Protein 2M41 (pdb70)

Structure (mmCIF, N/CA/C/O backbone):
data_2M41
#
_entry.id   2M41
#
loop_
_entity.id
_entity.type
_entity.pdbx_description
1 polymer 'Protein capicua homolog'
2 polymer Ataxin-1
#
loop_
_atom_site.group_PDB
_atom_site.id
_atom_site.type_symbol
_atom_site.label_atom_id
_atom_site.label_alt_id
_atom_site.label_comp_id
_atom_site.label_asym_id
_atom_site.label_entity_id
_atom_site.label_seq_id
_atom_site.pdbx_PDB_ins_code
_atom_site.Cartn_x
_atom_site.Cartn_y
_atom_site.Cartn_z
_atom_site.occupancy
_atom_site.B_iso_or_equiv
_atom_site.auth_seq_id
_atom_site.auth_comp_id
_atom_site.auth_asym_id
_atom_site.auth_atom_id
_atom_site.pdbx_PDB_model_num
ATOM 1 N N . VAL A 1 1 ? -18.895 -4.760 -5.209 1.00 0.00 34 VAL A N 1
ATOM 2 C CA . VAL A 1 1 ? -17.586 -4.649 -4.522 1.00 0.00 34 VAL A CA 1
ATOM 3 C C . VAL A 1 1 ? -16.478 -4.320 -5.501 1.00 0.00 34 VAL A C 1
ATOM 4 O O . VAL A 1 1 ? -16.687 -4.272 -6.712 1.00 0.00 34 VAL A O 1
ATOM 19 N N . PHE A 1 2 ? -15.297 -4.096 -4.955 1.00 0.00 35 PHE A N 1
ATOM 20 C CA . PHE A 1 2 ? -14.103 -3.912 -5.751 1.00 0.00 35 PHE A CA 1
ATOM 21 C C . PHE A 1 2 ? -13.075 -4.958 -5.371 1.00 0.00 35 PHE A C 1
ATOM 22 O O . PHE A 1 2 ? -12.928 -5.275 -4.186 1.00 0.00 35 PHE A O 1
ATOM 39 N N . PRO A 1 3 ? -12.381 -5.536 -6.366 1.00 0.00 36 PRO A N 1
ATOM 40 C CA . PRO A 1 3 ? -11.287 -6.473 -6.117 1.00 0.00 36 PRO A CA 1
ATOM 41 C C . PRO A 1 3 ? -10.283 -5.859 -5.155 1.00 0.00 36 PRO A C 1
ATOM 42 O O . PRO A 1 3 ? -9.800 -4.747 -5.395 1.00 0.00 36 PRO A O 1
ATOM 53 N N . TRP A 1 4 ? -9.980 -6.580 -4.077 1.00 0.00 37 TRP A N 1
ATOM 54 C CA . TRP A 1 4 ? -9.241 -6.029 -2.949 1.00 0.00 37 TRP A CA 1
ATOM 55 C C . TRP A 1 4 ? -7.955 -5.296 -3.346 1.00 0.00 37 TRP A C 1
ATOM 56 O O . TRP A 1 4 ? -7.520 -4.388 -2.636 1.00 0.00 37 TRP A O 1
ATOM 77 N N . HIS A 1 5 ? -7.336 -5.677 -4.467 1.00 0.00 38 HIS A N 1
ATOM 78 C CA . HIS A 1 5 ? -6.202 -4.921 -4.989 1.00 0.00 38 HIS A CA 1
ATOM 79 C C . HIS A 1 5 ? -6.664 -3.565 -5.548 1.00 0.00 38 HIS A C 1
ATOM 80 O O . HIS A 1 5 ? -6.658 -3.326 -6.752 1.00 0.00 38 HIS A O 1
ATOM 95 N N . SER A 1 6 ? -7.082 -2.684 -4.659 1.00 0.00 39 SER A N 1
ATOM 96 C CA . SER A 1 6 ? -7.594 -1.383 -5.052 1.00 0.00 39 SER A CA 1
ATOM 97 C C . SER A 1 6 ? -6.812 -0.262 -4.360 1.00 0.00 39 SER A C 1
ATOM 98 O O . SER A 1 6 ? -6.848 0.893 -4.779 1.00 0.00 39 SER A O 1
ATOM 106 N N . LEU A 1 7 ? -6.087 -0.623 -3.311 1.00 0.00 40 LEU A N 1
ATOM 107 C CA . LEU A 1 7 ? -5.419 0.355 -2.452 1.00 0.00 40 LEU A CA 1
ATOM 108 C C . LEU A 1 7 ? -3.999 -0.091 -2.124 1.00 0.00 40 LEU A C 1
ATOM 109 O O . LEU A 1 7 ? -3.271 0.610 -1.431 1.00 0.00 40 LEU A O 1
ATOM 125 N N . VAL A 1 8 ? -3.610 -1.261 -2.621 1.00 0.00 41 VAL A N 1
ATOM 126 C CA . VAL A 1 8 ? -2.282 -1.779 -2.382 1.00 0.00 41 VAL A CA 1
ATOM 127 C C . VAL A 1 8 ? -1.355 -1.408 -3.541 1.00 0.00 41 VAL A C 1
ATOM 128 O O . VAL A 1 8 ? -1.524 -1.880 -4.667 1.00 0.00 41 VAL A O 1
ATOM 141 N N . PRO A 1 9 ? -0.389 -0.519 -3.287 1.00 0.00 42 PRO A N 1
ATOM 142 C CA . PRO A 1 9 ? 0.554 -0.075 -4.299 1.00 0.00 42 PRO A CA 1
ATOM 143 C C . PRO A 1 9 ? 1.767 -0.988 -4.380 1.00 0.00 42 PRO A C 1
ATOM 144 O O . PRO A 1 9 ? 1.967 -1.857 -3.529 1.00 0.00 42 PRO A O 1
ATOM 155 N N . PHE A 1 10 ? 2.573 -0.789 -5.402 1.00 0.00 43 PHE A N 1
ATOM 156 C CA . PHE A 1 10 ? 3.765 -1.587 -5.585 1.00 0.00 43 PHE A CA 1
ATOM 157 C C . PHE A 1 10 ? 4.979 -0.684 -5.468 1.00 0.00 43 PHE A C 1
ATOM 158 O O . PHE A 1 10 ? 4.993 0.412 -6.027 1.00 0.00 43 PHE A O 1
ATOM 175 N N . LEU A 1 11 ? 5.992 -1.134 -4.743 1.00 0.00 44 LEU A N 1
ATOM 176 C CA . LEU A 1 11 ? 7.201 -0.339 -4.554 1.00 0.00 44 LEU A CA 1
ATOM 177 C C . LEU A 1 11 ? 8.115 -0.452 -5.782 1.00 0.00 44 LEU A C 1
ATOM 178 O O . LEU A 1 11 ? 9.335 -0.501 -5.669 1.00 0.00 44 LEU A O 1
ATOM 194 N N . ALA A 1 12 ? 7.484 -0.423 -6.964 1.00 0.00 45 ALA A N 1
ATOM 195 C CA . ALA A 1 12 ? 8.142 -0.713 -8.239 1.00 0.00 45 ALA A CA 1
ATOM 196 C C . ALA A 1 12 ? 8.446 -2.206 -8.336 1.00 0.00 45 ALA A C 1
ATOM 197 O O . ALA A 1 12 ? 8.450 -2.905 -7.322 1.00 0.00 45 ALA A O 1
ATOM 204 N N . PRO A 1 13 ? 8.643 -2.731 -9.560 1.00 0.00 46 PRO A N 1
ATOM 205 C CA . PRO A 1 13 ? 9.013 -4.132 -9.767 1.00 0.00 46 PRO A CA 1
ATOM 206 C C . PRO A 1 13 ? 10.210 -4.534 -8.913 1.00 0.00 46 PRO A C 1
ATOM 207 O O . PRO A 1 13 ? 11.354 -4.186 -9.217 1.00 0.00 46 PRO A O 1
ATOM 218 N N . SER A 1 14 ? 9.929 -5.245 -7.833 1.00 0.00 47 SER A N 1
ATOM 219 C CA . SER A 1 14 ? 10.953 -5.677 -6.905 1.00 0.00 47 SER A CA 1
ATOM 220 C C . SER A 1 14 ? 11.827 -6.765 -7.521 1.00 0.00 47 SER A C 1
ATOM 221 O O . SER A 1 14 ? 11.455 -7.389 -8.518 1.00 0.00 47 SER A O 1
ATOM 229 N N . GLN A 1 15 ? 12.992 -6.972 -6.936 1.00 0.00 48 GLN A N 1
ATOM 230 C CA . GLN A 1 15 ? 13.928 -7.956 -7.429 1.00 0.00 48 GLN A CA 1
ATOM 231 C C . GLN A 1 15 ? 13.852 -9.233 -6.605 1.00 0.00 48 GLN A C 1
ATOM 232 O O . GLN A 1 15 ? 13.307 -10.232 -7.118 1.00 0.00 48 GLN A O 1
ATOM 247 N N . ALA B 2 4 ? -21.481 16.461 -8.914 1.00 0.00 567 ALA B N 1
ATOM 248 C CA . ALA B 2 4 ? -21.158 15.750 -7.660 1.00 0.00 567 ALA B CA 1
ATOM 249 C C . ALA B 2 4 ? -21.862 14.400 -7.619 1.00 0.00 567 ALA B C 1
ATOM 250 O O . ALA B 2 4 ? -23.046 14.302 -7.934 1.00 0.00 567 ALA B O 1
ATOM 257 N N . PRO B 2 5 ? -21.139 13.337 -7.251 1.00 0.00 568 PRO B N 1
ATOM 258 C CA . PRO B 2 5 ? -21.709 12.002 -7.121 1.00 0.00 568 PRO B CA 1
ATOM 259 C C . PRO B 2 5 ? -22.306 11.766 -5.734 1.00 0.00 568 PRO B C 1
ATOM 260 O O . PRO B 2 5 ? -22.087 12.571 -4.828 1.00 0.00 568 PRO B O 1
ATOM 271 N N . PRO B 2 6 ? -23.089 10.686 -5.548 1.00 0.00 569 PRO B N 1
ATOM 272 C CA . PRO B 2 6 ? -23.679 10.351 -4.246 1.00 0.00 569 PRO B CA 1
ATOM 273 C C . PRO B 2 6 ? -22.619 10.322 -3.149 1.00 0.00 569 PRO B C 1
ATOM 274 O O . PRO B 2 6 ? -22.720 11.031 -2.141 1.00 0.00 569 PRO B O 1
ATOM 285 N N . THR B 2 7 ? -21.601 9.508 -3.363 1.00 0.00 570 THR B N 1
ATOM 286 C CA . THR B 2 7 ? -20.433 9.497 -2.510 1.00 0.00 570 THR B CA 1
ATOM 287 C C . THR B 2 7 ? -19.189 9.667 -3.367 1.00 0.00 570 THR B C 1
ATOM 288 O O . THR B 2 7 ? -19.296 9.833 -4.580 1.00 0.00 570 THR B O 1
ATOM 299 N N . LEU B 2 8 ? -18.021 9.625 -2.752 1.00 0.00 571 LEU B N 1
ATOM 300 C CA . LEU B 2 8 ? -16.769 9.706 -3.474 1.00 0.00 571 LEU B CA 1
ATOM 301 C C . LEU B 2 8 ? -16.591 8.502 -4.417 1.00 0.00 571 LEU B C 1
ATOM 302 O O . LEU B 2 8 ? -17.403 7.570 -4.389 1.00 0.00 571 LEU B O 1
ATOM 318 N N . PRO B 2 9 ? -15.563 8.515 -5.291 1.00 0.00 572 PRO B N 1
ATOM 319 C CA . PRO B 2 9 ? -15.267 7.379 -6.170 1.00 0.00 572 PRO B CA 1
ATOM 320 C C . PRO B 2 9 ? -15.198 6.048 -5.407 1.00 0.00 572 PRO B C 1
ATOM 321 O O . PRO B 2 9 ? -14.740 5.993 -4.269 1.00 0.00 572 PRO B O 1
ATOM 332 N N . PRO B 2 10 ? -15.667 4.961 -6.030 1.00 0.00 573 PRO B N 1
ATOM 333 C CA . PRO B 2 10 ? -15.768 3.647 -5.384 1.00 0.00 573 PRO B CA 1
ATOM 334 C C . PRO B 2 10 ? -14.441 2.890 -5.307 1.00 0.00 573 PRO B C 1
ATOM 335 O O . PRO B 2 10 ? -14.347 1.855 -4.654 1.00 0.00 573 PRO B O 1
ATOM 346 N N . TYR B 2 11 ? -13.426 3.387 -5.989 1.00 0.00 574 TYR B N 1
ATOM 347 C CA . TYR B 2 11 ? -12.112 2.741 -5.977 1.00 0.00 574 TYR B CA 1
ATOM 348 C C . TYR B 2 11 ? -11.229 3.316 -4.874 1.00 0.00 574 TYR B C 1
ATOM 349 O O . TYR B 2 11 ? -10.753 4.441 -4.982 1.00 0.00 574 TYR B O 1
ATOM 367 N N . PHE B 2 12 ? -11.083 2.543 -3.797 1.00 0.00 575 PHE B N 1
ATOM 368 C CA . PHE B 2 12 ? -10.133 2.802 -2.699 1.00 0.00 575 PHE B CA 1
ATOM 369 C C . PHE B 2 12 ? -10.456 4.046 -1.864 1.00 0.00 575 PHE B C 1
ATOM 370 O O . PHE B 2 12 ? -9.964 4.176 -0.746 1.00 0.00 575 PHE B O 1
ATOM 387 N N . MET B 2 13 ? -11.275 4.943 -2.385 1.00 0.00 576 MET B N 1
ATOM 388 C CA . MET B 2 13 ? -11.714 6.104 -1.620 1.00 0.00 576 MET B CA 1
ATOM 389 C C . MET B 2 13 ? -12.510 5.652 -0.393 1.00 0.00 576 MET B C 1
ATOM 390 O O . MET B 2 13 ? -13.062 4.546 -0.372 1.00 0.00 576 MET B O 1
ATOM 404 N N . LYS B 2 14 ? -12.571 6.512 0.619 1.00 0.00 577 LYS B N 1
ATOM 405 C CA . LYS B 2 14 ? -13.182 6.164 1.902 1.00 0.00 577 LYS B CA 1
ATOM 406 C C . LYS B 2 14 ? -14.620 5.679 1.755 1.00 0.00 577 LYS B C 1
ATOM 407 O O . LYS B 2 14 ? -15.470 6.372 1.206 1.00 0.00 577 LYS B O 1
ATOM 426 N N . GLY B 2 15 ? -14.891 4.498 2.276 1.00 0.00 578 GLY B N 1
ATOM 427 C CA . GLY B 2 15 ? -16.245 3.996 2.289 1.00 0.00 578 GLY B CA 1
ATOM 428 C C . GLY B 2 15 ? -16.464 2.887 1.293 1.00 0.00 578 GLY B C 1
ATOM 429 O O . GLY B 2 15 ? -17.478 2.194 1.349 1.00 0.00 578 GLY B O 1
ATOM 433 N N . SER B 2 16 ? -15.524 2.719 0.372 1.00 0.00 579 SER B N 1
ATOM 434 C CA . SER B 2 16 ? -15.598 1.625 -0.580 1.00 0.00 579 SER B CA 1
ATOM 435 C C . SER B 2 16 ? -15.618 0.294 0.151 1.00 0.00 579 SER B C 1
ATOM 436 O O . SER B 2 16 ? -14.909 0.103 1.145 1.00 0.00 579 SER B O 1
ATOM 444 N N . ILE B 2 17 ? -16.449 -0.612 -0.328 1.00 0.00 580 ILE B N 1
ATOM 445 C CA . ILE B 2 17 ? -16.504 -1.945 0.227 1.00 0.00 580 ILE B CA 1
ATOM 446 C C . ILE B 2 17 ? -15.564 -2.842 -0.555 1.00 0.00 580 ILE B C 1
ATOM 447 O O . ILE B 2 17 ? -15.859 -3.266 -1.678 1.00 0.00 580 ILE B O 1
ATOM 463 N N . ILE B 2 18 ? -14.421 -3.088 0.041 1.00 0.00 581 ILE B N 1
ATOM 464 C CA . ILE B 2 18 ? -13.361 -3.827 -0.601 1.00 0.00 581 ILE B CA 1
ATOM 465 C C . ILE B 2 18 ? -13.526 -5.317 -0.317 1.00 0.00 581 ILE B C 1
ATOM 466 O O . ILE B 2 18 ? -13.655 -5.723 0.842 1.00 0.00 581 ILE B O 1
ATOM 482 N N . GLN B 2 19 ? -13.544 -6.121 -1.371 1.00 0.00 582 GLN B N 1
ATOM 483 C CA . GLN B 2 19 ? -13.737 -7.554 -1.221 1.00 0.00 582 GLN B CA 1
ATOM 484 C C . GLN B 2 19 ? -12.421 -8.291 -1.324 1.00 0.00 582 GLN B C 1
ATOM 485 O O . GLN B 2 19 ? -11.728 -8.213 -2.337 1.00 0.00 582 GLN B O 1
ATOM 499 N N . LEU B 2 20 ? -12.099 -9.018 -0.273 1.00 0.00 583 LEU B N 1
ATOM 500 C CA . LEU B 2 20 ? -10.859 -9.762 -0.202 1.00 0.00 583 LEU B CA 1
ATOM 501 C C . LEU B 2 20 ? -10.969 -11.079 -0.950 1.00 0.00 583 LEU B C 1
ATOM 502 O O . LEU B 2 20 ? -12.061 -11.487 -1.348 1.00 0.00 583 LEU B O 1
ATOM 518 N N . ALA B 2 21 ? -9.843 -11.760 -1.112 1.00 0.00 584 ALA B N 1
ATOM 519 C CA . ALA B 2 21 ? -9.821 -13.012 -1.847 1.00 0.00 584 ALA B CA 1
ATOM 520 C C . ALA B 2 21 ? -10.568 -14.099 -1.087 1.00 0.00 584 ALA B C 1
ATOM 521 O O . ALA B 2 21 ? -11.066 -15.054 -1.680 1.00 0.00 584 ALA B O 1
ATOM 528 N N . ASN B 2 22 ? -10.646 -13.943 0.230 1.00 0.00 585 ASN B N 1
ATOM 529 C CA . ASN B 2 22 ? -11.353 -14.895 1.073 1.00 0.00 585 ASN B CA 1
ATOM 530 C C . ASN B 2 22 ? -12.848 -14.578 1.098 1.00 0.00 585 ASN B C 1
ATOM 531 O O . ASN B 2 22 ? -13.637 -15.297 1.713 1.00 0.00 585 ASN B O 1
ATOM 542 N N . GLY B 2 23 ? -13.228 -13.486 0.434 1.00 0.00 586 GLY B N 1
ATOM 543 C CA . GLY B 2 23 ? -14.628 -13.155 0.284 1.00 0.00 586 GLY B CA 1
ATOM 544 C C . GLY B 2 23 ? -15.099 -12.067 1.231 1.00 0.00 586 GLY B C 1
ATOM 545 O O . GLY B 2 23 ? -16.266 -11.675 1.185 1.00 0.00 586 GLY B O 1
ATOM 549 N N . GLU B 2 24 ? -14.210 -11.571 2.084 1.00 0.00 587 GLU B N 1
ATOM 550 C CA . GLU B 2 24 ? -14.595 -10.559 3.059 1.00 0.00 587 GLU B CA 1
ATOM 551 C C . GLU B 2 24 ? -14.923 -9.236 2.418 1.00 0.00 587 GLU B C 1
ATOM 552 O O . GLU B 2 24 ? -14.329 -8.841 1.419 1.00 0.00 587 GLU B O 1
ATOM 564 N N . LEU B 2 25 ? -15.872 -8.560 3.027 1.00 0.00 588 LEU B N 1
ATOM 565 C CA . LEU B 2 25 ? -16.354 -7.283 2.541 1.00 0.00 588 LEU B CA 1
ATOM 566 C C . LEU B 2 25 ? -16.172 -6.227 3.614 1.00 0.00 588 LEU B C 1
ATOM 567 O O . LEU B 2 25 ? -16.993 -6.100 4.521 1.00 0.00 588 LEU B O 1
ATOM 583 N N . LYS B 2 26 ? -15.088 -5.482 3.515 1.00 0.00 589 LYS B N 1
ATOM 584 C CA . LYS B 2 26 ? -14.693 -4.576 4.575 1.00 0.00 589 LYS B CA 1
ATOM 585 C C . LYS B 2 26 ? -14.420 -3.186 4.021 1.00 0.00 589 LYS B C 1
ATOM 586 O O . LYS B 2 26 ? -13.990 -3.035 2.879 1.00 0.00 589 LYS B O 1
ATOM 605 N N . LYS B 2 27 ? -14.696 -2.174 4.835 1.00 0.00 590 LYS B N 1
ATOM 606 C CA . LYS B 2 27 ? -14.431 -0.792 4.465 1.00 0.00 590 LYS B CA 1
ATOM 607 C C . LYS B 2 27 ? -12.944 -0.567 4.245 1.00 0.00 590 LYS B C 1
ATOM 608 O O . LYS B 2 27 ? -12.126 -1.129 4.980 1.00 0.00 590 LYS B O 1
ATOM 627 N N . VAL B 2 28 ? -12.598 0.242 3.245 1.00 0.00 591 VAL B N 1
ATOM 628 C CA . VAL B 2 28 ? -11.194 0.523 2.925 1.00 0.00 591 VAL B CA 1
ATOM 629 C C . VAL B 2 28 ? -10.401 0.849 4.186 1.00 0.00 591 VAL B C 1
ATOM 630 O O . VAL B 2 28 ? -9.329 0.302 4.439 1.00 0.00 591 VAL B O 1
ATOM 643 N N . GLU B 2 29 ? -10.986 1.728 4.980 1.00 0.00 592 GLU B N 1
ATOM 644 C CA . GLU B 2 29 ? -10.342 2.311 6.147 1.00 0.00 592 GLU B CA 1
ATOM 645 C C . GLU B 2 29 ? -10.119 1.290 7.266 1.00 0.00 592 GLU B C 1
ATOM 646 O O . GLU B 2 29 ? -9.395 1.561 8.228 1.00 0.00 592 GLU B O 1
ATOM 658 N N . ASP B 2 30 ? -10.744 0.129 7.150 1.00 0.00 593 ASP B N 1
ATOM 659 C CA . ASP B 2 30 ? -10.700 -0.868 8.213 1.00 0.00 593 ASP B CA 1
ATOM 660 C C . ASP B 2 30 ? -9.881 -2.081 7.805 1.00 0.00 593 ASP B C 1
ATOM 661 O O . ASP B 2 30 ? -9.536 -2.918 8.641 1.00 0.00 593 ASP B O 1
ATOM 670 N N . LEU B 2 31 ? -9.565 -2.170 6.527 1.00 0.00 594 LEU B N 1
ATOM 671 C CA . LEU B 2 31 ? -8.768 -3.269 6.020 1.00 0.00 594 LEU B CA 1
ATOM 672 C C . LEU B 2 31 ? -7.432 -3.334 6.738 1.00 0.00 594 LEU B C 1
ATOM 673 O O . LEU B 2 31 ? -6.646 -2.385 6.712 1.00 0.00 594 LEU B O 1
ATOM 689 N N . LYS B 2 32 ? -7.203 -4.443 7.407 1.00 0.00 595 LYS B N 1
ATOM 690 C CA . LYS B 2 32 ? -5.961 -4.658 8.108 1.00 0.00 595 LYS B CA 1
ATOM 691 C C . LYS B 2 32 ? -4.958 -5.260 7.148 1.00 0.00 595 LYS B C 1
ATOM 692 O O . LYS B 2 32 ? -5.346 -5.842 6.136 1.00 0.00 595 LYS B O 1
ATOM 711 N N . THR B 2 33 ? -3.683 -5.127 7.443 1.00 0.00 596 THR B N 1
ATOM 712 C CA . THR B 2 33 ? -2.663 -5.705 6.589 1.00 0.00 596 THR B CA 1
ATOM 713 C C . THR B 2 33 ? -2.856 -7.218 6.488 1.00 0.00 596 THR B C 1
ATOM 714 O O . THR B 2 33 ? -2.685 -7.813 5.420 1.00 0.00 596 THR B O 1
ATOM 725 N N . GLU B 2 34 ? -3.279 -7.816 7.599 1.00 0.00 597 GLU B N 1
ATOM 726 C CA . GLU B 2 34 ? -3.543 -9.244 7.671 1.00 0.00 597 GLU B CA 1
ATOM 727 C C . GLU B 2 34 ? -4.630 -9.646 6.680 1.00 0.00 597 GLU B C 1
ATOM 728 O O . GLU B 2 34 ? -4.662 -10.780 6.206 1.00 0.00 597 GLU B O 1
ATOM 740 N N . ASP B 2 35 ? -5.517 -8.708 6.372 1.00 0.00 598 ASP B N 1
ATOM 741 C CA . ASP B 2 35 ? -6.594 -8.951 5.420 1.00 0.00 598 ASP B CA 1
ATOM 742 C C . ASP B 2 35 ? -6.022 -9.194 4.030 1.00 0.00 598 ASP B C 1
ATOM 743 O O . ASP B 2 35 ? -6.405 -10.145 3.343 1.00 0.00 598 ASP B O 1
ATOM 752 N N . PHE B 2 36 ? -5.093 -8.337 3.618 1.00 0.00 599 PHE B N 1
ATOM 753 C CA . PHE B 2 36 ? -4.462 -8.483 2.314 1.00 0.00 599 PHE B CA 1
ATOM 754 C C . PHE B 2 36 ? -3.507 -9.655 2.316 1.00 0.00 599 PHE B C 1
ATOM 755 O O . PHE B 2 36 ? -3.416 -10.381 1.325 1.00 0.00 599 PHE B O 1
ATOM 772 N N . ILE B 2 37 ? -2.793 -9.835 3.426 1.00 0.00 600 ILE B N 1
ATOM 773 C CA . ILE B 2 37 ? -1.916 -10.979 3.579 1.00 0.00 600 ILE B CA 1
ATOM 774 C C . ILE B 2 37 ? -2.656 -12.267 3.265 1.00 0.00 600 ILE B C 1
ATOM 775 O O . ILE B 2 37 ? -2.285 -12.996 2.349 1.00 0.00 600 ILE B O 1
ATOM 791 N N . GLN B 2 38 ? -3.731 -12.512 4.000 1.00 0.00 601 GLN B N 1
ATOM 792 C CA . GLN B 2 38 ? -4.533 -13.706 3.808 1.00 0.00 601 GLN B CA 1
ATOM 793 C C . GLN B 2 38 ? -4.999 -13.817 2.370 1.00 0.00 601 GLN B C 1
ATOM 794 O O . GLN B 2 38 ? -4.812 -14.843 1.735 1.00 0.00 601 GLN B O 1
ATOM 808 N N . SER B 2 39 ? -5.571 -12.744 1.851 1.00 0.00 602 SER B N 1
ATOM 809 C CA . SER B 2 39 ? -6.128 -12.755 0.508 1.00 0.00 602 SER B CA 1
ATOM 810 C C . SER B 2 39 ? -5.084 -13.150 -0.540 1.00 0.00 602 SER B C 1
ATOM 811 O O . SER B 2 39 ? -5.383 -13.887 -1.481 1.00 0.00 602 SER B O 1
ATOM 819 N N . ALA B 2 40 ? -3.861 -12.677 -0.365 1.00 0.00 603 ALA B N 1
ATOM 820 C CA . ALA B 2 40 ? -2.791 -12.989 -1.298 1.00 0.00 603 ALA B CA 1
ATOM 821 C C . ALA B 2 40 ? -2.286 -14.411 -1.091 1.00 0.00 603 ALA B C 1
ATOM 822 O O . ALA B 2 40 ? -1.925 -15.094 -2.042 1.00 0.00 603 ALA B O 1
ATOM 829 N N . GLU B 2 41 ? -2.285 -14.854 0.156 1.00 0.00 604 GLU B N 1
ATOM 830 C CA . GLU B 2 41 ? -1.752 -16.163 0.510 1.00 0.00 604 GLU B CA 1
ATOM 831 C C . GLU B 2 41 ? -2.708 -17.282 0.108 1.00 0.00 604 GLU B C 1
ATOM 832 O O . GLU B 2 41 ? -2.284 -18.349 -0.337 1.00 0.00 604 GLU B O 1
ATOM 844 N N . ILE B 2 42 ? -3.995 -17.030 0.283 1.00 0.00 605 ILE B N 1
ATOM 845 C CA . ILE B 2 42 ? -5.042 -17.963 -0.119 1.00 0.00 605 ILE B CA 1
ATOM 846 C C . ILE B 2 42 ? -5.047 -18.131 -1.640 1.00 0.00 605 ILE B C 1
ATOM 847 O O . ILE B 2 42 ? -5.477 -19.157 -2.172 1.00 0.00 605 ILE B O 1
ATOM 863 N N . SER B 2 43 ? -4.538 -17.122 -2.326 1.00 0.00 606 SER B N 1
ATOM 864 C CA . SER B 2 43 ? -4.470 -17.126 -3.775 1.00 0.00 606 SER B CA 1
ATOM 865 C C . SER B 2 43 ? -3.086 -17.572 -4.241 1.00 0.00 606 SER B C 1
ATOM 866 O O . SER B 2 43 ? -2.121 -17.536 -3.477 1.00 0.00 606 SER B O 1
ATOM 874 N N . ASN B 2 44 ? -2.995 -18.016 -5.487 1.00 0.00 607 ASN B N 1
ATOM 875 C CA . ASN B 2 44 ? -1.727 -18.478 -6.038 1.00 0.00 607 ASN B CA 1
ATOM 876 C C . ASN B 2 44 ? -1.267 -17.582 -7.180 1.00 0.00 607 ASN B C 1
ATOM 877 O O . ASN B 2 44 ? -0.109 -17.631 -7.595 1.00 0.00 607 ASN B O 1
ATOM 888 N N . ASP B 2 45 ? -2.178 -16.758 -7.683 1.00 0.00 608 ASP B N 1
ATOM 889 C CA . ASP B 2 45 ? -1.843 -15.782 -8.718 1.00 0.00 608 ASP B CA 1
ATOM 890 C C . ASP B 2 45 ? -1.490 -14.459 -8.063 1.00 0.00 608 ASP B C 1
ATOM 891 O O . ASP B 2 45 ? -1.152 -13.482 -8.730 1.00 0.00 608 ASP B O 1
ATOM 900 N N . LEU B 2 46 ? -1.591 -14.437 -6.745 1.00 0.00 609 LEU B N 1
ATOM 901 C CA . LEU B 2 46 ? -1.358 -13.231 -5.971 1.00 0.00 609 LEU B CA 1
ATOM 902 C C . LEU B 2 46 ? -0.372 -13.539 -4.853 1.00 0.00 609 LEU B C 1
ATOM 903 O O . LEU B 2 46 ? -0.316 -14.673 -4.378 1.00 0.00 609 LEU B O 1
ATOM 919 N N . LYS B 2 47 ? 0.418 -12.556 -4.445 1.00 0.00 610 LYS B N 1
ATOM 920 C CA . LYS B 2 47 ? 1.402 -12.778 -3.385 1.00 0.00 610 LYS B CA 1
ATOM 921 C C . LYS B 2 47 ? 1.835 -11.474 -2.723 1.00 0.00 610 LYS B C 1
ATOM 922 O O . LYS B 2 47 ? 1.856 -10.419 -3.357 1.00 0.00 610 LYS B O 1
ATOM 941 N N . ILE B 2 48 ? 2.167 -11.571 -1.439 1.00 0.00 611 ILE B N 1
ATOM 942 C CA . ILE B 2 48 ? 2.682 -10.449 -0.660 1.00 0.00 611 ILE B CA 1
ATOM 943 C C . ILE B 2 48 ? 4.211 -10.442 -0.707 1.00 0.00 611 ILE B C 1
ATOM 944 O O . ILE B 2 48 ? 4.835 -11.483 -0.924 1.00 0.00 611 ILE B O 1
ATOM 960 N N . ASP B 2 49 ? 4.811 -9.279 -0.519 1.00 0.00 612 ASP B N 1
ATOM 961 C CA . ASP B 2 49 ? 6.262 -9.178 -0.436 1.00 0.00 612 ASP B CA 1
ATOM 962 C C . ASP B 2 49 ? 6.663 -8.403 0.803 1.00 0.00 612 ASP B C 1
ATOM 963 O O . ASP 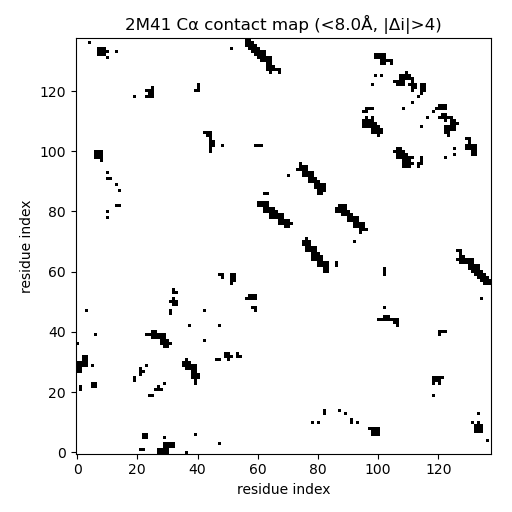B 2 49 ? 5.900 -7.573 1.299 1.00 0.00 612 ASP B O 1
ATOM 972 N N . SER B 2 50 ? 7.854 -8.680 1.297 1.00 0.00 613 SER B N 1
ATOM 973 C CA . SER B 2 50 ? 8.381 -7.989 2.455 1.00 0.00 613 SER B CA 1
ATOM 974 C C . SER B 2 50 ? 9.546 -7.089 2.052 1.00 0.00 613 SER B C 1
ATOM 975 O O . SER B 2 50 ? 10.661 -7.559 1.807 1.00 0.00 613 SER B O 1
ATOM 983 N N . SER B 2 51 ? 9.271 -5.798 1.947 1.00 0.00 614 SER B N 1
ATOM 984 C CA . SER B 2 51 ? 10.291 -4.826 1.598 1.00 0.00 614 SER B CA 1
ATOM 985 C C . SER B 2 51 ? 10.404 -3.761 2.692 1.00 0.00 614 SER B C 1
ATOM 986 O O . SER B 2 51 ? 9.544 -2.889 2.815 1.00 0.00 614 SER B O 1
ATOM 994 N N . THR B 2 52 ? 11.460 -3.842 3.491 1.00 0.00 615 THR B N 1
ATOM 995 C CA . THR B 2 52 ? 11.655 -2.912 4.597 1.00 0.00 615 THR B CA 1
ATOM 996 C C . THR B 2 52 ? 12.231 -1.592 4.111 1.00 0.00 615 THR B C 1
ATOM 997 O O . THR B 2 52 ? 13.383 -1.536 3.691 1.00 0.00 615 THR B O 1
ATOM 1008 N N . VAL B 2 53 ? 11.433 -0.534 4.148 1.00 0.00 616 VAL B N 1
ATOM 1009 C CA . VAL B 2 53 ? 11.949 0.791 3.873 1.00 0.00 616 VAL B CA 1
ATOM 1010 C C . VAL B 2 53 ? 13.069 1.138 4.850 1.00 0.00 616 VAL B C 1
ATOM 1011 O O . VAL B 2 53 ? 12.862 1.204 6.058 1.00 0.00 616 VAL B O 1
ATOM 1024 N N . GLU B 2 54 ? 14.259 1.327 4.310 1.00 0.00 617 GLU B N 1
ATOM 1025 C CA . GLU B 2 54 ? 15.423 1.657 5.105 1.00 0.00 617 GLU B CA 1
ATOM 1026 C C . GLU B 2 54 ? 15.671 3.154 5.099 1.00 0.00 617 GLU B C 1
ATOM 1027 O O . GLU B 2 54 ? 16.378 3.674 5.959 1.00 0.00 617 GLU B O 1
ATOM 1039 N N . ARG B 2 55 ? 15.107 3.846 4.118 1.00 0.00 618 ARG B N 1
ATOM 1040 C CA . ARG B 2 55 ? 15.293 5.285 4.023 1.00 0.00 618 ARG B CA 1
ATOM 1041 C C . ARG B 2 55 ? 14.164 5.915 3.214 1.00 0.00 618 ARG B C 1
ATOM 1042 O O . ARG B 2 55 ? 13.538 5.249 2.391 1.00 0.00 618 ARG B O 1
ATOM 1063 N N . ILE B 2 56 ? 13.910 7.191 3.458 1.00 0.00 619 ILE B N 1
ATOM 1064 C CA . ILE B 2 56 ? 12.856 7.926 2.777 1.00 0.00 619 ILE B CA 1
ATOM 1065 C C . ILE B 2 56 ? 1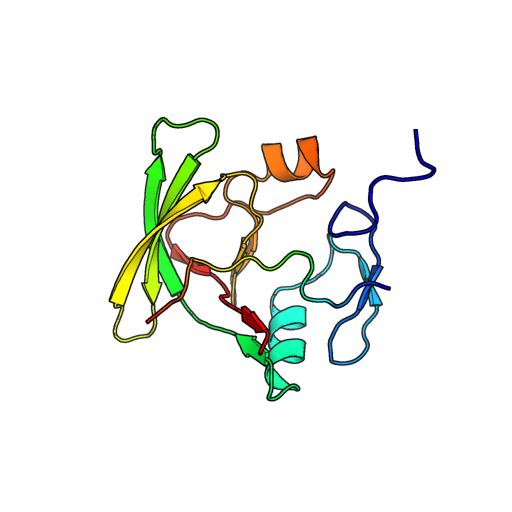3.352 9.317 2.440 1.00 0.00 619 ILE B C 1
ATOM 1066 O O . ILE B 2 56 ? 13.720 10.087 3.327 1.00 0.00 619 ILE B O 1
ATOM 1082 N N . GLU B 2 57 ? 13.379 9.632 1.162 1.00 0.00 620 GLU B N 1
ATOM 1083 C CA . GLU B 2 57 ? 13.939 10.893 0.719 1.00 0.00 620 GLU B CA 1
ATOM 1084 C C . GLU B 2 57 ? 12.957 11.652 -0.151 1.00 0.00 620 GLU B C 1
ATOM 1085 O O . GLU B 2 57 ? 12.326 11.081 -1.039 1.00 0.00 620 GLU B O 1
ATOM 1097 N N . ASP B 2 58 ? 12.826 12.938 0.114 1.00 0.00 621 ASP B N 1
ATOM 1098 C CA . ASP B 2 58 ? 12.007 13.804 -0.714 1.00 0.00 621 ASP B CA 1
ATOM 1099 C C . ASP B 2 58 ? 12.726 14.076 -2.016 1.00 0.00 621 ASP B C 1
ATOM 1100 O O . ASP B 2 58 ? 13.940 14.270 -2.036 1.00 0.00 621 ASP B O 1
ATOM 1109 N N . SER B 2 59 ? 11.981 14.088 -3.097 1.00 0.00 622 SER B N 1
ATOM 1110 C CA . SER B 2 59 ? 12.583 14.186 -4.415 1.00 0.00 622 SER B CA 1
ATOM 1111 C C . SER B 2 59 ? 12.403 15.583 -4.999 1.00 0.00 622 SER B C 1
ATOM 1112 O O . SER B 2 59 ? 12.666 15.801 -6.185 1.00 0.00 622 SER B O 1
ATOM 1120 N N . HIS B 2 60 ? 11.951 16.517 -4.157 1.00 0.00 623 HIS B N 1
ATOM 1121 C CA . HIS B 2 60 ? 11.725 17.915 -4.546 1.00 0.00 623 HIS B CA 1
ATOM 1122 C C . HIS B 2 60 ? 10.496 18.055 -5.448 1.00 0.00 623 HIS B C 1
ATOM 1123 O O . HIS B 2 60 ? 9.720 19.001 -5.307 1.00 0.00 623 HIS B O 1
ATOM 1138 N N . SER B 2 61 ? 10.335 17.114 -6.368 1.00 0.00 624 SER B N 1
ATOM 1139 C CA . SER B 2 61 ? 9.193 17.071 -7.268 1.00 0.00 624 SER B CA 1
ATOM 1140 C C . SER B 2 61 ? 7.878 17.027 -6.482 1.00 0.00 624 SER B C 1
ATOM 1141 O O . SER B 2 61 ? 7.824 16.468 -5.381 1.00 0.00 624 SER B O 1
ATOM 1149 N N . PRO B 2 62 ? 6.814 17.640 -7.040 1.00 0.00 625 PRO B N 1
ATOM 1150 C CA . PRO B 2 62 ? 5.499 17.743 -6.390 1.00 0.00 625 PRO B CA 1
ATOM 1151 C C . PRO B 2 62 ? 4.992 16.428 -5.825 1.00 0.00 625 PRO B C 1
ATOM 1152 O O . PRO B 2 62 ? 4.642 15.507 -6.564 1.00 0.00 625 PRO B O 1
ATOM 1163 N N . GLY B 2 63 ? 4.943 16.372 -4.505 1.00 0.00 626 GLY B N 1
ATOM 1164 C CA . GLY B 2 63 ? 4.440 15.212 -3.803 1.00 0.00 626 GLY B CA 1
ATOM 1165 C C . GLY B 2 63 ? 5.216 13.946 -4.098 1.00 0.00 626 GLY B C 1
ATOM 1166 O O . GLY B 2 63 ? 4.653 12.858 -4.054 1.00 0.00 626 GLY B O 1
ATOM 1170 N N . VAL B 2 64 ? 6.502 14.074 -4.391 1.00 0.00 627 VAL B N 1
ATOM 1171 C CA . VAL B 2 64 ? 7.314 12.913 -4.724 1.00 0.00 627 VAL B CA 1
ATOM 1172 C C . VAL B 2 64 ? 8.344 12.625 -3.648 1.00 0.00 627 VAL B C 1
ATOM 1173 O O . VAL B 2 64 ? 9.130 13.497 -3.268 1.00 0.00 627 VAL B O 1
ATOM 1186 N N . ALA B 2 65 ? 8.330 11.401 -3.160 1.00 0.00 628 ALA B N 1
ATOM 1187 C CA . ALA B 2 65 ? 9.323 10.938 -2.217 1.00 0.00 628 ALA B CA 1
ATOM 1188 C C . ALA B 2 65 ? 9.741 9.528 -2.575 1.00 0.00 628 ALA B C 1
ATOM 1189 O O . ALA B 2 65 ? 8.903 8.661 -2.822 1.00 0.00 628 ALA B O 1
ATOM 1196 N N . VAL B 2 66 ? 11.033 9.307 -2.623 1.00 0.00 629 VAL B N 1
ATOM 1197 C CA . VAL B 2 66 ? 11.555 7.998 -2.941 1.00 0.00 629 VAL B CA 1
ATOM 1198 C C . VAL B 2 66 ? 11.742 7.193 -1.676 1.00 0.00 629 VAL B C 1
ATOM 1199 O O . VAL B 2 66 ? 12.503 7.567 -0.779 1.00 0.00 629 VAL B O 1
ATOM 1212 N N . ILE B 2 67 ? 11.007 6.108 -1.599 1.00 0.00 630 ILE B N 1
ATOM 1213 C CA . ILE B 2 67 ? 11.121 5.202 -0.491 1.00 0.00 630 ILE B CA 1
ATOM 1214 C C . ILE B 2 67 ? 12.163 4.141 -0.828 1.00 0.00 630 ILE B C 1
ATOM 1215 O O . ILE B 2 67 ? 12.000 3.384 -1.785 1.00 0.00 630 ILE B O 1
ATOM 1231 N N . GLN B 2 68 ? 13.251 4.120 -0.080 1.00 0.00 631 GLN B N 1
ATOM 1232 C CA . GLN B 2 68 ? 14.308 3.152 -0.311 1.00 0.00 631 GLN B CA 1
ATOM 1233 C C . GLN B 2 68 ? 14.004 1.872 0.444 1.00 0.00 631 GLN B C 1
ATOM 1234 O O . GLN B 2 68 ? 14.034 1.851 1.675 1.00 0.00 631 GLN B O 1
ATOM 1248 N N . PHE B 2 69 ? 13.710 0.817 -0.296 1.00 0.00 632 PHE B N 1
ATOM 1249 C CA . PHE B 2 69 ? 13.312 -0.450 0.296 1.00 0.00 632 PHE B CA 1
ATOM 1250 C C . PHE B 2 69 ? 14.428 -1.473 0.244 1.00 0.00 632 PHE B C 1
ATOM 1251 O O . PHE B 2 69 ? 15.145 -1.573 -0.745 1.00 0.00 632 PHE B O 1
ATOM 1268 N N . ALA B 2 70 ? 14.559 -2.224 1.318 1.00 0.00 633 ALA B N 1
ATOM 1269 C CA . ALA B 2 70 ? 15.394 -3.405 1.334 1.00 0.00 633 ALA B CA 1
ATOM 1270 C C . ALA B 2 70 ? 14.514 -4.624 1.106 1.00 0.00 633 ALA B C 1
ATOM 1271 O O . ALA B 2 70 ? 13.848 -5.105 2.025 1.00 0.00 633 ALA B O 1
ATOM 1278 N N . VAL B 2 71 ? 14.488 -5.097 -0.127 1.00 0.00 634 VAL B N 1
ATOM 1279 C CA . VAL B 2 71 ? 13.605 -6.187 -0.509 1.00 0.00 634 VAL B CA 1
ATOM 1280 C C . VAL B 2 71 ? 14.147 -7.526 -0.031 1.00 0.00 634 VAL B C 1
ATOM 1281 O O . VAL B 2 71 ? 15.257 -7.927 -0.396 1.00 0.00 634 VAL B O 1
ATOM 1294 N N . GLY B 2 72 ? 13.369 -8.198 0.806 1.00 0.00 635 GLY B N 1
ATOM 1295 C CA . GLY B 2 72 ? 13.730 -9.523 1.260 1.00 0.00 635 GLY B CA 1
ATOM 1296 C C . GLY B 2 72 ? 14.752 -9.502 2.375 1.00 0.00 635 GLY B C 1
ATOM 1297 O O . GLY B 2 72 ? 15.255 -8.443 2.756 1.00 0.00 635 GLY B O 1
ATOM 1301 N N . GLU B 2 73 ? 15.071 -10.678 2.891 1.00 0.00 636 GLU B N 1
ATOM 1302 C CA . GLU B 2 73 ? 16.039 -10.808 3.969 1.00 0.00 636 GLU B CA 1
ATOM 1303 C C . GLU B 2 73 ? 17.456 -10.597 3.451 1.00 0.00 636 GLU B C 1
ATOM 1304 O O . GLU B 2 73 ? 18.379 -10.337 4.222 1.00 0.00 636 GLU B O 1
ATOM 1316 N N . HIS B 2 74 ? 17.617 -10.700 2.135 1.00 0.00 637 HIS B N 1
ATOM 1317 C CA . HIS B 2 74 ? 18.891 -10.406 1.492 1.00 0.00 637 HIS B CA 1
ATOM 1318 C C . HIS B 2 74 ? 19.019 -8.893 1.306 1.00 0.00 637 HIS B C 1
ATOM 1319 O O . HIS B 2 74 ? 20.016 -8.400 0.776 1.00 0.00 637 HIS B O 1
ATOM 1334 N N . ARG B 2 75 ? 17.977 -8.184 1.763 1.00 0.00 638 ARG B N 1
ATOM 1335 C CA . ARG B 2 75 ? 17.936 -6.721 1.839 1.00 0.00 638 ARG B CA 1
ATOM 1336 C C . ARG B 2 75 ? 18.551 -6.051 0.625 1.00 0.00 638 ARG B C 1
ATOM 1337 O O . ARG B 2 75 ? 19.535 -5.317 0.720 1.00 0.00 638 ARG B O 1
ATOM 1358 N N . ALA B 2 76 ? 17.949 -6.320 -0.517 1.00 0.00 639 ALA B N 1
ATOM 1359 C CA . ALA B 2 76 ? 18.344 -5.688 -1.757 1.00 0.00 639 ALA B CA 1
ATOM 1360 C C . ALA B 2 76 ? 17.638 -4.349 -1.887 1.00 0.00 639 ALA B C 1
ATOM 1361 O O . ALA B 2 76 ? 16.409 -4.288 -1.941 1.00 0.00 639 ALA B O 1
ATOM 1368 N N . GLN B 2 77 ? 18.413 -3.284 -1.933 1.00 0.00 640 GLN B N 1
ATOM 1369 C CA . GLN B 2 77 ? 17.861 -1.943 -1.844 1.00 0.00 640 GLN B CA 1
ATOM 1370 C C . GLN B 2 77 ? 17.357 -1.436 -3.185 1.00 0.00 640 GLN B C 1
ATOM 1371 O O . GLN B 2 77 ? 18.047 -1.511 -4.201 1.00 0.00 640 GLN B O 1
ATOM 1385 N N . VAL B 2 78 ? 16.132 -0.938 -3.163 1.00 0.00 641 VAL B N 1
ATOM 1386 C CA . VAL B 2 78 ? 15.501 -0.345 -4.328 1.00 0.00 641 VAL B CA 1
ATOM 1387 C C . VAL B 2 78 ? 15.064 1.075 -4.006 1.00 0.00 641 VAL B C 1
ATOM 1388 O O . VAL B 2 78 ? 14.320 1.302 -3.050 1.00 0.00 641 VAL B O 1
ATOM 1401 N N . SER B 2 79 ? 15.547 2.023 -4.784 1.00 0.00 642 SER B N 1
ATOM 1402 C CA . SER B 2 79 ? 15.156 3.410 -4.621 1.00 0.00 642 SER B CA 1
ATOM 1403 C C . SER B 2 79 ? 14.090 3.762 -5.650 1.00 0.00 642 SER B C 1
ATOM 1404 O O . SER B 2 79 ? 14.386 3.926 -6.835 1.00 0.00 642 SER B O 1
ATOM 1412 N N . VAL B 2 80 ? 12.849 3.854 -5.199 1.00 0.00 643 VAL B N 1
ATOM 1413 C CA . VAL B 2 80 ? 11.739 4.122 -6.083 1.00 0.00 643 VAL B CA 1
ATOM 1414 C C . VAL B 2 80 ? 11.043 5.437 -5.717 1.00 0.00 643 VAL B C 1
ATOM 1415 O O . VAL B 2 80 ? 10.598 5.625 -4.584 1.00 0.00 643 VAL B O 1
ATOM 1428 N N . GLU B 2 81 ? 10.975 6.351 -6.678 1.00 0.00 644 GLU B N 1
ATOM 1429 C CA . GLU B 2 81 ? 10.282 7.619 -6.485 1.00 0.00 644 GLU B CA 1
ATOM 1430 C C . GLU B 2 81 ? 8.778 7.423 -6.612 1.00 0.00 644 GLU B C 1
ATOM 1431 O O . GLU B 2 81 ? 8.276 7.099 -7.690 1.00 0.00 644 GLU B O 1
ATOM 1443 N N . VAL B 2 82 ? 8.069 7.603 -5.513 1.00 0.00 645 VAL B N 1
ATOM 1444 C CA . VAL B 2 82 ? 6.645 7.425 -5.475 1.00 0.00 645 VAL B CA 1
ATOM 1445 C C . VAL B 2 82 ? 5.977 8.714 -4.999 1.00 0.00 645 VAL B C 1
ATOM 1446 O O . VAL B 2 82 ? 6.590 9.500 -4.274 1.00 0.00 645 VAL B O 1
ATOM 1459 N N . LEU B 2 83 ? 4.738 8.952 -5.424 1.00 0.00 646 LEU B N 1
ATOM 1460 C CA . LEU B 2 83 ? 3.992 10.084 -4.900 1.00 0.00 646 LEU B CA 1
ATOM 1461 C C . LEU B 2 83 ? 3.572 9.804 -3.465 1.00 0.00 646 LEU B C 1
ATOM 1462 O O . LEU B 2 83 ? 3.155 8.696 -3.131 1.00 0.00 646 LEU B O 1
ATOM 1478 N N . VAL B 2 84 ? 3.656 10.825 -2.634 1.00 0.00 647 VAL B N 1
ATOM 1479 C CA . VAL B 2 84 ? 3.412 10.689 -1.202 1.00 0.00 647 VAL B CA 1
ATOM 1480 C C . VAL B 2 84 ? 1.949 10.383 -0.886 1.00 0.00 647 VAL B C 1
ATOM 1481 O O . VAL B 2 84 ? 1.611 10.059 0.250 1.00 0.00 647 VAL B O 1
ATOM 1494 N N . GLU B 2 85 ? 1.082 10.487 -1.887 1.00 0.00 648 GLU B N 1
ATOM 1495 C CA . GLU B 2 85 ? -0.335 10.226 -1.687 1.00 0.00 648 GLU B CA 1
ATOM 1496 C C . GLU B 2 85 ? -0.652 8.745 -1.861 1.00 0.00 648 GLU B C 1
ATOM 1497 O O . GLU B 2 85 ? -1.800 8.329 -1.696 1.00 0.00 648 GLU B O 1
ATOM 1509 N N . TYR B 2 86 ? 0.364 7.955 -2.199 1.00 0.00 649 TYR B N 1
ATOM 1510 C CA . TYR B 2 86 ? 0.201 6.521 -2.340 1.00 0.00 649 TYR B CA 1
ATOM 1511 C C . TYR B 2 86 ? 0.143 5.856 -0.970 1.00 0.00 649 TYR B C 1
ATOM 1512 O O . TYR B 2 86 ? 1.112 5.913 -0.208 1.00 0.00 649 TYR B O 1
ATOM 1530 N N . PRO B 2 87 ? -0.991 5.225 -0.633 1.00 0.00 650 PRO B N 1
ATOM 1531 C CA . PRO B 2 87 ? -1.152 4.531 0.632 1.00 0.00 650 PRO B CA 1
ATOM 1532 C C . PRO B 2 87 ? -0.545 3.136 0.588 1.00 0.00 650 PRO B C 1
ATOM 1533 O O . PRO B 2 87 ? -1.059 2.246 -0.081 1.00 0.00 650 PRO B O 1
ATOM 1544 N N . PHE B 2 88 ? 0.545 2.953 1.310 1.00 0.00 651 PHE B N 1
ATOM 1545 C CA . PHE B 2 88 ? 1.262 1.692 1.309 1.00 0.00 651 PHE B CA 1
ATOM 1546 C C . PHE B 2 88 ? 0.756 0.770 2.403 1.00 0.00 651 PHE B C 1
ATOM 1547 O O . PHE B 2 88 ? 0.797 1.104 3.588 1.00 0.00 651 PHE B O 1
ATOM 1564 N N . PHE B 2 89 ? 0.265 -0.384 1.996 1.00 0.00 652 PHE B N 1
ATOM 1565 C CA . PHE B 2 89 ? -0.062 -1.431 2.937 1.00 0.00 652 PHE B CA 1
ATOM 1566 C C . PHE B 2 89 ? 1.228 -1.996 3.503 1.00 0.00 652 PHE B C 1
ATOM 1567 O O . PHE B 2 89 ? 2.129 -2.357 2.751 1.00 0.00 652 PHE B O 1
ATOM 1584 N N . VAL B 2 90 ? 1.342 -2.043 4.816 1.00 0.00 653 VAL B N 1
ATOM 1585 C CA . VAL B 2 90 ? 2.588 -2.456 5.428 1.00 0.00 653 VAL B CA 1
ATOM 1586 C C . VAL B 2 90 ? 2.430 -3.809 6.146 1.00 0.00 653 VAL B C 1
ATOM 1587 O O . VAL B 2 90 ? 1.670 -3.927 7.107 1.00 0.00 653 VAL B O 1
ATOM 1600 N N . PHE B 2 91 ? 3.230 -4.785 5.687 1.00 0.00 654 PHE B N 1
ATOM 1601 C CA . PHE B 2 91 ? 3.096 -6.226 5.997 1.00 0.00 654 PHE B CA 1
ATOM 1602 C C . PHE B 2 91 ? 2.616 -6.545 7.418 1.00 0.00 654 PHE B C 1
ATOM 1603 O O . PHE B 2 91 ? 1.548 -7.116 7.594 1.00 0.00 654 PHE B O 1
ATOM 1620 N N . GLY B 2 92 ? 3.408 -6.225 8.418 1.00 0.00 655 GLY B N 1
ATOM 1621 C CA . GLY B 2 92 ? 2.982 -6.441 9.786 1.00 0.00 655 GLY B CA 1
ATOM 1622 C C . GLY B 2 92 ? 3.007 -5.148 10.552 1.00 0.00 655 GLY B C 1
ATOM 1623 O O . GLY B 2 92 ? 3.226 -5.122 11.763 1.00 0.00 655 GLY B O 1
ATOM 1627 N N . GLN B 2 93 ? 2.775 -4.069 9.830 1.00 0.00 656 GLN B N 1
ATOM 1628 C CA . GLN B 2 93 ? 2.981 -2.741 10.366 1.00 0.00 656 GLN B CA 1
ATOM 1629 C C . GLN B 2 93 ? 1.701 -1.897 10.292 1.00 0.00 656 GLN B C 1
ATOM 1630 O O . GLN B 2 93 ? 1.510 -0.995 11.106 1.00 0.00 656 GLN B O 1
ATOM 1644 N N . GLY B 2 94 ? 0.825 -2.177 9.320 1.00 0.00 657 GLY B N 1
ATOM 1645 C CA . GLY B 2 94 ? -0.484 -1.535 9.319 1.00 0.00 657 GLY B CA 1
ATOM 1646 C C . GLY B 2 94 ? -0.912 -0.960 7.975 1.00 0.00 657 GLY B C 1
ATOM 1647 O O . GLY B 2 94 ? -0.263 -1.184 6.952 1.00 0.00 657 GLY B O 1
ATOM 1651 N N . TRP B 2 95 ? -2.027 -0.224 7.997 1.00 0.00 658 TRP B N 1
ATOM 1652 C CA . TRP B 2 95 ? -2.576 0.436 6.809 1.00 0.00 658 TRP B CA 1
ATOM 1653 C C . TRP B 2 95 ? -2.063 1.880 6.770 1.00 0.00 658 TRP B C 1
ATOM 1654 O O . TRP B 2 95 ? -2.580 2.750 7.475 1.00 0.00 658 TRP B O 1
ATOM 1675 N N . SER B 2 96 ? -1.047 2.134 5.951 1.00 0.00 659 SER B N 1
ATOM 1676 C CA . SER B 2 96 ? -0.292 3.374 6.047 1.00 0.00 659 SER B CA 1
ATOM 1677 C C . SER B 2 96 ? -0.172 4.091 4.704 1.00 0.00 659 SER B C 1
ATOM 1678 O O . SER B 2 96 ? -0.558 3.565 3.670 1.00 0.00 659 SER B O 1
ATOM 1686 N N . SER B 2 97 ? 0.315 5.323 4.757 1.00 0.00 660 SER B N 1
ATOM 1687 C CA . SER B 2 97 ? 0.613 6.107 3.574 1.00 0.00 660 SER B CA 1
ATOM 1688 C C . SER B 2 97 ? 1.787 7.023 3.864 1.00 0.00 660 SER B C 1
ATOM 1689 O O . SER B 2 97 ? 2.032 7.384 5.017 1.00 0.00 660 SER B O 1
ATOM 1697 N N . CYS B 2 98 ? 2.511 7.391 2.815 1.00 0.00 661 CYS B N 1
ATOM 1698 C CA . CYS B 2 98 ? 3.656 8.280 2.939 1.00 0.00 661 CYS B CA 1
ATOM 1699 C C . CYS B 2 98 ? 3.200 9.668 3.361 1.00 0.00 661 CYS B C 1
ATOM 1700 O O . CYS B 2 98 ? 4.003 10.498 3.789 1.00 0.00 661 CYS B O 1
ATOM 1708 N N . CYS B 2 99 ? 1.903 9.911 3.243 1.00 0.00 662 CYS B N 1
ATOM 1709 C CA . CYS B 2 99 ? 1.321 11.165 3.662 1.00 0.00 662 CYS B CA 1
ATOM 1710 C C . CYS B 2 99 ? -0.162 10.966 3.923 1.00 0.00 662 CYS B C 1
ATOM 1711 O O . CYS B 2 99 ? -0.999 11.215 3.050 1.00 0.00 662 CYS B O 1
ATOM 1719 N N . PRO B 2 100 ? -0.502 10.492 5.133 1.00 0.00 663 PRO B N 1
ATOM 1720 C CA . PRO B 2 100 ? -1.889 10.231 5.523 1.00 0.00 663 PRO B CA 1
ATOM 1721 C C . PRO B 2 100 ? -2.760 11.463 5.380 1.00 0.00 663 PRO B C 1
ATOM 1722 O O . PRO B 2 100 ? -3.949 11.362 5.086 1.00 0.00 663 PRO B O 1
ATOM 1733 N N . GLU B 2 101 ? -2.152 12.622 5.578 1.00 0.00 664 GLU B N 1
ATOM 1734 C CA . GLU B 2 101 ? -2.823 13.876 5.424 1.00 0.00 664 GLU B CA 1
ATOM 1735 C C . GLU B 2 101 ? -3.385 13.998 4.014 1.00 0.00 664 GLU B C 1
ATOM 1736 O O . GLU B 2 101 ? -4.575 14.215 3.831 1.00 0.00 664 GLU B O 1
ATOM 1748 N N . ARG B 2 102 ? -2.519 13.806 3.026 1.00 0.00 665 ARG B N 1
ATOM 1749 C CA . ARG B 2 102 ? -2.889 13.965 1.626 1.00 0.00 665 ARG B CA 1
ATOM 1750 C C . ARG B 2 102 ? -3.825 12.845 1.167 1.00 0.00 665 ARG B C 1
ATOM 1751 O O . ARG B 2 102 ? -4.805 13.106 0.470 1.00 0.00 665 ARG B O 1
ATOM 1772 N N . THR B 2 103 ? -3.544 11.606 1.569 1.00 0.00 666 THR B N 1
ATOM 1773 C CA . THR B 2 103 ? -4.406 10.487 1.209 1.00 0.00 666 THR B CA 1
ATOM 1774 C C . THR B 2 103 ? -5.807 10.676 1.804 1.00 0.00 666 THR B C 1
ATOM 1775 O O . THR B 2 103 ? -6.811 10.440 1.134 1.00 0.00 666 THR B O 1
ATOM 1786 N N . SER B 2 104 ? -5.874 11.148 3.046 1.00 0.00 667 SER B N 1
ATOM 1787 C CA . SER B 2 104 ? -7.160 11.397 3.686 1.00 0.00 667 SER B CA 1
ATOM 1788 C C . SER B 2 104 ? -7.798 12.674 3.138 1.00 0.00 667 SER B C 1
ATOM 1789 O O . SER B 2 104 ? -9.016 12.779 3.048 1.00 0.00 667 SER B O 1
ATOM 1797 N N . GLN B 2 105 ? -6.976 13.650 2.785 1.00 0.00 668 GLN B N 1
ATOM 1798 C CA . GLN B 2 105 ? -7.459 14.884 2.204 1.00 0.00 668 GLN B CA 1
ATOM 1799 C C . GLN B 2 105 ? -8.120 14.688 0.851 1.00 0.00 668 GLN B C 1
ATOM 1800 O O . GLN B 2 105 ? -9.244 15.133 0.625 1.00 0.00 668 GLN B O 1
ATOM 1814 N N . LEU B 2 106 ? -7.424 14.014 -0.044 1.00 0.00 669 LEU B N 1
ATOM 1815 C CA . LEU B 2 106 ? -7.865 13.926 -1.422 1.00 0.00 669 LEU B CA 1
ATOM 1816 C C . LEU B 2 106 ? -8.796 12.742 -1.632 1.00 0.00 669 LEU B C 1
ATOM 1817 O O . LEU B 2 106 ? -9.742 12.817 -2.409 1.00 0.00 669 LEU B O 1
ATOM 1833 N N . PHE B 2 107 ? -8.522 11.654 -0.933 1.00 0.00 670 PHE B N 1
ATOM 1834 C CA . PHE B 2 107 ? -9.266 10.418 -1.131 1.00 0.00 670 PHE B CA 1
ATOM 1835 C C . PHE B 2 107 ? -10.185 10.132 0.050 1.00 0.00 670 PHE B C 1
ATOM 1836 O O . PHE B 2 107 ? -10.873 9.109 0.079 1.00 0.00 670 PHE B O 1
ATOM 1853 N N . ASP B 2 108 ? -10.176 11.045 1.024 1.00 0.00 671 ASP B N 1
ATOM 1854 C CA . ASP B 2 108 ? -10.977 10.914 2.247 1.00 0.00 671 ASP B CA 1
ATOM 1855 C C . ASP B 2 108 ? -10.530 9.713 3.076 1.00 0.00 671 ASP B C 1
ATOM 1856 O O . ASP B 2 108 ? -11.149 9.382 4.085 1.00 0.00 671 ASP B O 1
ATOM 1865 N N . LEU B 2 109 ? -9.426 9.100 2.681 1.00 0.00 672 LEU B N 1
ATOM 1866 C CA . LEU B 2 109 ? -9.045 7.810 3.227 1.00 0.00 672 LEU B CA 1
ATOM 1867 C C . LEU B 2 109 ? -7.964 7.959 4.287 1.00 0.00 672 LEU B C 1
ATOM 1868 O O . LEU B 2 109 ? -6.869 8.441 4.002 1.00 0.00 672 LEU B O 1
ATOM 1884 N N . PRO B 2 110 ? -8.258 7.541 5.525 1.00 0.00 673 PRO B N 1
ATOM 1885 C CA . PRO B 2 110 ? -7.310 7.647 6.628 1.00 0.00 673 PRO B CA 1
ATOM 1886 C C . PRO B 2 110 ? -6.165 6.653 6.486 1.00 0.00 673 PRO B C 1
ATOM 1887 O O . PRO B 2 110 ? -6.344 5.541 5.981 1.00 0.00 673 PRO B O 1
ATOM 1898 N N . CYS B 2 111 ? -4.990 7.065 6.923 1.00 0.00 674 CYS B N 1
ATOM 1899 C CA . CYS B 2 111 ? -3.793 6.248 6.805 1.00 0.00 674 CYS B CA 1
ATOM 1900 C C . CYS B 2 111 ? -2.867 6.477 7.991 1.00 0.00 674 CYS B C 1
ATOM 1901 O O . CYS B 2 111 ? -2.891 7.534 8.620 1.00 0.00 674 CYS B O 1
ATOM 1909 N N . SER B 2 112 ? -2.082 5.465 8.308 1.00 0.00 675 SER B N 1
ATOM 1910 C CA . SER B 2 112 ? -1.028 5.589 9.300 1.00 0.00 675 SER B CA 1
ATOM 1911 C C . SER B 2 112 ? 0.224 6.085 8.592 1.00 0.00 675 SER B C 1
ATOM 1912 O O . SER B 2 112 ? 0.304 6.004 7.373 1.00 0.00 675 SER B O 1
ATOM 1920 N N . LYS B 2 113 ? 1.183 6.630 9.316 1.00 0.00 676 LYS B N 1
ATOM 1921 C CA . LYS B 2 113 ? 2.365 7.168 8.664 1.00 0.00 676 LYS B CA 1
ATOM 1922 C C . LYS B 2 113 ? 3.297 6.058 8.203 1.00 0.00 676 LYS B C 1
ATOM 1923 O O . LYS B 2 113 ? 3.777 5.256 9.006 1.00 0.00 676 LYS B O 1
ATOM 1942 N N . LEU B 2 114 ? 3.532 6.016 6.902 1.00 0.00 677 LEU B N 1
ATOM 1943 C CA . LEU B 2 114 ? 4.503 5.107 6.325 1.00 0.00 677 LEU B CA 1
ATOM 1944 C C . LEU B 2 114 ? 5.891 5.725 6.461 1.00 0.00 677 LEU B C 1
ATOM 1945 O O . LEU B 2 114 ? 6.213 6.714 5.794 1.00 0.00 677 LEU B O 1
ATOM 1961 N N . SER B 2 115 ? 6.689 5.165 7.354 1.00 0.00 678 SER B N 1
ATOM 1962 C CA . SER B 2 115 ? 8.021 5.680 7.620 1.00 0.00 678 SER B CA 1
ATOM 1963 C C . SER B 2 115 ? 9.071 4.580 7.515 1.00 0.00 678 SER B C 1
ATOM 1964 O O . SER B 2 115 ? 8.745 3.399 7.386 1.00 0.00 678 SER B O 1
ATOM 1972 N N . VAL B 2 116 ? 10.333 4.984 7.556 1.00 0.00 679 VAL B N 1
ATOM 1973 C CA . VAL B 2 116 ? 11.452 4.063 7.512 1.00 0.00 679 VAL B CA 1
ATOM 1974 C C . VAL B 2 116 ? 11.377 3.030 8.642 1.00 0.00 679 VAL B C 1
ATOM 1975 O O . VAL B 2 116 ? 11.236 3.373 9.816 1.00 0.00 679 VAL B O 1
ATOM 1988 N N . GLY B 2 117 ? 11.478 1.763 8.264 1.00 0.00 680 GLY B N 1
ATOM 1989 C CA . GLY B 2 117 ? 11.278 0.673 9.194 1.00 0.00 680 GLY B CA 1
ATOM 1990 C C . GLY B 2 117 ? 10.024 -0.121 8.889 1.00 0.00 680 GLY B C 1
ATOM 1991 O O . GLY B 2 117 ? 9.884 -1.264 9.324 1.00 0.00 680 GLY B O 1
ATOM 1995 N N . ASP B 2 118 ? 9.112 0.474 8.126 1.00 0.00 681 ASP B N 1
ATOM 1996 C CA . ASP B 2 118 ? 7.848 -0.184 7.819 1.00 0.00 681 ASP B CA 1
ATOM 1997 C C . ASP B 2 118 ? 7.992 -1.108 6.614 1.00 0.00 681 ASP B C 1
ATOM 1998 O O . ASP B 2 118 ? 8.204 -0.661 5.491 1.00 0.00 681 ASP B O 1
ATOM 2007 N N . VAL B 2 119 ? 7.861 -2.405 6.848 1.00 0.00 682 VAL B N 1
ATOM 2008 C CA . VAL B 2 119 ? 7.989 -3.384 5.774 1.00 0.00 682 VAL B CA 1
ATOM 2009 C C . VAL B 2 119 ? 6.779 -3.319 4.851 1.00 0.00 682 VAL B C 1
ATOM 2010 O O . VAL B 2 119 ? 5.714 -3.824 5.183 1.00 0.00 682 VAL B O 1
ATOM 2023 N N . CYS B 2 120 ? 6.959 -2.752 3.676 1.00 0.00 683 CYS B N 1
ATOM 2024 C CA . CYS B 2 120 ? 5.841 -2.488 2.788 1.00 0.00 683 CYS B CA 1
ATOM 2025 C C . CYS B 2 120 ? 5.449 -3.723 2.000 1.00 0.00 683 CYS B C 1
ATOM 2026 O O . CYS B 2 120 ? 6.296 -4.518 1.585 1.00 0.00 683 CYS B O 1
ATOM 2034 N N . ILE B 2 121 ? 4.149 -3.877 1.830 1.00 0.00 684 ILE B N 1
ATOM 2035 C CA . ILE B 2 121 ? 3.581 -4.982 1.091 1.00 0.00 684 ILE B CA 1
ATOM 2036 C C . ILE B 2 121 ? 3.654 -4.724 -0.411 1.00 0.00 684 ILE B C 1
ATOM 2037 O O . ILE B 2 121 ? 2.989 -3.823 -0.922 1.00 0.00 684 ILE B O 1
ATOM 2053 N N . SER B 2 122 ? 4.475 -5.481 -1.113 1.00 0.00 685 SER B N 1
ATOM 2054 C CA . SER B 2 122 ? 4.393 -5.499 -2.559 1.00 0.00 685 SER B CA 1
ATOM 2055 C C . SER B 2 122 ? 3.515 -6.662 -2.953 1.00 0.00 685 SER B C 1
ATOM 2056 O O . SER B 2 122 ? 3.824 -7.811 -2.647 1.00 0.00 685 SER B O 1
ATOM 2064 N N . LEU B 2 123 ? 2.414 -6.379 -3.604 1.00 0.00 686 LEU B N 1
ATOM 2065 C CA . LEU B 2 123 ? 1.493 -7.419 -3.949 1.00 0.00 686 LEU B CA 1
ATOM 2066 C C . LEU B 2 123 ? 1.467 -7.625 -5.447 1.00 0.00 686 LEU B C 1
ATOM 2067 O O . LEU B 2 123 ? 1.342 -6.678 -6.216 1.00 0.00 686 LEU B O 1
ATOM 2083 N N . THR B 2 124 ? 1.600 -8.865 -5.854 1.00 0.00 687 THR B N 1
ATOM 2084 C CA . THR B 2 124 ? 1.680 -9.182 -7.254 1.00 0.00 687 THR B CA 1
ATOM 2085 C C . THR B 2 124 ? 0.332 -9.642 -7.785 1.00 0.00 687 THR B C 1
ATOM 2086 O O . THR B 2 124 ? -0.233 -10.629 -7.315 1.00 0.00 687 THR B O 1
ATOM 2097 N N . LEU B 2 125 ? -0.182 -8.899 -8.748 1.00 0.00 688 LEU B N 1
ATOM 2098 C CA . LEU B 2 125 ? -1.378 -9.292 -9.462 1.00 0.00 688 LEU B CA 1
ATOM 2099 C C . LEU B 2 125 ? -0.969 -9.927 -10.781 1.00 0.00 688 LEU B C 1
ATOM 2100 O O . LEU B 2 125 ? -0.684 -9.223 -11.750 1.00 0.00 688 LEU B O 1
ATOM 2116 N N . LYS B 2 126 ? -0.921 -11.248 -10.814 1.00 0.00 689 LYS B N 1
ATOM 2117 C CA . LYS B 2 126 ? -0.484 -11.965 -11.994 1.00 0.00 689 LYS B CA 1
ATOM 2118 C C . LYS B 2 126 ? -1.492 -11.825 -13.124 1.00 0.00 689 LYS B C 1
ATOM 2119 O O . LYS B 2 126 ? -1.259 -10.999 -14.029 1.00 0.00 689 LYS B O 1
ATOM 2139 N N . VAL A 1 1 ? -18.347 -4.016 -5.707 1.00 0.00 34 VAL A N 2
ATOM 2140 C CA . VAL A 1 1 ? -17.034 -3.956 -5.026 1.00 0.00 34 VAL A CA 2
ATOM 2141 C C . VAL A 1 1 ? -15.916 -3.700 -6.016 1.00 0.00 34 VAL A C 2
ATOM 2142 O O . VAL A 1 1 ? -16.127 -3.686 -7.229 1.00 0.00 34 VAL A O 2
ATOM 2157 N N . PHE A 1 2 ? -14.728 -3.500 -5.477 1.00 0.00 35 PHE A N 2
ATOM 2158 C CA . PHE A 1 2 ? -13.524 -3.380 -6.273 1.00 0.00 35 PHE A CA 2
ATOM 2159 C C . PHE A 1 2 ? -12.512 -4.404 -5.793 1.00 0.00 35 PHE A C 2
ATOM 2160 O O . PHE A 1 2 ? -12.382 -4.622 -4.585 1.00 0.00 35 PHE A O 2
ATOM 2177 N N . PRO A 1 3 ? -11.828 -5.085 -6.733 1.00 0.00 36 PRO A N 2
ATOM 2178 C CA . PRO A 1 3 ? -10.768 -6.043 -6.407 1.00 0.00 36 PRO A CA 2
ATOM 2179 C C . PRO A 1 3 ? -9.798 -5.463 -5.389 1.00 0.00 36 PRO A C 2
ATOM 2180 O O . PRO A 1 3 ? -9.328 -4.335 -5.551 1.00 0.00 36 PRO A O 2
ATOM 2191 N N . TRP A 1 4 ? -9.501 -6.238 -4.352 1.00 0.00 37 TRP A N 2
ATOM 2192 C CA . TRP A 1 4 ? -8.806 -5.733 -3.176 1.00 0.00 37 TRP A CA 2
ATOM 2193 C C . TRP A 1 4 ? -7.485 -5.007 -3.486 1.00 0.00 37 TRP A C 2
ATOM 2194 O O . TRP A 1 4 ? -7.050 -4.167 -2.696 1.00 0.00 37 TRP A O 2
ATOM 2215 N N . HIS A 1 5 ? -6.843 -5.312 -4.619 1.00 0.00 38 HIS A N 2
ATOM 2216 C CA . HIS A 1 5 ? -5.622 -4.601 -5.011 1.00 0.00 38 HIS A CA 2
ATOM 2217 C C . HIS A 1 5 ? -5.935 -3.174 -5.508 1.00 0.00 38 HIS A C 2
ATOM 2218 O O . HIS A 1 5 ? -5.458 -2.734 -6.553 1.00 0.00 38 HIS A O 2
ATOM 2233 N N . SER A 1 6 ? -6.710 -2.448 -4.725 1.00 0.00 39 SER A N 2
ATOM 2234 C CA . SER A 1 6 ? -7.211 -1.141 -5.123 1.00 0.00 39 SER A CA 2
ATOM 2235 C C . SER A 1 6 ? -6.467 -0.025 -4.387 1.00 0.00 39 SER A C 2
ATOM 2236 O O . SER A 1 6 ? -6.386 1.111 -4.852 1.00 0.00 39 SER A O 2
ATOM 2244 N N . LEU A 1 7 ? -5.905 -0.371 -3.241 1.00 0.00 40 LEU A N 2
ATOM 2245 C CA . LEU A 1 7 ? -5.259 0.601 -2.364 1.00 0.00 40 LEU A CA 2
ATOM 2246 C C . LEU A 1 7 ? -3.820 0.192 -2.088 1.00 0.00 40 LEU A C 2
ATOM 2247 O O . LEU A 1 7 ? -3.026 0.980 -1.579 1.00 0.00 40 LEU A O 2
ATOM 2263 N N . VAL A 1 8 ? -3.492 -1.049 -2.420 1.00 0.00 41 VAL A N 2
ATOM 2264 C CA . VAL A 1 8 ? -2.157 -1.558 -2.222 1.00 0.00 41 VAL A CA 2
ATOM 2265 C C . VAL A 1 8 ? -1.298 -1.290 -3.457 1.00 0.00 41 VAL A C 2
ATOM 2266 O O . VAL A 1 8 ? -1.684 -1.618 -4.579 1.00 0.00 41 VAL A O 2
ATOM 2279 N N . PRO A 1 9 ? -0.139 -0.651 -3.265 1.00 0.00 42 PRO A N 2
ATOM 2280 C CA . PRO A 1 9 ? 0.787 -0.360 -4.352 1.00 0.00 42 PRO A CA 2
ATOM 2281 C C . PRO A 1 9 ? 1.648 -1.569 -4.691 1.00 0.00 42 PRO A C 2
ATOM 2282 O O . PRO A 1 9 ? 1.536 -2.625 -4.058 1.00 0.00 42 PRO A O 2
ATOM 2293 N N . PHE A 1 10 ? 2.504 -1.421 -5.681 1.00 0.00 43 PHE A N 2
ATOM 2294 C CA . PHE A 1 10 ? 3.385 -2.502 -6.062 1.00 0.00 43 PHE A CA 2
ATOM 2295 C C . PHE A 1 10 ? 4.840 -2.105 -5.860 1.00 0.00 43 PHE A C 2
ATOM 2296 O O . PHE A 1 10 ? 5.434 -1.410 -6.688 1.00 0.00 43 PHE A O 2
ATOM 2313 N N . LEU A 1 11 ? 5.390 -2.531 -4.733 1.00 0.00 44 LEU A N 2
ATOM 2314 C CA . LEU A 1 11 ? 6.804 -2.360 -4.454 1.00 0.00 44 LEU A CA 2
ATOM 2315 C C . LEU A 1 11 ? 7.614 -3.097 -5.523 1.00 0.00 44 LEU A C 2
ATOM 2316 O O . LEU A 1 11 ? 7.456 -4.305 -5.713 1.00 0.00 44 LEU A O 2
ATOM 2332 N N . ALA A 1 12 ? 8.446 -2.339 -6.233 1.00 0.00 45 ALA A N 2
ATOM 2333 C CA . ALA A 1 12 ? 9.251 -2.861 -7.330 1.00 0.00 45 ALA A CA 2
ATOM 2334 C C . ALA A 1 12 ? 10.078 -4.066 -6.890 1.00 0.00 45 ALA A C 2
ATOM 2335 O O . ALA A 1 12 ? 10.729 -4.030 -5.845 1.00 0.00 45 ALA A O 2
ATOM 2342 N N . PRO A 1 13 ? 10.042 -5.155 -7.684 1.00 0.00 46 PRO A N 2
ATOM 2343 C CA . PRO A 1 13 ? 10.788 -6.383 -7.389 1.00 0.00 46 PRO A CA 2
ATOM 2344 C C . PRO A 1 13 ? 12.254 -6.096 -7.104 1.00 0.00 46 PRO A C 2
ATOM 2345 O O . PRO A 1 13 ? 12.927 -5.442 -7.897 1.00 0.00 46 PRO A O 2
ATOM 2356 N N . SER A 1 14 ? 12.734 -6.590 -5.975 1.00 0.00 47 SER A N 2
ATOM 2357 C CA . SER A 1 14 ? 14.078 -6.291 -5.507 1.00 0.00 47 SER A CA 2
ATOM 2358 C C . SER A 1 14 ? 15.140 -6.666 -6.537 1.00 0.00 47 SER A C 2
ATOM 2359 O O . SER A 1 14 ? 15.213 -7.814 -6.977 1.00 0.00 47 SER A O 2
ATOM 2367 N N . GLN A 1 15 ? 15.938 -5.680 -6.930 1.00 0.00 48 GLN A N 2
ATOM 2368 C CA . GLN A 1 15 ? 17.045 -5.907 -7.842 1.00 0.00 48 GLN A CA 2
ATOM 2369 C C . GLN A 1 15 ? 18.137 -6.707 -7.144 1.00 0.00 48 GLN A C 2
ATOM 2370 O O . GLN A 1 15 ? 18.958 -6.093 -6.427 1.00 0.00 48 GLN A O 2
ATOM 2385 N N . ALA B 2 4 ? -24.724 5.759 3.885 1.00 0.00 567 ALA B N 2
ATOM 2386 C CA . ALA B 2 4 ? -24.758 6.577 2.653 1.00 0.00 567 ALA B CA 2
ATOM 2387 C C . ALA B 2 4 ? -23.344 6.883 2.178 1.00 0.00 567 ALA B C 2
ATOM 2388 O O . ALA B 2 4 ? -22.449 7.130 2.990 1.00 0.00 567 ALA B O 2
ATOM 2395 N N . PRO B 2 5 ? -23.122 6.856 0.854 1.00 0.00 568 PRO B N 2
ATOM 2396 C CA . PRO B 2 5 ? -21.815 7.139 0.267 1.00 0.00 568 PRO B CA 2
ATOM 2397 C C . PRO B 2 5 ? -21.465 8.623 0.329 1.00 0.00 568 PRO B C 2
ATOM 2398 O O . PRO B 2 5 ? -22.337 9.485 0.207 1.00 0.00 568 PRO B O 2
ATOM 2409 N N . PRO B 2 6 ? -20.178 8.938 0.509 1.00 0.00 569 PRO B N 2
ATOM 2410 C CA . PRO B 2 6 ? -19.704 10.317 0.651 1.00 0.00 569 PRO B CA 2
ATOM 2411 C C . PRO B 2 6 ? -19.484 11.031 -0.685 1.00 0.00 569 PRO B C 2
ATOM 2412 O O . PRO B 2 6 ? -18.791 12.044 -0.737 1.00 0.00 569 PRO B O 2
ATOM 2423 N N . THR B 2 7 ? -20.055 10.484 -1.765 1.00 0.00 570 THR B N 2
ATOM 2424 C CA . THR B 2 7 ? -19.919 11.058 -3.113 1.00 0.00 570 THR B CA 2
ATOM 2425 C C . THR B 2 7 ? -18.503 10.859 -3.660 1.00 0.00 570 THR B C 2
ATOM 2426 O O . THR B 2 7 ? -18.198 11.160 -4.816 1.00 0.00 570 THR B O 2
ATOM 2437 N N . LEU B 2 8 ? -17.662 10.326 -2.813 1.00 0.00 571 LEU B N 2
ATOM 2438 C CA . LEU B 2 8 ? -16.284 10.031 -3.151 1.00 0.00 571 LEU B CA 2
ATOM 2439 C C . LEU B 2 8 ? -16.234 8.740 -3.971 1.00 0.00 571 LEU B C 2
ATOM 2440 O O . LEU B 2 8 ? -17.059 7.848 -3.768 1.00 0.00 571 LEU B O 2
ATOM 2456 N N . PRO B 2 9 ? -15.291 8.638 -4.926 1.00 0.00 572 PRO B N 2
ATOM 2457 C CA . PRO B 2 9 ? -15.174 7.475 -5.820 1.00 0.00 572 PRO B CA 2
ATOM 2458 C C . PRO B 2 9 ? -15.076 6.140 -5.072 1.00 0.00 572 PRO B C 2
ATOM 2459 O O . PRO B 2 9 ? -14.512 6.056 -3.986 1.00 0.00 572 PRO B O 2
ATOM 2470 N N . PRO B 2 10 ? -15.632 5.080 -5.664 1.00 0.00 573 PRO B N 2
ATOM 2471 C CA . PRO B 2 10 ? -15.767 3.765 -5.024 1.00 0.00 573 PRO B CA 2
ATOM 2472 C C . PRO B 2 10 ? -14.503 2.907 -5.075 1.00 0.00 573 PRO B C 2
ATOM 2473 O O . PRO B 2 10 ? -14.494 1.791 -4.574 1.00 0.00 573 PRO B O 2
ATOM 2484 N N . TYR B 2 11 ? -13.465 3.405 -5.727 1.00 0.00 574 TYR B N 2
ATOM 2485 C CA . TYR B 2 11 ? -12.217 2.642 -5.876 1.00 0.00 574 TYR B CA 2
ATOM 2486 C C . TYR B 2 11 ? -11.548 2.337 -4.534 1.00 0.00 574 TYR B C 2
ATOM 2487 O O . TYR B 2 11 ? -11.761 1.271 -3.957 1.00 0.00 574 TYR B O 2
ATOM 2505 N N . PHE B 2 12 ? -10.736 3.257 -4.042 1.00 0.00 575 PHE B N 2
ATOM 2506 C CA . PHE B 2 12 ? -10.024 3.049 -2.787 1.00 0.00 575 PHE B CA 2
ATOM 2507 C C . PHE B 2 12 ? -10.375 4.154 -1.808 1.00 0.00 575 PHE B C 2
ATOM 2508 O O . PHE B 2 12 ? -9.862 4.207 -0.692 1.00 0.00 575 PHE B O 2
ATOM 2525 N N . MET B 2 13 ? -11.256 5.034 -2.248 1.00 0.00 576 MET B N 2
ATOM 2526 C CA . MET B 2 13 ? -11.641 6.195 -1.452 1.00 0.00 576 MET B CA 2
ATOM 2527 C C . MET B 2 13 ? -12.457 5.763 -0.238 1.00 0.00 576 MET B C 2
ATOM 2528 O O . MET B 2 13 ? -12.952 4.636 -0.182 1.00 0.00 576 MET B O 2
ATOM 2542 N N . LYS B 2 14 ? -12.610 6.671 0.719 1.00 0.00 577 LYS B N 2
ATOM 2543 C CA . LYS B 2 14 ? -13.319 6.375 1.959 1.00 0.00 577 LYS B CA 2
ATOM 2544 C C . LYS B 2 14 ? -14.722 5.833 1.698 1.00 0.00 577 LYS B C 2
ATOM 2545 O O . LYS B 2 14 ? -15.463 6.357 0.863 1.00 0.00 577 LYS B O 2
ATOM 2564 N N . GLY B 2 15 ? -15.068 4.769 2.410 1.00 0.00 578 GLY B N 2
ATOM 2565 C CA . GLY B 2 15 ? -16.406 4.223 2.346 1.00 0.00 578 GLY B CA 2
ATOM 2566 C C . GLY B 2 15 ? -16.544 3.125 1.316 1.00 0.00 578 GLY B C 2
ATOM 2567 O O . GLY B 2 15 ? -17.588 2.481 1.228 1.00 0.00 578 GLY B O 2
ATOM 2571 N N . SER B 2 16 ? -15.498 2.908 0.534 1.00 0.00 579 SER B N 2
ATOM 2572 C CA . SER B 2 16 ? -15.502 1.838 -0.444 1.00 0.00 579 SER B CA 2
ATOM 2573 C C . SER B 2 16 ? -15.519 0.482 0.244 1.00 0.00 579 SER B C 2
ATOM 2574 O O . SER B 2 16 ? -14.904 0.292 1.299 1.00 0.00 579 SER B O 2
ATOM 2582 N N . ILE B 2 17 ? -16.246 -0.448 -0.346 1.00 0.00 580 ILE B N 2
ATOM 2583 C CA . ILE B 2 17 ? -16.252 -1.815 0.122 1.00 0.00 580 ILE B CA 2
ATOM 2584 C C . ILE B 2 17 ? -15.259 -2.622 -0.689 1.00 0.00 580 ILE B C 2
ATOM 2585 O O . ILE B 2 17 ? -15.482 -2.918 -1.869 1.00 0.00 580 ILE B O 2
ATOM 2601 N N . ILE B 2 18 ? -14.144 -2.936 -0.064 1.00 0.00 581 ILE B N 2
ATOM 2602 C CA . ILE B 2 18 ? -13.070 -3.638 -0.729 1.00 0.00 581 ILE B CA 2
ATOM 2603 C C . ILE B 2 18 ? -13.255 -5.139 -0.563 1.00 0.00 581 ILE B C 2
ATOM 2604 O O . ILE B 2 18 ? -13.416 -5.632 0.555 1.00 0.00 581 ILE B O 2
ATOM 2620 N N . GLN B 2 19 ? -13.257 -5.857 -1.677 1.00 0.00 582 GLN B N 2
ATOM 2621 C CA . GLN B 2 19 ? -13.488 -7.292 -1.651 1.00 0.00 582 GLN B CA 2
ATOM 2622 C C . GLN B 2 19 ? -12.182 -8.050 -1.764 1.00 0.00 582 GLN B C 2
ATOM 2623 O O . GLN B 2 19 ? -11.459 -7.921 -2.751 1.00 0.00 582 GLN B O 2
ATOM 2637 N N . LEU B 2 20 ? -11.893 -8.848 -0.750 1.00 0.00 583 LEU B N 2
ATOM 2638 C CA . LEU B 2 20 ? -10.659 -9.611 -0.714 1.00 0.00 583 LEU B CA 2
ATOM 2639 C C . LEU B 2 20 ? -10.786 -10.882 -1.535 1.00 0.00 583 LEU B C 2
ATOM 2640 O O . LEU B 2 20 ? -11.883 -11.225 -1.976 1.00 0.00 583 LEU B O 2
ATOM 2656 N N . ALA B 2 21 ? -9.679 -11.586 -1.732 1.00 0.00 584 ALA B N 2
ATOM 2657 C CA . ALA B 2 21 ? -9.694 -12.805 -2.531 1.00 0.00 584 ALA B CA 2
ATOM 2658 C C . ALA B 2 21 ? -10.653 -13.838 -1.948 1.00 0.00 584 ALA B C 2
ATOM 2659 O O . ALA B 2 21 ? -11.319 -14.567 -2.683 1.00 0.00 584 ALA B O 2
ATOM 2666 N N . ASN B 2 22 ? -10.730 -13.879 -0.623 1.00 0.00 585 ASN B N 2
ATOM 2667 C CA . ASN B 2 22 ? -11.579 -14.838 0.069 1.00 0.00 585 ASN B CA 2
ATOM 2668 C C . ASN B 2 22 ? -13.045 -14.418 0.004 1.00 0.00 585 ASN B C 2
ATOM 2669 O O . ASN B 2 22 ? -13.936 -15.199 0.329 1.00 0.00 585 ASN B O 2
ATOM 2680 N N . GLY B 2 23 ? -13.291 -13.183 -0.421 1.00 0.00 586 GLY B N 2
ATOM 2681 C CA . GLY B 2 23 ? -14.651 -12.723 -0.609 1.00 0.00 586 GLY B CA 2
ATOM 2682 C C . GLY B 2 23 ? -15.093 -11.716 0.433 1.00 0.00 586 GLY B C 2
ATOM 2683 O O . GLY B 2 23 ? -16.231 -11.250 0.397 1.00 0.00 586 GLY B O 2
ATOM 2687 N N . GLU B 2 24 ? -14.201 -11.379 1.362 1.00 0.00 587 GLU B N 2
ATOM 2688 C CA . GLU B 2 24 ? -14.531 -10.429 2.415 1.00 0.00 587 GLU B CA 2
ATOM 2689 C C . GLU B 2 24 ? -14.826 -9.055 1.879 1.00 0.00 587 GLU B C 2
ATOM 2690 O O . GLU B 2 24 ? -14.241 -8.612 0.892 1.00 0.00 587 GLU B O 2
ATOM 2702 N N . LEU B 2 25 ? -15.732 -8.389 2.563 1.00 0.00 588 LEU B N 2
ATOM 2703 C CA . LEU B 2 25 ? -16.166 -7.062 2.187 1.00 0.00 588 LEU B CA 2
ATOM 2704 C C . LEU B 2 25 ? -15.990 -6.112 3.361 1.00 0.00 588 LEU B C 2
ATOM 2705 O O . LEU B 2 25 ? -16.808 -6.082 4.282 1.00 0.00 588 LEU B O 2
ATOM 2721 N N . LYS B 2 26 ? -14.905 -5.359 3.336 1.00 0.00 589 LYS B N 2
ATOM 2722 C CA . LYS B 2 26 ? -14.540 -4.504 4.452 1.00 0.00 589 LYS B CA 2
ATOM 2723 C C . LYS B 2 26 ? -14.262 -3.091 3.956 1.00 0.00 589 LYS B C 2
ATOM 2724 O O . LYS B 2 26 ? -13.816 -2.901 2.821 1.00 0.00 589 LYS B O 2
ATOM 2743 N N . LYS B 2 27 ? -14.550 -2.103 4.798 1.00 0.00 590 LYS B N 2
ATOM 2744 C CA . LYS B 2 27 ? -14.293 -0.708 4.461 1.00 0.00 590 LYS B CA 2
ATOM 2745 C C . LYS B 2 27 ? -12.794 -0.459 4.345 1.00 0.00 590 LYS B C 2
ATOM 2746 O O . LYS B 2 27 ? -12.008 -1.047 5.090 1.00 0.00 590 LYS B O 2
ATOM 2765 N N . VAL B 2 28 ? -12.417 0.406 3.412 1.00 0.00 591 VAL B N 2
ATOM 2766 C CA . VAL B 2 28 ? -11.014 0.610 3.038 1.00 0.00 591 VAL B CA 2
ATOM 2767 C C . VAL B 2 28 ? -10.103 0.800 4.249 1.00 0.00 591 VAL B C 2
ATOM 2768 O O . VAL B 2 28 ? -9.064 0.150 4.368 1.00 0.00 591 VAL B O 2
ATOM 2781 N N . GLU B 2 29 ? -10.514 1.676 5.152 1.00 0.00 592 GLU B N 2
ATOM 2782 C CA . GLU B 2 29 ? -9.675 2.082 6.275 1.00 0.00 592 GLU B CA 2
ATOM 2783 C C . GLU B 2 29 ? -9.583 0.995 7.342 1.00 0.00 592 GLU B C 2
ATOM 2784 O O . GLU B 2 29 ? -8.755 1.069 8.250 1.00 0.00 592 GLU B O 2
ATOM 2796 N N . ASP B 2 30 ? -10.425 -0.015 7.224 1.00 0.00 593 ASP B N 2
ATOM 2797 C CA . ASP B 2 30 ? -10.511 -1.067 8.228 1.00 0.00 593 ASP B CA 2
ATOM 2798 C C . ASP B 2 30 ? -9.727 -2.303 7.805 1.00 0.00 593 ASP B C 2
ATOM 2799 O O . ASP B 2 30 ? -9.451 -3.187 8.614 1.00 0.00 593 ASP B O 2
ATOM 2808 N N . LEU B 2 31 ? -9.360 -2.351 6.537 1.00 0.00 594 LEU B N 2
ATOM 2809 C CA . LEU B 2 31 ? -8.572 -3.449 6.013 1.00 0.00 594 LEU B CA 2
ATOM 2810 C C . LEU B 2 31 ? -7.250 -3.557 6.758 1.00 0.00 594 LEU B C 2
ATOM 2811 O O . LEU B 2 31 ? -6.503 -2.583 6.872 1.00 0.00 594 LEU B O 2
ATOM 2827 N N . LYS B 2 32 ? -6.992 -4.734 7.286 1.00 0.00 595 LYS B N 2
ATOM 2828 C CA . LYS B 2 32 ? -5.771 -4.990 8.027 1.00 0.00 595 LYS B CA 2
ATOM 2829 C C . LYS B 2 32 ? -4.816 -5.794 7.164 1.00 0.00 595 LYS B C 2
ATOM 2830 O O . LYS B 2 32 ? -5.222 -6.323 6.130 1.00 0.00 595 LYS B O 2
ATOM 2849 N N . THR B 2 33 ? -3.563 -5.893 7.570 1.00 0.00 596 THR B N 2
ATOM 2850 C CA . THR B 2 33 ? -2.581 -6.614 6.775 1.00 0.00 596 THR B CA 2
ATOM 2851 C C . THR B 2 33 ? -3.012 -8.064 6.559 1.00 0.00 596 THR B C 2
ATOM 2852 O O . THR B 2 33 ? -2.895 -8.588 5.454 1.00 0.00 596 THR B O 2
ATOM 2863 N N . GLU B 2 34 ? -3.569 -8.683 7.604 1.00 0.00 597 GLU B N 2
ATOM 2864 C CA . GLU B 2 34 ? -4.004 -10.077 7.542 1.00 0.00 597 GLU B CA 2
ATOM 2865 C C . GLU B 2 34 ? -5.011 -10.292 6.420 1.00 0.00 597 GLU B C 2
ATOM 2866 O O . GLU B 2 34 ? -5.093 -11.379 5.852 1.00 0.00 597 GLU B O 2
ATOM 2878 N N . ASP B 2 35 ? -5.773 -9.251 6.113 1.00 0.00 598 ASP B N 2
ATOM 2879 C CA . ASP B 2 35 ? -6.763 -9.312 5.046 1.00 0.00 598 ASP B CA 2
ATOM 2880 C C . ASP B 2 35 ? -6.082 -9.574 3.709 1.00 0.00 598 ASP B C 2
ATOM 2881 O O . ASP B 2 35 ? -6.449 -10.493 2.972 1.00 0.00 598 ASP B O 2
ATOM 2890 N N . PHE B 2 36 ? -5.076 -8.764 3.404 1.00 0.00 599 PHE B N 2
ATOM 2891 C CA . PHE B 2 36 ? -4.339 -8.897 2.156 1.00 0.00 599 PHE B CA 2
ATOM 2892 C C . PHE B 2 36 ? -3.432 -10.120 2.197 1.00 0.00 599 PHE B C 2
ATOM 2893 O O . PHE B 2 36 ? -3.244 -10.797 1.188 1.00 0.00 599 PHE B O 2
ATOM 2910 N N . ILE B 2 37 ? -2.872 -10.394 3.370 1.00 0.00 600 ILE B N 2
ATOM 2911 C CA . ILE B 2 37 ? -2.066 -11.582 3.577 1.00 0.00 600 ILE B CA 2
ATOM 2912 C C . ILE B 2 37 ? -2.839 -12.840 3.204 1.00 0.00 600 ILE B C 2
ATOM 2913 O O . ILE B 2 37 ? -2.422 -13.593 2.328 1.00 0.00 600 ILE B O 2
ATOM 2929 N N . GLN B 2 38 ? -3.986 -13.037 3.843 1.00 0.00 601 GLN B N 2
ATOM 2930 C CA . GLN B 2 38 ? -4.803 -14.212 3.595 1.00 0.00 601 GLN B CA 2
ATOM 2931 C C . GLN B 2 38 ? -5.237 -14.286 2.146 1.00 0.00 601 GLN B C 2
ATOM 2932 O O . GLN B 2 38 ? -5.074 -15.312 1.509 1.00 0.00 601 GLN B O 2
ATOM 2946 N N . SER B 2 39 ? -5.773 -13.191 1.625 1.00 0.00 602 SER B N 2
ATOM 2947 C CA . SER B 2 39 ? -6.289 -13.174 0.261 1.00 0.00 602 SER B CA 2
ATOM 2948 C C . SER B 2 39 ? -5.240 -13.643 -0.740 1.00 0.00 602 SER B C 2
ATOM 2949 O O . SER B 2 39 ? -5.508 -14.504 -1.585 1.00 0.00 602 SER B O 2
ATOM 2957 N N . ALA B 2 40 ? -4.052 -13.077 -0.634 1.00 0.00 603 ALA B N 2
ATOM 2958 C CA . ALA B 2 40 ? -2.938 -13.457 -1.495 1.00 0.00 603 ALA B CA 2
ATOM 2959 C C . ALA B 2 40 ? -2.560 -14.928 -1.312 1.00 0.00 603 ALA B C 2
ATOM 2960 O O . ALA B 2 40 ? -2.219 -15.610 -2.274 1.00 0.00 603 ALA B O 2
ATOM 2967 N N . GLU B 2 41 ? -2.625 -15.410 -0.077 1.00 0.00 604 GLU B N 2
ATOM 2968 C CA . GLU B 2 41 ? -2.293 -16.798 0.235 1.00 0.00 604 GLU B CA 2
ATOM 2969 C C . GLU B 2 41 ? -3.340 -17.774 -0.300 1.00 0.00 604 GLU B C 2
ATOM 2970 O O . GLU B 2 41 ? -3.006 -18.848 -0.801 1.00 0.00 604 GLU B O 2
ATOM 2982 N N . ILE B 2 42 ? -4.604 -17.394 -0.187 1.00 0.00 605 ILE B N 2
ATOM 2983 C CA . ILE B 2 42 ? -5.717 -18.210 -0.666 1.00 0.00 605 ILE B CA 2
ATOM 2984 C C . ILE B 2 42 ? -5.715 -18.272 -2.194 1.00 0.00 605 ILE B C 2
ATOM 2985 O O . ILE B 2 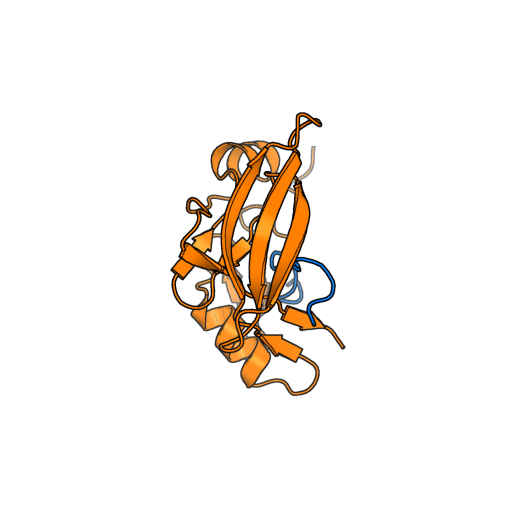42 ? -6.362 -19.125 -2.804 1.00 0.00 605 ILE B O 2
ATOM 3001 N N . SER B 2 43 ? -4.962 -17.374 -2.803 1.00 0.00 606 SER B N 2
ATOM 3002 C CA . SER B 2 43 ? -4.874 -17.301 -4.249 1.00 0.00 606 SER B CA 2
ATOM 3003 C C . SER B 2 43 ? -3.504 -17.762 -4.729 1.00 0.00 606 SER B C 2
ATOM 3004 O O . SER B 2 43 ? -2.584 -17.957 -3.934 1.00 0.00 606 SER B O 2
ATOM 3012 N N . ASN B 2 44 ? -3.391 -17.960 -6.031 1.00 0.00 607 ASN B N 2
ATOM 3013 C CA . ASN B 2 44 ? -2.142 -18.393 -6.641 1.00 0.00 607 ASN B CA 2
ATOM 3014 C C . ASN B 2 44 ? -1.563 -17.269 -7.483 1.00 0.00 607 ASN B C 2
ATOM 3015 O O . ASN B 2 44 ? -0.352 -17.179 -7.678 1.00 0.00 607 ASN B O 2
ATOM 3026 N N . ASP B 2 45 ? -2.443 -16.408 -7.978 1.00 0.00 608 ASP B N 2
ATOM 3027 C CA . ASP B 2 45 ? -2.037 -15.306 -8.836 1.00 0.00 608 ASP B CA 2
ATOM 3028 C C . ASP B 2 45 ? -1.575 -14.113 -8.008 1.00 0.00 608 ASP B C 2
ATOM 3029 O O . ASP B 2 45 ? -0.853 -13.252 -8.505 1.00 0.00 608 ASP B O 2
ATOM 3038 N N . LEU B 2 46 ? -1.993 -14.052 -6.751 1.00 0.00 609 LEU B N 2
ATOM 3039 C CA . LEU B 2 46 ? -1.507 -13.014 -5.853 1.00 0.00 609 LEU B CA 2
ATOM 3040 C C . LEU B 2 46 ? -0.443 -13.564 -4.915 1.00 0.00 609 LEU B C 2
ATOM 3041 O O . LEU B 2 46 ? -0.451 -14.750 -4.584 1.00 0.00 609 LEU B O 2
ATOM 3057 N N . LYS B 2 47 ? 0.462 -12.691 -4.488 1.00 0.00 610 LYS B N 2
ATOM 3058 C CA . LYS B 2 47 ? 1.520 -13.055 -3.542 1.00 0.00 610 LYS B CA 2
ATOM 3059 C C . LYS B 2 47 ? 1.878 -11.853 -2.670 1.00 0.00 610 LYS B C 2
ATOM 3060 O O . LYS B 2 47 ? 1.870 -10.714 -3.144 1.00 0.00 610 LYS B O 2
ATOM 3079 N N . ILE B 2 48 ? 2.166 -12.109 -1.397 1.00 0.00 611 ILE B N 2
ATOM 3080 C CA . ILE B 2 48 ? 2.598 -11.066 -0.472 1.00 0.00 611 ILE B CA 2
ATOM 3081 C C . ILE B 2 48 ? 4.121 -11.024 -0.382 1.00 0.00 611 ILE B C 2
ATOM 3082 O O . ILE B 2 48 ? 4.792 -12.044 -0.558 1.00 0.00 611 ILE B O 2
ATOM 3098 N N . ASP B 2 49 ? 4.651 -9.847 -0.115 1.00 0.00 612 ASP B N 2
ATOM 3099 C CA . ASP B 2 49 ? 6.079 -9.685 0.154 1.00 0.00 612 ASP B CA 2
ATOM 3100 C C . ASP B 2 49 ? 6.279 -8.705 1.301 1.00 0.00 612 ASP B C 2
ATOM 3101 O O . ASP B 2 49 ? 5.369 -7.952 1.644 1.00 0.00 612 ASP B O 2
ATOM 3110 N N . SER B 2 50 ? 7.463 -8.715 1.891 1.00 0.00 613 SER B N 2
ATOM 3111 C CA . SER B 2 50 ? 7.787 -7.804 2.975 1.00 0.00 613 SER B CA 2
ATOM 3112 C C . SER B 2 50 ? 9.128 -7.127 2.713 1.00 0.00 613 SER B C 2
ATOM 3113 O O . SER B 2 50 ? 10.161 -7.789 2.617 1.00 0.00 613 SER B O 2
ATOM 3121 N N . SER B 2 51 ? 9.111 -5.809 2.578 1.00 0.00 614 SER B N 2
ATOM 3122 C CA . SER B 2 51 ? 10.334 -5.057 2.329 1.00 0.00 614 SER B CA 2
ATOM 3123 C C . SER B 2 51 ? 10.423 -3.855 3.268 1.00 0.00 614 SER B C 2
ATOM 3124 O O . SER B 2 51 ? 9.511 -3.029 3.321 1.00 0.00 614 SER B O 2
ATOM 3132 N N . THR B 2 52 ? 11.514 -3.766 4.016 1.00 0.00 615 THR B N 2
ATOM 3133 C CA . THR B 2 52 ? 11.679 -2.715 5.008 1.00 0.00 615 THR B CA 2
ATOM 3134 C C . THR B 2 52 ? 12.249 -1.446 4.383 1.00 0.00 615 THR B C 2
ATOM 3135 O O . THR B 2 52 ? 13.370 -1.448 3.888 1.00 0.00 615 THR B O 2
ATOM 3146 N N . VAL B 2 53 ? 11.469 -0.371 4.385 1.00 0.00 616 VAL B N 2
ATOM 3147 C CA . VAL B 2 53 ? 11.967 0.918 3.938 1.00 0.00 616 VAL B CA 2
ATOM 3148 C C . VAL B 2 53 ? 13.114 1.401 4.826 1.00 0.00 616 VAL B C 2
ATOM 3149 O O . VAL B 2 53 ? 12.963 1.551 6.038 1.00 0.00 616 VAL B O 2
ATOM 3162 N N . GLU B 2 54 ? 14.262 1.612 4.205 1.00 0.00 617 GLU B N 2
ATOM 3163 C CA . GLU B 2 54 ? 15.464 2.043 4.894 1.00 0.00 617 GLU B CA 2
ATOM 3164 C C . GLU B 2 54 ? 15.647 3.551 4.823 1.00 0.00 617 GLU B C 2
ATOM 3165 O O . GLU B 2 54 ? 16.362 4.134 5.637 1.00 0.00 617 GLU B O 2
ATOM 3177 N N . ARG B 2 55 ? 15.014 4.183 3.846 1.00 0.00 618 ARG B N 2
ATOM 3178 C CA . ARG B 2 55 ? 15.191 5.612 3.642 1.00 0.00 618 ARG B CA 2
ATOM 3179 C C . ARG B 2 55 ? 14.075 6.163 2.767 1.00 0.00 618 ARG B C 2
ATOM 3180 O O . ARG B 2 55 ? 13.540 5.456 1.914 1.00 0.00 618 ARG B O 2
ATOM 3201 N N . ILE B 2 56 ? 13.717 7.415 2.994 1.00 0.00 619 ILE B N 2
ATOM 3202 C CA . ILE B 2 56 ? 12.683 8.073 2.215 1.00 0.00 619 ILE B CA 2
ATOM 3203 C C . ILE B 2 56 ? 13.184 9.416 1.706 1.00 0.00 619 ILE B C 2
ATOM 3204 O O . ILE B 2 56 ? 13.616 10.267 2.487 1.00 0.00 619 ILE B O 2
ATOM 3220 N N . GLU B 2 57 ? 13.145 9.595 0.395 1.00 0.00 620 GLU B N 2
ATOM 3221 C CA . GLU B 2 57 ? 13.646 10.814 -0.218 1.00 0.00 620 GLU B CA 2
ATOM 3222 C C . GLU B 2 57 ? 12.556 11.493 -1.032 1.00 0.00 620 GLU B C 2
ATOM 3223 O O . GLU B 2 57 ? 11.805 10.832 -1.745 1.00 0.00 620 GLU B O 2
ATOM 3235 N N . ASP B 2 58 ? 12.468 12.805 -0.925 1.00 0.00 621 ASP B N 2
ATOM 3236 C CA . ASP B 2 58 ? 11.539 13.570 -1.744 1.00 0.00 621 ASP B CA 2
ATOM 3237 C C . ASP B 2 58 ? 12.205 13.929 -3.064 1.00 0.00 621 ASP B C 2
ATOM 3238 O O . ASP B 2 58 ? 13.409 14.176 -3.113 1.00 0.00 621 ASP B O 2
ATOM 3247 N N . SER B 2 59 ? 11.425 13.946 -4.133 1.00 0.00 622 SER B N 2
ATOM 3248 C CA . SER B 2 59 ? 11.972 14.135 -5.471 1.00 0.00 622 SER B CA 2
ATOM 3249 C C . SER B 2 59 ? 11.871 15.596 -5.922 1.00 0.00 622 SER B C 2
ATOM 3250 O O . SER B 2 59 ? 12.158 15.916 -7.078 1.00 0.00 622 SER B O 2
ATOM 3258 N N . HIS B 2 60 ? 11.457 16.474 -5.006 1.00 0.00 623 HIS B N 2
ATOM 3259 C CA . HIS B 2 60 ? 11.237 17.895 -5.316 1.00 0.00 623 HIS B CA 2
ATOM 3260 C C . HIS B 2 60 ? 10.223 18.051 -6.444 1.00 0.00 623 HIS B C 2
ATOM 3261 O O . HIS B 2 60 ? 10.206 19.051 -7.159 1.00 0.00 623 HIS B O 2
ATOM 3276 N N . SER B 2 61 ? 9.385 17.043 -6.586 1.00 0.00 624 SER B N 2
ATOM 3277 C CA . SER B 2 61 ? 8.317 17.042 -7.565 1.00 0.00 624 SER B CA 2
ATOM 3278 C C . SER B 2 61 ? 6.995 16.967 -6.819 1.00 0.00 624 SER B C 2
ATOM 3279 O O . SER B 2 61 ? 6.944 16.401 -5.725 1.00 0.00 624 SER B O 2
ATOM 3287 N N . PRO B 2 62 ? 5.928 17.561 -7.379 1.00 0.00 625 PRO B N 2
ATOM 3288 C CA . PRO B 2 62 ? 4.626 17.645 -6.716 1.00 0.00 625 PRO B CA 2
ATOM 3289 C C . PRO B 2 62 ? 4.170 16.329 -6.119 1.00 0.00 625 PRO B C 2
ATOM 3290 O O . PRO B 2 62 ? 3.778 15.400 -6.830 1.00 0.00 625 PRO B O 2
ATOM 3301 N N . GLY B 2 63 ? 4.203 16.294 -4.798 1.00 0.00 626 GLY B N 2
ATOM 3302 C CA . GLY B 2 63 ? 3.781 15.136 -4.048 1.00 0.00 626 GLY B CA 2
ATOM 3303 C C . GLY B 2 63 ? 4.540 13.873 -4.404 1.00 0.00 626 GLY B C 2
ATOM 3304 O O . GLY B 2 63 ? 3.972 12.796 -4.357 1.00 0.00 626 GLY B O 2
ATOM 3308 N N . VAL B 2 64 ? 5.815 13.990 -4.759 1.00 0.00 627 VAL B N 2
ATOM 3309 C CA . VAL B 2 64 ? 6.593 12.815 -5.151 1.00 0.00 627 VAL B CA 2
ATOM 3310 C C . VAL B 2 64 ? 7.692 12.498 -4.150 1.00 0.00 627 VAL B C 2
ATOM 3311 O O . VAL B 2 64 ? 8.457 13.376 -3.747 1.00 0.00 627 VAL B O 2
ATOM 3324 N N . ALA B 2 65 ? 7.763 11.237 -3.757 1.00 0.00 628 ALA B N 2
ATOM 3325 C CA . ALA B 2 65 ? 8.815 10.761 -2.879 1.00 0.00 628 ALA B CA 2
ATOM 3326 C C . ALA B 2 65 ? 9.177 9.327 -3.225 1.00 0.00 628 ALA B C 2
ATOM 3327 O O . ALA B 2 65 ? 8.306 8.505 -3.515 1.00 0.00 628 ALA B O 2
ATOM 3334 N N . VAL B 2 66 ? 10.462 9.038 -3.214 1.00 0.00 629 VAL B N 2
ATOM 3335 C CA . VAL B 2 66 ? 10.942 7.697 -3.484 1.00 0.00 629 VAL B CA 2
ATOM 3336 C C . VAL B 2 66 ? 11.255 6.975 -2.188 1.00 0.00 629 VAL B C 2
ATOM 3337 O O . VAL B 2 66 ? 12.029 7.456 -1.352 1.00 0.00 629 VAL B O 2
ATOM 3350 N N . ILE B 2 67 ? 10.618 5.836 -2.017 1.00 0.00 630 ILE B N 2
ATOM 3351 C CA . ILE B 2 67 ? 10.816 5.023 -0.845 1.00 0.00 630 ILE B CA 2
ATOM 3352 C C . ILE B 2 67 ? 11.899 3.984 -1.124 1.00 0.00 630 ILE B C 2
ATOM 3353 O O . ILE B 2 67 ? 11.741 3.133 -2.002 1.00 0.00 630 ILE B O 2
ATOM 3369 N N . GLN B 2 68 ? 13.004 4.077 -0.404 1.00 0.00 631 GLN B N 2
ATOM 3370 C CA . GLN B 2 68 ? 14.110 3.147 -0.574 1.00 0.00 631 GLN B CA 2
ATOM 3371 C C . GLN B 2 68 ? 13.930 1.957 0.357 1.00 0.00 631 GLN B C 2
ATOM 3372 O O . GLN B 2 68 ? 13.913 2.115 1.576 1.00 0.00 631 GLN B O 2
ATOM 3386 N N . PHE B 2 69 ? 13.798 0.775 -0.224 1.00 0.00 632 PHE B N 2
ATOM 3387 C CA . PHE B 2 69 ? 13.516 -0.435 0.538 1.00 0.00 632 PHE B CA 2
ATOM 3388 C C . PHE B 2 69 ? 14.710 -1.371 0.597 1.00 0.00 632 PHE B C 2
ATOM 3389 O O . PHE B 2 69 ? 15.595 -1.332 -0.256 1.00 0.00 632 PHE B O 2
ATOM 3406 N N . ALA B 2 70 ? 14.710 -2.199 1.626 1.00 0.00 633 ALA B N 2
ATOM 3407 C CA . ALA B 2 70 ? 15.610 -3.327 1.732 1.00 0.00 633 ALA B CA 2
ATOM 3408 C C . ALA B 2 70 ? 14.784 -4.605 1.731 1.00 0.00 633 ALA B C 2
ATOM 3409 O O . ALA B 2 70 ? 14.200 -4.986 2.747 1.00 0.00 633 ALA B O 2
ATOM 3416 N N . VAL B 2 71 ? 14.705 -5.238 0.578 1.00 0.00 634 VAL B N 2
ATOM 3417 C CA . VAL B 2 71 ? 13.858 -6.405 0.398 1.00 0.00 634 VAL B CA 2
ATOM 3418 C C . VAL B 2 71 ? 14.578 -7.678 0.821 1.00 0.00 634 VAL B C 2
ATOM 3419 O O . VAL B 2 71 ? 15.762 -7.857 0.526 1.00 0.00 634 VAL B O 2
ATOM 3432 N N . GLY B 2 72 ? 13.861 -8.553 1.513 1.00 0.00 635 GLY B N 2
ATOM 3433 C CA . GLY B 2 72 ? 14.412 -9.835 1.895 1.00 0.00 635 GLY B CA 2
ATOM 3434 C C . GLY B 2 72 ? 15.386 -9.741 3.050 1.00 0.00 635 GLY B C 2
ATOM 3435 O O . GLY B 2 72 ? 15.526 -8.689 3.678 1.00 0.00 635 GLY B O 2
ATOM 3439 N N . GLU B 2 73 ? 16.073 -10.841 3.317 1.00 0.00 636 GLU B N 2
ATOM 3440 C CA . GLU B 2 73 ? 16.986 -10.926 4.442 1.00 0.00 636 GLU B CA 2
ATOM 3441 C C . GLU B 2 73 ? 18.376 -10.420 4.068 1.00 0.00 636 GLU B C 2
ATOM 3442 O O . GLU B 2 73 ? 19.221 -10.210 4.937 1.00 0.00 636 GLU B O 2
ATOM 3454 N N . HIS B 2 74 ? 18.614 -10.221 2.777 1.00 0.00 637 HIS B N 2
ATOM 3455 C CA . HIS B 2 74 ? 19.901 -9.705 2.316 1.00 0.00 637 HIS B CA 2
ATOM 3456 C C . HIS B 2 74 ? 19.850 -8.191 2.173 1.00 0.00 637 HIS B C 2
ATOM 3457 O O . HIS B 2 74 ? 20.847 -7.548 1.841 1.00 0.00 637 HIS B O 2
ATOM 3472 N N . ARG B 2 75 ? 18.664 -7.641 2.437 1.00 0.00 638 ARG B N 2
ATOM 3473 C CA . ARG B 2 75 ? 18.410 -6.207 2.337 1.00 0.00 638 ARG B CA 2
ATOM 3474 C C . ARG B 2 75 ? 18.689 -5.693 0.928 1.00 0.00 638 ARG B C 2
ATOM 3475 O O . ARG B 2 75 ? 19.465 -4.756 0.739 1.00 0.00 638 ARG B O 2
ATOM 3496 N N . ALA B 2 76 ? 18.049 -6.311 -0.058 1.00 0.00 639 ALA B N 2
ATOM 3497 C CA . ALA B 2 76 ? 18.183 -5.879 -1.442 1.00 0.00 639 ALA B CA 2
ATOM 3498 C C . ALA B 2 76 ? 17.540 -4.512 -1.619 1.00 0.00 639 ALA B C 2
ATOM 3499 O O . ALA B 2 76 ? 16.337 -4.348 -1.410 1.00 0.00 639 ALA B O 2
ATOM 3506 N N . GLN B 2 77 ? 18.346 -3.540 -2.002 1.00 0.00 640 GLN B N 2
ATOM 3507 C CA . GLN B 2 77 ? 17.910 -2.152 -2.018 1.00 0.00 640 GLN B CA 2
ATOM 3508 C C . GLN B 2 77 ? 17.135 -1.809 -3.282 1.00 0.00 640 GLN B C 2
ATOM 3509 O O . GLN B 2 77 ? 17.529 -2.167 -4.394 1.00 0.00 640 GLN B O 2
ATOM 3523 N N . VAL B 2 78 ? 16.022 -1.120 -3.082 1.00 0.00 641 VAL B N 2
ATOM 3524 C CA . VAL B 2 78 ? 15.137 -0.704 -4.166 1.00 0.00 641 VAL B CA 2
ATOM 3525 C C . VAL B 2 78 ? 14.736 0.749 -3.964 1.00 0.00 641 VAL B C 2
ATOM 3526 O O . VAL B 2 78 ? 14.536 1.181 -2.835 1.00 0.00 641 VAL B O 2
ATOM 3539 N N . SER B 2 79 ? 14.631 1.502 -5.046 1.00 0.00 642 SER B N 2
ATOM 3540 C CA . SER B 2 79 ? 14.221 2.892 -4.959 1.00 0.00 642 SER B CA 2
ATOM 3541 C C . SER B 2 79 ? 13.066 3.165 -5.918 1.00 0.00 642 SER B C 2
ATOM 3542 O O . SER B 2 79 ? 13.261 3.260 -7.131 1.00 0.00 642 SER B O 2
ATOM 3550 N N . VAL B 2 80 ? 11.865 3.282 -5.372 1.00 0.00 643 VAL B N 2
ATOM 3551 C CA . VAL B 2 80 ? 10.681 3.491 -6.179 1.00 0.00 643 VAL B CA 2
ATOM 3552 C C . VAL B 2 80 ? 10.070 4.869 -5.907 1.00 0.00 643 VAL B C 2
ATOM 3553 O O . VAL B 2 80 ? 9.742 5.209 -4.769 1.00 0.00 643 VAL B O 2
ATOM 3566 N N . GLU B 2 81 ? 9.939 5.659 -6.966 1.00 0.00 644 GLU B N 2
ATOM 3567 C CA . GLU B 2 81 ? 9.420 7.020 -6.873 1.00 0.00 644 GLU B CA 2
ATOM 3568 C C . GLU B 2 81 ? 7.905 7.024 -7.056 1.00 0.00 644 GLU B C 2
ATOM 3569 O O . GLU B 2 81 ? 7.407 6.767 -8.152 1.00 0.00 644 GLU B O 2
ATOM 3581 N N . VAL B 2 82 ? 7.175 7.308 -5.990 1.00 0.00 645 VAL B N 2
ATOM 3582 C CA . VAL B 2 82 ? 5.718 7.345 -6.049 1.00 0.00 645 VAL B CA 2
ATOM 3583 C C . VAL B 2 82 ? 5.196 8.665 -5.505 1.00 0.00 645 VAL B C 2
ATOM 3584 O O . VAL B 2 82 ? 5.948 9.436 -4.907 1.00 0.00 645 VAL B O 2
ATOM 3597 N N . LEU B 2 83 ? 3.917 8.937 -5.725 1.00 0.00 646 LEU B N 2
ATOM 3598 C CA . LEU B 2 83 ? 3.302 10.099 -5.113 1.00 0.00 646 LEU B CA 2
ATOM 3599 C C . LEU B 2 83 ? 3.052 9.816 -3.636 1.00 0.00 646 LEU B C 2
ATOM 3600 O O . LEU B 2 83 ? 2.702 8.697 -3.258 1.00 0.00 646 LEU B O 2
ATOM 3616 N N . VAL B 2 84 ? 3.221 10.837 -2.813 1.00 0.00 647 VAL B N 2
ATOM 3617 C CA . VAL B 2 84 ? 3.089 10.704 -1.368 1.00 0.00 647 VAL B CA 2
ATOM 3618 C C . VAL B 2 84 ? 1.643 10.439 -0.960 1.00 0.00 647 VAL B C 2
ATOM 3619 O O . VAL B 2 84 ? 1.362 10.105 0.188 1.00 0.00 647 VAL B O 2
ATOM 3632 N N . GLU B 2 85 ? 0.732 10.590 -1.912 1.00 0.00 648 GLU B N 2
ATOM 3633 C CA . GLU B 2 85 ? -0.683 10.360 -1.664 1.00 0.00 648 GLU B CA 2
ATOM 3634 C C . GLU B 2 85 ? -1.017 8.878 -1.776 1.00 0.00 648 GLU B C 2
ATOM 3635 O O . GLU B 2 85 ? -2.123 8.456 -1.441 1.00 0.00 648 GLU B O 2
ATOM 3647 N N . TYR B 2 86 ? -0.054 8.095 -2.246 1.00 0.00 649 TYR B N 2
ATOM 3648 C CA . TYR B 2 86 ? -0.256 6.673 -2.441 1.00 0.00 649 TYR B CA 2
ATOM 3649 C C . TYR B 2 86 ? -0.215 5.919 -1.122 1.00 0.00 649 TYR B C 2
ATOM 3650 O O . TYR B 2 86 ? 0.759 6.014 -0.367 1.00 0.00 649 TYR B O 2
ATOM 3668 N N . PRO B 2 87 ? -1.293 5.185 -0.817 1.00 0.00 650 PRO B N 2
ATOM 3669 C CA . PRO B 2 87 ? -1.356 4.324 0.358 1.00 0.00 650 PRO B CA 2
ATOM 3670 C C . PRO B 2 87 ? -0.395 3.149 0.246 1.00 0.00 650 PRO B C 2
ATOM 3671 O O . PRO B 2 87 ? -0.180 2.614 -0.839 1.00 0.00 650 PRO B O 2
ATOM 3682 N N . PHE B 2 88 ? 0.178 2.756 1.369 1.00 0.00 651 PHE B N 2
ATOM 3683 C CA . PHE B 2 88 ? 1.112 1.645 1.416 1.00 0.00 651 PHE B CA 2
ATOM 3684 C C . PHE B 2 88 ? 0.724 0.678 2.521 1.00 0.00 651 PHE B C 2
ATOM 3685 O O . PHE B 2 88 ? 0.727 1.030 3.704 1.00 0.00 651 PHE B O 2
ATOM 3702 N N . PHE B 2 89 ? 0.366 -0.532 2.133 1.00 0.00 652 PHE B N 2
ATOM 3703 C CA . PHE B 2 89 ? 0.031 -1.555 3.100 1.00 0.00 652 PHE B CA 2
ATOM 3704 C C . PHE B 2 89 ? 1.299 -2.074 3.749 1.00 0.00 652 PHE B C 2
ATOM 3705 O O . PHE B 2 89 ? 2.167 -2.627 3.078 1.00 0.00 652 PHE B O 2
ATOM 3722 N N . VAL B 2 90 ? 1.419 -1.872 5.046 1.00 0.00 653 VAL B N 2
ATOM 3723 C CA . VAL B 2 90 ? 2.620 -2.251 5.757 1.00 0.00 653 VAL B CA 2
ATOM 3724 C C . VAL B 2 90 ? 2.347 -3.503 6.593 1.00 0.00 653 VAL B C 2
ATOM 3725 O O . VAL B 2 90 ? 1.534 -3.461 7.509 1.00 0.00 653 VAL B O 2
ATOM 3738 N N . PHE B 2 91 ? 3.070 -4.588 6.275 1.00 0.00 654 PHE B N 2
ATOM 3739 C CA . PHE B 2 91 ? 2.785 -5.957 6.764 1.00 0.00 654 PHE B CA 2
ATOM 3740 C C . PHE B 2 91 ? 2.469 -6.018 8.277 1.00 0.00 654 PHE B C 2
ATOM 3741 O O . PHE B 2 91 ? 1.356 -5.708 8.694 1.00 0.00 654 PHE B O 2
ATOM 3758 N N . GLY B 2 92 ? 3.428 -6.404 9.105 1.00 0.00 655 GLY B N 2
ATOM 3759 C CA . GLY B 2 92 ? 3.188 -6.448 10.537 1.00 0.00 655 GLY B CA 2
ATOM 3760 C C . GLY B 2 92 ? 3.360 -5.086 11.169 1.00 0.00 655 GLY B C 2
ATOM 3761 O O . GLY B 2 92 ? 3.937 -4.956 12.249 1.00 0.00 655 GLY B O 2
ATOM 3765 N N . GLN B 2 93 ? 2.863 -4.065 10.484 1.00 0.00 656 GLN B N 2
ATOM 3766 C CA . GLN B 2 93 ? 3.062 -2.692 10.901 1.00 0.00 656 GLN B CA 2
ATOM 3767 C C . GLN B 2 93 ? 1.731 -1.928 10.927 1.00 0.00 656 GLN B C 2
ATOM 3768 O O . GLN B 2 93 ? 1.346 -1.402 11.972 1.00 0.00 656 GLN B O 2
ATOM 3782 N N . GLY B 2 94 ? 1.019 -1.876 9.798 1.00 0.00 657 GLY B N 2
ATOM 3783 C CA . GLY B 2 94 ? -0.282 -1.219 9.789 1.00 0.00 657 GLY B CA 2
ATOM 3784 C C . GLY B 2 94 ? -0.724 -0.733 8.416 1.00 0.00 657 GLY B C 2
ATOM 3785 O O . GLY B 2 94 ? -0.046 -0.959 7.411 1.00 0.00 657 GLY B O 2
ATOM 3789 N N . TRP B 2 95 ? -1.880 -0.070 8.387 1.00 0.00 658 TRP B N 2
ATOM 3790 C CA . TRP B 2 95 ? -2.442 0.487 7.158 1.00 0.00 658 TRP B CA 2
ATOM 3791 C C . TRP B 2 95 ? -1.966 1.935 7.007 1.00 0.00 658 TRP B C 2
ATOM 3792 O O . TRP B 2 95 ? -2.521 2.852 7.616 1.00 0.00 658 TRP B O 2
ATOM 3813 N N . SER B 2 96 ? -0.930 2.135 6.204 1.00 0.00 659 SER B N 2
ATOM 3814 C CA . SER B 2 96 ? -0.229 3.409 6.173 1.00 0.00 659 SER B CA 2
ATOM 3815 C C . SER B 2 96 ? -0.224 4.033 4.779 1.00 0.00 659 SER B C 2
ATOM 3816 O O . SER B 2 96 ? -0.641 3.416 3.806 1.00 0.00 659 SER B O 2
ATOM 3824 N N . SER B 2 97 ? 0.190 5.290 4.707 1.00 0.00 660 SER B N 2
ATOM 3825 C CA . SER B 2 97 ? 0.443 5.950 3.438 1.00 0.00 660 SER B CA 2
ATOM 3826 C C . SER B 2 97 ? 1.649 6.863 3.570 1.00 0.00 660 SER B C 2
ATOM 3827 O O . SER B 2 97 ? 1.953 7.308 4.682 1.00 0.00 660 SER B O 2
ATOM 3835 N N . CYS B 2 98 ? 2.350 7.117 2.468 1.00 0.00 661 CYS B N 2
ATOM 3836 C CA . CYS B 2 98 ? 3.558 7.941 2.501 1.00 0.00 661 CYS B CA 2
ATOM 3837 C C . CYS B 2 98 ? 3.286 9.279 3.178 1.00 0.00 661 CYS B C 2
ATOM 3838 O O . CYS B 2 98 ? 4.130 9.810 3.904 1.00 0.00 661 CYS B O 2
ATOM 3846 N N . CYS B 2 99 ? 2.087 9.794 2.972 1.00 0.00 662 CYS B N 2
ATOM 3847 C CA . CYS B 2 99 ? 1.699 11.066 3.534 1.00 0.00 662 CYS B CA 2
ATOM 3848 C C . CYS B 2 99 ? 0.218 11.057 3.864 1.00 0.00 662 CYS B C 2
ATOM 3849 O O . CYS B 2 99 ? -0.619 11.459 3.052 1.00 0.00 662 CYS B O 2
ATOM 3857 N N . PRO B 2 100 ? -0.111 10.580 5.077 1.00 0.00 663 PRO B N 2
ATOM 3858 C CA . PRO B 2 100 ? -1.492 10.465 5.553 1.00 0.00 663 PRO B CA 2
ATOM 3859 C C . PRO B 2 100 ? -2.273 11.757 5.399 1.00 0.00 663 PRO B C 2
ATOM 3860 O O . PRO B 2 100 ? -3.471 11.738 5.126 1.00 0.00 663 PRO B O 2
ATOM 3871 N N . GLU B 2 101 ? -1.582 12.876 5.567 1.00 0.00 664 GLU B N 2
ATOM 3872 C CA . GLU B 2 101 ? -2.197 14.182 5.421 1.00 0.00 664 GLU B CA 2
ATOM 3873 C C . GLU B 2 101 ? -2.857 14.308 4.055 1.00 0.00 664 GLU B C 2
ATOM 3874 O O . GLU B 2 101 ? -4.011 14.702 3.957 1.00 0.00 664 GLU B O 2
ATOM 3886 N N . ARG B 2 102 ? -2.129 13.927 3.013 1.00 0.00 665 ARG B N 2
ATOM 3887 C CA . ARG B 2 102 ? -2.621 14.063 1.646 1.00 0.00 665 ARG B CA 2
ATOM 3888 C C . ARG B 2 102 ? -3.627 12.962 1.296 1.00 0.00 665 ARG B C 2
ATOM 3889 O O . ARG B 2 102 ? -4.674 13.244 0.708 1.00 0.00 665 ARG B O 2
ATOM 3910 N N . THR B 2 103 ? -3.320 11.717 1.654 1.00 0.00 666 THR B N 2
ATOM 3911 C CA . THR B 2 103 ? -4.218 10.602 1.363 1.00 0.00 666 THR B CA 2
ATOM 3912 C C . THR B 2 103 ? -5.578 10.817 2.038 1.00 0.00 666 THR B C 2
ATOM 3913 O O . THR B 2 103 ? -6.627 10.578 1.438 1.00 0.00 666 THR B O 2
ATOM 3924 N N . SER B 2 104 ? -5.561 11.304 3.272 1.00 0.00 667 SER B N 2
ATOM 3925 C CA . SER B 2 104 ? -6.783 11.643 3.973 1.00 0.00 667 SER B CA 2
ATOM 3926 C C . SER B 2 104 ? -7.410 12.927 3.417 1.00 0.00 667 SER B C 2
ATOM 3927 O O . SER B 2 104 ? -8.629 13.031 3.319 1.00 0.00 667 SER B O 2
ATOM 3935 N N . GLN B 2 105 ? -6.577 13.901 3.055 1.00 0.00 668 GLN B N 2
ATOM 3936 C CA . GLN B 2 105 ? -7.057 15.149 2.472 1.00 0.00 668 GLN B CA 2
ATOM 3937 C C . GLN B 2 105 ? -7.888 14.937 1.220 1.00 0.00 668 GLN B C 2
ATOM 3938 O O . GLN B 2 105 ? -8.989 15.464 1.099 1.00 0.00 668 GLN B O 2
ATOM 3952 N N . LEU B 2 106 ? -7.350 14.177 0.286 1.00 0.00 669 LEU B N 2
ATOM 3953 C CA . LEU B 2 106 ? -7.958 14.068 -1.026 1.00 0.00 669 LEU B CA 2
ATOM 3954 C C . LEU B 2 106 ? -8.936 12.907 -1.084 1.00 0.00 669 LEU B C 2
ATOM 3955 O O . LEU B 2 106 ? -10.016 13.014 -1.663 1.00 0.00 669 LEU B O 2
ATOM 3971 N N . PHE B 2 107 ? -8.559 11.801 -0.471 1.00 0.00 670 PHE B N 2
ATOM 3972 C CA . PHE B 2 107 ? -9.306 10.562 -0.613 1.00 0.00 670 PHE B CA 2
ATOM 3973 C C . PHE B 2 107 ? -10.125 10.261 0.635 1.00 0.00 670 PHE B C 2
ATOM 3974 O O . PHE B 2 107 ? -10.792 9.229 0.712 1.00 0.00 670 PHE B O 2
ATOM 3991 N N . ASP B 2 108 ? -10.051 11.170 1.613 1.00 0.00 671 ASP B N 2
ATOM 3992 C CA . ASP B 2 108 ? -10.761 11.033 2.895 1.00 0.00 671 ASP B CA 2
ATOM 3993 C C . ASP B 2 108 ? -10.424 9.720 3.592 1.00 0.00 671 ASP B C 2
ATOM 3994 O O . ASP B 2 108 ? -11.099 9.316 4.540 1.00 0.00 671 ASP B O 2
ATOM 4003 N N . LEU B 2 109 ? -9.368 9.068 3.134 1.00 0.00 672 LEU B N 2
ATOM 4004 C CA . LEU B 2 109 ? -8.996 7.769 3.649 1.00 0.00 672 LEU B CA 2
ATOM 4005 C C . LEU B 2 109 ? -7.942 7.907 4.738 1.00 0.00 672 LEU B C 2
ATOM 4006 O O . LEU B 2 109 ? -6.837 8.392 4.482 1.00 0.00 672 LEU B O 2
ATOM 4022 N N . PRO B 2 110 ? -8.282 7.515 5.977 1.00 0.00 673 PRO B N 2
ATOM 4023 C CA . PRO B 2 110 ? -7.341 7.495 7.094 1.00 0.00 673 PRO B CA 2
ATOM 4024 C C . PRO B 2 110 ? -6.131 6.620 6.806 1.00 0.00 673 PRO B C 2
ATOM 4025 O O . PRO B 2 110 ? -6.261 5.511 6.289 1.00 0.00 673 PRO B O 2
ATOM 4036 N N . CYS B 2 111 ? -4.963 7.130 7.134 1.00 0.00 674 CYS B N 2
ATOM 4037 C CA . CYS B 2 111 ? -3.724 6.425 6.859 1.00 0.00 674 CYS B CA 2
ATOM 4038 C C . CYS B 2 111 ? -2.709 6.658 7.964 1.00 0.00 674 CYS B C 2
ATOM 4039 O O . CYS B 2 111 ? -2.557 7.774 8.456 1.00 0.00 674 CYS B O 2
ATOM 4047 N N . SER B 2 112 ? -2.048 5.591 8.380 1.00 0.00 675 SER B N 2
ATOM 4048 C CA . SER B 2 112 ? -0.928 5.698 9.298 1.00 0.00 675 SER B CA 2
ATOM 4049 C C . SER B 2 112 ? 0.289 6.209 8.534 1.00 0.00 675 SER B C 2
ATOM 4050 O O . SER B 2 112 ? 0.320 6.155 7.305 1.00 0.00 675 SER B O 2
ATOM 4058 N N . LYS B 2 113 ? 1.275 6.734 9.237 1.00 0.00 676 LYS B N 2
ATOM 4059 C CA . LYS B 2 113 ? 2.431 7.308 8.572 1.00 0.00 676 LYS B CA 2
ATOM 4060 C C . LYS B 2 113 ? 3.369 6.228 8.066 1.00 0.00 676 LYS B C 2
ATOM 4061 O O . LYS B 2 113 ? 4.029 5.543 8.847 1.00 0.00 676 LYS B O 2
ATOM 4080 N N . LEU B 2 114 ? 3.416 6.076 6.753 1.00 0.00 677 LEU B N 2
ATOM 4081 C CA . LEU B 2 114 ? 4.392 5.206 6.134 1.00 0.00 677 LEU B CA 2
ATOM 4082 C C . LEU B 2 114 ? 5.737 5.908 6.178 1.00 0.00 677 LEU B C 2
ATOM 4083 O O . LEU B 2 114 ? 5.934 6.944 5.537 1.00 0.00 677 LEU B O 2
ATOM 4099 N N . SER B 2 115 ? 6.632 5.380 6.982 1.00 0.00 678 SER B N 2
ATOM 4100 C CA . SER B 2 115 ? 7.933 5.980 7.159 1.00 0.00 678 SER B CA 2
ATOM 4101 C C . SER B 2 115 ? 9.028 4.930 7.129 1.00 0.00 678 SER B C 2
ATOM 4102 O O . SER B 2 115 ? 8.752 3.734 7.122 1.00 0.00 678 SER B O 2
ATOM 4110 N N . VAL B 2 116 ? 10.267 5.391 7.095 1.00 0.00 679 VAL B N 2
ATOM 4111 C CA . VAL B 2 116 ? 11.413 4.516 7.160 1.00 0.00 679 VAL B CA 2
ATOM 4112 C C . VAL B 2 116 ? 11.322 3.596 8.379 1.00 0.00 679 VAL B C 2
ATOM 4113 O O . VAL B 2 116 ? 11.074 4.043 9.499 1.00 0.00 679 VAL B O 2
ATOM 4126 N N . GLY B 2 117 ? 11.491 2.305 8.137 1.00 0.00 680 GLY B N 2
ATOM 4127 C CA . GLY B 2 117 ? 11.287 1.309 9.166 1.00 0.00 680 GLY B CA 2
ATOM 4128 C C . GLY B 2 117 ? 10.042 0.474 8.931 1.00 0.00 680 GLY B C 2
ATOM 4129 O O . GLY B 2 117 ? 9.948 -0.653 9.416 1.00 0.00 680 GLY B O 2
ATOM 4133 N N . ASP B 2 118 ? 9.086 1.011 8.178 1.00 0.00 681 ASP B N 2
ATOM 4134 C CA . ASP B 2 118 ? 7.820 0.313 7.959 1.00 0.00 681 ASP B CA 2
ATOM 4135 C C . ASP B 2 118 ? 7.939 -0.718 6.839 1.00 0.00 681 ASP B C 2
ATOM 4136 O O . ASP B 2 118 ? 8.142 -0.374 5.676 1.00 0.00 681 ASP B O 2
ATOM 4145 N N . VAL B 2 119 ? 7.802 -1.987 7.192 1.00 0.00 682 VAL B N 2
ATOM 4146 C CA . VAL B 2 119 ? 7.927 -3.066 6.216 1.00 0.00 682 VAL B CA 2
ATOM 4147 C C . VAL B 2 119 ? 6.709 -3.125 5.294 1.00 0.00 682 VAL B C 2
ATOM 4148 O O . VAL B 2 119 ? 5.649 -3.618 5.678 1.00 0.00 682 VAL B O 2
ATOM 4161 N N . CYS B 2 120 ? 6.881 -2.686 4.061 1.00 0.00 683 CYS B N 2
ATOM 4162 C CA . CYS B 2 120 ? 5.765 -2.590 3.138 1.00 0.00 683 CYS B CA 2
ATOM 4163 C C . CYS B 2 120 ? 5.472 -3.923 2.476 1.00 0.00 683 CYS B C 2
ATOM 4164 O O . CYS B 2 120 ? 6.377 -4.721 2.212 1.00 0.00 683 CYS B O 2
ATOM 4172 N N . ILE B 2 121 ? 4.195 -4.155 2.243 1.00 0.00 684 ILE B N 2
ATOM 4173 C CA . ILE B 2 121 ? 3.729 -5.335 1.548 1.00 0.00 684 ILE B CA 2
ATOM 4174 C C . ILE B 2 121 ? 3.815 -5.117 0.044 1.00 0.00 684 ILE B C 2
ATOM 4175 O O . ILE B 2 121 ? 3.229 -4.168 -0.478 1.00 0.00 684 ILE B O 2
ATOM 4191 N N . SER B 2 122 ? 4.545 -5.964 -0.653 1.00 0.00 685 SER B N 2
ATOM 4192 C CA . SER B 2 122 ? 4.479 -5.953 -2.098 1.00 0.00 685 SER B CA 2
ATOM 4193 C C . SER B 2 122 ? 3.471 -6.998 -2.535 1.00 0.00 685 SER B C 2
ATOM 4194 O O . SER B 2 122 ? 3.632 -8.185 -2.250 1.00 0.00 685 SER B O 2
ATOM 4202 N N . LEU B 2 123 ? 2.424 -6.553 -3.195 1.00 0.00 686 LEU B N 2
ATOM 4203 C CA . LEU B 2 123 ? 1.395 -7.450 -3.658 1.00 0.00 686 LEU B CA 2
ATOM 4204 C C . LEU B 2 123 ? 1.576 -7.676 -5.149 1.00 0.00 686 LEU B C 2
ATOM 4205 O O . LEU B 2 123 ? 1.555 -6.724 -5.931 1.00 0.00 686 LEU B O 2
ATOM 4221 N N . THR B 2 124 ? 1.742 -8.922 -5.545 1.00 0.00 687 THR B N 2
ATOM 4222 C CA . THR B 2 124 ? 1.986 -9.231 -6.938 1.00 0.00 687 THR B CA 2
ATOM 4223 C C . THR B 2 124 ? 0.690 -9.630 -7.626 1.00 0.00 687 THR B C 2
ATOM 4224 O O . THR B 2 124 ? 0.049 -10.611 -7.247 1.00 0.00 687 THR B O 2
ATOM 4235 N N . LEU B 2 125 ? 0.308 -8.856 -8.625 1.00 0.00 688 LEU B N 2
ATOM 4236 C CA . LEU B 2 125 ? -0.873 -9.148 -9.416 1.00 0.00 688 LEU B CA 2
ATOM 4237 C C . LEU B 2 125 ? -0.468 -9.866 -10.698 1.00 0.00 688 LEU B C 2
ATOM 4238 O O . LEU B 2 125 ? -0.037 -9.234 -11.664 1.00 0.00 688 LEU B O 2
ATOM 4254 N N . LYS B 2 126 ? -0.583 -11.182 -10.699 1.00 0.00 689 LYS B N 2
ATOM 4255 C CA . LYS B 2 126 ? -0.209 -11.969 -11.857 1.00 0.00 689 LYS B CA 2
ATOM 4256 C C . LYS B 2 126 ? -1.363 -12.063 -12.841 1.00 0.00 689 LYS B C 2
ATOM 4257 O O . LYS B 2 126 ? -2.260 -12.900 -12.626 1.00 0.00 689 LYS B O 2
ATOM 4277 N N . VAL A 1 1 ? -18.669 -3.144 -5.709 1.00 0.00 34 VAL A N 3
ATOM 4278 C CA . VAL A 1 1 ? -17.509 -3.564 -4.894 1.00 0.00 34 VAL A CA 3
ATOM 4279 C C . VAL A 1 1 ? -16.300 -3.833 -5.772 1.00 0.00 34 VAL A C 3
ATOM 4280 O O . VAL A 1 1 ? -16.412 -4.369 -6.874 1.00 0.00 34 VAL A O 3
ATOM 4295 N N . PHE A 1 2 ? -15.146 -3.462 -5.259 1.00 0.00 35 PHE A N 3
ATOM 4296 C CA . PHE A 1 2 ? -13.911 -3.512 -6.029 1.00 0.00 35 PHE A CA 3
ATOM 4297 C C . PHE A 1 2 ? -12.989 -4.610 -5.523 1.00 0.00 35 PHE A C 3
ATOM 4298 O O . PHE A 1 2 ? -12.971 -4.910 -4.325 1.00 0.00 35 PHE A O 3
ATOM 4315 N N . PRO A 1 3 ? -12.229 -5.237 -6.441 1.00 0.00 36 PRO A N 3
ATOM 4316 C CA . PRO A 1 3 ? -11.177 -6.190 -6.081 1.00 0.00 36 PRO A CA 3
ATOM 4317 C C . PRO A 1 3 ? -10.159 -5.535 -5.160 1.00 0.00 36 PRO A C 3
ATOM 4318 O O . PRO A 1 3 ? -9.794 -4.372 -5.358 1.00 0.00 36 PRO A O 3
ATOM 4329 N N . TRP A 1 4 ? -9.711 -6.284 -4.158 1.00 0.00 37 TRP A N 3
ATOM 4330 C CA . TRP A 1 4 ? -8.938 -5.724 -3.059 1.00 0.00 37 TRP A CA 3
ATOM 4331 C C . TRP A 1 4 ? -7.663 -5.007 -3.510 1.00 0.00 37 TRP A C 3
ATOM 4332 O O . TRP A 1 4 ? -7.180 -4.115 -2.805 1.00 0.00 37 TRP A O 3
ATOM 4353 N N . HIS A 1 5 ? -7.101 -5.381 -4.661 1.00 0.00 38 HIS A N 3
ATOM 4354 C CA . HIS A 1 5 ? -6.034 -4.587 -5.252 1.00 0.00 38 HIS A CA 3
ATOM 4355 C C . HIS A 1 5 ? -6.617 -3.296 -5.830 1.00 0.00 38 HIS A C 3
ATOM 4356 O O . HIS A 1 5 ? -6.734 -3.128 -7.044 1.00 0.00 38 HIS A O 3
ATOM 4371 N N . SER A 1 6 ? -7.019 -2.414 -4.941 1.00 0.00 39 SER A N 3
ATOM 4372 C CA . SER A 1 6 ? -7.570 -1.128 -5.322 1.00 0.00 39 SER A CA 3
ATOM 4373 C C . SER A 1 6 ? -6.829 -0.013 -4.589 1.00 0.00 39 SER A C 3
ATOM 4374 O O . SER A 1 6 ? -6.792 1.133 -5.029 1.00 0.00 39 SER A O 3
ATOM 4382 N N . LEU A 1 7 ? -6.216 -0.380 -3.476 1.00 0.00 40 LEU A N 3
ATOM 4383 C CA . LEU A 1 7 ? -5.519 0.565 -2.613 1.00 0.00 40 LEU A CA 3
ATOM 4384 C C . LEU A 1 7 ? -4.078 0.117 -2.427 1.00 0.00 40 LEU A C 3
ATOM 4385 O O . LEU A 1 7 ? -3.156 0.927 -2.471 1.00 0.00 40 LEU A O 3
ATOM 4401 N N . VAL A 1 8 ? -3.895 -1.188 -2.235 1.00 0.00 41 VAL A N 3
ATOM 4402 C CA . VAL A 1 8 ? -2.581 -1.763 -2.052 1.00 0.00 41 VAL A CA 3
ATOM 4403 C C . VAL A 1 8 ? -1.741 -1.645 -3.325 1.00 0.00 41 VAL A C 3
ATOM 4404 O O . VAL A 1 8 ? -2.134 -2.117 -4.393 1.00 0.00 41 VAL A O 3
ATOM 4417 N N . PRO A 1 9 ? -0.593 -0.970 -3.234 1.00 0.00 42 PRO A N 3
ATOM 4418 C CA . PRO A 1 9 ? 0.352 -0.883 -4.325 1.00 0.00 42 PRO A CA 3
ATOM 4419 C C . PRO A 1 9 ? 1.429 -1.954 -4.224 1.00 0.00 42 PRO A C 3
ATOM 4420 O O . PRO A 1 9 ? 1.337 -2.878 -3.412 1.00 0.00 42 PRO A O 3
ATOM 4431 N N . PHE A 1 10 ? 2.439 -1.830 -5.058 1.00 0.00 43 PHE A N 3
ATOM 4432 C CA . PHE A 1 10 ? 3.589 -2.710 -5.005 1.00 0.00 43 PHE A CA 3
ATOM 4433 C C . PHE A 1 10 ? 4.841 -1.920 -5.336 1.00 0.00 43 PHE A C 3
ATOM 4434 O O . PHE A 1 10 ? 4.910 -1.257 -6.371 1.00 0.00 43 PHE A O 3
ATOM 4451 N N . LEU A 1 11 ? 5.813 -1.950 -4.433 1.00 0.00 44 LEU A N 3
ATOM 4452 C CA . LEU A 1 11 ? 7.029 -1.181 -4.625 1.00 0.00 44 LEU A CA 3
ATOM 4453 C C . LEU A 1 11 ? 7.844 -1.800 -5.768 1.00 0.00 44 LEU A C 3
ATOM 4454 O O . LEU A 1 11 ? 7.591 -2.947 -6.145 1.00 0.00 44 LEU A O 3
ATOM 4470 N N . ALA A 1 12 ? 8.781 -1.035 -6.331 1.00 0.00 45 ALA A N 3
ATOM 4471 C CA . ALA A 1 12 ? 9.554 -1.469 -7.504 1.00 0.00 45 ALA A CA 3
ATOM 4472 C C . ALA A 1 12 ? 10.058 -2.906 -7.354 1.00 0.00 45 ALA A C 3
ATOM 4473 O O . ALA A 1 12 ? 10.497 -3.294 -6.275 1.00 0.00 45 ALA A O 3
ATOM 4480 N N . PRO A 1 13 ? 10.007 -3.685 -8.465 1.00 0.00 46 PRO A N 3
ATOM 4481 C CA . PRO A 1 13 ? 10.305 -5.121 -8.513 1.00 0.00 46 PRO A CA 3
ATOM 4482 C C . PRO A 1 13 ? 11.202 -5.616 -7.386 1.00 0.00 46 PRO A C 3
ATOM 4483 O O . PRO A 1 13 ? 12.429 -5.504 -7.451 1.00 0.00 46 PRO A O 3
ATOM 4494 N N . SER A 1 14 ? 10.567 -6.165 -6.363 1.00 0.00 47 SER A N 3
ATOM 4495 C CA . SER A 1 14 ? 11.248 -6.578 -5.152 1.00 0.00 47 SER A CA 3
ATOM 4496 C C . SER A 1 14 ? 12.083 -7.837 -5.376 1.00 0.00 47 SER A C 3
ATOM 4497 O O . SER A 1 14 ? 13.314 -7.791 -5.358 1.00 0.00 47 SER A O 3
ATOM 4505 N N . GLN A 1 15 ? 11.411 -8.954 -5.598 1.00 0.00 48 GLN A N 3
ATOM 4506 C CA . GLN A 1 15 ? 12.078 -10.228 -5.769 1.00 0.00 48 GLN A CA 3
ATOM 4507 C C . GLN A 1 15 ? 11.307 -11.107 -6.744 1.00 0.00 48 GLN A C 3
ATOM 4508 O O . GLN A 1 15 ? 11.829 -11.366 -7.847 1.00 0.00 48 GLN A O 3
ATOM 4523 N N . ALA B 2 4 ? -17.484 18.099 1.801 1.00 0.00 567 ALA B N 3
ATOM 4524 C CA . ALA B 2 4 ? -17.430 16.737 1.229 1.00 0.00 567 ALA B CA 3
ATOM 4525 C C . ALA B 2 4 ? -18.608 16.506 0.295 1.00 0.00 567 ALA B C 3
ATOM 4526 O O . ALA B 2 4 ? -19.722 16.951 0.570 1.00 0.00 567 ALA B O 3
ATOM 4533 N N . PRO B 2 5 ? -18.378 15.818 -0.831 1.00 0.00 568 PRO B N 3
ATOM 4534 C CA . PRO B 2 5 ? -19.437 15.492 -1.779 1.00 0.00 568 PRO B CA 3
ATOM 4535 C C . PRO B 2 5 ? -20.264 14.298 -1.312 1.00 0.00 568 PRO B C 3
ATOM 4536 O O . PRO B 2 5 ? -19.784 13.496 -0.502 1.00 0.00 568 PRO B O 3
ATOM 4547 N N . PRO B 2 6 ? -21.517 14.175 -1.782 1.00 0.00 569 PRO B N 3
ATOM 4548 C CA . PRO B 2 6 ? -22.402 13.073 -1.401 1.00 0.00 569 PRO B CA 3
ATOM 4549 C C . PRO B 2 6 ? -21.708 11.717 -1.503 1.00 0.00 569 PRO B C 3
ATOM 4550 O O . PRO B 2 6 ? -21.573 10.999 -0.509 1.00 0.00 569 PRO B O 3
ATOM 4561 N N . THR B 2 7 ? -21.241 11.385 -2.696 1.00 0.00 570 THR B N 3
ATOM 4562 C CA . THR B 2 7 ? -20.537 10.136 -2.911 1.00 0.00 570 THR B CA 3
ATOM 4563 C C . THR B 2 7 ? -19.209 10.366 -3.623 1.00 0.00 570 THR B C 3
ATOM 4564 O O . THR B 2 7 ? -19.145 11.043 -4.654 1.00 0.00 570 THR B O 3
ATOM 4575 N N . LEU B 2 8 ? -18.149 9.831 -3.048 1.00 0.00 571 LEU B N 3
ATOM 4576 C CA . LEU B 2 8 ? -16.841 9.875 -3.662 1.00 0.00 571 LEU B CA 3
ATOM 4577 C C . LEU B 2 8 ? -16.558 8.540 -4.366 1.00 0.00 571 LEU B C 3
ATOM 4578 O O . LEU B 2 8 ? -17.299 7.579 -4.155 1.00 0.00 571 LEU B O 3
ATOM 4594 N N . PRO B 2 9 ? -15.525 8.461 -5.232 1.00 0.00 572 PRO B N 3
ATOM 4595 C CA . PRO B 2 9 ? -15.240 7.247 -6.009 1.00 0.00 572 PRO B CA 3
ATOM 4596 C C . PRO B 2 9 ? -15.190 5.974 -5.156 1.00 0.00 572 PRO B C 3
ATOM 4597 O O . PRO B 2 9 ? -14.627 5.957 -4.066 1.00 0.00 572 PRO B O 3
ATOM 4608 N N . PRO B 2 10 ? -15.792 4.892 -5.661 1.00 0.00 573 PRO B N 3
ATOM 4609 C CA . PRO B 2 10 ? -15.903 3.608 -4.953 1.00 0.00 573 PRO B CA 3
ATOM 4610 C C . PRO B 2 10 ? -14.633 2.763 -5.032 1.00 0.00 573 PRO B C 3
ATOM 4611 O O . PRO B 2 10 ? -14.585 1.647 -4.514 1.00 0.00 573 PRO B O 3
ATOM 4622 N N . TYR B 2 11 ? -13.635 3.285 -5.729 1.00 0.00 574 TYR B N 3
ATOM 4623 C CA . TYR B 2 11 ? -12.363 2.582 -5.917 1.00 0.00 574 TYR B CA 3
ATOM 4624 C C . TYR B 2 11 ? -11.638 2.321 -4.598 1.00 0.00 574 TYR B C 3
ATOM 4625 O O . TYR B 2 11 ? -11.781 1.250 -4.009 1.00 0.00 574 TYR B O 3
ATOM 4643 N N . PHE B 2 12 ? -10.855 3.280 -4.139 1.00 0.00 575 PHE B N 3
ATOM 4644 C CA . PHE B 2 12 ? -10.099 3.103 -2.909 1.00 0.00 575 PHE B CA 3
ATOM 4645 C C . PHE B 2 12 ? -10.433 4.215 -1.933 1.00 0.00 575 PHE B C 3
ATOM 4646 O O . PHE B 2 12 ? -9.898 4.276 -0.827 1.00 0.00 575 PHE B O 3
ATOM 4663 N N . MET B 2 13 ? -11.326 5.090 -2.360 1.00 0.00 576 MET B N 3
ATOM 4664 C CA . MET B 2 13 ? -11.706 6.248 -1.556 1.00 0.00 576 MET B CA 3
ATOM 4665 C C . MET B 2 13 ? -12.469 5.807 -0.312 1.00 0.00 576 MET B C 3
ATOM 4666 O O . MET B 2 13 ? -12.878 4.651 -0.211 1.00 0.00 576 MET B O 3
ATOM 4680 N N . LYS B 2 14 ? -12.676 6.726 0.621 1.00 0.00 577 LYS B N 3
ATOM 4681 C CA . LYS B 2 14 ? -13.346 6.405 1.879 1.00 0.00 577 LYS B CA 3
ATOM 4682 C C . LYS B 2 14 ? -14.714 5.760 1.652 1.00 0.00 577 LYS B C 3
ATOM 4683 O O . LYS B 2 14 ? -15.458 6.137 0.746 1.00 0.00 577 LYS B O 3
ATOM 4702 N N . GLY B 2 15 ? -15.021 4.766 2.471 1.00 0.00 578 GLY B N 3
ATOM 4703 C CA . GLY B 2 15 ? -16.344 4.180 2.480 1.00 0.00 578 GLY B CA 3
ATOM 4704 C C . GLY B 2 15 ? -16.528 3.104 1.439 1.00 0.00 578 GLY B C 3
ATOM 4705 O O . GLY B 2 15 ? -17.503 2.355 1.491 1.00 0.00 578 GLY B O 3
ATOM 4709 N N . SER B 2 16 ? -15.596 3.021 0.503 1.00 0.00 579 SER B N 3
ATOM 4710 C CA . SER B 2 16 ? -15.666 2.033 -0.558 1.00 0.00 579 SER B CA 3
ATOM 4711 C C . SER B 2 16 ? -15.621 0.622 0.014 1.00 0.00 579 SER B C 3
ATOM 4712 O O . SER B 2 16 ? -14.915 0.357 0.990 1.00 0.00 579 SER B O 3
ATOM 4720 N N . ILE B 2 17 ? -16.394 -0.271 -0.580 1.00 0.00 580 ILE B N 3
ATOM 4721 C CA . ILE B 2 17 ? -16.424 -1.649 -0.143 1.00 0.00 580 ILE B CA 3
ATOM 4722 C C . ILE B 2 17 ? -15.395 -2.454 -0.916 1.00 0.00 580 ILE B C 3
ATOM 4723 O O . ILE B 2 17 ? -15.469 -2.578 -2.144 1.00 0.00 580 ILE B O 3
ATOM 4739 N N . ILE B 2 18 ? -14.422 -2.967 -0.191 1.00 0.00 581 ILE B N 3
ATOM 4740 C CA . ILE B 2 18 ? -13.310 -3.677 -0.788 1.00 0.00 581 ILE B CA 3
ATOM 4741 C C . ILE B 2 18 ? -13.468 -5.174 -0.562 1.00 0.00 581 ILE B C 3
ATOM 4742 O O . ILE B 2 18 ? -13.668 -5.616 0.572 1.00 0.00 581 ILE B O 3
ATOM 4758 N N . GLN B 2 19 ? -13.402 -5.949 -1.636 1.00 0.00 582 GLN B N 3
ATOM 4759 C CA . GLN B 2 19 ? -13.553 -7.393 -1.531 1.00 0.00 582 GLN B CA 3
ATOM 4760 C C . GLN B 2 19 ? -12.211 -8.086 -1.547 1.00 0.00 582 GLN B C 3
ATOM 4761 O O . GLN B 2 19 ? -11.470 -8.012 -2.527 1.00 0.00 582 GLN B O 3
ATOM 4775 N N . LEU B 2 20 ? -11.923 -8.783 -0.470 1.00 0.00 583 LEU B N 3
ATOM 4776 C CA . LEU B 2 20 ? -10.669 -9.494 -0.337 1.00 0.00 583 LEU B CA 3
ATOM 4777 C C . LEU B 2 20 ? -10.716 -10.817 -1.085 1.00 0.00 583 LEU B C 3
ATOM 4778 O O . LEU B 2 20 ? -11.785 -11.228 -1.537 1.00 0.00 583 LEU B O 3
ATOM 4794 N N . ALA B 2 21 ? -9.575 -11.482 -1.224 1.00 0.00 584 ALA B N 3
ATOM 4795 C CA . ALA B 2 21 ? -9.504 -12.697 -2.033 1.00 0.00 584 ALA B CA 3
ATOM 4796 C C . ALA B 2 21 ? -10.452 -13.770 -1.519 1.00 0.00 584 ALA B C 3
ATOM 4797 O O . ALA B 2 21 ? -11.093 -14.477 -2.301 1.00 0.00 584 ALA B O 3
ATOM 4804 N N . ASN B 2 22 ? -10.556 -13.864 -0.201 1.00 0.00 585 ASN B N 3
ATOM 4805 C CA . ASN B 2 22 ? -11.393 -14.869 0.436 1.00 0.00 585 ASN B CA 3
ATOM 4806 C C . ASN B 2 22 ? -12.871 -14.600 0.155 1.00 0.00 585 ASN B C 3
ATOM 4807 O O . ASN B 2 22 ? -13.703 -15.500 0.253 1.00 0.00 585 ASN B O 3
ATOM 4818 N N . GLY B 2 23 ? -13.191 -13.363 -0.209 1.00 0.00 586 GLY B N 3
ATOM 4819 C CA . GLY B 2 23 ? -14.547 -13.036 -0.584 1.00 0.00 586 GLY B CA 3
ATOM 4820 C C . GLY B 2 23 ? -15.268 -12.209 0.457 1.00 0.00 586 GLY B C 3
ATOM 4821 O O . GLY B 2 23 ? -16.491 -12.073 0.401 1.00 0.00 586 GLY B O 3
ATOM 4825 N N . GLU B 2 24 ? -14.532 -11.654 1.411 1.00 0.00 587 GLU B N 3
ATOM 4826 C CA . GLU B 2 24 ? -15.162 -10.862 2.458 1.00 0.00 587 GLU B CA 3
ATOM 4827 C C . GLU B 2 24 ? -15.097 -9.382 2.106 1.00 0.00 587 GLU B C 3
ATOM 4828 O O . GLU B 2 24 ? -14.200 -8.941 1.381 1.00 0.00 587 GLU B O 3
ATOM 4840 N N . LEU B 2 25 ? -16.062 -8.627 2.606 1.00 0.00 588 LEU B N 3
ATOM 4841 C CA . LEU B 2 25 ? -16.215 -7.229 2.243 1.00 0.00 588 LEU B CA 3
ATOM 4842 C C . LEU B 2 25 ? -15.974 -6.321 3.439 1.00 0.00 588 LEU B C 3
ATOM 4843 O O . LEU B 2 25 ? -16.645 -6.440 4.466 1.00 0.00 588 LEU B O 3
ATOM 4859 N N . LYS B 2 26 ? -15.023 -5.411 3.302 1.00 0.00 589 LYS B N 3
ATOM 4860 C CA . LYS B 2 26 ? -14.683 -4.492 4.376 1.00 0.00 589 LYS B CA 3
ATOM 4861 C C . LYS B 2 26 ? -14.621 -3.059 3.865 1.00 0.00 589 LYS B C 3
ATOM 4862 O O . LYS B 2 26 ? -14.586 -2.819 2.656 1.00 0.00 589 LYS B O 3
ATOM 4881 N N . LYS B 2 27 ? -14.612 -2.112 4.796 1.00 0.00 590 LYS B N 3
ATOM 4882 C CA . LYS B 2 27 ? -14.418 -0.709 4.459 1.00 0.00 590 LYS B CA 3
ATOM 4883 C C . LYS B 2 27 ? -12.934 -0.424 4.304 1.00 0.00 590 LYS B C 3
ATOM 4884 O O . LYS B 2 27 ? -12.119 -0.999 5.028 1.00 0.00 590 LYS B O 3
ATOM 4903 N N . VAL B 2 28 ? -12.596 0.455 3.372 1.00 0.00 591 VAL B N 3
ATOM 4904 C CA . VAL B 2 28 ? -11.202 0.683 2.976 1.00 0.00 591 VAL B CA 3
ATOM 4905 C C . VAL B 2 28 ? -10.279 0.902 4.171 1.00 0.00 591 VAL B C 3
ATOM 4906 O O . VAL B 2 28 ? -9.221 0.282 4.272 1.00 0.00 591 VAL B O 3
ATOM 4919 N N . GLU B 2 29 ? -10.691 1.772 5.080 1.00 0.00 592 GLU B N 3
ATOM 4920 C CA . GLU B 2 29 ? -9.817 2.208 6.161 1.00 0.00 592 GLU B CA 3
ATOM 4921 C C . GLU B 2 29 ? -9.703 1.166 7.268 1.00 0.00 592 GLU B C 3
ATOM 4922 O O . GLU B 2 29 ? -8.857 1.287 8.153 1.00 0.00 592 GLU B O 3
ATOM 4934 N N . ASP B 2 30 ? -10.542 0.144 7.219 1.00 0.00 593 ASP B N 3
ATOM 4935 C CA . ASP B 2 30 ? -10.550 -0.869 8.266 1.00 0.00 593 ASP B CA 3
ATOM 4936 C C . ASP B 2 30 ? -9.765 -2.093 7.824 1.00 0.00 593 ASP B C 3
ATOM 4937 O O . ASP B 2 30 ? -9.551 -3.027 8.595 1.00 0.00 593 ASP B O 3
ATOM 4946 N N . LEU B 2 31 ? -9.350 -2.082 6.572 1.00 0.00 594 LEU B N 3
ATOM 4947 C CA . LEU B 2 31 ? -8.521 -3.137 6.031 1.00 0.00 594 LEU B CA 3
ATOM 4948 C C . LEU B 2 31 ? -7.167 -3.145 6.717 1.00 0.00 594 LEU B C 3
ATOM 4949 O O . LEU B 2 31 ? -6.446 -2.147 6.708 1.00 0.00 594 LEU B O 3
ATOM 4965 N N . LYS B 2 32 ? -6.837 -4.263 7.327 1.00 0.00 595 LYS B N 3
ATOM 4966 C CA . LYS B 2 32 ? -5.571 -4.403 8.014 1.00 0.00 595 LYS B CA 3
ATOM 4967 C C . LYS B 2 32 ? -4.661 -5.348 7.249 1.00 0.00 595 LYS B C 3
ATOM 4968 O O . LYS B 2 32 ? -5.109 -6.023 6.320 1.00 0.00 595 LYS B O 3
ATOM 4987 N N . THR B 2 33 ? -3.393 -5.396 7.621 1.00 0.00 596 THR B N 3
ATOM 4988 C CA . THR B 2 33 ? -2.407 -6.114 6.828 1.00 0.00 596 THR B CA 3
ATOM 4989 C C . THR B 2 33 ? -2.756 -7.596 6.689 1.00 0.00 596 THR B C 3
ATOM 4990 O O . THR B 2 33 ? -2.672 -8.155 5.595 1.00 0.00 596 THR B O 3
ATOM 5001 N N . GLU B 2 34 ? -3.202 -8.211 7.782 1.00 0.00 597 GLU B N 3
ATOM 5002 C CA . GLU B 2 34 ? -3.502 -9.637 7.795 1.00 0.00 597 GLU B CA 3
ATOM 5003 C C . GLU B 2 34 ? -4.599 -9.978 6.797 1.00 0.00 597 GLU B C 3
ATOM 5004 O O . GLU B 2 34 ? -4.636 -11.085 6.260 1.00 0.00 597 GLU B O 3
ATOM 5016 N N . ASP B 2 35 ? -5.480 -9.016 6.544 1.00 0.00 598 ASP B N 3
ATOM 5017 C CA . ASP B 2 35 ? -6.556 -9.202 5.581 1.00 0.00 598 ASP B CA 3
ATOM 5018 C C . ASP B 2 35 ? -5.973 -9.441 4.195 1.00 0.00 598 ASP B C 3
ATOM 5019 O O . ASP B 2 35 ? -6.353 -10.385 3.499 1.00 0.00 598 ASP B O 3
ATOM 5028 N N . PHE B 2 36 ? -5.033 -8.588 3.806 1.00 0.00 599 PHE B N 3
ATOM 5029 C CA . PHE B 2 36 ? -4.382 -8.713 2.508 1.00 0.00 599 PHE B CA 3
ATOM 5030 C C . PHE B 2 36 ? -3.420 -9.888 2.494 1.00 0.00 599 PHE B C 3
ATOM 5031 O O . PHE B 2 36 ? -3.318 -10.594 1.489 1.00 0.00 599 PHE B O 3
ATOM 5048 N N . ILE B 2 37 ? -2.720 -10.095 3.610 1.00 0.00 600 ILE B N 3
ATOM 5049 C CA . ILE B 2 37 ? -1.833 -11.237 3.758 1.00 0.00 600 ILE B CA 3
ATOM 5050 C C . ILE B 2 37 ? -2.558 -12.530 3.416 1.00 0.00 600 ILE B C 3
ATOM 5051 O O . ILE B 2 37 ? -2.155 -13.254 2.508 1.00 0.00 600 ILE B O 3
ATOM 5067 N N . GLN B 2 38 ? -3.652 -12.786 4.118 1.00 0.00 601 GLN B N 3
ATOM 5068 C CA . GLN B 2 38 ? -4.448 -13.975 3.884 1.00 0.00 601 GLN B CA 3
ATOM 5069 C C . GLN B 2 38 ? -4.966 -14.006 2.459 1.00 0.00 601 GLN B C 3
ATOM 5070 O O . GLN B 2 38 ? -4.886 -15.031 1.797 1.00 0.00 601 GLN B O 3
ATOM 5084 N N . SER B 2 39 ? -5.469 -12.875 1.984 1.00 0.00 602 SER B N 3
ATOM 5085 C CA . SER B 2 39 ? -6.020 -12.797 0.639 1.00 0.00 602 SER B CA 3
ATOM 5086 C C . SER B 2 39 ? -5.018 -13.288 -0.406 1.00 0.00 602 SER B C 3
ATOM 5087 O O . SER B 2 39 ? -5.339 -14.145 -1.230 1.00 0.00 602 SER B O 3
ATOM 5095 N N . ALA B 2 40 ? -3.801 -12.772 -0.350 1.00 0.00 603 ALA B N 3
ATOM 5096 C CA . ALA B 2 40 ? -2.779 -13.137 -1.320 1.00 0.00 603 ALA B CA 3
ATOM 5097 C C . ALA B 2 40 ? -2.380 -14.604 -1.174 1.00 0.00 603 ALA B C 3
ATOM 5098 O O . ALA B 2 40 ? -2.051 -15.266 -2.153 1.00 0.00 603 ALA B O 3
ATOM 5105 N N . GLU B 2 41 ? -2.422 -15.104 0.052 1.00 0.00 604 GLU B N 3
ATOM 5106 C CA . GLU B 2 41 ? -2.065 -16.487 0.340 1.00 0.00 604 GLU B CA 3
ATOM 5107 C C . GLU B 2 41 ? -3.126 -17.462 -0.162 1.00 0.00 604 GLU B C 3
ATOM 5108 O O . GLU B 2 41 ? -2.805 -18.518 -0.709 1.00 0.00 604 GLU B O 3
ATOM 5120 N N . ILE B 2 42 ? -4.386 -17.092 0.021 1.00 0.00 605 ILE B N 3
ATOM 5121 C CA . ILE B 2 42 ? -5.510 -17.896 -0.449 1.00 0.00 605 ILE B CA 3
ATOM 5122 C C . ILE B 2 42 ? -5.570 -17.873 -1.980 1.00 0.00 605 ILE B C 3
ATOM 5123 O O . ILE B 2 42 ? -6.232 -18.698 -2.611 1.00 0.00 605 ILE B O 3
ATOM 5139 N N . SER B 2 43 ? -4.846 -16.932 -2.568 1.00 0.00 606 SER B N 3
ATOM 5140 C CA . SER B 2 43 ? -4.793 -16.786 -4.012 1.00 0.00 606 SER B CA 3
ATOM 5141 C C . SER B 2 43 ? -3.553 -17.471 -4.583 1.00 0.00 606 SER B C 3
ATOM 5142 O O . SER B 2 43 ? -2.564 -17.682 -3.879 1.00 0.00 606 SER B O 3
ATOM 5150 N N . ASN B 2 44 ? -3.617 -17.822 -5.861 1.00 0.00 607 ASN B N 3
ATOM 5151 C CA . ASN B 2 44 ? -2.511 -18.493 -6.533 1.00 0.00 607 ASN B CA 3
ATOM 5152 C C . ASN B 2 44 ? -1.917 -17.608 -7.623 1.00 0.00 607 ASN B C 3
ATOM 5153 O O . ASN B 2 44 ? -0.845 -17.895 -8.157 1.00 0.00 607 ASN B O 3
ATOM 5164 N N . ASP B 2 45 ? -2.627 -16.539 -7.963 1.00 0.00 608 ASP B N 3
ATOM 5165 C CA . ASP B 2 45 ? -2.122 -15.553 -8.918 1.00 0.00 608 ASP B CA 3
ATOM 5166 C C . ASP B 2 45 ? -1.710 -14.287 -8.194 1.00 0.00 608 ASP B C 3
ATOM 5167 O O . ASP B 2 45 ? -1.397 -13.274 -8.816 1.00 0.00 608 ASP B O 3
ATOM 5176 N N . LEU B 2 46 ? -1.716 -14.349 -6.875 1.00 0.00 609 LEU B N 3
ATOM 5177 C CA . LEU B 2 46 ? -1.411 -13.188 -6.057 1.00 0.00 609 LEU B CA 3
ATOM 5178 C C . LEU B 2 46 ? -0.474 -13.593 -4.929 1.00 0.00 609 LEU B C 3
ATOM 5179 O O . LEU B 2 46 ? -0.461 -14.756 -4.526 1.00 0.00 609 LEU B O 3
ATOM 5195 N N . LYS B 2 47 ? 0.320 -12.651 -4.439 1.00 0.00 610 LYS B N 3
ATOM 5196 C CA . LYS B 2 47 ? 1.232 -12.928 -3.332 1.00 0.00 610 LYS B CA 3
ATOM 5197 C C . LYS B 2 47 ? 1.667 -11.644 -2.635 1.00 0.00 610 LYS B C 3
ATOM 5198 O O . LYS B 2 47 ? 1.641 -10.560 -3.227 1.00 0.00 610 LYS B O 3
ATOM 5217 N N . ILE B 2 48 ? 2.044 -11.785 -1.370 1.00 0.00 611 ILE B N 3
ATOM 5218 C CA . ILE B 2 48 ? 2.566 -10.688 -0.569 1.00 0.00 611 ILE B CA 3
ATOM 5219 C C . ILE B 2 48 ? 4.085 -10.676 -0.635 1.00 0.00 611 ILE B C 3
ATOM 5220 O O . ILE B 2 48 ? 4.717 -11.720 -0.805 1.00 0.00 611 ILE B O 3
ATOM 5236 N N . ASP B 2 49 ? 4.660 -9.501 -0.499 1.00 0.00 612 ASP B N 3
ATOM 5237 C CA . ASP B 2 49 ? 6.104 -9.359 -0.435 1.00 0.00 612 ASP B CA 3
ATOM 5238 C C . ASP B 2 49 ? 6.480 -8.545 0.792 1.00 0.00 612 ASP B C 3
ATOM 5239 O O . ASP B 2 49 ? 5.619 -7.935 1.430 1.00 0.00 612 ASP B O 3
ATOM 5248 N N . SER B 2 50 ? 7.758 -8.528 1.114 1.00 0.00 613 SER B N 3
ATOM 5249 C CA . SER B 2 50 ? 8.244 -7.834 2.286 1.00 0.00 613 SER B CA 3
ATOM 5250 C C . SER B 2 50 ? 9.445 -6.966 1.927 1.00 0.00 613 SER B C 3
ATOM 5251 O O . SER B 2 50 ? 10.468 -7.467 1.458 1.00 0.00 613 SER B O 3
ATOM 5259 N N . SER B 2 51 ? 9.320 -5.664 2.142 1.00 0.00 614 SER B N 3
ATOM 5260 C CA . SER B 2 51 ? 10.396 -4.737 1.828 1.00 0.00 614 SER B CA 3
ATOM 5261 C C . SER B 2 51 ? 10.549 -3.670 2.921 1.00 0.00 614 SER B C 3
ATOM 5262 O O . SER B 2 51 ? 9.747 -2.744 3.016 1.00 0.00 614 SER B O 3
ATOM 5270 N N . THR B 2 52 ? 11.578 -3.810 3.749 1.00 0.00 615 THR B N 3
ATOM 5271 C CA . THR B 2 52 ? 11.822 -2.864 4.834 1.00 0.00 615 THR B CA 3
ATOM 5272 C C . THR B 2 52 ? 12.389 -1.554 4.314 1.00 0.00 615 THR B C 3
ATOM 5273 O O . THR B 2 52 ? 13.541 -1.497 3.894 1.00 0.00 615 THR B O 3
ATOM 5284 N N . VAL B 2 53 ? 11.578 -0.507 4.326 1.00 0.00 616 VAL B N 3
ATOM 5285 C CA . VAL B 2 53 ? 12.075 0.819 4.023 1.00 0.00 616 VAL B CA 3
ATOM 5286 C C . VAL B 2 53 ? 13.185 1.201 5.002 1.00 0.00 616 VAL B C 3
ATOM 5287 O O . VAL B 2 53 ? 12.987 1.214 6.213 1.00 0.00 616 VAL B O 3
ATOM 5300 N N . GLU B 2 54 ? 14.362 1.466 4.467 1.00 0.00 617 GLU B N 3
ATOM 5301 C CA . GLU B 2 54 ? 15.505 1.838 5.278 1.00 0.00 617 GLU B CA 3
ATOM 5302 C C . GLU B 2 54 ? 15.729 3.338 5.221 1.00 0.00 617 GLU B C 3
ATOM 5303 O O . GLU B 2 54 ? 16.408 3.904 6.077 1.00 0.00 617 GLU B O 3
ATOM 5315 N N . ARG B 2 55 ? 15.167 3.979 4.205 1.00 0.00 618 ARG B N 3
ATOM 5316 C CA . ARG B 2 55 ? 15.338 5.411 4.036 1.00 0.00 618 ARG B CA 3
ATOM 5317 C C . ARG B 2 55 ? 14.210 5.987 3.192 1.00 0.00 618 ARG B C 3
ATOM 5318 O O . ARG B 2 55 ? 13.653 5.305 2.331 1.00 0.00 618 ARG B O 3
ATOM 5339 N N . ILE B 2 56 ? 13.865 7.233 3.460 1.00 0.00 619 ILE B N 3
ATOM 5340 C CA . ILE B 2 56 ? 12.841 7.930 2.703 1.00 0.00 619 ILE B CA 3
ATOM 5341 C C . ILE B 2 56 ? 13.353 9.296 2.277 1.00 0.00 619 ILE B C 3
ATOM 5342 O O . ILE B 2 56 ? 13.837 10.072 3.103 1.00 0.00 619 ILE B O 3
ATOM 5358 N N . GLU B 2 57 ? 13.269 9.578 0.987 1.00 0.00 620 GLU B N 3
ATOM 5359 C CA . GLU B 2 57 ? 13.758 10.840 0.459 1.00 0.00 620 GLU B CA 3
ATOM 5360 C C . GLU B 2 57 ? 12.643 11.580 -0.260 1.00 0.00 620 GLU B C 3
ATOM 5361 O O . GLU B 2 57 ? 11.875 10.985 -1.018 1.00 0.00 620 GLU B O 3
ATOM 5373 N N . ASP B 2 58 ? 12.551 12.874 -0.016 1.00 0.00 621 ASP B N 3
ATOM 5374 C CA . ASP B 2 58 ? 11.571 13.704 -0.694 1.00 0.00 621 ASP B CA 3
ATOM 5375 C C . ASP B 2 58 ? 12.068 14.046 -2.092 1.00 0.00 621 ASP B C 3
ATOM 5376 O O . ASP B 2 58 ? 13.239 14.388 -2.283 1.00 0.00 621 ASP B O 3
ATOM 5385 N N . SER B 2 59 ? 11.186 13.920 -3.066 1.00 0.00 622 SER B N 3
ATOM 5386 C CA . SER B 2 59 ? 11.528 14.198 -4.448 1.00 0.00 622 SER B CA 3
ATOM 5387 C C . SER B 2 59 ? 11.129 15.624 -4.795 1.00 0.00 622 SER B C 3
ATOM 5388 O O . SER B 2 59 ? 10.388 16.271 -4.052 1.00 0.00 622 SER B O 3
ATOM 5396 N N . HIS B 2 60 ? 11.633 16.112 -5.915 1.00 0.00 623 HIS B N 3
ATOM 5397 C CA . HIS B 2 60 ? 11.349 17.468 -6.355 1.00 0.00 623 HIS B CA 3
ATOM 5398 C C . HIS B 2 60 ? 10.137 17.479 -7.272 1.00 0.00 623 HIS B C 3
ATOM 5399 O O . HIS B 2 60 ? 9.706 18.531 -7.739 1.00 0.00 623 HIS B O 3
ATOM 5414 N N . SER B 2 61 ? 9.603 16.296 -7.531 1.00 0.00 624 SER B N 3
ATOM 5415 C CA . SER B 2 61 ? 8.372 16.160 -8.281 1.00 0.00 624 SER B CA 3
ATOM 5416 C C . SER B 2 61 ? 7.181 16.361 -7.342 1.00 0.00 624 SER B C 3
ATOM 5417 O O . SER B 2 61 ? 7.215 15.921 -6.191 1.00 0.00 624 SER B O 3
ATOM 5425 N N . PRO B 2 62 ? 6.129 17.050 -7.823 1.00 0.00 625 PRO B N 3
ATOM 5426 C CA . PRO B 2 62 ? 4.956 17.401 -7.011 1.00 0.00 625 PRO B CA 3
ATOM 5427 C C . PRO B 2 62 ? 4.359 16.222 -6.264 1.00 0.00 625 PRO B C 3
ATOM 5428 O O . PRO B 2 62 ? 3.783 15.313 -6.864 1.00 0.00 625 PRO B O 3
ATOM 5439 N N . GLY B 2 63 ? 4.489 16.268 -4.948 1.00 0.00 626 GLY B N 3
ATOM 5440 C CA . GLY B 2 63 ? 3.947 15.234 -4.097 1.00 0.00 626 GLY B CA 3
ATOM 5441 C C . GLY B 2 63 ? 4.566 13.879 -4.360 1.00 0.00 626 GLY B C 3
ATOM 5442 O O . GLY B 2 63 ? 3.872 12.868 -4.349 1.00 0.00 626 GLY B O 3
ATOM 5446 N N . VAL B 2 64 ? 5.868 13.851 -4.608 1.00 0.00 627 VAL B N 3
ATOM 5447 C CA . VAL B 2 64 ? 6.567 12.595 -4.851 1.00 0.00 627 VAL B CA 3
ATOM 5448 C C . VAL B 2 64 ? 7.664 12.364 -3.815 1.00 0.00 627 VAL B C 3
ATOM 5449 O O . VAL B 2 64 ? 8.376 13.292 -3.426 1.00 0.00 627 VAL B O 3
ATOM 5462 N N . ALA B 2 65 ? 7.773 11.127 -3.358 1.00 0.00 628 ALA B N 3
ATOM 5463 C CA . ALA B 2 65 ? 8.829 10.723 -2.444 1.00 0.00 628 ALA B CA 3
ATOM 5464 C C . ALA B 2 65 ? 9.315 9.335 -2.813 1.00 0.00 628 ALA B C 3
ATOM 5465 O O . ALA B 2 65 ? 8.520 8.447 -3.115 1.00 0.00 628 ALA B O 3
ATOM 5472 N N . VAL B 2 66 ? 10.617 9.154 -2.808 1.00 0.00 629 VAL B N 3
ATOM 5473 C CA . VAL B 2 66 ? 11.194 7.868 -3.135 1.00 0.00 629 VAL B CA 3
ATOM 5474 C C . VAL B 2 66 ? 11.494 7.089 -1.873 1.00 0.00 629 VAL B C 3
ATOM 5475 O O . VAL B 2 66 ? 12.241 7.540 -0.999 1.00 0.00 629 VAL B O 3
ATOM 5488 N N . ILE B 2 67 ? 10.874 5.933 -1.770 1.00 0.00 630 ILE B N 3
ATOM 5489 C CA . ILE B 2 67 ? 11.062 5.076 -0.632 1.00 0.00 630 ILE B CA 3
ATOM 5490 C C . ILE B 2 67 ? 12.176 4.081 -0.927 1.00 0.00 630 ILE B C 3
ATOM 5491 O O . ILE B 2 67 ? 12.141 3.376 -1.938 1.00 0.00 630 ILE B O 3
ATOM 5507 N N . GLN B 2 68 ? 13.177 4.059 -0.067 1.00 0.00 631 GLN B N 3
ATOM 5508 C CA . GLN B 2 68 ? 14.297 3.149 -0.215 1.00 0.00 631 GLN B CA 3
ATOM 5509 C C . GLN B 2 68 ? 14.045 1.903 0.615 1.00 0.00 631 GLN B C 3
ATOM 5510 O O . GLN B 2 68 ? 13.987 1.970 1.841 1.00 0.00 631 GLN B O 3
ATOM 5524 N N . PHE B 2 69 ? 13.887 0.777 -0.061 1.00 0.00 632 PHE B N 3
ATOM 5525 C CA . PHE B 2 69 ? 13.549 -0.479 0.593 1.00 0.00 632 PHE B CA 3
ATOM 5526 C C . PHE B 2 69 ? 14.729 -1.427 0.627 1.00 0.00 632 PHE B C 3
ATOM 5527 O O . PHE B 2 69 ? 15.633 -1.334 -0.196 1.00 0.00 632 PHE B O 3
ATOM 5544 N N . ALA B 2 70 ? 14.707 -2.320 1.597 1.00 0.00 633 ALA B N 3
ATOM 5545 C CA . ALA B 2 70 ? 15.605 -3.455 1.641 1.00 0.00 633 ALA B CA 3
ATOM 5546 C C . ALA B 2 70 ? 14.793 -4.727 1.454 1.00 0.00 633 ALA B C 3
ATOM 5547 O O . ALA B 2 70 ? 14.107 -5.177 2.373 1.00 0.00 633 ALA B O 3
ATOM 5554 N N . VAL B 2 71 ? 14.843 -5.278 0.256 1.00 0.00 634 VAL B N 3
ATOM 5555 C CA . VAL B 2 71 ? 14.019 -6.423 -0.092 1.00 0.00 634 VAL B CA 3
ATOM 5556 C C . VAL B 2 71 ? 14.648 -7.734 0.364 1.00 0.00 634 VAL B C 3
ATOM 5557 O O . VAL B 2 71 ? 15.813 -8.017 0.065 1.00 0.00 634 VAL B O 3
ATOM 5570 N N . GLY B 2 72 ? 13.868 -8.520 1.098 1.00 0.00 635 GLY B N 3
ATOM 5571 C CA . GLY B 2 72 ? 14.289 -9.847 1.495 1.00 0.00 635 GLY B CA 3
ATOM 5572 C C . GLY B 2 72 ? 15.365 -9.835 2.559 1.00 0.00 635 GLY B C 3
ATOM 5573 O O . GLY B 2 72 ? 15.699 -8.788 3.116 1.00 0.00 635 GLY B O 3
ATOM 5577 N N . GLU B 2 73 ? 15.912 -11.006 2.836 1.00 0.00 636 GLU B N 3
ATOM 5578 C CA . GLU B 2 73 ? 16.968 -11.154 3.822 1.00 0.00 636 GLU B CA 3
ATOM 5579 C C . GLU B 2 73 ? 18.293 -10.672 3.249 1.00 0.00 636 GLU B C 3
ATOM 5580 O O . GLU B 2 73 ? 19.225 -10.352 3.984 1.00 0.00 636 GLU B O 3
ATOM 5592 N N . HIS B 2 74 ? 18.360 -10.611 1.924 1.00 0.00 637 HIS B N 3
ATOM 5593 C CA . HIS B 2 74 ? 19.538 -10.102 1.235 1.00 0.00 637 HIS B CA 3
ATOM 5594 C C . HIS B 2 74 ? 19.548 -8.575 1.278 1.00 0.00 637 HIS B C 3
ATOM 5595 O O . HIS B 2 74 ? 20.486 -7.925 0.820 1.00 0.00 637 HIS B O 3
ATOM 5610 N N . ARG B 2 75 ? 18.465 -8.039 1.862 1.00 0.00 638 ARG B N 3
ATOM 5611 C CA . ARG B 2 75 ? 18.247 -6.609 2.084 1.00 0.00 638 ARG B CA 3
ATOM 5612 C C . ARG B 2 75 ? 18.638 -5.775 0.876 1.00 0.00 638 ARG B C 3
ATOM 5613 O O . ARG B 2 75 ? 19.307 -4.750 0.997 1.00 0.00 638 ARG B O 3
ATOM 5634 N N . ALA B 2 76 ? 18.192 -6.221 -0.284 1.00 0.00 639 ALA B N 3
ATOM 5635 C CA . ALA B 2 76 ? 18.485 -5.540 -1.534 1.00 0.00 639 ALA B CA 3
ATOM 5636 C C . ALA B 2 76 ? 17.821 -4.175 -1.554 1.00 0.00 639 ALA B C 3
ATOM 5637 O O . ALA B 2 76 ? 16.598 -4.071 -1.456 1.00 0.00 639 ALA B O 3
ATOM 5644 N N . GLN B 2 77 ? 18.623 -3.132 -1.673 1.00 0.00 640 GLN B N 3
ATOM 5645 C CA . GLN B 2 77 ? 18.102 -1.780 -1.593 1.00 0.00 640 GLN B CA 3
ATOM 5646 C C . GLN B 2 77 ? 17.522 -1.321 -2.920 1.00 0.00 640 GLN B C 3
ATOM 5647 O O . GLN B 2 77 ? 18.210 -1.264 -3.940 1.00 0.00 640 GLN B O 3
ATOM 5661 N N . VAL B 2 78 ? 16.239 -1.006 -2.883 1.00 0.00 641 VAL B N 3
ATOM 5662 C CA . VAL B 2 78 ? 15.508 -0.541 -4.051 1.00 0.00 641 VAL B CA 3
ATOM 5663 C C . VAL B 2 78 ? 14.883 0.817 -3.766 1.00 0.00 641 VAL B C 3
ATOM 5664 O O . VAL B 2 78 ? 14.132 0.970 -2.806 1.00 0.00 641 VAL B O 3
ATOM 5677 N N . SER B 2 79 ? 15.207 1.799 -4.585 1.00 0.00 642 SER B N 3
ATOM 5678 C CA . SER B 2 79 ? 14.669 3.139 -4.412 1.00 0.00 642 SER B CA 3
ATOM 5679 C C . SER B 2 79 ? 13.652 3.448 -5.506 1.00 0.00 642 SER B C 3
ATOM 5680 O O . SER B 2 79 ? 14.004 3.564 -6.682 1.00 0.00 642 SER B O 3
ATOM 5688 N N . VAL B 2 80 ? 12.389 3.557 -5.125 1.00 0.00 643 VAL B N 3
ATOM 5689 C CA . VAL B 2 80 ? 11.333 3.818 -6.078 1.00 0.00 643 VAL B CA 3
ATOM 5690 C C . VAL B 2 80 ? 10.622 5.139 -5.770 1.00 0.00 643 VAL B C 3
ATOM 5691 O O . VAL B 2 80 ? 10.141 5.359 -4.656 1.00 0.00 643 VAL B O 3
ATOM 5704 N N . GLU B 2 81 ? 10.594 6.020 -6.760 1.00 0.00 644 GLU B N 3
ATOM 5705 C CA . GLU B 2 81 ? 9.950 7.321 -6.631 1.00 0.00 644 GLU B CA 3
ATOM 5706 C C . GLU B 2 81 ? 8.445 7.192 -6.861 1.00 0.00 644 GLU B C 3
ATOM 5707 O O . GLU B 2 81 ? 8.005 6.929 -7.982 1.00 0.00 644 GLU B O 3
ATOM 5719 N N . VAL B 2 82 ? 7.661 7.360 -5.806 1.00 0.00 645 VAL B N 3
ATOM 5720 C CA . VAL B 2 82 ? 6.208 7.271 -5.914 1.00 0.00 645 VAL B CA 3
ATOM 5721 C C . VAL B 2 82 ? 5.556 8.513 -5.326 1.00 0.00 645 VAL B C 3
ATOM 5722 O O . VAL B 2 82 ? 6.119 9.157 -4.441 1.00 0.00 645 VAL B O 3
ATOM 5735 N N . LEU B 2 83 ? 4.392 8.879 -5.844 1.00 0.00 646 LEU B N 3
ATOM 5736 C CA . LEU B 2 83 ? 3.638 9.971 -5.273 1.00 0.00 646 LEU B CA 3
ATOM 5737 C C . LEU B 2 83 ? 3.201 9.645 -3.859 1.00 0.00 646 LEU B C 3
ATOM 5738 O O . LEU B 2 83 ? 2.821 8.517 -3.549 1.00 0.00 646 LEU B O 3
ATOM 5754 N N . VAL B 2 84 ? 3.245 10.656 -3.018 1.00 0.00 647 VAL B N 3
ATOM 5755 C CA . VAL B 2 84 ? 2.970 10.505 -1.597 1.00 0.00 647 VAL B CA 3
ATOM 5756 C C . VAL B 2 84 ? 1.488 10.249 -1.331 1.00 0.00 647 VAL B C 3
ATOM 5757 O O . VAL B 2 84 ? 1.088 9.993 -0.198 1.00 0.00 647 VAL B O 3
ATOM 5770 N N . GLU B 2 85 ? 0.679 10.321 -2.385 1.00 0.00 648 GLU B N 3
ATOM 5771 C CA . GLU B 2 85 ? -0.744 10.029 -2.278 1.00 0.00 648 GLU B CA 3
ATOM 5772 C C . GLU B 2 85 ? -0.996 8.532 -2.443 1.00 0.00 648 GLU B C 3
ATOM 5773 O O . GLU B 2 85 ? -2.141 8.080 -2.444 1.00 0.00 648 GLU B O 3
ATOM 5785 N N . TYR B 2 86 ? 0.085 7.776 -2.594 1.00 0.00 649 TYR B N 3
ATOM 5786 C CA . TYR B 2 86 ? 0.010 6.329 -2.658 1.00 0.00 649 TYR B CA 3
ATOM 5787 C C . TYR B 2 86 ? 0.057 5.731 -1.257 1.00 0.00 649 TYR B C 3
ATOM 5788 O O . TYR B 2 86 ? 1.083 5.811 -0.576 1.00 0.00 649 TYR B O 3
ATOM 5806 N N . PRO B 2 87 ? -1.054 5.138 -0.797 1.00 0.00 650 PRO B N 3
ATOM 5807 C CA . PRO B 2 87 ? -1.111 4.474 0.493 1.00 0.00 650 PRO B CA 3
ATOM 5808 C C . PRO B 2 87 ? -0.520 3.072 0.417 1.00 0.00 650 PRO B C 3
ATOM 5809 O O . PRO B 2 87 ? -1.005 2.220 -0.325 1.00 0.00 650 PRO B O 3
ATOM 5820 N N . PHE B 2 88 ? 0.529 2.840 1.185 1.00 0.00 651 PHE B N 3
ATOM 5821 C CA . PHE B 2 88 ? 1.232 1.572 1.152 1.00 0.00 651 PHE B CA 3
ATOM 5822 C C . PHE B 2 88 ? 0.788 0.669 2.289 1.00 0.00 651 PHE B C 3
ATOM 5823 O O . PHE B 2 88 ? 0.853 1.042 3.463 1.00 0.00 651 PHE B O 3
ATOM 5840 N N . PHE B 2 89 ? 0.319 -0.513 1.934 1.00 0.00 652 PHE B N 3
ATOM 5841 C CA . PHE B 2 89 ? 0.026 -1.528 2.921 1.00 0.00 652 PHE B CA 3
ATOM 5842 C C . PHE B 2 89 ? 1.332 -2.059 3.469 1.00 0.00 652 PHE B C 3
ATOM 5843 O O . PHE B 2 89 ? 2.256 -2.337 2.709 1.00 0.00 652 PHE B O 3
ATOM 5860 N N . VAL B 2 90 ? 1.439 -2.175 4.777 1.00 0.00 653 VAL B N 3
ATOM 5861 C CA . VAL B 2 90 ? 2.709 -2.530 5.364 1.00 0.00 653 VAL B CA 3
ATOM 5862 C C . VAL B 2 90 ? 2.618 -3.857 6.140 1.00 0.00 653 VAL B C 3
ATOM 5863 O O . VAL B 2 90 ? 1.758 -4.027 7.003 1.00 0.00 653 VAL B O 3
ATOM 5876 N N . PHE B 2 91 ? 3.576 -4.745 5.840 1.00 0.00 654 PHE B N 3
ATOM 5877 C CA . PHE B 2 91 ? 3.588 -6.173 6.223 1.00 0.00 654 PHE B CA 3
ATOM 5878 C C . PHE B 2 91 ? 3.029 -6.482 7.621 1.00 0.00 654 PHE B C 3
ATOM 5879 O O . PHE B 2 91 ? 2.111 -7.286 7.754 1.00 0.00 654 PHE B O 3
ATOM 5896 N N . GLY B 2 92 ? 3.584 -5.888 8.657 1.00 0.00 655 GLY B N 3
ATOM 5897 C CA . GLY B 2 92 ? 3.050 -6.090 9.990 1.00 0.00 655 GLY B CA 3
ATOM 5898 C C . GLY B 2 92 ? 2.885 -4.775 10.701 1.00 0.00 655 GLY B C 3
ATOM 5899 O O . GLY B 2 92 ? 2.761 -4.714 11.921 1.00 0.00 655 GLY B O 3
ATOM 5903 N N . GLN B 2 93 ? 2.889 -3.716 9.914 1.00 0.00 656 GLN B N 3
ATOM 5904 C CA . GLN B 2 93 ? 2.892 -2.377 10.427 1.00 0.00 656 GLN B CA 3
ATOM 5905 C C . GLN B 2 93 ? 1.509 -1.740 10.274 1.00 0.00 656 GLN B C 3
ATOM 5906 O O . GLN B 2 93 ? 1.144 -0.848 11.040 1.00 0.00 656 GLN B O 3
ATOM 5920 N N . GLY B 2 94 ? 0.747 -2.196 9.277 1.00 0.00 657 GLY B N 3
ATOM 5921 C CA . GLY B 2 94 ? -0.638 -1.773 9.155 1.00 0.00 657 GLY B CA 3
ATOM 5922 C C . GLY B 2 94 ? -0.969 -1.100 7.835 1.00 0.00 657 GLY B C 3
ATOM 5923 O O . GLY B 2 94 ? -0.253 -1.257 6.843 1.00 0.00 657 GLY B O 3
ATOM 5927 N N . TRP B 2 95 ? -2.075 -0.362 7.839 1.00 0.00 658 TRP B N 3
ATOM 5928 C CA . TRP B 2 95 ? -2.579 0.331 6.659 1.00 0.00 658 TRP B CA 3
ATOM 5929 C C . TRP B 2 95 ? -2.040 1.761 6.652 1.00 0.00 658 TRP B C 3
ATOM 5930 O O . TRP B 2 95 ? -2.571 2.637 7.339 1.00 0.00 658 TRP B O 3
ATOM 5951 N N . SER B 2 96 ? -0.986 1.996 5.884 1.00 0.00 659 SER B N 3
ATOM 5952 C CA . SER B 2 96 ? -0.242 3.238 5.987 1.00 0.00 659 SER B CA 3
ATOM 5953 C C . SER B 2 96 ? -0.159 3.967 4.651 1.00 0.00 659 SER B C 3
ATOM 5954 O O . SER B 2 96 ? -0.546 3.437 3.617 1.00 0.00 659 SER B O 3
ATOM 5962 N N . SER B 2 97 ? 0.303 5.208 4.697 1.00 0.00 660 SER B N 3
ATOM 5963 C CA . SER B 2 97 ? 0.547 5.985 3.495 1.00 0.00 660 SER B CA 3
ATOM 5964 C C . SER B 2 97 ? 1.775 6.859 3.677 1.00 0.00 660 SER B C 3
ATOM 5965 O O . SER B 2 97 ? 2.127 7.228 4.801 1.00 0.00 660 SER B O 3
ATOM 5973 N N . CYS B 2 98 ? 2.427 7.173 2.561 1.00 0.00 661 CYS B N 3
ATOM 5974 C CA . CYS B 2 98 ? 3.592 8.049 2.558 1.00 0.00 661 CYS B CA 3
ATOM 5975 C C . CYS B 2 98 ? 3.189 9.460 2.963 1.00 0.00 661 CYS B C 3
ATOM 5976 O O . CYS B 2 98 ? 4.033 10.287 3.309 1.00 0.00 661 CYS B O 3
ATOM 5984 N N . CYS B 2 99 ? 1.893 9.722 2.909 1.00 0.00 662 CYS B N 3
ATOM 5985 C CA . CYS B 2 99 ? 1.346 10.989 3.346 1.00 0.00 662 CYS B CA 3
ATOM 5986 C C . CYS B 2 99 ? -0.122 10.810 3.700 1.00 0.00 662 CYS B C 3
ATOM 5987 O O . CYS B 2 99 ? -1.008 11.083 2.885 1.00 0.00 662 CYS B O 3
ATOM 5995 N N . PRO B 2 100 ? -0.396 10.325 4.926 1.00 0.00 663 PRO B N 3
ATOM 5996 C CA . PRO B 2 100 ? -1.762 10.137 5.414 1.00 0.00 663 PRO B CA 3
ATOM 5997 C C . PRO B 2 100 ? -2.565 11.420 5.325 1.00 0.00 663 PRO B C 3
ATOM 5998 O O . PRO B 2 100 ? -3.785 11.387 5.172 1.00 0.00 663 PRO B O 3
ATOM 6009 N N . GLU B 2 101 ? -1.862 12.545 5.420 1.00 0.00 664 GLU B N 3
ATOM 6010 C CA . GLU B 2 101 ? -2.463 13.854 5.228 1.00 0.00 664 GLU B CA 3
ATOM 6011 C C . GLU B 2 101 ? -3.225 13.878 3.916 1.00 0.00 664 GLU B C 3
ATOM 6012 O O . GLU B 2 101 ? -4.445 13.907 3.903 1.00 0.00 664 GLU B O 3
ATOM 6024 N N . ARG B 2 102 ? -2.483 13.831 2.820 1.00 0.00 665 ARG B N 3
ATOM 6025 C CA . ARG B 2 102 ? -3.070 13.862 1.480 1.00 0.00 665 ARG B CA 3
ATOM 6026 C C . ARG B 2 102 ? -4.072 12.733 1.262 1.00 0.00 665 ARG B C 3
ATOM 6027 O O . ARG B 2 102 ? -5.141 12.961 0.706 1.00 0.00 665 ARG B O 3
ATOM 6048 N N . THR B 2 103 ? -3.747 11.522 1.694 1.00 0.00 666 THR B N 3
ATOM 6049 C CA . THR B 2 103 ? -4.642 10.397 1.461 1.00 0.00 666 THR B CA 3
ATOM 6050 C C . THR B 2 103 ? -5.981 10.614 2.177 1.00 0.00 666 THR B C 3
ATOM 6051 O O . THR B 2 103 ? -7.046 10.337 1.626 1.00 0.00 666 THR B O 3
ATOM 6062 N N . SER B 2 104 ? -5.929 11.150 3.389 1.00 0.00 667 SER B N 3
ATOM 6063 C CA . SER B 2 104 ? -7.142 11.454 4.137 1.00 0.00 667 SER B CA 3
ATOM 6064 C C . SER B 2 104 ? -7.770 12.767 3.657 1.00 0.00 667 SER B C 3
ATOM 6065 O O . SER B 2 104 ? -8.984 12.945 3.717 1.00 0.00 667 SER B O 3
ATOM 6073 N N . GLN B 2 105 ? -6.936 13.683 3.185 1.00 0.00 668 GLN B N 3
ATOM 6074 C CA . GLN B 2 105 ? -7.394 14.967 2.679 1.00 0.00 668 GLN B CA 3
ATOM 6075 C C . GLN B 2 105 ? -8.125 14.853 1.351 1.00 0.00 668 GLN B C 3
ATOM 6076 O O . GLN B 2 105 ? -9.247 15.331 1.199 1.00 0.00 668 GLN B O 3
ATOM 6090 N N . LEU B 2 106 ? -7.484 14.199 0.399 1.00 0.00 669 LEU B N 3
ATOM 6091 C CA . LEU B 2 106 ? -7.964 14.184 -0.971 1.00 0.00 669 LEU B CA 3
ATOM 6092 C C . LEU B 2 106 ? -8.928 13.026 -1.184 1.00 0.00 669 LEU B C 3
ATOM 6093 O O . LEU B 2 106 ? -9.944 13.155 -1.869 1.00 0.00 669 LEU B O 3
ATOM 6109 N N . PHE B 2 107 ? -8.602 11.896 -0.579 1.00 0.00 670 PHE B N 3
ATOM 6110 C CA . PHE B 2 107 ? -9.356 10.667 -0.790 1.00 0.00 670 PHE B CA 3
ATOM 6111 C C . PHE B 2 107 ? -10.242 10.360 0.410 1.00 0.00 670 PHE B C 3
ATOM 6112 O O . PHE B 2 107 ? -10.972 9.366 0.418 1.00 0.00 670 PHE B O 3
ATOM 6129 N N . ASP B 2 108 ? -10.155 11.223 1.424 1.00 0.00 671 ASP B N 3
ATOM 6130 C CA . ASP B 2 108 ? -10.917 11.073 2.667 1.00 0.00 671 ASP B CA 3
ATOM 6131 C C . ASP B 2 108 ? -10.550 9.783 3.394 1.00 0.00 671 ASP B C 3
ATOM 6132 O O . ASP B 2 108 ? -11.270 9.334 4.286 1.00 0.00 671 ASP B O 3
ATOM 6141 N N . LEU B 2 109 ? -9.403 9.217 3.048 1.00 0.00 672 LEU B N 3
ATOM 6142 C CA . LEU B 2 109 ? -9.029 7.901 3.540 1.00 0.00 672 LEU B CA 3
ATOM 6143 C C . LEU B 2 109 ? -7.872 7.996 4.531 1.00 0.00 672 LEU B C 3
ATOM 6144 O O . LEU B 2 109 ? -6.759 8.367 4.164 1.00 0.00 672 LEU B O 3
ATOM 6160 N N . PRO B 2 110 ? -8.118 7.648 5.800 1.00 0.00 673 PRO B N 3
ATOM 6161 C CA . PRO B 2 110 ? -7.105 7.751 6.846 1.00 0.00 673 PRO B CA 3
ATOM 6162 C C . PRO B 2 110 ? -6.073 6.629 6.764 1.00 0.00 673 PRO B C 3
ATOM 6163 O O . PRO B 2 110 ? -6.411 5.476 6.488 1.00 0.00 673 PRO B O 3
ATOM 6174 N N . CYS B 2 111 ? -4.815 6.975 6.999 1.00 0.00 674 CYS B N 3
ATOM 6175 C CA . CYS B 2 111 ? -3.719 6.019 6.904 1.00 0.00 674 CYS B CA 3
ATOM 6176 C C . CYS B 2 111 ? -2.751 6.215 8.055 1.00 0.00 674 CYS B C 3
ATOM 6177 O O . CYS B 2 111 ? -2.645 7.307 8.613 1.00 0.00 674 CYS B O 3
ATOM 6185 N N . SER B 2 112 ? -2.066 5.149 8.425 1.00 0.00 675 SER B N 3
ATOM 6186 C CA . SER B 2 112 ? -0.951 5.253 9.338 1.00 0.00 675 SER B CA 3
ATOM 6187 C C . SER B 2 112 ? 0.220 5.863 8.582 1.00 0.00 675 SER B C 3
ATOM 6188 O O . SER B 2 112 ? 0.260 5.805 7.356 1.00 0.00 675 SER B O 3
ATOM 6196 N N . LYS B 2 113 ? 1.148 6.483 9.277 1.00 0.00 676 LYS B N 3
ATOM 6197 C CA . LYS B 2 113 ? 2.273 7.092 8.595 1.00 0.00 676 LYS B CA 3
ATOM 6198 C C . LYS B 2 113 ? 3.276 6.033 8.172 1.00 0.00 676 LYS B C 3
ATOM 6199 O O . LYS B 2 113 ? 3.901 5.384 9.012 1.00 0.00 676 LYS B O 3
ATOM 6218 N N . LEU B 2 114 ? 3.405 5.858 6.867 1.00 0.00 677 LEU B N 3
ATOM 6219 C CA . LEU B 2 114 ? 4.389 4.949 6.312 1.00 0.00 677 LEU B CA 3
ATOM 6220 C C . LEU B 2 114 ? 5.757 5.609 6.400 1.00 0.00 677 LEU B C 3
ATOM 6221 O O . LEU B 2 114 ? 6.034 6.575 5.688 1.00 0.00 677 LEU B O 3
ATOM 6237 N N . SER B 2 115 ? 6.583 5.125 7.309 1.00 0.00 678 SER B N 3
ATOM 6238 C CA . SER B 2 115 ? 7.903 5.694 7.512 1.00 0.00 678 SER B CA 3
ATOM 6239 C C . SER B 2 115 ? 8.978 4.618 7.485 1.00 0.00 678 SER B C 3
ATOM 6240 O O . SER B 2 115 ? 8.680 3.424 7.466 1.00 0.00 678 SER B O 3
ATOM 6248 N N . VAL B 2 116 ? 10.227 5.059 7.475 1.00 0.00 679 VAL B N 3
ATOM 6249 C CA . VAL B 2 116 ? 11.371 4.172 7.486 1.00 0.00 679 VAL B CA 3
ATOM 6250 C C . VAL B 2 116 ? 11.302 3.169 8.644 1.00 0.00 679 VAL B C 3
ATOM 6251 O O . VAL B 2 116 ? 10.949 3.516 9.773 1.00 0.00 679 VAL B O 3
ATOM 6264 N N . GLY B 2 117 ? 11.613 1.917 8.332 1.00 0.00 680 GLY B N 3
ATOM 6265 C CA . GLY B 2 117 ? 11.516 0.842 9.298 1.00 0.00 680 GLY B CA 3
ATOM 6266 C C . GLY B 2 117 ? 10.301 -0.033 9.074 1.00 0.00 680 GLY B C 3
ATOM 6267 O O . GLY B 2 117 ? 10.188 -1.107 9.664 1.00 0.00 680 GLY B O 3
ATOM 6271 N N . ASP B 2 118 ? 9.392 0.415 8.219 1.00 0.00 681 ASP B N 3
ATOM 6272 C CA . ASP B 2 118 ? 8.167 -0.333 7.966 1.00 0.00 681 ASP B CA 3
ATOM 6273 C C . ASP B 2 118 ? 8.331 -1.239 6.751 1.00 0.00 681 ASP B C 3
ATOM 6274 O O . ASP B 2 118 ? 8.530 -0.762 5.637 1.00 0.00 681 ASP B O 3
ATOM 6283 N N . VAL B 2 119 ? 8.245 -2.547 6.952 1.00 0.00 682 VAL B N 3
ATOM 6284 C CA . VAL B 2 119 ? 8.343 -3.469 5.829 1.00 0.00 682 VAL B CA 3
ATOM 6285 C C . VAL B 2 119 ? 7.086 -3.398 4.977 1.00 0.00 682 VAL B C 3
ATOM 6286 O O . VAL B 2 119 ? 6.039 -3.884 5.367 1.00 0.00 682 VAL B O 3
ATOM 6299 N N . CYS B 2 120 ? 7.206 -2.795 3.806 1.00 0.00 683 CYS B N 3
ATOM 6300 C CA . CYS B 2 120 ? 6.057 -2.553 2.950 1.00 0.00 683 CYS B CA 3
ATOM 6301 C C . CYS B 2 120 ? 5.630 -3.818 2.235 1.00 0.00 683 CYS B C 3
ATOM 6302 O O . CYS B 2 120 ? 6.460 -4.639 1.829 1.00 0.00 683 CYS B O 3
ATOM 6310 N N . ILE B 2 121 ? 4.327 -3.973 2.117 1.00 0.00 684 ILE B N 3
ATOM 6311 C CA . ILE B 2 121 ? 3.740 -5.081 1.407 1.00 0.00 684 ILE B CA 3
ATOM 6312 C C . ILE B 2 121 ? 3.758 -4.801 -0.087 1.00 0.00 684 ILE B C 3
ATOM 6313 O O . ILE B 2 121 ? 3.194 -3.804 -0.537 1.00 0.00 684 ILE B O 3
ATOM 6329 N N . SER B 2 122 ? 4.414 -5.645 -0.852 1.00 0.00 685 SER B N 3
ATOM 6330 C CA . SER B 2 122 ? 4.279 -5.568 -2.288 1.00 0.00 685 SER B CA 3
ATOM 6331 C C . SER B 2 122 ? 3.278 -6.618 -2.717 1.00 0.00 685 SER B C 3
ATOM 6332 O O . SER B 2 122 ? 3.489 -7.812 -2.506 1.00 0.00 685 SER B O 3
ATOM 6340 N N . LEU B 2 123 ? 2.182 -6.181 -3.293 1.00 0.00 686 LEU B N 3
ATOM 6341 C CA . LEU B 2 123 ? 1.157 -7.101 -3.711 1.00 0.00 686 LEU B CA 3
ATOM 6342 C C . LEU B 2 123 ? 1.334 -7.412 -5.180 1.00 0.00 686 LEU B C 3
ATOM 6343 O O . LEU B 2 123 ? 1.301 -6.520 -6.024 1.00 0.00 686 LEU B O 3
ATOM 6359 N N . THR B 2 124 ? 1.507 -8.677 -5.488 1.00 0.00 687 THR B N 3
ATOM 6360 C CA . THR B 2 124 ? 1.763 -9.070 -6.847 1.00 0.00 687 THR B CA 3
ATOM 6361 C C . THR B 2 124 ? 0.484 -9.538 -7.524 1.00 0.00 687 THR B C 3
ATOM 6362 O O . THR B 2 124 ? -0.142 -10.511 -7.105 1.00 0.00 687 THR B O 3
ATOM 6373 N N . LEU B 2 125 ? 0.103 -8.812 -8.562 1.00 0.00 688 LEU B N 3
ATOM 6374 C CA . LEU B 2 125 ? -1.025 -9.174 -9.400 1.00 0.00 688 LEU B CA 3
ATOM 6375 C C . LEU B 2 125 ? -0.499 -9.862 -10.654 1.00 0.00 688 LEU B C 3
ATOM 6376 O O . LEU B 2 125 ? -0.043 -9.197 -11.586 1.00 0.00 688 LEU B O 3
ATOM 6392 N N . LYS B 2 126 ? -0.529 -11.184 -10.664 1.00 0.00 689 LYS B N 3
ATOM 6393 C CA . LYS B 2 126 ? 0.026 -11.947 -11.769 1.00 0.00 689 LYS B CA 3
ATOM 6394 C C . LYS B 2 126 ? -0.908 -11.924 -12.972 1.00 0.00 689 LYS B C 3
ATOM 6395 O O . LYS B 2 126 ? -1.904 -12.679 -12.969 1.00 0.00 689 LYS B O 3
ATOM 6415 N N . VAL A 1 1 ? -18.032 -2.311 -5.409 1.00 0.00 34 VAL A N 4
ATOM 6416 C CA . VAL A 1 1 ? -16.942 -3.138 -4.859 1.00 0.00 34 VAL A CA 4
ATOM 6417 C C . VAL A 1 1 ? -15.909 -3.443 -5.929 1.00 0.00 34 VAL A C 4
ATOM 6418 O O . VAL A 1 1 ? -16.210 -3.452 -7.126 1.00 0.00 34 VAL A O 4
ATOM 6433 N N . PHE A 1 2 ? -14.695 -3.674 -5.479 1.00 0.00 35 PHE A N 4
ATOM 6434 C CA . PHE A 1 2 ? -13.568 -3.934 -6.365 1.00 0.00 35 PHE A CA 4
ATOM 6435 C C . PHE A 1 2 ? -12.687 -5.032 -5.796 1.00 0.00 35 PHE A C 4
ATOM 6436 O O . PHE A 1 2 ? -12.725 -5.295 -4.591 1.00 0.00 35 PHE A O 4
ATOM 6453 N N . PRO A 1 3 ? -11.895 -5.693 -6.657 1.00 0.00 36 PRO A N 4
ATOM 6454 C CA . PRO A 1 3 ? -10.837 -6.597 -6.211 1.00 0.00 36 PRO A CA 4
ATOM 6455 C C . PRO A 1 3 ? -9.885 -5.866 -5.277 1.00 0.00 36 PRO A C 4
ATOM 6456 O O . PRO A 1 3 ? -9.668 -4.661 -5.423 1.00 0.00 36 PRO A O 4
ATOM 6467 N N . TRP A 1 4 ? -9.325 -6.592 -4.318 1.00 0.00 37 TRP A N 4
ATOM 6468 C CA . TRP A 1 4 ? -8.590 -5.973 -3.228 1.00 0.00 37 TRP A CA 4
ATOM 6469 C C . TRP A 1 4 ? -7.378 -5.160 -3.682 1.00 0.00 37 TRP A C 4
ATOM 6470 O O . TRP A 1 4 ? -6.850 -4.359 -2.907 1.00 0.00 37 TRP A O 4
ATOM 6491 N N . HIS A 1 5 ? -6.927 -5.335 -4.919 1.00 0.00 38 HIS A N 4
ATOM 6492 C CA . HIS A 1 5 ? -5.944 -4.417 -5.459 1.00 0.00 38 HIS A CA 4
ATOM 6493 C C . HIS A 1 5 ? -6.623 -3.109 -5.867 1.00 0.00 38 HIS A C 4
ATOM 6494 O O . HIS A 1 5 ? -7.009 -2.922 -7.021 1.00 0.00 38 HIS A O 4
ATOM 6509 N N . SER A 1 6 ? -6.799 -2.229 -4.901 1.00 0.00 39 SER A N 4
ATOM 6510 C CA . SER A 1 6 ? -7.361 -0.911 -5.155 1.00 0.00 39 SER A CA 4
ATOM 6511 C C . SER A 1 6 ? -6.612 0.146 -4.343 1.00 0.00 39 SER A C 4
ATOM 6512 O O . SER A 1 6 ? -6.745 1.347 -4.578 1.00 0.00 39 SER A O 4
ATOM 6520 N N . LEU A 1 7 ? -5.815 -0.330 -3.397 1.00 0.00 40 LEU A N 4
ATOM 6521 C CA . LEU A 1 7 ? -5.118 0.517 -2.429 1.00 0.00 40 LEU A CA 4
ATOM 6522 C C . LEU A 1 7 ? -3.842 -0.183 -1.957 1.00 0.00 40 LEU A C 4
ATOM 6523 O O . LEU A 1 7 ? -3.108 0.336 -1.120 1.00 0.00 40 LEU A O 4
ATOM 6539 N N . VAL A 1 8 ? -3.587 -1.373 -2.503 1.00 0.00 41 VAL A N 4
ATOM 6540 C CA . VAL A 1 8 ? -2.421 -2.146 -2.142 1.00 0.00 41 VAL A CA 4
ATOM 6541 C C . VAL A 1 8 ? -1.251 -1.783 -3.057 1.00 0.00 41 VAL A C 4
ATOM 6542 O O . VAL A 1 8 ? -1.409 -1.665 -4.275 1.00 0.00 41 VAL A O 4
ATOM 6555 N N . PRO A 1 9 ? -0.076 -1.548 -2.474 1.00 0.00 42 PRO A N 4
ATOM 6556 C CA . PRO A 1 9 ? 1.107 -1.145 -3.218 1.00 0.00 42 PRO A CA 4
ATOM 6557 C C . PRO A 1 9 ? 1.865 -2.323 -3.818 1.00 0.00 42 PRO A C 4
ATOM 6558 O O . PRO A 1 9 ? 1.583 -3.490 -3.535 1.00 0.00 42 PRO A O 4
ATOM 6569 N N . PHE A 1 10 ? 2.806 -1.993 -4.679 1.00 0.00 43 PHE A N 4
ATOM 6570 C CA . PHE A 1 10 ? 3.733 -2.960 -5.229 1.00 0.00 43 PHE A CA 4
ATOM 6571 C C . PHE A 1 10 ? 5.150 -2.452 -5.005 1.00 0.00 43 PHE A C 4
ATOM 6572 O O . PHE A 1 10 ? 6.115 -3.197 -5.132 1.00 0.00 43 PHE A O 4
ATOM 6589 N N . LEU A 1 11 ? 5.223 -1.171 -4.631 1.00 0.00 44 LEU A N 4
ATOM 6590 C CA . LEU A 1 11 ? 6.468 -0.417 -4.410 1.00 0.00 44 LEU A CA 4
ATOM 6591 C C . LEU A 1 11 ? 7.329 -0.353 -5.671 1.00 0.00 44 LEU A C 4
ATOM 6592 O O . LEU A 1 11 ? 7.515 0.715 -6.247 1.00 0.00 44 LEU A O 4
ATOM 6608 N N . ALA A 1 12 ? 7.782 -1.494 -6.115 1.00 0.00 45 ALA A N 4
ATOM 6609 C CA . ALA A 1 12 ? 8.661 -1.621 -7.266 1.00 0.00 45 ALA A CA 4
ATOM 6610 C C . ALA A 1 12 ? 8.931 -3.100 -7.511 1.00 0.00 45 ALA A C 4
ATOM 6611 O O . ALA A 1 12 ? 8.627 -3.923 -6.649 1.00 0.00 45 ALA A O 4
ATOM 6618 N N . PRO A 1 13 ? 9.463 -3.468 -8.691 1.00 0.00 46 PRO A N 4
ATOM 6619 C CA . PRO A 1 13 ? 9.831 -4.857 -8.988 1.00 0.00 46 PRO A CA 4
ATOM 6620 C C . PRO A 1 13 ? 10.856 -5.399 -7.993 1.00 0.00 46 PRO A C 4
ATOM 6621 O O . PRO A 1 13 ? 12.063 -5.204 -8.158 1.00 0.00 46 PRO A O 4
ATOM 6632 N N . SER A 1 14 ? 10.358 -6.057 -6.955 1.00 0.00 47 SER A N 4
ATOM 6633 C CA . SER A 1 14 ? 11.202 -6.634 -5.922 1.00 0.00 47 SER A CA 4
ATOM 6634 C C . SER A 1 14 ? 12.055 -7.761 -6.491 1.00 0.00 47 SER A C 4
ATOM 6635 O O . SER A 1 14 ? 11.530 -8.771 -6.967 1.00 0.00 47 SER A O 4
ATOM 6643 N N . GLN A 1 15 ? 13.363 -7.574 -6.459 1.00 0.00 48 GLN A N 4
ATOM 6644 C CA . GLN A 1 15 ? 14.283 -8.588 -6.929 1.00 0.00 48 GLN A CA 4
ATOM 6645 C C . GLN A 1 15 ? 14.824 -9.371 -5.744 1.00 0.00 48 GLN A C 4
ATOM 6646 O O . GLN A 1 15 ? 15.724 -8.852 -5.051 1.00 0.00 48 GLN A O 4
ATOM 6661 N N . ALA B 2 4 ? -25.863 2.049 2.020 1.00 0.00 567 ALA B N 4
ATOM 6662 C CA . ALA B 2 4 ? -25.143 3.341 2.081 1.00 0.00 567 ALA B CA 4
ATOM 6663 C C . ALA B 2 4 ? -24.707 3.769 0.688 1.00 0.00 567 ALA B C 4
ATOM 6664 O O . ALA B 2 4 ? -24.182 2.962 -0.077 1.00 0.00 567 ALA B O 4
ATOM 6671 N N . PRO B 2 5 ? -24.924 5.041 0.332 1.00 0.00 568 PRO B N 4
ATOM 6672 C CA . PRO B 2 5 ? -24.593 5.547 -0.992 1.00 0.00 568 PRO B CA 4
ATOM 6673 C C . PRO B 2 5 ? -23.115 5.875 -1.147 1.00 0.00 568 PRO B C 4
ATOM 6674 O O . PRO B 2 5 ? -22.474 6.375 -0.222 1.00 0.00 568 PRO B O 4
ATOM 6685 N N . PRO B 2 6 ? -22.560 5.587 -2.323 1.00 0.00 569 PRO B N 4
ATOM 6686 C CA . PRO B 2 6 ? -21.179 5.922 -2.646 1.00 0.00 569 PRO B CA 4
ATOM 6687 C C . PRO B 2 6 ? -21.033 7.403 -2.991 1.00 0.00 569 PRO B C 4
ATOM 6688 O O . PRO B 2 6 ? -21.038 7.784 -4.163 1.00 0.00 569 PRO B O 4
ATOM 6699 N N . THR B 2 7 ? -20.927 8.239 -1.965 1.00 0.00 570 THR B N 4
ATOM 6700 C CA . THR B 2 7 ? -20.792 9.673 -2.166 1.00 0.00 570 THR B CA 4
ATOM 6701 C C . THR B 2 7 ? -19.473 9.986 -2.848 1.00 0.00 570 THR B C 4
ATOM 6702 O O . THR B 2 7 ? -19.355 10.917 -3.649 1.00 0.00 570 THR B O 4
ATOM 6713 N N . LEU B 2 8 ? -18.504 9.169 -2.530 1.00 0.00 571 LEU B N 4
ATOM 6714 C CA . LEU B 2 8 ? -17.187 9.248 -3.112 1.00 0.00 571 LEU B CA 4
ATOM 6715 C C . LEU B 2 8 ? -17.005 8.119 -4.119 1.00 0.00 571 LEU B C 4
ATOM 6716 O O . LEU B 2 8 ? -17.783 7.164 -4.118 1.00 0.00 571 LEU B O 4
ATOM 6732 N N . PRO B 2 9 ? -16.008 8.227 -5.017 1.00 0.00 572 PRO B N 4
ATOM 6733 C CA . PRO B 2 9 ? -15.676 7.151 -5.950 1.00 0.00 572 PRO B CA 4
ATOM 6734 C C . PRO B 2 9 ? -15.516 5.812 -5.233 1.00 0.00 572 PRO B C 4
ATOM 6735 O O . PRO B 2 9 ? -14.954 5.747 -4.142 1.00 0.00 572 PRO B O 4
ATOM 6746 N N . PRO B 2 10 ? -16.000 4.730 -5.852 1.00 0.00 573 PRO B N 4
ATOM 6747 C CA . PRO B 2 10 ? -16.052 3.403 -5.228 1.00 0.00 573 PRO B CA 4
ATOM 6748 C C . PRO B 2 10 ? -14.695 2.709 -5.204 1.00 0.00 573 PRO B C 4
ATOM 6749 O O . PRO B 2 10 ? -14.556 1.599 -4.687 1.00 0.00 573 PRO B O 4
ATOM 6760 N N . TYR B 2 11 ? -13.711 3.357 -5.795 1.00 0.00 574 TYR B N 4
ATOM 6761 C CA . TYR B 2 11 ? -12.350 2.838 -5.825 1.00 0.00 574 TYR B CA 4
ATOM 6762 C C . TYR B 2 11 ? -11.463 3.541 -4.794 1.00 0.00 574 TYR B C 4
ATOM 6763 O O . TYR B 2 11 ? -11.093 4.699 -4.978 1.00 0.00 574 TYR B O 4
ATOM 6781 N N . PHE B 2 12 ? -11.190 2.835 -3.694 1.00 0.00 575 PHE B N 4
ATOM 6782 C CA . PHE B 2 12 ? -10.188 3.216 -2.678 1.00 0.00 575 PHE B CA 4
ATOM 6783 C C . PHE B 2 12 ? -10.566 4.451 -1.843 1.00 0.00 575 PHE B C 4
ATOM 6784 O O . PHE B 2 12 ? -10.047 4.628 -0.741 1.00 0.00 575 PHE B O 4
ATOM 6801 N N . MET B 2 13 ? -11.463 5.289 -2.344 1.00 0.00 576 MET B N 4
ATOM 6802 C CA . MET B 2 13 ? -11.944 6.441 -1.578 1.00 0.00 576 MET B CA 4
ATOM 6803 C C . MET B 2 13 ? -12.715 5.966 -0.348 1.00 0.00 576 MET B C 4
ATOM 6804 O O . MET B 2 13 ? -13.060 4.788 -0.236 1.00 0.00 576 MET B O 4
ATOM 6818 N N . LYS B 2 14 ? -12.989 6.869 0.578 1.00 0.00 577 LYS B N 4
ATOM 6819 C CA . LYS B 2 14 ? -13.709 6.501 1.789 1.00 0.00 577 LYS B CA 4
ATOM 6820 C C . LYS B 2 14 ? -15.123 6.037 1.455 1.00 0.00 577 LYS B C 4
ATOM 6821 O O . LYS B 2 14 ? -15.895 6.755 0.820 1.00 0.00 577 LYS B O 4
ATOM 6840 N N . GLY B 2 15 ? -15.442 4.823 1.875 1.00 0.00 578 GLY B N 4
ATOM 6841 C CA . GLY B 2 15 ? -16.749 4.251 1.611 1.00 0.00 578 GLY B CA 4
ATOM 6842 C C . GLY B 2 15 ? -16.692 3.217 0.517 1.00 0.00 578 GLY B C 4
ATOM 6843 O O . GLY B 2 15 ? -17.682 2.545 0.231 1.00 0.00 578 GLY B O 4
ATOM 6847 N N . SER B 2 16 ? -15.529 3.094 -0.103 1.00 0.00 579 SER B N 4
ATOM 6848 C CA . SER B 2 16 ? -15.303 2.045 -1.070 1.00 0.00 579 SER B CA 4
ATOM 6849 C C . SER B 2 16 ? -15.263 0.702 -0.365 1.00 0.00 579 SER B C 4
ATOM 6850 O O . SER B 2 16 ? -14.638 0.560 0.692 1.00 0.00 579 SER B O 4
ATOM 6858 N N . ILE B 2 17 ? -15.953 -0.271 -0.919 1.00 0.00 580 ILE B N 4
ATOM 6859 C CA . ILE B 2 17 ? -15.958 -1.595 -0.351 1.00 0.00 580 ILE B CA 4
ATOM 6860 C C . ILE B 2 17 ? -14.995 -2.485 -1.110 1.00 0.00 580 ILE B C 4
ATOM 6861 O O . ILE B 2 17 ? -15.139 -2.703 -2.315 1.00 0.00 580 ILE B O 4
ATOM 6877 N N . ILE B 2 18 ? -14.001 -2.969 -0.398 1.00 0.00 581 ILE B N 4
ATOM 6878 C CA . ILE B 2 18 ? -12.925 -3.731 -0.999 1.00 0.00 581 ILE B CA 4
ATOM 6879 C C . ILE B 2 18 ? -13.154 -5.224 -0.788 1.00 0.00 581 ILE B C 4
ATOM 6880 O O . ILE B 2 18 ? -13.452 -5.658 0.327 1.00 0.00 581 ILE B O 4
ATOM 6896 N N . GLN B 2 19 ? -13.032 -6.000 -1.858 1.00 0.00 582 GLN B N 4
ATOM 6897 C CA . GLN B 2 19 ? -13.253 -7.435 -1.783 1.00 0.00 582 GLN B CA 4
ATOM 6898 C C . GLN B 2 19 ? -11.940 -8.187 -1.761 1.00 0.00 582 GLN B C 4
ATOM 6899 O O . GLN B 2 19 ? -11.180 -8.164 -2.727 1.00 0.00 582 GLN B O 4
ATOM 6913 N N . LEU B 2 20 ? -11.698 -8.870 -0.663 1.00 0.00 583 LEU B N 4
ATOM 6914 C CA . LEU B 2 20 ? -10.464 -9.602 -0.477 1.00 0.00 583 LEU B CA 4
ATOM 6915 C C . LEU B 2 20 ? -10.512 -10.952 -1.178 1.00 0.00 583 LEU B C 4
ATOM 6916 O O . LEU B 2 20 ? -11.567 -11.355 -1.673 1.00 0.00 583 LEU B O 4
ATOM 6932 N N . ALA B 2 21 ? -9.387 -11.654 -1.222 1.00 0.00 584 ALA B N 4
ATOM 6933 C CA . ALA B 2 21 ? -9.321 -12.911 -1.959 1.00 0.00 584 ALA B CA 4
ATOM 6934 C C . ALA B 2 21 ? -10.258 -13.948 -1.359 1.00 0.00 584 ALA B C 4
ATOM 6935 O O . ALA B 2 21 ? -10.913 -14.703 -2.079 1.00 0.00 584 ALA B O 4
ATOM 6942 N N . ASN B 2 22 ? -10.339 -13.951 -0.032 1.00 0.00 585 ASN B N 4
ATOM 6943 C CA . ASN B 2 22 ? -11.189 -14.892 0.685 1.00 0.00 585 ASN B CA 4
ATOM 6944 C C . ASN B 2 22 ? -12.667 -14.591 0.418 1.00 0.00 585 ASN B C 4
ATOM 6945 O O . ASN B 2 22 ? -13.539 -15.426 0.666 1.00 0.00 585 ASN B O 4
ATOM 6956 N N . GLY B 2 23 ? -12.942 -13.389 -0.089 1.00 0.00 586 GLY B N 4
ATOM 6957 C CA . GLY B 2 23 ? -14.277 -13.056 -0.533 1.00 0.00 586 GLY B CA 4
ATOM 6958 C C . GLY B 2 23 ? -15.019 -12.142 0.416 1.00 0.00 586 GLY B C 4
ATOM 6959 O O . GLY B 2 23 ? -16.198 -11.860 0.203 1.00 0.00 586 GLY B O 4
ATOM 6963 N N . GLU B 2 24 ? -14.349 -11.664 1.455 1.00 0.00 587 GLU B N 4
ATOM 6964 C CA . GLU B 2 24 ? -15.008 -10.792 2.413 1.00 0.00 587 GLU B CA 4
ATOM 6965 C C . GLU B 2 24 ? -14.925 -9.345 1.951 1.00 0.00 587 GLU B C 4
ATOM 6966 O O . GLU B 2 24 ? -14.011 -8.964 1.213 1.00 0.00 587 GLU B O 4
ATOM 6978 N N . LEU B 2 25 ? -15.892 -8.554 2.375 1.00 0.00 588 LEU B N 4
ATOM 6979 C CA . LEU B 2 25 ? -16.006 -7.176 1.940 1.00 0.00 588 LEU B CA 4
ATOM 6980 C C . LEU B 2 25 ? -15.823 -6.235 3.117 1.00 0.00 588 LEU B C 4
ATOM 6981 O O . LEU B 2 25 ? -16.518 -6.352 4.128 1.00 0.00 588 LEU B O 4
ATOM 6997 N N . LYS B 2 26 ? -14.891 -5.306 2.994 1.00 0.00 589 LYS B N 4
ATOM 6998 C CA . LYS B 2 26 ? -14.604 -4.378 4.073 1.00 0.00 589 LYS B CA 4
ATOM 6999 C C . LYS B 2 26 ? -14.451 -2.961 3.562 1.00 0.00 589 LYS B C 4
ATOM 7000 O O . LYS B 2 26 ? -14.119 -2.728 2.398 1.00 0.00 589 LYS B O 4
ATOM 7019 N N . LYS B 2 27 ? -14.703 -2.024 4.456 1.00 0.00 590 LYS B N 4
ATOM 7020 C CA . LYS B 2 27 ? -14.469 -0.621 4.202 1.00 0.00 590 LYS B CA 4
ATOM 7021 C C . LYS B 2 27 ? -12.973 -0.338 4.131 1.00 0.00 590 LYS B C 4
ATOM 7022 O O . LYS B 2 27 ? -12.216 -0.844 4.961 1.00 0.00 590 LYS B O 4
ATOM 7041 N N . VAL B 2 28 ? -12.560 0.463 3.148 1.00 0.00 591 VAL B N 4
ATOM 7042 C CA . VAL B 2 28 ? -11.134 0.689 2.857 1.00 0.00 591 VAL B CA 4
ATOM 7043 C C . VAL B 2 28 ? -10.319 0.948 4.119 1.00 0.00 591 VAL B C 4
ATOM 7044 O O . VAL B 2 28 ? -9.268 0.345 4.336 1.00 0.00 591 VAL B O 4
ATOM 7057 N N . GLU B 2 29 ? -10.838 1.836 4.946 1.00 0.00 592 GLU B N 4
ATOM 7058 C CA . GLU B 2 29 ? -10.109 2.365 6.089 1.00 0.00 592 GLU B CA 4
ATOM 7059 C C . GLU B 2 29 ? -9.914 1.327 7.191 1.00 0.00 592 GLU B C 4
ATOM 7060 O O . GLU B 2 29 ? -9.032 1.469 8.037 1.00 0.00 592 GLU B O 4
ATOM 7072 N N . ASP B 2 30 ? -10.724 0.283 7.177 1.00 0.00 593 ASP B N 4
ATOM 7073 C CA . ASP B 2 30 ? -10.718 -0.691 8.262 1.00 0.00 593 ASP B CA 4
ATOM 7074 C C . ASP B 2 30 ? -10.000 -1.968 7.844 1.00 0.00 593 ASP B C 4
ATOM 7075 O O . ASP B 2 30 ? -9.820 -2.888 8.643 1.00 0.00 593 ASP B O 4
ATOM 7084 N N . LEU B 2 31 ? -9.587 -2.015 6.588 1.00 0.00 594 LEU B N 4
ATOM 7085 C CA . LEU B 2 31 ? -8.786 -3.112 6.088 1.00 0.00 594 LEU B CA 4
ATOM 7086 C C . LEU B 2 31 ? -7.497 -3.227 6.878 1.00 0.00 594 LEU B C 4
ATOM 7087 O O . LEU B 2 31 ? -6.763 -2.250 7.039 1.00 0.00 594 LEU B O 4
ATOM 7103 N N . LYS B 2 32 ? -7.241 -4.409 7.390 1.00 0.00 595 LYS B N 4
ATOM 7104 C CA . LYS B 2 32 ? -6.018 -4.659 8.117 1.00 0.00 595 LYS B CA 4
ATOM 7105 C C . LYS B 2 32 ? -5.032 -5.370 7.217 1.00 0.00 595 LYS B C 4
ATOM 7106 O O . LYS B 2 32 ? -5.425 -6.045 6.265 1.00 0.00 595 LYS B O 4
ATOM 7125 N N . THR B 2 33 ? -3.757 -5.212 7.506 1.00 0.00 596 THR B N 4
ATOM 7126 C CA . THR B 2 33 ? -2.717 -5.806 6.690 1.00 0.00 596 THR B CA 4
ATOM 7127 C C . THR B 2 33 ? -2.840 -7.327 6.677 1.00 0.00 596 THR B C 4
ATOM 7128 O O . THR B 2 33 ? -2.558 -7.976 5.669 1.00 0.00 596 THR B O 4
ATOM 7139 N N . GLU B 2 34 ? -3.316 -7.878 7.787 1.00 0.00 597 GLU B N 4
ATOM 7140 C CA . GLU B 2 34 ? -3.514 -9.313 7.913 1.00 0.00 597 GLU B CA 4
ATOM 7141 C C . GLU B 2 34 ? -4.534 -9.806 6.899 1.00 0.00 597 GLU B C 4
ATOM 7142 O O . GLU B 2 34 ? -4.467 -10.943 6.436 1.00 0.00 597 GLU B O 4
ATOM 7154 N N . ASP B 2 35 ? -5.464 -8.931 6.547 1.00 0.00 598 ASP B N 4
ATOM 7155 C CA . ASP B 2 35 ? -6.513 -9.263 5.597 1.00 0.00 598 ASP B CA 4
ATOM 7156 C C . ASP B 2 35 ? -5.917 -9.473 4.212 1.00 0.00 598 ASP B C 4
ATOM 7157 O O . ASP B 2 35 ? -6.266 -10.424 3.509 1.00 0.00 598 ASP B O 4
ATOM 7166 N N . PHE B 2 36 ? -5.003 -8.589 3.826 1.00 0.00 599 PHE B N 4
ATOM 7167 C CA . PHE B 2 36 ? -4.320 -8.715 2.545 1.00 0.00 599 PHE B CA 4
ATOM 7168 C C . PHE B 2 36 ? -3.325 -9.857 2.584 1.00 0.00 599 PHE B C 4
ATOM 7169 O O . PHE B 2 36 ? -3.178 -10.588 1.602 1.00 0.00 599 PHE B O 4
ATOM 7186 N N . ILE B 2 37 ? -2.642 -10.009 3.720 1.00 0.00 600 ILE B N 4
ATOM 7187 C CA . ILE B 2 37 ? -1.758 -11.141 3.927 1.00 0.00 600 ILE B CA 4
ATOM 7188 C C . ILE B 2 37 ? -2.487 -12.442 3.639 1.00 0.00 600 ILE B C 4
ATOM 7189 O O . ILE B 2 37 ? -2.090 -13.198 2.755 1.00 0.00 600 ILE B O 4
ATOM 7205 N N . GLN B 2 38 ? -3.581 -12.669 4.354 1.00 0.00 601 GLN B N 4
ATOM 7206 C CA . GLN B 2 38 ? -4.375 -13.869 4.169 1.00 0.00 601 GLN B CA 4
ATOM 7207 C C . GLN B 2 38 ? -4.838 -13.996 2.733 1.00 0.00 601 GLN B C 4
ATOM 7208 O O . GLN B 2 38 ? -4.703 -15.052 2.135 1.00 0.00 601 GLN B O 4
ATOM 7222 N N . SER B 2 39 ? -5.356 -12.913 2.173 1.00 0.00 602 SER B N 4
ATOM 7223 C CA . SER B 2 39 ? -5.861 -12.934 0.808 1.00 0.00 602 SER B CA 4
ATOM 7224 C C . SER B 2 39 ? -4.814 -13.466 -0.170 1.00 0.00 602 SER B C 4
ATOM 7225 O O . SER B 2 39 ? -5.123 -14.266 -1.054 1.00 0.00 602 SER B O 4
ATOM 7233 N N . ALA B 2 40 ? -3.575 -13.043 0.006 1.00 0.00 603 ALA B N 4
ATOM 7234 C CA . ALA B 2 40 ? -2.503 -13.474 -0.870 1.00 0.00 603 ALA B CA 4
ATOM 7235 C C . ALA B 2 40 ? -2.061 -14.898 -0.541 1.00 0.00 603 ALA B C 4
ATOM 7236 O O . ALA B 2 40 ? -1.712 -15.669 -1.429 1.00 0.00 603 ALA B O 4
ATOM 7243 N N . GLU B 2 41 ? -2.108 -15.249 0.739 1.00 0.00 604 GLU B N 4
ATOM 7244 C CA . GLU B 2 41 ? -1.646 -16.559 1.195 1.00 0.00 604 GLU B CA 4
ATOM 7245 C C . GLU B 2 41 ? -2.619 -17.660 0.782 1.00 0.00 604 GLU B C 4
ATOM 7246 O O . GLU B 2 41 ? -2.210 -18.754 0.389 1.00 0.00 604 GLU B O 4
ATOM 7258 N N . ILE B 2 42 ? -3.906 -17.362 0.888 1.00 0.00 605 ILE B N 4
ATOM 7259 C CA . ILE B 2 42 ? -4.965 -18.277 0.473 1.00 0.00 605 ILE B CA 4
ATOM 7260 C C . ILE B 2 42 ? -4.895 -18.515 -1.032 1.00 0.00 605 ILE B C 4
ATOM 7261 O O . ILE B 2 42 ? -5.232 -19.590 -1.532 1.00 0.00 605 ILE B O 4
ATOM 7277 N N . SER B 2 43 ? -4.430 -17.504 -1.743 1.00 0.00 606 SER B N 4
ATOM 7278 C CA . SER B 2 43 ? -4.353 -17.548 -3.190 1.00 0.00 606 SER B CA 4
ATOM 7279 C C . SER B 2 43 ? -2.986 -18.048 -3.650 1.00 0.00 606 SER B C 4
ATOM 7280 O O . SER B 2 43 ? -2.070 -18.223 -2.845 1.00 0.00 606 SER B O 4
ATOM 7288 N N . ASN B 2 44 ? -2.869 -18.297 -4.944 1.00 0.00 607 ASN B N 4
ATOM 7289 C CA . ASN B 2 44 ? -1.616 -18.744 -5.531 1.00 0.00 607 ASN B CA 4
ATOM 7290 C C . ASN B 2 44 ? -1.137 -17.738 -6.570 1.00 0.00 607 ASN B C 4
ATOM 7291 O O . ASN B 2 44 ? 0.061 -17.547 -6.761 1.00 0.00 607 ASN B O 4
ATOM 7302 N N . ASP B 2 45 ? -2.084 -17.095 -7.242 1.00 0.00 608 ASP B N 4
ATOM 7303 C CA . ASP B 2 45 ? -1.752 -16.076 -8.229 1.00 0.00 608 ASP B CA 4
ATOM 7304 C C . ASP B 2 45 ? -1.288 -14.807 -7.537 1.00 0.00 608 ASP B C 4
ATOM 7305 O O . ASP B 2 45 ? -0.468 -14.060 -8.070 1.00 0.00 608 ASP B O 4
ATOM 7314 N N . LEU B 2 46 ? -1.824 -14.555 -6.352 1.00 0.00 609 LEU B N 4
ATOM 7315 C CA . LEU B 2 46 ? -1.405 -13.411 -5.566 1.00 0.00 609 LEU B CA 4
ATOM 7316 C C . LEU B 2 46 ? -0.440 -13.858 -4.477 1.00 0.00 609 LEU B C 4
ATOM 7317 O O . LEU B 2 46 ? -0.517 -14.994 -4.011 1.00 0.00 609 LEU B O 4
ATOM 7333 N N . LYS B 2 47 ? 0.466 -12.974 -4.081 1.00 0.00 610 LYS B N 4
ATOM 7334 C CA . LYS B 2 47 ? 1.388 -13.256 -2.984 1.00 0.00 610 LYS B CA 4
ATOM 7335 C C . LYS B 2 47 ? 2.009 -11.970 -2.440 1.00 0.00 610 LYS B C 4
ATOM 7336 O O . LYS B 2 47 ? 2.223 -11.003 -3.181 1.00 0.00 610 LYS B O 4
ATOM 7355 N N . ILE B 2 48 ? 2.264 -11.975 -1.131 1.00 0.00 611 ILE B N 4
ATOM 7356 C CA . ILE B 2 48 ? 2.780 -10.811 -0.409 1.00 0.00 611 ILE B CA 4
ATOM 7357 C C . ILE B 2 48 ? 4.307 -10.801 -0.434 1.00 0.00 611 ILE B C 4
ATOM 7358 O O . ILE B 2 48 ? 4.945 -11.851 -0.539 1.00 0.00 611 ILE B O 4
ATOM 7374 N N . ASP B 2 49 ? 4.883 -9.614 -0.337 1.00 0.00 612 ASP B N 4
ATOM 7375 C CA . ASP B 2 49 ? 6.329 -9.468 -0.207 1.00 0.00 612 ASP B CA 4
ATOM 7376 C C . ASP B 2 49 ? 6.674 -8.707 1.067 1.00 0.00 612 ASP B C 4
ATOM 7377 O O . ASP B 2 49 ? 5.837 -7.989 1.613 1.00 0.00 612 ASP B O 4
ATOM 7386 N N . SER B 2 50 ? 7.902 -8.869 1.539 1.00 0.00 613 SER B N 4
ATOM 7387 C CA . SER B 2 50 ? 8.380 -8.122 2.686 1.00 0.00 613 SER B CA 4
ATOM 7388 C C . SER B 2 50 ? 9.572 -7.249 2.291 1.00 0.00 613 SER B C 4
ATOM 7389 O O . SER B 2 50 ? 10.708 -7.720 2.234 1.00 0.00 613 SER B O 4
ATOM 7397 N N . SER B 2 51 ? 9.306 -5.983 2.003 1.00 0.00 614 SER B N 4
ATOM 7398 C CA . SER B 2 51 ? 10.361 -5.041 1.655 1.00 0.00 614 SER B CA 4
ATOM 7399 C C . SER B 2 51 ? 10.451 -3.934 2.708 1.00 0.00 614 SER B C 4
ATOM 7400 O O . SER B 2 51 ? 9.602 -3.046 2.758 1.00 0.00 614 SER B O 4
ATOM 7408 N N . THR B 2 52 ? 11.477 -3.993 3.551 1.00 0.00 615 THR B N 4
ATOM 7409 C CA . THR B 2 52 ? 11.604 -3.062 4.669 1.00 0.00 615 THR B CA 4
ATOM 7410 C C . THR B 2 52 ? 12.254 -1.747 4.246 1.00 0.00 615 THR B C 4
ATOM 7411 O O . THR B 2 52 ? 13.430 -1.721 3.901 1.00 0.00 615 THR B O 4
ATOM 7422 N N . VAL B 2 53 ? 11.480 -0.662 4.263 1.00 0.00 616 VAL B N 4
ATOM 7423 C CA . VAL B 2 53 ? 12.013 0.662 3.967 1.00 0.00 616 VAL B CA 4
ATOM 7424 C C . VAL B 2 53 ? 13.187 1.003 4.878 1.00 0.00 616 VAL B C 4
ATOM 7425 O O . VAL B 2 53 ? 13.052 1.060 6.103 1.00 0.00 616 VAL B O 4
ATOM 7438 N N . GLU B 2 54 ? 14.335 1.207 4.260 1.00 0.00 617 GLU B N 4
ATOM 7439 C CA . GLU B 2 54 ? 15.548 1.551 4.968 1.00 0.00 617 GLU B CA 4
ATOM 7440 C C . GLU B 2 54 ? 15.786 3.054 4.950 1.00 0.00 617 GLU B C 4
ATOM 7441 O O . GLU B 2 54 ? 16.504 3.588 5.796 1.00 0.00 617 GLU B O 4
ATOM 7453 N N . ARG B 2 55 ? 15.180 3.736 3.985 1.00 0.00 618 ARG B N 4
ATOM 7454 C CA . ARG B 2 55 ? 15.428 5.156 3.799 1.00 0.00 618 ARG B CA 4
ATOM 7455 C C . ARG B 2 55 ? 14.332 5.801 2.960 1.00 0.00 618 ARG B C 4
ATOM 7456 O O . ARG B 2 55 ? 13.830 5.202 2.009 1.00 0.00 618 ARG B O 4
ATOM 7477 N N . ILE B 2 56 ? 13.955 7.015 3.335 1.00 0.00 619 ILE B N 4
ATOM 7478 C CA . ILE B 2 56 ? 12.942 7.770 2.616 1.00 0.00 619 ILE B CA 4
ATOM 7479 C C . ILE B 2 56 ? 13.499 9.120 2.204 1.00 0.00 619 ILE B C 4
ATOM 7480 O O . ILE B 2 56 ? 13.860 9.937 3.051 1.00 0.00 619 ILE B O 4
ATOM 7496 N N . GLU B 2 57 ? 13.573 9.347 0.910 1.00 0.00 620 GLU B N 4
ATOM 7497 C CA . GLU B 2 57 ? 14.146 10.578 0.398 1.00 0.00 620 GLU B CA 4
ATOM 7498 C C . GLU B 2 57 ? 13.102 11.362 -0.373 1.00 0.00 620 GLU B C 4
ATOM 7499 O O . GLU B 2 57 ? 12.290 10.789 -1.101 1.00 0.00 620 GLU B O 4
ATOM 7511 N N . ASP B 2 58 ? 13.121 12.667 -0.207 1.00 0.00 621 ASP B N 4
ATOM 7512 C CA . ASP B 2 58 ? 12.189 13.534 -0.900 1.00 0.00 621 ASP B CA 4
ATOM 7513 C C . ASP B 2 58 ? 12.750 13.916 -2.261 1.00 0.00 621 ASP B C 4
ATOM 7514 O O . ASP B 2 58 ? 13.947 14.166 -2.406 1.00 0.00 621 ASP B O 4
ATOM 7523 N N . SER B 2 59 ? 11.885 13.926 -3.256 1.00 0.00 622 SER B N 4
ATOM 7524 C CA . SER B 2 59 ? 12.274 14.283 -4.607 1.00 0.00 622 SER B CA 4
ATOM 7525 C C . SER B 2 59 ? 11.761 15.683 -4.914 1.00 0.00 622 SER B C 4
ATOM 7526 O O . SER B 2 59 ? 10.700 16.069 -4.423 1.00 0.00 622 SER B O 4
ATOM 7534 N N . HIS B 2 60 ? 12.504 16.455 -5.702 1.00 0.00 623 HIS B N 4
ATOM 7535 C CA . HIS B 2 60 ? 12.054 17.796 -6.059 1.00 0.00 623 HIS B CA 4
ATOM 7536 C C . HIS B 2 60 ? 10.999 17.729 -7.154 1.00 0.00 623 HIS B C 4
ATOM 7537 O O . HIS B 2 60 ? 11.223 18.084 -8.311 1.00 0.00 623 HIS B O 4
ATOM 7552 N N . SER B 2 61 ? 9.846 17.246 -6.745 1.00 0.00 624 SER B N 4
ATOM 7553 C CA . SER B 2 61 ? 8.688 17.069 -7.598 1.00 0.00 624 SER B CA 4
ATOM 7554 C C . SER B 2 61 ? 7.450 17.012 -6.710 1.00 0.00 624 SER B C 4
ATOM 7555 O O . SER B 2 61 ? 7.512 16.478 -5.601 1.00 0.00 624 SER B O 4
ATOM 7563 N N . PRO B 2 62 ? 6.328 17.586 -7.172 1.00 0.00 625 PRO B N 4
ATOM 7564 C CA . PRO B 2 62 ? 5.095 17.685 -6.381 1.00 0.00 625 PRO B CA 4
ATOM 7565 C C . PRO B 2 62 ? 4.672 16.375 -5.739 1.00 0.00 625 PRO B C 4
ATOM 7566 O O . PRO B 2 62 ? 4.221 15.447 -6.417 1.00 0.00 625 PRO B O 4
ATOM 7577 N N . GLY B 2 63 ? 4.799 16.337 -4.420 1.00 0.00 626 GLY B N 4
ATOM 7578 C CA . GLY B 2 63 ? 4.385 15.192 -3.641 1.00 0.00 626 GLY B CA 4
ATOM 7579 C C . GLY B 2 63 ? 5.132 13.923 -3.988 1.00 0.00 626 GLY B C 4
ATOM 7580 O O . GLY B 2 63 ? 4.563 12.842 -3.913 1.00 0.00 626 GLY B O 4
ATOM 7584 N N . VAL B 2 64 ? 6.397 14.037 -4.370 1.00 0.00 627 VAL B N 4
ATOM 7585 C CA . VAL B 2 64 ? 7.164 12.856 -4.751 1.00 0.00 627 VAL B CA 4
ATOM 7586 C C . VAL B 2 64 ? 8.235 12.518 -3.726 1.00 0.00 627 VAL B C 4
ATOM 7587 O O . VAL B 2 64 ? 9.048 13.365 -3.346 1.00 0.00 627 VAL B O 4
ATOM 7600 N N . ALA B 2 65 ? 8.226 11.272 -3.286 1.00 0.00 628 ALA B N 4
ATOM 7601 C CA . ALA B 2 65 ? 9.235 10.765 -2.376 1.00 0.00 628 ALA B CA 4
ATOM 7602 C C . ALA B 2 65 ? 9.628 9.360 -2.786 1.00 0.00 628 ALA B C 4
ATOM 7603 O O . ALA B 2 65 ? 8.777 8.535 -3.120 1.00 0.00 628 ALA B O 4
ATOM 7610 N N . VAL B 2 66 ? 10.918 9.097 -2.776 1.00 0.00 629 VAL B N 4
ATOM 7611 C CA . VAL B 2 66 ? 11.420 7.792 -3.142 1.00 0.00 629 VAL B CA 4
ATOM 7612 C C . VAL B 2 66 ? 11.705 6.969 -1.901 1.00 0.00 629 VAL B C 4
ATOM 7613 O O . VAL B 2 66 ? 12.569 7.308 -1.084 1.00 0.00 629 VAL B O 4
ATOM 7626 N N . ILE B 2 67 ? 10.946 5.904 -1.756 1.00 0.00 630 ILE B N 4
ATOM 7627 C CA . ILE B 2 67 ? 11.093 5.017 -0.634 1.00 0.00 630 ILE B CA 4
ATOM 7628 C C . ILE B 2 67 ? 12.066 3.906 -1.000 1.00 0.00 630 ILE B C 4
ATOM 7629 O O . ILE B 2 67 ? 11.818 3.135 -1.927 1.00 0.00 630 ILE B O 4
ATOM 7645 N N . GLN B 2 68 ? 13.184 3.856 -0.303 1.00 0.00 631 GLN B N 4
ATOM 7646 C CA . GLN B 2 68 ? 14.205 2.862 -0.572 1.00 0.00 631 GLN B CA 4
ATOM 7647 C C . GLN B 2 68 ? 14.010 1.661 0.341 1.00 0.00 631 GLN B C 4
ATOM 7648 O O . GLN B 2 68 ? 14.183 1.757 1.561 1.00 0.00 631 GLN B O 4
ATOM 7662 N N . PHE B 2 69 ? 13.626 0.543 -0.261 1.00 0.00 632 PHE B N 4
ATOM 7663 C CA . PHE B 2 69 ? 13.275 -0.657 0.486 1.00 0.00 632 PHE B CA 4
ATOM 7664 C C . PHE B 2 69 ? 14.377 -1.706 0.434 1.00 0.00 632 PHE B C 4
ATOM 7665 O O . PHE B 2 69 ? 15.130 -1.794 -0.534 1.00 0.00 632 PHE B O 4
ATOM 7682 N N . ALA B 2 70 ? 14.446 -2.495 1.493 1.00 0.00 633 ALA B N 4
ATOM 7683 C CA . ALA B 2 70 ? 15.290 -3.671 1.542 1.00 0.00 633 ALA B CA 4
ATOM 7684 C C . ALA B 2 70 ? 14.482 -4.896 1.141 1.00 0.00 633 ALA B C 4
ATOM 7685 O O . ALA B 2 70 ? 13.655 -5.384 1.913 1.00 0.00 633 ALA B O 4
ATOM 7692 N N . VAL B 2 71 ? 14.707 -5.367 -0.070 1.00 0.00 634 VAL B N 4
ATOM 7693 C CA . VAL B 2 71 ? 13.965 -6.494 -0.605 1.00 0.00 634 VAL B CA 4
ATOM 7694 C C . VAL B 2 71 ? 14.679 -7.814 -0.331 1.00 0.00 634 VAL B C 4
ATOM 7695 O O . VAL B 2 71 ? 15.847 -7.990 -0.689 1.00 0.00 634 VAL B O 4
ATOM 7708 N N . GLY B 2 72 ? 13.971 -8.731 0.307 1.00 0.00 635 GLY B N 4
ATOM 7709 C CA . GLY B 2 72 ? 14.494 -10.061 0.521 1.00 0.00 635 GLY B CA 4
ATOM 7710 C C . GLY B 2 72 ? 15.303 -10.172 1.791 1.00 0.00 635 GLY B C 4
ATOM 7711 O O . GLY B 2 72 ? 15.514 -9.183 2.496 1.00 0.00 635 GLY B O 4
ATOM 7715 N N . GLU B 2 73 ? 15.781 -11.373 2.064 1.00 0.00 636 GLU B N 4
ATOM 7716 C CA . GLU B 2 73 ? 16.532 -11.654 3.274 1.00 0.00 636 GLU B CA 4
ATOM 7717 C C . GLU B 2 73 ? 17.943 -11.078 3.186 1.00 0.00 636 GLU B C 4
ATOM 7718 O O . GLU B 2 73 ? 18.661 -11.014 4.183 1.00 0.00 636 GLU B O 4
ATOM 7730 N N . HIS B 2 74 ? 18.335 -10.662 1.985 1.00 0.00 637 HIS B N 4
ATOM 7731 C CA . HIS B 2 74 ? 19.651 -10.068 1.770 1.00 0.00 637 HIS B CA 4
ATOM 7732 C C . HIS B 2 74 ? 19.586 -8.547 1.822 1.00 0.00 637 HIS B C 4
ATOM 7733 O O . HIS B 2 74 ? 20.607 -7.867 1.701 1.00 0.00 637 HIS B O 4
ATOM 7748 N N . ARG B 2 75 ? 18.368 -8.033 2.000 1.00 0.00 638 ARG B N 4
ATOM 7749 C CA . ARG B 2 75 ? 18.110 -6.594 2.044 1.00 0.00 638 ARG B CA 4
ATOM 7750 C C . ARG B 2 75 ? 18.595 -5.891 0.778 1.00 0.00 638 ARG B C 4
ATOM 7751 O O . ARG B 2 75 ? 19.318 -4.898 0.846 1.00 0.00 638 ARG B O 4
ATOM 7772 N N . ALA B 2 76 ? 18.171 -6.389 -0.376 1.00 0.00 639 ALA B N 4
ATOM 7773 C CA . ALA B 2 76 ? 18.551 -5.783 -1.640 1.00 0.00 639 ALA B CA 4
ATOM 7774 C C . ALA B 2 76 ? 17.797 -4.476 -1.827 1.00 0.00 639 ALA B C 4
ATOM 7775 O O . ALA B 2 76 ? 16.566 -4.461 -1.837 1.00 0.00 639 ALA B O 4
ATOM 7782 N N . GLN B 2 77 ? 18.536 -3.389 -1.963 1.00 0.00 640 GLN B N 4
ATOM 7783 C CA . GLN B 2 77 ? 17.939 -2.061 -1.990 1.00 0.00 640 GLN B CA 4
ATOM 7784 C C . GLN B 2 77 ? 17.192 -1.785 -3.277 1.00 0.00 640 GLN B C 4
ATOM 7785 O O . GLN B 2 77 ? 17.560 -2.267 -4.349 1.00 0.00 640 GLN B O 4
ATOM 7799 N N . VAL B 2 78 ? 16.154 -0.978 -3.140 1.00 0.00 641 VAL B N 4
ATOM 7800 C CA . VAL B 2 78 ? 15.295 -0.587 -4.251 1.00 0.00 641 VAL B CA 4
ATOM 7801 C C . VAL B 2 78 ? 14.738 0.805 -3.992 1.00 0.00 641 VAL B C 4
ATOM 7802 O O . VAL B 2 78 ? 13.991 1.014 -3.036 1.00 0.00 641 VAL B O 4
ATOM 7815 N N . SER B 2 79 ? 15.117 1.756 -4.825 1.00 0.00 642 SER B N 4
ATOM 7816 C CA . SER B 2 79 ? 14.659 3.127 -4.674 1.00 0.00 642 SER B CA 4
ATOM 7817 C C . SER B 2 79 ? 13.587 3.464 -5.710 1.00 0.00 642 SER B C 4
ATOM 7818 O O . SER B 2 79 ? 13.858 3.499 -6.910 1.00 0.00 642 SER B O 4
ATOM 7826 N N . VAL B 2 80 ? 12.365 3.695 -5.246 1.00 0.00 643 VAL B N 4
ATOM 7827 C CA . VAL B 2 80 ? 11.259 4.006 -6.132 1.00 0.00 643 VAL B CA 4
ATOM 7828 C C . VAL B 2 80 ? 10.606 5.346 -5.768 1.00 0.00 643 VAL B C 4
ATOM 7829 O O . VAL B 2 80 ? 10.181 5.557 -4.632 1.00 0.00 643 VAL B O 4
ATOM 7842 N N . GLU B 2 81 ? 10.552 6.253 -6.740 1.00 0.00 644 GLU B N 4
ATOM 7843 C CA . GLU B 2 81 ? 9.927 7.561 -6.551 1.00 0.00 644 GLU B CA 4
ATOM 7844 C C . GLU B 2 81 ? 8.420 7.475 -6.777 1.00 0.00 644 GLU B C 4
ATOM 7845 O O . GLU B 2 81 ? 7.969 7.351 -7.915 1.00 0.00 644 GLU B O 4
ATOM 7857 N N . VAL B 2 82 ? 7.648 7.528 -5.705 1.00 0.00 645 VAL B N 4
ATOM 7858 C CA . VAL B 2 82 ? 6.205 7.514 -5.809 1.00 0.00 645 VAL B CA 4
ATOM 7859 C C . VAL B 2 82 ? 5.637 8.812 -5.255 1.00 0.00 645 VAL B C 4
ATOM 7860 O O . VAL B 2 82 ? 6.329 9.548 -4.547 1.00 0.00 645 VAL B O 4
ATOM 7873 N N . LEU B 2 83 ? 4.389 9.104 -5.584 1.00 0.00 646 LEU B N 4
ATOM 7874 C CA . LEU B 2 83 ? 3.697 10.195 -4.941 1.00 0.00 646 LEU B CA 4
ATOM 7875 C C . LEU B 2 83 ? 3.384 9.812 -3.509 1.00 0.00 646 LEU B C 4
ATOM 7876 O O . LEU B 2 83 ? 3.042 8.668 -3.218 1.00 0.00 646 LEU B O 4
ATOM 7892 N N . VAL B 2 84 ? 3.494 10.782 -2.625 1.00 0.00 647 VAL B N 4
ATOM 7893 C CA . VAL B 2 84 ? 3.308 10.551 -1.203 1.00 0.00 647 VAL B CA 4
ATOM 7894 C C . VAL B 2 84 ? 1.855 10.211 -0.885 1.00 0.00 647 VAL B C 4
ATOM 7895 O O . VAL B 2 84 ? 1.554 9.644 0.166 1.00 0.00 647 VAL B O 4
ATOM 7908 N N . GLU B 2 85 ? 0.962 10.548 -1.813 1.00 0.00 648 GLU B N 4
ATOM 7909 C CA . GLU B 2 85 ? -0.466 10.300 -1.640 1.00 0.00 648 GLU B CA 4
ATOM 7910 C C . GLU B 2 85 ? -0.818 8.860 -1.985 1.00 0.00 648 GLU B C 4
ATOM 7911 O O . GLU B 2 85 ? -1.962 8.433 -1.809 1.00 0.00 648 GLU B O 4
ATOM 7923 N N . TYR B 2 86 ? 0.167 8.118 -2.471 1.00 0.00 649 TYR B N 4
ATOM 7924 C CA . TYR B 2 86 ? -0.037 6.725 -2.817 1.00 0.00 649 TYR B CA 4
ATOM 7925 C C . TYR B 2 86 ? -0.171 5.891 -1.545 1.00 0.00 649 TYR B C 4
ATOM 7926 O O . TYR B 2 86 ? 0.669 5.980 -0.647 1.00 0.00 649 TYR B O 4
ATOM 7944 N N . PRO B 2 87 ? -1.250 5.099 -1.437 1.00 0.00 650 PRO B N 4
ATOM 7945 C CA . PRO B 2 87 ? -1.492 4.244 -0.274 1.00 0.00 650 PRO B CA 4
ATOM 7946 C C . PRO B 2 87 ? -0.492 3.096 -0.179 1.00 0.00 650 PRO B C 4
ATOM 7947 O O . PRO B 2 87 ? -0.254 2.383 -1.156 1.00 0.00 650 PRO B O 4
ATOM 7958 N N . PHE B 2 88 ? 0.087 2.915 0.999 1.00 0.00 651 PHE B N 4
ATOM 7959 C CA . PHE B 2 88 ? 1.049 1.846 1.217 1.00 0.00 651 PHE B CA 4
ATOM 7960 C C . PHE B 2 88 ? 0.591 0.914 2.331 1.00 0.00 651 PHE B C 4
ATOM 7961 O O . PHE B 2 88 ? 0.666 1.245 3.517 1.00 0.00 651 PHE B O 4
ATOM 7978 N N . PHE B 2 89 ? 0.105 -0.251 1.940 1.00 0.00 652 PHE B N 4
ATOM 7979 C CA . PHE B 2 89 ? -0.217 -1.299 2.889 1.00 0.00 652 PHE B CA 4
ATOM 7980 C C . PHE B 2 89 ? 1.073 -1.888 3.431 1.00 0.00 652 PHE B C 4
ATOM 7981 O O . PHE B 2 89 ? 1.945 -2.301 2.663 1.00 0.00 652 PHE B O 4
ATOM 7998 N N . VAL B 2 90 ? 1.212 -1.907 4.743 1.00 0.00 653 VAL B N 4
ATOM 7999 C CA . VAL B 2 90 ? 2.469 -2.292 5.341 1.00 0.00 653 VAL B CA 4
ATOM 8000 C C . VAL B 2 90 ? 2.373 -3.667 6.019 1.00 0.00 653 VAL B C 4
ATOM 8001 O O . VAL B 2 90 ? 1.562 -3.866 6.923 1.00 0.00 653 VAL B O 4
ATOM 8014 N N . PHE B 2 91 ? 3.283 -4.559 5.603 1.00 0.00 654 PHE B N 4
ATOM 8015 C CA . PHE B 2 91 ? 3.248 -6.015 5.863 1.00 0.00 654 PHE B CA 4
ATOM 8016 C C . PHE B 2 91 ? 2.619 -6.426 7.202 1.00 0.00 654 PHE B C 4
ATOM 8017 O O . PHE B 2 91 ? 1.656 -7.183 7.221 1.00 0.00 654 PHE B O 4
ATOM 8034 N N . GLY B 2 92 ? 3.162 -5.969 8.308 1.00 0.00 655 GLY B N 4
ATOM 8035 C CA . GLY B 2 92 ? 2.561 -6.273 9.594 1.00 0.00 655 GLY B CA 4
ATOM 8036 C C . GLY B 2 92 ? 2.569 -5.061 10.484 1.00 0.00 655 GLY B C 4
ATOM 8037 O O . GLY B 2 92 ? 2.493 -5.160 11.711 1.00 0.00 655 GLY B O 4
ATOM 8041 N N . GLN B 2 93 ? 2.669 -3.907 9.847 1.00 0.00 656 GLN B N 4
ATOM 8042 C CA . GLN B 2 93 ? 2.894 -2.661 10.550 1.00 0.00 656 GLN B CA 4
ATOM 8043 C C . GLN B 2 93 ? 1.620 -1.813 10.546 1.00 0.00 656 GLN B C 4
ATOM 8044 O O . GLN B 2 93 ? 1.355 -1.082 11.501 1.00 0.00 656 GLN B O 4
ATOM 8058 N N . GLY B 2 94 ? 0.828 -1.913 9.474 1.00 0.00 657 GLY B N 4
ATOM 8059 C CA . GLY B 2 94 ? -0.463 -1.244 9.457 1.00 0.00 657 GLY B CA 4
ATOM 8060 C C . GLY B 2 94 ? -0.854 -0.661 8.108 1.00 0.00 657 GLY B C 4
ATOM 8061 O O . GLY B 2 94 ? -0.154 -0.835 7.110 1.00 0.00 657 GLY B O 4
ATOM 8065 N N . TRP B 2 95 ? -1.998 0.020 8.099 1.00 0.00 658 TRP B N 4
ATOM 8066 C CA . TRP B 2 95 ? -2.533 0.677 6.908 1.00 0.00 658 TRP B CA 4
ATOM 8067 C C . TRP B 2 95 ? -1.980 2.107 6.837 1.00 0.00 658 TRP B C 4
ATOM 8068 O O . TRP B 2 95 ? -2.439 2.993 7.561 1.00 0.00 658 TRP B O 4
ATOM 8089 N N . SER B 2 96 ? -0.984 2.328 5.980 1.00 0.00 659 SER B N 4
ATOM 8090 C CA . SER B 2 96 ? -0.232 3.576 6.004 1.00 0.00 659 SER B CA 4
ATOM 8091 C C . SER B 2 96 ? -0.168 4.261 4.634 1.00 0.00 659 SER B C 4
ATOM 8092 O O . SER B 2 96 ? -0.561 3.702 3.612 1.00 0.00 659 SER B O 4
ATOM 8100 N N . SER B 2 97 ? 0.284 5.507 4.651 1.00 0.00 660 SER B N 4
ATOM 8101 C CA . SER B 2 97 ? 0.570 6.272 3.447 1.00 0.00 660 SER B CA 4
ATOM 8102 C C . SER B 2 97 ? 1.676 7.271 3.759 1.00 0.00 660 SER B C 4
ATOM 8103 O O . SER B 2 97 ? 1.905 7.605 4.924 1.00 0.00 660 SER B O 4
ATOM 8111 N N . CYS B 2 98 ? 2.376 7.726 2.728 1.00 0.00 661 CYS B N 4
ATOM 8112 C CA . CYS B 2 98 ? 3.495 8.641 2.914 1.00 0.00 661 CYS B CA 4
ATOM 8113 C C . CYS B 2 98 ? 3.007 10.042 3.259 1.00 0.00 661 CYS B C 4
ATOM 8114 O O . CYS B 2 98 ? 3.788 10.895 3.684 1.00 0.00 661 CYS B O 4
ATOM 8122 N N . CYS B 2 99 ? 1.715 10.279 3.086 1.00 0.00 662 CYS B N 4
ATOM 8123 C CA . CYS B 2 99 ? 1.126 11.537 3.486 1.00 0.00 662 CYS B CA 4
ATOM 8124 C C . CYS B 2 99 ? -0.326 11.319 3.891 1.00 0.00 662 CYS B C 4
ATOM 8125 O O . CYS B 2 99 ? -1.252 11.625 3.140 1.00 0.00 662 CYS B O 4
ATOM 8133 N N . PRO B 2 100 ? -0.539 10.767 5.093 1.00 0.00 663 PRO B N 4
ATOM 8134 C CA . PRO B 2 100 ? -1.877 10.453 5.591 1.00 0.00 663 PRO B CA 4
ATOM 8135 C C . PRO B 2 100 ? -2.810 11.643 5.507 1.00 0.00 663 PRO B C 4
ATOM 8136 O O . PRO B 2 100 ? -3.985 11.497 5.188 1.00 0.00 663 PRO B O 4
ATOM 8147 N N . GLU B 2 101 ? -2.261 12.818 5.773 1.00 0.00 664 GLU B N 4
ATOM 8148 C CA . GLU B 2 101 ? -3.014 14.059 5.718 1.00 0.00 664 GLU B CA 4
ATOM 8149 C C . GLU B 2 101 ? -3.666 14.242 4.357 1.00 0.00 664 GLU B C 4
ATOM 8150 O O . GLU B 2 101 ? -4.868 14.428 4.267 1.00 0.00 664 GLU B O 4
ATOM 8162 N N . ARG B 2 102 ? -2.871 14.151 3.303 1.00 0.00 665 ARG B N 4
ATOM 8163 C CA . ARG B 2 102 ? -3.373 14.331 1.943 1.00 0.00 665 ARG B CA 4
ATOM 8164 C C . ARG B 2 102 ? -4.273 13.170 1.516 1.00 0.00 665 ARG B C 4
ATOM 8165 O O . ARG B 2 102 ? -5.309 13.387 0.884 1.00 0.00 665 ARG B O 4
ATOM 8186 N N . THR B 2 103 ? -3.900 11.945 1.871 1.00 0.00 666 THR B N 4
ATOM 8187 C CA . THR B 2 103 ? -4.702 10.784 1.506 1.00 0.00 666 THR B CA 4
ATOM 8188 C C . THR B 2 103 ? -6.083 10.851 2.181 1.00 0.00 666 THR B C 4
ATOM 8189 O O . THR B 2 103 ? -7.100 10.535 1.563 1.00 0.00 666 THR B O 4
ATOM 8200 N N . SER B 2 104 ? -6.127 11.300 3.434 1.00 0.00 667 SER B N 4
ATOM 8201 C CA . SER B 2 104 ? -7.391 11.492 4.127 1.00 0.00 667 SER B CA 4
ATOM 8202 C C . SER B 2 104 ? -8.092 12.777 3.678 1.00 0.00 667 SER B C 4
ATOM 8203 O O . SER B 2 104 ? -9.314 12.832 3.609 1.00 0.00 667 SER B O 4
ATOM 8211 N N . GLN B 2 105 ? -7.320 13.813 3.393 1.00 0.00 668 GLN B N 4
ATOM 8212 C CA . GLN B 2 105 ? -7.867 15.073 2.915 1.00 0.00 668 GLN B CA 4
ATOM 8213 C C . GLN B 2 105 ? -8.617 14.939 1.601 1.00 0.00 668 GLN B C 4
ATOM 8214 O O . GLN B 2 105 ? -9.759 15.381 1.472 1.00 0.00 668 GLN B O 4
ATOM 8228 N N . LEU B 2 106 ? -7.968 14.328 0.627 1.00 0.00 669 LEU B N 4
ATOM 8229 C CA . LEU B 2 106 ? -8.465 14.347 -0.738 1.00 0.00 669 LEU B CA 4
ATOM 8230 C C . LEU B 2 106 ? -9.300 13.116 -1.048 1.00 0.00 669 LEU B C 4
ATOM 8231 O O . LEU B 2 106 ? -10.244 13.173 -1.834 1.00 0.00 669 LEU B O 4
ATOM 8247 N N . PHE B 2 107 ? -8.941 12.004 -0.435 1.00 0.00 670 PHE B N 4
ATOM 8248 C CA . PHE B 2 107 ? -9.612 10.738 -0.701 1.00 0.00 670 PHE B CA 4
ATOM 8249 C C . PHE B 2 107 ? -10.497 10.344 0.469 1.00 0.00 670 PHE B C 4
ATOM 8250 O O . PHE B 2 107 ? -11.255 9.374 0.391 1.00 0.00 670 PHE B O 4
ATOM 8267 N N . ASP B 2 108 ? -10.386 11.116 1.550 1.00 0.00 671 ASP B N 4
ATOM 8268 C CA . ASP B 2 108 ? -11.114 10.860 2.792 1.00 0.00 671 ASP B CA 4
ATOM 8269 C C . ASP B 2 108 ? -10.691 9.542 3.420 1.00 0.00 671 ASP B C 4
ATOM 8270 O O . ASP B 2 108 ? -11.339 9.042 4.339 1.00 0.00 671 ASP B O 4
ATOM 8279 N N . LEU B 2 109 ? -9.579 9.002 2.948 1.00 0.00 672 LEU B N 4
ATOM 8280 C CA . LEU B 2 109 ? -9.097 7.718 3.418 1.00 0.00 672 LEU B CA 4
ATOM 8281 C C . LEU B 2 109 ? -8.019 7.902 4.484 1.00 0.00 672 LEU B C 4
ATOM 8282 O O . LEU B 2 109 ? -6.928 8.392 4.193 1.00 0.00 672 LEU B O 4
ATOM 8298 N N . PRO B 2 110 ? -8.310 7.508 5.734 1.00 0.00 673 PRO B N 4
ATOM 8299 C CA . PRO B 2 110 ? -7.369 7.661 6.840 1.00 0.00 673 PRO B CA 4
ATOM 8300 C C . PRO B 2 110 ? -6.222 6.659 6.754 1.00 0.00 673 PRO B C 4
ATOM 8301 O O . PRO B 2 110 ? -6.421 5.485 6.430 1.00 0.00 673 PRO B O 4
ATOM 8312 N N . CYS B 2 111 ? -5.025 7.132 7.052 1.00 0.00 674 CYS B N 4
ATOM 8313 C CA . CYS B 2 111 ? -3.815 6.343 6.879 1.00 0.00 674 CYS B CA 4
ATOM 8314 C C . CYS B 2 111 ? -2.828 6.624 7.999 1.00 0.00 674 CYS B C 4
ATOM 8315 O O . CYS B 2 111 ? -2.868 7.680 8.629 1.00 0.00 674 CYS B O 4
ATOM 8323 N N . SER B 2 112 ? -1.970 5.658 8.264 1.00 0.00 675 SER B N 4
ATOM 8324 C CA . SER B 2 112 ? -0.889 5.834 9.212 1.00 0.00 675 SER B CA 4
ATOM 8325 C C . SER B 2 112 ? 0.318 6.404 8.478 1.00 0.00 675 SER B C 4
ATOM 8326 O O . SER B 2 112 ? 0.456 6.210 7.275 1.00 0.00 675 SER B O 4
ATOM 8334 N N . LYS B 2 113 ? 1.171 7.128 9.174 1.00 0.00 676 LYS B N 4
ATOM 8335 C CA . LYS B 2 113 ? 2.334 7.723 8.534 1.00 0.00 676 LYS B CA 4
ATOM 8336 C C . LYS B 2 113 ? 3.385 6.664 8.235 1.00 0.00 676 LYS B C 4
ATOM 8337 O O . LYS B 2 113 ? 4.031 6.139 9.143 1.00 0.00 676 LYS B O 4
ATOM 8356 N N . LEU B 2 114 ? 3.534 6.342 6.955 1.00 0.00 677 LEU B N 4
ATOM 8357 C CA . LEU B 2 114 ? 4.554 5.398 6.526 1.00 0.00 677 LEU B CA 4
ATOM 8358 C C . LEU B 2 114 ? 5.933 5.994 6.745 1.00 0.00 677 LEU B C 4
ATOM 8359 O O . LEU B 2 114 ? 6.183 7.145 6.378 1.00 0.00 677 LEU B O 4
ATOM 8375 N N . SER B 2 115 ? 6.815 5.215 7.339 1.00 0.00 678 SER B N 4
ATOM 8376 C CA . SER B 2 115 ? 8.143 5.694 7.689 1.00 0.00 678 SER B CA 4
ATOM 8377 C C . SER B 2 115 ? 9.163 4.563 7.635 1.00 0.00 678 SER B C 4
ATOM 8378 O O . SER B 2 115 ? 8.816 3.419 7.342 1.00 0.00 678 SER B O 4
ATOM 8386 N N . VAL B 2 116 ? 10.421 4.890 7.918 1.00 0.00 679 VAL B N 4
ATOM 8387 C CA . VAL B 2 116 ? 11.493 3.907 7.908 1.00 0.00 679 VAL B CA 4
ATOM 8388 C C . VAL B 2 116 ? 11.225 2.810 8.934 1.00 0.00 679 VAL B C 4
ATOM 8389 O O . VAL B 2 116 ? 10.851 3.087 10.077 1.00 0.00 679 VAL B O 4
ATOM 8402 N N . GLY B 2 117 ? 11.411 1.569 8.516 1.00 0.00 680 GLY B N 4
ATOM 8403 C CA . GLY B 2 117 ? 11.112 0.437 9.374 1.00 0.00 680 GLY B CA 4
ATOM 8404 C C . GLY B 2 117 ? 9.833 -0.265 8.981 1.00 0.00 680 GLY B C 4
ATOM 8405 O O . GLY B 2 117 ? 9.571 -1.386 9.420 1.00 0.00 680 GLY B O 4
ATOM 8409 N N . ASP B 2 118 ? 9.031 0.384 8.151 1.00 0.00 681 ASP B N 4
ATOM 8410 C CA . ASP B 2 118 ? 7.758 -0.190 7.743 1.00 0.00 681 ASP B CA 4
ATOM 8411 C C . ASP B 2 118 ? 7.913 -0.991 6.465 1.00 0.00 681 ASP B C 4
ATOM 8412 O O . ASP B 2 118 ? 7.934 -0.441 5.368 1.00 0.00 681 ASP B O 4
ATOM 8421 N N . VAL B 2 119 ? 8.000 -2.295 6.604 1.00 0.00 682 VAL B N 4
ATOM 8422 C CA . VAL B 2 119 ? 8.146 -3.155 5.453 1.00 0.00 682 VAL B CA 4
ATOM 8423 C C . VAL B 2 119 ? 6.859 -3.192 4.638 1.00 0.00 682 VAL B C 4
ATOM 8424 O O . VAL B 2 119 ? 5.824 -3.668 5.094 1.00 0.00 682 VAL B O 4
ATOM 8437 N N . CYS B 2 120 ? 6.941 -2.628 3.439 1.00 0.00 683 CYS B N 4
ATOM 8438 C CA . CYS B 2 120 ? 5.792 -2.493 2.562 1.00 0.00 683 CYS B CA 4
ATOM 8439 C C . CYS B 2 120 ? 5.353 -3.837 2.033 1.00 0.00 683 CYS B C 4
ATOM 8440 O O . CYS B 2 120 ? 6.169 -4.734 1.801 1.00 0.00 683 CYS B O 4
ATOM 8448 N N . ILE B 2 121 ? 4.060 -3.965 1.857 1.00 0.00 684 ILE B N 4
ATOM 8449 C CA . ILE B 2 121 ? 3.496 -5.108 1.191 1.00 0.00 684 ILE B CA 4
ATOM 8450 C C . ILE B 2 121 ? 3.597 -4.912 -0.314 1.00 0.00 684 ILE B C 4
ATOM 8451 O O . ILE B 2 121 ? 2.906 -4.060 -0.871 1.00 0.00 684 ILE B O 4
ATOM 8467 N N . SER B 2 122 ? 4.475 -5.638 -0.973 1.00 0.00 685 SER B N 4
ATOM 8468 C CA . SER B 2 122 ? 4.422 -5.672 -2.416 1.00 0.00 685 SER B CA 4
ATOM 8469 C C . SER B 2 122 ? 3.520 -6.818 -2.808 1.00 0.00 685 SER B C 4
ATOM 8470 O O . SER B 2 122 ? 3.797 -7.973 -2.489 1.00 0.00 685 SER B O 4
ATOM 8478 N N . LEU B 2 123 ? 2.425 -6.503 -3.462 1.00 0.00 686 LEU B N 4
ATOM 8479 C CA . LEU B 2 123 ? 1.505 -7.524 -3.879 1.00 0.00 686 LEU B CA 4
ATOM 8480 C C . LEU B 2 123 ? 1.638 -7.734 -5.371 1.00 0.00 686 LEU B C 4
ATOM 8481 O O . LEU B 2 123 ? 1.392 -6.815 -6.157 1.00 0.00 686 LEU B O 4
ATOM 8497 N N . THR B 2 124 ? 2.004 -8.934 -5.764 1.00 0.00 687 THR B N 4
ATOM 8498 C CA . THR B 2 124 ? 2.153 -9.239 -7.168 1.00 0.00 687 THR B CA 4
ATOM 8499 C C . THR B 2 124 ? 0.908 -9.967 -7.662 1.00 0.00 687 THR B C 4
ATOM 8500 O O . THR B 2 124 ? 0.437 -10.924 -7.038 1.00 0.00 687 THR B O 4
ATOM 8511 N N . LEU B 2 125 ? 0.342 -9.471 -8.749 1.00 0.00 688 LEU B N 4
ATOM 8512 C CA . LEU B 2 125 ? -0.901 -10.011 -9.266 1.00 0.00 688 LEU B CA 4
ATOM 8513 C C . LEU B 2 125 ? -0.661 -10.726 -10.585 1.00 0.00 688 LEU B C 4
ATOM 8514 O O . LEU B 2 125 ? -0.549 -10.092 -11.637 1.00 0.00 688 LEU B O 4
ATOM 8530 N N . LYS B 2 126 ? -0.564 -12.044 -10.519 1.00 0.00 689 LYS B N 4
ATOM 8531 C CA . LYS B 2 126 ? -0.386 -12.853 -11.707 1.00 0.00 689 LYS B CA 4
ATOM 8532 C C . LYS B 2 126 ? -1.668 -12.880 -12.530 1.00 0.00 689 LYS B C 4
ATOM 8533 O O . LYS B 2 126 ? -1.747 -12.144 -13.538 1.00 0.00 689 LYS B O 4
ATOM 8553 N N . VAL A 1 1 ? -18.479 -4.236 -4.886 1.00 0.00 34 VAL A N 5
ATOM 8554 C CA . VAL A 1 1 ? -17.128 -4.406 -4.298 1.00 0.00 34 VAL A CA 5
ATOM 8555 C C . VAL A 1 1 ? -16.044 -4.083 -5.304 1.00 0.00 34 VAL A C 5
ATOM 8556 O O . VAL A 1 1 ? -16.264 -4.125 -6.513 1.00 0.00 34 VAL A O 5
ATOM 8571 N N . PHE A 1 2 ? -14.871 -3.761 -4.789 1.00 0.00 35 PHE A N 5
ATOM 8572 C CA . PHE A 1 2 ? -13.698 -3.568 -5.619 1.00 0.00 35 PHE A CA 5
ATOM 8573 C C . PHE A 1 2 ? -12.616 -4.550 -5.208 1.00 0.00 35 PHE A C 5
ATOM 8574 O O . PHE A 1 2 ? -12.360 -4.728 -4.014 1.00 0.00 35 PHE A O 5
ATOM 8591 N N . PRO A 1 3 ? -12.006 -5.237 -6.197 1.00 0.00 36 PRO A N 5
ATOM 8592 C CA . PRO A 1 3 ? -10.916 -6.183 -5.954 1.00 0.00 36 PRO A CA 5
ATOM 8593 C C . PRO A 1 3 ? -9.866 -5.589 -5.030 1.00 0.00 36 PRO A C 5
ATOM 8594 O O . PRO A 1 3 ? -9.366 -4.486 -5.279 1.00 0.00 36 PRO A O 5
ATOM 8605 N N . TRP A 1 4 ? -9.543 -6.335 -3.976 1.00 0.00 37 TRP A N 5
ATOM 8606 C CA . TRP A 1 4 ? -8.750 -5.838 -2.856 1.00 0.00 37 TRP A CA 5
ATOM 8607 C C . TRP A 1 4 ? -7.499 -5.061 -3.275 1.00 0.00 37 TRP A C 5
ATOM 8608 O O . TRP A 1 4 ? -7.106 -4.115 -2.590 1.00 0.00 37 TRP A O 5
ATOM 8629 N N . HIS A 1 5 ? -6.866 -5.449 -4.382 1.00 0.00 38 HIS A N 5
ATOM 8630 C CA . HIS A 1 5 ? -5.718 -4.708 -4.896 1.00 0.00 38 HIS A CA 5
ATOM 8631 C C . HIS A 1 5 ? -6.137 -3.359 -5.501 1.00 0.00 38 HIS A C 5
ATOM 8632 O O . HIS A 1 5 ? -5.910 -3.085 -6.676 1.00 0.00 38 HIS A O 5
ATOM 8647 N N . SER A 1 6 ? -6.745 -2.525 -4.683 1.00 0.00 39 SER A N 5
ATOM 8648 C CA . SER A 1 6 ? -7.210 -1.215 -5.109 1.00 0.00 39 SER A CA 5
ATOM 8649 C C . SER A 1 6 ? -6.473 -0.123 -4.335 1.00 0.00 39 SER A C 5
ATOM 8650 O O . SER A 1 6 ? -6.398 1.034 -4.760 1.00 0.00 39 SER A O 5
ATOM 8658 N N . LEU A 1 7 ? -5.898 -0.523 -3.211 1.00 0.00 40 LEU A N 5
ATOM 8659 C CA . LEU A 1 7 ? -5.248 0.396 -2.284 1.00 0.00 40 LEU A CA 5
ATOM 8660 C C . LEU A 1 7 ? -3.839 -0.084 -1.958 1.00 0.00 40 LEU A C 5
ATOM 8661 O O . LEU A 1 7 ? -3.122 0.543 -1.183 1.00 0.00 40 LEU A O 5
ATOM 8677 N N . VAL A 1 8 ? -3.451 -1.207 -2.548 1.00 0.00 41 VAL A N 5
ATOM 8678 C CA . VAL A 1 8 ? -2.145 -1.770 -2.320 1.00 0.00 41 VAL A CA 5
ATOM 8679 C C . VAL A 1 8 ? -1.358 -1.862 -3.630 1.00 0.00 41 VAL A C 5
ATOM 8680 O O . VAL A 1 8 ? -1.704 -2.629 -4.529 1.00 0.00 41 VAL A O 5
ATOM 8693 N N . PRO A 1 9 ? -0.315 -1.043 -3.770 1.00 0.00 42 PRO A N 5
ATOM 8694 C CA . PRO A 1 9 ? 0.558 -1.072 -4.928 1.00 0.00 42 PRO A CA 5
ATOM 8695 C C . PRO A 1 9 ? 1.758 -1.988 -4.712 1.00 0.00 42 PRO A C 5
ATOM 8696 O O . PRO A 1 9 ? 1.807 -2.760 -3.751 1.00 0.00 42 PRO A O 5
ATOM 8707 N N . PHE A 1 10 ? 2.718 -1.907 -5.614 1.00 0.00 43 PHE A N 5
ATOM 8708 C CA . PHE A 1 10 ? 3.961 -2.644 -5.474 1.00 0.00 43 PHE A CA 5
ATOM 8709 C C . PHE A 1 10 ? 5.124 -1.665 -5.382 1.00 0.00 43 PHE A C 5
ATOM 8710 O O . PHE A 1 10 ? 5.089 -0.599 -5.999 1.00 0.00 43 PHE A O 5
ATOM 8727 N N . LEU A 1 11 ? 6.151 -2.025 -4.620 1.00 0.00 44 LEU A N 5
ATOM 8728 C CA . LEU A 1 11 ? 7.274 -1.120 -4.366 1.00 0.00 44 LEU A CA 5
ATOM 8729 C C . LEU A 1 11 ? 8.283 -1.167 -5.521 1.00 0.00 44 LEU A C 5
ATOM 8730 O O . LEU A 1 11 ? 9.464 -0.891 -5.339 1.00 0.00 44 LEU A O 5
ATOM 8746 N N . ALA A 1 12 ? 7.760 -1.449 -6.721 1.00 0.00 45 ALA A N 5
ATOM 8747 C CA . ALA A 1 12 ? 8.562 -1.739 -7.911 1.00 0.00 45 ALA A CA 5
ATOM 8748 C C . ALA A 1 12 ? 9.116 -3.158 -7.828 1.00 0.00 45 ALA A C 5
ATOM 8749 O O . ALA A 1 12 ? 9.169 -3.741 -6.745 1.00 0.00 45 ALA A O 5
ATOM 8756 N N . PRO A 1 13 ? 9.478 -3.763 -8.972 1.00 0.00 46 PRO A N 5
ATOM 8757 C CA . PRO A 1 13 ? 10.074 -5.102 -8.998 1.00 0.00 46 PRO A CA 5
ATOM 8758 C C . PRO A 1 13 ? 11.228 -5.242 -8.009 1.00 0.00 46 PRO A C 5
ATOM 8759 O O . PRO A 1 13 ? 12.251 -4.567 -8.131 1.00 0.00 46 PRO A O 5
ATOM 8770 N N . SER A 1 14 ? 11.039 -6.105 -7.020 1.00 0.00 47 SER A N 5
ATOM 8771 C CA . SER A 1 14 ? 12.043 -6.348 -5.998 1.00 0.00 47 SER A CA 5
ATOM 8772 C C . SER A 1 14 ? 13.279 -7.005 -6.613 1.00 0.00 47 SER A C 5
ATOM 8773 O O . SER A 1 14 ? 13.258 -8.190 -6.961 1.00 0.00 47 SER A O 5
ATOM 8781 N N . GLN A 1 15 ? 14.345 -6.230 -6.759 1.00 0.00 48 GLN A N 5
ATOM 8782 C CA . GLN A 1 15 ? 15.553 -6.706 -7.403 1.00 0.00 48 GLN A CA 5
ATOM 8783 C C . GLN A 1 15 ? 16.799 -6.134 -6.729 1.00 0.00 48 GLN A C 5
ATOM 8784 O O . GLN A 1 15 ? 17.172 -4.977 -7.014 1.00 0.00 48 GLN A O 5
ATOM 8799 N N . ALA B 2 4 ? -28.142 14.912 -0.963 1.00 0.00 567 ALA B N 5
ATOM 8800 C CA . ALA B 2 4 ? -27.197 13.836 -1.325 1.00 0.00 567 ALA B CA 5
ATOM 8801 C C . ALA B 2 4 ? -25.880 14.018 -0.588 1.00 0.00 567 ALA B C 5
ATOM 8802 O O . ALA B 2 4 ? -25.346 15.125 -0.521 1.00 0.00 567 ALA B O 5
ATOM 8809 N N . PRO B 2 5 ? -25.336 12.927 -0.033 1.00 0.00 568 PRO B N 5
ATOM 8810 C CA . PRO B 2 5 ? -24.090 12.966 0.731 1.00 0.00 568 PRO B CA 5
ATOM 8811 C C . PRO B 2 5 ? -22.872 13.072 -0.180 1.00 0.00 568 PRO B C 5
ATOM 8812 O O . PRO B 2 5 ? -22.907 12.615 -1.326 1.00 0.00 568 PRO B O 5
ATOM 8823 N N . PRO B 2 6 ? -21.789 13.698 0.308 1.00 0.00 569 PRO B N 5
ATOM 8824 C CA . PRO B 2 6 ? -20.546 13.849 -0.458 1.00 0.00 569 PRO B CA 5
ATOM 8825 C C . PRO B 2 6 ? -19.867 12.507 -0.722 1.00 0.00 569 PRO B C 5
ATOM 8826 O O . PRO B 2 6 ? -18.946 12.103 -0.009 1.00 0.00 569 PRO B O 5
ATOM 8837 N N . THR B 2 7 ? -20.337 11.824 -1.751 1.00 0.00 570 THR B N 5
ATOM 8838 C CA . THR B 2 7 ? -19.840 10.511 -2.103 1.00 0.00 570 THR B CA 5
ATOM 8839 C C . THR B 2 7 ? -18.495 10.593 -2.815 1.00 0.00 570 THR B C 5
ATOM 8840 O O . THR B 2 7 ? -18.274 11.463 -3.659 1.00 0.00 570 THR B O 5
ATOM 8851 N N . LEU B 2 8 ? -17.599 9.694 -2.451 1.00 0.00 571 LEU B N 5
ATOM 8852 C CA . LEU B 2 8 ? -16.291 9.614 -3.063 1.00 0.00 571 LEU B CA 5
ATOM 8853 C C . LEU B 2 8 ? -16.277 8.506 -4.109 1.00 0.00 571 LEU B C 5
ATOM 8854 O O . LEU B 2 8 ? -17.159 7.648 -4.100 1.00 0.00 571 LEU B O 5
ATOM 8870 N N . PRO B 2 9 ? -15.298 8.518 -5.034 1.00 0.00 572 PRO B N 5
ATOM 8871 C CA . PRO B 2 9 ? -15.105 7.426 -5.993 1.00 0.00 572 PRO B CA 5
ATOM 8872 C C . PRO B 2 9 ? -15.123 6.050 -5.313 1.00 0.00 572 PRO B C 5
ATOM 8873 O O . PRO B 2 9 ? -14.759 5.913 -4.147 1.00 0.00 572 PRO B O 5
ATOM 8884 N N . PRO B 2 10 ? -15.542 5.018 -6.042 1.00 0.00 573 PRO B N 5
ATOM 8885 C CA . PRO B 2 10 ? -15.842 3.705 -5.466 1.00 0.00 573 PRO B CA 5
ATOM 8886 C C . PRO B 2 10 ? -14.618 2.830 -5.198 1.00 0.00 573 PRO B C 5
ATOM 8887 O O . PRO B 2 10 ? -14.741 1.765 -4.601 1.00 0.00 573 PRO B O 5
ATOM 8898 N N . TYR B 2 11 ? -13.455 3.266 -5.662 1.00 0.00 574 TYR B N 5
ATOM 8899 C CA . TYR B 2 11 ? -12.229 2.468 -5.524 1.00 0.00 574 TYR B CA 5
ATOM 8900 C C . TYR B 2 11 ? -11.770 2.266 -4.078 1.00 0.00 574 TYR B C 5
ATOM 8901 O O . TYR B 2 11 ? -12.240 1.365 -3.392 1.00 0.00 574 TYR B O 5
ATOM 8919 N N . PHE B 2 12 ? -10.821 3.075 -3.629 1.00 0.00 575 PHE B N 5
ATOM 8920 C CA . PHE B 2 12 ? -10.246 2.906 -2.297 1.00 0.00 575 PHE B CA 5
ATOM 8921 C C . PHE B 2 12 ? -10.631 4.073 -1.408 1.00 0.00 575 PHE B C 5
ATOM 8922 O O . PHE B 2 12 ? -10.184 4.179 -0.270 1.00 0.00 575 PHE B O 5
ATOM 8939 N N . MET B 2 13 ? -11.458 4.951 -1.946 1.00 0.00 576 MET B N 5
ATOM 8940 C CA . MET B 2 13 ? -11.872 6.151 -1.224 1.00 0.00 576 MET B CA 5
ATOM 8941 C C . MET B 2 13 ? -12.649 5.763 0.030 1.00 0.00 576 MET B C 5
ATOM 8942 O O . MET B 2 13 ? -13.170 4.650 0.118 1.00 0.00 576 MET B O 5
ATOM 8956 N N . LYS B 2 14 ? -12.731 6.675 0.990 1.00 0.00 577 LYS B N 5
ATOM 8957 C CA . LYS B 2 14 ? -13.357 6.373 2.275 1.00 0.00 577 LYS B CA 5
ATOM 8958 C C . LYS B 2 14 ? -14.785 5.858 2.099 1.00 0.00 577 LYS B C 5
ATOM 8959 O O . LYS B 2 14 ? -15.624 6.514 1.478 1.00 0.00 577 LYS B O 5
ATOM 8978 N N . GLY B 2 15 ? -15.043 4.677 2.645 1.00 0.00 578 GLY B N 5
ATOM 8979 C CA . GLY B 2 15 ? -16.374 4.103 2.607 1.00 0.00 578 GLY B CA 5
ATOM 8980 C C . GLY B 2 15 ? -16.512 3.006 1.574 1.00 0.00 578 GLY B C 5
ATOM 8981 O O . GLY B 2 15 ? -17.508 2.283 1.562 1.00 0.00 578 GLY B O 5
ATOM 8985 N N . SER B 2 16 ? -15.515 2.873 0.713 1.00 0.00 579 SER B N 5
ATOM 8986 C CA . SER B 2 16 ? -15.546 1.858 -0.327 1.00 0.00 579 SER B CA 5
ATOM 8987 C C . SER B 2 16 ? -15.417 0.469 0.281 1.00 0.00 579 SER B C 5
ATOM 8988 O O . SER B 2 16 ? -14.645 0.262 1.224 1.00 0.00 579 SER B O 5
ATOM 8996 N N . ILE B 2 17 ? -16.194 -0.472 -0.234 1.00 0.00 580 ILE B N 5
ATOM 8997 C CA . ILE B 2 17 ? -16.162 -1.829 0.260 1.00 0.00 580 ILE B CA 5
ATOM 8998 C C . ILE B 2 17 ? -15.152 -2.645 -0.522 1.00 0.00 580 ILE B C 5
ATOM 8999 O O . ILE B 2 17 ? -15.353 -2.973 -1.697 1.00 0.00 580 ILE B O 5
ATOM 9015 N N . ILE B 2 18 ? -14.060 -2.949 0.141 1.00 0.00 581 ILE B N 5
ATOM 9016 C CA . ILE B 2 18 ? -12.966 -3.662 -0.473 1.00 0.00 581 ILE B CA 5
ATOM 9017 C C . ILE B 2 18 ? -13.156 -5.158 -0.276 1.00 0.00 581 ILE B C 5
ATOM 9018 O O . ILE B 2 18 ? -13.365 -5.619 0.849 1.00 0.00 581 ILE B O 5
ATOM 9034 N N . GLN B 2 19 ? -13.109 -5.909 -1.365 1.00 0.00 582 GLN B N 5
ATOM 9035 C CA . GLN B 2 19 ? -13.314 -7.344 -1.295 1.00 0.00 582 GLN B CA 5
ATOM 9036 C C . GLN B 2 19 ? -12.002 -8.087 -1.430 1.00 0.00 582 GLN B C 5
ATOM 9037 O O . GLN B 2 19 ? -11.313 -7.986 -2.446 1.00 0.00 582 GLN B O 5
ATOM 9051 N N . LEU B 2 20 ? -11.677 -8.843 -0.400 1.00 0.00 583 LEU B N 5
ATOM 9052 C CA . LEU B 2 20 ? -10.436 -9.588 -0.353 1.00 0.00 583 LEU B CA 5
ATOM 9053 C C . LEU B 2 20 ? -10.549 -10.871 -1.151 1.00 0.00 583 LEU B C 5
ATOM 9054 O O . LEU B 2 20 ? -11.633 -11.209 -1.629 1.00 0.00 583 LEU B O 5
ATOM 9070 N N . ALA B 2 21 ? -9.451 -11.599 -1.290 1.00 0.00 584 ALA B N 5
ATOM 9071 C CA . ALA B 2 21 ? -9.485 -12.819 -2.080 1.00 0.00 584 ALA B CA 5
ATOM 9072 C C . ALA B 2 21 ? -10.291 -13.901 -1.372 1.00 0.00 584 ALA B C 5
ATOM 9073 O O . ALA B 2 21 ? -10.871 -14.780 -2.010 1.00 0.00 584 ALA B O 5
ATOM 9080 N N . ASN B 2 22 ? -10.337 -13.820 -0.046 1.00 0.00 585 ASN B N 5
ATOM 9081 C CA . ASN B 2 22 ? -11.083 -14.780 0.754 1.00 0.00 585 ASN B CA 5
ATOM 9082 C C . ASN B 2 22 ? -12.573 -14.450 0.732 1.00 0.00 585 ASN B C 5
ATOM 9083 O O . ASN B 2 22 ? -13.404 -15.253 1.153 1.00 0.00 585 ASN B O 5
ATOM 9094 N N . GLY B 2 23 ? -12.904 -13.264 0.229 1.00 0.00 586 GLY B N 5
ATOM 9095 C CA . GLY B 2 23 ? -14.292 -12.895 0.046 1.00 0.00 586 GLY B CA 5
ATOM 9096 C C . GLY B 2 23 ? -14.783 -11.864 1.043 1.00 0.00 586 GLY B C 5
ATOM 9097 O O . GLY B 2 23 ? -15.946 -11.464 0.989 1.00 0.00 586 GLY B O 5
ATOM 9101 N N . GLU B 2 24 ? -13.918 -11.435 1.956 1.00 0.00 587 GLU B N 5
ATOM 9102 C CA . GLU B 2 24 ? -14.307 -10.445 2.953 1.00 0.00 587 GLU B CA 5
ATOM 9103 C C . GLU B 2 24 ? -14.629 -9.105 2.336 1.00 0.00 587 GLU B C 5
ATOM 9104 O O . GLU B 2 24 ? -14.000 -8.673 1.371 1.00 0.00 587 GLU B O 5
ATOM 9116 N N . LEU B 2 25 ? -15.613 -8.460 2.928 1.00 0.00 588 LEU B N 5
ATOM 9117 C CA . LEU B 2 25 ? -16.098 -7.174 2.463 1.00 0.00 588 LEU B CA 5
ATOM 9118 C C . LEU B 2 25 ? -16.006 -6.160 3.590 1.00 0.00 588 LEU B C 5
ATOM 9119 O O . LEU B 2 25 ? -16.862 -6.118 4.473 1.00 0.00 588 LEU B O 5
ATOM 9135 N N . LYS B 2 26 ? -14.958 -5.356 3.568 1.00 0.00 589 LYS B N 5
ATOM 9136 C CA . LYS B 2 26 ? -14.648 -4.481 4.682 1.00 0.00 589 LYS B CA 5
ATOM 9137 C C . LYS B 2 26 ? -14.348 -3.071 4.187 1.00 0.00 589 LYS B C 5
ATOM 9138 O O . LYS B 2 26 ? -13.933 -2.888 3.041 1.00 0.00 589 LYS B O 5
ATOM 9157 N N . LYS B 2 27 ? -14.578 -2.082 5.045 1.00 0.00 590 LYS B N 5
ATOM 9158 C CA . LYS B 2 27 ? -14.272 -0.696 4.712 1.00 0.00 590 LYS B CA 5
ATOM 9159 C C . LYS B 2 27 ? -12.773 -0.515 4.545 1.00 0.00 590 LYS B C 5
ATOM 9160 O O . LYS B 2 27 ? -11.993 -1.176 5.235 1.00 0.00 590 LYS B O 5
ATOM 9179 N N . VAL B 2 28 ? -12.382 0.370 3.641 1.00 0.00 591 VAL B N 5
ATOM 9180 C CA . VAL B 2 28 ? -10.973 0.549 3.288 1.00 0.00 591 VAL B CA 5
ATOM 9181 C C . VAL B 2 28 ? -10.087 0.700 4.522 1.00 0.00 591 VAL B C 5
ATOM 9182 O O . VAL B 2 28 ? -9.083 0.006 4.670 1.00 0.00 591 VAL B O 5
ATOM 9195 N N . GLU B 2 29 ? -10.498 1.578 5.421 1.00 0.00 592 GLU B N 5
ATOM 9196 C CA . GLU B 2 29 ? -9.678 1.956 6.565 1.00 0.00 592 GLU B CA 5
ATOM 9197 C C . GLU B 2 29 ? -9.611 0.844 7.607 1.00 0.00 592 GLU B C 5
ATOM 9198 O O . GLU B 2 29 ? -8.718 0.820 8.454 1.00 0.00 592 GLU B O 5
ATOM 9210 N N . ASP B 2 30 ? -10.553 -0.075 7.532 1.00 0.00 593 ASP B N 5
ATOM 9211 C CA . ASP B 2 30 ? -10.691 -1.117 8.534 1.00 0.00 593 ASP B CA 5
ATOM 9212 C C . ASP B 2 30 ? -9.912 -2.362 8.134 1.00 0.00 593 ASP B C 5
ATOM 9213 O O . ASP B 2 30 ? -9.709 -3.273 8.941 1.00 0.00 593 ASP B O 5
ATOM 9222 N N . LEU B 2 31 ? -9.455 -2.380 6.897 1.00 0.00 594 LEU B N 5
ATOM 9223 C CA . LEU B 2 31 ? -8.651 -3.473 6.396 1.00 0.00 594 LEU B CA 5
ATOM 9224 C C . LEU B 2 31 ? -7.352 -3.576 7.182 1.00 0.00 594 LEU B C 5
ATOM 9225 O O . LEU B 2 31 ? -6.645 -2.587 7.380 1.00 0.00 594 LEU B O 5
ATOM 9241 N N . LYS B 2 32 ? -7.069 -4.772 7.654 1.00 0.00 595 LYS B N 5
ATOM 9242 C CA . LYS B 2 32 ? -5.842 -5.046 8.380 1.00 0.00 595 LYS B CA 5
ATOM 9243 C C . LYS B 2 32 ? -4.872 -5.789 7.479 1.00 0.00 595 LYS B C 5
ATOM 9244 O O . LYS B 2 32 ? -5.261 -6.257 6.410 1.00 0.00 595 LYS B O 5
ATOM 9263 N N . THR B 2 33 ? -3.619 -5.900 7.892 1.00 0.00 596 THR B N 5
ATOM 9264 C CA . THR B 2 33 ? -2.610 -6.519 7.051 1.00 0.00 596 THR B CA 5
ATOM 9265 C C . THR B 2 33 ? -3.002 -7.955 6.701 1.00 0.00 596 THR B C 5
ATOM 9266 O O . THR B 2 33 ? -2.974 -8.340 5.536 1.00 0.00 596 THR B O 5
ATOM 9277 N N . GLU B 2 34 ? -3.443 -8.716 7.702 1.00 0.00 597 GLU B N 5
ATOM 9278 C CA . GLU B 2 34 ? -3.716 -10.136 7.529 1.00 0.00 597 GLU B CA 5
ATOM 9279 C C . GLU B 2 34 ? -4.841 -10.367 6.538 1.00 0.00 597 GLU B C 5
ATOM 9280 O O . GLU B 2 34 ? -4.901 -11.415 5.892 1.00 0.00 597 GLU B O 5
ATOM 9292 N N . ASP B 2 35 ? -5.729 -9.389 6.440 1.00 0.00 598 ASP B N 5
ATOM 9293 C CA . ASP B 2 35 ? -6.779 -9.401 5.433 1.00 0.00 598 ASP B CA 5
ATOM 9294 C C . ASP B 2 35 ? -6.148 -9.637 4.064 1.00 0.00 598 ASP B C 5
ATOM 9295 O O . ASP B 2 35 ? -6.519 -10.555 3.322 1.00 0.00 598 ASP B O 5
ATOM 9304 N N . PHE B 2 36 ? -5.161 -8.812 3.759 1.00 0.00 599 PHE B N 5
ATOM 9305 C CA . PHE B 2 36 ? -4.437 -8.897 2.504 1.00 0.00 599 PHE B CA 5
ATOM 9306 C C . PHE B 2 36 ? -3.490 -10.092 2.485 1.00 0.00 599 PHE B C 5
ATOM 9307 O O . PHE B 2 36 ? -3.319 -10.722 1.439 1.00 0.00 599 PHE B O 5
ATOM 9324 N N . ILE B 2 37 ? -2.878 -10.403 3.638 1.00 0.00 600 ILE B N 5
ATOM 9325 C CA . ILE B 2 37 ? -2.004 -11.558 3.759 1.00 0.00 600 ILE B CA 5
ATOM 9326 C C . ILE B 2 37 ? -2.686 -12.803 3.214 1.00 0.00 600 ILE B C 5
ATOM 9327 O O . ILE B 2 37 ? -2.212 -13.419 2.261 1.00 0.00 600 ILE B O 5
ATOM 9343 N N . GLN B 2 38 ? -3.835 -13.128 3.799 1.00 0.00 601 GLN B N 5
ATOM 9344 C CA . GLN B 2 38 ? -4.592 -14.302 3.402 1.00 0.00 601 GLN B CA 5
ATOM 9345 C C . GLN B 2 38 ? -4.996 -14.221 1.947 1.00 0.00 601 GLN B C 5
ATOM 9346 O O . GLN B 2 38 ? -4.917 -15.207 1.227 1.00 0.00 601 GLN B O 5
ATOM 9360 N N . SER B 2 39 ? -5.407 -13.040 1.511 1.00 0.00 602 SER B N 5
ATOM 9361 C CA . SER B 2 39 ? -5.890 -12.871 0.152 1.00 0.00 602 SER B CA 5
ATOM 9362 C C . SER B 2 39 ? -4.857 -13.330 -0.882 1.00 0.00 602 SER B C 5
ATOM 9363 O O . SER B 2 39 ? -5.174 -14.108 -1.782 1.00 0.00 602 SER B O 5
ATOM 9371 N N . ALA B 2 40 ? -3.620 -12.875 -0.740 1.00 0.00 603 ALA B N 5
ATOM 9372 C CA . ALA B 2 40 ? -2.579 -13.229 -1.694 1.00 0.00 603 ALA B CA 5
ATOM 9373 C C . ALA B 2 40 ? -2.164 -14.687 -1.541 1.00 0.00 603 ALA B C 5
ATOM 9374 O O . ALA B 2 40 ? -1.752 -15.334 -2.497 1.00 0.00 603 ALA B O 5
ATOM 9381 N N . GLU B 2 41 ? -2.270 -15.195 -0.327 1.00 0.00 604 GLU B N 5
ATOM 9382 C CA . GLU B 2 41 ? -1.912 -16.571 -0.042 1.00 0.00 604 GLU B CA 5
ATOM 9383 C C . GLU B 2 41 ? -2.924 -17.541 -0.644 1.00 0.00 604 GLU B C 5
ATOM 9384 O O . GLU B 2 41 ? -2.554 -18.595 -1.162 1.00 0.00 604 GLU B O 5
ATOM 9396 N N . ILE B 2 42 ? -4.196 -17.178 -0.570 1.00 0.00 605 ILE B N 5
ATOM 9397 C CA . ILE B 2 42 ? -5.267 -17.998 -1.120 1.00 0.00 605 ILE B CA 5
ATOM 9398 C C . ILE B 2 42 ? -5.273 -17.948 -2.647 1.00 0.00 605 ILE B C 5
ATOM 9399 O O . ILE B 2 42 ? -5.341 -18.983 -3.308 1.00 0.00 605 ILE B O 5
ATOM 9415 N N . SER B 2 43 ? -5.198 -16.749 -3.204 1.00 0.00 606 SER B N 5
ATOM 9416 C CA . SER B 2 43 ? -5.172 -16.587 -4.650 1.00 0.00 606 SER B CA 5
ATOM 9417 C C . SER B 2 43 ? -3.732 -16.541 -5.156 1.00 0.00 606 SER B C 5
ATOM 9418 O O . SER B 2 43 ? -3.058 -15.521 -5.032 1.00 0.00 606 SER B O 5
ATOM 9426 N N . ASN B 2 44 ? -3.286 -17.643 -5.747 1.00 0.00 607 ASN B N 5
ATOM 9427 C CA . ASN B 2 44 ? -1.891 -17.807 -6.173 1.00 0.00 607 ASN B CA 5
ATOM 9428 C C . ASN B 2 44 ? -1.452 -16.761 -7.197 1.00 0.00 607 ASN B C 5
ATOM 9429 O O . ASN B 2 44 ? -0.261 -16.478 -7.321 1.00 0.00 607 ASN B O 5
ATOM 9440 N N . ASP B 2 45 ? -2.403 -16.200 -7.936 1.00 0.00 608 ASP B N 5
ATOM 9441 C CA . ASP B 2 45 ? -2.089 -15.178 -8.936 1.00 0.00 608 ASP B CA 5
ATOM 9442 C C . ASP B 2 45 ? -1.548 -13.926 -8.262 1.00 0.00 608 ASP B C 5
ATOM 9443 O O . ASP B 2 45 ? -0.883 -13.107 -8.883 1.00 0.00 608 ASP B O 5
ATOM 9452 N N . LEU B 2 46 ? -1.857 -13.772 -6.990 1.00 0.00 609 LEU B N 5
ATOM 9453 C CA . LEU B 2 46 ? -1.373 -12.646 -6.226 1.00 0.00 609 LEU B CA 5
ATOM 9454 C C . LEU B 2 46 ? -0.350 -13.111 -5.207 1.00 0.00 609 LEU B C 5
ATOM 9455 O O . LEU B 2 46 ? -0.312 -14.288 -4.854 1.00 0.00 609 LEU B O 5
ATOM 9471 N N . LYS B 2 47 ? 0.491 -12.202 -4.743 1.00 0.00 610 LYS B N 5
ATOM 9472 C CA . LYS B 2 47 ? 1.437 -12.537 -3.690 1.00 0.00 610 LYS B CA 5
ATOM 9473 C C . LYS B 2 47 ? 1.828 -11.310 -2.874 1.00 0.00 610 LYS B C 5
ATOM 9474 O O . LYS B 2 47 ? 1.987 -10.213 -3.415 1.00 0.00 610 LYS B O 5
ATOM 9493 N N . ILE B 2 48 ? 1.950 -11.515 -1.566 1.00 0.00 611 ILE B N 5
ATOM 9494 C CA . ILE B 2 48 ? 2.389 -10.477 -0.646 1.00 0.00 611 ILE B CA 5
ATOM 9495 C C . ILE B 2 48 ? 3.909 -10.413 -0.642 1.00 0.00 611 ILE B C 5
ATOM 9496 O O . ILE B 2 48 ? 4.584 -11.429 -0.825 1.00 0.00 611 ILE B O 5
ATOM 9512 N N . ASP B 2 49 ? 4.438 -9.230 -0.435 1.00 0.00 612 ASP B N 5
ATOM 9513 C CA . ASP B 2 49 ? 5.874 -9.043 -0.320 1.00 0.00 612 ASP B CA 5
ATOM 9514 C C . ASP B 2 49 ? 6.179 -8.237 0.927 1.00 0.00 612 ASP B C 5
ATOM 9515 O O . ASP B 2 49 ? 5.370 -7.412 1.351 1.00 0.00 612 ASP B O 5
ATOM 9524 N N . SER B 2 50 ? 7.334 -8.481 1.510 1.00 0.00 613 SER B N 5
ATOM 9525 C CA . SER B 2 50 ? 7.733 -7.796 2.724 1.00 0.00 613 SER B CA 5
ATOM 9526 C C . SER B 2 50 ? 9.087 -7.124 2.536 1.00 0.00 613 SER B C 5
ATOM 9527 O O . SER B 2 50 ? 10.131 -7.774 2.560 1.00 0.00 613 SER B O 5
ATOM 9535 N N . SER B 2 51 ? 9.057 -5.817 2.338 1.00 0.00 614 SER B N 5
ATOM 9536 C CA . SER B 2 51 ? 10.267 -5.049 2.102 1.00 0.00 614 SER B CA 5
ATOM 9537 C C . SER B 2 51 ? 10.359 -3.883 3.087 1.00 0.00 614 SER B C 5
ATOM 9538 O O . SER B 2 51 ? 9.490 -3.009 3.113 1.00 0.00 614 SER B O 5
ATOM 9546 N N . THR B 2 52 ? 11.396 -3.893 3.915 1.00 0.00 615 THR B N 5
ATOM 9547 C CA . THR B 2 52 ? 11.572 -2.873 4.940 1.00 0.00 615 THR B CA 5
ATOM 9548 C C . THR B 2 52 ? 12.146 -1.589 4.357 1.00 0.00 615 THR B C 5
ATOM 9549 O O . THR B 2 52 ? 13.261 -1.581 3.846 1.00 0.00 615 THR B O 5
ATOM 9560 N N . VAL B 2 53 ? 11.378 -0.510 4.416 1.00 0.00 616 VAL B N 5
ATOM 9561 C CA . VAL B 2 53 ? 11.901 0.797 4.073 1.00 0.00 616 VAL B CA 5
ATOM 9562 C C . VAL B 2 53 ? 13.028 1.188 5.026 1.00 0.00 616 VAL B C 5
ATOM 9563 O O . VAL B 2 53 ? 12.823 1.323 6.232 1.00 0.00 616 VAL B O 5
ATOM 9576 N N . GLU B 2 54 ? 14.222 1.339 4.475 1.00 0.00 617 GLU B N 5
ATOM 9577 C CA . GLU B 2 54 ? 15.384 1.726 5.253 1.00 0.00 617 GLU B CA 5
ATOM 9578 C C . GLU B 2 54 ? 15.580 3.232 5.229 1.00 0.00 617 GLU B C 5
ATOM 9579 O O . GLU B 2 54 ? 16.265 3.789 6.086 1.00 0.00 617 GLU B O 5
ATOM 9591 N N . ARG B 2 55 ? 14.994 3.893 4.240 1.00 0.00 618 ARG B N 5
ATOM 9592 C CA . ARG B 2 55 ? 15.185 5.323 4.080 1.00 0.00 618 ARG B CA 5
ATOM 9593 C C . ARG B 2 55 ? 14.082 5.909 3.204 1.00 0.00 618 ARG B C 5
ATOM 9594 O O . ARG B 2 55 ? 13.473 5.198 2.405 1.00 0.00 618 ARG B O 5
ATOM 9615 N N . ILE B 2 56 ? 13.830 7.202 3.357 1.00 0.00 619 ILE B N 5
ATOM 9616 C CA . ILE B 2 56 ? 12.757 7.873 2.643 1.00 0.00 619 ILE B CA 5
ATOM 9617 C C . ILE B 2 56 ? 13.254 9.202 2.109 1.00 0.00 619 ILE B C 5
ATOM 9618 O O . ILE B 2 56 ? 13.559 10.121 2.872 1.00 0.00 619 ILE B O 5
ATOM 9634 N N . GLU B 2 57 ? 13.334 9.290 0.800 1.00 0.00 620 GLU B N 5
ATOM 9635 C CA . GLU B 2 57 ? 13.954 10.421 0.146 1.00 0.00 620 GLU B CA 5
ATOM 9636 C C . GLU B 2 57 ? 12.914 11.269 -0.563 1.00 0.00 620 GLU B C 5
ATOM 9637 O O . GLU B 2 57 ? 12.016 10.743 -1.216 1.00 0.00 620 GLU B O 5
ATOM 9649 N N . ASP B 2 58 ? 13.026 12.577 -0.428 1.00 0.00 621 ASP B N 5
ATOM 9650 C CA . ASP B 2 58 ? 12.101 13.475 -1.098 1.00 0.00 621 ASP B CA 5
ATOM 9651 C C . ASP B 2 58 ? 12.650 13.847 -2.470 1.00 0.00 621 ASP B C 5
ATOM 9652 O O . ASP B 2 58 ? 13.815 14.231 -2.611 1.00 0.00 621 ASP B O 5
ATOM 9661 N N . SER B 2 59 ? 11.820 13.689 -3.480 1.00 0.00 622 SER B N 5
ATOM 9662 C CA . SER B 2 59 ? 12.200 13.985 -4.838 1.00 0.00 622 SER B CA 5
ATOM 9663 C C . SER B 2 59 ? 11.712 15.371 -5.238 1.00 0.00 622 SER B C 5
ATOM 9664 O O . SER B 2 59 ? 10.737 15.877 -4.679 1.00 0.00 622 SER B O 5
ATOM 9672 N N . HIS B 2 60 ? 12.397 15.990 -6.191 1.00 0.00 623 HIS B N 5
ATOM 9673 C CA . HIS B 2 60 ? 12.023 17.319 -6.655 1.00 0.00 623 HIS B CA 5
ATOM 9674 C C . HIS B 2 60 ? 10.940 17.212 -7.713 1.00 0.00 623 HIS B C 5
ATOM 9675 O O . HIS B 2 60 ? 11.144 17.515 -8.889 1.00 0.00 623 HIS B O 5
ATOM 9690 N N . SER B 2 61 ? 9.801 16.746 -7.271 1.00 0.00 624 SER B N 5
ATOM 9691 C CA . SER B 2 61 ? 8.628 16.593 -8.110 1.00 0.00 624 SER B CA 5
ATOM 9692 C C . SER B 2 61 ? 7.379 16.611 -7.238 1.00 0.00 624 SER B C 5
ATOM 9693 O O . SER B 2 61 ? 7.419 16.186 -6.079 1.00 0.00 624 SER B O 5
ATOM 9701 N N . PRO B 2 62 ? 6.270 17.144 -7.779 1.00 0.00 625 PRO B N 5
ATOM 9702 C CA . PRO B 2 62 ? 5.005 17.292 -7.050 1.00 0.00 625 PRO B CA 5
ATOM 9703 C C . PRO B 2 62 ? 4.563 16.030 -6.333 1.00 0.00 625 PRO B C 5
ATOM 9704 O O . PRO B 2 62 ? 4.158 15.047 -6.958 1.00 0.00 625 PRO B O 5
ATOM 9715 N N . GLY B 2 63 ? 4.621 16.091 -5.011 1.00 0.00 626 GLY B N 5
ATOM 9716 C CA . GLY B 2 63 ? 4.179 14.998 -4.174 1.00 0.00 626 GLY B CA 5
ATOM 9717 C C . GLY B 2 63 ? 4.942 13.714 -4.414 1.00 0.00 626 GLY B C 5
ATOM 9718 O O . GLY B 2 63 ? 4.373 12.635 -4.310 1.00 0.00 626 GLY B O 5
ATOM 9722 N N . VAL B 2 64 ? 6.223 13.817 -4.739 1.00 0.00 627 VAL B N 5
ATOM 9723 C CA . VAL B 2 64 ? 7.014 12.627 -5.023 1.00 0.00 627 VAL B CA 5
ATOM 9724 C C . VAL B 2 64 ? 8.033 12.351 -3.931 1.00 0.00 627 VAL B C 5
ATOM 9725 O O . VAL B 2 64 ? 8.826 13.220 -3.559 1.00 0.00 627 VAL B O 5
ATOM 9738 N N . ALA B 2 65 ? 7.993 11.134 -3.419 1.00 0.00 628 ALA B N 5
ATOM 9739 C CA . ALA B 2 65 ? 8.977 10.666 -2.467 1.00 0.00 628 ALA B CA 5
ATOM 9740 C C . ALA B 2 65 ? 9.387 9.254 -2.825 1.00 0.00 628 ALA B C 5
ATOM 9741 O O . ALA B 2 65 ? 8.545 8.393 -3.081 1.00 0.00 628 ALA B O 5
ATOM 9748 N N . VAL B 2 66 ? 10.676 9.028 -2.866 1.00 0.00 629 VAL B N 5
ATOM 9749 C CA . VAL B 2 66 ? 11.195 7.716 -3.166 1.00 0.00 629 VAL B CA 5
ATOM 9750 C C . VAL B 2 66 ? 11.449 6.959 -1.880 1.00 0.00 629 VAL B C 5
ATOM 9751 O O . VAL B 2 66 ? 12.236 7.382 -1.027 1.00 0.00 629 VAL B O 5
ATOM 9764 N N . ILE B 2 67 ? 10.741 5.861 -1.727 1.00 0.00 630 ILE B N 5
ATOM 9765 C CA . ILE B 2 67 ? 10.911 5.021 -0.572 1.00 0.00 630 ILE B CA 5
ATOM 9766 C C . ILE B 2 67 ? 11.986 3.981 -0.866 1.00 0.00 630 ILE B C 5
ATOM 9767 O O . ILE B 2 67 ? 11.876 3.215 -1.823 1.00 0.00 630 ILE B O 5
ATOM 9783 N N . GLN B 2 68 ? 13.041 3.992 -0.069 1.00 0.00 631 GLN B N 5
ATOM 9784 C CA . GLN B 2 68 ? 14.162 3.092 -0.270 1.00 0.00 631 GLN B CA 5
ATOM 9785 C C . GLN B 2 68 ? 13.988 1.846 0.589 1.00 0.00 631 GLN B C 5
ATOM 9786 O O . GLN B 2 68 ? 14.046 1.919 1.816 1.00 0.00 631 GLN B O 5
ATOM 9800 N N . PHE B 2 69 ? 13.772 0.711 -0.059 1.00 0.00 632 PHE B N 5
ATOM 9801 C CA . PHE B 2 69 ? 13.475 -0.533 0.641 1.00 0.00 632 PHE B CA 5
ATOM 9802 C C . PHE B 2 69 ? 14.647 -1.494 0.611 1.00 0.00 632 PHE B C 5
ATOM 9803 O O . PHE B 2 69 ? 15.424 -1.506 -0.337 1.00 0.00 632 PHE B O 5
ATOM 9820 N N . ALA B 2 70 ? 14.755 -2.291 1.658 1.00 0.00 633 ALA B N 5
ATOM 9821 C CA . ALA B 2 70 ? 15.657 -3.422 1.682 1.00 0.00 633 ALA B CA 5
ATOM 9822 C C . ALA B 2 70 ? 14.864 -4.703 1.489 1.00 0.00 633 ALA B C 5
ATOM 9823 O O . ALA B 2 70 ? 14.075 -5.092 2.350 1.00 0.00 633 ALA B O 5
ATOM 9830 N N . VAL B 2 71 ? 15.058 -5.338 0.357 1.00 0.00 634 VAL B N 5
ATOM 9831 C CA . VAL B 2 71 ? 14.309 -6.530 0.010 1.00 0.00 634 VAL B CA 5
ATOM 9832 C C . VAL B 2 71 ? 15.021 -7.796 0.474 1.00 0.00 634 VAL B C 5
ATOM 9833 O O . VAL B 2 71 ? 16.203 -8.000 0.185 1.00 0.00 634 VAL B O 5
ATOM 9846 N N . GLY B 2 72 ? 14.292 -8.625 1.216 1.00 0.00 635 GLY B N 5
ATOM 9847 C CA . GLY B 2 72 ? 14.798 -9.922 1.622 1.00 0.00 635 GLY B CA 5
ATOM 9848 C C . GLY B 2 72 ? 15.864 -9.844 2.701 1.00 0.00 635 GLY B C 5
ATOM 9849 O O . GLY B 2 72 ? 16.042 -8.805 3.340 1.00 0.00 635 GLY B O 5
ATOM 9853 N N . GLU B 2 73 ? 16.592 -10.941 2.875 1.00 0.00 636 GLU B N 5
ATOM 9854 C CA . GLU B 2 73 ? 17.557 -11.072 3.958 1.00 0.00 636 GLU B CA 5
ATOM 9855 C C . GLU B 2 73 ? 18.825 -10.260 3.708 1.00 0.00 636 GLU B C 5
ATOM 9856 O O . GLU B 2 73 ? 19.393 -9.700 4.642 1.00 0.00 636 GLU B O 5
ATOM 9868 N N . HIS B 2 74 ? 19.271 -10.183 2.455 1.00 0.00 637 HIS B N 5
ATOM 9869 C CA . HIS B 2 74 ? 20.517 -9.473 2.156 1.00 0.00 637 HIS B CA 5
ATOM 9870 C C . HIS B 2 74 ? 20.267 -8.004 1.836 1.00 0.00 637 HIS B C 5
ATOM 9871 O O . HIS B 2 74 ? 21.131 -7.318 1.287 1.00 0.00 637 HIS B O 5
ATOM 9886 N N . ARG B 2 75 ? 19.064 -7.554 2.171 1.00 0.00 638 ARG B N 5
ATOM 9887 C CA . ARG B 2 75 ? 18.685 -6.144 2.099 1.00 0.00 638 ARG B CA 5
ATOM 9888 C C . ARG B 2 75 ? 18.951 -5.543 0.727 1.00 0.00 638 ARG B C 5
ATOM 9889 O O . ARG B 2 75 ? 19.519 -4.459 0.619 1.00 0.00 638 ARG B O 5
ATOM 9910 N N . ALA B 2 76 ? 18.547 -6.250 -0.315 1.00 0.00 639 ALA B N 5
ATOM 9911 C CA . ALA B 2 76 ? 18.654 -5.724 -1.668 1.00 0.00 639 ALA B CA 5
ATOM 9912 C C . ALA B 2 76 ? 17.807 -4.471 -1.791 1.00 0.00 639 ALA B C 5
ATOM 9913 O O . ALA B 2 76 ? 16.585 -4.522 -1.672 1.00 0.00 639 ALA B O 5
ATOM 9920 N N . GLN B 2 77 ? 18.455 -3.348 -2.020 1.00 0.00 640 GLN B N 5
ATOM 9921 C CA . GLN B 2 77 ? 17.781 -2.070 -1.908 1.00 0.00 640 GLN B CA 5
ATOM 9922 C C . GLN B 2 77 ? 17.130 -1.648 -3.209 1.00 0.00 640 GLN B C 5
ATOM 9923 O O . GLN B 2 77 ? 17.718 -1.749 -4.287 1.00 0.00 640 GLN B O 5
ATOM 9937 N N . VAL B 2 78 ? 15.894 -1.196 -3.085 1.00 0.00 641 VAL B N 5
ATOM 9938 C CA . VAL B 2 78 ? 15.136 -0.672 -4.206 1.00 0.00 641 VAL B CA 5
ATOM 9939 C C . VAL B 2 78 ? 14.628 0.721 -3.874 1.00 0.00 641 VAL B C 5
ATOM 9940 O O . VAL B 2 78 ? 13.900 0.913 -2.898 1.00 0.00 641 VAL B O 5
ATOM 9953 N N . SER B 2 79 ? 15.046 1.692 -4.663 1.00 0.00 642 SER B N 5
ATOM 9954 C CA . SER B 2 79 ? 14.571 3.053 -4.510 1.00 0.00 642 SER B CA 5
ATOM 9955 C C . SER B 2 79 ? 13.503 3.345 -5.556 1.00 0.00 642 SER B C 5
ATOM 9956 O O . SER B 2 79 ? 13.792 3.422 -6.752 1.00 0.00 642 SER B O 5
ATOM 9964 N N . VAL B 2 80 ? 12.265 3.472 -5.105 1.00 0.00 643 VAL B N 5
ATOM 9965 C CA . VAL B 2 80 ? 11.146 3.674 -5.997 1.00 0.00 643 VAL B CA 5
ATOM 9966 C C . VAL B 2 80 ? 10.465 5.020 -5.726 1.00 0.00 643 VAL B C 5
ATOM 9967 O O . VAL B 2 80 ? 10.059 5.309 -4.600 1.00 0.00 643 VAL B O 5
ATOM 9980 N N . GLU B 2 81 ? 10.370 5.851 -6.760 1.00 0.00 644 GLU B N 5
ATOM 9981 C CA . GLU B 2 81 ? 9.751 7.165 -6.628 1.00 0.00 644 GLU B CA 5
ATOM 9982 C C . GLU B 2 81 ? 8.238 7.060 -6.733 1.00 0.00 644 GLU B C 5
ATOM 9983 O O . GLU B 2 81 ? 7.688 6.831 -7.812 1.00 0.00 644 GLU B O 5
ATOM 9995 N N . VAL B 2 82 ? 7.578 7.227 -5.603 1.00 0.00 645 VAL B N 5
ATOM 9996 C CA . VAL B 2 82 ? 6.153 7.083 -5.505 1.00 0.00 645 VAL B CA 5
ATOM 9997 C C . VAL B 2 82 ? 5.518 8.425 -5.146 1.00 0.00 645 VAL B C 5
ATOM 9998 O O . VAL B 2 82 ? 6.128 9.231 -4.440 1.00 0.00 645 VAL B O 5
ATOM 10011 N N . LEU B 2 83 ? 4.314 8.686 -5.647 1.00 0.00 646 LEU B N 5
ATOM 10012 C CA . LEU B 2 83 ? 3.583 9.858 -5.202 1.00 0.00 646 LEU B CA 5
ATOM 10013 C C . LEU B 2 83 ? 3.105 9.632 -3.778 1.00 0.00 646 LEU B C 5
ATOM 10014 O O . LEU B 2 83 ? 2.555 8.581 -3.456 1.00 0.00 646 LEU B O 5
ATOM 10030 N N . VAL B 2 84 ? 3.303 10.630 -2.941 1.00 0.00 647 VAL B N 5
ATOM 10031 C CA . VAL B 2 84 ? 3.029 10.518 -1.513 1.00 0.00 647 VAL B CA 5
ATOM 10032 C C . VAL B 2 84 ? 1.557 10.223 -1.224 1.00 0.00 647 VAL B C 5
ATOM 10033 O O . VAL B 2 84 ? 1.206 9.807 -0.123 1.00 0.00 647 VAL B O 5
ATOM 10046 N N . GLU B 2 85 ? 0.705 10.428 -2.217 1.00 0.00 648 GLU B N 5
ATOM 10047 C CA . GLU B 2 85 ? -0.721 10.181 -2.059 1.00 0.00 648 GLU B CA 5
ATOM 10048 C C . GLU B 2 85 ? -1.062 8.719 -2.310 1.00 0.00 648 GLU B C 5
ATOM 10049 O O . GLU B 2 85 ? -2.233 8.335 -2.280 1.00 0.00 648 GLU B O 5
ATOM 10061 N N . TYR B 2 86 ? -0.045 7.901 -2.556 1.00 0.00 649 TYR B N 5
ATOM 10062 C CA . TYR B 2 86 ? -0.248 6.481 -2.749 1.00 0.00 649 TYR B CA 5
ATOM 10063 C C . TYR B 2 86 ? -0.318 5.754 -1.415 1.00 0.00 649 TYR B C 5
ATOM 10064 O O . TYR B 2 86 ? 0.617 5.818 -0.608 1.00 0.00 649 TYR B O 5
ATOM 10082 N N . PRO B 2 87 ? -1.448 5.083 -1.156 1.00 0.00 650 PRO B N 5
ATOM 10083 C CA . PRO B 2 87 ? -1.623 4.257 0.036 1.00 0.00 650 PRO B CA 5
ATOM 10084 C C . PRO B 2 87 ? -0.682 3.061 0.027 1.00 0.00 650 PRO B C 5
ATOM 10085 O O . PRO B 2 87 ? -0.437 2.465 -1.020 1.00 0.00 650 PRO B O 5
ATOM 10096 N N . PHE B 2 88 ? -0.158 2.715 1.189 1.00 0.00 651 PHE B N 5
ATOM 10097 C CA . PHE B 2 88 ? 0.776 1.610 1.306 1.00 0.00 651 PHE B CA 5
ATOM 10098 C C . PHE B 2 88 ? 0.422 0.721 2.485 1.00 0.00 651 PHE B C 5
ATOM 10099 O O . PHE B 2 88 ? 0.585 1.098 3.652 1.00 0.00 651 PHE B O 5
ATOM 10116 N N . PHE B 2 89 ? -0.091 -0.454 2.177 1.00 0.00 652 PHE B N 5
ATOM 10117 C CA . PHE B 2 89 ? -0.379 -1.433 3.198 1.00 0.00 652 PHE B CA 5
ATOM 10118 C C . PHE B 2 89 ? 0.930 -1.950 3.763 1.00 0.00 652 PHE B C 5
ATOM 10119 O O . PHE B 2 89 ? 1.840 -2.282 3.010 1.00 0.00 652 PHE B O 5
ATOM 10136 N N . VAL B 2 90 ? 1.051 -1.990 5.077 1.00 0.00 653 VAL B N 5
ATOM 10137 C CA . VAL B 2 90 ? 2.300 -2.388 5.679 1.00 0.00 653 VAL B CA 5
ATOM 10138 C C . VAL B 2 90 ? 2.139 -3.720 6.426 1.00 0.00 653 VAL B C 5
ATOM 10139 O O . VAL B 2 90 ? 1.210 -3.890 7.216 1.00 0.00 653 VAL B O 5
ATOM 10152 N N . PHE B 2 91 ? 3.079 -4.634 6.169 1.00 0.00 654 PHE B N 5
ATOM 10153 C CA . PHE B 2 91 ? 2.981 -6.059 6.532 1.00 0.00 654 PHE B CA 5
ATOM 10154 C C . PHE B 2 91 ? 3.012 -6.308 8.045 1.00 0.00 654 PHE B C 5
ATOM 10155 O O . PHE B 2 91 ? 3.993 -6.823 8.572 1.00 0.00 654 PHE B O 5
ATOM 10172 N N . GLY B 2 92 ? 1.933 -5.964 8.732 1.00 0.00 655 GLY B N 5
ATOM 10173 C CA . GLY B 2 92 ? 1.870 -6.174 10.171 1.00 0.00 655 GLY B CA 5
ATOM 10174 C C . GLY B 2 92 ? 2.216 -4.924 10.941 1.00 0.00 655 GLY B C 5
ATOM 10175 O O . GLY B 2 92 ? 2.175 -4.899 12.171 1.00 0.00 655 GLY B O 5
ATOM 10179 N N . GLN B 2 93 ? 2.555 -3.881 10.207 1.00 0.00 656 GLN B N 5
ATOM 10180 C CA . GLN B 2 93 ? 2.947 -2.624 10.812 1.00 0.00 656 GLN B CA 5
ATOM 10181 C C . GLN B 2 93 ? 1.745 -1.685 10.863 1.00 0.00 656 GLN B C 5
ATOM 10182 O O . GLN B 2 93 ? 1.605 -0.894 11.793 1.00 0.00 656 GLN B O 5
ATOM 10196 N N . GLY B 2 94 ? 0.873 -1.776 9.857 1.00 0.00 657 GLY B N 5
ATOM 10197 C CA . GLY B 2 94 ? -0.357 -1.008 9.883 1.00 0.00 657 GLY B CA 5
ATOM 10198 C C . GLY B 2 94 ? -0.827 -0.561 8.511 1.00 0.00 657 GLY B C 5
ATOM 10199 O O . GLY B 2 94 ? -0.087 -0.640 7.530 1.00 0.00 657 GLY B O 5
ATOM 10203 N N . TRP B 2 95 ? -2.072 -0.099 8.450 1.00 0.00 658 TRP B N 5
ATOM 10204 C CA . TRP B 2 95 ? -2.652 0.431 7.219 1.00 0.00 658 TRP B CA 5
ATOM 10205 C C . TRP B 2 95 ? -2.178 1.875 7.024 1.00 0.00 658 TRP B C 5
ATOM 10206 O O . TRP B 2 95 ? -2.742 2.807 7.596 1.00 0.00 658 TRP B O 5
ATOM 10227 N N . SER B 2 96 ? -1.135 2.061 6.215 1.00 0.00 659 SER B N 5
ATOM 10228 C CA . SER B 2 96 ? -0.448 3.339 6.149 1.00 0.00 659 SER B CA 5
ATOM 10229 C C . SER B 2 96 ? -0.475 3.928 4.740 1.00 0.00 659 SER B C 5
ATOM 10230 O O . SER B 2 96 ? -0.925 3.292 3.792 1.00 0.00 659 SER B O 5
ATOM 10238 N N . SER B 2 97 ? -0.059 5.176 4.631 1.00 0.00 660 SER B N 5
ATOM 10239 C CA . SER B 2 97 ? 0.176 5.800 3.338 1.00 0.00 660 SER B CA 5
ATOM 10240 C C . SER B 2 97 ? 1.385 6.714 3.426 1.00 0.00 660 SER B C 5
ATOM 10241 O O . SER B 2 97 ? 1.748 7.168 4.516 1.00 0.00 660 SER B O 5
ATOM 10249 N N . CYS B 2 98 ? 2.010 6.962 2.279 1.00 0.00 661 CYS B N 5
ATOM 10250 C CA . CYS B 2 98 ? 3.211 7.787 2.206 1.00 0.00 661 CYS B CA 5
ATOM 10251 C C . CYS B 2 98 ? 2.938 9.194 2.725 1.00 0.00 661 CYS B C 5
ATOM 10252 O O . CYS B 2 98 ? 3.854 9.908 3.132 1.00 0.00 661 CYS B O 5
ATOM 10260 N N . CYS B 2 99 ? 1.671 9.579 2.709 1.00 0.00 662 CYS B N 5
ATOM 10261 C CA . CYS B 2 99 ? 1.261 10.870 3.212 1.00 0.00 662 CYS B CA 5
ATOM 10262 C C . CYS B 2 99 ? -0.220 10.844 3.541 1.00 0.00 662 CYS B C 5
ATOM 10263 O O . CYS B 2 99 ? -1.060 11.179 2.702 1.00 0.00 662 CYS B O 5
ATOM 10271 N N . PRO B 2 100 ? -0.555 10.434 4.774 1.00 0.00 663 PRO B N 5
ATOM 10272 C CA . PRO B 2 100 ? -1.939 10.373 5.245 1.00 0.00 663 PRO B CA 5
ATOM 10273 C C . PRO B 2 100 ? -2.625 11.718 5.118 1.00 0.00 663 PRO B C 5
ATOM 10274 O O . PRO B 2 100 ? -3.840 11.798 4.946 1.00 0.00 663 PRO B O 5
ATOM 10285 N N . GLU B 2 101 ? -1.824 12.771 5.199 1.00 0.00 664 GLU B N 5
ATOM 10286 C CA . GLU B 2 101 ? -2.306 14.118 4.989 1.00 0.00 664 GLU B CA 5
ATOM 10287 C C . GLU B 2 101 ? -3.003 14.205 3.640 1.00 0.00 664 GLU B C 5
ATOM 10288 O O . GLU B 2 101 ? -4.201 14.446 3.571 1.00 0.00 664 GLU B O 5
ATOM 10300 N N . ARG B 2 102 ? -2.249 13.947 2.576 1.00 0.00 665 ARG B N 5
ATOM 10301 C CA . ARG B 2 102 ? -2.756 14.081 1.216 1.00 0.00 665 ARG B CA 5
ATOM 10302 C C . ARG B 2 102 ? -3.771 12.983 0.879 1.00 0.00 665 ARG B C 5
ATOM 10303 O O . ARG B 2 102 ? -4.788 13.255 0.237 1.00 0.00 665 ARG B O 5
ATOM 10324 N N . THR B 2 103 ? -3.509 11.753 1.315 1.00 0.00 666 THR B N 5
ATOM 10325 C CA . THR B 2 103 ? -4.419 10.647 1.039 1.00 0.00 666 THR B CA 5
ATOM 10326 C C . THR B 2 103 ? -5.794 10.912 1.666 1.00 0.00 666 THR B C 5
ATOM 10327 O O . THR B 2 103 ? -6.827 10.704 1.030 1.00 0.00 666 THR B O 5
ATOM 10338 N N . SER B 2 104 ? -5.809 11.413 2.895 1.00 0.00 667 SER B N 5
ATOM 10339 C CA . SER B 2 104 ? -7.065 11.754 3.553 1.00 0.00 667 SER B CA 5
ATOM 10340 C C . SER B 2 104 ? -7.618 13.082 3.017 1.00 0.00 667 SER B C 5
ATOM 10341 O O . SER B 2 104 ? -8.826 13.302 3.021 1.00 0.00 667 SER B O 5
ATOM 10349 N N . GLN B 2 105 ? -6.734 13.971 2.577 1.00 0.00 668 GLN B N 5
ATOM 10350 C CA . GLN B 2 105 ? -7.135 15.223 1.948 1.00 0.00 668 GLN B CA 5
ATOM 10351 C C . GLN B 2 105 ? -8.025 15.000 0.736 1.00 0.00 668 GLN B C 5
ATOM 10352 O O . GLN B 2 105 ? -9.110 15.572 0.629 1.00 0.00 668 GLN B O 5
ATOM 10366 N N . LEU B 2 106 ? -7.564 14.158 -0.166 1.00 0.00 669 LEU B N 5
ATOM 10367 C CA . LEU B 2 106 ? -8.194 14.032 -1.467 1.00 0.00 669 LEU B CA 5
ATOM 10368 C C . LEU B 2 106 ? -9.138 12.844 -1.520 1.00 0.00 669 LEU B C 5
ATOM 10369 O O . LEU B 2 106 ? -10.194 12.900 -2.145 1.00 0.00 669 LEU B O 5
ATOM 10385 N N . PHE B 2 107 ? -8.752 11.768 -0.864 1.00 0.00 670 PHE B N 5
ATOM 10386 C CA . PHE B 2 107 ? -9.512 10.532 -0.923 1.00 0.00 670 PHE B CA 5
ATOM 10387 C C . PHE B 2 107 ? -10.310 10.328 0.360 1.00 0.00 670 PHE B C 5
ATOM 10388 O O . PHE B 2 107 ? -11.112 9.396 0.464 1.00 0.00 670 PHE B O 5
ATOM 10405 N N . ASP B 2 108 ? -10.079 11.224 1.327 1.00 0.00 671 ASP B N 5
ATOM 10406 C CA . ASP B 2 108 ? -10.707 11.159 2.655 1.00 0.00 671 ASP B CA 5
ATOM 10407 C C . ASP B 2 108 ? -10.430 9.831 3.333 1.00 0.00 671 ASP B C 5
ATOM 10408 O O . ASP B 2 108 ? -11.108 9.455 4.285 1.00 0.00 671 ASP B O 5
ATOM 10417 N N . LEU B 2 109 ? -9.398 9.153 2.869 1.00 0.00 672 LEU B N 5
ATOM 10418 C CA . LEU B 2 109 ? -9.135 7.796 3.290 1.00 0.00 672 LEU B CA 5
ATOM 10419 C C . LEU B 2 109 ? -8.053 7.803 4.359 1.00 0.00 672 LEU B C 5
ATOM 10420 O O . LEU B 2 109 ? -6.894 8.115 4.085 1.00 0.00 672 LEU B O 5
ATOM 10436 N N . PRO B 2 110 ? -8.447 7.493 5.601 1.00 0.00 673 PRO B N 5
ATOM 10437 C CA . PRO B 2 110 ? -7.550 7.531 6.751 1.00 0.00 673 PRO B CA 5
ATOM 10438 C C . PRO B 2 110 ? -6.430 6.509 6.641 1.00 0.00 673 PRO B C 5
ATOM 10439 O O . PRO B 2 110 ? -6.652 5.338 6.332 1.00 0.00 673 PRO B O 5
ATOM 10450 N N . CYS B 2 111 ? -5.230 6.979 6.894 1.00 0.00 674 CYS B N 5
ATOM 10451 C CA . CYS B 2 111 ? -4.031 6.169 6.758 1.00 0.00 674 CYS B CA 5
ATOM 10452 C C . CYS B 2 111 ? -3.049 6.480 7.873 1.00 0.00 674 CYS B C 5
ATOM 10453 O O . CYS B 2 111 ? -2.994 7.605 8.372 1.00 0.00 674 CYS B O 5
ATOM 10461 N N . SER B 2 112 ? -2.310 5.471 8.299 1.00 0.00 675 SER B N 5
ATOM 10462 C CA . SER B 2 112 ? -1.223 5.671 9.234 1.00 0.00 675 SER B CA 5
ATOM 10463 C C . SER B 2 112 ? -0.035 6.272 8.492 1.00 0.00 675 SER B C 5
ATOM 10464 O O . SER B 2 112 ? 0.114 6.071 7.285 1.00 0.00 675 SER B O 5
ATOM 10472 N N . LYS B 2 113 ? 0.787 7.032 9.192 1.00 0.00 676 LYS B N 5
ATOM 10473 C CA . LYS B 2 113 ? 1.936 7.657 8.566 1.00 0.00 676 LYS B CA 5
ATOM 10474 C C . LYS B 2 113 ? 3.003 6.620 8.265 1.00 0.00 676 LYS B C 5
ATOM 10475 O O . LYS B 2 113 ? 3.651 6.103 9.174 1.00 0.00 676 LYS B O 5
ATOM 10494 N N . LEU B 2 114 ? 3.162 6.306 6.987 1.00 0.00 677 LEU B N 5
ATOM 10495 C CA . LEU B 2 114 ? 4.201 5.390 6.556 1.00 0.00 677 LEU B CA 5
ATOM 10496 C C . LEU B 2 114 ? 5.560 6.033 6.762 1.00 0.00 677 LEU B C 5
ATOM 10497 O O . LEU B 2 114 ? 5.732 7.227 6.506 1.00 0.00 677 LEU B O 5
ATOM 10513 N N . SER B 2 115 ? 6.511 5.252 7.232 1.00 0.00 678 SER B N 5
ATOM 10514 C CA . SER B 2 115 ? 7.834 5.774 7.514 1.00 0.00 678 SER B CA 5
ATOM 10515 C C . SER B 2 115 ? 8.874 4.669 7.482 1.00 0.00 678 SER B C 5
ATOM 10516 O O . SER B 2 115 ? 8.545 3.485 7.397 1.00 0.00 678 SER B O 5
ATOM 10524 N N . VAL B 2 116 ? 10.127 5.081 7.553 1.00 0.00 679 VAL B N 5
ATOM 10525 C CA . VAL B 2 116 ? 11.247 4.171 7.556 1.00 0.00 679 VAL B CA 5
ATOM 10526 C C . VAL B 2 116 ? 11.151 3.193 8.725 1.00 0.00 679 VAL B C 5
ATOM 10527 O O . VAL B 2 116 ? 10.886 3.578 9.865 1.00 0.00 679 VAL B O 5
ATOM 10540 N N . GLY B 2 117 ? 11.351 1.922 8.418 1.00 0.00 680 GLY B N 5
ATOM 10541 C CA . GLY B 2 117 ? 11.132 0.870 9.383 1.00 0.00 680 GLY B CA 5
ATOM 10542 C C . GLY B 2 117 ? 9.883 0.066 9.077 1.00 0.00 680 GLY B C 5
ATOM 10543 O O . GLY B 2 117 ? 9.751 -1.076 9.517 1.00 0.00 680 GLY B O 5
ATOM 10547 N N . ASP B 2 118 ? 8.965 0.650 8.311 1.00 0.00 681 ASP B N 5
ATOM 10548 C CA . ASP B 2 118 ? 7.707 -0.028 8.004 1.00 0.00 681 ASP B CA 5
ATOM 10549 C C . ASP B 2 118 ? 7.872 -0.984 6.834 1.00 0.00 681 ASP B C 5
ATOM 10550 O O . ASP B 2 118 ? 8.099 -0.568 5.702 1.00 0.00 681 ASP B O 5
ATOM 10559 N N . VAL B 2 119 ? 7.741 -2.272 7.103 1.00 0.00 682 VAL B N 5
ATOM 10560 C CA . VAL B 2 119 ? 7.857 -3.271 6.051 1.00 0.00 682 VAL B CA 5
ATOM 10561 C C . VAL B 2 119 ? 6.632 -3.210 5.146 1.00 0.00 682 VAL B C 5
ATOM 10562 O O . VAL B 2 119 ? 5.563 -3.685 5.507 1.00 0.00 682 VAL B O 5
ATOM 10575 N N . CYS B 2 120 ? 6.798 -2.666 3.958 1.00 0.00 683 CYS B N 5
ATOM 10576 C CA . CYS B 2 120 ? 5.664 -2.414 3.086 1.00 0.00 683 CYS B CA 5
ATOM 10577 C C . CYS B 2 120 ? 5.210 -3.677 2.385 1.00 0.00 683 CYS B C 5
ATOM 10578 O O . CYS B 2 120 ? 6.024 -4.514 1.988 1.00 0.00 683 CYS B O 5
ATOM 10586 N N . ILE B 2 121 ? 3.902 -3.807 2.259 1.00 0.00 684 ILE B N 5
ATOM 10587 C CA . ILE B 2 121 ? 3.309 -4.895 1.520 1.00 0.00 684 ILE B CA 5
ATOM 10588 C C . ILE B 2 121 ? 3.296 -4.546 0.044 1.00 0.00 684 ILE B C 5
ATOM 10589 O O . ILE B 2 121 ? 2.505 -3.709 -0.397 1.00 0.00 684 ILE B O 5
ATOM 10605 N N . SER B 2 122 ? 4.178 -5.148 -0.712 1.00 0.00 685 SER B N 5
ATOM 10606 C CA . SER B 2 122 ? 4.149 -4.973 -2.142 1.00 0.00 685 SER B CA 5
ATOM 10607 C C . SER B 2 122 ? 3.367 -6.116 -2.759 1.00 0.00 685 SER B C 5
ATOM 10608 O O . SER B 2 122 ? 3.734 -7.281 -2.615 1.00 0.00 685 SER B O 5
ATOM 10616 N N . LEU B 2 123 ? 2.277 -5.788 -3.421 1.00 0.00 686 LEU B N 5
ATOM 10617 C CA . LEU B 2 123 ? 1.424 -6.801 -3.990 1.00 0.00 686 LEU B CA 5
ATOM 10618 C C . LEU B 2 123 ? 1.712 -6.950 -5.472 1.00 0.00 686 LEU B C 5
ATOM 10619 O O . LEU B 2 123 ? 1.723 -5.971 -6.217 1.00 0.00 686 LEU B O 5
ATOM 10635 N N . THR B 2 124 ? 1.956 -8.173 -5.890 1.00 0.00 687 THR B N 5
ATOM 10636 C CA . THR B 2 124 ? 2.167 -8.462 -7.284 1.00 0.00 687 THR B CA 5
ATOM 10637 C C . THR B 2 124 ? 0.880 -8.986 -7.902 1.00 0.00 687 THR B C 5
ATOM 10638 O O . THR B 2 124 ? 0.346 -10.011 -7.471 1.00 0.00 687 THR B O 5
ATOM 10649 N N . LEU B 2 125 ? 0.375 -8.267 -8.891 1.00 0.00 688 LEU B N 5
ATOM 10650 C CA . LEU B 2 125 ? -0.855 -8.649 -9.559 1.00 0.00 688 LEU B CA 5
ATOM 10651 C C . LEU B 2 125 ? -0.518 -9.364 -10.861 1.00 0.00 688 LEU B C 5
ATOM 10652 O O . LEU B 2 125 ? -0.235 -8.720 -11.870 1.00 0.00 688 LEU B O 5
ATOM 10668 N N . LYS B 2 126 ? -0.531 -10.689 -10.832 1.00 0.00 689 LYS B N 5
ATOM 10669 C CA . LYS B 2 126 ? -0.188 -11.479 -12.001 1.00 0.00 689 LYS B CA 5
ATOM 10670 C C . LYS B 2 126 ? -1.353 -11.547 -12.973 1.00 0.00 689 LYS B C 5
ATOM 10671 O O . LYS B 2 126 ? -2.311 -12.294 -12.698 1.00 0.00 689 LYS B O 5
ATOM 10691 N N . VAL A 1 1 ? -18.050 -4.264 -5.971 1.00 0.00 34 VAL A N 6
ATOM 10692 C CA . VAL A 1 1 ? -16.753 -4.259 -5.255 1.00 0.00 34 VAL A CA 6
ATOM 10693 C C . VAL A 1 1 ? -15.614 -3.912 -6.186 1.00 0.00 34 VAL A C 6
ATOM 10694 O O . VAL A 1 1 ? -15.770 -3.892 -7.407 1.00 0.00 34 VAL A O 6
ATOM 10709 N N . PHE A 1 2 ? -14.471 -3.635 -5.591 1.00 0.00 35 PHE A N 6
ATOM 10710 C CA . PHE A 1 2 ? -13.233 -3.496 -6.325 1.00 0.00 35 PHE A CA 6
ATOM 10711 C C . PHE A 1 2 ? -12.252 -4.536 -5.824 1.00 0.00 35 PHE A C 6
ATOM 10712 O O . PHE A 1 2 ? -12.196 -4.801 -4.618 1.00 0.00 35 PHE A O 6
ATOM 10729 N N . PRO A 1 3 ? -11.514 -5.179 -6.743 1.00 0.00 36 PRO A N 6
ATOM 10730 C CA . PRO A 1 3 ? -10.465 -6.131 -6.383 1.00 0.00 36 PRO A CA 6
ATOM 10731 C C . PRO A 1 3 ? -9.527 -5.526 -5.356 1.00 0.00 36 PRO A C 6
ATOM 10732 O O . PRO A 1 3 ? -9.106 -4.376 -5.495 1.00 0.00 36 PRO A O 6
ATOM 10743 N N . TRP A 1 4 ? -9.228 -6.303 -4.318 1.00 0.00 37 TRP A N 6
ATOM 10744 C CA . TRP A 1 4 ? -8.507 -5.803 -3.162 1.00 0.00 37 TRP A CA 6
ATOM 10745 C C . TRP A 1 4 ? -7.193 -5.110 -3.536 1.00 0.00 37 TRP A C 6
ATOM 10746 O O . TRP A 1 4 ? -6.719 -4.245 -2.795 1.00 0.00 37 TRP A O 6
ATOM 10767 N N . HIS A 1 5 ? -6.596 -5.480 -4.672 1.00 0.00 38 HIS A N 6
ATOM 10768 C CA . HIS A 1 5 ? -5.462 -4.734 -5.194 1.00 0.00 38 HIS A CA 6
ATOM 10769 C C . HIS A 1 5 ? -5.938 -3.422 -5.807 1.00 0.00 38 HIS A C 6
ATOM 10770 O O . HIS A 1 5 ? -6.149 -3.316 -7.016 1.00 0.00 38 HIS A O 6
ATOM 10785 N N . SER A 1 6 ? -6.121 -2.440 -4.956 1.00 0.00 39 SER A N 6
ATOM 10786 C CA . SER A 1 6 ? -6.545 -1.122 -5.375 1.00 0.00 39 SER A CA 6
ATOM 10787 C C . SER A 1 6 ? -5.774 -0.080 -4.575 1.00 0.00 39 SER A C 6
ATOM 10788 O O . SER A 1 6 ? -4.995 0.708 -5.115 1.00 0.00 39 SER A O 6
ATOM 10796 N N . LEU A 1 7 ? -5.982 -0.131 -3.276 1.00 0.00 40 LEU A N 6
ATOM 10797 C CA . LEU A 1 7 ? -5.287 0.714 -2.315 1.00 0.00 40 LEU A CA 6
ATOM 10798 C C . LEU A 1 7 ? -3.895 0.167 -2.035 1.00 0.00 40 LEU A C 6
ATOM 10799 O O . LEU A 1 7 ? -2.979 0.916 -1.708 1.00 0.00 40 LEU A O 6
ATOM 10815 N N . VAL A 1 8 ? -3.747 -1.151 -2.147 1.00 0.00 41 VAL A N 6
ATOM 10816 C CA . VAL A 1 8 ? -2.467 -1.788 -1.951 1.00 0.00 41 VAL A CA 6
ATOM 10817 C C . VAL A 1 8 ? -1.624 -1.696 -3.221 1.00 0.00 41 VAL A C 6
ATOM 10818 O O . VAL A 1 8 ? -1.986 -2.232 -4.273 1.00 0.00 41 VAL A O 6
ATOM 10831 N N . PRO A 1 9 ? -0.506 -0.976 -3.152 1.00 0.00 42 PRO A N 6
ATOM 10832 C CA . PRO A 1 9 ? 0.410 -0.846 -4.264 1.00 0.00 42 PRO A CA 6
ATOM 10833 C C . PRO A 1 9 ? 1.507 -1.902 -4.221 1.00 0.00 42 PRO A C 6
ATOM 10834 O O . PRO A 1 9 ? 1.372 -2.940 -3.564 1.00 0.00 42 PRO A O 6
ATOM 10845 N N . PHE A 1 10 ? 2.579 -1.635 -4.934 1.00 0.00 43 PHE A N 6
ATOM 10846 C CA . PHE A 1 10 ? 3.746 -2.491 -4.928 1.00 0.00 43 PHE A CA 6
ATOM 10847 C C . PHE A 1 10 ? 4.977 -1.622 -5.077 1.00 0.00 43 PHE A C 6
ATOM 10848 O O . PHE A 1 10 ? 4.938 -0.601 -5.768 1.00 0.00 43 PHE A O 6
ATOM 10865 N N . LEU A 1 11 ? 6.055 -1.988 -4.407 1.00 0.00 44 LEU A N 6
ATOM 10866 C CA . LEU A 1 11 ? 7.282 -1.233 -4.535 1.00 0.00 44 LEU A CA 6
ATOM 10867 C C . LEU A 1 11 ? 7.978 -1.664 -5.831 1.00 0.00 44 LEU A C 6
ATOM 10868 O O . LEU A 1 11 ? 7.638 -2.716 -6.380 1.00 0.00 44 LEU A O 6
ATOM 10884 N N . ALA A 1 12 ? 8.906 -0.850 -6.330 1.00 0.00 45 ALA A N 6
ATOM 10885 C CA . ALA A 1 12 ? 9.532 -1.084 -7.640 1.00 0.00 45 ALA A CA 6
ATOM 10886 C C . ALA A 1 12 ? 9.976 -2.538 -7.813 1.00 0.00 45 ALA A C 6
ATOM 10887 O O . ALA A 1 12 ? 10.612 -3.106 -6.928 1.00 0.00 45 ALA A O 6
ATOM 10894 N N . PRO A 1 13 ? 9.616 -3.148 -8.966 1.00 0.00 46 PRO A N 6
ATOM 10895 C CA . PRO A 1 13 ? 9.943 -4.545 -9.294 1.00 0.00 46 PRO A CA 6
ATOM 10896 C C . PRO A 1 13 ? 11.360 -4.938 -8.893 1.00 0.00 46 PRO A C 6
ATOM 10897 O O . PRO A 1 13 ? 12.331 -4.584 -9.564 1.00 0.00 46 PRO A O 6
ATOM 10908 N N . SER A 1 14 ? 11.463 -5.686 -7.805 1.00 0.00 47 SER A N 6
ATOM 10909 C CA . SER A 1 14 ? 12.746 -6.026 -7.222 1.00 0.00 47 SER A CA 6
ATOM 10910 C C . SER A 1 14 ? 13.413 -7.183 -7.961 1.00 0.00 47 SER A C 6
ATOM 10911 O O . SER A 1 14 ? 14.318 -6.978 -8.771 1.00 0.00 47 SER A O 6
ATOM 10919 N N . GLN A 1 15 ? 12.965 -8.396 -7.689 1.00 0.00 48 GLN A N 6
ATOM 10920 C CA . GLN A 1 15 ? 13.542 -9.569 -8.303 1.00 0.00 48 GLN A CA 6
ATOM 10921 C C . GLN A 1 15 ? 12.782 -9.911 -9.577 1.00 0.00 48 GLN A C 6
ATOM 10922 O O . GLN A 1 15 ? 11.777 -10.648 -9.494 1.00 0.00 48 GLN A O 6
ATOM 10937 N N . ALA B 2 4 ? -27.314 15.882 -2.063 1.00 0.00 567 ALA B N 6
ATOM 10938 C CA . ALA B 2 4 ? -26.369 14.897 -1.497 1.00 0.00 567 ALA B CA 6
ATOM 10939 C C . ALA B 2 4 ? -25.361 14.468 -2.553 1.00 0.00 567 ALA B C 6
ATOM 10940 O O . ALA B 2 4 ? -25.725 14.216 -3.702 1.00 0.00 567 ALA B O 6
ATOM 10947 N N . PRO B 2 5 ? -24.080 14.374 -2.172 1.00 0.00 568 PRO B N 6
ATOM 10948 C CA . PRO B 2 5 ? -22.998 14.048 -3.103 1.00 0.00 568 PRO B CA 6
ATOM 10949 C C . PRO B 2 5 ? -23.023 12.585 -3.527 1.00 0.00 568 PRO B C 6
ATOM 10950 O O . PRO B 2 5 ? -23.533 11.727 -2.804 1.00 0.00 568 PRO B O 6
ATOM 10961 N N . PRO B 2 6 ? -22.468 12.276 -4.709 1.00 0.00 569 PRO B N 6
ATOM 10962 C CA . PRO B 2 6 ? -22.380 10.905 -5.211 1.00 0.00 569 PRO B CA 6
ATOM 10963 C C . PRO B 2 6 ? -21.208 10.149 -4.593 1.00 0.00 569 PRO B C 6
ATOM 10964 O O . PRO B 2 6 ? -20.568 9.327 -5.253 1.00 0.00 569 PRO B O 6
ATOM 10975 N N . THR B 2 7 ? -20.953 10.439 -3.315 1.00 0.00 570 THR B N 6
ATOM 10976 C CA . THR B 2 7 ? -19.844 9.882 -2.557 1.00 0.00 570 THR B CA 6
ATOM 10977 C C . THR B 2 7 ? -18.507 9.983 -3.296 1.00 0.00 570 THR B C 6
ATOM 10978 O O . THR B 2 7 ? -18.382 10.683 -4.306 1.00 0.00 570 THR B O 6
ATOM 10989 N N . LEU B 2 8 ? -17.501 9.319 -2.758 1.00 0.00 571 LEU B N 6
ATOM 10990 C CA . LEU B 2 8 ? -16.184 9.298 -3.357 1.00 0.00 571 LEU B CA 6
ATOM 10991 C C . LEU B 2 8 ? -16.035 8.071 -4.248 1.00 0.00 571 LEU B C 6
ATOM 10992 O O . LEU B 2 8 ? -16.709 7.060 -4.029 1.00 0.00 571 LEU B O 6
ATOM 11008 N N . PRO B 2 9 ? -15.170 8.154 -5.278 1.00 0.00 572 PRO B N 6
ATOM 11009 C CA . PRO B 2 9 ? -14.888 7.030 -6.170 1.00 0.00 572 PRO B CA 6
ATOM 11010 C C . PRO B 2 9 ? -14.616 5.731 -5.411 1.00 0.00 572 PRO B C 6
ATOM 11011 O O . PRO B 2 9 ? -13.877 5.708 -4.426 1.00 0.00 572 PRO B O 6
ATOM 11022 N N . PRO B 2 10 ? -15.198 4.632 -5.899 1.00 0.00 573 PRO B N 6
ATOM 11023 C CA . PRO B 2 10 ? -15.230 3.339 -5.203 1.00 0.00 573 PRO B CA 6
ATOM 11024 C C . PRO B 2 10 ? -13.921 2.565 -5.300 1.00 0.00 573 PRO B C 6
ATOM 11025 O O . PRO B 2 10 ? -13.812 1.447 -4.794 1.00 0.00 573 PRO B O 6
ATOM 11036 N N . TYR B 2 11 ? -12.955 3.149 -5.986 1.00 0.00 574 TYR B N 6
ATOM 11037 C CA . TYR B 2 11 ? -11.637 2.533 -6.137 1.00 0.00 574 TYR B CA 6
ATOM 11038 C C . TYR B 2 11 ? -10.981 2.231 -4.796 1.00 0.00 574 TYR B C 6
ATOM 11039 O O . TYR B 2 11 ? -10.937 1.077 -4.366 1.00 0.00 574 TYR B O 6
ATOM 11057 N N . PHE B 2 12 ? -10.460 3.249 -4.143 1.00 0.00 575 PHE B N 6
ATOM 11058 C CA . PHE B 2 12 ? -9.768 3.059 -2.883 1.00 0.00 575 PHE B CA 6
ATOM 11059 C C . PHE B 2 12 ? -10.177 4.135 -1.894 1.00 0.00 575 PHE B C 6
ATOM 11060 O O . PHE B 2 12 ? -9.678 4.190 -0.774 1.00 0.00 575 PHE B O 6
ATOM 11077 N N . MET B 2 13 ? -11.081 4.996 -2.320 1.00 0.00 576 MET B N 6
ATOM 11078 C CA . MET B 2 13 ? -11.444 6.154 -1.504 1.00 0.00 576 MET B CA 6
ATOM 11079 C C . MET B 2 13 ? -12.405 5.757 -0.388 1.00 0.00 576 MET B C 6
ATOM 11080 O O . MET B 2 13 ? -13.021 4.694 -0.447 1.00 0.00 576 MET B O 6
ATOM 11094 N N . LYS B 2 14 ? -12.521 6.611 0.624 1.00 0.00 577 LYS B N 6
ATOM 11095 C CA . LYS B 2 14 ? -13.276 6.284 1.833 1.00 0.00 577 LYS B CA 6
ATOM 11096 C C . LYS B 2 14 ? -14.706 5.850 1.523 1.00 0.00 577 LYS B C 6
ATOM 11097 O O . LYS B 2 14 ? -15.418 6.505 0.764 1.00 0.00 577 LYS B O 6
ATOM 11116 N N . GLY B 2 15 ? -15.108 4.730 2.110 1.00 0.00 578 GLY B N 6
ATOM 11117 C CA . GLY B 2 15 ? -16.472 4.263 1.985 1.00 0.00 578 GLY B CA 6
ATOM 11118 C C . GLY B 2 15 ? -16.627 3.190 0.931 1.00 0.00 578 GLY B C 6
ATOM 11119 O O . GLY B 2 15 ? -17.648 2.504 0.882 1.00 0.00 578 GLY B O 6
ATOM 11123 N N . SER B 2 16 ? -15.616 3.040 0.097 1.00 0.00 579 SER B N 6
ATOM 11124 C CA . SER B 2 16 ? -15.635 2.033 -0.949 1.00 0.00 579 SER B CA 6
ATOM 11125 C C . SER B 2 16 ? -15.574 0.633 -0.352 1.00 0.00 579 SER B C 6
ATOM 11126 O O . SER B 2 16 ? -14.960 0.422 0.697 1.00 0.00 579 SER B O 6
ATOM 11134 N N . ILE B 2 17 ? -16.221 -0.316 -1.013 1.00 0.00 580 ILE B N 6
ATOM 11135 C CA . ILE B 2 17 ? -16.216 -1.688 -0.552 1.00 0.00 580 ILE B CA 6
ATOM 11136 C C . ILE B 2 17 ? -15.138 -2.477 -1.275 1.00 0.00 580 ILE B C 6
ATOM 11137 O O . ILE B 2 17 ? -15.216 -2.710 -2.485 1.00 0.00 580 ILE B O 6
ATOM 11153 N N . ILE B 2 18 ? -14.125 -2.861 -0.528 1.00 0.00 581 ILE B N 6
ATOM 11154 C CA . ILE B 2 18 ? -13.003 -3.589 -1.081 1.00 0.00 581 ILE B CA 6
ATOM 11155 C C . ILE B 2 18 ? -13.211 -5.079 -0.868 1.00 0.00 581 ILE B C 6
ATOM 11156 O O . ILE B 2 18 ? -13.571 -5.509 0.232 1.00 0.00 581 ILE B O 6
ATOM 11172 N N . GLN B 2 19 ? -13.008 -5.863 -1.916 1.00 0.00 582 GLN B N 6
ATOM 11173 C CA . GLN B 2 19 ? -13.213 -7.295 -1.830 1.00 0.00 582 GLN B CA 6
ATOM 11174 C C . GLN B 2 19 ? -11.896 -8.029 -1.755 1.00 0.00 582 GLN B C 6
ATOM 11175 O O . GLN B 2 19 ? -11.091 -7.987 -2.682 1.00 0.00 582 GLN B O 6
ATOM 11189 N N . LEU B 2 20 ? -11.701 -8.711 -0.648 1.00 0.00 583 LEU B N 6
ATOM 11190 C CA . LEU B 2 20 ? -10.487 -9.455 -0.403 1.00 0.00 583 LEU B CA 6
ATOM 11191 C C . LEU B 2 20 ? -10.581 -10.834 -1.032 1.00 0.00 583 LEU B C 6
ATOM 11192 O O . LEU B 2 20 ? -11.675 -11.307 -1.347 1.00 0.00 583 LEU B O 6
ATOM 11208 N N . ALA B 2 21 ? -9.429 -11.477 -1.212 1.00 0.00 584 ALA B N 6
ATOM 11209 C CA . ALA B 2 21 ? -9.361 -12.721 -1.973 1.00 0.00 584 ALA B CA 6
ATOM 11210 C C . ALA B 2 21 ? -10.090 -13.858 -1.271 1.00 0.00 584 ALA B C 6
ATOM 11211 O O . ALA B 2 21 ? -10.427 -14.865 -1.891 1.00 0.00 584 ALA B O 6
ATOM 11218 N N . ASN B 2 22 ? -10.319 -13.700 0.025 1.00 0.00 585 ASN B N 6
ATOM 11219 C CA . ASN B 2 22 ? -11.033 -14.702 0.798 1.00 0.00 585 ASN B CA 6
ATOM 11220 C C . ASN B 2 22 ? -12.541 -14.508 0.666 1.00 0.00 585 ASN B C 6
ATOM 11221 O O . ASN B 2 22 ? -13.329 -15.315 1.161 1.00 0.00 585 ASN B O 6
ATOM 11232 N N . GLY B 2 23 ? -12.940 -13.429 0.001 1.00 0.00 586 GLY B N 6
ATOM 11233 C CA . GLY B 2 23 ? -14.333 -13.236 -0.323 1.00 0.00 586 GLY B CA 6
ATOM 11234 C C . GLY B 2 23 ? -15.075 -12.357 0.661 1.00 0.00 586 GLY B C 6
ATOM 11235 O O . GLY B 2 23 ? -16.301 -12.252 0.590 1.00 0.00 586 GLY B O 6
ATOM 11239 N N . GLU B 2 24 ? -14.365 -11.718 1.581 1.00 0.00 587 GLU B N 6
ATOM 11240 C CA . GLU B 2 24 ? -15.034 -10.839 2.524 1.00 0.00 587 GLU B CA 6
ATOM 11241 C C . GLU B 2 24 ? -14.940 -9.395 2.050 1.00 0.00 587 GLU B C 6
ATOM 11242 O O . GLU B 2 24 ? -13.990 -9.015 1.357 1.00 0.00 587 GLU B O 6
ATOM 11254 N N . LEU B 2 25 ? -15.939 -8.608 2.405 1.00 0.00 588 LEU B N 6
ATOM 11255 C CA . LEU B 2 25 ? -16.050 -7.245 1.923 1.00 0.00 588 LEU B CA 6
ATOM 11256 C C . LEU B 2 25 ? -15.940 -6.267 3.081 1.00 0.00 588 LEU B C 6
ATOM 11257 O O . LEU B 2 25 ? -16.670 -6.376 4.068 1.00 0.00 588 LEU B O 6
ATOM 11273 N N . LYS B 2 26 ? -15.033 -5.313 2.965 1.00 0.00 589 LYS B N 6
ATOM 11274 C CA . LYS B 2 26 ? -14.786 -4.366 4.035 1.00 0.00 589 LYS B CA 6
ATOM 11275 C C . LYS B 2 26 ? -14.610 -2.956 3.488 1.00 0.00 589 LYS B C 6
ATOM 11276 O O . LYS B 2 26 ? -14.288 -2.772 2.313 1.00 0.00 589 LYS B O 6
ATOM 11295 N N . LYS B 2 27 ? -14.838 -1.967 4.345 1.00 0.00 590 LYS B N 6
ATOM 11296 C CA . LYS B 2 27 ? -14.600 -0.579 3.985 1.00 0.00 590 LYS B CA 6
ATOM 11297 C C . LYS B 2 27 ? -13.105 -0.301 4.004 1.00 0.00 590 LYS B C 6
ATOM 11298 O O . LYS B 2 27 ? -12.388 -0.829 4.857 1.00 0.00 590 LYS B O 6
ATOM 11317 N N . VAL B 2 28 ? -12.655 0.526 3.072 1.00 0.00 591 VAL B N 6
ATOM 11318 C CA . VAL B 2 28 ? -11.228 0.743 2.820 1.00 0.00 591 VAL B CA 6
ATOM 11319 C C . VAL B 2 28 ? -10.424 0.972 4.102 1.00 0.00 591 VAL B C 6
ATOM 11320 O O . VAL B 2 28 ? -9.365 0.378 4.297 1.00 0.00 591 VAL B O 6
ATOM 11333 N N . GLU B 2 29 ? -10.942 1.826 4.971 1.00 0.00 592 GLU B N 6
ATOM 11334 C CA . GLU B 2 29 ? -10.191 2.293 6.132 1.00 0.00 592 GLU B CA 6
ATOM 11335 C C . GLU B 2 29 ? -9.972 1.194 7.172 1.00 0.00 592 GLU B C 6
ATOM 11336 O O . GLU B 2 29 ? -9.002 1.236 7.930 1.00 0.00 592 GLU B O 6
ATOM 11348 N N . ASP B 2 30 ? -10.855 0.207 7.194 1.00 0.00 593 ASP B N 6
ATOM 11349 C CA . ASP B 2 30 ? -10.839 -0.803 8.246 1.00 0.00 593 ASP B CA 6
ATOM 11350 C C . ASP B 2 30 ? -10.102 -2.059 7.795 1.00 0.00 593 ASP B C 6
ATOM 11351 O O . ASP B 2 30 ? -9.931 -3.010 8.560 1.00 0.00 593 ASP B O 6
ATOM 11360 N N . LEU B 2 31 ? -9.665 -2.059 6.549 1.00 0.00 594 LEU B N 6
ATOM 11361 C CA . LEU B 2 31 ? -8.857 -3.140 6.028 1.00 0.00 594 LEU B CA 6
ATOM 11362 C C . LEU B 2 31 ? -7.550 -3.241 6.798 1.00 0.00 594 LEU B C 6
ATOM 11363 O O . LEU B 2 31 ? -6.793 -2.275 6.898 1.00 0.00 594 LEU B O 6
ATOM 11379 N N . LYS B 2 32 ? -7.314 -4.407 7.361 1.00 0.00 595 LYS B N 6
ATOM 11380 C CA . LYS B 2 32 ? -6.137 -4.643 8.171 1.00 0.00 595 LYS B CA 6
ATOM 11381 C C . LYS B 2 32 ? -5.089 -5.399 7.371 1.00 0.00 595 LYS B C 6
ATOM 11382 O O . LYS B 2 32 ? -5.406 -5.993 6.337 1.00 0.00 595 LYS B O 6
ATOM 11401 N N . THR B 2 33 ? -3.852 -5.391 7.834 1.00 0.00 596 THR B N 6
ATOM 11402 C CA . THR B 2 33 ? -2.779 -6.059 7.113 1.00 0.00 596 THR B CA 6
ATOM 11403 C C . THR B 2 33 ? -3.055 -7.558 6.990 1.00 0.00 596 THR B C 6
ATOM 11404 O O . THR B 2 33 ? -2.814 -8.150 5.937 1.00 0.00 596 THR B O 6
ATOM 11415 N N . GLU B 2 34 ? -3.601 -8.155 8.052 1.00 0.00 597 GLU B N 6
ATOM 11416 C CA . GLU B 2 34 ? -3.888 -9.586 8.076 1.00 0.00 597 GLU B CA 6
ATOM 11417 C C . GLU B 2 34 ? -4.907 -9.953 7.008 1.00 0.00 597 GLU B C 6
ATOM 11418 O O . GLU B 2 34 ? -4.907 -11.072 6.497 1.00 0.00 597 GLU B O 6
ATOM 11430 N N . ASP B 2 35 ? -5.769 -9.003 6.673 1.00 0.00 598 ASP B N 6
ATOM 11431 C CA . ASP B 2 35 ? -6.779 -9.215 5.647 1.00 0.00 598 ASP B CA 6
ATOM 11432 C C . ASP B 2 35 ? -6.114 -9.440 4.296 1.00 0.00 598 ASP B C 6
ATOM 11433 O O . ASP B 2 35 ? -6.421 -10.400 3.585 1.00 0.00 598 ASP B O 6
ATOM 11442 N N . PHE B 2 36 ? -5.187 -8.556 3.956 1.00 0.00 599 PHE B N 6
ATOM 11443 C CA . PHE B 2 36 ? -4.472 -8.652 2.692 1.00 0.00 599 PHE B CA 6
ATOM 11444 C C . PHE B 2 36 ? -3.480 -9.802 2.712 1.00 0.00 599 PHE B C 6
ATOM 11445 O O . PHE B 2 36 ? -3.298 -10.480 1.698 1.00 0.00 599 PHE B O 6
ATOM 11462 N N . ILE B 2 37 ? -2.841 -10.019 3.865 1.00 0.00 600 ILE B N 6
ATOM 11463 C CA . ILE B 2 37 ? -1.948 -11.154 4.041 1.00 0.00 600 ILE B CA 6
ATOM 11464 C C . ILE B 2 37 ? -2.631 -12.443 3.616 1.00 0.00 600 ILE B C 6
ATOM 11465 O O . ILE B 2 37 ? -2.165 -13.129 2.709 1.00 0.00 600 ILE B O 6
ATOM 11481 N N . GLN B 2 38 ? -3.762 -12.735 4.242 1.00 0.00 601 GLN B N 6
ATOM 11482 C CA . GLN B 2 38 ? -4.530 -13.927 3.923 1.00 0.00 601 GLN B CA 6
ATOM 11483 C C . GLN B 2 38 ? -4.893 -13.966 2.451 1.00 0.00 601 GLN B C 6
ATOM 11484 O O . GLN B 2 38 ? -4.695 -14.976 1.789 1.00 0.00 601 GLN B O 6
ATOM 11498 N N . SER B 2 39 ? -5.404 -12.854 1.942 1.00 0.00 602 SER B N 6
ATOM 11499 C CA . SER B 2 39 ? -5.885 -12.794 0.570 1.00 0.00 602 SER B CA 6
ATOM 11500 C C . SER B 2 39 ? -4.828 -13.276 -0.428 1.00 0.00 602 SER B C 6
ATOM 11501 O O . SER B 2 39 ? -5.119 -14.089 -1.307 1.00 0.00 602 SER B O 6
ATOM 11509 N N . ALA B 2 40 ? -3.600 -12.804 -0.275 1.00 0.00 603 ALA B N 6
ATOM 11510 C CA . ALA B 2 40 ? -2.538 -13.166 -1.198 1.00 0.00 603 ALA B CA 6
ATOM 11511 C C . ALA B 2 40 ? -2.046 -14.588 -0.949 1.00 0.00 603 ALA B C 6
ATOM 11512 O O . ALA B 2 40 ? -1.564 -15.256 -1.860 1.00 0.00 603 ALA B O 6
ATOM 11519 N N . GLU B 2 41 ? -2.158 -15.041 0.293 1.00 0.00 604 GLU B N 6
ATOM 11520 C CA . GLU B 2 41 ? -1.756 -16.390 0.663 1.00 0.00 604 GLU B CA 6
ATOM 11521 C C . GLU B 2 41 ? -2.718 -17.435 0.096 1.00 0.00 604 GLU B C 6
ATOM 11522 O O . GLU B 2 41 ? -2.297 -18.494 -0.379 1.00 0.00 604 GLU B O 6
ATOM 11534 N N . ILE B 2 42 ? -4.006 -17.127 0.156 1.00 0.00 605 ILE B N 6
ATOM 11535 C CA . ILE B 2 42 ? -5.045 -18.033 -0.315 1.00 0.00 605 ILE B CA 6
ATOM 11536 C C . ILE B 2 42 ? -5.009 -18.172 -1.836 1.00 0.00 605 ILE B C 6
ATOM 11537 O O . ILE B 2 42 ? -4.968 -19.282 -2.371 1.00 0.00 605 ILE B O 6
ATOM 11553 N N . SER B 2 43 ? -5.007 -17.045 -2.527 1.00 0.00 606 SER B N 6
ATOM 11554 C CA . SER B 2 43 ? -4.982 -17.043 -3.981 1.00 0.00 606 SER B CA 6
ATOM 11555 C C . SER B 2 43 ? -3.540 -16.994 -4.489 1.00 0.00 606 SER B C 6
ATOM 11556 O O . SER B 2 43 ? -2.850 -15.989 -4.328 1.00 0.00 606 SER B O 6
ATOM 11564 N N . ASN B 2 44 ? -3.098 -18.082 -5.116 1.00 0.00 607 ASN B N 6
ATOM 11565 C CA . ASN B 2 44 ? -1.697 -18.242 -5.517 1.00 0.00 607 ASN B CA 6
ATOM 11566 C C . ASN B 2 44 ? -1.291 -17.254 -6.606 1.00 0.00 607 ASN B C 6
ATOM 11567 O O . ASN B 2 44 ? -0.105 -16.966 -6.777 1.00 0.00 607 ASN B O 6
ATOM 11578 N N . ASP B 2 45 ? -2.272 -16.742 -7.343 1.00 0.00 608 ASP B N 6
ATOM 11579 C CA . ASP B 2 45 ? -2.006 -15.767 -8.401 1.00 0.00 608 ASP B CA 6
ATOM 11580 C C . ASP B 2 45 ? -1.502 -14.463 -7.805 1.00 0.00 608 ASP B C 6
ATOM 11581 O O . ASP B 2 45 ? -0.899 -13.641 -8.492 1.00 0.00 608 ASP B O 6
ATOM 11590 N N . LEU B 2 46 ? -1.780 -14.262 -6.528 1.00 0.00 609 LEU B N 6
ATOM 11591 C CA . LEU B 2 46 ? -1.289 -13.106 -5.813 1.00 0.00 609 LEU B CA 6
ATOM 11592 C C . LEU B 2 46 ? -0.243 -13.531 -4.800 1.00 0.00 609 LEU B C 6
ATOM 11593 O O . LEU B 2 46 ? -0.068 -14.722 -4.542 1.00 0.00 609 LEU B O 6
ATOM 11609 N N . LYS B 2 47 ? 0.470 -12.562 -4.247 1.00 0.00 610 LYS B N 6
ATOM 11610 C CA . LYS B 2 47 ? 1.374 -12.820 -3.138 1.00 0.00 610 LYS B CA 6
ATOM 11611 C C . LYS B 2 47 ? 1.873 -11.522 -2.528 1.00 0.00 610 LYS B C 6
ATOM 11612 O O . LYS B 2 47 ? 2.076 -10.520 -3.230 1.00 0.00 610 LYS B O 6
ATOM 11631 N N . ILE B 2 48 ? 2.023 -11.553 -1.210 1.00 0.00 611 ILE B N 6
ATOM 11632 C CA . ILE B 2 48 ? 2.515 -10.420 -0.448 1.00 0.00 611 ILE B CA 6
ATOM 11633 C C . ILE B 2 48 ? 4.030 -10.415 -0.473 1.00 0.00 611 ILE B C 6
ATOM 11634 O O . ILE B 2 48 ? 4.661 -11.472 -0.473 1.00 0.00 611 ILE B O 6
ATOM 11650 N N . ASP B 2 49 ? 4.603 -9.235 -0.476 1.00 0.00 612 ASP B N 6
ATOM 11651 C CA . ASP B 2 49 ? 6.036 -9.090 -0.401 1.00 0.00 612 ASP B CA 6
ATOM 11652 C C . ASP B 2 49 ? 6.446 -8.524 0.943 1.00 0.00 612 ASP B C 6
ATOM 11653 O O . ASP B 2 49 ? 5.620 -8.005 1.693 1.00 0.00 612 ASP B O 6
ATOM 11662 N N . SER B 2 50 ? 7.724 -8.628 1.241 1.00 0.00 613 SER B N 6
ATOM 11663 C CA . SER B 2 50 ? 8.269 -8.060 2.453 1.00 0.00 613 SER B CA 6
ATOM 11664 C C . SER B 2 50 ? 9.531 -7.271 2.130 1.00 0.00 613 SER B C 6
ATOM 11665 O O . SER B 2 50 ? 10.578 -7.846 1.827 1.00 0.00 613 SER B O 6
ATOM 11673 N N . SER B 2 51 ? 9.416 -5.952 2.164 1.00 0.00 614 SER B N 6
ATOM 11674 C CA . SER B 2 51 ? 10.541 -5.085 1.851 1.00 0.00 614 SER B CA 6
ATOM 11675 C C . SER B 2 51 ? 10.613 -3.940 2.861 1.00 0.00 614 SER B C 6
ATOM 11676 O O . SER B 2 51 ? 9.757 -3.057 2.874 1.00 0.00 614 SER B O 6
ATOM 11684 N N . THR B 2 52 ? 11.618 -3.979 3.725 1.00 0.00 615 THR B N 6
ATOM 11685 C CA . THR B 2 52 ? 11.768 -2.984 4.781 1.00 0.00 615 THR B CA 6
ATOM 11686 C C . THR B 2 52 ? 12.348 -1.684 4.248 1.00 0.00 615 THR B C 6
ATOM 11687 O O . THR B 2 52 ? 13.485 -1.649 3.791 1.00 0.00 615 THR B O 6
ATOM 11698 N N . VAL B 2 53 ? 11.560 -0.614 4.289 1.00 0.00 616 VAL B N 6
ATOM 11699 C CA . VAL B 2 53 ? 12.070 0.696 3.939 1.00 0.00 616 VAL B CA 6
ATOM 11700 C C . VAL B 2 53 ? 13.203 1.094 4.876 1.00 0.00 616 VAL B C 6
ATOM 11701 O O . VAL B 2 53 ? 13.042 1.140 6.092 1.00 0.00 616 VAL B O 6
ATOM 11714 N N . GLU B 2 54 ? 14.354 1.346 4.290 1.00 0.00 617 GLU B N 6
ATOM 11715 C CA . GLU B 2 54 ? 15.537 1.705 5.038 1.00 0.00 617 GLU B CA 6
ATOM 11716 C C . GLU B 2 54 ? 15.822 3.191 4.919 1.00 0.00 617 GLU B C 6
ATOM 11717 O O . GLU B 2 54 ? 16.577 3.751 5.715 1.00 0.00 617 GLU B O 6
ATOM 11729 N N . ARG B 2 55 ? 15.239 3.826 3.909 1.00 0.00 618 ARG B N 6
ATOM 11730 C CA . ARG B 2 55 ? 15.461 5.244 3.689 1.00 0.00 618 ARG B CA 6
ATOM 11731 C C . ARG B 2 55 ? 14.318 5.847 2.886 1.00 0.00 618 ARG B C 6
ATOM 11732 O O . ARG B 2 55 ? 13.729 5.183 2.034 1.00 0.00 618 ARG B O 6
ATOM 11753 N N . ILE B 2 56 ? 14.000 7.096 3.176 1.00 0.00 619 ILE B N 6
ATOM 11754 C CA . ILE B 2 56 ? 12.953 7.811 2.469 1.00 0.00 619 ILE B CA 6
ATOM 11755 C C . ILE B 2 56 ? 13.468 9.164 2.016 1.00 0.00 619 ILE B C 6
ATOM 11756 O O . ILE B 2 56 ? 13.962 9.953 2.822 1.00 0.00 619 ILE B O 6
ATOM 11772 N N . GLU B 2 57 ? 13.363 9.423 0.726 1.00 0.00 620 GLU B N 6
ATOM 11773 C CA . GLU B 2 57 ? 13.895 10.646 0.162 1.00 0.00 620 GLU B CA 6
ATOM 11774 C C . GLU B 2 57 ? 12.805 11.412 -0.570 1.00 0.00 620 GLU B C 6
ATOM 11775 O O . GLU B 2 57 ? 11.952 10.821 -1.231 1.00 0.00 620 GLU B O 6
ATOM 11787 N N . ASP B 2 58 ? 12.827 12.725 -0.435 1.00 0.00 621 ASP B N 6
ATOM 11788 C CA . ASP B 2 58 ? 11.872 13.576 -1.126 1.00 0.00 621 ASP B CA 6
ATOM 11789 C C . ASP B 2 58 ? 12.342 13.831 -2.550 1.00 0.00 621 ASP B C 6
ATOM 11790 O O . ASP B 2 58 ? 13.522 14.080 -2.789 1.00 0.00 621 ASP B O 6
ATOM 11799 N N . SER B 2 59 ? 11.421 13.752 -3.493 1.00 0.00 622 SER B N 6
ATOM 11800 C CA . SER B 2 59 ? 11.751 13.960 -4.891 1.00 0.00 622 SER B CA 6
ATOM 11801 C C . SER B 2 59 ? 11.281 15.342 -5.321 1.00 0.00 622 SER B C 6
ATOM 11802 O O . SER B 2 59 ? 10.293 15.857 -4.795 1.00 0.00 622 SER B O 6
ATOM 11810 N N . HIS B 2 60 ? 11.994 15.953 -6.257 1.00 0.00 623 HIS B N 6
ATOM 11811 C CA . HIS B 2 60 ? 11.602 17.253 -6.783 1.00 0.00 623 HIS B CA 6
ATOM 11812 C C . HIS B 2 60 ? 10.532 17.074 -7.845 1.00 0.00 623 HIS B C 6
ATOM 11813 O O . HIS B 2 60 ? 10.733 17.352 -9.027 1.00 0.00 623 HIS B O 6
ATOM 11828 N N . SER B 2 61 ? 9.405 16.577 -7.389 1.00 0.00 624 SER B N 6
ATOM 11829 C CA . SER B 2 61 ? 8.260 16.288 -8.226 1.00 0.00 624 SER B CA 6
ATOM 11830 C C . SER B 2 61 ? 7.005 16.368 -7.360 1.00 0.00 624 SER B C 6
ATOM 11831 O O . SER B 2 61 ? 7.042 15.988 -6.187 1.00 0.00 624 SER B O 6
ATOM 11839 N N . PRO B 2 62 ? 5.900 16.899 -7.911 1.00 0.00 625 PRO B N 6
ATOM 11840 C CA . PRO B 2 62 ? 4.650 17.107 -7.168 1.00 0.00 625 PRO B CA 6
ATOM 11841 C C . PRO B 2 62 ? 4.193 15.887 -6.388 1.00 0.00 625 PRO B C 6
ATOM 11842 O O . PRO B 2 62 ? 3.773 14.882 -6.963 1.00 0.00 625 PRO B O 6
ATOM 11853 N N . GLY B 2 63 ? 4.271 16.006 -5.074 1.00 0.00 626 GLY B N 6
ATOM 11854 C CA . GLY B 2 63 ? 3.809 14.962 -4.186 1.00 0.00 626 GLY B CA 6
ATOM 11855 C C . GLY B 2 63 ? 4.573 13.665 -4.336 1.00 0.00 626 GLY B C 6
ATOM 11856 O O . GLY B 2 63 ? 4.010 12.599 -4.128 1.00 0.00 626 GLY B O 6
ATOM 11860 N N . VAL B 2 64 ? 5.848 13.741 -4.685 1.00 0.00 627 VAL B N 6
ATOM 11861 C CA . VAL B 2 64 ? 6.632 12.533 -4.900 1.00 0.00 627 VAL B CA 6
ATOM 11862 C C . VAL B 2 64 ? 7.686 12.333 -3.819 1.00 0.00 627 VAL B C 6
ATOM 11863 O O . VAL B 2 64 ? 8.421 13.256 -3.459 1.00 0.00 627 VAL B O 6
ATOM 11876 N N . ALA B 2 65 ? 7.737 11.117 -3.305 1.00 0.00 628 ALA B N 6
ATOM 11877 C CA . ALA B 2 65 ? 8.773 10.695 -2.386 1.00 0.00 628 ALA B CA 6
ATOM 11878 C C . ALA B 2 65 ? 9.199 9.285 -2.737 1.00 0.00 628 ALA B C 6
ATOM 11879 O O . ALA B 2 65 ? 8.364 8.408 -2.960 1.00 0.00 628 ALA B O 6
ATOM 11886 N N . VAL B 2 66 ? 10.492 9.072 -2.803 1.00 0.00 629 VAL B N 6
ATOM 11887 C CA . VAL B 2 66 ? 11.017 7.775 -3.158 1.00 0.00 629 VAL B CA 6
ATOM 11888 C C . VAL B 2 66 ? 11.354 6.979 -1.913 1.00 0.00 629 VAL B C 6
ATOM 11889 O O . VAL B 2 66 ? 12.185 7.383 -1.091 1.00 0.00 629 VAL B O 6
ATOM 11902 N N . ILE B 2 67 ? 10.672 5.863 -1.769 1.00 0.00 630 ILE B N 6
ATOM 11903 C CA . ILE B 2 67 ? 10.870 4.992 -0.641 1.00 0.00 630 ILE B CA 6
ATOM 11904 C C . ILE B 2 67 ? 11.897 3.925 -1.000 1.00 0.00 630 ILE B C 6
ATOM 11905 O O . ILE B 2 67 ? 11.728 3.197 -1.980 1.00 0.00 630 ILE B O 6
ATOM 11921 N N . GLN B 2 68 ? 12.968 3.857 -0.230 1.00 0.00 631 GLN B N 6
ATOM 11922 C CA . GLN B 2 68 ? 14.026 2.894 -0.482 1.00 0.00 631 GLN B CA 6
ATOM 11923 C C . GLN B 2 68 ? 13.853 1.676 0.410 1.00 0.00 631 GLN B C 6
ATOM 11924 O O . GLN B 2 68 ? 14.029 1.757 1.625 1.00 0.00 631 GLN B O 6
ATOM 11938 N N . PHE B 2 69 ? 13.510 0.552 -0.203 1.00 0.00 632 PHE B N 6
ATOM 11939 C CA . PHE B 2 69 ? 13.239 -0.678 0.528 1.00 0.00 632 PHE B CA 6
ATOM 11940 C C . PHE B 2 69 ? 14.372 -1.677 0.368 1.00 0.00 632 PHE B C 6
ATOM 11941 O O . PHE B 2 69 ? 14.973 -1.779 -0.694 1.00 0.00 632 PHE B O 6
ATOM 11958 N N . ALA B 2 70 ? 14.654 -2.403 1.432 1.00 0.00 633 ALA B N 6
ATOM 11959 C CA . ALA B 2 70 ? 15.554 -3.536 1.377 1.00 0.00 633 ALA B CA 6
ATOM 11960 C C . ALA B 2 70 ? 14.743 -4.798 1.135 1.00 0.00 633 ALA B C 6
ATOM 11961 O O . ALA B 2 70 ? 14.121 -5.334 2.050 1.00 0.00 633 ALA B O 6
ATOM 11968 N N . VAL B 2 71 ? 14.725 -5.247 -0.107 1.00 0.00 634 VAL B N 6
ATOM 11969 C CA . VAL B 2 71 ? 13.876 -6.359 -0.502 1.00 0.00 634 VAL B CA 6
ATOM 11970 C C . VAL B 2 71 ? 14.531 -7.706 -0.217 1.00 0.00 634 VAL B C 6
ATOM 11971 O O . VAL B 2 71 ? 15.689 -7.937 -0.585 1.00 0.00 634 VAL B O 6
ATOM 11984 N N . GLY B 2 72 ? 13.780 -8.583 0.444 1.00 0.00 635 GLY B N 6
ATOM 11985 C CA . GLY B 2 72 ? 14.251 -9.925 0.725 1.00 0.00 635 GLY B CA 6
ATOM 11986 C C . GLY B 2 72 ? 15.233 -9.964 1.875 1.00 0.00 635 GLY B C 6
ATOM 11987 O O . GLY B 2 72 ? 15.595 -8.924 2.426 1.00 0.00 635 GLY B O 6
ATOM 11991 N N . GLU B 2 73 ? 15.679 -11.160 2.233 1.00 0.00 636 GLU B N 6
ATOM 11992 C CA . GLU B 2 73 ? 16.632 -11.314 3.317 1.00 0.00 636 GLU B CA 6
ATOM 11993 C C . GLU B 2 73 ? 18.020 -10.865 2.888 1.00 0.00 636 GLU B C 6
ATOM 11994 O O . GLU B 2 73 ? 18.854 -10.517 3.722 1.00 0.00 636 GLU B O 6
ATOM 12006 N N . HIS B 2 74 ? 18.262 -10.860 1.581 1.00 0.00 637 HIS B N 6
ATOM 12007 C CA . HIS B 2 74 ? 19.507 -10.323 1.047 1.00 0.00 637 HIS B CA 6
ATOM 12008 C C . HIS B 2 74 ? 19.450 -8.805 1.046 1.00 0.00 637 HIS B C 6
ATOM 12009 O O . HIS B 2 74 ? 20.443 -8.144 0.735 1.00 0.00 637 HIS B O 6
ATOM 12024 N N . ARG B 2 75 ? 18.281 -8.276 1.411 1.00 0.00 638 ARG B N 6
ATOM 12025 C CA . ARG B 2 75 ? 18.100 -6.856 1.683 1.00 0.00 638 ARG B CA 6
ATOM 12026 C C . ARG B 2 75 ? 18.677 -5.998 0.569 1.00 0.00 638 ARG B C 6
ATOM 12027 O O . ARG B 2 75 ? 19.655 -5.273 0.769 1.00 0.00 638 ARG B O 6
ATOM 12048 N N . ALA B 2 76 ? 18.078 -6.107 -0.606 1.00 0.00 639 ALA B N 6
ATOM 12049 C CA . ALA B 2 76 ? 18.506 -5.328 -1.754 1.00 0.00 639 ALA B CA 6
ATOM 12050 C C . ALA B 2 76 ? 17.731 -4.027 -1.825 1.00 0.00 639 ALA B C 6
ATOM 12051 O O . ALA B 2 76 ? 16.508 -4.030 -1.976 1.00 0.00 639 ALA B O 6
ATOM 12058 N N . GLN B 2 77 ? 18.446 -2.927 -1.684 1.00 0.00 640 GLN B N 6
ATOM 12059 C CA . GLN B 2 77 ? 17.854 -1.614 -1.682 1.00 0.00 640 GLN B CA 6
ATOM 12060 C C . GLN B 2 77 ? 17.286 -1.226 -3.032 1.00 0.00 640 GLN B C 6
ATOM 12061 O O . GLN B 2 77 ? 18.008 -1.080 -4.020 1.00 0.00 640 GLN B O 6
ATOM 12075 N N . VAL B 2 78 ? 15.981 -1.070 -3.050 1.00 0.00 641 VAL B N 6
ATOM 12076 C CA . VAL B 2 78 ? 15.261 -0.619 -4.226 1.00 0.00 641 VAL B CA 6
ATOM 12077 C C . VAL B 2 78 ? 14.517 0.666 -3.897 1.00 0.00 641 VAL B C 6
ATOM 12078 O O . VAL B 2 78 ? 13.695 0.697 -2.981 1.00 0.00 641 VAL B O 6
ATOM 12091 N N . SER B 2 79 ? 14.824 1.722 -4.622 1.00 0.00 642 SER B N 6
ATOM 12092 C CA . SER B 2 79 ? 14.220 3.017 -4.371 1.00 0.00 642 SER B CA 6
ATOM 12093 C C . SER B 2 79 ? 13.155 3.334 -5.418 1.00 0.00 642 SER B C 6
ATOM 12094 O O . SER B 2 79 ? 13.449 3.435 -6.611 1.00 0.00 642 SER B O 6
ATOM 12102 N N . VAL B 2 80 ? 11.915 3.479 -4.968 1.00 0.00 643 VAL B N 6
ATOM 12103 C CA . VAL B 2 80 ? 10.800 3.724 -5.861 1.00 0.00 643 VAL B CA 6
ATOM 12104 C C . VAL B 2 80 ? 10.152 5.087 -5.583 1.00 0.00 643 VAL B C 6
ATOM 12105 O O . VAL B 2 80 ? 9.738 5.373 -4.459 1.00 0.00 643 VAL B O 6
ATOM 12118 N N . GLU B 2 81 ? 10.091 5.934 -6.609 1.00 0.00 644 GLU B N 6
ATOM 12119 C CA . GLU B 2 81 ? 9.457 7.245 -6.490 1.00 0.00 644 GLU B CA 6
ATOM 12120 C C . GLU B 2 81 ? 7.938 7.111 -6.554 1.00 0.00 644 GLU B C 6
ATOM 12121 O O . GLU B 2 81 ? 7.368 6.933 -7.632 1.00 0.00 644 GLU B O 6
ATOM 12133 N N . VAL B 2 82 ? 7.286 7.197 -5.410 1.00 0.00 645 VAL B N 6
ATOM 12134 C CA . VAL B 2 82 ? 5.849 7.090 -5.337 1.00 0.00 645 VAL B CA 6
ATOM 12135 C C . VAL B 2 82 ? 5.254 8.436 -4.951 1.00 0.00 645 VAL B C 6
ATOM 12136 O O . VAL B 2 82 ? 5.958 9.307 -4.439 1.00 0.00 645 VAL B O 6
ATOM 12149 N N . LEU B 2 83 ? 3.969 8.615 -5.202 1.00 0.00 646 LEU B N 6
ATOM 12150 C CA . LEU B 2 83 ? 3.290 9.801 -4.729 1.00 0.00 646 LEU B CA 6
ATOM 12151 C C . LEU B 2 83 ? 2.958 9.643 -3.256 1.00 0.00 646 LEU B C 6
ATOM 12152 O O . LEU B 2 83 ? 2.539 8.575 -2.812 1.00 0.00 646 LEU B O 6
ATOM 12168 N N . VAL B 2 84 ? 3.141 10.715 -2.511 1.00 0.00 647 VAL B N 6
ATOM 12169 C CA . VAL B 2 84 ? 2.946 10.702 -1.068 1.00 0.00 647 VAL B CA 6
ATOM 12170 C C . VAL B 2 84 ? 1.474 10.554 -0.708 1.00 0.00 647 VAL B C 6
ATOM 12171 O O . VAL B 2 84 ? 1.135 10.123 0.389 1.00 0.00 647 VAL B O 6
ATOM 12184 N N . GLU B 2 85 ? 0.603 10.917 -1.641 1.00 0.00 648 GLU B N 6
ATOM 12185 C CA . GLU B 2 85 ? -0.831 10.819 -1.426 1.00 0.00 648 GLU B CA 6
ATOM 12186 C C . GLU B 2 85 ? -1.303 9.385 -1.646 1.00 0.00 648 GLU B C 6
ATOM 12187 O O . GLU B 2 85 ? -2.445 9.038 -1.339 1.00 0.00 648 GLU B O 6
ATOM 12199 N N . TYR B 2 86 ? -0.406 8.554 -2.163 1.00 0.00 649 TYR B N 6
ATOM 12200 C CA . TYR B 2 86 ? -0.683 7.146 -2.352 1.00 0.00 649 TYR B CA 6
ATOM 12201 C C . TYR B 2 86 ? -0.330 6.366 -1.095 1.00 0.00 649 TYR B C 6
ATOM 12202 O O . TYR B 2 86 ? 0.764 6.517 -0.545 1.00 0.00 649 TYR B O 6
ATOM 12220 N N . PRO B 2 87 ? -1.255 5.523 -0.624 1.00 0.00 650 PRO B N 6
ATOM 12221 C CA . PRO B 2 87 ? -1.069 4.765 0.598 1.00 0.00 650 PRO B CA 6
ATOM 12222 C C . PRO B 2 87 ? -0.260 3.488 0.389 1.00 0.00 650 PRO B C 6
ATOM 12223 O O . PRO B 2 87 ? -0.116 2.999 -0.731 1.00 0.00 650 PRO B O 6
ATOM 12234 N N . PHE B 2 88 ? 0.264 2.962 1.484 1.00 0.00 651 PHE B N 6
ATOM 12235 C CA . PHE B 2 88 ? 1.060 1.747 1.470 1.00 0.00 651 PHE B CA 6
ATOM 12236 C C . PHE B 2 88 ? 0.630 0.821 2.595 1.00 0.00 651 PHE B C 6
ATOM 12237 O O . PHE B 2 88 ? 0.763 1.152 3.775 1.00 0.00 651 PHE B O 6
ATOM 12254 N N . PHE B 2 89 ? 0.093 -0.328 2.233 1.00 0.00 652 PHE B N 6
ATOM 12255 C CA . PHE B 2 89 ? -0.162 -1.364 3.209 1.00 0.00 652 PHE B CA 6
ATOM 12256 C C . PHE B 2 89 ? 1.173 -1.876 3.722 1.00 0.00 652 PHE B C 6
ATOM 12257 O O . PHE B 2 89 ? 2.090 -2.101 2.939 1.00 0.00 652 PHE B O 6
ATOM 12274 N N . VAL B 2 90 ? 1.310 -2.022 5.028 1.00 0.00 653 VAL B N 6
ATOM 12275 C CA . VAL B 2 90 ? 2.593 -2.395 5.590 1.00 0.00 653 VAL B CA 6
ATOM 12276 C C . VAL B 2 90 ? 2.518 -3.775 6.263 1.00 0.00 653 VAL B C 6
ATOM 12277 O O . VAL B 2 90 ? 1.630 -4.035 7.071 1.00 0.00 653 VAL B O 6
ATOM 12290 N N . PHE B 2 91 ? 3.492 -4.625 5.917 1.00 0.00 654 PHE B N 6
ATOM 12291 C CA . PHE B 2 91 ? 3.529 -6.067 6.238 1.00 0.00 654 PHE B CA 6
ATOM 12292 C C . PHE B 2 91 ? 3.452 -6.378 7.735 1.00 0.00 654 PHE B C 6
ATOM 12293 O O . PHE B 2 91 ? 4.472 -6.607 8.383 1.00 0.00 654 PHE B O 6
ATOM 12310 N N . GLY B 2 92 ? 2.248 -6.411 8.278 1.00 0.00 655 GLY B N 6
ATOM 12311 C CA . GLY B 2 92 ? 2.088 -6.679 9.694 1.00 0.00 655 GLY B CA 6
ATOM 12312 C C . GLY B 2 92 ? 2.118 -5.405 10.511 1.00 0.00 655 GLY B C 6
ATOM 12313 O O . GLY B 2 92 ? 1.808 -5.409 11.701 1.00 0.00 655 GLY B O 6
ATOM 12317 N N . GLN B 2 93 ? 2.497 -4.310 9.866 1.00 0.00 656 GLN B N 6
ATOM 12318 C CA . GLN B 2 93 ? 2.583 -3.026 10.517 1.00 0.00 656 GLN B CA 6
ATOM 12319 C C . GLN B 2 93 ? 1.227 -2.322 10.487 1.00 0.00 656 GLN B C 6
ATOM 12320 O O . GLN B 2 93 ? 0.846 -1.654 11.448 1.00 0.00 656 GLN B O 6
ATOM 12334 N N . GLY B 2 94 ? 0.495 -2.477 9.385 1.00 0.00 657 GLY B N 6
ATOM 12335 C CA . GLY B 2 94 ? -0.860 -1.960 9.332 1.00 0.00 657 GLY B CA 6
ATOM 12336 C C . GLY B 2 94 ? -1.188 -1.213 8.054 1.00 0.00 657 GLY B C 6
ATOM 12337 O O . GLY B 2 94 ? -0.568 -1.435 7.011 1.00 0.00 657 GLY B O 6
ATOM 12341 N N . TRP B 2 95 ? -2.170 -0.325 8.151 1.00 0.00 658 TRP B N 6
ATOM 12342 C CA . TRP B 2 95 ? -2.676 0.423 7.007 1.00 0.00 658 TRP B CA 6
ATOM 12343 C C . TRP B 2 95 ? -2.087 1.835 7.024 1.00 0.00 658 TRP B C 6
ATOM 12344 O O . TRP B 2 95 ? -2.529 2.700 7.788 1.00 0.00 658 TRP B O 6
ATOM 12365 N N . SER B 2 96 ? -1.079 2.064 6.190 1.00 0.00 659 SER B N 6
ATOM 12366 C CA . SER B 2 96 ? -0.313 3.297 6.245 1.00 0.00 659 SER B CA 6
ATOM 12367 C C . SER B 2 96 ? -0.275 4.005 4.893 1.00 0.00 659 SER B C 6
ATOM 12368 O O . SER B 2 96 ? -0.712 3.469 3.882 1.00 0.00 659 SER B O 6
ATOM 12376 N N . SER B 2 97 ? 0.205 5.238 4.907 1.00 0.00 660 SER B N 6
ATOM 12377 C CA . SER B 2 97 ? 0.435 6.008 3.700 1.00 0.00 660 SER B CA 6
ATOM 12378 C C . SER B 2 97 ? 1.646 6.899 3.897 1.00 0.00 660 SER B C 6
ATOM 12379 O O . SER B 2 97 ? 1.955 7.294 5.024 1.00 0.00 660 SER B O 6
ATOM 12387 N N . CYS B 2 98 ? 2.328 7.208 2.800 1.00 0.00 661 CYS B N 6
ATOM 12388 C CA . CYS B 2 98 ? 3.486 8.089 2.832 1.00 0.00 661 CYS B CA 6
ATOM 12389 C C . CYS B 2 98 ? 3.085 9.464 3.351 1.00 0.00 661 CYS B C 6
ATOM 12390 O O . CYS B 2 98 ? 3.910 10.224 3.862 1.00 0.00 661 CYS B O 6
ATOM 12398 N N . CYS B 2 99 ? 1.803 9.771 3.236 1.00 0.00 662 CYS B N 6
ATOM 12399 C CA . CYS B 2 99 ? 1.272 11.024 3.718 1.00 0.00 662 CYS B CA 6
ATOM 12400 C C . CYS B 2 99 ? -0.202 10.860 4.032 1.00 0.00 662 CYS B C 6
ATOM 12401 O O . CYS B 2 99 ? -1.065 11.154 3.202 1.00 0.00 662 CYS B O 6
ATOM 12409 N N . PRO B 2 100 ? -0.510 10.374 5.244 1.00 0.00 663 PRO B N 6
ATOM 12410 C CA . PRO B 2 100 ? -1.892 10.184 5.690 1.00 0.00 663 PRO B CA 6
ATOM 12411 C C . PRO B 2 100 ? -2.661 11.487 5.649 1.00 0.00 663 PRO B C 6
ATOM 12412 O O . PRO B 2 100 ? -3.883 11.499 5.510 1.00 0.00 663 PRO B O 6
ATOM 12423 N N . GLU B 2 101 ? -1.916 12.575 5.779 1.00 0.00 664 GLU B N 6
ATOM 12424 C CA . GLU B 2 101 ? -2.453 13.912 5.635 1.00 0.00 664 GLU B CA 6
ATOM 12425 C C . GLU B 2 101 ? -3.205 14.010 4.321 1.00 0.00 664 GLU B C 6
ATOM 12426 O O . GLU B 2 101 ? -4.428 14.078 4.296 1.00 0.00 664 GLU B O 6
ATOM 12438 N N . ARG B 2 102 ? -2.448 13.963 3.235 1.00 0.00 665 ARG B N 6
ATOM 12439 C CA . ARG B 2 102 ? -2.994 14.132 1.892 1.00 0.00 665 ARG B CA 6
ATOM 12440 C C . ARG B 2 102 ? -3.976 13.016 1.526 1.00 0.00 665 ARG B C 6
ATOM 12441 O O . ARG B 2 102 ? -5.011 13.280 0.916 1.00 0.00 665 ARG B O 6
ATOM 12462 N N . THR B 2 103 ? -3.664 11.776 1.898 1.00 0.00 666 THR B N 6
ATOM 12463 C CA . THR B 2 103 ? -4.547 10.654 1.593 1.00 0.00 666 THR B CA 6
ATOM 12464 C C . THR B 2 103 ? -5.923 10.852 2.243 1.00 0.00 666 THR B C 6
ATOM 12465 O O . THR B 2 103 ? -6.957 10.620 1.617 1.00 0.00 666 THR B O 6
ATOM 12476 N N . SER B 2 104 ? -5.938 11.322 3.484 1.00 0.00 667 SER B N 6
ATOM 12477 C CA . SER B 2 104 ? -7.194 11.590 4.170 1.00 0.00 667 SER B CA 6
ATOM 12478 C C . SER B 2 104 ? -7.784 12.933 3.718 1.00 0.00 667 SER B C 6
ATOM 12479 O O . SER B 2 104 ? -8.994 13.127 3.742 1.00 0.00 667 SER B O 6
ATOM 12487 N N . GLN B 2 105 ? -6.918 13.858 3.320 1.00 0.00 668 GLN B N 6
ATOM 12488 C CA . GLN B 2 105 ? -7.339 15.150 2.789 1.00 0.00 668 GLN B CA 6
ATOM 12489 C C . GLN B 2 105 ? -8.171 15.008 1.525 1.00 0.00 668 GLN B C 6
ATOM 12490 O O . GLN B 2 105 ? -9.279 15.536 1.426 1.00 0.00 668 GLN B O 6
ATOM 12504 N N . LEU B 2 106 ? -7.632 14.277 0.569 1.00 0.00 669 LEU B N 6
ATOM 12505 C CA . LEU B 2 106 ? -8.174 14.268 -0.778 1.00 0.00 669 LEU B CA 6
ATOM 12506 C C . LEU B 2 106 ? -9.091 13.079 -1.002 1.00 0.00 669 LEU B C 6
ATOM 12507 O O . LEU B 2 106 ? -10.073 13.162 -1.738 1.00 0.00 669 LEU B O 6
ATOM 12523 N N . PHE B 2 107 ? -8.761 11.970 -0.367 1.00 0.00 670 PHE B N 6
ATOM 12524 C CA . PHE B 2 107 ? -9.498 10.734 -0.561 1.00 0.00 670 PHE B CA 6
ATOM 12525 C C . PHE B 2 107 ? -10.320 10.398 0.677 1.00 0.00 670 PHE B C 6
ATOM 12526 O O . PHE B 2 107 ? -11.012 9.376 0.717 1.00 0.00 670 PHE B O 6
ATOM 12543 N N . ASP B 2 108 ? -10.226 11.276 1.685 1.00 0.00 671 ASP B N 6
ATOM 12544 C CA . ASP B 2 108 ? -10.918 11.098 2.970 1.00 0.00 671 ASP B CA 6
ATOM 12545 C C . ASP B 2 108 ? -10.527 9.787 3.636 1.00 0.00 671 ASP B C 6
ATOM 12546 O O . ASP B 2 108 ? -11.206 9.312 4.542 1.00 0.00 671 ASP B O 6
ATOM 12555 N N . LEU B 2 109 ? -9.413 9.221 3.211 1.00 0.00 672 LEU B N 6
ATOM 12556 C CA . LEU B 2 109 ? -9.020 7.902 3.663 1.00 0.00 672 LEU B CA 6
ATOM 12557 C C . LEU B 2 109 ? -7.932 8.000 4.728 1.00 0.00 672 LEU B C 6
ATOM 12558 O O . LEU B 2 109 ? -6.839 8.498 4.464 1.00 0.00 672 LEU B O 6
ATOM 12574 N N . PRO B 2 110 ? -8.221 7.528 5.950 1.00 0.00 673 PRO B N 6
ATOM 12575 C CA . PRO B 2 110 ? -7.279 7.606 7.058 1.00 0.00 673 PRO B CA 6
ATOM 12576 C C . PRO B 2 110 ? -6.145 6.599 6.911 1.00 0.00 673 PRO B C 6
ATOM 12577 O O . PRO B 2 110 ? -6.347 5.465 6.467 1.00 0.00 673 PRO B O 6
ATOM 12588 N N . CYS B 2 111 ? -4.954 7.030 7.276 1.00 0.00 674 CYS B N 6
ATOM 12589 C CA . CYS B 2 111 ? -3.756 6.218 7.125 1.00 0.00 674 CYS B CA 6
ATOM 12590 C C . CYS B 2 111 ? -2.794 6.459 8.276 1.00 0.00 674 CYS B C 6
ATOM 12591 O O . CYS B 2 111 ? -2.813 7.514 8.910 1.00 0.00 674 CYS B O 6
ATOM 12599 N N . SER B 2 112 ? -1.982 5.461 8.559 1.00 0.00 675 SER B N 6
ATOM 12600 C CA . SER B 2 112 ? -0.887 5.609 9.501 1.00 0.00 675 SER B CA 6
ATOM 12601 C C . SER B 2 112 ? 0.323 6.108 8.732 1.00 0.00 675 SER B C 6
ATOM 12602 O O . SER B 2 112 ? 0.391 5.928 7.523 1.00 0.00 675 SER B O 6
ATOM 12610 N N . LYS B 2 113 ? 1.258 6.764 9.391 1.00 0.00 676 LYS B N 6
ATOM 12611 C CA . LYS B 2 113 ? 2.405 7.292 8.673 1.00 0.00 676 LYS B CA 6
ATOM 12612 C C . LYS B 2 113 ? 3.347 6.176 8.245 1.00 0.00 676 LYS B C 6
ATOM 12613 O O . LYS B 2 113 ? 3.978 5.525 9.076 1.00 0.00 676 LYS B O 6
ATOM 12632 N N . LEU B 2 114 ? 3.416 5.957 6.942 1.00 0.00 677 LEU B N 6
ATOM 12633 C CA . LEU B 2 114 ? 4.380 5.040 6.373 1.00 0.00 677 LEU B CA 6
ATOM 12634 C C . LEU B 2 114 ? 5.731 5.729 6.336 1.00 0.00 677 LEU B C 6
ATOM 12635 O O . LEU B 2 114 ? 5.922 6.711 5.613 1.00 0.00 677 LEU B O 6
ATOM 12651 N N . SER B 2 115 ? 6.648 5.248 7.148 1.00 0.00 678 SER B N 6
ATOM 12652 C CA . SER B 2 115 ? 7.978 5.808 7.185 1.00 0.00 678 SER B CA 6
ATOM 12653 C C . SER B 2 115 ? 9.015 4.701 7.222 1.00 0.00 678 SER B C 6
ATOM 12654 O O . SER B 2 115 ? 8.683 3.518 7.155 1.00 0.00 678 SER B O 6
ATOM 12662 N N . VAL B 2 116 ? 10.261 5.103 7.334 1.00 0.00 679 VAL B N 6
ATOM 12663 C CA . VAL B 2 116 ? 11.381 4.193 7.307 1.00 0.00 679 VAL B CA 6
ATOM 12664 C C . VAL B 2 116 ? 11.330 3.217 8.488 1.00 0.00 679 VAL B C 6
ATOM 12665 O O . VAL B 2 116 ? 10.954 3.583 9.602 1.00 0.00 679 VAL B O 6
ATOM 12678 N N . GLY B 2 117 ? 11.672 1.966 8.210 1.00 0.00 680 GLY B N 6
ATOM 12679 C CA . GLY B 2 117 ? 11.582 0.915 9.202 1.00 0.00 680 GLY B CA 6
ATOM 12680 C C . GLY B 2 117 ? 10.351 0.044 9.030 1.00 0.00 680 GLY B C 6
ATOM 12681 O O . GLY B 2 117 ? 10.188 -0.948 9.740 1.00 0.00 680 GLY B O 6
ATOM 12685 N N . ASP B 2 118 ? 9.480 0.399 8.091 1.00 0.00 681 ASP B N 6
ATOM 12686 C CA . ASP B 2 118 ? 8.255 -0.368 7.870 1.00 0.00 681 ASP B CA 6
ATOM 12687 C C . ASP B 2 118 ? 8.355 -1.238 6.619 1.00 0.00 681 ASP B C 6
ATOM 12688 O O . ASP B 2 118 ? 8.590 -0.742 5.523 1.00 0.00 681 ASP B O 6
ATOM 12697 N N . VAL B 2 119 ? 8.176 -2.541 6.777 1.00 0.00 682 VAL B N 6
ATOM 12698 C CA . VAL B 2 119 ? 8.200 -3.446 5.631 1.00 0.00 682 VAL B CA 6
ATOM 12699 C C . VAL B 2 119 ? 6.941 -3.294 4.784 1.00 0.00 682 VAL B C 6
ATOM 12700 O O . VAL B 2 119 ? 5.853 -3.616 5.231 1.00 0.00 682 VAL B O 6
ATOM 12713 N N . CYS B 2 120 ? 7.092 -2.788 3.563 1.00 0.00 683 CYS B N 6
ATOM 12714 C CA . CYS B 2 120 ? 5.942 -2.548 2.693 1.00 0.00 683 CYS B CA 6
ATOM 12715 C C . CYS B 2 120 ? 5.284 -3.849 2.288 1.00 0.00 683 CYS B C 6
ATOM 12716 O O . CYS B 2 120 ? 5.958 -4.855 2.051 1.00 0.00 683 CYS B O 6
ATOM 12724 N N . ILE B 2 121 ? 3.971 -3.823 2.218 1.00 0.00 684 ILE B N 6
ATOM 12725 C CA . ILE B 2 121 ? 3.238 -4.870 1.561 1.00 0.00 684 ILE B CA 6
ATOM 12726 C C . ILE B 2 121 ? 3.182 -4.557 0.076 1.00 0.00 684 ILE B C 6
ATOM 12727 O O . ILE B 2 121 ? 2.410 -3.704 -0.365 1.00 0.00 684 ILE B O 6
ATOM 12743 N N . SER B 2 122 ? 4.032 -5.204 -0.685 1.00 0.00 685 SER B N 6
ATOM 12744 C CA . SER B 2 122 ? 3.964 -5.092 -2.119 1.00 0.00 685 SER B CA 6
ATOM 12745 C C . SER B 2 122 ? 3.151 -6.255 -2.653 1.00 0.00 685 SER B C 6
ATOM 12746 O O . SER B 2 122 ? 3.490 -7.417 -2.430 1.00 0.00 685 SER B O 6
ATOM 12754 N N . LEU B 2 123 ? 2.054 -5.944 -3.310 1.00 0.00 686 LEU B N 6
ATOM 12755 C CA . LEU B 2 123 ? 1.193 -6.969 -3.840 1.00 0.00 686 LEU B CA 6
ATOM 12756 C C . LEU B 2 123 ? 1.434 -7.116 -5.324 1.00 0.00 686 LEU B C 6
ATOM 12757 O O . LEU B 2 123 ? 1.230 -6.170 -6.088 1.00 0.00 686 LEU B O 6
ATOM 12773 N N . THR B 2 124 ? 1.845 -8.297 -5.736 1.00 0.00 687 THR B N 6
ATOM 12774 C CA . THR B 2 124 ? 2.077 -8.538 -7.141 1.00 0.00 687 THR B CA 6
ATOM 12775 C C . THR B 2 124 ? 0.891 -9.273 -7.753 1.00 0.00 687 THR B C 6
ATOM 12776 O O . THR B 2 124 ? 0.433 -10.300 -7.242 1.00 0.00 687 THR B O 6
ATOM 12787 N N . LEU B 2 125 ? 0.367 -8.701 -8.819 1.00 0.00 688 LEU B N 6
ATOM 12788 C CA . LEU B 2 125 ? -0.774 -9.257 -9.519 1.00 0.00 688 LEU B CA 6
ATOM 12789 C C . LEU B 2 125 ? -0.305 -10.018 -10.751 1.00 0.00 688 LEU B C 6
ATOM 12790 O O . LEU B 2 125 ? 0.115 -9.411 -11.739 1.00 0.00 688 LEU B O 6
ATOM 12806 N N . LYS B 2 126 ? -0.340 -11.342 -10.678 1.00 0.00 689 LYS B N 6
ATOM 12807 C CA . LYS B 2 126 ? 0.058 -12.176 -11.791 1.00 0.00 689 LYS B CA 6
ATOM 12808 C C . LYS B 2 126 ? -0.988 -12.133 -12.895 1.00 0.00 689 LYS B C 6
ATOM 12809 O O . LYS B 2 126 ? -0.789 -11.388 -13.877 1.00 0.00 689 LYS B O 6
ATOM 12829 N N . VAL A 1 1 ? -18.152 -2.760 -5.689 1.00 0.00 34 VAL A N 7
ATOM 12830 C CA . VAL A 1 1 ? -16.995 -3.413 -5.035 1.00 0.00 34 VAL A CA 7
ATOM 12831 C C . VAL A 1 1 ? -15.913 -3.724 -6.053 1.00 0.00 34 VAL A C 7
ATOM 12832 O O . VAL A 1 1 ? -16.185 -3.902 -7.240 1.00 0.00 34 VAL A O 7
ATOM 12847 N N . PHE A 1 2 ? -14.686 -3.768 -5.575 1.00 0.00 35 PHE A N 7
ATOM 12848 C CA . PHE A 1 2 ? -13.529 -3.995 -6.427 1.00 0.00 35 PHE A CA 7
ATOM 12849 C C . PHE A 1 2 ? -12.578 -4.988 -5.775 1.00 0.00 35 PHE A C 7
ATOM 12850 O O . PHE A 1 2 ? -12.570 -5.125 -4.549 1.00 0.00 35 PHE A O 7
ATOM 12867 N N . PRO A 1 3 ? -11.787 -5.713 -6.591 1.00 0.00 36 PRO A N 7
ATOM 12868 C CA . PRO A 1 3 ? -10.736 -6.601 -6.088 1.00 0.00 36 PRO A CA 7
ATOM 12869 C C . PRO A 1 3 ? -9.782 -5.848 -5.171 1.00 0.00 36 PRO A C 7
ATOM 12870 O O . PRO A 1 3 ? -9.509 -4.664 -5.387 1.00 0.00 36 PRO A O 7
ATOM 12881 N N . TRP A 1 4 ? -9.282 -6.543 -4.155 1.00 0.00 37 TRP A N 7
ATOM 12882 C CA . TRP A 1 4 ? -8.536 -5.911 -3.076 1.00 0.00 37 TRP A CA 7
ATOM 12883 C C . TRP A 1 4 ? -7.293 -5.163 -3.543 1.00 0.00 37 TRP A C 7
ATOM 12884 O O . TRP A 1 4 ? -6.782 -4.308 -2.816 1.00 0.00 37 TRP A O 7
ATOM 12905 N N . HIS A 1 5 ? -6.793 -5.464 -4.737 1.00 0.00 38 HIS A N 7
ATOM 12906 C CA . HIS A 1 5 ? -5.757 -4.633 -5.323 1.00 0.00 38 HIS A CA 7
ATOM 12907 C C . HIS A 1 5 ? -6.373 -3.320 -5.812 1.00 0.00 38 HIS A C 7
ATOM 12908 O O . HIS A 1 5 ? -6.572 -3.108 -7.008 1.00 0.00 38 HIS A O 7
ATOM 12923 N N . SER A 1 6 ? -6.709 -2.464 -4.866 1.00 0.00 39 SER A N 7
ATOM 12924 C CA . SER A 1 6 ? -7.304 -1.175 -5.168 1.00 0.00 39 SER A CA 7
ATOM 12925 C C . SER A 1 6 ? -6.541 -0.065 -4.445 1.00 0.00 39 SER A C 7
ATOM 12926 O O . SER A 1 6 ? -6.512 1.085 -4.884 1.00 0.00 39 SER A O 7
ATOM 12934 N N . LEU A 1 7 ? -5.888 -0.443 -3.355 1.00 0.00 40 LEU A N 7
ATOM 12935 C CA . LEU A 1 7 ? -5.206 0.500 -2.475 1.00 0.00 40 LEU A CA 7
ATOM 12936 C C . LEU A 1 7 ? -3.847 -0.055 -2.062 1.00 0.00 40 LEU A C 7
ATOM 12937 O O . LEU A 1 7 ? -3.217 0.440 -1.133 1.00 0.00 40 LEU A O 7
ATOM 12953 N N . VAL A 1 8 ? -3.405 -1.097 -2.757 1.00 0.00 41 VAL A N 7
ATOM 12954 C CA . VAL A 1 8 ? -2.153 -1.742 -2.452 1.00 0.00 41 VAL A CA 7
ATOM 12955 C C . VAL A 1 8 ? -1.243 -1.753 -3.686 1.00 0.00 41 VAL A C 7
ATOM 12956 O O . VAL A 1 8 ? -1.307 -2.656 -4.529 1.00 0.00 41 VAL A O 7
ATOM 12969 N N . PRO A 1 9 ? -0.412 -0.714 -3.830 1.00 0.00 42 PRO A N 7
ATOM 12970 C CA . PRO A 1 9 ? 0.528 -0.597 -4.938 1.00 0.00 42 PRO A CA 7
ATOM 12971 C C . PRO A 1 9 ? 1.756 -1.475 -4.734 1.00 0.00 42 PRO A C 7
ATOM 12972 O O . PRO A 1 9 ? 1.849 -2.229 -3.762 1.00 0.00 42 PRO A O 7
ATOM 12983 N N . PHE A 1 10 ? 2.695 -1.382 -5.657 1.00 0.00 43 PHE A N 7
ATOM 12984 C CA . PHE A 1 10 ? 3.934 -2.127 -5.555 1.00 0.00 43 PHE A CA 7
ATOM 12985 C C . PHE A 1 10 ? 5.125 -1.180 -5.549 1.00 0.00 43 PHE A C 7
ATOM 12986 O O . PHE A 1 10 ? 5.151 -0.188 -6.281 1.00 0.00 43 PHE A O 7
ATOM 13003 N N . LEU A 1 11 ? 6.097 -1.494 -4.711 1.00 0.00 44 LEU A N 7
ATOM 13004 C CA . LEU A 1 11 ? 7.294 -0.675 -4.534 1.00 0.00 44 LEU A CA 7
ATOM 13005 C C . LEU A 1 11 ? 8.290 -0.874 -5.687 1.00 0.00 44 LEU A C 7
ATOM 13006 O O . LEU A 1 11 ? 9.500 -0.876 -5.476 1.00 0.00 44 LEU A O 7
ATOM 13022 N N . ALA A 1 12 ? 7.752 -0.969 -6.908 1.00 0.00 45 ALA A N 7
ATOM 13023 C CA . ALA A 1 12 ? 8.509 -1.375 -8.096 1.00 0.00 45 ALA A CA 7
ATOM 13024 C C . ALA A 1 12 ? 8.744 -2.886 -8.062 1.00 0.00 45 ALA A C 7
ATOM 13025 O O . ALA A 1 12 ? 8.616 -3.509 -7.010 1.00 0.00 45 ALA A O 7
ATOM 13032 N N . PRO A 1 13 ? 9.034 -3.510 -9.220 1.00 0.00 46 PRO A N 7
ATOM 13033 C CA . PRO A 1 13 ? 9.246 -4.960 -9.300 1.00 0.00 46 PRO A CA 7
ATOM 13034 C C . PRO A 1 13 ? 10.393 -5.438 -8.412 1.00 0.00 46 PRO A C 7
ATOM 13035 O O . PRO A 1 13 ? 11.565 -5.330 -8.784 1.00 0.00 46 PRO A O 7
ATOM 13046 N N . SER A 1 14 ? 10.039 -5.960 -7.239 1.00 0.00 47 SER A N 7
ATOM 13047 C CA . SER A 1 14 ? 11.007 -6.492 -6.289 1.00 0.00 47 SER A CA 7
ATOM 13048 C C . SER A 1 14 ? 11.875 -7.574 -6.927 1.00 0.00 47 SER A C 7
ATOM 13049 O O . SER A 1 14 ? 11.479 -8.204 -7.912 1.00 0.00 47 SER A O 7
ATOM 13057 N N . GLN A 1 15 ? 13.052 -7.788 -6.360 1.00 0.00 48 GLN A N 7
ATOM 13058 C CA . GLN A 1 15 ? 13.961 -8.810 -6.844 1.00 0.00 48 GLN A CA 7
ATOM 13059 C C . GLN A 1 15 ? 13.579 -10.174 -6.280 1.00 0.00 48 GLN A C 7
ATOM 13060 O O . GLN A 1 15 ? 12.823 -10.904 -6.952 1.00 0.00 48 GLN A O 7
ATOM 13075 N N . ALA B 2 4 ? -28.459 12.164 2.133 1.00 0.00 567 ALA B N 7
ATOM 13076 C CA . ALA B 2 4 ? -27.305 11.381 1.639 1.00 0.00 567 ALA B CA 7
ATOM 13077 C C . ALA B 2 4 ? -26.093 12.283 1.457 1.00 0.00 567 ALA B C 7
ATOM 13078 O O . ALA B 2 4 ? -26.216 13.399 0.954 1.00 0.00 567 ALA B O 7
ATOM 13085 N N . PRO B 2 5 ? -24.908 11.813 1.875 1.00 0.00 568 PRO B N 7
ATOM 13086 C CA . PRO B 2 5 ? -23.678 12.596 1.792 1.00 0.00 568 PRO B CA 7
ATOM 13087 C C . PRO B 2 5 ? -23.088 12.604 0.385 1.00 0.00 568 PRO B C 7
ATOM 13088 O O . PRO B 2 5 ? -23.444 11.754 -0.436 1.00 0.00 568 PRO B O 7
ATOM 13099 N N . PRO B 2 6 ? -22.198 13.566 0.083 1.00 0.00 569 PRO B N 7
ATOM 13100 C CA . PRO B 2 6 ? -21.540 13.668 -1.225 1.00 0.00 569 PRO B CA 7
ATOM 13101 C C . PRO B 2 6 ? -21.059 12.312 -1.745 1.00 0.00 569 PRO B C 7
ATOM 13102 O O . PRO B 2 6 ? -21.368 11.929 -2.879 1.00 0.00 569 PRO B O 7
ATOM 13113 N N . THR B 2 7 ? -20.338 11.587 -0.893 1.00 0.00 570 THR B N 7
ATOM 13114 C CA . THR B 2 7 ? -19.807 10.267 -1.220 1.00 0.00 570 THR B CA 7
ATOM 13115 C C . THR B 2 7 ? -18.667 10.363 -2.231 1.00 0.00 570 THR B C 7
ATOM 13116 O O . THR B 2 7 ? -18.623 11.259 -3.079 1.00 0.00 570 THR B O 7
ATOM 13127 N N . LEU B 2 8 ? -17.764 9.413 -2.145 1.00 0.00 571 LEU B N 7
ATOM 13128 C CA . LEU B 2 8 ? -16.570 9.398 -2.956 1.00 0.00 571 LEU B CA 7
ATOM 13129 C C . LEU B 2 8 ? -16.566 8.181 -3.872 1.00 0.00 571 LEU B C 7
ATOM 13130 O O . LEU B 2 8 ? -17.357 7.257 -3.669 1.00 0.00 571 LEU B O 7
ATOM 13146 N N . PRO B 2 9 ? -15.706 8.175 -4.911 1.00 0.00 572 PRO B N 7
ATOM 13147 C CA . PRO B 2 9 ? -15.525 7.014 -5.788 1.00 0.00 572 PRO B CA 7
ATOM 13148 C C . PRO B 2 9 ? -15.425 5.696 -5.013 1.00 0.00 572 PRO B C 7
ATOM 13149 O O . PRO B 2 9 ? -14.816 5.630 -3.948 1.00 0.00 572 PRO B O 7
ATOM 13160 N N . PRO B 2 10 ? -16.024 4.634 -5.559 1.00 0.00 573 PRO B N 7
ATOM 13161 C CA . PRO B 2 10 ? -16.183 3.340 -4.876 1.00 0.00 573 PRO B CA 7
ATOM 13162 C C . PRO B 2 10 ? -14.927 2.477 -4.899 1.00 0.00 573 PRO B C 7
ATOM 13163 O O . PRO B 2 10 ? -14.918 1.363 -4.374 1.00 0.00 573 PRO B O 7
ATOM 13174 N N . TYR B 2 11 ? -13.892 2.979 -5.546 1.00 0.00 574 TYR B N 7
ATOM 13175 C CA . TYR B 2 11 ? -12.656 2.218 -5.718 1.00 0.00 574 TYR B CA 7
ATOM 13176 C C . TYR B 2 11 ? -11.826 2.113 -4.438 1.00 0.00 574 TYR B C 7
ATOM 13177 O O . TYR B 2 11 ? -11.920 1.119 -3.724 1.00 0.00 574 TYR B O 7
ATOM 13195 N N . PHE B 2 12 ? -11.002 3.108 -4.152 1.00 0.00 575 PHE B N 7
ATOM 13196 C CA . PHE B 2 12 ? -10.137 3.038 -2.980 1.00 0.00 575 PHE B CA 7
ATOM 13197 C C . PHE B 2 12 ? -10.446 4.174 -2.020 1.00 0.00 575 PHE B C 7
ATOM 13198 O O . PHE B 2 12 ? -9.831 4.295 -0.961 1.00 0.00 575 PHE B O 7
ATOM 13215 N N . MET B 2 13 ? -11.412 4.997 -2.395 1.00 0.00 576 MET B N 7
ATOM 13216 C CA . MET B 2 13 ? -11.760 6.173 -1.597 1.00 0.00 576 MET B CA 7
ATOM 13217 C C . MET B 2 13 ? -12.423 5.754 -0.288 1.00 0.00 576 MET B C 7
ATOM 13218 O O . MET B 2 13 ? -12.733 4.581 -0.095 1.00 0.00 576 MET B O 7
ATOM 13232 N N . LYS B 2 14 ? -12.655 6.706 0.601 1.00 0.00 577 LYS B N 7
ATOM 13233 C CA . LYS B 2 14 ? -13.245 6.400 1.901 1.00 0.00 577 LYS B CA 7
ATOM 13234 C C . LYS B 2 14 ? -14.608 5.723 1.764 1.00 0.00 577 LYS B C 7
ATOM 13235 O O . LYS B 2 14 ? -15.453 6.147 0.973 1.00 0.00 577 LYS B O 7
ATOM 13254 N N . GLY B 2 15 ? -14.801 4.655 2.533 1.00 0.00 578 GLY B N 7
ATOM 13255 C CA . GLY B 2 15 ? -16.092 3.993 2.598 1.00 0.00 578 GLY B CA 7
ATOM 13256 C C . GLY B 2 15 ? -16.291 2.954 1.515 1.00 0.00 578 GLY B C 7
ATOM 13257 O O . GLY B 2 15 ? -17.293 2.237 1.522 1.00 0.00 578 GLY B O 7
ATOM 13261 N N . SER B 2 16 ? -15.345 2.866 0.593 1.00 0.00 579 SER B N 7
ATOM 13262 C CA . SER B 2 16 ? -15.423 1.900 -0.493 1.00 0.00 579 SER B CA 7
ATOM 13263 C C . SER B 2 16 ? -15.351 0.472 0.038 1.00 0.00 579 SER B C 7
ATOM 13264 O O . SER B 2 16 ? -14.693 0.202 1.048 1.00 0.00 579 SER B O 7
ATOM 13272 N N . ILE B 2 17 ? -16.052 -0.431 -0.632 1.00 0.00 580 ILE B N 7
ATOM 13273 C CA . ILE B 2 17 ? -16.052 -1.828 -0.255 1.00 0.00 580 ILE B CA 7
ATOM 13274 C C . ILE B 2 17 ? -14.998 -2.590 -1.044 1.00 0.00 580 ILE B C 7
ATOM 13275 O O . ILE B 2 17 ? -15.065 -2.697 -2.271 1.00 0.00 580 ILE B O 7
ATOM 13291 N N . ILE B 2 18 ? -14.022 -3.103 -0.322 1.00 0.00 581 ILE B N 7
ATOM 13292 C CA . ILE B 2 18 ? -12.899 -3.795 -0.918 1.00 0.00 581 ILE B CA 7
ATOM 13293 C C . ILE B 2 18 ? -13.059 -5.298 -0.731 1.00 0.00 581 ILE B C 7
ATOM 13294 O O . ILE B 2 18 ? -13.288 -5.764 0.389 1.00 0.00 581 ILE B O 7
ATOM 13310 N N . GLN B 2 19 ? -12.958 -6.051 -1.818 1.00 0.00 582 GLN B N 7
ATOM 13311 C CA . GLN B 2 19 ? -13.136 -7.495 -1.749 1.00 0.00 582 GLN B CA 7
ATOM 13312 C C . GLN B 2 19 ? -11.800 -8.205 -1.727 1.00 0.00 582 GLN B C 7
ATOM 13313 O O . GLN B 2 19 ? -11.024 -8.127 -2.676 1.00 0.00 582 GLN B O 7
ATOM 13327 N N . LEU B 2 20 ? -11.555 -8.913 -0.644 1.00 0.00 583 LEU B N 7
ATOM 13328 C CA . LEU B 2 20 ? -10.290 -9.597 -0.445 1.00 0.00 583 LEU B CA 7
ATOM 13329 C C . LEU B 2 20 ? -10.279 -10.937 -1.168 1.00 0.00 583 LEU B C 7
ATOM 13330 O O . LEU B 2 20 ? -11.316 -11.373 -1.672 1.00 0.00 583 LEU B O 7
ATOM 13346 N N . ALA B 2 21 ? -9.128 -11.600 -1.218 1.00 0.00 584 ALA B N 7
ATOM 13347 C CA . ALA B 2 21 ? -9.032 -12.859 -1.950 1.00 0.00 584 ALA B CA 7
ATOM 13348 C C . ALA B 2 21 ? -9.909 -13.921 -1.305 1.00 0.00 584 ALA B C 7
ATOM 13349 O O . ALA B 2 21 ? -10.486 -14.770 -1.984 1.00 0.00 584 ALA B O 7
ATOM 13356 N N . ASN B 2 22 ? -10.034 -13.840 0.013 1.00 0.00 585 ASN B N 7
ATOM 13357 C CA . ASN B 2 22 ? -10.850 -14.780 0.765 1.00 0.00 585 ASN B CA 7
ATOM 13358 C C . ASN B 2 22 ? -12.335 -14.471 0.574 1.00 0.00 585 ASN B C 7
ATOM 13359 O O . ASN B 2 22 ? -13.197 -15.232 1.006 1.00 0.00 585 ASN B O 7
ATOM 13370 N N . GLY B 2 23 ? -12.622 -13.347 -0.081 1.00 0.00 586 GLY B N 7
ATOM 13371 C CA . GLY B 2 23 ? -13.986 -13.016 -0.435 1.00 0.00 586 GLY B CA 7
ATOM 13372 C C . GLY B 2 23 ? -14.614 -11.998 0.492 1.00 0.00 586 GLY B C 7
ATOM 13373 O O . GLY B 2 23 ? -15.797 -11.683 0.356 1.00 0.00 586 GLY B O 7
ATOM 13377 N N . GLU B 2 24 ? -13.840 -11.483 1.440 1.00 0.00 587 GLU B N 7
ATOM 13378 C CA . GLU B 2 24 ? -14.352 -10.487 2.368 1.00 0.00 587 GLU B CA 7
ATOM 13379 C C . GLU B 2 24 ? -14.658 -9.181 1.692 1.00 0.00 587 GLU B C 7
ATOM 13380 O O . GLU B 2 24 ? -14.007 -8.789 0.730 1.00 0.00 587 GLU B O 7
ATOM 13392 N N . LEU B 2 25 ? -15.647 -8.515 2.237 1.00 0.00 588 LEU B N 7
ATOM 13393 C CA . LEU B 2 25 ? -16.061 -7.218 1.756 1.00 0.00 588 LEU B CA 7
ATOM 13394 C C . LEU B 2 25 ? -15.932 -6.209 2.880 1.00 0.00 588 LEU B C 7
ATOM 13395 O O . LEU B 2 25 ? -16.839 -6.033 3.695 1.00 0.00 588 LEU B O 7
ATOM 13411 N N . LYS B 2 26 ? -14.783 -5.567 2.919 1.00 0.00 589 LYS B N 7
ATOM 13412 C CA . LYS B 2 26 ? -14.393 -4.743 4.048 1.00 0.00 589 LYS B CA 7
ATOM 13413 C C . LYS B 2 26 ? -14.283 -3.288 3.620 1.00 0.00 589 LYS B C 7
ATOM 13414 O O . LYS B 2 26 ? -14.142 -2.992 2.437 1.00 0.00 589 LYS B O 7
ATOM 13433 N N . LYS B 2 27 ? -14.344 -2.386 4.581 1.00 0.00 590 LYS B N 7
ATOM 13434 C CA . LYS B 2 27 ? -14.208 -0.969 4.296 1.00 0.00 590 LYS B CA 7
ATOM 13435 C C . LYS B 2 27 ? -12.740 -0.596 4.194 1.00 0.00 590 LYS B C 7
ATOM 13436 O O . LYS B 2 27 ? -11.933 -1.075 4.990 1.00 0.00 590 LYS B O 7
ATOM 13455 N N . VAL B 2 28 ? -12.406 0.243 3.217 1.00 0.00 591 VAL B N 7
ATOM 13456 C CA . VAL B 2 28 ? -11.008 0.575 2.910 1.00 0.00 591 VAL B CA 7
ATOM 13457 C C . VAL B 2 28 ? -10.213 0.883 4.167 1.00 0.00 591 VAL B C 7
ATOM 13458 O O . VAL B 2 28 ? -9.133 0.342 4.390 1.00 0.00 591 VAL B O 7
ATOM 13471 N N . GLU B 2 29 ? -10.789 1.734 4.991 1.00 0.00 592 GLU B N 7
ATOM 13472 C CA . GLU B 2 29 ? -10.105 2.285 6.145 1.00 0.00 592 GLU B CA 7
ATOM 13473 C C . GLU B 2 29 ? -9.914 1.255 7.259 1.00 0.00 592 GLU B C 7
ATOM 13474 O O . GLU B 2 29 ? -9.041 1.413 8.111 1.00 0.00 592 GLU B O 7
ATOM 13486 N N . ASP B 2 30 ? -10.711 0.197 7.247 1.00 0.00 593 ASP B N 7
ATOM 13487 C CA . ASP B 2 30 ? -10.700 -0.756 8.350 1.00 0.00 593 ASP B CA 7
ATOM 13488 C C . ASP B 2 30 ? -10.060 -2.080 7.936 1.00 0.00 593 ASP B C 7
ATOM 13489 O O . ASP B 2 30 ? -9.972 -3.013 8.730 1.00 0.00 593 ASP B O 7
ATOM 13498 N N . LEU B 2 31 ? -9.644 -2.164 6.682 1.00 0.00 594 LEU B N 7
ATOM 13499 C CA . LEU B 2 31 ? -8.798 -3.253 6.225 1.00 0.00 594 LEU B CA 7
ATOM 13500 C C . LEU B 2 31 ? -7.546 -3.345 7.088 1.00 0.00 594 LEU B C 7
ATOM 13501 O O . LEU B 2 31 ? -6.867 -2.342 7.327 1.00 0.00 594 LEU B O 7
ATOM 13517 N N . LYS B 2 32 ? -7.260 -4.536 7.575 1.00 0.00 595 LYS B N 7
ATOM 13518 C CA . LYS B 2 32 ? -6.064 -4.761 8.374 1.00 0.00 595 LYS B CA 7
ATOM 13519 C C . LYS B 2 32 ? -5.000 -5.444 7.528 1.00 0.00 595 LYS B C 7
ATOM 13520 O O . LYS B 2 32 ? -5.326 -6.063 6.514 1.00 0.00 595 LYS B O 7
ATOM 13539 N N . THR B 2 33 ? -3.739 -5.342 7.925 1.00 0.00 596 THR B N 7
ATOM 13540 C CA . THR B 2 33 ? -2.660 -5.922 7.132 1.00 0.00 596 THR B CA 7
ATOM 13541 C C . THR B 2 33 ? -2.852 -7.425 6.975 1.00 0.00 596 THR B C 7
ATOM 13542 O O . THR B 2 33 ? -2.601 -7.981 5.906 1.00 0.00 596 THR B O 7
ATOM 13553 N N . GLU B 2 34 ? -3.343 -8.060 8.031 1.00 0.00 597 GLU B N 7
ATOM 13554 C CA . GLU B 2 34 ? -3.543 -9.498 8.044 1.00 0.00 597 GLU B CA 7
ATOM 13555 C C . GLU B 2 34 ? -4.581 -9.914 7.013 1.00 0.00 597 GLU B C 7
ATOM 13556 O O . GLU B 2 34 ? -4.527 -11.018 6.482 1.00 0.00 597 GLU B O 7
ATOM 13568 N N . ASP B 2 35 ? -5.517 -9.018 6.728 1.00 0.00 598 ASP B N 7
ATOM 13569 C CA . ASP B 2 35 ? -6.561 -9.288 5.750 1.00 0.00 598 ASP B CA 7
ATOM 13570 C C . ASP B 2 35 ? -5.957 -9.429 4.357 1.00 0.00 598 ASP B C 7
ATOM 13571 O O . ASP B 2 35 ? -6.306 -10.338 3.602 1.00 0.00 598 ASP B O 7
ATOM 13580 N N . PHE B 2 36 ? -5.037 -8.531 4.027 1.00 0.00 599 PHE B N 7
ATOM 13581 C CA . PHE B 2 36 ? -4.321 -8.608 2.759 1.00 0.00 599 PHE B CA 7
ATOM 13582 C C . PHE B 2 36 ? -3.337 -9.762 2.779 1.00 0.00 599 PHE B C 7
ATOM 13583 O O . PHE B 2 36 ? -3.203 -10.484 1.788 1.00 0.00 599 PHE B O 7
ATOM 13600 N N . ILE B 2 37 ? -2.654 -9.928 3.909 1.00 0.00 600 ILE B N 7
ATOM 13601 C CA . ILE B 2 37 ? -1.745 -11.043 4.102 1.00 0.00 600 ILE B CA 7
ATOM 13602 C C . ILE B 2 37 ? -2.427 -12.361 3.774 1.00 0.00 600 ILE B C 7
ATOM 13603 O O . ILE B 2 37 ? -2.005 -13.072 2.868 1.00 0.00 600 ILE B O 7
ATOM 13619 N N . GLN B 2 38 ? -3.517 -12.642 4.474 1.00 0.00 601 GLN B N 7
ATOM 13620 C CA . GLN B 2 38 ? -4.260 -13.873 4.280 1.00 0.00 601 GLN B CA 7
ATOM 13621 C C . GLN B 2 38 ? -4.678 -14.039 2.836 1.00 0.00 601 GLN B C 7
ATOM 13622 O O . GLN B 2 38 ? -4.478 -15.095 2.252 1.00 0.00 601 GLN B O 7
ATOM 13636 N N . SER B 2 39 ? -5.223 -12.981 2.260 1.00 0.00 602 SER B N 7
ATOM 13637 C CA . SER B 2 39 ? -5.685 -13.017 0.884 1.00 0.00 602 SER B CA 7
ATOM 13638 C C . SER B 2 39 ? -4.593 -13.522 -0.064 1.00 0.00 602 SER B C 7
ATOM 13639 O O . SER B 2 39 ? -4.839 -14.380 -0.915 1.00 0.00 602 SER B O 7
ATOM 13647 N N . ALA B 2 40 ? -3.388 -13.004 0.096 1.00 0.00 603 ALA B N 7
ATOM 13648 C CA . ALA B 2 40 ? -2.282 -13.379 -0.770 1.00 0.00 603 ALA B CA 7
ATOM 13649 C C . ALA B 2 40 ? -1.691 -14.733 -0.389 1.00 0.00 603 ALA B C 7
ATOM 13650 O O . ALA B 2 40 ? -1.053 -15.394 -1.206 1.00 0.00 603 ALA B O 7
ATOM 13657 N N . GLU B 2 41 ? -1.888 -15.138 0.854 1.00 0.00 604 GLU B N 7
ATOM 13658 C CA . GLU B 2 41 ? -1.389 -16.425 1.321 1.00 0.00 604 GLU B CA 7
ATOM 13659 C C . GLU B 2 41 ? -2.273 -17.543 0.804 1.00 0.00 604 GLU B C 7
ATOM 13660 O O . GLU B 2 41 ? -1.804 -18.629 0.465 1.00 0.00 604 GLU B O 7
ATOM 13672 N N . ILE B 2 42 ? -3.560 -17.251 0.758 1.00 0.00 605 ILE B N 7
ATOM 13673 C CA . ILE B 2 42 ? -4.543 -18.120 0.140 1.00 0.00 605 ILE B CA 7
ATOM 13674 C C . ILE B 2 42 ? -4.251 -18.218 -1.361 1.00 0.00 605 ILE B C 7
ATOM 13675 O O . ILE B 2 42 ? -4.624 -19.184 -2.026 1.00 0.00 605 ILE B O 7
ATOM 13691 N N . SER B 2 43 ? -3.562 -17.192 -1.862 1.00 0.00 606 SER B N 7
ATOM 13692 C CA . SER B 2 43 ? -2.928 -17.217 -3.178 1.00 0.00 606 SER B CA 7
ATOM 13693 C C . SER B 2 43 ? -3.899 -17.546 -4.306 1.00 0.00 606 SER B C 7
ATOM 13694 O O . SER B 2 43 ? -3.948 -18.673 -4.794 1.00 0.00 606 SER B O 7
ATOM 13702 N N . ASN B 2 44 ? -4.662 -16.549 -4.719 1.00 0.00 607 ASN B N 7
ATOM 13703 C CA . ASN B 2 44 ? -5.493 -16.674 -5.902 1.00 0.00 607 ASN B CA 7
ATOM 13704 C C . ASN B 2 44 ? -4.856 -15.866 -7.028 1.00 0.00 607 ASN B C 7
ATOM 13705 O O . ASN B 2 44 ? -5.431 -14.888 -7.509 1.00 0.00 607 ASN B O 7
ATOM 13716 N N . ASP B 2 45 ? -3.642 -16.282 -7.418 1.00 0.00 608 ASP B N 7
ATOM 13717 C CA . ASP B 2 45 ? -2.817 -15.535 -8.377 1.00 0.00 608 ASP B CA 7
ATOM 13718 C C . ASP B 2 45 ? -2.387 -14.210 -7.764 1.00 0.00 608 ASP B C 7
ATOM 13719 O O . ASP B 2 45 ? -2.279 -13.191 -8.451 1.00 0.00 608 ASP B O 7
ATOM 13728 N N . LEU B 2 46 ? -2.136 -14.237 -6.461 1.00 0.00 609 LEU B N 7
ATOM 13729 C CA . LEU B 2 46 ? -1.892 -13.027 -5.685 1.00 0.00 609 LEU B CA 7
ATOM 13730 C C . LEU B 2 46 ? -0.937 -13.336 -4.530 1.00 0.00 609 LEU B C 7
ATOM 13731 O O . LEU B 2 46 ? -1.159 -14.294 -3.793 1.00 0.00 609 LEU B O 7
ATOM 13747 N N . LYS B 2 47 ? 0.124 -12.538 -4.382 1.00 0.00 610 LYS B N 7
ATOM 13748 C CA . LYS B 2 47 ? 1.133 -12.784 -3.344 1.00 0.00 610 LYS B CA 7
ATOM 13749 C C . LYS B 2 47 ? 1.603 -11.485 -2.681 1.00 0.00 610 LYS B C 7
ATOM 13750 O O . LYS B 2 47 ? 1.685 -10.443 -3.331 1.00 0.00 610 LYS B O 7
ATOM 13769 N N . ILE B 2 48 ? 1.900 -11.564 -1.382 1.00 0.00 611 ILE B N 7
ATOM 13770 C CA . ILE B 2 48 ? 2.453 -10.436 -0.628 1.00 0.00 611 ILE B CA 7
ATOM 13771 C C . ILE B 2 48 ? 3.966 -10.384 -0.817 1.00 0.00 611 ILE B C 7
ATOM 13772 O O . ILE B 2 48 ? 4.607 -11.409 -1.055 1.00 0.00 611 ILE B O 7
ATOM 13788 N N . ASP B 2 49 ? 4.527 -9.193 -0.710 1.00 0.00 612 ASP B N 7
ATOM 13789 C CA . ASP B 2 49 ? 5.972 -9.017 -0.750 1.00 0.00 612 ASP B CA 7
ATOM 13790 C C . ASP B 2 49 ? 6.427 -8.332 0.525 1.00 0.00 612 ASP B C 7
ATOM 13791 O O . ASP B 2 49 ? 5.689 -7.530 1.102 1.00 0.00 612 ASP B O 7
ATOM 13800 N N . SER B 2 50 ? 7.627 -8.650 0.968 1.00 0.00 613 SER B N 7
ATOM 13801 C CA . SER B 2 50 ? 8.149 -8.088 2.200 1.00 0.00 613 SER B CA 7
ATOM 13802 C C . SER B 2 50 ? 9.416 -7.269 1.942 1.00 0.00 613 SER B C 7
ATOM 13803 O O . SER B 2 50 ? 10.520 -7.808 1.815 1.00 0.00 613 SER B O 7
ATOM 13811 N N . SER B 2 51 ? 9.243 -5.958 1.877 1.00 0.00 614 SER B N 7
ATOM 13812 C CA . SER B 2 51 ? 10.347 -5.050 1.606 1.00 0.00 614 SER B CA 7
ATOM 13813 C C . SER B 2 51 ? 10.390 -3.941 2.658 1.00 0.00 614 SER B C 7
ATOM 13814 O O . SER B 2 51 ? 9.475 -3.127 2.744 1.00 0.00 614 SER B O 7
ATOM 13822 N N . THR B 2 52 ? 11.443 -3.932 3.473 1.00 0.00 615 THR B N 7
ATOM 13823 C CA . THR B 2 52 ? 11.561 -2.970 4.568 1.00 0.00 615 THR B CA 7
ATOM 13824 C C . THR B 2 52 ? 12.259 -1.693 4.127 1.00 0.00 615 THR B C 7
ATOM 13825 O O . THR B 2 52 ? 13.420 -1.719 3.732 1.00 0.00 615 THR B O 7
ATOM 13836 N N . VAL B 2 53 ? 11.546 -0.582 4.197 1.00 0.00 616 VAL B N 7
ATOM 13837 C CA . VAL B 2 53 ? 12.126 0.713 3.910 1.00 0.00 616 VAL B CA 7
ATOM 13838 C C . VAL B 2 53 ? 13.251 1.033 4.886 1.00 0.00 616 VAL B C 7
ATOM 13839 O O . VAL B 2 53 ? 13.056 1.047 6.103 1.00 0.00 616 VAL B O 7
ATOM 13852 N N . GLU B 2 54 ? 14.432 1.262 4.340 1.00 0.00 617 GLU B N 7
ATOM 13853 C CA . GLU B 2 54 ? 15.590 1.622 5.134 1.00 0.00 617 GLU B CA 7
ATOM 13854 C C . GLU B 2 54 ? 15.846 3.118 5.053 1.00 0.00 617 GLU B C 7
ATOM 13855 O O . GLU B 2 54 ? 16.527 3.688 5.910 1.00 0.00 617 GLU B O 7
ATOM 13867 N N . ARG B 2 55 ? 15.300 3.757 4.024 1.00 0.00 618 ARG B N 7
ATOM 13868 C CA . ARG B 2 55 ? 15.530 5.177 3.814 1.00 0.00 618 ARG B CA 7
ATOM 13869 C C . ARG B 2 55 ? 14.393 5.801 3.012 1.00 0.00 618 ARG B C 7
ATOM 13870 O O . ARG B 2 55 ? 13.769 5.140 2.184 1.00 0.00 618 ARG B O 7
ATOM 13891 N N . ILE B 2 56 ? 14.131 7.073 3.271 1.00 0.00 619 ILE B N 7
ATOM 13892 C CA . ILE B 2 56 ? 13.074 7.815 2.602 1.00 0.00 619 ILE B CA 7
ATOM 13893 C C . ILE B 2 56 ? 13.586 9.194 2.232 1.00 0.00 619 ILE B C 7
ATOM 13894 O O . ILE B 2 56 ? 14.158 9.897 3.068 1.00 0.00 619 ILE B O 7
ATOM 13910 N N . GLU B 2 57 ? 13.409 9.571 0.980 1.00 0.00 620 GLU B N 7
ATOM 13911 C CA . GLU B 2 57 ? 13.936 10.836 0.496 1.00 0.00 620 GLU B CA 7
ATOM 13912 C C . GLU B 2 57 ? 12.900 11.578 -0.332 1.00 0.00 620 GLU B C 7
ATOM 13913 O O . GLU B 2 57 ? 12.185 10.975 -1.131 1.00 0.00 620 GLU B O 7
ATOM 13925 N N . ASP B 2 58 ? 12.815 12.884 -0.136 1.00 0.00 621 ASP B N 7
ATOM 13926 C CA . ASP B 2 58 ? 11.978 13.720 -0.983 1.00 0.00 621 ASP B CA 7
ATOM 13927 C C . ASP B 2 58 ? 12.685 13.949 -2.306 1.00 0.00 621 ASP B C 7
ATOM 13928 O O . ASP B 2 58 ? 13.882 14.239 -2.335 1.00 0.00 621 ASP B O 7
ATOM 13937 N N . SER B 2 59 ? 11.956 13.810 -3.398 1.00 0.00 622 SER B N 7
ATOM 13938 C CA . SER B 2 59 ? 12.567 13.865 -4.713 1.00 0.00 622 SER B CA 7
ATOM 13939 C C . SER B 2 59 ? 12.419 15.254 -5.328 1.00 0.00 622 SER B C 7
ATOM 13940 O O . SER B 2 59 ? 12.587 15.420 -6.534 1.00 0.00 622 SER B O 7
ATOM 13948 N N . HIS B 2 60 ? 12.103 16.247 -4.491 1.00 0.00 623 HIS B N 7
ATOM 13949 C CA . HIS B 2 60 ? 11.936 17.646 -4.926 1.00 0.00 623 HIS B CA 7
ATOM 13950 C C . HIS B 2 60 ? 10.656 17.828 -5.745 1.00 0.00 623 HIS B C 7
ATOM 13951 O O . HIS B 2 60 ? 9.942 18.815 -5.581 1.00 0.00 623 HIS B O 7
ATOM 13966 N N . SER B 2 61 ? 10.387 16.875 -6.622 1.00 0.00 624 SER B N 7
ATOM 13967 C CA . SER B 2 61 ? 9.174 16.855 -7.425 1.00 0.00 624 SER B CA 7
ATOM 13968 C C . SER B 2 61 ? 7.923 16.899 -6.541 1.00 0.00 624 SER B C 7
ATOM 13969 O O . SER B 2 61 ? 7.922 16.377 -5.420 1.00 0.00 624 SER B O 7
ATOM 13977 N N . PRO B 2 62 ? 6.853 17.549 -7.041 1.00 0.00 625 PRO B N 7
ATOM 13978 C CA . PRO B 2 62 ? 5.593 17.734 -6.307 1.00 0.00 625 PRO B CA 7
ATOM 13979 C C . PRO B 2 62 ? 5.052 16.458 -5.691 1.00 0.00 625 PRO B C 7
ATOM 13980 O O . PRO B 2 62 ? 4.606 15.545 -6.392 1.00 0.00 625 PRO B O 7
ATOM 13991 N N . GLY B 2 63 ? 5.083 16.426 -4.371 1.00 0.00 626 GLY B N 7
ATOM 13992 C CA . GLY B 2 63 ? 4.564 15.304 -3.623 1.00 0.00 626 GLY B CA 7
ATOM 13993 C C . GLY B 2 63 ? 5.269 14.004 -3.937 1.00 0.00 626 GLY B C 7
ATOM 13994 O O . GLY B 2 63 ? 4.655 12.948 -3.881 1.00 0.00 626 GLY B O 7
ATOM 13998 N N . VAL B 2 64 ? 6.550 14.068 -4.269 1.00 0.00 627 VAL B N 7
ATOM 13999 C CA . VAL B 2 64 ? 7.288 12.862 -4.608 1.00 0.00 627 VAL B CA 7
ATOM 14000 C C . VAL B 2 64 ? 8.312 12.523 -3.544 1.00 0.00 627 VAL B C 7
ATOM 14001 O O . VAL B 2 64 ? 9.156 13.347 -3.183 1.00 0.00 627 VAL B O 7
ATOM 14014 N N . ALA B 2 65 ? 8.226 11.307 -3.043 1.00 0.00 628 ALA B N 7
ATOM 14015 C CA . ALA B 2 65 ? 9.187 10.797 -2.093 1.00 0.00 628 ALA B CA 7
ATOM 14016 C C . ALA B 2 65 ? 9.540 9.368 -2.448 1.00 0.00 628 ALA B C 7
ATOM 14017 O O . ALA B 2 65 ? 8.663 8.534 -2.671 1.00 0.00 628 ALA B O 7
ATOM 14024 N N . VAL B 2 66 ? 10.821 9.094 -2.515 1.00 0.00 629 VAL B N 7
ATOM 14025 C CA . VAL B 2 66 ? 11.287 7.771 -2.857 1.00 0.00 629 VAL B CA 7
ATOM 14026 C C . VAL B 2 66 ? 11.518 6.957 -1.605 1.00 0.00 629 VAL B C 7
ATOM 14027 O O . VAL B 2 66 ? 12.311 7.327 -0.735 1.00 0.00 629 VAL B O 7
ATOM 14040 N N . ILE B 2 67 ? 10.780 5.872 -1.501 1.00 0.00 630 ILE B N 7
ATOM 14041 C CA . ILE B 2 67 ? 10.946 4.957 -0.404 1.00 0.00 630 ILE B CA 7
ATOM 14042 C C . ILE B 2 67 ? 11.965 3.891 -0.788 1.00 0.00 630 ILE B C 7
ATOM 14043 O O . ILE B 2 67 ? 11.713 3.073 -1.671 1.00 0.00 630 ILE B O 7
ATOM 14059 N N . GLN B 2 68 ? 13.125 3.922 -0.155 1.00 0.00 631 GLN B N 7
ATOM 14060 C CA . GLN B 2 68 ? 14.172 2.959 -0.450 1.00 0.00 631 GLN B CA 7
ATOM 14061 C C . GLN B 2 68 ? 13.998 1.719 0.414 1.00 0.00 631 GLN B C 7
ATOM 14062 O O . GLN B 2 68 ? 14.196 1.764 1.632 1.00 0.00 631 GLN B O 7
ATOM 14076 N N . PHE B 2 69 ? 13.623 0.620 -0.223 1.00 0.00 632 PHE B N 7
ATOM 14077 C CA . PHE B 2 69 ? 13.328 -0.619 0.483 1.00 0.00 632 PHE B CA 7
ATOM 14078 C C . PHE B 2 69 ? 14.449 -1.628 0.343 1.00 0.00 632 PHE B C 7
ATOM 14079 O O . PHE B 2 69 ? 15.051 -1.754 -0.714 1.00 0.00 632 PHE B O 7
ATOM 14096 N N . ALA B 2 70 ? 14.707 -2.348 1.417 1.00 0.00 633 ALA B N 7
ATOM 14097 C CA . ALA B 2 70 ? 15.567 -3.510 1.380 1.00 0.00 633 ALA B CA 7
ATOM 14098 C C . ALA B 2 70 ? 14.712 -4.749 1.157 1.00 0.00 633 ALA B C 7
ATOM 14099 O O . ALA B 2 70 ? 14.069 -5.249 2.082 1.00 0.00 633 ALA B O 7
ATOM 14106 N N . VAL B 2 71 ? 14.683 -5.214 -0.077 1.00 0.00 634 VAL B N 7
ATOM 14107 C CA . VAL B 2 71 ? 13.818 -6.316 -0.465 1.00 0.00 634 VAL B CA 7
ATOM 14108 C C . VAL B 2 71 ? 14.339 -7.651 0.051 1.00 0.00 634 VAL B C 7
ATOM 14109 O O . VAL B 2 71 ? 15.473 -8.049 -0.239 1.00 0.00 634 VAL B O 7
ATOM 14122 N N . GLY B 2 72 ? 13.503 -8.324 0.836 1.00 0.00 635 GLY B N 7
ATOM 14123 C CA . GLY B 2 72 ? 13.824 -9.650 1.324 1.00 0.00 635 GLY B CA 7
ATOM 14124 C C . GLY B 2 72 ? 14.915 -9.646 2.375 1.00 0.00 635 GLY B C 7
ATOM 14125 O O . GLY B 2 72 ? 15.360 -8.585 2.819 1.00 0.00 635 GLY B O 7
ATOM 14129 N N . GLU B 2 73 ? 15.350 -10.835 2.772 1.00 0.00 636 GLU B N 7
ATOM 14130 C CA . GLU B 2 73 ? 16.400 -10.984 3.752 1.00 0.00 636 GLU B CA 7
ATOM 14131 C C . GLU B 2 73 ? 17.750 -10.593 3.154 1.00 0.00 636 GLU B C 7
ATOM 14132 O O . GLU B 2 73 ? 18.698 -10.287 3.879 1.00 0.00 636 GLU B O 7
ATOM 14144 N N . HIS B 2 74 ? 17.826 -10.586 1.825 1.00 0.00 637 HIS B N 7
ATOM 14145 C CA . HIS B 2 74 ? 19.048 -10.192 1.131 1.00 0.00 637 HIS B CA 7
ATOM 14146 C C . HIS B 2 74 ? 19.181 -8.671 1.142 1.00 0.00 637 HIS B C 7
ATOM 14147 O O . HIS B 2 74 ? 20.253 -8.120 0.896 1.00 0.00 637 HIS B O 7
ATOM 14162 N N . ARG B 2 75 ? 18.064 -8.017 1.464 1.00 0.00 638 ARG B N 7
ATOM 14163 C CA . ARG B 2 75 ? 18.015 -6.577 1.707 1.00 0.00 638 ARG B CA 7
ATOM 14164 C C . ARG B 2 75 ? 18.454 -5.768 0.490 1.00 0.00 638 ARG B C 7
ATOM 14165 O O . ARG B 2 75 ? 19.097 -4.727 0.635 1.00 0.00 638 ARG B O 7
ATOM 14186 N N . ALA B 2 76 ? 18.095 -6.235 -0.700 1.00 0.00 639 ALA B N 7
ATOM 14187 C CA . ALA B 2 76 ? 18.411 -5.507 -1.922 1.00 0.00 639 ALA B CA 7
ATOM 14188 C C . ALA B 2 76 ? 17.622 -4.213 -1.961 1.00 0.00 639 ALA B C 7
ATOM 14189 O O . ALA B 2 76 ? 16.392 -4.228 -1.950 1.00 0.00 639 ALA B O 7
ATOM 14196 N N . GLN B 2 77 ? 18.327 -3.101 -2.003 1.00 0.00 640 GLN B N 7
ATOM 14197 C CA . GLN B 2 77 ? 17.686 -1.806 -1.884 1.00 0.00 640 GLN B CA 7
ATOM 14198 C C . GLN B 2 77 ? 17.127 -1.325 -3.207 1.00 0.00 640 GLN B C 7
ATOM 14199 O O . GLN B 2 77 ? 17.851 -1.122 -4.181 1.00 0.00 640 GLN B O 7
ATOM 14213 N N . VAL B 2 78 ? 15.819 -1.159 -3.219 1.00 0.00 641 VAL B N 7
ATOM 14214 C CA . VAL B 2 78 ? 15.107 -0.653 -4.375 1.00 0.00 641 VAL B CA 7
ATOM 14215 C C . VAL B 2 78 ? 14.600 0.750 -4.087 1.00 0.00 641 VAL B C 7
ATOM 14216 O O . VAL B 2 78 ? 13.802 0.959 -3.170 1.00 0.00 641 VAL B O 7
ATOM 14229 N N . SER B 2 79 ? 15.096 1.707 -4.843 1.00 0.00 642 SER B N 7
ATOM 14230 C CA . SER B 2 79 ? 14.687 3.086 -4.688 1.00 0.00 642 SER B CA 7
ATOM 14231 C C . SER B 2 79 ? 13.529 3.391 -5.628 1.00 0.00 642 SER B C 7
ATOM 14232 O O . SER B 2 79 ? 13.718 3.505 -6.841 1.00 0.00 642 SER B O 7
ATOM 14240 N N . VAL B 2 80 ? 12.329 3.493 -5.080 1.00 0.00 643 VAL B N 7
ATOM 14241 C CA . VAL B 2 80 ? 11.157 3.746 -5.883 1.00 0.00 643 VAL B CA 7
ATOM 14242 C C . VAL B 2 80 ? 10.559 5.121 -5.559 1.00 0.00 643 VAL B C 7
ATOM 14243 O O . VAL B 2 80 ? 10.216 5.413 -4.412 1.00 0.00 643 VAL B O 7
ATOM 14256 N N . GLU B 2 81 ? 10.459 5.967 -6.577 1.00 0.00 644 GLU B N 7
ATOM 14257 C CA . GLU B 2 81 ? 9.940 7.323 -6.413 1.00 0.00 644 GLU B CA 7
ATOM 14258 C C . GLU B 2 81 ? 8.420 7.330 -6.505 1.00 0.00 644 GLU B C 7
ATOM 14259 O O . GLU B 2 81 ? 7.853 7.218 -7.593 1.00 0.00 644 GLU B O 7
ATOM 14271 N N . VAL B 2 82 ? 7.766 7.457 -5.367 1.00 0.00 645 VAL B N 7
ATOM 14272 C CA . VAL B 2 82 ? 6.332 7.390 -5.288 1.00 0.00 645 VAL B CA 7
ATOM 14273 C C . VAL B 2 82 ? 5.754 8.748 -4.882 1.00 0.00 645 VAL B C 7
ATOM 14274 O O . VAL B 2 82 ? 6.437 9.551 -4.246 1.00 0.00 645 VAL B O 7
ATOM 14287 N N . LEU B 2 83 ? 4.507 9.017 -5.263 1.00 0.00 646 LEU B N 7
ATOM 14288 C CA . LEU B 2 83 ? 3.825 10.208 -4.781 1.00 0.00 646 LEU B CA 7
ATOM 14289 C C . LEU B 2 83 ? 3.351 9.978 -3.353 1.00 0.00 646 LEU B C 7
ATOM 14290 O O . LEU B 2 83 ? 2.824 8.917 -3.025 1.00 0.00 646 LEU B O 7
ATOM 14306 N N . VAL B 2 84 ? 3.515 10.990 -2.518 1.00 0.00 647 VAL B N 7
ATOM 14307 C CA . VAL B 2 84 ? 3.235 10.880 -1.091 1.00 0.00 647 VAL B CA 7
ATOM 14308 C C . VAL B 2 84 ? 1.754 10.625 -0.803 1.00 0.00 647 VAL B C 7
ATOM 14309 O O . VAL B 2 84 ? 1.387 10.262 0.311 1.00 0.00 647 VAL B O 7
ATOM 14322 N N . GLU B 2 85 ? 0.908 10.805 -1.808 1.00 0.00 648 GLU B N 7
ATOM 14323 C CA . GLU B 2 85 ? -0.524 10.598 -1.637 1.00 0.00 648 GLU B CA 7
ATOM 14324 C C . GLU B 2 85 ? -0.896 9.130 -1.816 1.00 0.00 648 GLU B C 7
ATOM 14325 O O . GLU B 2 85 ? -2.058 8.753 -1.662 1.00 0.00 648 GLU B O 7
ATOM 14337 N N . TYR B 2 86 ? 0.091 8.304 -2.141 1.00 0.00 649 TYR B N 7
ATOM 14338 C CA . TYR B 2 86 ? -0.137 6.885 -2.313 1.00 0.00 649 TYR B CA 7
ATOM 14339 C C . TYR B 2 86 ? -0.110 6.164 -0.972 1.00 0.00 649 TYR B C 7
ATOM 14340 O O . TYR B 2 86 ? 0.841 6.303 -0.200 1.00 0.00 649 TYR B O 7
ATOM 14358 N N . PRO B 2 87 ? -1.173 5.412 -0.665 1.00 0.00 650 PRO B N 7
ATOM 14359 C CA . PRO B 2 87 ? -1.226 4.590 0.522 1.00 0.00 650 PRO B CA 7
ATOM 14360 C C . PRO B 2 87 ? -0.605 3.221 0.288 1.00 0.00 650 PRO B C 7
ATOM 14361 O O . PRO B 2 87 ? -0.740 2.638 -0.785 1.00 0.00 650 PRO B O 7
ATOM 14372 N N . PHE B 2 88 ? 0.084 2.722 1.296 1.00 0.00 651 PHE B N 7
ATOM 14373 C CA . PHE B 2 88 ? 0.746 1.440 1.214 1.00 0.00 651 PHE B CA 7
ATOM 14374 C C . PHE B 2 88 ? 0.375 0.586 2.405 1.00 0.00 651 PHE B C 7
ATOM 14375 O O . PHE B 2 88 ? 0.571 0.978 3.558 1.00 0.00 651 PHE B O 7
ATOM 14392 N N . PHE B 2 89 ? -0.190 -0.566 2.126 1.00 0.00 652 PHE B N 7
ATOM 14393 C CA . PHE B 2 89 ? -0.426 -1.542 3.158 1.00 0.00 652 PHE B CA 7
ATOM 14394 C C . PHE B 2 89 ? 0.915 -2.034 3.659 1.00 0.00 652 PHE B C 7
ATOM 14395 O O . PHE B 2 89 ? 1.804 -2.299 2.863 1.00 0.00 652 PHE B O 7
ATOM 14412 N N . VAL B 2 90 ? 1.092 -2.115 4.963 1.00 0.00 653 VAL B N 7
ATOM 14413 C CA . VAL B 2 90 ? 2.392 -2.454 5.495 1.00 0.00 653 VAL B CA 7
ATOM 14414 C C . VAL B 2 90 ? 2.368 -3.825 6.190 1.00 0.00 653 VAL B C 7
ATOM 14415 O O . VAL B 2 90 ? 1.553 -4.064 7.076 1.00 0.00 653 VAL B O 7
ATOM 14428 N N . PHE B 2 91 ? 3.315 -4.678 5.788 1.00 0.00 654 PHE B N 7
ATOM 14429 C CA . PHE B 2 91 ? 3.399 -6.109 6.143 1.00 0.00 654 PHE B CA 7
ATOM 14430 C C . PHE B 2 91 ? 3.464 -6.376 7.649 1.00 0.00 654 PHE B C 7
ATOM 14431 O O . PHE B 2 91 ? 4.542 -6.606 8.199 1.00 0.00 654 PHE B O 7
ATOM 14448 N N . GLY B 2 92 ? 2.318 -6.372 8.306 1.00 0.00 655 GLY B N 7
ATOM 14449 C CA . GLY B 2 92 ? 2.284 -6.621 9.735 1.00 0.00 655 GLY B CA 7
ATOM 14450 C C . GLY B 2 92 ? 2.358 -5.340 10.534 1.00 0.00 655 GLY B C 7
ATOM 14451 O O . GLY B 2 92 ? 2.134 -5.330 11.746 1.00 0.00 655 GLY B O 7
ATOM 14455 N N . GLN B 2 93 ? 2.674 -4.251 9.850 1.00 0.00 656 GLN B N 7
ATOM 14456 C CA . GLN B 2 93 ? 2.779 -2.959 10.476 1.00 0.00 656 GLN B CA 7
ATOM 14457 C C . GLN B 2 93 ? 1.407 -2.283 10.529 1.00 0.00 656 GLN B C 7
ATOM 14458 O O . GLN B 2 93 ? 0.991 -1.801 11.581 1.00 0.00 656 GLN B O 7
ATOM 14472 N N . GLY B 2 94 ? 0.689 -2.269 9.405 1.00 0.00 657 GLY B N 7
ATOM 14473 C CA . GLY B 2 94 ? -0.656 -1.716 9.408 1.00 0.00 657 GLY B CA 7
ATOM 14474 C C . GLY B 2 94 ? -1.095 -1.151 8.070 1.00 0.00 657 GLY B C 7
ATOM 14475 O O . GLY B 2 94 ? -0.642 -1.596 7.018 1.00 0.00 657 GLY B O 7
ATOM 14479 N N . TRP B 2 95 ? -1.994 -0.175 8.124 1.00 0.00 658 TRP B N 7
ATOM 14480 C CA . TRP B 2 95 ? -2.570 0.440 6.931 1.00 0.00 658 TRP B CA 7
ATOM 14481 C C . TRP B 2 95 ? -2.110 1.898 6.846 1.00 0.00 658 TRP B C 7
ATOM 14482 O O . TRP B 2 95 ? -2.701 2.781 7.472 1.00 0.00 658 TRP B O 7
ATOM 14503 N N . SER B 2 96 ? -1.064 2.153 6.068 1.00 0.00 659 SER B N 7
ATOM 14504 C CA . SER B 2 96 ? -0.377 3.438 6.119 1.00 0.00 659 SER B CA 7
ATOM 14505 C C . SER B 2 96 ? -0.235 4.081 4.738 1.00 0.00 659 SER B C 7
ATOM 14506 O O . SER B 2 96 ? -0.525 3.462 3.724 1.00 0.00 659 SER B O 7
ATOM 14514 N N . SER B 2 97 ? 0.169 5.348 4.716 1.00 0.00 660 SER B N 7
ATOM 14515 C CA . SER B 2 97 ? 0.505 6.026 3.471 1.00 0.00 660 SER B CA 7
ATOM 14516 C C . SER B 2 97 ? 1.664 6.981 3.699 1.00 0.00 660 SER B C 7
ATOM 14517 O O . SER B 2 97 ? 1.925 7.399 4.833 1.00 0.00 660 SER B O 7
ATOM 14525 N N . CYS B 2 98 ? 2.373 7.303 2.617 1.00 0.00 661 CYS B N 7
ATOM 14526 C CA . CYS B 2 98 ? 3.549 8.166 2.683 1.00 0.00 661 CYS B CA 7
ATOM 14527 C C . CYS B 2 98 ? 3.183 9.555 3.190 1.00 0.00 661 CYS B C 7
ATOM 14528 O O . CYS B 2 98 ? 4.048 10.319 3.618 1.00 0.00 661 CYS B O 7
ATOM 14536 N N . CYS B 2 99 ? 1.899 9.872 3.135 1.00 0.00 662 CYS B N 7
ATOM 14537 C CA . CYS B 2 99 ? 1.385 11.108 3.683 1.00 0.00 662 CYS B CA 7
ATOM 14538 C C . CYS B 2 99 ? -0.105 10.967 3.934 1.00 0.00 662 CYS B C 7
ATOM 14539 O O . CYS B 2 99 ? -0.924 11.285 3.066 1.00 0.00 662 CYS B O 7
ATOM 14547 N N . PRO B 2 100 ? -0.474 10.469 5.127 1.00 0.00 663 PRO B N 7
ATOM 14548 C CA . PRO B 2 100 ? -1.875 10.261 5.501 1.00 0.00 663 PRO B CA 7
ATOM 14549 C C . PRO B 2 100 ? -2.700 11.518 5.319 1.00 0.00 663 PRO B C 7
ATOM 14550 O O . PRO B 2 100 ? -3.864 11.456 4.928 1.00 0.00 663 PRO B O 7
ATOM 14561 N N . GLU B 2 101 ? -2.072 12.656 5.583 1.00 0.00 664 GLU B N 7
ATOM 14562 C CA . GLU B 2 101 ? -2.692 13.939 5.409 1.00 0.00 664 GLU B CA 7
ATOM 14563 C C . GLU B 2 101 ? -3.259 14.082 4.003 1.00 0.00 664 GLU B C 7
ATOM 14564 O O . GLU B 2 101 ? -4.437 14.365 3.837 1.00 0.00 664 GLU B O 7
ATOM 14576 N N . ARG B 2 102 ? -2.424 13.837 3.002 1.00 0.00 665 ARG B N 7
ATOM 14577 C CA . ARG B 2 102 ? -2.806 14.042 1.610 1.00 0.00 665 ARG B CA 7
ATOM 14578 C C . ARG B 2 102 ? -3.768 12.949 1.139 1.00 0.00 665 ARG B C 7
ATOM 14579 O O . ARG B 2 102 ? -4.715 13.230 0.403 1.00 0.00 665 ARG B O 7
ATOM 14600 N N . THR B 2 103 ? -3.540 11.711 1.574 1.00 0.00 666 THR B N 7
ATOM 14601 C CA . THR B 2 103 ? -4.434 10.615 1.221 1.00 0.00 666 THR B CA 7
ATOM 14602 C C . THR B 2 103 ? -5.833 10.884 1.783 1.00 0.00 666 THR B C 7
ATOM 14603 O O . THR B 2 103 ? -6.835 10.752 1.081 1.00 0.00 666 THR B O 7
ATOM 14614 N N . SER B 2 104 ? -5.891 11.301 3.043 1.00 0.00 667 SER B N 7
ATOM 14615 C CA . SER B 2 104 ? -7.145 11.664 3.672 1.00 0.00 667 SER B CA 7
ATOM 14616 C C . SER B 2 104 ? -7.716 12.958 3.086 1.00 0.00 667 SER B C 7
ATOM 14617 O O . SER B 2 104 ? -8.925 13.091 2.919 1.00 0.00 667 SER B O 7
ATOM 14625 N N . GLN B 2 105 ? -6.842 13.905 2.780 1.00 0.00 668 GLN B N 7
ATOM 14626 C CA . GLN B 2 105 ? -7.250 15.170 2.194 1.00 0.00 668 GLN B CA 7
ATOM 14627 C C . GLN B 2 105 ? -8.002 15.003 0.886 1.00 0.00 668 GLN B C 7
ATOM 14628 O O . GLN B 2 105 ? -9.102 15.528 0.719 1.00 0.00 668 GLN B O 7
ATOM 14642 N N . LEU B 2 106 ? -7.415 14.257 -0.030 1.00 0.00 669 LEU B N 7
ATOM 14643 C CA . LEU B 2 106 ? -7.931 14.187 -1.384 1.00 0.00 669 LEU B CA 7
ATOM 14644 C C . LEU B 2 106 ? -8.895 13.019 -1.558 1.00 0.00 669 LEU B C 7
ATOM 14645 O O . LEU B 2 106 ? -9.903 13.130 -2.252 1.00 0.00 669 LEU B O 7
ATOM 14661 N N . PHE B 2 107 ? -8.582 11.902 -0.919 1.00 0.00 670 PHE B N 7
ATOM 14662 C CA . PHE B 2 107 ? -9.332 10.667 -1.127 1.00 0.00 670 PHE B CA 7
ATOM 14663 C C . PHE B 2 107 ? -10.218 10.345 0.072 1.00 0.00 670 PHE B C 7
ATOM 14664 O O . PHE B 2 107 ? -10.954 9.357 0.063 1.00 0.00 670 PHE B O 7
ATOM 14681 N N . ASP B 2 108 ? -10.123 11.184 1.107 1.00 0.00 671 ASP B N 7
ATOM 14682 C CA . ASP B 2 108 ? -10.877 11.004 2.358 1.00 0.00 671 ASP B CA 7
ATOM 14683 C C . ASP B 2 108 ? -10.486 9.720 3.075 1.00 0.00 671 ASP B C 7
ATOM 14684 O O . ASP B 2 108 ? -11.088 9.352 4.084 1.00 0.00 671 ASP B O 7
ATOM 14693 N N . LEU B 2 109 ? -9.468 9.052 2.569 1.00 0.00 672 LEU B N 7
ATOM 14694 C CA . LEU B 2 109 ? -9.035 7.791 3.131 1.00 0.00 672 LEU B CA 7
ATOM 14695 C C . LEU B 2 109 ? -7.986 8.018 4.217 1.00 0.00 672 LEU B C 7
ATOM 14696 O O . LEU B 2 109 ? -6.904 8.537 3.944 1.00 0.00 672 LEU B O 7
ATOM 14712 N N . PRO B 2 110 ? -8.301 7.651 5.470 1.00 0.00 673 PRO B N 7
ATOM 14713 C CA . PRO B 2 110 ? -7.375 7.805 6.586 1.00 0.00 673 PRO B CA 7
ATOM 14714 C C . PRO B 2 110 ? -6.298 6.726 6.579 1.00 0.00 673 PRO B C 7
ATOM 14715 O O . PRO B 2 110 ? -6.582 5.549 6.350 1.00 0.00 673 PRO B O 7
ATOM 14726 N N . CYS B 2 111 ? -5.058 7.134 6.807 1.00 0.00 674 CYS B N 7
ATOM 14727 C CA . CYS B 2 111 ? -3.934 6.209 6.765 1.00 0.00 674 CYS B CA 7
ATOM 14728 C C . CYS B 2 111 ? -3.021 6.425 7.960 1.00 0.00 674 CYS B C 7
ATOM 14729 O O . CYS B 2 111 ? -2.997 7.504 8.553 1.00 0.00 674 CYS B O 7
ATOM 14737 N N . SER B 2 112 ? -2.305 5.382 8.329 1.00 0.00 675 SER B N 7
ATOM 14738 C CA . SER B 2 112 ? -1.249 5.486 9.313 1.00 0.00 675 SER B CA 7
ATOM 14739 C C . SER B 2 112 ? -0.002 6.035 8.628 1.00 0.00 675 SER B C 7
ATOM 14740 O O . SER B 2 112 ? 0.075 6.043 7.401 1.00 0.00 675 SER B O 7
ATOM 14748 N N . LYS B 2 113 ? 0.948 6.536 9.393 1.00 0.00 676 LYS B N 7
ATOM 14749 C CA . LYS B 2 113 ? 2.129 7.132 8.795 1.00 0.00 676 LYS B CA 7
ATOM 14750 C C . LYS B 2 113 ? 3.080 6.067 8.263 1.00 0.00 676 LYS B C 7
ATOM 14751 O O . LYS B 2 113 ? 3.596 5.242 9.016 1.00 0.00 676 LYS B O 7
ATOM 14770 N N . LEU B 2 114 ? 3.299 6.102 6.959 1.00 0.00 677 LEU B N 7
ATOM 14771 C CA . LEU B 2 114 ? 4.259 5.219 6.315 1.00 0.00 677 LEU B CA 7
ATOM 14772 C C . LEU B 2 114 ? 5.644 5.850 6.430 1.00 0.00 677 LEU B C 7
ATOM 14773 O O . LEU B 2 114 ? 5.896 6.918 5.867 1.00 0.00 677 LEU B O 7
ATOM 14789 N N . SER B 2 115 ? 6.519 5.225 7.202 1.00 0.00 678 SER B N 7
ATOM 14790 C CA . SER B 2 115 ? 7.856 5.753 7.416 1.00 0.00 678 SER B CA 7
ATOM 14791 C C . SER B 2 115 ? 8.872 4.643 7.654 1.00 0.00 678 SER B C 7
ATOM 14792 O O . SER B 2 115 ? 8.523 3.548 8.094 1.00 0.00 678 SER B O 7
ATOM 14800 N N . VAL B 2 116 ? 10.134 4.975 7.399 1.00 0.00 679 VAL B N 7
ATOM 14801 C CA . VAL B 2 116 ? 11.236 4.023 7.408 1.00 0.00 679 VAL B CA 7
ATOM 14802 C C . VAL B 2 116 ? 11.205 3.085 8.615 1.00 0.00 679 VAL B C 7
ATOM 14803 O O . VAL B 2 116 ? 10.949 3.495 9.750 1.00 0.00 679 VAL B O 7
ATOM 14816 N N . GLY B 2 117 ? 11.480 1.818 8.343 1.00 0.00 680 GLY B N 7
ATOM 14817 C CA . GLY B 2 117 ? 11.327 0.779 9.333 1.00 0.00 680 GLY B CA 7
ATOM 14818 C C . GLY B 2 117 ? 10.087 -0.047 9.093 1.00 0.00 680 GLY B C 7
ATOM 14819 O O . GLY B 2 117 ? 9.822 -1.005 9.817 1.00 0.00 680 GLY B O 7
ATOM 14823 N N . ASP B 2 118 ? 9.308 0.329 8.089 1.00 0.00 681 ASP B N 7
ATOM 14824 C CA . ASP B 2 118 ? 8.142 -0.457 7.728 1.00 0.00 681 ASP B CA 7
ATOM 14825 C C . ASP B 2 118 ? 8.503 -1.422 6.612 1.00 0.00 681 ASP B C 7
ATOM 14826 O O . ASP B 2 118 ? 9.321 -1.109 5.753 1.00 0.00 681 ASP B O 7
ATOM 14835 N N . VAL B 2 119 ? 7.956 -2.619 6.648 1.00 0.00 682 VAL B N 7
ATOM 14836 C CA . VAL B 2 119 ? 8.000 -3.453 5.478 1.00 0.00 682 VAL B CA 7
ATOM 14837 C C . VAL B 2 119 ? 6.710 -3.295 4.695 1.00 0.00 682 VAL B C 7
ATOM 14838 O O . VAL B 2 119 ? 5.675 -3.780 5.107 1.00 0.00 682 VAL B O 7
ATOM 14851 N N . CYS B 2 120 ? 6.773 -2.604 3.570 1.00 0.00 683 CYS B N 7
ATOM 14852 C CA . CYS B 2 120 ? 5.580 -2.351 2.783 1.00 0.00 683 CYS B CA 7
ATOM 14853 C C . CYS B 2 120 ? 5.102 -3.608 2.088 1.00 0.00 683 CYS B C 7
ATOM 14854 O O . CYS B 2 120 ? 5.894 -4.438 1.636 1.00 0.00 683 CYS B O 7
ATOM 14862 N N . ILE B 2 121 ? 3.797 -3.732 2.028 1.00 0.00 684 ILE B N 7
ATOM 14863 C CA . ILE B 2 121 ? 3.150 -4.809 1.322 1.00 0.00 684 ILE B CA 7
ATOM 14864 C C . ILE B 2 121 ? 3.020 -4.438 -0.140 1.00 0.00 684 ILE B C 7
ATOM 14865 O O . ILE B 2 121 ? 2.186 -3.611 -0.506 1.00 0.00 684 ILE B O 7
ATOM 14881 N N . SER B 2 122 ? 3.859 -5.002 -0.966 1.00 0.00 685 SER B N 7
ATOM 14882 C CA . SER B 2 122 ? 3.680 -4.855 -2.384 1.00 0.00 685 SER B CA 7
ATOM 14883 C C . SER B 2 122 ? 3.095 -6.134 -2.941 1.00 0.00 685 SER B C 7
ATOM 14884 O O . SER B 2 122 ? 3.675 -7.209 -2.817 1.00 0.00 685 SER B O 7
ATOM 14892 N N . LEU B 2 123 ? 1.923 -6.016 -3.527 1.00 0.00 686 LEU B N 7
ATOM 14893 C CA . LEU B 2 123 ? 1.155 -7.175 -3.902 1.00 0.00 686 LEU B CA 7
ATOM 14894 C C . LEU B 2 123 ? 1.447 -7.550 -5.343 1.00 0.00 686 LEU B C 7
ATOM 14895 O O . LEU B 2 123 ? 1.555 -6.688 -6.212 1.00 0.00 686 LEU B O 7
ATOM 14911 N N . THR B 2 124 ? 1.591 -8.837 -5.580 1.00 0.00 687 THR B N 7
ATOM 14912 C CA . THR B 2 124 ? 1.854 -9.343 -6.905 1.00 0.00 687 THR B CA 7
ATOM 14913 C C . THR B 2 124 ? 0.553 -9.818 -7.533 1.00 0.00 687 THR B C 7
ATOM 14914 O O . THR B 2 124 ? -0.101 -10.726 -7.016 1.00 0.00 687 THR B O 7
ATOM 14925 N N . LEU B 2 125 ? 0.177 -9.190 -8.635 1.00 0.00 688 LEU B N 7
ATOM 14926 C CA . LEU B 2 125 ? -1.078 -9.504 -9.294 1.00 0.00 688 LEU B CA 7
ATOM 14927 C C . LEU B 2 125 ? -0.793 -10.325 -10.541 1.00 0.00 688 LEU B C 7
ATOM 14928 O O . LEU B 2 125 ? -0.447 -9.780 -11.586 1.00 0.00 688 LEU B O 7
ATOM 14944 N N . LYS B 2 126 ? -0.923 -11.634 -10.427 1.00 0.00 689 LYS B N 7
ATOM 14945 C CA . LYS B 2 126 ? -0.630 -12.520 -11.538 1.00 0.00 689 LYS B CA 7
ATOM 14946 C C . LYS B 2 126 ? -1.747 -12.489 -12.570 1.00 0.00 689 LYS B C 7
ATOM 14947 O O . LYS B 2 126 ? -2.814 -13.081 -12.315 1.00 0.00 689 LYS B O 7
ATOM 14967 N N . VAL A 1 1 ? -17.864 -3.595 -6.670 1.00 0.00 34 VAL A N 8
ATOM 14968 C CA . VAL A 1 1 ? -16.669 -3.789 -5.821 1.00 0.00 34 VAL A CA 8
ATOM 14969 C C . VAL A 1 1 ? -15.461 -4.118 -6.685 1.00 0.00 34 VAL A C 8
ATOM 14970 O O . VAL A 1 1 ? -15.589 -4.703 -7.762 1.00 0.00 34 VAL A O 8
ATOM 14985 N N . PHE A 1 2 ? -14.295 -3.740 -6.198 1.00 0.00 35 PHE A N 8
ATOM 14986 C CA . PHE A 1 2 ? -13.047 -3.947 -6.912 1.00 0.00 35 PHE A CA 8
ATOM 14987 C C . PHE A 1 2 ? -12.254 -5.067 -6.266 1.00 0.00 35 PHE A C 8
ATOM 14988 O O . PHE A 1 2 ? -12.495 -5.414 -5.103 1.00 0.00 35 PHE A O 8
ATOM 15005 N N . PRO A 1 3 ? -11.310 -5.661 -7.012 1.00 0.00 36 PRO A N 8
ATOM 15006 C CA . PRO A 1 3 ? -10.324 -6.566 -6.435 1.00 0.00 36 PRO A CA 8
ATOM 15007 C C . PRO A 1 3 ? -9.544 -5.847 -5.348 1.00 0.00 36 PRO A C 8
ATOM 15008 O O . PRO A 1 3 ? -9.272 -4.648 -5.460 1.00 0.00 36 PRO A O 8
ATOM 15019 N N . TRP A 1 4 ? -9.198 -6.574 -4.297 1.00 0.00 37 TRP A N 8
ATOM 15020 C CA . TRP A 1 4 ? -8.577 -5.986 -3.120 1.00 0.00 37 TRP A CA 8
ATOM 15021 C C . TRP A 1 4 ? -7.268 -5.256 -3.431 1.00 0.00 37 TRP A C 8
ATOM 15022 O O . TRP A 1 4 ? -6.768 -4.496 -2.600 1.00 0.00 37 TRP A O 8
ATOM 15043 N N . HIS A 1 5 ? -6.720 -5.458 -4.626 1.00 0.00 38 HIS A N 8
ATOM 15044 C CA . HIS A 1 5 ? -5.559 -4.694 -5.062 1.00 0.00 38 HIS A CA 8
ATOM 15045 C C . HIS A 1 5 ? -6.005 -3.316 -5.564 1.00 0.00 38 HIS A C 8
ATOM 15046 O O . HIS A 1 5 ? -5.682 -2.902 -6.674 1.00 0.00 38 HIS A O 8
ATOM 15061 N N . SER A 1 6 ? -6.766 -2.623 -4.731 1.00 0.00 39 SER A N 8
ATOM 15062 C CA . SER A 1 6 ? -7.306 -1.315 -5.073 1.00 0.00 39 SER A CA 8
ATOM 15063 C C . SER A 1 6 ? -6.615 -0.234 -4.245 1.00 0.00 39 SER A C 8
ATOM 15064 O O . SER A 1 6 ? -6.801 0.961 -4.469 1.00 0.00 39 SER A O 8
ATOM 15072 N N . LEU A 1 7 ? -5.817 -0.679 -3.286 1.00 0.00 40 LEU A N 8
ATOM 15073 C CA . LEU A 1 7 ? -5.157 0.211 -2.336 1.00 0.00 40 LEU A CA 8
ATOM 15074 C C . LEU A 1 7 ? -3.779 -0.334 -1.973 1.00 0.00 40 LEU A C 8
ATOM 15075 O O . LEU A 1 7 ? -2.881 0.423 -1.612 1.00 0.00 40 LEU A O 8
ATOM 15091 N N . VAL A 1 8 ? -3.618 -1.656 -2.060 1.00 0.00 41 VAL A N 8
ATOM 15092 C CA . VAL A 1 8 ? -2.325 -2.275 -1.857 1.00 0.00 41 VAL A CA 8
ATOM 15093 C C . VAL A 1 8 ? -1.479 -2.149 -3.125 1.00 0.00 41 VAL A C 8
ATOM 15094 O O . VAL A 1 8 ? -1.893 -2.572 -4.206 1.00 0.00 41 VAL A O 8
ATOM 15107 N N . PRO A 1 9 ? -0.302 -1.524 -3.016 1.00 0.00 42 PRO A N 8
ATOM 15108 C CA . PRO A 1 9 ? 0.580 -1.289 -4.149 1.00 0.00 42 PRO A CA 8
ATOM 15109 C C . PRO A 1 9 ? 1.659 -2.357 -4.314 1.00 0.00 42 PRO A C 8
ATOM 15110 O O . PRO A 1 9 ? 1.631 -3.410 -3.672 1.00 0.00 42 PRO A O 8
ATOM 15121 N N . PHE A 1 10 ? 2.597 -2.070 -5.202 1.00 0.00 43 PHE A N 8
ATOM 15122 C CA . PHE A 1 10 ? 3.800 -2.865 -5.362 1.00 0.00 43 PHE A CA 8
ATOM 15123 C C . PHE A 1 10 ? 4.979 -1.908 -5.479 1.00 0.00 43 PHE A C 8
ATOM 15124 O O . PHE A 1 10 ? 5.007 -1.074 -6.388 1.00 0.00 43 PHE A O 8
ATOM 15141 N N . LEU A 1 11 ? 5.928 -2.003 -4.545 1.00 0.00 44 LEU A N 8
ATOM 15142 C CA . LEU A 1 11 ? 6.939 -0.961 -4.362 1.00 0.00 44 LEU A CA 8
ATOM 15143 C C . LEU A 1 11 ? 7.683 -0.617 -5.643 1.00 0.00 44 LEU A C 8
ATOM 15144 O O . LEU A 1 11 ? 7.886 0.555 -5.940 1.00 0.00 44 LEU A O 8
ATOM 15160 N N . ALA A 1 12 ? 7.994 -1.636 -6.406 1.00 0.00 45 ALA A N 8
ATOM 15161 C CA . ALA A 1 12 ? 8.738 -1.521 -7.660 1.00 0.00 45 ALA A CA 8
ATOM 15162 C C . ALA A 1 12 ? 9.244 -2.893 -8.067 1.00 0.00 45 ALA A C 8
ATOM 15163 O O . ALA A 1 12 ? 9.413 -3.763 -7.209 1.00 0.00 45 ALA A O 8
ATOM 15170 N N . PRO A 1 13 ? 9.470 -3.122 -9.371 1.00 0.00 46 PRO A N 8
ATOM 15171 C CA . PRO A 1 13 ? 10.119 -4.343 -9.850 1.00 0.00 46 PRO A CA 8
ATOM 15172 C C . PRO A 1 13 ? 11.488 -4.503 -9.200 1.00 0.00 46 PRO A C 8
ATOM 15173 O O . PRO A 1 13 ? 12.471 -3.901 -9.636 1.00 0.00 46 PRO A O 8
ATOM 15184 N N . SER A 1 14 ? 11.537 -5.302 -8.144 1.00 0.00 47 SER A N 8
ATOM 15185 C CA . SER A 1 14 ? 12.717 -5.395 -7.306 1.00 0.00 47 SER A CA 8
ATOM 15186 C C . SER A 1 14 ? 13.876 -6.025 -8.075 1.00 0.00 47 SER A C 8
ATOM 15187 O O . SER A 1 14 ? 13.742 -7.106 -8.649 1.00 0.00 47 SER A O 8
ATOM 15195 N N . GLN A 1 15 ? 14.997 -5.317 -8.112 1.00 0.00 48 GLN A N 8
ATOM 15196 C CA . GLN A 1 15 ? 16.169 -5.764 -8.839 1.00 0.00 48 GLN A CA 8
ATOM 15197 C C . GLN A 1 15 ? 16.897 -6.853 -8.062 1.00 0.00 48 GLN A C 8
ATOM 15198 O O . GLN A 1 15 ? 16.784 -8.034 -8.446 1.00 0.00 48 GLN A O 8
ATOM 15213 N N . ALA B 2 4 ? -24.080 5.049 6.191 1.00 0.00 567 ALA B N 8
ATOM 15214 C CA . ALA B 2 4 ? -23.062 5.929 5.579 1.00 0.00 567 ALA B CA 8
ATOM 15215 C C . ALA B 2 4 ? -23.094 5.798 4.062 1.00 0.00 567 ALA B C 8
ATOM 15216 O O . ALA B 2 4 ? -23.153 4.690 3.529 1.00 0.00 567 ALA B O 8
ATOM 15223 N N . PRO B 2 5 ? -23.055 6.929 3.346 1.00 0.00 568 PRO B N 8
ATOM 15224 C CA . PRO B 2 5 ? -23.121 6.942 1.886 1.00 0.00 568 PRO B CA 8
ATOM 15225 C C . PRO B 2 5 ? -21.776 6.602 1.248 1.00 0.00 568 PRO B C 8
ATOM 15226 O O . PRO B 2 5 ? -20.729 6.689 1.899 1.00 0.00 568 PRO B O 8
ATOM 15237 N N . PRO B 2 6 ? -21.789 6.191 -0.033 1.00 0.00 569 PRO B N 8
ATOM 15238 C CA . PRO B 2 6 ? -20.569 5.869 -0.776 1.00 0.00 569 PRO B CA 8
ATOM 15239 C C . PRO B 2 6 ? -19.808 7.128 -1.187 1.00 0.00 569 PRO B C 8
ATOM 15240 O O . PRO B 2 6 ? -19.737 7.476 -2.370 1.00 0.00 569 PRO B O 8
ATOM 15251 N N . THR B 2 7 ? -19.256 7.810 -0.189 1.00 0.00 570 THR B N 8
ATOM 15252 C CA . THR B 2 7 ? -18.525 9.045 -0.399 1.00 0.00 570 THR B CA 8
ATOM 15253 C C . THR B 2 7 ? -17.297 8.823 -1.270 1.00 0.00 570 THR B C 8
ATOM 15254 O O . THR B 2 7 ? -16.583 7.836 -1.099 1.00 0.00 570 THR B O 8
ATOM 15265 N N . LEU B 2 8 ? -17.055 9.766 -2.177 1.00 0.00 571 LEU B N 8
ATOM 15266 C CA . LEU B 2 8 ? -15.984 9.694 -3.138 1.00 0.00 571 LEU B CA 8
ATOM 15267 C C . LEU B 2 8 ? -16.082 8.448 -4.031 1.00 0.00 571 LEU B C 8
ATOM 15268 O O . LEU B 2 8 ? -16.868 7.540 -3.764 1.00 0.00 571 LEU B O 8
ATOM 15284 N N . PRO B 2 9 ? -15.334 8.423 -5.149 1.00 0.00 572 PRO B N 8
ATOM 15285 C CA . PRO B 2 9 ? -15.217 7.236 -6.003 1.00 0.00 572 PRO B CA 8
ATOM 15286 C C . PRO B 2 9 ? -14.990 5.938 -5.213 1.00 0.00 572 PRO B C 8
ATOM 15287 O O . PRO B 2 9 ? -14.395 5.937 -4.135 1.00 0.00 572 PRO B O 8
ATOM 15298 N N . PRO B 2 10 ? -15.454 4.812 -5.773 1.00 0.00 573 PRO B N 8
ATOM 15299 C CA . PRO B 2 10 ? -15.480 3.504 -5.094 1.00 0.00 573 PRO B CA 8
ATOM 15300 C C . PRO B 2 10 ? -14.125 2.806 -5.062 1.00 0.00 573 PRO B C 8
ATOM 15301 O O . PRO B 2 10 ? -13.989 1.697 -4.544 1.00 0.00 573 PRO B O 8
ATOM 15312 N N . TYR B 2 11 ? -13.140 3.437 -5.655 1.00 0.00 574 TYR B N 8
ATOM 15313 C CA . TYR B 2 11 ? -11.786 2.898 -5.658 1.00 0.00 574 TYR B CA 8
ATOM 15314 C C . TYR B 2 11 ? -10.978 3.443 -4.472 1.00 0.00 574 TYR B C 8
ATOM 15315 O O . TYR B 2 11 ? -10.584 4.605 -4.462 1.00 0.00 574 TYR B O 8
ATOM 15333 N N . PHE B 2 12 ? -10.796 2.574 -3.468 1.00 0.00 575 PHE B N 8
ATOM 15334 C CA . PHE B 2 12 ? -10.030 2.819 -2.223 1.00 0.00 575 PHE B CA 8
ATOM 15335 C C . PHE B 2 12 ? -10.505 4.002 -1.379 1.00 0.00 575 PHE B C 8
ATOM 15336 O O . PHE B 2 12 ? -10.113 4.108 -0.227 1.00 0.00 575 PHE B O 8
ATOM 15353 N N . MET B 2 13 ? -11.328 4.881 -1.907 1.00 0.00 576 MET B N 8
ATOM 15354 C CA . MET B 2 13 ? -11.705 6.075 -1.162 1.00 0.00 576 MET B CA 8
ATOM 15355 C C . MET B 2 13 ? -12.683 5.728 -0.041 1.00 0.00 576 MET B C 8
ATOM 15356 O O . MET B 2 13 ? -13.209 4.619 0.011 1.00 0.00 576 MET B O 8
ATOM 15370 N N . LYS B 2 14 ? -12.905 6.669 0.863 1.00 0.00 577 LYS B N 8
ATOM 15371 C CA . LYS B 2 14 ? -13.625 6.393 2.106 1.00 0.00 577 LYS B CA 8
ATOM 15372 C C . LYS B 2 14 ? -15.022 5.823 1.865 1.00 0.00 577 LYS B C 8
ATOM 15373 O O . LYS B 2 14 ? -15.874 6.465 1.254 1.00 0.00 577 LYS B O 8
ATOM 15392 N N . GLY B 2 15 ? -15.244 4.615 2.371 1.00 0.00 578 GLY B N 8
ATOM 15393 C CA . GLY B 2 15 ? -16.548 3.989 2.279 1.00 0.00 578 GLY B CA 8
ATOM 15394 C C . GLY B 2 15 ? -16.637 2.975 1.161 1.00 0.00 578 GLY B C 8
ATOM 15395 O O . GLY B 2 15 ? -17.628 2.251 1.053 1.00 0.00 578 GLY B O 8
ATOM 15399 N N . SER B 2 16 ? -15.604 2.920 0.339 1.00 0.00 579 SER B N 8
ATOM 15400 C CA . SER B 2 16 ? -15.550 1.962 -0.752 1.00 0.00 579 SER B CA 8
ATOM 15401 C C . SER B 2 16 ? -15.488 0.538 -0.220 1.00 0.00 579 SER B C 8
ATOM 15402 O O . SER B 2 16 ? -14.814 0.259 0.779 1.00 0.00 579 SER B O 8
ATOM 15410 N N . ILE B 2 17 ? -16.217 -0.351 -0.870 1.00 0.00 580 ILE B N 8
ATOM 15411 C CA . ILE B 2 17 ? -16.181 -1.757 -0.527 1.00 0.00 580 ILE B CA 8
ATOM 15412 C C . ILE B 2 17 ? -15.036 -2.443 -1.250 1.00 0.00 580 ILE B C 8
ATOM 15413 O O . ILE B 2 17 ? -14.934 -2.386 -2.478 1.00 0.00 580 ILE B O 8
ATOM 15429 N N . ILE B 2 18 ? -14.159 -3.061 -0.478 1.00 0.00 581 ILE B N 8
ATOM 15430 C CA . ILE B 2 18 ? -13.013 -3.760 -1.026 1.00 0.00 581 ILE B CA 8
ATOM 15431 C C . ILE B 2 18 ? -13.204 -5.261 -0.848 1.00 0.00 581 ILE B C 8
ATOM 15432 O O . ILE B 2 18 ? -13.464 -5.727 0.265 1.00 0.00 581 ILE B O 8
ATOM 15448 N N . GLN B 2 19 ? -13.105 -6.012 -1.936 1.00 0.00 582 GLN B N 8
ATOM 15449 C CA . GLN B 2 19 ? -13.304 -7.453 -1.872 1.00 0.00 582 GLN B CA 8
ATOM 15450 C C . GLN B 2 19 ? -11.985 -8.182 -1.783 1.00 0.00 582 GLN B C 8
ATOM 15451 O O . GLN B 2 19 ? -11.138 -8.052 -2.662 1.00 0.00 582 GLN B O 8
ATOM 15465 N N . LEU B 2 20 ? -11.831 -8.966 -0.734 1.00 0.00 583 LEU B N 8
ATOM 15466 C CA . LEU B 2 20 ? -10.616 -9.724 -0.528 1.00 0.00 583 LEU B CA 8
ATOM 15467 C C . LEU B 2 20 ? -10.663 -11.048 -1.277 1.00 0.00 583 LEU B C 8
ATOM 15468 O O . LEU B 2 20 ? -11.719 -11.439 -1.777 1.00 0.00 583 LEU B O 8
ATOM 15484 N N . ALA B 2 21 ? -9.534 -11.742 -1.350 1.00 0.00 584 ALA B N 8
ATOM 15485 C CA . ALA B 2 21 ? -9.448 -12.967 -2.137 1.00 0.00 584 ALA B CA 8
ATOM 15486 C C . ALA B 2 21 ? -10.383 -14.035 -1.593 1.00 0.00 584 ALA B C 8
ATOM 15487 O O . ALA B 2 21 ? -10.972 -14.810 -2.349 1.00 0.00 584 ALA B O 8
ATOM 15494 N N . ASN B 2 22 ? -10.534 -14.051 -0.275 1.00 0.00 585 ASN B N 8
ATOM 15495 C CA . ASN B 2 22 ? -11.376 -15.033 0.387 1.00 0.00 585 ASN B CA 8
ATOM 15496 C C . ASN B 2 22 ? -12.855 -14.775 0.088 1.00 0.00 585 ASN B C 8
ATOM 15497 O O . ASN B 2 22 ? -13.708 -15.621 0.352 1.00 0.00 585 ASN B O 8
ATOM 15508 N N . GLY B 2 23 ? -13.152 -13.603 -0.474 1.00 0.00 586 GLY B N 8
ATOM 15509 C CA . GLY B 2 23 ? -14.493 -13.323 -0.936 1.00 0.00 586 GLY B CA 8
ATOM 15510 C C . GLY B 2 23 ? -15.299 -12.473 0.022 1.00 0.00 586 GLY B C 8
ATOM 15511 O O . GLY B 2 23 ? -16.515 -12.365 -0.123 1.00 0.00 586 GLY B O 8
ATOM 15515 N N . GLU B 2 24 ? -14.646 -11.860 1.000 1.00 0.00 587 GLU B N 8
ATOM 15516 C CA . GLU B 2 24 ? -15.367 -11.027 1.951 1.00 0.00 587 GLU B CA 8
ATOM 15517 C C . GLU B 2 24 ? -15.203 -9.556 1.598 1.00 0.00 587 GLU B C 8
ATOM 15518 O O . GLU B 2 24 ? -14.224 -9.160 0.959 1.00 0.00 587 GLU B O 8
ATOM 15530 N N . LEU B 2 25 ? -16.172 -8.756 2.009 1.00 0.00 588 LEU B N 8
ATOM 15531 C CA . LEU B 2 25 ? -16.208 -7.348 1.660 1.00 0.00 588 LEU B CA 8
ATOM 15532 C C . LEU B 2 25 ? -16.021 -6.485 2.900 1.00 0.00 588 LEU B C 8
ATOM 15533 O O . LEU B 2 25 ? -16.822 -6.551 3.834 1.00 0.00 588 LEU B O 8
ATOM 15549 N N . LYS B 2 26 ? -14.964 -5.688 2.917 1.00 0.00 589 LYS B N 8
ATOM 15550 C CA . LYS B 2 26 ? -14.680 -4.823 4.052 1.00 0.00 589 LYS B CA 8
ATOM 15551 C C . LYS B 2 26 ? -14.474 -3.391 3.576 1.00 0.00 589 LYS B C 8
ATOM 15552 O O . LYS B 2 26 ? -14.020 -3.162 2.453 1.00 0.00 589 LYS B O 8
ATOM 15571 N N . LYS B 2 27 ? -14.834 -2.431 4.420 1.00 0.00 590 LYS B N 8
ATOM 15572 C CA . LYS B 2 27 ? -14.645 -1.025 4.099 1.00 0.00 590 LYS B CA 8
ATOM 15573 C C . LYS B 2 27 ? -13.169 -0.663 4.140 1.00 0.00 590 LYS B C 8
ATOM 15574 O O . LYS B 2 27 ? -12.448 -1.131 5.025 1.00 0.00 590 LYS B O 8
ATOM 15593 N N . VAL B 2 28 ? -12.726 0.155 3.188 1.00 0.00 591 VAL B N 8
ATOM 15594 C CA . VAL B 2 28 ? -11.303 0.492 3.045 1.00 0.00 591 VAL B CA 8
ATOM 15595 C C . VAL B 2 28 ? -10.674 0.846 4.380 1.00 0.00 591 VAL B C 8
ATOM 15596 O O . VAL B 2 28 ? -9.619 0.334 4.763 1.00 0.00 591 VAL B O 8
ATOM 15609 N N . GLU B 2 29 ? -11.379 1.712 5.079 1.00 0.00 592 GLU B N 8
ATOM 15610 C CA . GLU B 2 29 ? -10.879 2.399 6.254 1.00 0.00 592 GLU B CA 8
ATOM 15611 C C . GLU B 2 29 ? -10.543 1.462 7.413 1.00 0.00 592 GLU B C 8
ATOM 15612 O O . GLU B 2 29 ? -9.870 1.867 8.360 1.00 0.00 592 GLU B O 8
ATOM 15624 N N . ASP B 2 30 ? -11.005 0.222 7.351 1.00 0.00 593 ASP B N 8
ATOM 15625 C CA . ASP B 2 30 ? -10.815 -0.695 8.465 1.00 0.00 593 ASP B CA 8
ATOM 15626 C C . ASP B 2 30 ? -10.152 -1.999 8.015 1.00 0.00 593 ASP B C 8
ATOM 15627 O O . ASP B 2 30 ? -10.027 -2.952 8.789 1.00 0.00 593 ASP B O 8
ATOM 15636 N N . LEU B 2 31 ? -9.726 -2.042 6.761 1.00 0.00 594 LEU B N 8
ATOM 15637 C CA . LEU B 2 31 ? -8.945 -3.153 6.257 1.00 0.00 594 LEU B CA 8
ATOM 15638 C C . LEU B 2 31 ? -7.660 -3.318 7.048 1.00 0.00 594 LEU B C 8
ATOM 15639 O O . LEU B 2 31 ? -6.887 -2.375 7.221 1.00 0.00 594 LEU B O 8
ATOM 15655 N N . LYS B 2 32 ? -7.449 -4.522 7.532 1.00 0.00 595 LYS B N 8
ATOM 15656 C CA . LYS B 2 32 ? -6.266 -4.842 8.301 1.00 0.00 595 LYS B CA 8
ATOM 15657 C C . LYS B 2 32 ? -5.262 -5.569 7.421 1.00 0.00 595 LYS B C 8
ATOM 15658 O O . LYS B 2 32 ? -5.629 -6.100 6.373 1.00 0.00 595 LYS B O 8
ATOM 15677 N N . THR B 2 33 ? -4.007 -5.603 7.831 1.00 0.00 596 THR B N 8
ATOM 15678 C CA . THR B 2 33 ? -2.978 -6.212 7.006 1.00 0.00 596 THR B CA 8
ATOM 15679 C C . THR B 2 33 ? -3.182 -7.720 6.911 1.00 0.00 596 THR B C 8
ATOM 15680 O O . THR B 2 33 ? -2.985 -8.313 5.850 1.00 0.00 596 THR B O 8
ATOM 15691 N N . GLU B 2 34 ? -3.629 -8.325 8.008 1.00 0.00 597 GLU B N 8
ATOM 15692 C CA . GLU B 2 34 ? -3.905 -9.756 8.047 1.00 0.00 597 GLU B CA 8
ATOM 15693 C C . GLU B 2 34 ? -4.920 -10.141 6.977 1.00 0.00 597 GLU B C 8
ATOM 15694 O O . GLU B 2 34 ? -4.916 -11.266 6.478 1.00 0.00 597 GLU B O 8
ATOM 15706 N N . ASP B 2 35 ? -5.785 -9.194 6.635 1.00 0.00 598 ASP B N 8
ATOM 15707 C CA . ASP B 2 35 ? -6.808 -9.412 5.622 1.00 0.00 598 ASP B CA 8
ATOM 15708 C C . ASP B 2 35 ? -6.163 -9.646 4.260 1.00 0.00 598 ASP B C 8
ATOM 15709 O O . ASP B 2 35 ? -6.486 -10.607 3.559 1.00 0.00 598 ASP B O 8
ATOM 15718 N N . PHE B 2 36 ? -5.237 -8.765 3.896 1.00 0.00 599 PHE B N 8
ATOM 15719 C CA . PHE B 2 36 ? -4.535 -8.877 2.623 1.00 0.00 599 PHE B CA 8
ATOM 15720 C C . PHE B 2 36 ? -3.555 -10.029 2.662 1.00 0.00 599 PHE B C 8
ATOM 15721 O O . PHE B 2 36 ? -3.404 -10.751 1.677 1.00 0.00 599 PHE B O 8
ATOM 15738 N N . ILE B 2 37 ? -2.890 -10.196 3.803 1.00 0.00 600 ILE B N 8
ATOM 15739 C CA . ILE B 2 37 ? -2.009 -11.327 4.012 1.00 0.00 600 ILE B CA 8
ATOM 15740 C C . ILE B 2 37 ? -2.721 -12.628 3.681 1.00 0.00 600 ILE B C 8
ATOM 15741 O O . ILE B 2 37 ? -2.298 -13.355 2.788 1.00 0.00 600 ILE B O 8
ATOM 15757 N N . GLN B 2 38 ? -3.834 -12.883 4.358 1.00 0.00 601 GLN B N 8
ATOM 15758 C CA . GLN B 2 38 ? -4.609 -14.090 4.119 1.00 0.00 601 GLN B CA 8
ATOM 15759 C C . GLN B 2 38 ? -5.016 -14.200 2.666 1.00 0.00 601 GLN B C 8
ATOM 15760 O O . GLN B 2 38 ? -4.851 -15.244 2.056 1.00 0.00 601 GLN B O 8
ATOM 15774 N N . SER B 2 39 ? -5.520 -13.114 2.111 1.00 0.00 602 SER B N 8
ATOM 15775 C CA . SER B 2 39 ? -5.983 -13.110 0.734 1.00 0.00 602 SER B CA 8
ATOM 15776 C C . SER B 2 39 ? -4.867 -13.512 -0.234 1.00 0.00 602 SER B C 8
ATOM 15777 O O . SER B 2 39 ? -5.096 -14.275 -1.173 1.00 0.00 602 SER B O 8
ATOM 15785 N N . ALA B 2 40 ? -3.663 -13.016 0.007 1.00 0.00 603 ALA B N 8
ATOM 15786 C CA . ALA B 2 40 ? -2.527 -13.313 -0.857 1.00 0.00 603 ALA B CA 8
ATOM 15787 C C . ALA B 2 40 ? -1.968 -14.704 -0.587 1.00 0.00 603 ALA B C 8
ATOM 15788 O O . ALA B 2 40 ? -1.303 -15.288 -1.438 1.00 0.00 603 ALA B O 8
ATOM 15795 N N . GLU B 2 41 ? -2.212 -15.215 0.607 1.00 0.00 604 GLU B N 8
ATOM 15796 C CA . GLU B 2 41 ? -1.769 -16.548 0.975 1.00 0.00 604 GLU B CA 8
ATOM 15797 C C . GLU B 2 41 ? -2.715 -17.610 0.419 1.00 0.00 604 GLU B C 8
ATOM 15798 O O . GLU B 2 41 ? -2.274 -18.611 -0.150 1.00 0.00 604 GLU B O 8
ATOM 15810 N N .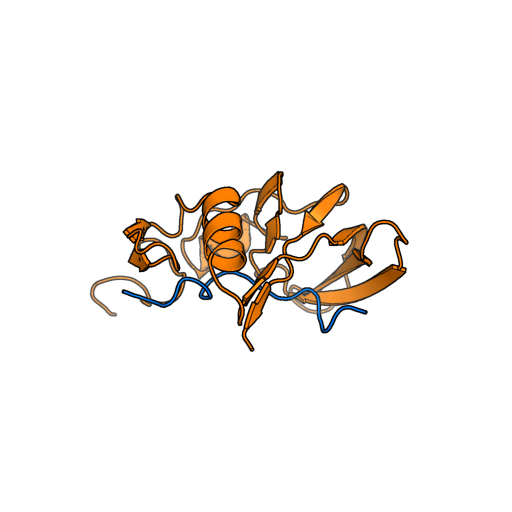 ILE B 2 42 ? -4.016 -17.388 0.591 1.00 0.00 605 ILE B N 8
ATOM 15811 C CA . ILE B 2 42 ? -5.034 -18.224 -0.036 1.00 0.00 605 ILE B CA 8
ATOM 15812 C C . ILE B 2 42 ? -4.829 -18.163 -1.543 1.00 0.00 605 ILE B C 8
ATOM 15813 O O . ILE B 2 42 ? -4.692 -19.190 -2.208 1.00 0.00 605 ILE B O 8
ATOM 15829 N N . SER B 2 43 ? -4.777 -16.938 -2.046 1.00 0.00 606 SER B N 8
ATOM 15830 C CA . SER B 2 43 ? -4.246 -16.632 -3.366 1.00 0.00 606 SER B CA 8
ATOM 15831 C C . SER B 2 43 ? -4.925 -17.383 -4.516 1.00 0.00 606 SER B C 8
ATOM 15832 O O . SER B 2 43 ? -5.988 -18.000 -4.378 1.00 0.00 606 SER B O 8
ATOM 15840 N N . ASN B 2 44 ? -4.246 -17.290 -5.648 1.00 0.00 607 ASN B N 8
ATOM 15841 C CA . ASN B 2 44 ? -4.643 -17.835 -6.931 1.00 0.00 607 ASN B CA 8
ATOM 15842 C C . ASN B 2 44 ? -3.730 -17.195 -7.960 1.00 0.00 607 ASN B C 8
ATOM 15843 O O . ASN B 2 44 ? -3.269 -17.833 -8.905 1.00 0.00 607 ASN B O 8
ATOM 15854 N N . ASP B 2 45 ? -3.451 -15.910 -7.724 1.00 0.00 608 ASP B N 8
ATOM 15855 C CA . ASP B 2 45 ? -2.576 -15.119 -8.588 1.00 0.00 608 ASP B CA 8
ATOM 15856 C C . ASP B 2 45 ? -1.772 -14.104 -7.767 1.00 0.00 608 ASP B C 8
ATOM 15857 O O . ASP B 2 45 ? -1.059 -13.277 -8.327 1.00 0.00 608 ASP B O 8
ATOM 15866 N N . LEU B 2 46 ? -1.898 -14.147 -6.443 1.00 0.00 609 LEU B N 8
ATOM 15867 C CA . LEU B 2 46 ? -1.369 -13.076 -5.603 1.00 0.00 609 LEU B CA 8
ATOM 15868 C C . LEU B 2 46 ? -0.202 -13.529 -4.732 1.00 0.00 609 LEU B C 8
ATOM 15869 O O . LEU B 2 46 ? -0.103 -14.700 -4.367 1.00 0.00 609 LEU B O 8
ATOM 15885 N N . LYS B 2 47 ? 0.666 -12.580 -4.387 1.00 0.00 610 LYS B N 8
ATOM 15886 C CA . LYS B 2 47 ? 1.770 -12.828 -3.459 1.00 0.00 610 LYS B CA 8
ATOM 15887 C C . LYS B 2 47 ? 2.113 -11.557 -2.679 1.00 0.00 610 LYS B C 8
ATOM 15888 O O . LYS B 2 47 ? 2.252 -10.483 -3.271 1.00 0.00 610 LYS B O 8
ATOM 15907 N N . ILE B 2 48 ? 2.232 -11.685 -1.356 1.00 0.00 611 ILE B N 8
ATOM 15908 C CA . ILE B 2 48 ? 2.719 -10.594 -0.510 1.00 0.00 611 ILE B CA 8
ATOM 15909 C C . ILE B 2 48 ? 4.239 -10.500 -0.642 1.00 0.00 611 ILE B C 8
ATOM 15910 O O . ILE B 2 48 ? 4.908 -11.498 -0.912 1.00 0.00 611 ILE B O 8
ATOM 15926 N N . ASP B 2 49 ? 4.772 -9.309 -0.455 1.00 0.00 612 ASP B N 8
ATOM 15927 C CA . ASP B 2 49 ? 6.212 -9.103 -0.439 1.00 0.00 612 ASP B CA 8
ATOM 15928 C C . ASP B 2 49 ? 6.611 -8.411 0.852 1.00 0.00 612 ASP B C 8
ATOM 15929 O O . ASP B 2 49 ? 5.806 -7.707 1.460 1.00 0.00 612 ASP B O 8
ATOM 15938 N N . SER B 2 50 ? 7.839 -8.629 1.275 1.00 0.00 613 SER B N 8
ATOM 15939 C CA . SER B 2 50 ? 8.361 -7.986 2.463 1.00 0.00 613 SER B CA 8
ATOM 15940 C C . SER B 2 50 ? 9.586 -7.155 2.102 1.00 0.00 613 SER B C 8
ATOM 15941 O O . SER B 2 50 ? 10.680 -7.686 1.888 1.00 0.00 613 SER B O 8
ATOM 15949 N N . SER B 2 51 ? 9.385 -5.854 2.015 1.00 0.00 614 SER B N 8
ATOM 15950 C CA . SER B 2 51 ? 10.449 -4.937 1.655 1.00 0.00 614 SER B CA 8
ATOM 15951 C C . SER B 2 51 ? 10.521 -3.787 2.666 1.00 0.00 614 SER B C 8
ATOM 15952 O O . SER B 2 51 ? 9.663 -2.904 2.688 1.00 0.00 614 SER B O 8
ATOM 15960 N N . THR B 2 52 ? 11.530 -3.832 3.532 1.00 0.00 615 THR B N 8
ATOM 15961 C CA . THR B 2 52 ? 11.671 -2.851 4.604 1.00 0.00 615 THR B CA 8
ATOM 15962 C C . THR B 2 52 ? 12.323 -1.573 4.112 1.00 0.00 615 THR B C 8
ATOM 15963 O O . THR B 2 52 ? 13.495 -1.569 3.744 1.00 0.00 615 THR B O 8
ATOM 15974 N N . VAL B 2 53 ? 11.557 -0.492 4.092 1.00 0.00 616 VAL B N 8
ATOM 15975 C CA . VAL B 2 53 ? 12.110 0.814 3.797 1.00 0.00 616 VAL B CA 8
ATOM 15976 C C . VAL B 2 53 ? 13.244 1.150 4.765 1.00 0.00 616 VAL B C 8
ATOM 15977 O O . VAL B 2 53 ? 13.036 1.291 5.971 1.00 0.00 616 VAL B O 8
ATOM 15990 N N . GLU B 2 54 ? 14.446 1.232 4.221 1.00 0.00 617 GLU B N 8
ATOM 15991 C CA . GLU B 2 54 ? 15.627 1.566 4.990 1.00 0.00 617 GLU B CA 8
ATOM 15992 C C . GLU B 2 54 ? 15.862 3.066 5.010 1.00 0.00 617 GLU B C 8
ATOM 15993 O O . GLU B 2 54 ? 16.555 3.578 5.889 1.00 0.00 617 GLU B O 8
ATOM 16005 N N . ARG B 2 55 ? 15.288 3.774 4.042 1.00 0.00 618 ARG B N 8
ATOM 16006 C CA . ARG B 2 55 ? 15.524 5.203 3.929 1.00 0.00 618 ARG B CA 8
ATOM 16007 C C . ARG B 2 55 ? 14.461 5.856 3.058 1.00 0.00 618 ARG B C 8
ATOM 16008 O O . ARG B 2 55 ? 13.923 5.230 2.149 1.00 0.00 618 ARG B O 8
ATOM 16029 N N . ILE B 2 56 ? 14.163 7.110 3.348 1.00 0.00 619 ILE B N 8
ATOM 16030 C CA . ILE B 2 56 ? 13.176 7.863 2.596 1.00 0.00 619 ILE B CA 8
ATOM 16031 C C . ILE B 2 56 ? 13.764 9.197 2.162 1.00 0.00 619 ILE B C 8
ATOM 16032 O O . ILE B 2 56 ? 14.334 9.925 2.975 1.00 0.00 619 ILE B O 8
ATOM 16048 N N . GLU B 2 57 ? 13.632 9.506 0.883 1.00 0.00 620 GLU B N 8
ATOM 16049 C CA . GLU B 2 57 ? 14.261 10.688 0.318 1.00 0.00 620 GLU B CA 8
ATOM 16050 C C . GLU B 2 57 ? 13.258 11.574 -0.405 1.00 0.00 620 GLU B C 8
ATOM 16051 O O . GLU B 2 57 ? 12.267 11.095 -0.958 1.00 0.00 620 GLU B O 8
ATOM 16063 N N . ASP B 2 58 ? 13.524 12.870 -0.388 1.00 0.00 621 ASP B N 8
ATOM 16064 C CA . ASP B 2 58 ? 12.734 13.831 -1.143 1.00 0.00 621 ASP B CA 8
ATOM 16065 C C . ASP B 2 58 ? 13.136 13.779 -2.608 1.00 0.00 621 ASP B C 8
ATOM 16066 O O . ASP B 2 58 ? 14.302 13.553 -2.931 1.00 0.00 621 ASP B O 8
ATOM 16075 N N . SER B 2 59 ? 12.176 13.967 -3.493 1.00 0.00 622 SER B N 8
ATOM 16076 C CA . SER B 2 59 ? 12.465 13.996 -4.916 1.00 0.00 622 SER B CA 8
ATOM 16077 C C . SER B 2 59 ? 12.411 15.429 -5.439 1.00 0.00 622 SER B C 8
ATOM 16078 O O . SER B 2 59 ? 12.726 15.695 -6.601 1.00 0.00 622 SER B O 8
ATOM 16086 N N . HIS B 2 60 ? 11.995 16.346 -4.560 1.00 0.00 623 HIS B N 8
ATOM 16087 C CA . HIS B 2 60 ? 11.827 17.757 -4.907 1.00 0.00 623 HIS B CA 8
ATOM 16088 C C . HIS B 2 60 ? 10.904 17.920 -6.103 1.00 0.00 623 HIS B C 8
ATOM 16089 O O . HIS B 2 60 ? 11.000 18.881 -6.866 1.00 0.00 623 HIS B O 8
ATOM 16104 N N . SER B 2 61 ? 10.012 16.960 -6.243 1.00 0.00 624 SER B N 8
ATOM 16105 C CA . SER B 2 61 ? 8.996 16.970 -7.271 1.00 0.00 624 SER B CA 8
ATOM 16106 C C . SER B 2 61 ? 7.636 16.977 -6.586 1.00 0.00 624 SER B C 8
ATOM 16107 O O . SER B 2 61 ? 7.518 16.477 -5.467 1.00 0.00 624 SER B O 8
ATOM 16115 N N . PRO B 2 62 ? 6.613 17.564 -7.230 1.00 0.00 625 PRO B N 8
ATOM 16116 C CA . PRO B 2 62 ? 5.278 17.710 -6.640 1.00 0.00 625 PRO B CA 8
ATOM 16117 C C . PRO B 2 62 ? 4.760 16.440 -5.997 1.00 0.00 625 PRO B C 8
ATOM 16118 O O . PRO B 2 62 ? 4.386 15.484 -6.680 1.00 0.00 625 PRO B O 8
ATOM 16129 N N . GLY B 2 63 ? 4.708 16.483 -4.675 1.00 0.00 626 GLY B N 8
ATOM 16130 C CA . GLY B 2 63 ? 4.241 15.369 -3.881 1.00 0.00 626 GLY B CA 8
ATOM 16131 C C . GLY B 2 63 ? 4.989 14.082 -4.159 1.00 0.00 626 GLY B C 8
ATOM 16132 O O . GLY B 2 63 ? 4.390 13.017 -4.141 1.00 0.00 626 GLY B O 8
ATOM 16136 N N . VAL B 2 64 ? 6.290 14.166 -4.418 1.00 0.00 627 VAL B N 8
ATOM 16137 C CA . VAL B 2 64 ? 7.068 12.972 -4.740 1.00 0.00 627 VAL B CA 8
ATOM 16138 C C . VAL B 2 64 ? 8.155 12.699 -3.712 1.00 0.00 627 VAL B C 8
ATOM 16139 O O . VAL B 2 64 ? 8.977 13.568 -3.406 1.00 0.00 627 VAL B O 8
ATOM 16152 N N . ALA B 2 65 ? 8.163 11.479 -3.206 1.00 0.00 628 ALA B N 8
ATOM 16153 C CA . ALA B 2 65 ? 9.210 11.016 -2.316 1.00 0.00 628 ALA B CA 8
ATOM 16154 C C . ALA B 2 65 ? 9.607 9.602 -2.699 1.00 0.00 628 ALA B C 8
ATOM 16155 O O . ALA B 2 65 ? 8.761 8.791 -3.080 1.00 0.00 628 ALA B O 8
ATOM 16162 N N . VAL B 2 66 ? 10.889 9.315 -2.617 1.00 0.00 629 VAL B N 8
ATOM 16163 C CA . VAL B 2 66 ? 11.384 7.995 -2.943 1.00 0.00 629 VAL B CA 8
ATOM 16164 C C . VAL B 2 66 ? 11.606 7.185 -1.685 1.00 0.00 629 VAL B C 8
ATOM 16165 O O . VAL B 2 66 ? 12.337 7.591 -0.775 1.00 0.00 629 VAL B O 8
ATOM 16178 N N . ILE B 2 67 ? 10.941 6.053 -1.632 1.00 0.00 630 ILE B N 8
ATOM 16179 C CA . ILE B 2 67 ? 11.079 5.142 -0.528 1.00 0.00 630 ILE B CA 8
ATOM 16180 C C . ILE B 2 67 ? 12.100 4.072 -0.896 1.00 0.00 630 ILE B C 8
ATOM 16181 O O . ILE B 2 67 ? 11.874 3.280 -1.808 1.00 0.00 630 ILE B O 8
ATOM 16197 N N . GLN B 2 68 ? 13.239 4.076 -0.224 1.00 0.00 631 GLN B N 8
ATOM 16198 C CA . GLN B 2 68 ? 14.276 3.098 -0.503 1.00 0.00 631 GLN B CA 8
ATOM 16199 C C . GLN B 2 68 ? 14.044 1.843 0.323 1.00 0.00 631 GLN B C 8
ATOM 16200 O O . GLN B 2 68 ? 14.237 1.841 1.544 1.00 0.00 631 GLN B O 8
ATOM 16214 N N . PHE B 2 69 ? 13.621 0.788 -0.359 1.00 0.00 632 PHE B N 8
ATOM 16215 C CA . PHE B 2 69 ? 13.251 -0.463 0.286 1.00 0.00 632 PHE B CA 8
ATOM 16216 C C . PHE B 2 69 ? 14.371 -1.481 0.226 1.00 0.00 632 PHE B C 8
ATOM 16217 O O . PHE B 2 69 ? 15.071 -1.583 -0.771 1.00 0.00 632 PHE B O 8
ATOM 16234 N N . ALA B 2 70 ? 14.525 -2.225 1.302 1.00 0.00 633 ALA B N 8
ATOM 16235 C CA . ALA B 2 70 ? 15.363 -3.405 1.310 1.00 0.00 633 ALA B CA 8
ATOM 16236 C C . ALA B 2 70 ? 14.479 -4.626 1.113 1.00 0.00 633 ALA B C 8
ATOM 16237 O O . ALA B 2 70 ? 13.840 -5.105 2.051 1.00 0.00 633 ALA B O 8
ATOM 16244 N N . VAL B 2 71 ? 14.427 -5.104 -0.115 1.00 0.00 634 VAL B N 8
ATOM 16245 C CA . VAL B 2 71 ? 13.511 -6.166 -0.486 1.00 0.00 634 VAL B CA 8
ATOM 16246 C C . VAL B 2 71 ? 14.051 -7.535 -0.099 1.00 0.00 634 VAL B C 8
ATOM 16247 O O . VAL B 2 71 ? 15.183 -7.894 -0.440 1.00 0.00 634 VAL B O 8
ATOM 16260 N N . GLY B 2 72 ? 13.242 -8.288 0.632 1.00 0.00 635 GLY B N 8
ATOM 16261 C CA . GLY B 2 72 ? 13.590 -9.649 0.969 1.00 0.00 635 GLY B CA 8
ATOM 16262 C C . GLY B 2 72 ? 14.496 -9.738 2.175 1.00 0.00 635 GLY B C 8
ATOM 16263 O O . GLY B 2 72 ? 14.762 -8.736 2.845 1.00 0.00 635 GLY B O 8
ATOM 16267 N N . GLU B 2 73 ? 14.978 -10.941 2.443 1.00 0.00 636 GLU B N 8
ATOM 16268 C CA . GLU B 2 73 ? 15.847 -11.186 3.578 1.00 0.00 636 GLU B CA 8
ATOM 16269 C C . GLU B 2 73 ? 17.273 -10.755 3.262 1.00 0.00 636 GLU B C 8
ATOM 16270 O O . GLU B 2 73 ? 18.057 -10.463 4.164 1.00 0.00 636 GLU B O 8
ATOM 16282 N N . HIS B 2 74 ? 17.598 -10.706 1.973 1.00 0.00 637 HIS B N 8
ATOM 16283 C CA . HIS B 2 74 ? 18.925 -10.288 1.530 1.00 0.00 637 HIS B CA 8
ATOM 16284 C C . HIS B 2 74 ? 19.038 -8.767 1.523 1.00 0.00 637 HIS B C 8
ATOM 16285 O O . HIS B 2 74 ? 20.116 -8.208 1.329 1.00 0.00 637 HIS B O 8
ATOM 16300 N N . ARG B 2 75 ? 17.891 -8.117 1.732 1.00 0.00 638 ARG B N 8
ATOM 16301 C CA . ARG B 2 75 ? 17.802 -6.663 1.836 1.00 0.00 638 ARG B CA 8
ATOM 16302 C C . ARG B 2 75 ? 18.270 -5.967 0.561 1.00 0.00 638 ARG B C 8
ATOM 16303 O O . ARG B 2 75 ? 19.049 -5.016 0.617 1.00 0.00 638 ARG B O 8
ATOM 16324 N N . ALA B 2 76 ? 17.782 -6.426 -0.582 1.00 0.00 639 ALA B N 8
ATOM 16325 C CA . ALA B 2 76 ? 18.119 -5.795 -1.850 1.00 0.00 639 ALA B CA 8
ATOM 16326 C C . ALA B 2 76 ? 17.429 -4.445 -1.949 1.00 0.00 639 ALA B C 8
ATOM 16327 O O . ALA B 2 76 ? 16.203 -4.367 -1.994 1.00 0.00 639 ALA B O 8
ATOM 16334 N N . GLN B 2 77 ? 18.217 -3.387 -1.980 1.00 0.00 640 GLN B N 8
ATOM 16335 C CA . GLN B 2 77 ? 17.670 -2.044 -1.883 1.00 0.00 640 GLN B CA 8
ATOM 16336 C C . GLN B 2 77 ? 17.200 -1.517 -3.231 1.00 0.00 640 GLN B C 8
ATOM 16337 O O . GLN B 2 77 ? 17.916 -1.578 -4.232 1.00 0.00 640 GLN B O 8
ATOM 16351 N N . VAL B 2 78 ? 15.973 -1.019 -3.232 1.00 0.00 641 VAL B N 8
ATOM 16352 C CA . VAL B 2 78 ? 15.347 -0.455 -4.415 1.00 0.00 641 VAL B CA 8
ATOM 16353 C C . VAL B 2 78 ? 14.735 0.900 -4.085 1.00 0.00 641 VAL B C 8
ATOM 16354 O O . VAL B 2 78 ? 13.903 1.012 -3.181 1.00 0.00 641 VAL B O 8
ATOM 16367 N N . SER B 2 79 ? 15.164 1.927 -4.800 1.00 0.00 642 SER B N 8
ATOM 16368 C CA . SER B 2 79 ? 14.640 3.268 -4.602 1.00 0.00 642 SER B CA 8
ATOM 16369 C C . SER B 2 79 ? 13.526 3.556 -5.607 1.00 0.00 642 SER B C 8
ATOM 16370 O O . SER B 2 79 ? 13.737 3.492 -6.819 1.00 0.00 642 SER B O 8
ATOM 16378 N N . VAL B 2 80 ? 12.337 3.851 -5.098 1.00 0.00 643 VAL B N 8
ATOM 16379 C CA . VAL B 2 80 ? 11.193 4.116 -5.943 1.00 0.00 643 VAL B CA 8
ATOM 16380 C C . VAL B 2 80 ? 10.560 5.469 -5.605 1.00 0.00 643 VAL B C 8
ATOM 16381 O O . VAL B 2 80 ? 10.187 5.727 -4.460 1.00 0.00 643 VAL B O 8
ATOM 16394 N N . GLU B 2 81 ? 10.461 6.335 -6.607 1.00 0.00 644 GLU B N 8
ATOM 16395 C CA . GLU B 2 81 ? 9.881 7.663 -6.432 1.00 0.00 644 GLU B CA 8
ATOM 16396 C C . GLU B 2 81 ? 8.380 7.630 -6.691 1.00 0.00 644 GLU B C 8
ATOM 16397 O O . GLU B 2 81 ? 7.946 7.598 -7.845 1.00 0.00 644 GLU B O 8
ATOM 16409 N N . VAL B 2 82 ? 7.590 7.649 -5.632 1.00 0.00 645 VAL B N 8
ATOM 16410 C CA . VAL B 2 82 ? 6.151 7.640 -5.761 1.00 0.00 645 VAL B CA 8
ATOM 16411 C C . VAL B 2 82 ? 5.573 8.943 -5.232 1.00 0.00 645 VAL B C 8
ATOM 16412 O O . VAL B 2 82 ? 6.250 9.679 -4.509 1.00 0.00 645 VAL B O 8
ATOM 16425 N N . LEU B 2 83 ? 4.334 9.239 -5.600 1.00 0.00 646 LEU B N 8
ATOM 16426 C CA . LEU B 2 83 ? 3.633 10.338 -4.984 1.00 0.00 646 LEU B CA 8
ATOM 16427 C C . LEU B 2 83 ? 3.346 10.008 -3.528 1.00 0.00 646 LEU B C 8
ATOM 16428 O O . LEU B 2 83 ? 2.964 8.889 -3.193 1.00 0.00 646 LEU B O 8
ATOM 16444 N N . VAL B 2 84 ? 3.526 10.997 -2.675 1.00 0.00 647 VAL B N 8
ATOM 16445 C CA . VAL B 2 84 ? 3.386 10.826 -1.236 1.00 0.00 647 VAL B CA 8
ATOM 16446 C C . VAL B 2 84 ? 1.941 10.528 -0.844 1.00 0.00 647 VAL B C 8
ATOM 16447 O O . VAL B 2 84 ? 1.670 10.048 0.254 1.00 0.00 647 VAL B O 8
ATOM 16460 N N . GLU B 2 85 ? 1.023 10.803 -1.756 1.00 0.00 648 GLU B N 8
ATOM 16461 C CA . GLU B 2 85 ? -0.395 10.567 -1.521 1.00 0.00 648 GLU B CA 8
ATOM 16462 C C . GLU B 2 85 ? -0.769 9.127 -1.851 1.00 0.00 648 GLU B C 8
ATOM 16463 O O . GLU B 2 85 ? -1.913 8.712 -1.654 1.00 0.00 648 GLU B O 8
ATOM 16475 N N . TYR B 2 86 ? 0.199 8.370 -2.348 1.00 0.00 649 TYR B N 8
ATOM 16476 C CA . TYR B 2 86 ? -0.032 6.988 -2.727 1.00 0.00 649 TYR B CA 8
ATOM 16477 C C . TYR B 2 86 ? 0.028 6.096 -1.491 1.00 0.00 649 TYR B C 8
ATOM 16478 O O . TYR B 2 86 ? 1.025 6.094 -0.763 1.00 0.00 649 TYR B O 8
ATOM 16496 N N . PRO B 2 87 ? -1.055 5.352 -1.225 1.00 0.00 650 PRO B N 8
ATOM 16497 C CA . PRO B 2 87 ? -1.165 4.504 -0.036 1.00 0.00 650 PRO B CA 8
ATOM 16498 C C . PRO B 2 87 ? -0.252 3.281 -0.089 1.00 0.00 650 PRO B C 8
ATOM 16499 O O . PRO B 2 87 ? 0.036 2.749 -1.161 1.00 0.00 650 PRO B O 8
ATOM 16510 N N . PHE B 2 88 ? 0.191 2.843 1.082 1.00 0.00 651 PHE B N 8
ATOM 16511 C CA . PHE B 2 88 ? 1.071 1.690 1.198 1.00 0.00 651 PHE B CA 8
ATOM 16512 C C . PHE B 2 88 ? 0.642 0.799 2.358 1.00 0.00 651 PHE B C 8
ATOM 16513 O O . PHE B 2 88 ? 0.800 1.154 3.530 1.00 0.00 651 PHE B O 8
ATOM 16530 N N . PHE B 2 89 ? 0.073 -0.347 2.028 1.00 0.00 652 PHE B N 8
ATOM 16531 C CA . PHE B 2 89 ? -0.231 -1.348 3.033 1.00 0.00 652 PHE B CA 8
ATOM 16532 C C . PHE B 2 89 ? 1.075 -1.901 3.573 1.00 0.00 652 PHE B C 8
ATOM 16533 O O . PHE B 2 89 ? 1.957 -2.256 2.800 1.00 0.00 652 PHE B O 8
ATOM 16550 N N . VAL B 2 90 ? 1.228 -1.950 4.884 1.00 0.00 653 VAL B N 8
ATOM 16551 C CA . VAL B 2 90 ? 2.484 -2.398 5.443 1.00 0.00 653 VAL B CA 8
ATOM 16552 C C . VAL B 2 90 ? 2.320 -3.750 6.151 1.00 0.00 653 VAL B C 8
ATOM 16553 O O . VAL B 2 90 ? 1.380 -3.944 6.920 1.00 0.00 653 VAL B O 8
ATOM 16566 N N . PHE B 2 91 ? 3.286 -4.646 5.906 1.00 0.00 654 PHE B N 8
ATOM 16567 C CA . PHE B 2 91 ? 3.187 -6.087 6.216 1.00 0.00 654 PHE B CA 8
ATOM 16568 C C . PHE B 2 91 ? 2.583 -6.405 7.592 1.00 0.00 654 PHE B C 8
ATOM 16569 O O . PHE B 2 91 ? 1.649 -7.194 7.691 1.00 0.00 654 PHE B O 8
ATOM 16586 N N . GLY B 2 92 ? 3.115 -5.822 8.644 1.00 0.00 655 GLY B N 8
ATOM 16587 C CA . GLY B 2 92 ? 2.536 -6.017 9.961 1.00 0.00 655 GLY B CA 8
ATOM 16588 C C . GLY B 2 92 ? 2.584 -4.737 10.749 1.00 0.00 655 GLY B C 8
ATOM 16589 O O . GLY B 2 92 ? 2.480 -4.729 11.976 1.00 0.00 655 GLY B O 8
ATOM 16593 N N . GLN B 2 93 ? 2.734 -3.648 10.014 1.00 0.00 656 GLN B N 8
ATOM 16594 C CA . GLN B 2 93 ? 3.019 -2.354 10.599 1.00 0.00 656 GLN B CA 8
ATOM 16595 C C . GLN B 2 93 ? 1.762 -1.487 10.596 1.00 0.00 656 GLN B C 8
ATOM 16596 O O . GLN B 2 93 ? 1.597 -0.625 11.459 1.00 0.00 656 GLN B O 8
ATOM 16610 N N . GLY B 2 94 ? 0.881 -1.714 9.620 1.00 0.00 657 GLY B N 8
ATOM 16611 C CA . GLY B 2 94 ? -0.394 -1.017 9.605 1.00 0.00 657 GLY B CA 8
ATOM 16612 C C . GLY B 2 94 ? -0.860 -0.626 8.214 1.00 0.00 657 GLY B C 8
ATOM 16613 O O . GLY B 2 94 ? -0.218 -0.948 7.211 1.00 0.00 657 GLY B O 8
ATOM 16617 N N . TRP B 2 95 ? -1.999 0.057 8.170 1.00 0.00 658 TRP B N 8
ATOM 16618 C CA . TRP B 2 95 ? -2.565 0.581 6.932 1.00 0.00 658 TRP B CA 8
ATOM 16619 C C . TRP B 2 95 ? -2.059 2.013 6.737 1.00 0.00 658 TRP B C 8
ATOM 16620 O O . TRP B 2 95 ? -2.655 2.966 7.238 1.00 0.00 658 TRP B O 8
ATOM 16641 N N . SER B 2 96 ? -0.956 2.158 6.010 1.00 0.00 659 SER B N 8
ATOM 16642 C CA . SER B 2 96 ? -0.208 3.405 6.013 1.00 0.00 659 SER B CA 8
ATOM 16643 C C . SER B 2 96 ? -0.132 4.056 4.632 1.00 0.00 659 SER B C 8
ATOM 16644 O O . SER B 2 96 ? -0.549 3.481 3.628 1.00 0.00 659 SER B O 8
ATOM 16652 N N . SER B 2 97 ? 0.339 5.294 4.607 1.00 0.00 660 SER B N 8
ATOM 16653 C CA . SER B 2 97 ? 0.654 5.986 3.367 1.00 0.00 660 SER B CA 8
ATOM 16654 C C . SER B 2 97 ? 1.857 6.891 3.590 1.00 0.00 660 SER B C 8
ATOM 16655 O O . SER B 2 97 ? 2.108 7.323 4.719 1.00 0.00 660 SER B O 8
ATOM 16663 N N . CYS B 2 98 ? 2.611 7.148 2.519 1.00 0.00 661 CYS B N 8
ATOM 16664 C CA . CYS B 2 98 ? 3.822 7.967 2.594 1.00 0.00 661 CYS B CA 8
ATOM 16665 C C . CYS B 2 98 ? 3.516 9.345 3.164 1.00 0.00 661 CYS B C 8
ATOM 16666 O O . CYS B 2 98 ? 4.384 10.004 3.737 1.00 0.00 661 CYS B O 8
ATOM 16674 N N . CYS B 2 99 ? 2.274 9.765 3.006 1.00 0.00 662 CYS B N 8
ATOM 16675 C CA . CYS B 2 99 ? 1.812 11.029 3.533 1.00 0.00 662 CYS B CA 8
ATOM 16676 C C . CYS B 2 99 ? 0.322 10.958 3.792 1.00 0.00 662 CYS B C 8
ATOM 16677 O O . CYS B 2 99 ? -0.492 11.276 2.921 1.00 0.00 662 CYS B O 8
ATOM 16685 N N . PRO B 2 100 ? -0.043 10.518 5.007 1.00 0.00 663 PRO B N 8
ATOM 16686 C CA . PRO B 2 100 ? -1.441 10.374 5.426 1.00 0.00 663 PRO B CA 8
ATOM 16687 C C . PRO B 2 100 ? -2.235 11.653 5.241 1.00 0.00 663 PRO B C 8
ATOM 16688 O O . PRO B 2 100 ? -3.455 11.620 5.093 1.00 0.00 663 PRO B O 8
ATOM 16699 N N . GLU B 2 101 ? -1.525 12.775 5.247 1.00 0.00 664 GLU B N 8
ATOM 16700 C CA . GLU B 2 101 ? -2.134 14.072 5.031 1.00 0.00 664 GLU B CA 8
ATOM 16701 C C . GLU B 2 101 ? -2.970 14.051 3.762 1.00 0.00 664 GLU B C 8
ATOM 16702 O O . GLU B 2 101 ? -4.184 14.181 3.818 1.00 0.00 664 GLU B O 8
ATOM 16714 N N . ARG B 2 102 ? -2.320 13.829 2.627 1.00 0.00 665 ARG B N 8
ATOM 16715 C CA . ARG B 2 102 ? -2.999 13.850 1.337 1.00 0.00 665 ARG B CA 8
ATOM 16716 C C . ARG B 2 102 ? -4.018 12.726 1.194 1.00 0.00 665 ARG B C 8
ATOM 16717 O O . ARG B 2 102 ? -5.144 12.975 0.779 1.00 0.00 665 ARG B O 8
ATOM 16738 N N . THR B 2 103 ? -3.640 11.498 1.525 1.00 0.00 666 THR B N 8
ATOM 16739 C CA . THR B 2 103 ? -4.539 10.367 1.325 1.00 0.00 666 THR B CA 8
ATOM 16740 C C . THR B 2 103 ? -5.850 10.570 2.100 1.00 0.00 666 THR B C 8
ATOM 16741 O O . THR B 2 103 ? -6.938 10.285 1.593 1.00 0.00 666 THR B O 8
ATOM 16752 N N . SER B 2 104 ? -5.745 11.098 3.313 1.00 0.00 667 SER B N 8
ATOM 16753 C CA . SER B 2 104 ? -6.912 11.426 4.113 1.00 0.00 667 SER B CA 8
ATOM 16754 C C . SER B 2 104 ? -7.566 12.743 3.666 1.00 0.00 667 SER B C 8
ATOM 16755 O O . SER B 2 104 ? -8.784 12.882 3.711 1.00 0.00 667 SER B O 8
ATOM 16763 N N . GLN B 2 105 ? -6.761 13.709 3.254 1.00 0.00 668 GLN B N 8
ATOM 16764 C CA . GLN B 2 105 ? -7.269 14.985 2.765 1.00 0.00 668 GLN B CA 8
ATOM 16765 C C . GLN B 2 105 ? -8.057 14.861 1.472 1.00 0.00 668 GLN B C 8
ATOM 16766 O O . GLN B 2 105 ? -9.186 15.337 1.365 1.00 0.00 668 GLN B O 8
ATOM 16780 N N . LEU B 2 106 ? -7.457 14.210 0.499 1.00 0.00 669 LEU B N 8
ATOM 16781 C CA . LEU B 2 106 ? -7.971 14.218 -0.858 1.00 0.00 669 LEU B CA 8
ATOM 16782 C C . LEU B 2 106 ? -8.991 13.111 -1.067 1.00 0.00 669 LEU B C 8
ATOM 16783 O O . LEU B 2 106 ? -9.960 13.275 -1.807 1.00 0.00 669 LEU B O 8
ATOM 16799 N N . PHE B 2 107 ? -8.769 11.986 -0.411 1.00 0.00 670 PHE B N 8
ATOM 16800 C CA . PHE B 2 107 ? -9.612 10.815 -0.607 1.00 0.00 670 PHE B CA 8
ATOM 16801 C C . PHE B 2 107 ? -10.425 10.496 0.644 1.00 0.00 670 PHE B C 8
ATOM 16802 O O . PHE B 2 107 ? -11.197 9.536 0.662 1.00 0.00 670 PHE B O 8
ATOM 16819 N N . ASP B 2 108 ? -10.244 11.320 1.683 1.00 0.00 671 ASP B N 8
ATOM 16820 C CA . ASP B 2 108 ? -10.884 11.108 2.992 1.00 0.00 671 ASP B CA 8
ATOM 16821 C C . ASP B 2 108 ? -10.569 9.726 3.535 1.00 0.00 671 ASP B C 8
ATOM 16822 O O . ASP B 2 108 ? -11.292 9.195 4.378 1.00 0.00 671 ASP B O 8
ATOM 16831 N N . LEU B 2 109 ? -9.469 9.162 3.076 1.00 0.00 672 LEU B N 8
ATOM 16832 C CA . LEU B 2 109 ? -9.151 7.787 3.370 1.00 0.00 672 LEU B CA 8
ATOM 16833 C C . LEU B 2 109 ? -8.015 7.717 4.388 1.00 0.00 672 LEU B C 8
ATOM 16834 O O . LEU B 2 109 ? -6.955 8.316 4.199 1.00 0.00 672 LEU B O 8
ATOM 16850 N N . PRO B 2 110 ? -8.240 6.984 5.488 1.00 0.00 673 PRO B N 8
ATOM 16851 C CA . PRO B 2 110 ? -7.335 6.963 6.638 1.00 0.00 673 PRO B CA 8
ATOM 16852 C C . PRO B 2 110 ? -6.044 6.218 6.348 1.00 0.00 673 PRO B C 8
ATOM 16853 O O . PRO B 2 110 ? -6.041 5.183 5.681 1.00 0.00 673 PRO B O 8
ATOM 16864 N N . CYS B 2 111 ? -4.951 6.753 6.852 1.00 0.00 674 CYS B N 8
ATOM 16865 C CA . CYS B 2 111 ? -3.645 6.182 6.608 1.00 0.00 674 CYS B CA 8
ATOM 16866 C C . CYS B 2 111 ? -2.693 6.494 7.750 1.00 0.00 674 CYS B C 8
ATOM 16867 O O . CYS B 2 111 ? -2.594 7.634 8.199 1.00 0.00 674 CYS B O 8
ATOM 16875 N N . SER B 2 112 ? -2.028 5.466 8.242 1.00 0.00 675 SER B N 8
ATOM 16876 C CA . SER B 2 112 ? -0.974 5.636 9.219 1.00 0.00 675 SER B CA 8
ATOM 16877 C C . SER B 2 112 ? 0.284 6.119 8.508 1.00 0.00 675 SER B C 8
ATOM 16878 O O . SER B 2 112 ? 0.385 6.018 7.285 1.00 0.00 675 SER B O 8
ATOM 16886 N N . LYS B 2 113 ? 1.223 6.683 9.245 1.00 0.00 676 LYS B N 8
ATOM 16887 C CA . LYS B 2 113 ? 2.417 7.222 8.623 1.00 0.00 676 LYS B CA 8
ATOM 16888 C C . LYS B 2 113 ? 3.349 6.113 8.155 1.00 0.00 676 LYS B C 8
ATOM 16889 O O . LYS B 2 113 ? 3.913 5.372 8.963 1.00 0.00 676 LYS B O 8
ATOM 16908 N N . LEU B 2 114 ? 3.487 6.006 6.843 1.00 0.00 677 LEU B N 8
ATOM 16909 C CA . LEU B 2 114 ? 4.459 5.110 6.248 1.00 0.00 677 LEU B CA 8
ATOM 16910 C C . LEU B 2 114 ? 5.816 5.791 6.292 1.00 0.00 677 LEU B C 8
ATOM 16911 O O . LEU B 2 114 ? 6.013 6.841 5.678 1.00 0.00 677 LEU B O 8
ATOM 16927 N N . SER B 2 115 ? 6.726 5.233 7.061 1.00 0.00 678 SER B N 8
ATOM 16928 C CA . SER B 2 115 ? 8.062 5.780 7.155 1.00 0.00 678 SER B CA 8
ATOM 16929 C C . SER B 2 115 ? 9.108 4.677 7.193 1.00 0.00 678 SER B C 8
ATOM 16930 O O . SER B 2 115 ? 8.783 3.492 7.132 1.00 0.00 678 SER B O 8
ATOM 16938 N N . VAL B 2 116 ? 10.367 5.079 7.268 1.00 0.00 679 VAL B N 8
ATOM 16939 C CA . VAL B 2 116 ? 11.473 4.150 7.322 1.00 0.00 679 VAL B CA 8
ATOM 16940 C C . VAL B 2 116 ? 11.325 3.178 8.495 1.00 0.00 679 VAL B C 8
ATOM 16941 O O . VAL B 2 116 ? 11.041 3.580 9.624 1.00 0.00 679 VAL B O 8
ATOM 16954 N N . GLY B 2 117 ? 11.498 1.897 8.203 1.00 0.00 680 GLY B N 8
ATOM 16955 C CA . GLY B 2 117 ? 11.250 0.858 9.181 1.00 0.00 680 GLY B CA 8
ATOM 16956 C C . GLY B 2 117 ? 10.052 0.006 8.821 1.00 0.00 680 GLY B C 8
ATOM 16957 O O . GLY B 2 117 ? 9.940 -1.136 9.268 1.00 0.00 680 GLY B O 8
ATOM 16961 N N . ASP B 2 118 ? 9.162 0.547 8.000 1.00 0.00 681 ASP B N 8
ATOM 16962 C CA . ASP B 2 118 ? 7.932 -0.157 7.660 1.00 0.00 681 ASP B CA 8
ATOM 16963 C C . ASP B 2 118 ? 8.135 -1.067 6.459 1.00 0.00 681 ASP B C 8
ATOM 16964 O O . ASP B 2 118 ? 8.253 -0.602 5.328 1.00 0.00 681 ASP B O 8
ATOM 16973 N N . VAL B 2 119 ? 8.169 -2.370 6.695 1.00 0.00 682 VAL B N 8
ATOM 16974 C CA . VAL B 2 119 ? 8.252 -3.313 5.593 1.00 0.00 682 VAL B CA 8
ATOM 16975 C C . VAL B 2 119 ? 6.924 -3.369 4.849 1.00 0.00 682 VAL B C 8
ATOM 16976 O O . VAL B 2 119 ? 5.939 -3.936 5.322 1.00 0.00 682 VAL B O 8
ATOM 16989 N N . CYS B 2 120 ? 6.919 -2.775 3.671 1.00 0.00 683 CYS B N 8
ATOM 16990 C CA . CYS B 2 120 ? 5.694 -2.567 2.924 1.00 0.00 683 CYS B CA 8
ATOM 16991 C C . CYS B 2 120 ? 5.207 -3.843 2.281 1.00 0.00 683 CYS B C 8
ATOM 16992 O O . CYS B 2 120 ? 5.997 -4.702 1.886 1.00 0.00 683 CYS B O 8
ATOM 17000 N N . ILE B 2 121 ? 3.899 -3.962 2.205 1.00 0.00 684 ILE B N 8
ATOM 17001 C CA . ILE B 2 121 ? 3.284 -5.037 1.481 1.00 0.00 684 ILE B CA 8
ATOM 17002 C C . ILE B 2 121 ? 3.242 -4.672 0.015 1.00 0.00 684 ILE B C 8
ATOM 17003 O O . ILE B 2 121 ? 2.400 -3.882 -0.416 1.00 0.00 684 ILE B O 8
ATOM 17019 N N . SER B 2 122 ? 4.159 -5.208 -0.741 1.00 0.00 685 SER B N 8
ATOM 17020 C CA . SER B 2 122 ? 4.109 -5.041 -2.164 1.00 0.00 685 SER B CA 8
ATOM 17021 C C . SER B 2 122 ? 3.467 -6.285 -2.749 1.00 0.00 685 SER B C 8
ATOM 17022 O O . SER B 2 122 ? 4.002 -7.382 -2.636 1.00 0.00 685 SER B O 8
ATOM 17030 N N . LEU B 2 123 ? 2.311 -6.117 -3.352 1.00 0.00 686 LEU B N 8
ATOM 17031 C CA . LEU B 2 123 ? 1.527 -7.248 -3.766 1.00 0.00 686 LEU B CA 8
ATOM 17032 C C . LEU B 2 123 ? 1.425 -7.314 -5.270 1.00 0.00 686 LEU B C 8
ATOM 17033 O O . LEU B 2 123 ? 1.045 -6.341 -5.925 1.00 0.00 686 LEU B O 8
ATOM 17049 N N . THR B 2 124 ? 1.762 -8.468 -5.803 1.00 0.00 687 THR B N 8
ATOM 17050 C CA . THR B 2 124 ? 1.806 -8.654 -7.233 1.00 0.00 687 THR B CA 8
ATOM 17051 C C . THR B 2 124 ? 0.544 -9.347 -7.735 1.00 0.00 687 THR B C 8
ATOM 17052 O O . THR B 2 124 ? 0.061 -10.313 -7.137 1.00 0.00 687 THR B O 8
ATOM 17063 N N . LEU B 2 125 ? -0.011 -8.802 -8.804 1.00 0.00 688 LEU B N 8
ATOM 17064 C CA . LEU B 2 125 ? -1.123 -9.420 -9.499 1.00 0.00 688 LEU B CA 8
ATOM 17065 C C . LEU B 2 125 ? -0.596 -10.181 -10.708 1.00 0.00 688 LEU B C 8
ATOM 17066 O O . LEU B 2 125 ? -0.268 -9.579 -11.732 1.00 0.00 688 LEU B O 8
ATOM 17082 N N . LYS B 2 126 ? -0.480 -11.495 -10.567 1.00 0.00 689 LYS B N 8
ATOM 17083 C CA . LYS B 2 126 ? 0.043 -12.341 -11.629 1.00 0.00 689 LYS B CA 8
ATOM 17084 C C . LYS B 2 126 ? -0.824 -12.265 -12.878 1.00 0.00 689 LYS B C 8
ATOM 17085 O O . LYS B 2 126 ? -0.399 -11.618 -13.859 1.00 0.00 689 LYS B O 8
ATOM 17105 N N . VAL A 1 1 ? -18.727 -4.988 -5.664 1.00 0.00 34 VAL A N 9
ATOM 17106 C CA . VAL A 1 1 ? -17.473 -4.720 -4.925 1.00 0.00 34 VAL A CA 9
ATOM 17107 C C . VAL A 1 1 ? -16.279 -5.096 -5.782 1.00 0.00 34 VAL A C 9
ATOM 17108 O O . VAL A 1 1 ? -16.358 -5.989 -6.623 1.00 0.00 34 VAL A O 9
ATOM 17123 N N . PHE A 1 2 ? -15.176 -4.407 -5.557 1.00 0.00 35 PHE A N 9
ATOM 17124 C CA . PHE A 1 2 ? -14.054 -4.430 -6.476 1.00 0.00 35 PHE A CA 9
ATOM 17125 C C . PHE A 1 2 ? -12.925 -5.302 -5.943 1.00 0.00 35 PHE A C 9
ATOM 17126 O O . PHE A 1 2 ? -12.815 -5.505 -4.730 1.00 0.00 35 PHE A O 9
ATOM 17143 N N . PRO A 1 3 ? -12.085 -5.838 -6.850 1.00 0.00 36 PRO A N 9
ATOM 17144 C CA . PRO A 1 3 ? -10.890 -6.600 -6.478 1.00 0.00 36 PRO A CA 9
ATOM 17145 C C . PRO A 1 3 ? -10.022 -5.821 -5.504 1.00 0.00 36 PRO A C 9
ATOM 17146 O O . PRO A 1 3 ? -9.789 -4.622 -5.690 1.00 0.00 36 PRO A O 9
ATOM 17157 N N . TRP A 1 4 ? -9.541 -6.509 -4.476 1.00 0.00 37 TRP A N 9
ATOM 17158 C CA . TRP A 1 4 ? -8.850 -5.870 -3.370 1.00 0.00 37 TRP A CA 9
ATOM 17159 C C . TRP A 1 4 ? -7.597 -5.099 -3.797 1.00 0.00 37 TRP A C 9
ATOM 17160 O O . TRP A 1 4 ? -7.134 -4.219 -3.068 1.00 0.00 37 TRP A O 9
ATOM 17181 N N . HIS A 1 5 ? -7.035 -5.421 -4.961 1.00 0.00 38 HIS A N 9
ATOM 17182 C CA . HIS A 1 5 ? -5.979 -4.597 -5.527 1.00 0.00 38 HIS A CA 9
ATOM 17183 C C . HIS A 1 5 ? -6.562 -3.276 -6.034 1.00 0.00 38 HIS A C 9
ATOM 17184 O O . HIS A 1 5 ? -6.771 -3.086 -7.233 1.00 0.00 38 HIS A O 9
ATOM 17199 N N . SER A 1 6 ? -6.853 -2.385 -5.101 1.00 0.00 39 SER A N 9
ATOM 17200 C CA . SER A 1 6 ? -7.383 -1.070 -5.423 1.00 0.00 39 SER A CA 9
ATOM 17201 C C . SER A 1 6 ? -6.684 -0.000 -4.578 1.00 0.00 39 SER A C 9
ATOM 17202 O O . SER A 1 6 ? -6.873 1.195 -4.788 1.00 0.00 39 SER A O 9
ATOM 17210 N N . LEU A 1 7 ? -5.856 -0.460 -3.644 1.00 0.00 40 LEU A N 9
ATOM 17211 C CA . LEU A 1 7 ? -5.216 0.400 -2.644 1.00 0.00 40 LEU A CA 9
ATOM 17212 C C . LEU A 1 7 ? -3.853 -0.171 -2.260 1.00 0.00 40 LEU A C 9
ATOM 17213 O O . LEU A 1 7 ? -2.932 0.569 -1.925 1.00 0.00 40 LEU A O 9
ATOM 17229 N N . VAL A 1 8 ? -3.737 -1.499 -2.301 1.00 0.00 41 VAL A N 9
ATOM 17230 C CA . VAL A 1 8 ? -2.488 -2.169 -2.001 1.00 0.00 41 VAL A CA 9
ATOM 17231 C C . VAL A 1 8 ? -1.523 -2.073 -3.187 1.00 0.00 41 VAL A C 9
ATOM 17232 O O . VAL A 1 8 ? -1.814 -2.549 -4.289 1.00 0.00 41 VAL A O 9
ATOM 17245 N N . PRO A 1 9 ? -0.372 -1.430 -2.985 1.00 0.00 42 PRO A N 9
ATOM 17246 C CA . PRO A 1 9 ? 0.602 -1.214 -4.042 1.00 0.00 42 PRO A CA 9
ATOM 17247 C C . PRO A 1 9 ? 1.618 -2.344 -4.171 1.00 0.00 42 PRO A C 9
ATOM 17248 O O . PRO A 1 9 ? 1.530 -3.375 -3.499 1.00 0.00 42 PRO A O 9
ATOM 17259 N N . PHE A 1 10 ? 2.574 -2.132 -5.054 1.00 0.00 43 PHE A N 9
ATOM 17260 C CA . PHE A 1 10 ? 3.697 -3.027 -5.237 1.00 0.00 43 PHE A CA 9
ATOM 17261 C C . PHE A 1 10 ? 4.940 -2.183 -5.453 1.00 0.00 43 PHE A C 9
ATOM 17262 O O . PHE A 1 10 ? 5.040 -1.473 -6.454 1.00 0.00 43 PHE A O 9
ATOM 17279 N N . LEU A 1 11 ? 5.865 -2.220 -4.499 1.00 0.00 44 LEU A N 9
ATOM 17280 C CA . LEU A 1 11 ? 7.066 -1.403 -4.597 1.00 0.00 44 LEU A CA 9
ATOM 17281 C C . LEU A 1 11 ? 7.900 -1.866 -5.800 1.00 0.00 44 LEU A C 9
ATOM 17282 O O . LEU A 1 11 ? 7.726 -2.993 -6.267 1.00 0.00 44 LEU A O 9
ATOM 17298 N N . ALA A 1 12 ? 8.760 -0.990 -6.315 1.00 0.00 45 ALA A N 9
ATOM 17299 C CA . ALA A 1 12 ? 9.526 -1.275 -7.533 1.00 0.00 45 ALA A CA 9
ATOM 17300 C C . ALA A 1 12 ? 10.205 -2.645 -7.473 1.00 0.00 45 ALA A C 9
ATOM 17301 O O . ALA A 1 12 ? 10.713 -3.046 -6.426 1.00 0.00 45 ALA A O 9
ATOM 17308 N N . PRO A 1 13 ? 10.212 -3.375 -8.607 1.00 0.00 46 PRO A N 9
ATOM 17309 C CA . PRO A 1 13 ? 10.761 -4.732 -8.699 1.00 0.00 46 PRO A CA 9
ATOM 17310 C C . PRO A 1 13 ? 12.098 -4.873 -7.982 1.00 0.00 46 PRO A C 9
ATOM 17311 O O . PRO A 1 13 ? 13.020 -4.086 -8.206 1.00 0.00 46 PRO A O 9
ATOM 17322 N N . SER A 1 14 ? 12.185 -5.876 -7.118 1.00 0.00 47 SER A N 9
ATOM 17323 C CA . SER A 1 14 ? 13.357 -6.083 -6.286 1.00 0.00 47 SER A CA 9
ATOM 17324 C C . SER A 1 14 ? 14.591 -6.393 -7.125 1.00 0.00 47 SER A C 9
ATOM 17325 O O . SER A 1 14 ? 14.790 -7.518 -7.585 1.00 0.00 47 SER A O 9
ATOM 17333 N N . GLN A 1 15 ? 15.412 -5.378 -7.321 1.00 0.00 48 GLN A N 9
ATOM 17334 C CA . GLN A 1 15 ? 16.616 -5.501 -8.110 1.00 0.00 48 GLN A CA 9
ATOM 17335 C C . GLN A 1 15 ? 17.839 -5.164 -7.263 1.00 0.00 48 GLN A C 9
ATOM 17336 O O . GLN A 1 15 ? 18.408 -6.096 -6.656 1.00 0.00 48 GLN A O 9
ATOM 17351 N N . ALA B 2 4 ? -30.352 7.676 -1.824 1.00 0.00 567 ALA B N 9
ATOM 17352 C CA . ALA B 2 4 ? -29.028 7.374 -1.242 1.00 0.00 567 ALA B CA 9
ATOM 17353 C C . ALA B 2 4 ? -27.923 7.920 -2.131 1.00 0.00 567 ALA B C 9
ATOM 17354 O O . ALA B 2 4 ? -27.950 7.741 -3.350 1.00 0.00 567 ALA B O 9
ATOM 17361 N N . PRO B 2 5 ? -26.942 8.611 -1.539 1.00 0.00 568 PRO B N 9
ATOM 17362 C CA . PRO B 2 5 ? -25.817 9.148 -2.283 1.00 0.00 568 PRO B CA 9
ATOM 17363 C C . PRO B 2 5 ? -24.726 8.108 -2.496 1.00 0.00 568 PRO B C 9
ATOM 17364 O O . PRO B 2 5 ? -24.471 7.272 -1.631 1.00 0.00 568 PRO B O 9
ATOM 17375 N N . PRO B 2 6 ? -24.065 8.155 -3.653 1.00 0.00 569 PRO B N 9
ATOM 17376 C CA . PRO B 2 6 ? -22.991 7.223 -3.989 1.00 0.00 569 PRO B CA 9
ATOM 17377 C C . PRO B 2 6 ? -21.667 7.614 -3.340 1.00 0.00 569 PRO B C 9
ATOM 17378 O O . PRO B 2 6 ? -20.628 7.014 -3.621 1.00 0.00 569 PRO B O 9
ATOM 17389 N N . THR B 2 7 ? -21.730 8.623 -2.463 1.00 0.00 570 THR B N 9
ATOM 17390 C CA . THR B 2 7 ? -20.575 9.177 -1.778 1.00 0.00 570 THR B CA 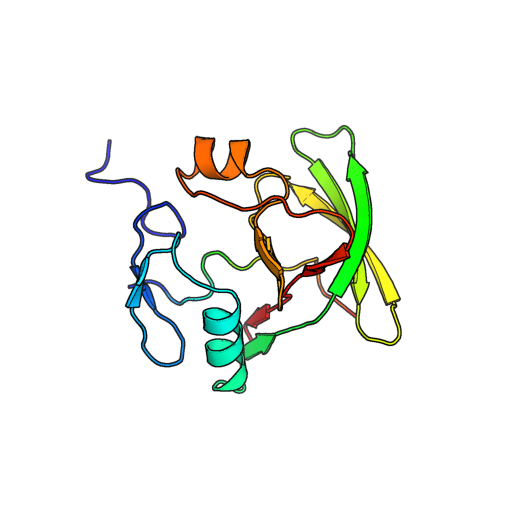9
ATOM 17391 C C . THR B 2 7 ? -19.427 9.483 -2.742 1.00 0.00 570 THR B C 9
ATOM 17392 O O . THR B 2 7 ? -19.644 9.640 -3.947 1.00 0.00 570 THR B O 9
ATOM 17403 N N . LEU B 2 8 ? -18.228 9.622 -2.207 1.00 0.00 571 LEU B N 9
ATOM 17404 C CA . LEU B 2 8 ? -17.041 9.789 -3.030 1.00 0.00 571 LEU B CA 9
ATOM 17405 C C . LEU B 2 8 ? -16.761 8.498 -3.813 1.00 0.00 571 LEU B C 9
ATOM 17406 O O . LEU B 2 8 ? -17.352 7.459 -3.505 1.00 0.00 571 LEU B O 9
ATOM 17422 N N . PRO B 2 9 ? -15.901 8.549 -4.853 1.00 0.00 572 PRO B N 9
ATOM 17423 C CA . PRO B 2 9 ? -15.591 7.390 -5.703 1.00 0.00 572 PRO B CA 9
ATOM 17424 C C . PRO B 2 9 ? -15.428 6.077 -4.930 1.00 0.00 572 PRO B C 9
ATOM 17425 O O . PRO B 2 9 ? -14.860 6.040 -3.838 1.00 0.00 572 PRO B O 9
ATOM 17436 N N . PRO B 2 10 ? -15.934 4.983 -5.515 1.00 0.00 573 PRO B N 9
ATOM 17437 C CA . PRO B 2 10 ? -16.027 3.676 -4.857 1.00 0.00 573 PRO B CA 9
ATOM 17438 C C . PRO B 2 10 ? -14.711 2.896 -4.845 1.00 0.00 573 PRO B C 9
ATOM 17439 O O . PRO B 2 10 ? -14.617 1.830 -4.232 1.00 0.00 573 PRO B O 9
ATOM 17450 N N . TYR B 2 11 ? -13.711 3.399 -5.549 1.00 0.00 574 TYR B N 9
ATOM 17451 C CA . TYR B 2 11 ? -12.391 2.775 -5.527 1.00 0.00 574 TYR B CA 9
ATOM 17452 C C . TYR B 2 11 ? -11.500 3.388 -4.458 1.00 0.00 574 TYR B C 9
ATOM 17453 O O . TYR B 2 11 ? -11.190 4.572 -4.514 1.00 0.00 574 TYR B O 9
ATOM 17471 N N . PHE B 2 12 ? -11.150 2.561 -3.473 1.00 0.00 575 PHE B N 9
ATOM 17472 C CA . PHE B 2 12 ? -10.090 2.822 -2.480 1.00 0.00 575 PHE B CA 9
ATOM 17473 C C . PHE B 2 12 ? -10.332 4.031 -1.566 1.00 0.00 575 PHE B C 9
ATOM 17474 O O . PHE B 2 12 ? -9.736 4.107 -0.496 1.00 0.00 575 PHE B O 9
ATOM 17491 N N . MET B 2 13 ? -11.185 4.958 -1.956 1.00 0.00 576 MET B N 9
ATOM 17492 C CA . MET B 2 13 ? -11.414 6.149 -1.150 1.00 0.00 576 MET B CA 9
ATOM 17493 C C . MET B 2 13 ? -12.228 5.802 0.093 1.00 0.00 576 MET B C 9
ATOM 17494 O O . MET B 2 13 ? -12.713 4.681 0.216 1.00 0.00 576 MET B O 9
ATOM 17508 N N . LYS B 2 14 ? -12.368 6.751 1.012 1.00 0.00 577 LYS B N 9
ATOM 17509 C CA . LYS B 2 14 ? -13.001 6.487 2.309 1.00 0.00 577 LYS B CA 9
ATOM 17510 C C . LYS B 2 14 ? -14.302 5.690 2.192 1.00 0.00 577 LYS B C 9
ATOM 17511 O O . LYS B 2 14 ? -15.196 6.033 1.420 1.00 0.00 577 LYS B O 9
ATOM 17530 N N . GLY B 2 15 ? -14.380 4.616 2.968 1.00 0.00 578 GLY B N 9
ATOM 17531 C CA . GLY B 2 15 ? -15.601 3.837 3.065 1.00 0.00 578 GLY B CA 9
ATOM 17532 C C . GLY B 2 15 ? -15.925 3.052 1.808 1.00 0.00 578 GLY B C 9
ATOM 17533 O O . GLY B 2 15 ? -17.033 2.536 1.665 1.00 0.00 578 GLY B O 9
ATOM 17537 N N . SER B 2 16 ? -14.977 2.961 0.892 1.00 0.00 579 SER B N 9
ATOM 17538 C CA . SER B 2 16 ? -15.144 2.105 -0.267 1.00 0.00 579 SER B CA 9
ATOM 17539 C C . SER B 2 16 ? -15.085 0.647 0.163 1.00 0.00 579 SER B C 9
ATOM 17540 O O . SER B 2 16 ? -14.187 0.248 0.908 1.00 0.00 579 SER B O 9
ATOM 17548 N N . ILE B 2 17 ? -16.061 -0.134 -0.271 1.00 0.00 580 ILE B N 9
ATOM 17549 C CA . ILE B 2 17 ? -16.113 -1.541 0.071 1.00 0.00 580 ILE B CA 9
ATOM 17550 C C . ILE B 2 17 ? -15.145 -2.317 -0.812 1.00 0.00 580 ILE B C 9
ATOM 17551 O O . ILE B 2 17 ? -15.221 -2.254 -2.043 1.00 0.00 580 ILE B O 9
ATOM 17567 N N . ILE B 2 18 ? -14.217 -3.006 -0.174 1.00 0.00 581 ILE B N 9
ATOM 17568 C CA . ILE B 2 18 ? -13.186 -3.751 -0.869 1.00 0.00 581 ILE B CA 9
ATOM 17569 C C . ILE B 2 18 ? -13.421 -5.246 -0.695 1.00 0.00 581 ILE B C 9
ATOM 17570 O O . ILE B 2 18 ? -13.721 -5.704 0.410 1.00 0.00 581 ILE B O 9
ATOM 17586 N N . GLN B 2 19 ? -13.304 -5.999 -1.780 1.00 0.00 582 GLN B N 9
ATOM 17587 C CA . GLN B 2 19 ? -13.499 -7.441 -1.729 1.00 0.00 582 GLN B CA 9
ATOM 17588 C C . GLN B 2 19 ? -12.171 -8.164 -1.816 1.00 0.00 582 GLN B C 9
ATOM 17589 O O . GLN B 2 19 ? -11.455 -8.057 -2.813 1.00 0.00 582 GLN B O 9
ATOM 17603 N N . LEU B 2 20 ? -11.859 -8.910 -0.775 1.00 0.00 583 LEU B N 9
ATOM 17604 C CA . LEU B 2 20 ? -10.601 -9.620 -0.697 1.00 0.00 583 LEU B CA 9
ATOM 17605 C C . LEU B 2 20 ? -10.653 -10.930 -1.474 1.00 0.00 583 LEU B C 9
ATOM 17606 O O . LEU B 2 20 ? -11.680 -11.255 -2.072 1.00 0.00 583 LEU B O 9
ATOM 17622 N N . ALA B 2 21 ? -9.560 -11.684 -1.470 1.00 0.00 584 ALA B N 9
ATOM 17623 C CA . ALA B 2 21 ? -9.491 -12.901 -2.272 1.00 0.00 584 ALA B CA 9
ATOM 17624 C C . ALA B 2 21 ? -10.426 -13.971 -1.726 1.00 0.00 584 ALA B C 9
ATOM 17625 O O . ALA B 2 21 ? -11.027 -14.736 -2.484 1.00 0.00 584 ALA B O 9
ATOM 17632 N N . ASN B 2 22 ? -10.558 -14.016 -0.408 1.00 0.00 585 ASN B N 9
ATOM 17633 C CA . ASN B 2 22 ? -11.455 -14.966 0.233 1.00 0.00 585 ASN B CA 9
ATOM 17634 C C . ASN B 2 22 ? -12.905 -14.547 -0.002 1.00 0.00 585 ASN B C 9
ATOM 17635 O O . ASN B 2 22 ? -13.825 -15.365 0.028 1.00 0.00 585 ASN B O 9
ATOM 17646 N N . GLY B 2 23 ? -13.095 -13.256 -0.240 1.00 0.00 586 GLY B N 9
ATOM 17647 C CA . GLY B 2 23 ? -14.374 -12.758 -0.673 1.00 0.00 586 GLY B CA 9
ATOM 17648 C C . GLY B 2 23 ? -15.140 -12.055 0.407 1.00 0.00 586 GLY B C 9
ATOM 17649 O O . GLY B 2 23 ? -16.342 -11.820 0.277 1.00 0.00 586 GLY B O 9
ATOM 17653 N N . GLU B 2 24 ? -14.456 -11.719 1.477 1.00 0.00 587 GLU B N 9
ATOM 17654 C CA . GLU B 2 24 ? -15.039 -10.891 2.499 1.00 0.00 587 GLU B CA 9
ATOM 17655 C C . GLU B 2 24 ? -15.080 -9.453 2.005 1.00 0.00 587 GLU B C 9
ATOM 17656 O O . GLU B 2 24 ? -14.374 -9.087 1.060 1.00 0.00 587 GLU B O 9
ATOM 17668 N N . LEU B 2 25 ? -15.894 -8.651 2.647 1.00 0.00 588 LEU B N 9
ATOM 17669 C CA . LEU B 2 25 ? -16.101 -7.276 2.235 1.00 0.00 588 LEU B CA 9
ATOM 17670 C C . LEU B 2 25 ? -15.892 -6.330 3.410 1.00 0.00 588 LEU B C 9
ATOM 17671 O O . LEU B 2 25 ? -16.591 -6.416 4.424 1.00 0.00 588 LEU B O 9
ATOM 17687 N N . LYS B 2 26 ? -14.920 -5.443 3.275 1.00 0.00 589 LYS B N 9
ATOM 17688 C CA . LYS B 2 26 ? -14.581 -4.490 4.320 1.00 0.00 589 LYS B CA 9
ATOM 17689 C C . LYS B 2 26 ? -14.342 -3.119 3.715 1.00 0.00 589 LYS B C 9
ATOM 17690 O O . LYS B 2 26 ? -13.967 -3.014 2.552 1.00 0.00 589 LYS B O 9
ATOM 17709 N N . LYS B 2 27 ? -14.551 -2.074 4.496 1.00 0.00 590 LYS B N 9
ATOM 17710 C CA . LYS B 2 27 ? -14.227 -0.734 4.046 1.00 0.00 590 LYS B CA 9
ATOM 17711 C C . LYS B 2 27 ? -12.746 -0.457 4.224 1.00 0.00 590 LYS B C 9
ATOM 17712 O O . LYS B 2 27 ? -12.107 -1.002 5.127 1.00 0.00 590 LYS B O 9
ATOM 17731 N N . VAL B 2 28 ? -12.226 0.401 3.353 1.00 0.00 591 VAL B N 9
ATOM 17732 C CA . VAL B 2 28 ? -10.784 0.616 3.202 1.00 0.00 591 VAL B CA 9
ATOM 17733 C C . VAL B 2 28 ? -10.063 0.781 4.528 1.00 0.00 591 VAL B C 9
ATOM 17734 O O . VAL B 2 28 ? -9.060 0.126 4.792 1.00 0.00 591 VAL B O 9
ATOM 17747 N N . GLU B 2 29 ? -10.600 1.645 5.366 1.00 0.00 592 GLU B N 9
ATOM 17748 C CA . GLU B 2 29 ? -9.886 2.110 6.541 1.00 0.00 592 GLU B CA 9
ATOM 17749 C C . GLU B 2 29 ? -9.797 1.044 7.626 1.00 0.00 592 GLU B C 9
ATOM 17750 O O . GLU B 2 29 ? -9.014 1.175 8.567 1.00 0.00 592 GLU B O 9
ATOM 17762 N N . ASP B 2 30 ? -10.573 -0.018 7.487 1.00 0.00 593 ASP B N 9
ATOM 17763 C CA . ASP B 2 30 ? -10.608 -1.059 8.502 1.00 0.00 593 ASP B CA 9
ATOM 17764 C C . ASP B 2 30 ? -9.876 -2.308 8.023 1.00 0.00 593 ASP B C 9
ATOM 17765 O O . ASP B 2 30 ? -9.765 -3.297 8.748 1.00 0.00 593 ASP B O 9
ATOM 17774 N N . LEU B 2 31 ? -9.374 -2.256 6.801 1.00 0.00 594 LEU B N 9
ATOM 17775 C CA . LEU B 2 31 ? -8.577 -3.336 6.265 1.00 0.00 594 LEU B CA 9
ATOM 17776 C C . LEU B 2 31 ? -7.282 -3.460 7.044 1.00 0.00 594 LEU B C 9
ATOM 17777 O O . LEU B 2 31 ? -6.552 -2.481 7.220 1.00 0.00 594 LEU B O 9
ATOM 17793 N N . LYS B 2 32 ? -7.017 -4.652 7.536 1.00 0.00 595 LYS B N 9
ATOM 17794 C CA . LYS B 2 32 ? -5.803 -4.906 8.278 1.00 0.00 595 LYS B CA 9
ATOM 17795 C C . LYS B 2 32 ? -4.825 -5.689 7.425 1.00 0.00 595 LYS B C 9
ATOM 17796 O O . LYS B 2 32 ? -5.205 -6.242 6.389 1.00 0.00 595 LYS B O 9
ATOM 17815 N N . THR B 2 33 ? -3.576 -5.741 7.846 1.00 0.00 596 THR B N 9
ATOM 17816 C CA . THR B 2 33 ? -2.547 -6.426 7.083 1.00 0.00 596 THR B CA 9
ATOM 17817 C C . THR B 2 33 ? -2.922 -7.891 6.853 1.00 0.00 596 THR B C 9
ATOM 17818 O O . THR B 2 33 ? -2.751 -8.413 5.749 1.00 0.00 596 THR B O 9
ATOM 17829 N N . GLU B 2 34 ? -3.484 -8.526 7.883 1.00 0.00 597 GLU B N 9
ATOM 17830 C CA . GLU B 2 34 ? -3.823 -9.944 7.837 1.00 0.00 597 GLU B CA 9
ATOM 17831 C C . GLU B 2 34 ? -4.835 -10.235 6.743 1.00 0.00 597 GLU B C 9
ATOM 17832 O O . GLU B 2 34 ? -4.831 -11.316 6.157 1.00 0.00 597 GLU B O 9
ATOM 17844 N N . ASP B 2 35 ? -5.690 -9.263 6.466 1.00 0.00 598 ASP B N 9
ATOM 17845 C CA . ASP B 2 35 ? -6.726 -9.423 5.460 1.00 0.00 598 ASP B CA 9
ATOM 17846 C C . ASP B 2 35 ? -6.104 -9.626 4.087 1.00 0.00 598 ASP B C 9
ATOM 17847 O O . ASP B 2 35 ? -6.461 -10.557 3.360 1.00 0.00 598 ASP B O 9
ATOM 17856 N N . PHE B 2 36 ? -5.164 -8.760 3.741 1.00 0.00 599 PHE B N 9
ATOM 17857 C CA . PHE B 2 36 ? -4.473 -8.860 2.464 1.00 0.00 599 PHE B CA 9
ATOM 17858 C C . PHE B 2 36 ? -3.507 -10.028 2.471 1.00 0.00 599 PHE B C 9
ATOM 17859 O O . PHE B 2 36 ? -3.353 -10.714 1.459 1.00 0.00 599 PHE B O 9
ATOM 17876 N N . ILE B 2 37 ? -2.861 -10.256 3.615 1.00 0.00 600 ILE B N 9
ATOM 17877 C CA . ILE B 2 37 ? -2.006 -11.416 3.787 1.00 0.00 600 ILE B CA 9
ATOM 17878 C C . ILE B 2 37 ? -2.758 -12.688 3.422 1.00 0.00 600 ILE B C 9
ATOM 17879 O O . ILE B 2 37 ? -2.356 -13.412 2.515 1.00 0.00 600 ILE B O 9
ATOM 17895 N N . GLN B 2 38 ? -3.877 -12.920 4.096 1.00 0.00 601 GLN B N 9
ATOM 17896 C CA . GLN B 2 38 ? -4.680 -14.103 3.850 1.00 0.00 601 GLN B CA 9
ATOM 17897 C C . GLN B 2 38 ? -5.133 -14.166 2.406 1.00 0.00 601 GLN B C 9
ATOM 17898 O O . GLN B 2 38 ? -5.030 -15.209 1.779 1.00 0.00 601 GLN B O 9
ATOM 17912 N N . SER B 2 39 ? -5.607 -13.049 1.872 1.00 0.00 602 SER B N 9
ATOM 17913 C CA . SER B 2 39 ? -6.069 -13.010 0.492 1.00 0.00 602 SER B CA 9
ATOM 17914 C C . SER B 2 39 ? -5.016 -13.561 -0.479 1.00 0.00 602 SER B C 9
ATOM 17915 O O . SER B 2 39 ? -5.334 -14.347 -1.373 1.00 0.00 602 SER B O 9
ATOM 17923 N N . ALA B 2 40 ? -3.763 -13.172 -0.290 1.00 0.00 603 ALA B N 9
ATOM 17924 C CA . ALA B 2 40 ? -2.696 -13.623 -1.172 1.00 0.00 603 ALA B CA 9
ATOM 17925 C C . ALA B 2 40 ? -2.277 -15.057 -0.853 1.00 0.00 603 ALA B C 9
ATOM 17926 O O . ALA B 2 40 ? -1.848 -15.799 -1.735 1.00 0.00 603 ALA B O 9
ATOM 17933 N N . GLU B 2 41 ? -2.408 -15.440 0.409 1.00 0.00 604 GLU B N 9
ATOM 17934 C CA . GLU B 2 41 ? -2.020 -16.772 0.861 1.00 0.00 604 GLU B CA 9
ATOM 17935 C C . GLU B 2 41 ? -3.010 -17.833 0.402 1.00 0.00 604 GLU B C 9
ATOM 17936 O O . GLU B 2 41 ? -2.623 -18.946 0.046 1.00 0.00 604 GLU B O 9
ATOM 17948 N N . ILE B 2 42 ? -4.288 -17.478 0.408 1.00 0.00 605 ILE B N 9
ATOM 17949 C CA . ILE B 2 42 ? -5.343 -18.356 -0.085 1.00 0.00 605 ILE B CA 9
ATOM 17950 C C . ILE B 2 42 ? -5.160 -18.588 -1.589 1.00 0.00 605 ILE B C 9
ATOM 17951 O O . ILE B 2 42 ? -5.704 -19.529 -2.167 1.00 0.00 605 ILE B O 9
ATOM 17967 N N . SER B 2 43 ? -4.370 -17.690 -2.188 1.00 0.00 606 SER B N 9
ATOM 17968 C CA . SER B 2 43 ? -3.797 -17.836 -3.533 1.00 0.00 606 SER B CA 9
ATOM 17969 C C . SER B 2 43 ? -4.828 -17.788 -4.660 1.00 0.00 606 SER B C 9
ATOM 17970 O O . SER B 2 43 ? -6.019 -18.024 -4.459 1.00 0.00 606 SER B O 9
ATOM 17978 N N . ASN B 2 44 ? -4.324 -17.450 -5.845 1.00 0.00 607 ASN B N 9
ATOM 17979 C CA . ASN B 2 44 ? -5.098 -17.420 -7.083 1.00 0.00 607 ASN B CA 9
ATOM 17980 C C . ASN B 2 44 ? -4.211 -16.832 -8.171 1.00 0.00 607 ASN B C 9
ATOM 17981 O O . ASN B 2 44 ? -3.811 -17.515 -9.113 1.00 0.00 607 ASN B O 9
ATOM 17992 N N . ASP B 2 45 ? -3.898 -15.552 -8.009 1.00 0.00 608 ASP B N 9
ATOM 17993 C CA . ASP B 2 45 ? -2.959 -14.847 -8.881 1.00 0.00 608 ASP B CA 9
ATOM 17994 C C . ASP B 2 45 ? -2.085 -13.916 -8.049 1.00 0.00 608 ASP B C 9
ATOM 17995 O O . ASP B 2 45 ? -1.259 -13.179 -8.582 1.00 0.00 608 ASP B O 9
ATOM 18004 N N . LEU B 2 46 ? -2.283 -13.942 -6.736 1.00 0.00 609 LEU B N 9
ATOM 18005 C CA . LEU B 2 46 ? -1.672 -12.958 -5.858 1.00 0.00 609 LEU B CA 9
ATOM 18006 C C . LEU B 2 46 ? -0.608 -13.568 -4.959 1.00 0.00 609 LEU B C 9
ATOM 18007 O O . LEU B 2 46 ? -0.631 -14.765 -4.673 1.00 0.00 609 LEU B O 9
ATOM 18023 N N . LYS B 2 47 ? 0.311 -12.724 -4.512 1.00 0.00 610 LYS B N 9
ATOM 18024 C CA . LYS B 2 47 ? 1.304 -13.104 -3.517 1.00 0.00 610 LYS B CA 9
ATOM 18025 C C . LYS B 2 47 ? 1.809 -11.859 -2.785 1.00 0.00 610 LYS B C 9
ATOM 18026 O O . LYS B 2 47 ? 1.978 -10.799 -3.397 1.00 0.00 610 LYS B O 9
ATOM 18045 N N . ILE B 2 48 ? 2.004 -11.989 -1.476 1.00 0.00 611 ILE B N 9
ATOM 18046 C CA . ILE B 2 48 ? 2.470 -10.887 -0.634 1.00 0.00 611 ILE B CA 9
ATOM 18047 C C . ILE B 2 48 ? 3.993 -10.776 -0.698 1.00 0.00 611 ILE B C 9
ATOM 18048 O O . ILE B 2 48 ? 4.689 -11.759 -0.958 1.00 0.00 611 ILE B O 9
ATOM 18064 N N . ASP B 2 49 ? 4.491 -9.576 -0.471 1.00 0.00 612 ASP B N 9
ATOM 18065 C CA . ASP B 2 49 ? 5.921 -9.324 -0.393 1.00 0.00 612 ASP B CA 9
ATOM 18066 C C . ASP B 2 49 ? 6.217 -8.519 0.860 1.00 0.00 612 ASP B C 9
ATOM 18067 O O . ASP B 2 49 ? 5.337 -7.828 1.376 1.00 0.00 612 ASP B O 9
ATOM 18076 N N . SER B 2 50 ? 7.441 -8.607 1.346 1.00 0.00 613 SER B N 9
ATOM 18077 C CA . SER B 2 50 ? 7.832 -7.904 2.552 1.00 0.00 613 SER B CA 9
ATOM 18078 C C . SER B 2 50 ? 9.194 -7.236 2.378 1.00 0.00 613 SER B C 9
ATOM 18079 O O . SER B 2 50 ? 10.228 -7.907 2.339 1.00 0.00 613 SER B O 9
ATOM 18087 N N . SER B 2 51 ? 9.184 -5.914 2.267 1.00 0.00 614 SER B N 9
ATOM 18088 C CA . SER B 2 51 ? 10.406 -5.144 2.076 1.00 0.00 614 SER B CA 9
ATOM 18089 C C . SER B 2 51 ? 10.453 -3.962 3.054 1.00 0.00 614 SER B C 9
ATOM 18090 O O . SER B 2 51 ? 9.540 -3.137 3.082 1.00 0.00 614 SER B O 9
ATOM 18098 N N . THR B 2 52 ? 11.502 -3.896 3.869 1.00 0.00 615 THR B N 9
ATOM 18099 C CA . THR B 2 52 ? 11.619 -2.850 4.883 1.00 0.00 615 THR B CA 9
ATOM 18100 C C . THR B 2 52 ? 12.184 -1.568 4.291 1.00 0.00 615 THR B C 9
ATOM 18101 O O . THR B 2 52 ? 13.290 -1.561 3.761 1.00 0.00 615 THR B O 9
ATOM 18112 N N . VAL B 2 53 ? 11.424 -0.487 4.374 1.00 0.00 616 VAL B N 9
ATOM 18113 C CA . VAL B 2 53 ? 11.932 0.813 3.990 1.00 0.00 616 VAL B CA 9
ATOM 18114 C C . VAL B 2 53 ? 13.071 1.239 4.914 1.00 0.00 616 VAL B C 9
ATOM 18115 O O . VAL B 2 53 ? 12.902 1.336 6.131 1.00 0.00 616 VAL B O 9
ATOM 18128 N N . GLU B 2 54 ? 14.233 1.461 4.325 1.00 0.00 617 GLU B N 9
ATOM 18129 C CA . GLU B 2 54 ? 15.411 1.873 5.063 1.00 0.00 617 GLU B CA 9
ATOM 18130 C C . GLU B 2 54 ? 15.608 3.379 4.983 1.00 0.00 617 GLU B C 9
ATOM 18131 O O . GLU B 2 54 ? 16.336 3.957 5.792 1.00 0.00 617 GLU B O 9
ATOM 18143 N N . ARG B 2 55 ? 14.988 4.018 3.997 1.00 0.00 618 ARG B N 9
ATOM 18144 C CA . ARG B 2 55 ? 15.139 5.455 3.841 1.00 0.00 618 ARG B CA 9
ATOM 18145 C C . ARG B 2 55 ? 13.991 6.039 3.029 1.00 0.00 618 ARG B C 9
ATOM 18146 O O . ARG B 2 55 ? 13.326 5.328 2.278 1.00 0.00 618 ARG B O 9
ATOM 18167 N N . ILE B 2 56 ? 13.773 7.336 3.187 1.00 0.00 619 ILE B N 9
ATOM 18168 C CA . ILE B 2 56 ? 12.713 8.047 2.490 1.00 0.00 619 ILE B CA 9
ATOM 18169 C C . ILE B 2 56 ? 13.221 9.418 2.083 1.00 0.00 619 ILE B C 9
ATOM 18170 O O . ILE B 2 56 ? 13.586 10.231 2.933 1.00 0.00 619 ILE B O 9
ATOM 18186 N N . GLU B 2 57 ? 13.270 9.662 0.788 1.00 0.00 620 GLU B N 9
ATOM 18187 C CA . GLU B 2 57 ? 13.878 10.879 0.279 1.00 0.00 620 GLU B CA 9
ATOM 18188 C C . GLU B 2 57 ? 12.907 11.659 -0.597 1.00 0.00 620 GLU B C 9
ATOM 18189 O O . GLU B 2 57 ? 12.203 11.087 -1.428 1.00 0.00 620 GLU B O 9
ATOM 18201 N N . ASP B 2 58 ? 12.870 12.967 -0.396 1.00 0.00 621 ASP B N 9
ATOM 18202 C CA . ASP B 2 58 ? 12.044 13.845 -1.210 1.00 0.00 621 ASP B CA 9
ATOM 18203 C C . ASP B 2 58 ? 12.714 14.115 -2.547 1.00 0.00 621 ASP B C 9
ATOM 18204 O O . ASP B 2 58 ? 13.918 14.354 -2.616 1.00 0.00 621 ASP B O 9
ATOM 18213 N N . SER B 2 59 ? 11.922 14.081 -3.601 1.00 0.00 622 SER B N 9
ATOM 18214 C CA . SER B 2 59 ? 12.448 14.208 -4.950 1.00 0.00 622 SER B CA 9
ATOM 18215 C C . SER B 2 59 ? 12.200 15.616 -5.495 1.00 0.00 622 SER B C 9
ATOM 18216 O O . SER B 2 59 ? 12.464 15.889 -6.668 1.00 0.00 622 SER B O 9
ATOM 18224 N N . HIS B 2 60 ? 11.681 16.498 -4.631 1.00 0.00 623 HIS B N 9
ATOM 18225 C CA . HIS B 2 60 ? 11.402 17.903 -4.974 1.00 0.00 623 HIS B CA 9
ATOM 18226 C C . HIS B 2 60 ? 10.175 18.027 -5.872 1.00 0.00 623 HIS B C 9
ATOM 18227 O O . HIS B 2 60 ? 9.400 18.975 -5.744 1.00 0.00 623 HIS B O 9
ATOM 18242 N N . SER B 2 61 ? 10.019 17.074 -6.780 1.00 0.00 624 SER B N 9
ATOM 18243 C CA . SER B 2 61 ? 8.831 16.973 -7.611 1.00 0.00 624 SER B CA 9
ATOM 18244 C C . SER B 2 61 ? 7.579 16.957 -6.733 1.00 0.00 624 SER B C 9
ATOM 18245 O O . SER B 2 61 ? 7.598 16.402 -5.632 1.00 0.00 624 SER B O 9
ATOM 18253 N N . PRO B 2 62 ? 6.487 17.585 -7.209 1.00 0.00 625 PRO B N 9
ATOM 18254 C CA . PRO B 2 62 ? 5.249 17.738 -6.441 1.00 0.00 625 PRO B CA 9
ATOM 18255 C C . PRO B 2 62 ? 4.777 16.454 -5.789 1.00 0.00 625 PRO B C 9
ATOM 18256 O O . PRO B 2 62 ? 4.314 15.525 -6.456 1.00 0.00 625 PRO B O 9
ATOM 18267 N N . GLY B 2 63 ? 4.882 16.440 -4.472 1.00 0.00 626 GLY B N 9
ATOM 18268 C CA . GLY B 2 63 ? 4.444 15.314 -3.681 1.00 0.00 626 GLY B CA 9
ATOM 18269 C C . GLY B 2 63 ? 5.144 14.025 -4.044 1.00 0.00 626 GLY B C 9
ATOM 18270 O O . GLY B 2 63 ? 4.526 12.969 -4.016 1.00 0.00 626 GLY B O 9
ATOM 18274 N N . VAL B 2 64 ? 6.420 14.100 -4.388 1.00 0.00 627 VAL B N 9
ATOM 18275 C CA . VAL B 2 64 ? 7.155 12.907 -4.784 1.00 0.00 627 VAL B CA 9
ATOM 18276 C C . VAL B 2 64 ? 8.224 12.540 -3.767 1.00 0.00 627 VAL B C 9
ATOM 18277 O O . VAL B 2 64 ? 9.104 13.342 -3.443 1.00 0.00 627 VAL B O 9
ATOM 18290 N N . ALA B 2 65 ? 8.138 11.319 -3.274 1.00 0.00 628 ALA B N 9
ATOM 18291 C CA . ALA B 2 65 ? 9.124 10.793 -2.359 1.00 0.00 628 ALA B CA 9
ATOM 18292 C C . ALA B 2 65 ? 9.530 9.399 -2.784 1.00 0.00 628 ALA B C 9
ATOM 18293 O O . ALA B 2 65 ? 8.686 8.565 -3.112 1.00 0.00 628 ALA B O 9
ATOM 18300 N N . VAL B 2 66 ? 10.819 9.156 -2.802 1.00 0.00 629 VAL B N 9
ATOM 18301 C CA . VAL B 2 66 ? 11.329 7.843 -3.114 1.00 0.00 629 VAL B CA 9
ATOM 18302 C C . VAL B 2 66 ? 11.530 7.053 -1.839 1.00 0.00 629 VAL B C 9
ATOM 18303 O O . VAL B 2 66 ? 12.271 7.458 -0.938 1.00 0.00 629 VAL B O 9
ATOM 18316 N N . ILE B 2 67 ? 10.829 5.942 -1.756 1.00 0.00 630 ILE B N 9
ATOM 18317 C CA . ILE B 2 67 ? 10.912 5.081 -0.608 1.00 0.00 630 ILE B CA 9
ATOM 18318 C C . ILE B 2 67 ? 11.951 4.002 -0.868 1.00 0.00 630 ILE B C 9
ATOM 18319 O O . ILE B 2 67 ? 11.752 3.126 -1.712 1.00 0.00 630 ILE B O 9
ATOM 18335 N N . GLN B 2 68 ? 13.071 4.086 -0.174 1.00 0.00 631 GLN B N 9
ATOM 18336 C CA . GLN B 2 68 ? 14.151 3.133 -0.360 1.00 0.00 631 GLN B CA 9
ATOM 18337 C C . GLN B 2 68 ? 13.875 1.879 0.450 1.00 0.00 631 GLN B C 9
ATOM 18338 O O . GLN B 2 68 ? 13.923 1.906 1.679 1.00 0.00 631 GLN B O 9
ATOM 18352 N N . PHE B 2 69 ? 13.580 0.791 -0.243 1.00 0.00 632 PHE B N 9
ATOM 18353 C CA . PHE B 2 69 ? 13.237 -0.467 0.407 1.00 0.00 632 PHE B CA 9
ATOM 18354 C C . PHE B 2 69 ? 14.400 -1.443 0.366 1.00 0.00 632 PHE B C 9
ATOM 18355 O O . PHE B 2 69 ? 15.176 -1.459 -0.585 1.00 0.00 632 PHE B O 9
ATOM 18372 N N . ALA B 2 70 ? 14.513 -2.242 1.412 1.00 0.00 633 ALA B N 9
ATOM 18373 C CA . ALA B 2 70 ? 15.479 -3.320 1.463 1.00 0.00 633 ALA B CA 9
ATOM 18374 C C . ALA B 2 70 ? 14.759 -4.655 1.364 1.00 0.00 633 ALA B C 9
ATOM 18375 O O . ALA B 2 70 ? 14.124 -5.103 2.318 1.00 0.00 633 ALA B O 9
ATOM 18382 N N . VAL B 2 71 ? 14.845 -5.272 0.201 1.00 0.00 634 VAL B N 9
ATOM 18383 C CA . VAL B 2 71 ? 14.157 -6.526 -0.042 1.00 0.00 634 VAL B CA 9
ATOM 18384 C C . VAL B 2 71 ? 15.062 -7.710 0.272 1.00 0.00 634 VAL B C 9
ATOM 18385 O O . VAL B 2 71 ? 16.091 -7.904 -0.378 1.00 0.00 634 VAL B O 9
ATOM 18398 N N . GLY B 2 72 ? 14.684 -8.488 1.272 1.00 0.00 635 GLY B N 9
ATOM 18399 C CA . GLY B 2 72 ? 15.432 -9.679 1.617 1.00 0.00 635 GLY B CA 9
ATOM 18400 C C . GLY B 2 72 ? 16.274 -9.490 2.860 1.00 0.00 635 GLY B C 9
ATOM 18401 O O . GLY B 2 72 ? 16.310 -8.398 3.434 1.00 0.00 635 GLY B O 9
ATOM 18405 N N . GLU B 2 73 ? 16.954 -10.548 3.277 1.00 0.00 636 GLU B N 9
ATOM 18406 C CA . GLU B 2 73 ? 17.808 -10.492 4.451 1.00 0.00 636 GLU B CA 9
ATOM 18407 C C . GLU B 2 73 ? 19.117 -9.786 4.135 1.00 0.00 636 GLU B C 9
ATOM 18408 O O . GLU B 2 73 ? 19.693 -9.114 4.987 1.00 0.00 636 GLU B O 9
ATOM 18420 N N . HIS B 2 74 ? 19.585 -9.935 2.902 1.00 0.00 637 HIS B N 9
ATOM 18421 C CA . HIS B 2 74 ? 20.787 -9.242 2.465 1.00 0.00 637 HIS B CA 9
ATOM 18422 C C . HIS B 2 74 ? 20.444 -7.793 2.149 1.00 0.00 637 HIS B C 9
ATOM 18423 O O . HIS B 2 74 ? 21.319 -6.941 1.992 1.00 0.00 637 HIS B O 9
ATOM 18438 N N . ARG B 2 75 ? 19.136 -7.550 2.048 1.00 0.00 638 ARG B N 9
ATOM 18439 C CA . ARG B 2 75 ? 18.571 -6.212 1.940 1.00 0.00 638 ARG B CA 9
ATOM 18440 C C . ARG B 2 75 ? 18.910 -5.552 0.614 1.00 0.00 638 ARG B C 9
ATOM 18441 O O . ARG B 2 75 ? 19.714 -4.625 0.556 1.00 0.00 638 ARG B O 9
ATOM 18462 N N . ALA B 2 76 ? 18.300 -6.044 -0.455 1.00 0.00 639 ALA B N 9
ATOM 18463 C CA . ALA B 2 76 ? 18.434 -5.412 -1.757 1.00 0.00 639 ALA B CA 9
ATOM 18464 C C . ALA B 2 76 ? 17.717 -4.073 -1.752 1.00 0.00 639 ALA B C 9
ATOM 18465 O O . ALA B 2 76 ? 16.494 -4.018 -1.614 1.00 0.00 639 ALA B O 9
ATOM 18472 N N . GLN B 2 77 ? 18.478 -3.005 -1.891 1.00 0.00 640 GLN B N 9
ATOM 18473 C CA . GLN B 2 77 ? 17.921 -1.667 -1.798 1.00 0.00 640 GLN B CA 9
ATOM 18474 C C . GLN B 2 77 ? 17.350 -1.221 -3.128 1.00 0.00 640 GLN B C 9
ATOM 18475 O O . GLN B 2 77 ? 18.036 -1.229 -4.152 1.00 0.00 640 GLN B O 9
ATOM 18489 N N . VAL B 2 78 ? 16.085 -0.854 -3.100 1.00 0.00 641 VAL B N 9
ATOM 18490 C CA . VAL B 2 78 ? 15.392 -0.384 -4.283 1.00 0.00 641 VAL B CA 9
ATOM 18491 C C . VAL B 2 78 ? 14.830 1.005 -4.032 1.00 0.00 641 VAL B C 9
ATOM 18492 O O . VAL B 2 78 ? 14.143 1.236 -3.035 1.00 0.00 641 VAL B O 9
ATOM 18505 N N . SER B 2 79 ? 15.135 1.926 -4.926 1.00 0.00 642 SER B N 9
ATOM 18506 C CA . SER B 2 79 ? 14.688 3.297 -4.790 1.00 0.00 642 SER B CA 9
ATOM 18507 C C . SER B 2 79 ? 13.528 3.583 -5.743 1.00 0.00 642 SER B C 9
ATOM 18508 O O . SER B 2 79 ? 13.723 3.732 -6.950 1.00 0.00 642 SER B O 9
ATOM 18516 N N . VAL B 2 80 ? 12.318 3.649 -5.200 1.00 0.00 643 VAL B N 9
ATOM 18517 C CA . VAL B 2 80 ? 11.137 3.887 -6.003 1.00 0.00 643 VAL B CA 9
ATOM 18518 C C . VAL B 2 80 ? 10.495 5.233 -5.657 1.00 0.00 643 VAL B C 9
ATOM 18519 O O . VAL B 2 80 ? 10.148 5.491 -4.504 1.00 0.00 643 VAL B O 9
ATOM 18532 N N . GLU B 2 81 ? 10.351 6.089 -6.662 1.00 0.00 644 GLU B N 9
ATOM 18533 C CA . GLU B 2 81 ? 9.735 7.401 -6.479 1.00 0.00 644 GLU B CA 9
ATOM 18534 C C . GLU B 2 81 ? 8.217 7.291 -6.559 1.00 0.00 644 GLU B C 9
ATOM 18535 O O . GLU B 2 81 ? 7.663 6.937 -7.602 1.00 0.00 644 GLU B O 9
ATOM 18547 N N . VAL B 2 82 ? 7.552 7.589 -5.462 1.00 0.00 645 VAL B N 9
ATOM 18548 C CA . VAL B 2 82 ? 6.119 7.481 -5.375 1.00 0.00 645 VAL B CA 9
ATOM 18549 C C . VAL B 2 82 ? 5.525 8.818 -4.932 1.00 0.00 645 VAL B C 9
ATOM 18550 O O . VAL B 2 82 ? 6.178 9.579 -4.217 1.00 0.00 645 VAL B O 9
ATOM 18563 N N . LEU B 2 83 ? 4.309 9.125 -5.375 1.00 0.00 646 LEU B N 9
ATOM 18564 C CA . LEU B 2 83 ? 3.623 10.300 -4.867 1.00 0.00 646 LEU B CA 9
ATOM 18565 C C . LEU B 2 83 ? 3.203 10.049 -3.430 1.00 0.00 646 LEU B C 9
ATOM 18566 O O . LEU B 2 83 ? 2.704 8.980 -3.097 1.00 0.00 646 LEU B O 9
ATOM 18582 N N . VAL B 2 84 ? 3.389 11.048 -2.590 1.00 0.00 647 VAL B N 9
ATOM 18583 C CA . VAL B 2 84 ? 3.160 10.904 -1.159 1.00 0.00 647 VAL B CA 9
ATOM 18584 C C . VAL B 2 84 ? 1.696 10.610 -0.825 1.00 0.00 647 VAL B C 9
ATOM 18585 O O . VAL B 2 84 ? 1.369 10.284 0.310 1.00 0.00 647 VAL B O 9
ATOM 18598 N N . GLU B 2 85 ? 0.815 10.715 -1.809 1.00 0.00 648 GLU B N 9
ATOM 18599 C CA . GLU B 2 85 ? -0.596 10.434 -1.587 1.00 0.00 648 GLU B CA 9
ATOM 18600 C C . GLU B 2 85 ? -0.917 8.975 -1.902 1.00 0.00 648 GLU B C 9
ATOM 18601 O O . GLU B 2 85 ? -2.059 8.537 -1.752 1.00 0.00 648 GLU B O 9
ATOM 18613 N N . TYR B 2 86 ? 0.100 8.231 -2.323 1.00 0.00 649 TYR B N 9
ATOM 18614 C CA . TYR B 2 86 ? -0.063 6.830 -2.673 1.00 0.00 649 TYR B CA 9
ATOM 18615 C C . TYR B 2 86 ? 0.068 5.961 -1.424 1.00 0.00 649 TYR B C 9
ATOM 18616 O O . TYR B 2 86 ? 1.133 5.916 -0.799 1.00 0.00 649 TYR B O 9
ATOM 18634 N N . PRO B 2 87 ? -1.022 5.279 -1.032 1.00 0.00 650 PRO B N 9
ATOM 18635 C CA . PRO B 2 87 ? -1.050 4.450 0.174 1.00 0.00 650 PRO B CA 9
ATOM 18636 C C . PRO B 2 87 ? -0.148 3.224 0.072 1.00 0.00 650 PRO B C 9
ATOM 18637 O O . PRO B 2 87 ? 0.111 2.713 -1.016 1.00 0.00 650 PRO B O 9
ATOM 18648 N N . PHE B 2 88 ? 0.316 2.758 1.223 1.00 0.00 651 PHE B N 9
ATOM 18649 C CA . PHE B 2 88 ? 1.167 1.584 1.304 1.00 0.00 651 PHE B CA 9
ATOM 18650 C C . PHE B 2 88 ? 0.728 0.688 2.454 1.00 0.00 651 PHE B C 9
ATOM 18651 O O . PHE B 2 88 ? 0.870 1.040 3.629 1.00 0.00 651 PHE B O 9
ATOM 18668 N N . PHE B 2 89 ? 0.168 -0.458 2.113 1.00 0.00 652 PHE B N 9
ATOM 18669 C CA . PHE B 2 89 ? -0.160 -1.454 3.111 1.00 0.00 652 PHE B CA 9
ATOM 18670 C C . PHE B 2 89 ? 1.133 -2.010 3.682 1.00 0.00 652 PHE B C 9
ATOM 18671 O O . PHE B 2 89 ? 2.058 -2.313 2.933 1.00 0.00 652 PHE B O 9
ATOM 18688 N N . VAL B 2 90 ? 1.228 -2.110 4.997 1.00 0.00 653 VAL B N 9
ATOM 18689 C CA . VAL B 2 90 ? 2.478 -2.510 5.614 1.00 0.00 653 VAL B CA 9
ATOM 18690 C C . VAL B 2 90 ? 2.325 -3.838 6.385 1.00 0.00 653 VAL B C 9
ATOM 18691 O O . VAL B 2 90 ? 1.471 -3.972 7.261 1.00 0.00 653 VAL B O 9
ATOM 18704 N N . PHE B 2 91 ? 3.205 -4.789 6.052 1.00 0.00 654 PHE B N 9
ATOM 18705 C CA . PHE B 2 91 ? 3.136 -6.201 6.485 1.00 0.00 654 PHE B CA 9
ATOM 18706 C C . PHE B 2 91 ? 3.281 -6.394 7.997 1.00 0.00 654 PHE B C 9
ATOM 18707 O O . PHE B 2 91 ? 4.384 -6.614 8.498 1.00 0.00 654 PHE B O 9
ATOM 18724 N N . GLY B 2 92 ? 2.176 -6.354 8.718 1.00 0.00 655 GLY B N 9
ATOM 18725 C CA . GLY B 2 92 ? 2.241 -6.505 10.162 1.00 0.00 655 GLY B CA 9
ATOM 18726 C C . GLY B 2 92 ? 2.469 -5.181 10.855 1.00 0.00 655 GLY B C 9
ATOM 18727 O O . GLY B 2 92 ? 2.455 -5.096 12.083 1.00 0.00 655 GLY B O 9
ATOM 18731 N N . GLN B 2 93 ? 2.668 -4.145 10.058 1.00 0.00 656 GLN B N 9
ATOM 18732 C CA . GLN B 2 93 ? 2.930 -2.819 10.587 1.00 0.00 656 GLN B CA 9
ATOM 18733 C C . GLN B 2 93 ? 1.645 -1.978 10.601 1.00 0.00 656 GLN B C 9
ATOM 18734 O O . GLN B 2 93 ? 1.378 -1.272 11.572 1.00 0.00 656 GLN B O 9
ATOM 18748 N N . GLY B 2 94 ? 0.837 -2.064 9.538 1.00 0.00 657 GLY B N 9
ATOM 18749 C CA . GLY B 2 94 ? -0.445 -1.370 9.542 1.00 0.00 657 GLY B CA 9
ATOM 18750 C C . GLY B 2 94 ? -0.909 -0.912 8.166 1.00 0.00 657 GLY B C 9
ATOM 18751 O O . GLY B 2 94 ? -0.297 -1.241 7.151 1.00 0.00 657 GLY B O 9
ATOM 18755 N N . TRP B 2 95 ? -2.008 -0.160 8.150 1.00 0.00 658 TRP B N 9
ATOM 18756 C CA . TRP B 2 95 ? -2.573 0.400 6.922 1.00 0.00 658 TRP B CA 9
ATOM 18757 C C . TRP B 2 95 ? -2.100 1.848 6.773 1.00 0.00 658 TRP B C 9
ATOM 18758 O O . TRP B 2 95 ? -2.722 2.777 7.301 1.00 0.00 658 TRP B O 9
ATOM 18779 N N . SER B 2 96 ? -1.004 2.041 6.050 1.00 0.00 659 SER B N 9
ATOM 18780 C CA . SER B 2 96 ? -0.309 3.316 6.053 1.00 0.00 659 SER B CA 9
ATOM 18781 C C . SER B 2 96 ? -0.226 3.938 4.660 1.00 0.00 659 SER B C 9
ATOM 18782 O O . SER B 2 96 ? -0.590 3.322 3.666 1.00 0.00 659 SER B O 9
ATOM 18790 N N . SER B 2 97 ? 0.201 5.191 4.618 1.00 0.00 660 SER B N 9
ATOM 18791 C CA . SER B 2 97 ? 0.470 5.883 3.373 1.00 0.00 660 SER B CA 9
ATOM 18792 C C . SER B 2 97 ? 1.675 6.788 3.551 1.00 0.00 660 SER B C 9
ATOM 18793 O O . SER B 2 97 ? 1.993 7.188 4.674 1.00 0.00 660 SER B O 9
ATOM 18801 N N . CYS B 2 98 ? 2.335 7.104 2.443 1.00 0.00 661 CYS B N 9
ATOM 18802 C CA . CYS B 2 98 ? 3.524 7.948 2.456 1.00 0.00 661 CYS B CA 9
ATOM 18803 C C . CYS B 2 98 ? 3.216 9.303 3.082 1.00 0.00 661 CYS B C 9
ATOM 18804 O O . CYS B 2 98 ? 4.102 9.969 3.616 1.00 0.00 661 CYS B O 9
ATOM 18812 N N . CYS B 2 99 ? 1.947 9.686 3.026 1.00 0.00 662 CYS B N 9
ATOM 18813 C CA . CYS B 2 99 ? 1.479 10.942 3.584 1.00 0.00 662 CYS B CA 9
ATOM 18814 C C . CYS B 2 99 ? -0.025 10.873 3.784 1.00 0.00 662 CYS B C 9
ATOM 18815 O O . CYS B 2 99 ? -0.801 11.240 2.898 1.00 0.00 662 CYS B O 9
ATOM 18823 N N . PRO B 2 100 ? -0.450 10.386 4.961 1.00 0.00 663 PRO B N 9
ATOM 18824 C CA . PRO B 2 100 ? -1.867 10.226 5.296 1.00 0.00 663 PRO B CA 9
ATOM 18825 C C . PRO B 2 100 ? -2.623 11.526 5.147 1.00 0.00 663 PRO B C 9
ATOM 18826 O O . PRO B 2 100 ? -3.806 11.539 4.811 1.00 0.00 663 PRO B O 9
ATOM 18837 N N . GLU B 2 101 ? -1.910 12.615 5.394 1.00 0.00 664 GLU B N 9
ATOM 18838 C CA . GLU B 2 101 ? -2.449 13.950 5.254 1.00 0.00 664 GLU B CA 9
ATOM 18839 C C . GLU B 2 101 ? -3.081 14.123 3.880 1.00 0.00 664 GLU B C 9
ATOM 18840 O O . GLU B 2 101 ? -4.249 14.469 3.767 1.00 0.00 664 GLU B O 9
ATOM 18852 N N . ARG B 2 102 ? -2.316 13.823 2.836 1.00 0.00 665 ARG B N 9
ATOM 18853 C CA . ARG B 2 102 ? -2.777 14.040 1.474 1.00 0.00 665 ARG B CA 9
ATOM 18854 C C . ARG B 2 102 ? -3.758 12.947 1.045 1.00 0.00 665 ARG B C 9
ATOM 18855 O O . ARG B 2 102 ? -4.765 13.237 0.403 1.00 0.00 665 ARG B O 9
ATOM 18876 N N . THR B 2 103 ? -3.477 11.696 1.409 1.00 0.00 666 THR B N 9
ATOM 18877 C CA . THR B 2 103 ? -4.370 10.589 1.071 1.00 0.00 666 THR B CA 9
ATOM 18878 C C . THR B 2 103 ? -5.761 10.820 1.674 1.00 0.00 666 THR B C 9
ATOM 18879 O O . THR B 2 103 ? -6.781 10.578 1.026 1.00 0.00 666 THR B O 9
ATOM 18890 N N . SER B 2 104 ? -5.800 11.332 2.899 1.00 0.00 667 SER B N 9
ATOM 18891 C CA . SER B 2 104 ? -7.063 11.645 3.554 1.00 0.00 667 SER B CA 9
ATOM 18892 C C . SER B 2 104 ? -7.624 12.984 3.055 1.00 0.00 667 SER B C 9
ATOM 18893 O O . SER B 2 104 ? -8.833 13.198 3.052 1.00 0.00 667 SER B O 9
ATOM 18901 N N . GLN B 2 105 ? -6.746 13.893 2.647 1.00 0.00 668 GLN B N 9
ATOM 18902 C CA . GLN B 2 105 ? -7.167 15.161 2.065 1.00 0.00 668 GLN B CA 9
ATOM 18903 C C . GLN B 2 105 ? -7.923 14.977 0.761 1.00 0.00 668 GLN B C 9
ATOM 18904 O O . GLN B 2 105 ? -9.025 15.493 0.586 1.00 0.00 668 GLN B O 9
ATOM 18918 N N . LEU B 2 106 ? -7.323 14.224 -0.141 1.00 0.00 669 LEU B N 9
ATOM 18919 C CA . LEU B 2 106 ? -7.820 14.123 -1.501 1.00 0.00 669 LEU B CA 9
ATOM 18920 C C . LEU B 2 106 ? -8.859 13.021 -1.619 1.00 0.00 669 LEU B C 9
ATOM 18921 O O . LEU B 2 106 ? -9.863 13.167 -2.313 1.00 0.00 669 LEU B O 9
ATOM 18937 N N . PHE B 2 107 ? -8.610 11.919 -0.933 1.00 0.00 670 PHE B N 9
ATOM 18938 C CA . PHE B 2 107 ? -9.426 10.724 -1.085 1.00 0.00 670 PHE B CA 9
ATOM 18939 C C . PHE B 2 107 ? -10.216 10.430 0.182 1.00 0.00 670 PHE B C 9
ATOM 18940 O O . PHE B 2 107 ? -10.930 9.428 0.262 1.00 0.00 670 PHE B O 9
ATOM 18957 N N . ASP B 2 108 ? -10.068 11.310 1.173 1.00 0.00 671 ASP B N 9
ATOM 18958 C CA . ASP B 2 108 ? -10.724 11.164 2.479 1.00 0.00 671 ASP B CA 9
ATOM 18959 C C . ASP B 2 108 ? -10.371 9.839 3.138 1.00 0.00 671 ASP B C 9
ATOM 18960 O O . ASP B 2 108 ? -11.031 9.409 4.080 1.00 0.00 671 ASP B O 9
ATOM 18969 N N . LEU B 2 109 ? -9.305 9.216 2.667 1.00 0.00 672 LEU B N 9
ATOM 18970 C CA . LEU B 2 109 ? -8.951 7.880 3.100 1.00 0.00 672 LEU B CA 9
ATOM 18971 C C . LEU B 2 109 ? -7.904 7.969 4.203 1.00 0.00 672 LEU B C 9
ATOM 18972 O O . LEU B 2 109 ? -6.771 8.387 3.967 1.00 0.00 672 LEU B O 9
ATOM 18988 N N . PRO B 2 110 ? -8.290 7.590 5.425 1.00 0.00 673 PRO B N 9
ATOM 18989 C CA . PRO B 2 110 ? -7.410 7.651 6.586 1.00 0.00 673 PRO B CA 9
ATOM 18990 C C . PRO B 2 110 ? -6.275 6.637 6.501 1.00 0.00 673 PRO B C 9
ATOM 18991 O O . PRO B 2 110 ? -6.483 5.461 6.192 1.00 0.00 673 PRO B O 9
ATOM 19002 N N . CYS B 2 111 ? -5.076 7.107 6.778 1.00 0.00 674 CYS B N 9
ATOM 19003 C CA . CYS B 2 111 ? -3.876 6.294 6.660 1.00 0.00 674 CYS B CA 9
ATOM 19004 C C . CYS B 2 111 ? -2.944 6.540 7.837 1.00 0.00 674 CYS B C 9
ATOM 19005 O O . CYS B 2 111 ? -2.966 7.606 8.454 1.00 0.00 674 CYS B O 9
ATOM 19013 N N . SER B 2 112 ? -2.161 5.530 8.168 1.00 0.00 675 SER B N 9
ATOM 19014 C CA . SER B 2 112 ? -1.096 5.675 9.143 1.00 0.00 675 SER B CA 9
ATOM 19015 C C . SER B 2 112 ? 0.135 6.200 8.418 1.00 0.00 675 SER B C 9
ATOM 19016 O O . SER B 2 112 ? 0.216 6.095 7.196 1.00 0.00 675 SER B O 9
ATOM 19024 N N . LYS B 2 113 ? 1.077 6.789 9.131 1.00 0.00 676 LYS B N 9
ATOM 19025 C CA . LYS B 2 113 ? 2.249 7.335 8.469 1.00 0.00 676 LYS B CA 9
ATOM 19026 C C . LYS B 2 113 ? 3.219 6.230 8.083 1.00 0.00 676 LYS B C 9
ATOM 19027 O O . LYS B 2 113 ? 3.792 5.563 8.943 1.00 0.00 676 LYS B O 9
ATOM 19046 N N . LEU B 2 114 ? 3.379 6.038 6.784 1.00 0.00 677 LEU B N 9
ATOM 19047 C CA . LEU B 2 114 ? 4.350 5.095 6.264 1.00 0.00 677 LEU B CA 9
ATOM 19048 C C . LEU B 2 114 ? 5.723 5.746 6.299 1.00 0.00 677 LEU B C 9
ATOM 19049 O O . LEU B 2 114 ? 6.004 6.675 5.540 1.00 0.00 677 LEU B O 9
ATOM 19065 N N . SER B 2 115 ? 6.556 5.284 7.212 1.00 0.00 678 SER B N 9
ATOM 19066 C CA . SER B 2 115 ? 7.886 5.837 7.376 1.00 0.00 678 SER B CA 9
ATOM 19067 C C . SER B 2 115 ? 8.946 4.745 7.354 1.00 0.00 678 SER B C 9
ATOM 19068 O O . SER B 2 115 ? 8.631 3.556 7.309 1.00 0.00 678 SER B O 9
ATOM 19076 N N . VAL B 2 116 ? 10.202 5.166 7.367 1.00 0.00 679 VAL B N 9
ATOM 19077 C CA . VAL B 2 116 ? 11.328 4.258 7.386 1.00 0.00 679 VAL B CA 9
ATOM 19078 C C . VAL B 2 116 ? 11.265 3.328 8.598 1.00 0.00 679 VAL B C 9
ATOM 19079 O O . VAL B 2 116 ? 11.039 3.765 9.726 1.00 0.00 679 VAL B O 9
ATOM 19092 N N . GLY B 2 117 ? 11.458 2.043 8.339 1.00 0.00 680 GLY B N 9
ATOM 19093 C CA . GLY B 2 117 ? 11.303 1.036 9.366 1.00 0.00 680 GLY B CA 9
ATOM 19094 C C . GLY B 2 117 ? 10.120 0.130 9.106 1.00 0.00 680 GLY B C 9
ATOM 19095 O O . GLY B 2 117 ? 10.031 -0.962 9.670 1.00 0.00 680 GLY B O 9
ATOM 19099 N N . ASP B 2 118 ? 9.210 0.569 8.245 1.00 0.00 681 ASP B N 9
ATOM 19100 C CA . ASP B 2 118 ? 8.024 -0.221 7.952 1.00 0.00 681 ASP B CA 9
ATOM 19101 C C . ASP B 2 118 ? 8.290 -1.190 6.805 1.00 0.00 681 ASP B C 9
ATOM 19102 O O . ASP B 2 118 ? 9.081 -0.914 5.909 1.00 0.00 681 ASP B O 9
ATOM 19111 N N . VAL B 2 119 ? 7.647 -2.339 6.848 1.00 0.00 682 VAL B N 9
ATOM 19112 C CA . VAL B 2 119 ? 7.824 -3.344 5.811 1.00 0.00 682 VAL B CA 9
ATOM 19113 C C . VAL B 2 119 ? 6.639 -3.342 4.851 1.00 0.00 682 VAL B C 9
ATOM 19114 O O . VAL B 2 119 ? 5.561 -3.799 5.211 1.00 0.00 682 VAL B O 9
ATOM 19127 N N . CYS B 2 120 ? 6.835 -2.862 3.629 1.00 0.00 683 CYS B N 9
ATOM 19128 C CA . CYS B 2 120 ? 5.731 -2.735 2.690 1.00 0.00 683 CYS B CA 9
ATOM 19129 C C . CYS B 2 120 ? 5.148 -4.086 2.333 1.00 0.00 683 CYS B C 9
ATOM 19130 O O . CYS B 2 120 ? 5.866 -5.084 2.235 1.00 0.00 683 CYS B O 9
ATOM 19138 N N . ILE B 2 121 ? 3.843 -4.107 2.165 1.00 0.00 684 ILE B N 9
ATOM 19139 C CA . ILE B 2 121 ? 3.183 -5.217 1.528 1.00 0.00 684 ILE B CA 9
ATOM 19140 C C . ILE B 2 121 ? 3.141 -4.940 0.043 1.00 0.00 684 ILE B C 9
ATOM 19141 O O . ILE B 2 121 ? 2.311 -4.162 -0.431 1.00 0.00 684 ILE B O 9
ATOM 19157 N N . SER B 2 122 ? 4.049 -5.536 -0.683 1.00 0.00 685 SER B N 9
ATOM 19158 C CA . SER B 2 122 ? 4.036 -5.399 -2.113 1.00 0.00 685 SER B CA 9
ATOM 19159 C C . SER B 2 122 ? 3.196 -6.529 -2.680 1.00 0.00 685 SER B C 9
ATOM 19160 O O . SER B 2 122 ? 3.543 -7.702 -2.548 1.00 0.00 685 SER B O 9
ATOM 19168 N N . LEU B 2 123 ? 2.089 -6.186 -3.301 1.00 0.00 686 LEU B N 9
ATOM 19169 C CA . LEU B 2 123 ? 1.176 -7.192 -3.780 1.00 0.00 686 LEU B CA 9
ATOM 19170 C C . LEU B 2 123 ? 1.427 -7.454 -5.246 1.00 0.00 686 LEU B C 9
ATOM 19171 O O . LEU B 2 123 ? 1.440 -6.532 -6.061 1.00 0.00 686 LEU B O 9
ATOM 19187 N N . THR B 2 124 ? 1.626 -8.710 -5.579 1.00 0.00 687 THR B N 9
ATOM 19188 C CA . THR B 2 124 ? 1.893 -9.084 -6.942 1.00 0.00 687 THR B CA 9
ATOM 19189 C C . THR B 2 124 ? 0.615 -9.562 -7.617 1.00 0.00 687 THR B C 9
ATOM 19190 O O . THR B 2 124 ? -0.006 -10.535 -7.188 1.00 0.00 687 THR B O 9
ATOM 19201 N N . LEU B 2 125 ? 0.225 -8.844 -8.656 1.00 0.00 688 LEU B N 9
ATOM 19202 C CA . LEU B 2 125 ? -0.934 -9.196 -9.454 1.00 0.00 688 LEU B CA 9
ATOM 19203 C C . LEU B 2 125 ? -0.477 -9.931 -10.706 1.00 0.00 688 LEU B C 9
ATOM 19204 O O . LEU B 2 125 ? 0.092 -9.325 -11.615 1.00 0.00 688 LEU B O 9
ATOM 19220 N N . LYS B 2 126 ? -0.675 -11.240 -10.730 1.00 0.00 689 LYS B N 9
ATOM 19221 C CA . LYS B 2 126 ? -0.289 -12.040 -11.881 1.00 0.00 689 LYS B CA 9
ATOM 19222 C C . LYS B 2 126 ? -1.256 -11.828 -13.040 1.00 0.00 689 LYS B C 9
ATOM 19223 O O . LYS B 2 126 ? -2.367 -12.394 -13.009 1.00 0.00 689 LYS B O 9
ATOM 19243 N N . VAL A 1 1 ? -18.145 -4.006 -5.614 1.00 0.00 34 VAL A N 10
ATOM 19244 C CA . VAL A 1 1 ? -16.798 -4.035 -4.997 1.00 0.00 34 VAL A CA 10
ATOM 19245 C C . VAL A 1 1 ? -15.705 -3.817 -6.024 1.00 0.00 34 VAL A C 10
ATOM 19246 O O . VAL A 1 1 ? -15.888 -4.062 -7.217 1.00 0.00 34 VAL A O 10
ATOM 19261 N N . PHE A 1 2 ? -14.569 -3.352 -5.538 1.00 0.00 35 PHE A N 10
ATOM 19262 C CA . PHE A 1 2 ? -13.363 -3.254 -6.338 1.00 0.00 35 PHE A CA 10
ATOM 19263 C C . PHE A 1 2 ? -12.384 -4.318 -5.868 1.00 0.00 35 PHE A C 10
ATOM 19264 O O . PHE A 1 2 ? -12.314 -4.601 -4.667 1.00 0.00 35 PHE A O 10
ATOM 19281 N N . PRO A 1 3 ? -11.657 -4.955 -6.805 1.00 0.00 36 PRO A N 10
ATOM 19282 C CA . PRO A 1 3 ? -10.625 -5.940 -6.466 1.00 0.00 36 PRO A CA 10
ATOM 19283 C C . PRO A 1 3 ? -9.666 -5.373 -5.437 1.00 0.00 36 PRO A C 10
ATOM 19284 O O . PRO A 1 3 ? -9.194 -4.244 -5.582 1.00 0.00 36 PRO A O 10
ATOM 19295 N N . TRP A 1 4 ? -9.393 -6.158 -4.394 1.00 0.00 37 TRP A N 10
ATOM 19296 C CA . TRP A 1 4 ? -8.714 -5.654 -3.211 1.00 0.00 37 TRP A CA 10
ATOM 19297 C C . TRP A 1 4 ? -7.401 -4.928 -3.519 1.00 0.00 37 TRP A C 10
ATOM 19298 O O . TRP A 1 4 ? -6.994 -4.043 -2.764 1.00 0.00 37 TRP A O 10
ATOM 19319 N N . HIS A 1 5 ? -6.736 -5.286 -4.615 1.00 0.00 38 HIS A N 10
ATOM 19320 C CA . HIS A 1 5 ? -5.617 -4.488 -5.095 1.00 0.00 38 HIS A CA 10
ATOM 19321 C C . HIS A 1 5 ? -6.155 -3.215 -5.748 1.00 0.00 38 HIS A C 10
ATOM 19322 O O . HIS A 1 5 ? -6.216 -3.099 -6.969 1.00 0.00 38 HIS A O 10
ATOM 19337 N N . SER A 1 6 ? -6.574 -2.282 -4.916 1.00 0.00 39 SER A N 10
ATOM 19338 C CA . SER A 1 6 ? -7.156 -1.036 -5.384 1.00 0.00 39 SER A CA 10
ATOM 19339 C C . SER A 1 6 ? -6.502 0.145 -4.665 1.00 0.00 39 SER A C 10
ATOM 19340 O O . SER A 1 6 ? -6.648 1.306 -5.055 1.00 0.00 39 SER A O 10
ATOM 19348 N N . LEU A 1 7 ? -5.737 -0.181 -3.636 1.00 0.00 40 LEU A N 10
ATOM 19349 C CA . LEU A 1 7 ? -5.156 0.811 -2.744 1.00 0.00 40 LEU A CA 10
ATOM 19350 C C . LEU A 1 7 ? -3.659 0.571 -2.593 1.00 0.00 40 LEU A C 10
ATOM 19351 O O . LEU A 1 7 ? -2.864 1.504 -2.687 1.00 0.00 40 LEU A O 10
ATOM 19367 N N . VAL A 1 8 ? -3.290 -0.693 -2.390 1.00 0.00 41 VAL A N 10
ATOM 19368 C CA . VAL A 1 8 ? -1.913 -1.073 -2.137 1.00 0.00 41 VAL A CA 10
ATOM 19369 C C . VAL A 1 8 ? -1.017 -0.820 -3.358 1.00 0.00 41 VAL A C 10
ATOM 19370 O O . VAL A 1 8 ? -1.223 -1.396 -4.429 1.00 0.00 41 VAL A O 10
ATOM 19383 N N . PRO A 1 9 ? -0.021 0.068 -3.220 1.00 0.00 42 PRO A N 10
ATOM 19384 C CA . PRO A 1 9 ? 0.928 0.357 -4.288 1.00 0.00 42 PRO A CA 10
ATOM 19385 C C . PRO A 1 9 ? 1.924 -0.777 -4.462 1.00 0.00 42 PRO A C 10
ATOM 19386 O O . PRO A 1 9 ? 2.461 -1.304 -3.485 1.00 0.00 42 PRO A O 10
ATOM 19397 N N . PHE A 1 10 ? 2.165 -1.155 -5.701 1.00 0.00 43 PHE A N 10
ATOM 19398 C CA . PHE A 1 10 ? 3.072 -2.245 -5.987 1.00 0.00 43 PHE A CA 10
ATOM 19399 C C . PHE A 1 10 ? 4.516 -1.760 -5.938 1.00 0.00 43 PHE A C 10
ATOM 19400 O O . PHE A 1 10 ? 4.951 -0.985 -6.797 1.00 0.00 43 PHE A O 10
ATOM 19417 N N . LEU A 1 11 ? 5.234 -2.194 -4.909 1.00 0.00 44 LEU A N 10
ATOM 19418 C CA . LEU A 1 11 ? 6.660 -1.922 -4.788 1.00 0.00 44 LEU A CA 10
ATOM 19419 C C . LEU A 1 11 ? 7.387 -2.383 -6.051 1.00 0.00 44 LEU A C 10
ATOM 19420 O O . LEU A 1 11 ? 6.991 -3.361 -6.689 1.00 0.00 44 LEU A O 10
ATOM 19436 N N . ALA A 1 12 ? 8.452 -1.678 -6.397 1.00 0.00 45 ALA A N 10
ATOM 19437 C CA . ALA A 1 12 ? 9.210 -1.981 -7.597 1.00 0.00 45 ALA A CA 10
ATOM 19438 C C . ALA A 1 12 ? 10.033 -3.249 -7.393 1.00 0.00 45 ALA A C 10
ATOM 19439 O O . ALA A 1 12 ? 10.853 -3.320 -6.478 1.00 0.00 45 ALA A O 10
ATOM 19446 N N . PRO A 1 13 ? 9.799 -4.272 -8.232 1.00 0.00 46 PRO A N 10
ATOM 19447 C CA . PRO A 1 13 ? 10.493 -5.560 -8.134 1.00 0.00 46 PRO A CA 10
ATOM 19448 C C . PRO A 1 13 ? 12.011 -5.410 -8.131 1.00 0.00 46 PRO A C 10
ATOM 19449 O O . PRO A 1 13 ? 12.592 -4.805 -9.035 1.00 0.00 46 PRO A O 10
ATOM 19460 N N . SER A 1 14 ? 12.642 -5.954 -7.102 1.00 0.00 47 SER A N 10
ATOM 19461 C CA . SER A 1 14 ? 14.090 -5.963 -7.012 1.00 0.00 47 SER A CA 10
ATOM 19462 C C . SER A 1 14 ? 14.636 -7.168 -7.764 1.00 0.00 47 SER A C 10
ATOM 19463 O O . SER A 1 14 ? 15.651 -7.082 -8.457 1.00 0.00 47 SER A O 10
ATOM 19471 N N . GLN A 1 15 ? 13.940 -8.283 -7.626 1.00 0.00 48 GLN A N 10
ATOM 19472 C CA . GLN A 1 15 ? 14.338 -9.524 -8.250 1.00 0.00 48 GLN A CA 10
ATOM 19473 C C . GLN A 1 15 ? 13.493 -9.780 -9.492 1.00 0.00 48 GLN A C 10
ATOM 19474 O O . GLN A 1 15 ? 13.929 -9.395 -10.595 1.00 0.00 48 GLN A O 10
ATOM 19489 N N . ALA B 2 4 ? -19.884 17.979 -6.837 1.00 0.00 567 ALA B N 10
ATOM 19490 C CA . ALA B 2 4 ? -19.358 16.745 -6.215 1.00 0.00 567 ALA B CA 10
ATOM 19491 C C . ALA B 2 4 ? -20.499 15.875 -5.707 1.00 0.00 567 ALA B C 10
ATOM 19492 O O . ALA B 2 4 ? -21.494 16.382 -5.191 1.00 0.00 567 ALA B O 10
ATOM 19499 N N . PRO B 2 5 ? -20.371 14.549 -5.857 1.00 0.00 568 PRO B N 10
ATOM 19500 C CA . PRO B 2 5 ? -21.375 13.604 -5.377 1.00 0.00 568 PRO B CA 10
ATOM 19501 C C . PRO B 2 5 ? -21.288 13.416 -3.865 1.00 0.00 568 PRO B C 10
ATOM 19502 O O . PRO B 2 5 ? -20.225 13.599 -3.270 1.00 0.00 568 PRO B O 10
ATOM 19513 N N . PRO B 2 6 ? -22.407 13.051 -3.219 1.00 0.00 569 PRO B N 10
ATOM 19514 C CA . PRO B 2 6 ? -22.452 12.842 -1.767 1.00 0.00 569 PRO B CA 10
ATOM 19515 C C . PRO B 2 6 ? -21.714 11.574 -1.348 1.00 0.00 569 PRO B C 10
ATOM 19516 O O . PRO B 2 6 ? -21.590 11.273 -0.160 1.00 0.00 569 PRO B O 10
ATOM 19527 N N . THR B 2 7 ? -21.232 10.841 -2.337 1.00 0.00 570 THR B N 10
ATOM 19528 C CA . THR B 2 7 ? -20.501 9.613 -2.109 1.00 0.00 570 THR B CA 10
ATOM 19529 C C . THR B 2 7 ? -19.076 9.734 -2.632 1.00 0.00 570 THR B C 10
ATOM 19530 O O . THR B 2 7 ? -18.851 10.251 -3.728 1.00 0.00 570 THR B O 10
ATOM 19541 N N . LEU B 2 8 ? -18.118 9.284 -1.838 1.00 0.00 571 LEU B N 10
ATOM 19542 C CA . LEU B 2 8 ? -16.727 9.248 -2.258 1.00 0.00 571 LEU B CA 10
ATOM 19543 C C . LEU B 2 8 ? -16.509 8.145 -3.285 1.00 0.00 571 LEU B C 10
ATOM 19544 O O . LEU B 2 8 ? -17.196 7.121 -3.248 1.00 0.00 571 LEU B O 10
ATOM 19560 N N . PRO B 2 9 ? -15.565 8.352 -4.227 1.00 0.00 572 PRO B N 10
ATOM 19561 C CA . PRO B 2 9 ? -15.249 7.371 -5.272 1.00 0.00 572 PRO B CA 10
ATOM 19562 C C . PRO B 2 9 ? -15.000 5.972 -4.705 1.00 0.00 572 PRO B C 10
ATOM 19563 O O . PRO B 2 9 ? -14.331 5.811 -3.691 1.00 0.00 572 PRO B O 10
ATOM 19574 N N . PRO B 2 10 ? -15.529 4.950 -5.385 1.00 0.00 573 PRO B N 10
ATOM 19575 C CA . PRO B 2 10 ? -15.581 3.570 -4.885 1.00 0.00 573 PRO B CA 10
ATOM 19576 C C . PRO B 2 10 ? -14.278 2.797 -5.053 1.00 0.00 573 PRO B C 10
ATOM 19577 O O . PRO B 2 10 ? -14.206 1.618 -4.711 1.00 0.00 573 PRO B O 10
ATOM 19588 N N . TYR B 2 11 ? -13.274 3.440 -5.623 1.00 0.00 574 TYR B N 10
ATOM 19589 C CA . TYR B 2 11 ? -11.978 2.787 -5.817 1.00 0.00 574 TYR B CA 10
ATOM 19590 C C . TYR B 2 11 ? -11.319 2.413 -4.494 1.00 0.00 574 TYR B C 10
ATOM 19591 O O . TYR B 2 11 ? -11.436 1.279 -4.027 1.00 0.00 574 TYR B O 10
ATOM 19609 N N . PHE B 2 12 ? -10.608 3.356 -3.905 1.00 0.00 575 PHE B N 10
ATOM 19610 C CA . PHE B 2 12 ? -9.916 3.106 -2.657 1.00 0.00 575 PHE B CA 10
ATOM 19611 C C . PHE B 2 12 ? -10.264 4.189 -1.654 1.00 0.00 575 PHE B C 10
ATOM 19612 O O . PHE B 2 12 ? -9.760 4.207 -0.533 1.00 0.00 575 PHE B O 10
ATOM 19629 N N . MET B 2 13 ? -11.126 5.097 -2.077 1.00 0.00 576 MET B N 10
ATOM 19630 C CA . MET B 2 13 ? -11.521 6.220 -1.239 1.00 0.00 576 MET B CA 10
ATOM 19631 C C . MET B 2 13 ? -12.355 5.732 -0.057 1.00 0.00 576 MET B C 10
ATOM 19632 O O . MET B 2 13 ? -12.851 4.604 -0.057 1.00 0.00 576 MET B O 10
ATOM 19646 N N . LYS B 2 14 ? -12.506 6.584 0.948 1.00 0.00 577 LYS B N 10
ATOM 19647 C CA . LYS B 2 14 ? -13.167 6.199 2.190 1.00 0.00 577 LYS B CA 10
ATOM 19648 C C . LYS B 2 14 ? -14.606 5.744 1.953 1.00 0.00 577 LYS B C 10
ATOM 19649 O O . LYS B 2 14 ? -15.438 6.502 1.458 1.00 0.00 577 LYS B O 10
ATOM 19668 N N . GLY B 2 15 ? -14.890 4.503 2.324 1.00 0.00 578 GLY B N 10
ATOM 19669 C CA . GLY B 2 15 ? -16.239 3.980 2.219 1.00 0.00 578 GLY B CA 10
ATOM 19670 C C . GLY B 2 15 ? -16.373 2.929 1.145 1.00 0.00 578 GLY B C 10
ATOM 19671 O O . GLY B 2 15 ? -17.362 2.198 1.106 1.00 0.00 578 GLY B O 10
ATOM 19675 N N . SER B 2 16 ? -15.383 2.858 0.270 1.00 0.00 579 SER B N 10
ATOM 19676 C CA . SER B 2 16 ? -15.362 1.847 -0.773 1.00 0.00 579 SER B CA 10
ATOM 19677 C C . SER B 2 16 ? -15.304 0.457 -0.155 1.00 0.00 579 SER B C 10
ATOM 19678 O O . SER B 2 16 ? -14.633 0.245 0.862 1.00 0.00 579 SER B O 10
ATOM 19686 N N . ILE B 2 17 ? -16.018 -0.487 -0.751 1.00 0.00 580 ILE B N 10
ATOM 19687 C CA . ILE B 2 17 ? -16.019 -1.842 -0.249 1.00 0.00 580 ILE B CA 10
ATOM 19688 C C . ILE B 2 17 ? -14.977 -2.665 -0.980 1.00 0.00 580 ILE B C 10
ATOM 19689 O O . ILE B 2 17 ? -15.125 -2.993 -2.160 1.00 0.00 580 ILE B O 10
ATOM 19705 N N . ILE B 2 18 ? -13.914 -2.969 -0.270 1.00 0.00 581 ILE B N 10
ATOM 19706 C CA . ILE B 2 18 ? -12.793 -3.679 -0.838 1.00 0.00 581 ILE B CA 10
ATOM 19707 C C . ILE B 2 18 ? -12.984 -5.177 -0.646 1.00 0.00 581 ILE B C 10
ATOM 19708 O O . ILE B 2 18 ? -13.117 -5.650 0.485 1.00 0.00 581 ILE B O 10
ATOM 19724 N N . GLN B 2 19 ? -13.031 -5.918 -1.747 1.00 0.00 582 GLN B N 10
ATOM 19725 C CA . GLN B 2 19 ? -13.252 -7.352 -1.670 1.00 0.00 582 GLN B CA 10
ATOM 19726 C C . GLN B 2 19 ? -11.955 -8.109 -1.833 1.00 0.00 582 GLN B C 10
ATOM 19727 O O . GLN B 2 19 ? -11.247 -7.947 -2.825 1.00 0.00 582 GLN B O 10
ATOM 19741 N N . LEU B 2 20 ? -11.673 -8.955 -0.864 1.00 0.00 583 LEU B N 10
ATOM 19742 C CA . LEU B 2 20 ? -10.425 -9.687 -0.826 1.00 0.00 583 LEU B CA 10
ATOM 19743 C C . LEU B 2 20 ? -10.503 -10.966 -1.649 1.00 0.00 583 LEU B C 10
ATOM 19744 O O . LEU B 2 20 ? -11.576 -11.323 -2.134 1.00 0.00 583 LEU B O 10
ATOM 19760 N N . ALA B 2 21 ? -9.377 -11.655 -1.798 1.00 0.00 584 ALA B N 10
ATOM 19761 C CA . ALA B 2 21 ? -9.334 -12.874 -2.598 1.00 0.00 584 ALA B CA 10
ATOM 19762 C C . ALA B 2 21 ? -10.252 -13.948 -2.019 1.00 0.00 584 ALA B C 10
ATOM 19763 O O . ALA B 2 21 ? -10.868 -14.721 -2.754 1.00 0.00 584 ALA B O 10
ATOM 19770 N N . ASN B 2 22 ? -10.356 -13.972 -0.692 1.00 0.00 585 ASN B N 10
ATOM 19771 C CA . ASN B 2 22 ? -11.181 -14.956 -0.005 1.00 0.00 585 ASN B CA 10
ATOM 19772 C C . ASN B 2 22 ? -12.664 -14.622 -0.167 1.00 0.00 585 ASN B C 10
ATOM 19773 O O . ASN B 2 22 ? -13.530 -15.445 0.130 1.00 0.00 585 ASN B O 10
ATOM 19784 N N . GLY B 2 23 ? -12.946 -13.408 -0.626 1.00 0.00 586 GLY B N 10
ATOM 19785 C CA . GLY B 2 23 ? -14.304 -13.037 -0.952 1.00 0.00 586 GLY B CA 10
ATOM 19786 C C . GLY B 2 23 ? -15.011 -12.269 0.147 1.00 0.00 586 GLY B C 10
ATOM 19787 O O . GLY B 2 23 ? -16.231 -12.119 0.101 1.00 0.00 586 GLY B O 10
ATOM 19791 N N . GLU B 2 24 ? -14.275 -11.779 1.138 1.00 0.00 587 GLU B N 10
ATOM 19792 C CA . GLU B 2 24 ? -14.909 -11.008 2.201 1.00 0.00 587 GLU B CA 10
ATOM 19793 C C . GLU B 2 24 ? -14.825 -9.518 1.896 1.00 0.00 587 GLU B C 10
ATOM 19794 O O . GLU B 2 24 ? -13.959 -9.076 1.135 1.00 0.00 587 GLU B O 10
ATOM 19806 N N . LEU B 2 25 ? -15.737 -8.757 2.483 1.00 0.00 588 LEU B N 10
ATOM 19807 C CA . LEU B 2 25 ? -15.880 -7.344 2.173 1.00 0.00 588 LEU B CA 10
ATOM 19808 C C . LEU B 2 25 ? -15.550 -6.478 3.375 1.00 0.00 588 LEU B C 10
ATOM 19809 O O . LEU B 2 25 ? -16.150 -6.626 4.441 1.00 0.00 588 LEU B O 10
ATOM 19825 N N . LYS B 2 26 ? -14.599 -5.575 3.202 1.00 0.00 589 LYS B N 10
ATOM 19826 C CA . LYS B 2 26 ? -14.180 -4.692 4.273 1.00 0.00 589 LYS B CA 10
ATOM 19827 C C . LYS B 2 26 ? -14.042 -3.268 3.750 1.00 0.00 589 LYS B C 10
ATOM 19828 O O . LYS B 2 26 ? -13.643 -3.057 2.601 1.00 0.00 589 LYS B O 10
ATOM 19847 N N . LYS B 2 27 ? -14.393 -2.294 4.582 1.00 0.00 590 LYS B N 10
ATOM 19848 C CA . LYS B 2 27 ? -14.231 -0.892 4.224 1.00 0.00 590 LYS B CA 10
ATOM 19849 C C . LYS B 2 27 ? -12.754 -0.554 4.114 1.00 0.00 590 LYS B C 10
ATOM 19850 O O . LYS B 2 27 ? -11.966 -1.018 4.938 1.00 0.00 590 LYS B O 10
ATOM 19869 N N . VAL B 2 28 ? -12.381 0.231 3.104 1.00 0.00 591 VAL B N 10
ATOM 19870 C CA . VAL B 2 28 ? -10.969 0.553 2.859 1.00 0.00 591 VAL B CA 10
ATOM 19871 C C . VAL B 2 28 ? -10.272 0.954 4.143 1.00 0.00 591 VAL B C 10
ATOM 19872 O O . VAL B 2 28 ? -9.204 0.451 4.489 1.00 0.00 591 VAL B O 10
ATOM 19885 N N . GLU B 2 29 ? -10.932 1.849 4.849 1.00 0.00 592 GLU B N 10
ATOM 19886 C CA . GLU B 2 29 ? -10.373 2.507 6.008 1.00 0.00 592 GLU B CA 10
ATOM 19887 C C . GLU B 2 29 ? -10.120 1.538 7.155 1.00 0.00 592 GLU B C 10
ATOM 19888 O O . GLU B 2 29 ? -9.338 1.834 8.056 1.00 0.00 592 GLU B O 10
ATOM 19900 N N . ASP B 2 30 ? -10.774 0.385 7.123 1.00 0.00 593 ASP B N 10
ATOM 19901 C CA . ASP B 2 30 ? -10.699 -0.542 8.240 1.00 0.00 593 ASP B CA 10
ATOM 19902 C C . ASP B 2 30 ? -9.942 -1.809 7.863 1.00 0.00 593 ASP B C 10
ATOM 19903 O O . ASP B 2 30 ? -9.848 -2.747 8.658 1.00 0.00 593 ASP B O 10
ATOM 19912 N N . LEU B 2 31 ? -9.407 -1.847 6.650 1.00 0.00 594 LEU B N 10
ATOM 19913 C CA . LEU B 2 31 ? -8.556 -2.939 6.237 1.00 0.00 594 LEU B CA 10
ATOM 19914 C C . LEU B 2 31 ? -7.329 -3.011 7.137 1.00 0.00 594 LEU B C 10
ATOM 19915 O O . LEU B 2 31 ? -6.800 -1.991 7.583 1.00 0.00 594 LEU B O 10
ATOM 19931 N N . LYS B 2 32 ? -6.901 -4.224 7.397 1.00 0.00 595 LYS B N 10
ATOM 19932 C CA . LYS B 2 32 ? -5.828 -4.501 8.344 1.00 0.00 595 LYS B CA 10
ATOM 19933 C C . LYS B 2 32 ? -4.923 -5.553 7.731 1.00 0.00 595 LYS B C 10
ATOM 19934 O O . LYS B 2 32 ? -5.431 -6.537 7.231 1.00 0.00 595 LYS B O 10
ATOM 19953 N N . THR B 2 33 ? -3.609 -5.400 7.872 1.00 0.00 596 THR B N 10
ATOM 19954 C CA . THR B 2 33 ? -2.629 -6.098 7.018 1.00 0.00 596 THR B CA 10
ATOM 19955 C C . THR B 2 33 ? -2.938 -7.587 6.804 1.00 0.00 596 THR B C 10
ATOM 19956 O O . THR B 2 33 ? -2.643 -8.130 5.740 1.00 0.00 596 THR B O 10
ATOM 19967 N N . GLU B 2 34 ? -3.547 -8.226 7.794 1.00 0.00 597 GLU B N 10
ATOM 19968 C CA . GLU B 2 34 ? -3.865 -9.643 7.721 1.00 0.00 597 GLU B CA 10
ATOM 19969 C C . GLU B 2 34 ? -4.840 -9.967 6.581 1.00 0.00 597 GLU B C 10
ATOM 19970 O O . GLU B 2 34 ? -4.816 -11.079 6.054 1.00 0.00 597 GLU B O 10
ATOM 19982 N N . ASP B 2 35 ? -5.691 -9.010 6.195 1.00 0.00 598 ASP B N 10
ATOM 19983 C CA . ASP B 2 35 ? -6.649 -9.242 5.105 1.00 0.00 598 ASP B CA 10
ATOM 19984 C C . ASP B 2 35 ? -5.933 -9.450 3.782 1.00 0.00 598 ASP B C 10
ATOM 19985 O O . ASP B 2 35 ? -6.160 -10.444 3.082 1.00 0.00 598 ASP B O 10
ATOM 19994 N N . PHE B 2 36 ? -5.076 -8.511 3.445 1.00 0.00 599 PHE B N 10
ATOM 19995 C CA . PHE B 2 36 ? -4.281 -8.600 2.227 1.00 0.00 599 PHE B CA 10
ATOM 19996 C C . PHE B 2 36 ? -3.323 -9.773 2.302 1.00 0.00 599 PHE B C 10
ATOM 19997 O O . PHE B 2 36 ? -3.069 -10.442 1.301 1.00 0.00 599 PHE B O 10
ATOM 20014 N N . ILE B 2 37 ? -2.787 -10.023 3.492 1.00 0.00 600 ILE B N 10
ATOM 20015 C CA . ILE B 2 37 ? -1.955 -11.185 3.712 1.00 0.00 600 ILE B CA 10
ATOM 20016 C C . ILE B 2 37 ? -2.698 -12.464 3.353 1.00 0.00 600 ILE B C 10
ATOM 20017 O O . ILE B 2 37 ? -2.268 -13.201 2.471 1.00 0.00 600 ILE B O 10
ATOM 20033 N N . GLN B 2 38 ? -3.834 -12.695 3.998 1.00 0.00 601 GLN B N 10
ATOM 20034 C CA . GLN B 2 38 ? -4.600 -13.911 3.772 1.00 0.00 601 GLN B CA 10
ATOM 20035 C C . GLN B 2 38 ? -4.993 -14.055 2.317 1.00 0.00 601 GLN B C 10
ATOM 20036 O O . GLN B 2 38 ? -4.751 -15.091 1.716 1.00 0.00 601 GLN B O 10
ATOM 20050 N N . SER B 2 39 ? -5.573 -13.008 1.754 1.00 0.00 602 SER B N 10
ATOM 20051 C CA . SER B 2 39 ? -6.064 -13.056 0.384 1.00 0.00 602 SER B CA 10
ATOM 20052 C C . SER B 2 39 ? -4.976 -13.521 -0.579 1.00 0.00 602 SER B C 10
ATOM 20053 O O . SER B 2 39 ? -5.191 -14.417 -1.400 1.00 0.00 602 SER B O 10
ATOM 20061 N N . ALA B 2 40 ? -3.813 -12.913 -0.461 1.00 0.00 603 ALA B N 10
ATOM 20062 C CA . ALA B 2 40 ? -2.672 -13.278 -1.287 1.00 0.00 603 ALA B CA 10
ATOM 20063 C C . ALA B 2 40 ? -2.185 -14.693 -0.979 1.00 0.00 603 ALA B C 10
ATOM 20064 O O . ALA B 2 40 ? -1.836 -15.443 -1.889 1.00 0.00 603 ALA B O 10
ATOM 20071 N N . GLU B 2 41 ? -2.180 -15.060 0.300 1.00 0.00 604 GLU B N 10
ATOM 20072 C CA . GLU B 2 41 ? -1.685 -16.371 0.725 1.00 0.00 604 GLU B CA 10
ATOM 20073 C C . GLU B 2 41 ? -2.591 -17.489 0.223 1.00 0.00 604 GLU B C 10
ATOM 20074 O O . GLU B 2 41 ? -2.127 -18.578 -0.120 1.00 0.00 604 GLU B O 10
ATOM 20086 N N . ILE B 2 42 ? -3.885 -17.206 0.182 1.00 0.00 605 ILE B N 10
ATOM 20087 C CA . ILE B 2 42 ? -4.880 -18.117 -0.381 1.00 0.00 605 ILE B CA 10
ATOM 20088 C C . ILE B 2 42 ? -4.651 -18.279 -1.891 1.00 0.00 605 ILE B C 10
ATOM 20089 O O . ILE B 2 42 ? -5.256 -19.132 -2.545 1.00 0.00 605 ILE B O 10
ATOM 20105 N N . SER B 2 43 ? -3.756 -17.456 -2.423 1.00 0.00 606 SER B N 10
ATOM 20106 C CA . SER B 2 43 ? -3.153 -17.683 -3.733 1.00 0.00 606 SER B CA 10
ATOM 20107 C C . SER B 2 43 ? -4.182 -17.733 -4.854 1.00 0.00 606 SER B C 10
ATOM 20108 O O . SER B 2 43 ? -4.495 -18.801 -5.389 1.00 0.00 606 SER B O 10
ATOM 20116 N N . ASN B 2 44 ? -4.699 -16.571 -5.203 1.00 0.00 607 ASN B N 10
ATOM 20117 C CA . ASN B 2 44 ? -5.581 -16.442 -6.350 1.00 0.00 607 ASN B CA 10
ATOM 20118 C C . ASN B 2 44 ? -4.883 -15.588 -7.405 1.00 0.00 607 ASN B C 10
ATOM 20119 O O . ASN B 2 44 ? -5.448 -14.616 -7.909 1.00 0.00 607 ASN B O 10
ATOM 20130 N N . ASP B 2 45 ? -3.628 -15.969 -7.699 1.00 0.00 608 ASP B N 10
ATOM 20131 C CA . ASP B 2 45 ? -2.725 -15.226 -8.597 1.00 0.00 608 ASP B CA 10
ATOM 20132 C C . ASP B 2 45 ? -2.069 -14.046 -7.882 1.00 0.00 608 ASP B C 10
ATOM 20133 O O . ASP B 2 45 ? -1.430 -13.212 -8.513 1.00 0.00 608 ASP B O 10
ATOM 20142 N N . LEU B 2 46 ? -2.230 -13.962 -6.565 1.00 0.00 609 LEU B N 10
ATOM 20143 C CA . LEU B 2 46 ? -1.602 -12.891 -5.800 1.00 0.00 609 LEU B CA 10
ATOM 20144 C C . LEU B 2 46 ? -0.485 -13.430 -4.917 1.00 0.00 609 LEU B C 10
ATOM 20145 O O . LEU B 2 46 ? -0.447 -14.624 -4.615 1.00 0.00 609 LEU B O 10
ATOM 20161 N N . LYS B 2 47 ? 0.409 -12.535 -4.506 1.00 0.00 610 LYS B N 10
ATOM 20162 C CA . LYS B 2 47 ? 1.475 -12.859 -3.560 1.00 0.00 610 LYS B CA 10
ATOM 20163 C C . LYS B 2 47 ? 1.825 -11.630 -2.726 1.00 0.00 610 LYS B C 10
ATOM 20164 O O . LYS B 2 47 ? 1.839 -10.509 -3.243 1.00 0.00 610 LYS B O 10
ATOM 20183 N N . ILE B 2 48 ? 2.085 -11.844 -1.441 1.00 0.00 611 ILE B N 10
ATOM 20184 C CA . ILE B 2 48 ? 2.570 -10.788 -0.560 1.00 0.00 611 ILE B CA 10
ATOM 20185 C C . ILE B 2 48 ? 4.091 -10.756 -0.591 1.00 0.00 611 ILE B C 10
ATOM 20186 O O . ILE B 2 48 ? 4.739 -11.788 -0.772 1.00 0.00 611 ILE B O 10
ATOM 20202 N N . ASP B 2 49 ? 4.645 -9.576 -0.430 1.00 0.00 612 ASP B N 10
ATOM 20203 C CA . ASP B 2 49 ? 6.091 -9.413 -0.332 1.00 0.00 612 ASP B CA 10
ATOM 20204 C C . ASP B 2 49 ? 6.440 -8.552 0.868 1.00 0.00 612 ASP B C 10
ATOM 20205 O O . ASP B 2 49 ? 5.658 -7.688 1.269 1.00 0.00 612 ASP B O 10
ATOM 20214 N N . SER B 2 50 ? 7.609 -8.785 1.428 1.00 0.00 613 SER B N 10
ATOM 20215 C CA . SER B 2 50 ? 8.079 -8.013 2.560 1.00 0.00 613 SER B CA 10
ATOM 20216 C C . SER B 2 50 ? 9.290 -7.171 2.164 1.00 0.00 613 SER B C 10
ATOM 20217 O O . SER B 2 50 ? 10.315 -7.706 1.736 1.00 0.00 613 SER B O 10
ATOM 20225 N N . SER B 2 51 ? 9.166 -5.856 2.286 1.00 0.00 614 SER B N 10
ATOM 20226 C CA . SER B 2 51 ? 10.263 -4.963 1.956 1.00 0.00 614 SER B CA 10
ATOM 20227 C C . SER B 2 51 ? 10.403 -3.852 3.002 1.00 0.00 614 SER B C 10
ATOM 20228 O O . SER B 2 51 ? 9.598 -2.926 3.053 1.00 0.00 614 SER B O 10
ATOM 20236 N N . THR B 2 52 ? 11.416 -3.959 3.850 1.00 0.00 615 THR B N 10
ATOM 20237 C CA . THR B 2 52 ? 11.635 -2.976 4.907 1.00 0.00 615 THR B CA 10
ATOM 20238 C C . THR B 2 52 ? 12.260 -1.698 4.358 1.00 0.00 615 THR B C 10
ATOM 20239 O O . THR B 2 52 ? 13.392 -1.711 3.876 1.00 0.00 615 THR B O 10
ATOM 20250 N N . VAL B 2 53 ? 11.508 -0.602 4.408 1.00 0.00 616 VAL B N 10
ATOM 20251 C CA . VAL B 2 53 ? 12.038 0.697 4.038 1.00 0.00 616 VAL B CA 10
ATOM 20252 C C . VAL B 2 53 ? 13.201 1.095 4.943 1.00 0.00 616 VAL B C 10
ATOM 20253 O O . VAL B 2 53 ? 13.047 1.233 6.155 1.00 0.00 616 VAL B O 10
ATOM 20266 N N . GLU B 2 54 ? 14.367 1.246 4.338 1.00 0.00 617 GLU B N 10
ATOM 20267 C CA . GLU B 2 54 ? 15.567 1.648 5.043 1.00 0.00 617 GLU B CA 10
ATOM 20268 C C . GLU B 2 54 ? 15.759 3.156 4.989 1.00 0.00 617 GLU B C 10
ATOM 20269 O O . GLU B 2 54 ? 16.472 3.729 5.811 1.00 0.00 617 GLU B O 10
ATOM 20281 N N . ARG B 2 55 ? 15.128 3.802 4.018 1.00 0.00 618 ARG B N 10
ATOM 20282 C CA . ARG B 2 55 ? 15.343 5.222 3.806 1.00 0.00 618 ARG B CA 10
ATOM 20283 C C . ARG B 2 55 ? 14.207 5.832 2.995 1.00 0.00 618 ARG B C 10
ATOM 20284 O O . ARG B 2 55 ? 13.615 5.171 2.144 1.00 0.00 618 ARG B O 10
ATOM 20305 N N . ILE B 2 56 ? 13.905 7.089 3.278 1.00 0.00 619 ILE B N 10
ATOM 20306 C CA . ILE B 2 56 ? 12.849 7.807 2.583 1.00 0.00 619 ILE B CA 10
ATOM 20307 C C . ILE B 2 56 ? 13.375 9.137 2.069 1.00 0.00 619 ILE B C 10
ATOM 20308 O O . ILE B 2 56 ? 13.800 9.998 2.843 1.00 0.00 619 ILE B O 10
ATOM 20324 N N . GLU B 2 57 ? 13.342 9.294 0.759 1.00 0.00 620 GLU B N 10
ATOM 20325 C CA . GLU B 2 57 ? 13.937 10.447 0.111 1.00 0.00 620 GLU B CA 10
ATOM 20326 C C . GLU B 2 57 ? 12.870 11.293 -0.572 1.00 0.00 620 GLU B C 10
ATOM 20327 O O . GLU B 2 57 ? 11.942 10.761 -1.183 1.00 0.00 620 GLU B O 10
ATOM 20339 N N . ASP B 2 58 ? 12.997 12.603 -0.464 1.00 0.00 621 ASP B N 10
ATOM 20340 C CA . ASP B 2 58 ? 12.035 13.514 -1.073 1.00 0.00 621 ASP B CA 10
ATOM 20341 C C . ASP B 2 58 ? 12.410 13.833 -2.510 1.00 0.00 621 ASP B C 10
ATOM 20342 O O . ASP B 2 58 ? 13.587 13.951 -2.853 1.00 0.00 621 ASP B O 10
ATOM 20351 N N . SER B 2 59 ? 11.394 13.961 -3.339 1.00 0.00 622 SER B N 10
ATOM 20352 C CA . SER B 2 59 ? 11.575 14.235 -4.755 1.00 0.00 622 SER B CA 10
ATOM 20353 C C . SER B 2 59 ? 10.920 15.567 -5.113 1.00 0.00 622 SER B C 10
ATOM 20354 O O . SER B 2 59 ? 9.876 15.919 -4.561 1.00 0.00 622 SER B O 10
ATOM 20362 N N . HIS B 2 60 ? 11.536 16.304 -6.033 1.00 0.00 623 HIS B N 10
ATOM 20363 C CA . HIS B 2 60 ? 11.022 17.611 -6.445 1.00 0.00 623 HIS B CA 10
ATOM 20364 C C . HIS B 2 60 ? 9.772 17.450 -7.298 1.00 0.00 623 HIS B C 10
ATOM 20365 O O . HIS B 2 60 ? 9.026 18.405 -7.511 1.00 0.00 623 HIS B O 10
ATOM 20380 N N . SER B 2 61 ? 9.557 16.243 -7.791 1.00 0.00 624 SER B N 10
ATOM 20381 C CA . SER B 2 61 ? 8.323 15.915 -8.468 1.00 0.00 624 SER B CA 10
ATOM 20382 C C . SER B 2 61 ? 7.155 16.095 -7.492 1.00 0.00 624 SER B C 10
ATOM 20383 O O . SER B 2 61 ? 7.266 15.753 -6.310 1.00 0.00 624 SER B O 10
ATOM 20391 N N . PRO B 2 62 ? 6.043 16.670 -7.971 1.00 0.00 625 PRO B N 10
ATOM 20392 C CA . PRO B 2 62 ? 4.902 17.038 -7.126 1.00 0.00 625 PRO B CA 10
ATOM 20393 C C . PRO B 2 62 ? 4.324 15.879 -6.330 1.00 0.00 625 PRO B C 10
ATOM 20394 O O . PRO B 2 62 ? 3.732 14.954 -6.890 1.00 0.00 625 PRO B O 10
ATOM 20405 N N . GLY B 2 63 ? 4.491 15.958 -5.012 1.00 0.00 626 GLY B N 10
ATOM 20406 C CA . GLY B 2 63 ? 3.953 14.952 -4.124 1.00 0.00 626 GLY B CA 10
ATOM 20407 C C . GLY B 2 63 ? 4.605 13.604 -4.313 1.00 0.00 626 GLY B C 10
ATOM 20408 O O . GLY B 2 63 ? 3.952 12.576 -4.185 1.00 0.00 626 GLY B O 10
ATOM 20412 N N . VAL B 2 64 ? 5.894 13.603 -4.617 1.00 0.00 627 VAL B N 10
ATOM 20413 C CA . VAL B 2 64 ? 6.605 12.364 -4.868 1.00 0.00 627 VAL B CA 10
ATOM 20414 C C . VAL B 2 64 ? 7.658 12.110 -3.802 1.00 0.00 627 VAL B C 10
ATOM 20415 O O . VAL B 2 64 ? 8.405 13.012 -3.416 1.00 0.00 627 VAL B O 10
ATOM 20428 N N . ALA B 2 65 ? 7.698 10.883 -3.321 1.00 0.00 628 ALA B N 10
ATOM 20429 C CA . ALA B 2 65 ? 8.729 10.455 -2.400 1.00 0.00 628 ALA B CA 10
ATOM 20430 C C . ALA B 2 65 ? 9.244 9.097 -2.818 1.00 0.00 628 ALA B C 10
ATOM 20431 O O . ALA B 2 65 ? 8.467 8.196 -3.138 1.00 0.00 628 ALA B O 10
ATOM 20438 N N . VAL B 2 66 ? 10.549 8.958 -2.835 1.00 0.00 629 VAL B N 10
ATOM 20439 C CA . VAL B 2 66 ? 11.159 7.693 -3.165 1.00 0.00 629 VAL B CA 10
ATOM 20440 C C . VAL B 2 66 ? 11.484 6.936 -1.897 1.00 0.00 629 VAL B C 10
ATOM 20441 O O . VAL B 2 66 ? 12.269 7.388 -1.055 1.00 0.00 629 VAL B O 10
ATOM 20454 N N . ILE B 2 67 ? 10.834 5.805 -1.747 1.00 0.00 630 ILE B N 10
ATOM 20455 C CA . ILE B 2 67 ? 11.029 4.968 -0.597 1.00 0.00 630 ILE B CA 10
ATOM 20456 C C . ILE B 2 67 ? 12.054 3.896 -0.931 1.00 0.00 630 ILE B C 10
ATOM 20457 O O . ILE B 2 67 ? 11.852 3.103 -1.851 1.00 0.00 630 ILE B O 10
ATOM 20473 N N . GLN B 2 68 ? 13.162 3.898 -0.215 1.00 0.00 631 GLN B N 10
ATOM 20474 C CA . GLN B 2 68 ? 14.211 2.922 -0.439 1.00 0.00 631 GLN B CA 10
ATOM 20475 C C . GLN B 2 68 ? 13.989 1.710 0.451 1.00 0.00 631 GLN B C 10
ATOM 20476 O O . GLN B 2 68 ? 14.120 1.795 1.674 1.00 0.00 631 GLN B O 10
ATOM 20490 N N . PHE B 2 69 ? 13.651 0.593 -0.167 1.00 0.00 632 PHE B N 10
ATOM 20491 C CA . PHE B 2 69 ? 13.342 -0.628 0.562 1.00 0.00 632 PHE B CA 10
ATOM 20492 C C . PHE B 2 69 ? 14.471 -1.629 0.464 1.00 0.00 632 PHE B C 10
ATOM 20493 O O . PHE B 2 69 ? 15.149 -1.705 -0.551 1.00 0.00 632 PHE B O 10
ATOM 20510 N N . ALA B 2 70 ? 14.657 -2.391 1.522 1.00 0.00 633 ALA B N 10
ATOM 20511 C CA . ALA B 2 70 ? 15.552 -3.529 1.501 1.00 0.00 633 ALA B CA 10
ATOM 20512 C C . ALA B 2 70 ? 14.734 -4.803 1.348 1.00 0.00 633 ALA B C 10
ATOM 20513 O O . ALA B 2 70 ? 14.175 -5.317 2.317 1.00 0.00 633 ALA B O 10
ATOM 20520 N N . VAL B 2 71 ? 14.656 -5.294 0.123 1.00 0.00 634 VAL B N 10
ATOM 20521 C CA . VAL B 2 71 ? 13.821 -6.443 -0.196 1.00 0.00 634 VAL B CA 10
ATOM 20522 C C . VAL B 2 71 ? 14.535 -7.750 0.130 1.00 0.00 634 VAL B C 10
ATOM 20523 O O . VAL B 2 71 ? 15.667 -7.981 -0.311 1.00 0.00 634 VAL B O 10
ATOM 20536 N N . GLY B 2 72 ? 13.874 -8.591 0.914 1.00 0.00 635 GLY B N 10
ATOM 20537 C CA . GLY B 2 72 ? 14.415 -9.892 1.243 1.00 0.00 635 GLY B CA 10
ATOM 20538 C C . GLY B 2 72 ? 15.416 -9.833 2.375 1.00 0.00 635 GLY B C 10
ATOM 20539 O O . GLY B 2 72 ? 15.761 -8.750 2.854 1.00 0.00 635 GLY B O 10
ATOM 20543 N N . GLU B 2 73 ? 15.891 -10.996 2.802 1.00 0.00 636 GLU B N 10
ATOM 20544 C CA . GLU B 2 73 ? 16.888 -11.074 3.857 1.00 0.00 636 GLU B CA 10
ATOM 20545 C C . GLU B 2 73 ? 18.262 -10.677 3.329 1.00 0.00 636 GLU B C 10
ATOM 20546 O O . GLU B 2 73 ? 19.199 -10.465 4.097 1.00 0.00 636 GLU B O 10
ATOM 20558 N N . HIS B 2 74 ? 18.375 -10.584 2.009 1.00 0.00 637 HIS B N 10
ATOM 20559 C CA . HIS B 2 74 ? 19.600 -10.109 1.382 1.00 0.00 637 HIS B CA 10
ATOM 20560 C C . HIS B 2 74 ? 19.627 -8.586 1.404 1.00 0.00 637 HIS B C 10
ATOM 20561 O O . HIS B 2 74 ? 20.659 -7.955 1.173 1.00 0.00 637 HIS B O 10
ATOM 20576 N N . ARG B 2 75 ? 18.454 -8.021 1.698 1.00 0.00 638 ARG B N 10
ATOM 20577 C CA . ARG B 2 75 ? 18.268 -6.584 1.848 1.00 0.00 638 ARG B CA 10
ATOM 20578 C C . ARG B 2 75 ? 18.624 -5.832 0.571 1.00 0.00 638 ARG B C 10
ATOM 20579 O O . ARG B 2 75 ? 19.380 -4.865 0.600 1.00 0.00 638 ARG B O 10
ATOM 20600 N N . ALA B 2 76 ? 18.071 -6.278 -0.548 1.00 0.00 639 ALA B N 10
ATOM 20601 C CA . ALA B 2 76 ? 18.289 -5.603 -1.817 1.00 0.00 639 ALA B CA 10
ATOM 20602 C C . ALA B 2 76 ? 17.529 -4.288 -1.841 1.00 0.00 639 ALA B C 10
ATOM 20603 O O . ALA B 2 76 ? 16.302 -4.269 -1.749 1.00 0.00 639 ALA B O 10
ATOM 20610 N N . GLN B 2 77 ? 18.256 -3.193 -1.960 1.00 0.00 640 GLN B N 10
ATOM 20611 C CA . GLN B 2 77 ? 17.657 -1.878 -1.819 1.00 0.00 640 GLN B CA 10
ATOM 20612 C C . GLN B 2 77 ? 17.117 -1.347 -3.140 1.00 0.00 640 GLN B C 10
ATOM 20613 O O . GLN B 2 77 ? 17.814 -1.318 -4.157 1.00 0.00 640 GLN B O 10
ATOM 20627 N N . VAL B 2 78 ? 15.853 -0.950 -3.098 1.00 0.00 641 VAL B N 10
ATOM 20628 C CA . VAL B 2 78 ? 15.146 -0.423 -4.255 1.00 0.00 641 VAL B CA 10
ATOM 20629 C C . VAL B 2 78 ? 14.677 0.996 -3.975 1.00 0.00 641 VAL B C 10
ATOM 20630 O O . VAL B 2 78 ? 14.124 1.268 -2.910 1.00 0.00 641 VAL B O 10
ATOM 20643 N N . SER B 2 79 ? 14.895 1.890 -4.922 1.00 0.00 642 SER B N 10
ATOM 20644 C CA . SER B 2 79 ? 14.447 3.263 -4.787 1.00 0.00 642 SER B CA 10
ATOM 20645 C C . SER B 2 79 ? 13.311 3.543 -5.765 1.00 0.00 642 SER B C 10
ATOM 20646 O O . SER B 2 79 ? 13.538 3.709 -6.964 1.00 0.00 642 SER B O 10
ATOM 20654 N N . VAL B 2 80 ? 12.089 3.593 -5.253 1.00 0.00 643 VAL B N 10
ATOM 20655 C CA . VAL B 2 80 ? 10.924 3.801 -6.087 1.00 0.00 643 VAL B CA 10
ATOM 20656 C C . VAL B 2 80 ? 10.220 5.115 -5.737 1.00 0.00 643 VAL B C 10
ATOM 20657 O O . VAL B 2 80 ? 9.863 5.358 -4.582 1.00 0.00 643 VAL B O 10
ATOM 20670 N N . GLU B 2 81 ? 10.051 5.967 -6.742 1.00 0.00 644 GLU B N 10
ATOM 20671 C CA . GLU B 2 81 ? 9.391 7.255 -6.566 1.00 0.00 644 GLU B CA 10
ATOM 20672 C C . GLU B 2 81 ? 7.885 7.130 -6.774 1.00 0.00 644 GLU B C 10
ATOM 20673 O O . GLU B 2 81 ? 7.414 7.021 -7.908 1.00 0.00 644 GLU B O 10
ATOM 20685 N N . VAL B 2 82 ? 7.138 7.142 -5.681 1.00 0.00 645 VAL B N 10
ATOM 20686 C CA . VAL B 2 82 ? 5.699 7.067 -5.729 1.00 0.00 645 VAL B CA 10
ATOM 20687 C C . VAL B 2 82 ? 5.099 8.358 -5.181 1.00 0.00 645 VAL B C 10
ATOM 20688 O O . VAL B 2 82 ? 5.762 9.085 -4.436 1.00 0.00 645 VAL B O 10
ATOM 20701 N N . LEU B 2 83 ? 3.861 8.657 -5.559 1.00 0.00 646 LEU B N 10
ATOM 20702 C CA . LEU B 2 83 ? 3.167 9.790 -4.981 1.00 0.00 646 LEU B CA 10
ATOM 20703 C C . LEU B 2 83 ? 2.875 9.530 -3.511 1.00 0.00 646 LEU B C 10
ATOM 20704 O O . LEU B 2 83 ? 2.461 8.436 -3.127 1.00 0.00 646 LEU B O 10
ATOM 20720 N N . VAL B 2 84 ? 3.086 10.553 -2.704 1.00 0.00 647 VAL B N 10
ATOM 20721 C CA . VAL B 2 84 ? 2.964 10.452 -1.255 1.00 0.00 647 VAL B CA 10
ATOM 20722 C C . VAL B 2 84 ? 1.529 10.174 -0.811 1.00 0.00 647 VAL B C 10
ATOM 20723 O O . VAL B 2 84 ? 1.293 9.781 0.330 1.00 0.00 647 VAL B O 10
ATOM 20736 N N . GLU B 2 85 ? 0.580 10.370 -1.714 1.00 0.00 648 GLU B N 10
ATOM 20737 C CA . GLU B 2 85 ? -0.830 10.168 -1.406 1.00 0.00 648 GLU B CA 10
ATOM 20738 C C . GLU B 2 85 ? -1.228 8.704 -1.589 1.00 0.00 648 GLU B C 10
ATOM 20739 O O . GLU B 2 85 ? -2.384 8.333 -1.380 1.00 0.00 648 GLU B O 10
ATOM 20751 N N . TYR B 2 86 ? -0.267 7.879 -1.980 1.00 0.00 649 TYR B N 10
ATOM 20752 C CA . TYR B 2 86 ? -0.502 6.456 -2.131 1.00 0.00 649 TYR B CA 10
ATOM 20753 C C . TYR B 2 86 ? -0.491 5.764 -0.775 1.00 0.00 649 TYR B C 10
ATOM 20754 O O . TYR B 2 86 ? 0.480 5.871 -0.024 1.00 0.00 649 TYR B O 10
ATOM 20772 N N . PRO B 2 87 ? -1.579 5.062 -0.434 1.00 0.00 650 PRO B N 10
ATOM 20773 C CA . PRO B 2 87 ? -1.678 4.335 0.818 1.00 0.00 650 PRO B CA 10
ATOM 20774 C C . PRO B 2 87 ? -0.960 2.995 0.758 1.00 0.00 650 PRO B C 10
ATOM 20775 O O . PRO B 2 87 ? -1.423 2.053 0.117 1.00 0.00 650 PRO B O 10
ATOM 20786 N N . PHE B 2 88 ? 0.165 2.916 1.446 1.00 0.00 651 PHE B N 10
ATOM 20787 C CA . PHE B 2 88 ? 0.981 1.715 1.454 1.00 0.00 651 PHE B CA 10
ATOM 20788 C C . PHE B 2 88 ? 0.534 0.765 2.552 1.00 0.00 651 PHE B C 10
ATOM 20789 O O . PHE B 2 88 ? 0.557 1.108 3.737 1.00 0.00 651 PHE B O 10
ATOM 20806 N N . PHE B 2 89 ? 0.110 -0.423 2.156 1.00 0.00 652 PHE B N 10
ATOM 20807 C CA . PHE B 2 89 ? -0.192 -1.464 3.117 1.00 0.00 652 PHE B CA 10
ATOM 20808 C C . PHE B 2 89 ? 1.109 -2.010 3.666 1.00 0.00 652 PHE B C 10
ATOM 20809 O O . PHE B 2 89 ? 1.964 -2.468 2.908 1.00 0.00 652 PHE B O 10
ATOM 20826 N N . VAL B 2 90 ? 1.279 -1.942 4.971 1.00 0.00 653 VAL B N 10
ATOM 20827 C CA . VAL B 2 90 ? 2.540 -2.327 5.564 1.00 0.00 653 VAL B CA 10
ATOM 20828 C C . VAL B 2 90 ? 2.399 -3.643 6.342 1.00 0.00 653 VAL B C 10
ATOM 20829 O O . VAL B 2 90 ? 1.479 -3.812 7.141 1.00 0.00 653 VAL B O 10
ATOM 20842 N N . PHE B 2 91 ? 3.349 -4.545 6.097 1.00 0.00 654 PHE B N 10
ATOM 20843 C CA . PHE B 2 91 ? 3.346 -5.929 6.592 1.00 0.00 654 PHE B CA 10
ATOM 20844 C C . PHE B 2 91 ? 3.377 -6.027 8.122 1.00 0.00 654 PHE B C 10
ATOM 20845 O O . PHE B 2 91 ? 4.436 -6.224 8.713 1.00 0.00 654 PHE B O 10
ATOM 20862 N N . GLY B 2 92 ? 2.224 -5.898 8.756 1.00 0.00 655 GLY B N 10
ATOM 20863 C CA . GLY B 2 92 ? 2.163 -5.994 10.205 1.00 0.00 655 GLY B CA 10
ATOM 20864 C C . GLY B 2 92 ? 2.178 -4.637 10.873 1.00 0.00 655 GLY B C 10
ATOM 20865 O O . GLY B 2 92 ? 1.610 -4.456 11.949 1.00 0.00 655 GLY B O 10
ATOM 20869 N N . GLN B 2 93 ? 2.823 -3.682 10.223 1.00 0.00 656 GLN B N 10
ATOM 20870 C CA . GLN B 2 93 ? 2.958 -2.338 10.761 1.00 0.00 656 GLN B CA 10
ATOM 20871 C C . GLN B 2 93 ? 1.612 -1.616 10.746 1.00 0.00 656 GLN B C 10
ATOM 20872 O O . GLN B 2 93 ? 1.288 -0.874 11.675 1.00 0.00 656 GLN B O 10
ATOM 20886 N N . GLY B 2 94 ? 0.821 -1.838 9.700 1.00 0.00 657 GLY B N 10
ATOM 20887 C CA . GLY B 2 94 ? -0.519 -1.289 9.678 1.00 0.00 657 GLY B CA 10
ATOM 20888 C C . GLY B 2 94 ? -0.934 -0.735 8.331 1.00 0.00 657 GLY B C 10
ATOM 20889 O O . GLY B 2 94 ? -0.335 -1.054 7.299 1.00 0.00 657 GLY B O 10
ATOM 20893 N N . TRP B 2 95 ? -1.967 0.094 8.357 1.00 0.00 658 TRP B N 10
ATOM 20894 C CA . TRP B 2 95 ? -2.525 0.702 7.158 1.00 0.00 658 TRP B CA 10
ATOM 20895 C C . TRP B 2 95 ? -2.016 2.139 7.053 1.00 0.00 658 TRP B C 10
ATOM 20896 O O . TRP B 2 95 ? -2.547 3.046 7.696 1.00 0.00 658 TRP B O 10
ATOM 20917 N N . SER B 2 96 ? -0.981 2.342 6.250 1.00 0.00 659 SER B N 10
ATOM 20918 C CA . SER B 2 96 ? -0.225 3.580 6.293 1.00 0.00 659 SER B CA 10
ATOM 20919 C C . SER B 2 96 ? -0.136 4.260 4.930 1.00 0.00 659 SER B C 10
ATOM 20920 O O . SER B 2 96 ? -0.525 3.699 3.914 1.00 0.00 659 SER B O 10
ATOM 20928 N N . SER B 2 97 ? 0.324 5.503 4.936 1.00 0.00 660 SER B N 10
ATOM 20929 C CA . SER B 2 97 ? 0.618 6.239 3.715 1.00 0.00 660 SER B CA 10
ATOM 20930 C C . SER B 2 97 ? 1.804 7.161 3.948 1.00 0.00 660 SER B C 10
ATOM 20931 O O . SER B 2 97 ? 2.073 7.563 5.084 1.00 0.00 660 SER B O 10
ATOM 20939 N N . CYS B 2 98 ? 2.521 7.478 2.874 1.00 0.00 661 CYS B N 10
ATOM 20940 C CA . CYS B 2 98 ? 3.686 8.354 2.952 1.00 0.00 661 CYS B CA 10
ATOM 20941 C C . CYS B 2 98 ? 3.259 9.787 3.241 1.00 0.00 661 CYS B C 10
ATOM 20942 O O . CYS B 2 98 ? 4.092 10.661 3.491 1.00 0.00 661 CYS B O 10
ATOM 20950 N N . CYS B 2 99 ? 1.955 10.011 3.201 1.00 0.00 662 CYS B N 10
ATOM 20951 C CA . CYS B 2 99 ? 1.386 11.300 3.518 1.00 0.00 662 CYS B CA 10
ATOM 20952 C C . CYS B 2 99 ? -0.082 11.130 3.865 1.00 0.00 662 CYS B C 10
ATOM 20953 O O . CYS B 2 99 ? -0.960 11.327 3.020 1.00 0.00 662 CYS B O 10
ATOM 20961 N N . PRO B 2 100 ? -0.364 10.738 5.119 1.00 0.00 663 PRO B N 10
ATOM 20962 C CA . PRO B 2 100 ? -1.733 10.589 5.611 1.00 0.00 663 PRO B CA 10
ATOM 20963 C C . PRO B 2 100 ? -2.512 11.880 5.453 1.00 0.00 663 PRO B C 10
ATOM 20964 O O . PRO B 2 100 ? -3.737 11.873 5.344 1.00 0.00 663 PRO B O 10
ATOM 20975 N N . GLU B 2 101 ? -1.779 12.987 5.432 1.00 0.00 664 GLU B N 10
ATOM 20976 C CA . GLU B 2 101 ? -2.360 14.286 5.169 1.00 0.00 664 GLU B CA 10
ATOM 20977 C C . GLU B 2 101 ? -3.137 14.243 3.859 1.00 0.00 664 GLU B C 10
ATOM 20978 O O . GLU B 2 101 ? -4.353 14.391 3.859 1.00 0.00 664 GLU B O 10
ATOM 20990 N N . ARG B 2 102 ? -2.433 13.977 2.758 1.00 0.00 665 ARG B N 10
ATOM 20991 C CA . ARG B 2 102 ? -3.043 13.967 1.429 1.00 0.00 665 ARG B CA 10
ATOM 20992 C C . ARG B 2 102 ? -4.078 12.860 1.273 1.00 0.00 665 ARG B C 10
ATOM 20993 O O . ARG B 2 102 ? -5.185 13.116 0.810 1.00 0.00 665 ARG B O 10
ATOM 21014 N N . THR B 2 103 ? -3.728 11.636 1.645 1.00 0.00 666 THR B N 10
ATOM 21015 C CA . THR B 2 103 ? -4.628 10.507 1.448 1.00 0.00 666 THR B CA 10
ATOM 21016 C C . THR B 2 103 ? -5.963 10.731 2.170 1.00 0.00 666 THR B C 10
ATOM 21017 O O . THR B 2 103 ? -7.030 10.436 1.629 1.00 0.00 666 THR B O 10
ATOM 21028 N N . SER B 2 104 ? -5.905 11.286 3.375 1.00 0.00 667 SER B N 10
ATOM 21029 C CA . SER B 2 104 ? -7.105 11.622 4.121 1.00 0.00 667 SER B CA 10
ATOM 21030 C C . SER B 2 104 ? -7.748 12.922 3.616 1.00 0.00 667 SER B C 10
ATOM 21031 O O . SER B 2 104 ? -8.968 13.065 3.634 1.00 0.00 667 SER B O 10
ATOM 21039 N N . GLN B 2 105 ? -6.926 13.874 3.191 1.00 0.00 668 GLN B N 10
ATOM 21040 C CA . GLN B 2 105 ? -7.402 15.123 2.615 1.00 0.00 668 GLN B CA 10
ATOM 21041 C C . GLN B 2 105 ? -8.165 14.922 1.314 1.00 0.00 668 GLN B C 10
ATOM 21042 O O . GLN B 2 105 ? -9.292 15.386 1.162 1.00 0.00 668 GLN B O 10
ATOM 21056 N N . LEU B 2 106 ? -7.550 14.214 0.388 1.00 0.00 669 LEU B N 10
ATOM 21057 C CA . LEU B 2 106 ? -8.039 14.159 -0.981 1.00 0.00 669 LEU B CA 10
ATOM 21058 C C . LEU B 2 106 ? -8.966 12.972 -1.191 1.00 0.00 669 LEU B C 10
ATOM 21059 O O . LEU B 2 106 ? -9.956 13.063 -1.913 1.00 0.00 669 LEU B O 10
ATOM 21075 N N . PHE B 2 107 ? -8.641 11.862 -0.554 1.00 0.00 670 PHE B N 10
ATOM 21076 C CA . PHE B 2 107 ? -9.391 10.630 -0.743 1.00 0.00 670 PHE B CA 10
ATOM 21077 C C . PHE B 2 107 ? -10.184 10.277 0.510 1.00 0.00 670 PHE B C 10
ATOM 21078 O O . PHE B 2 107 ? -10.879 9.259 0.552 1.00 0.00 670 PHE B O 10
ATOM 21095 N N . ASP B 2 108 ? -10.062 11.136 1.526 1.00 0.00 671 ASP B N 10
ATOM 21096 C CA . ASP B 2 108 ? -10.760 10.978 2.810 1.00 0.00 671 ASP B CA 10
ATOM 21097 C C . ASP B 2 108 ? -10.389 9.681 3.514 1.00 0.00 671 ASP B C 10
ATOM 21098 O O . ASP B 2 108 ? -10.990 9.321 4.524 1.00 0.00 671 ASP B O 10
ATOM 21107 N N . LEU B 2 109 ? -9.380 9.000 3.007 1.00 0.00 672 LEU B N 10
ATOM 21108 C CA . LEU B 2 109 ? -9.006 7.704 3.534 1.00 0.00 672 LEU B CA 10
ATOM 21109 C C . LEU B 2 109 ? -7.984 7.855 4.658 1.00 0.00 672 LEU B C 10
ATOM 21110 O O . LEU B 2 109 ? -6.899 8.401 4.451 1.00 0.00 672 LEU B O 10
ATOM 21126 N N . PRO B 2 110 ? -8.325 7.387 5.874 1.00 0.00 673 PRO B N 10
ATOM 21127 C CA . PRO B 2 110 ? -7.443 7.497 7.033 1.00 0.00 673 PRO B CA 10
ATOM 21128 C C . PRO B 2 110 ? -6.256 6.553 6.933 1.00 0.00 673 PRO B C 10
ATOM 21129 O O . PRO B 2 110 ? -6.404 5.380 6.582 1.00 0.00 673 PRO B O 10
ATOM 21140 N N . CYS B 2 111 ? -5.083 7.074 7.243 1.00 0.00 674 CYS B N 10
ATOM 21141 C CA . CYS B 2 111 ? -3.847 6.332 7.071 1.00 0.00 674 CYS B CA 10
ATOM 21142 C C . CYS B 2 111 ? -2.846 6.666 8.165 1.00 0.00 674 CYS B C 10
ATOM 21143 O O . CYS B 2 111 ? -2.751 7.810 8.607 1.00 0.00 674 CYS B O 10
ATOM 21151 N N . SER B 2 112 ? -2.126 5.652 8.616 1.00 0.00 675 SER B N 10
ATOM 21152 C CA . SER B 2 112 ? -1.027 5.836 9.548 1.00 0.00 675 SER B CA 10
ATOM 21153 C C . SER B 2 112 ? 0.199 6.310 8.778 1.00 0.00 675 SER B C 10
ATOM 21154 O O . SER B 2 112 ? 0.237 6.197 7.557 1.00 0.00 675 SER B O 10
ATOM 21162 N N . LYS B 2 113 ? 1.180 6.878 9.457 1.00 0.00 676 LYS B N 10
ATOM 21163 C CA . LYS B 2 113 ? 2.350 7.382 8.756 1.00 0.00 676 LYS B CA 10
ATOM 21164 C C . LYS B 2 113 ? 3.287 6.255 8.347 1.00 0.00 676 LYS B C 10
ATOM 21165 O O . LYS B 2 113 ? 3.827 5.540 9.192 1.00 0.00 676 LYS B O 10
ATOM 21184 N N . LEU B 2 114 ? 3.470 6.109 7.044 1.00 0.00 677 LEU B N 10
ATOM 21185 C CA . LEU B 2 114 ? 4.452 5.185 6.506 1.00 0.00 677 LEU B CA 10
ATOM 21186 C C . LEU B 2 114 ? 5.828 5.831 6.606 1.00 0.00 677 LEU B C 10
ATOM 21187 O O . LEU B 2 114 ? 6.069 6.890 6.024 1.00 0.00 677 LEU B O 10
ATOM 21203 N N . SER B 2 115 ? 6.705 5.222 7.381 1.00 0.00 678 SER B N 10
ATOM 21204 C CA . SER B 2 115 ? 8.051 5.736 7.548 1.00 0.00 678 SER B CA 10
ATOM 21205 C C . SER B 2 115 ? 9.080 4.619 7.489 1.00 0.00 678 SER B C 10
ATOM 21206 O O . SER B 2 115 ? 8.733 3.442 7.441 1.00 0.00 678 SER B O 10
ATOM 21214 N N . VAL B 2 116 ? 10.346 5.008 7.484 1.00 0.00 679 VAL B N 10
ATOM 21215 C CA . VAL B 2 116 ? 11.448 4.074 7.459 1.00 0.00 679 VAL B CA 10
ATOM 21216 C C . VAL B 2 116 ? 11.380 3.101 8.642 1.00 0.00 679 VAL B C 10
ATOM 21217 O O . VAL B 2 116 ? 11.091 3.492 9.776 1.00 0.00 679 VAL B O 10
ATOM 21230 N N . GLY B 2 117 ? 11.619 1.829 8.352 1.00 0.00 680 GLY B N 10
ATOM 21231 C CA . GLY B 2 117 ? 11.454 0.779 9.340 1.00 0.00 680 GLY B CA 10
ATOM 21232 C C . GLY B 2 117 ? 10.249 -0.094 9.057 1.00 0.00 680 GLY B C 10
ATOM 21233 O O . GLY B 2 117 ? 10.117 -1.183 9.615 1.00 0.00 680 GLY B O 10
ATOM 21237 N N . ASP B 2 118 ? 9.371 0.376 8.182 1.00 0.00 681 ASP B N 10
ATOM 21238 C CA . ASP B 2 118 ? 8.120 -0.324 7.918 1.00 0.00 681 ASP B CA 10
ATOM 21239 C C . ASP B 2 118 ? 8.240 -1.225 6.692 1.00 0.00 681 ASP B C 10
ATOM 21240 O O . ASP B 2 118 ? 8.504 -0.756 5.592 1.00 0.00 681 ASP B O 10
ATOM 21249 N N . VAL B 2 119 ? 8.056 -2.525 6.876 1.00 0.00 682 VAL B N 10
ATOM 21250 C CA . VAL B 2 119 ? 8.093 -3.445 5.746 1.00 0.00 682 VAL B CA 10
ATOM 21251 C C . VAL B 2 119 ? 6.835 -3.300 4.894 1.00 0.00 682 VAL B C 10
ATOM 21252 O O . VAL B 2 119 ? 5.762 -3.722 5.296 1.00 0.00 682 VAL B O 10
ATOM 21265 N N . CYS B 2 120 ? 6.972 -2.707 3.715 1.00 0.00 683 CYS B N 10
ATOM 21266 C CA . CYS B 2 120 ? 5.826 -2.509 2.841 1.00 0.00 683 CYS B CA 10
ATOM 21267 C C . CYS B 2 120 ? 5.433 -3.802 2.174 1.00 0.00 683 CYS B C 10
ATOM 21268 O O . CYS B 2 120 ? 6.280 -4.620 1.803 1.00 0.00 683 CYS B O 10
ATOM 21276 N N . ILE B 2 121 ? 4.138 -3.979 2.050 1.00 0.00 684 ILE B N 10
ATOM 21277 C CA . ILE B 2 121 ? 3.586 -5.131 1.392 1.00 0.00 684 ILE B CA 10
ATOM 21278 C C . ILE B 2 121 ? 3.568 -4.899 -0.112 1.00 0.00 684 ILE B C 10
ATOM 21279 O O . ILE B 2 121 ? 2.800 -4.068 -0.600 1.00 0.00 684 ILE B O 10
ATOM 21295 N N . SER B 2 122 ? 4.408 -5.592 -0.851 1.00 0.00 685 SER B N 10
ATOM 21296 C CA . SER B 2 122 ? 4.300 -5.525 -2.291 1.00 0.00 685 SER B CA 10
ATOM 21297 C C . SER B 2 122 ? 3.337 -6.601 -2.743 1.00 0.00 685 SER B C 10
ATOM 21298 O O . SER B 2 122 ? 3.570 -7.789 -2.522 1.00 0.00 685 SER B O 10
ATOM 21306 N N . LEU B 2 123 ? 2.249 -6.187 -3.351 1.00 0.00 686 LEU B N 10
ATOM 21307 C CA . LEU B 2 123 ? 1.246 -7.121 -3.789 1.00 0.00 686 LEU B CA 10
ATOM 21308 C C . LEU B 2 123 ? 1.325 -7.262 -5.298 1.00 0.00 686 LEU B C 10
ATOM 21309 O O . LEU B 2 123 ? 1.119 -6.289 -6.026 1.00 0.00 686 LEU B O 10
ATOM 21325 N N . THR B 2 124 ? 1.599 -8.463 -5.764 1.00 0.00 687 THR B N 10
ATOM 21326 C CA . THR B 2 124 ? 1.767 -8.687 -7.184 1.00 0.00 687 THR B CA 10
ATOM 21327 C C . THR B 2 124 ? 0.542 -9.380 -7.773 1.00 0.00 687 THR B C 10
ATOM 21328 O O . THR B 2 124 ? 0.130 -10.455 -7.327 1.00 0.00 687 THR B O 10
ATOM 21339 N N . LEU B 2 125 ? -0.065 -8.712 -8.740 1.00 0.00 688 LEU B N 10
ATOM 21340 C CA . LEU B 2 125 ? -1.194 -9.252 -9.476 1.00 0.00 688 LEU B CA 10
ATOM 21341 C C . LEU B 2 125 ? -0.677 -10.009 -10.695 1.00 0.00 688 LEU B C 10
ATOM 21342 O O . LEU B 2 125 ? -0.288 -9.397 -11.688 1.00 0.00 688 LEU B O 10
ATOM 21358 N N . LYS B 2 126 ? -0.638 -11.331 -10.593 1.00 0.00 689 LYS B N 10
ATOM 21359 C CA . LYS B 2 126 ? -0.099 -12.173 -11.646 1.00 0.00 689 LYS B CA 10
ATOM 21360 C C . LYS B 2 126 ? -0.960 -12.121 -12.902 1.00 0.00 689 LYS B C 10
ATOM 21361 O O . LYS B 2 126 ? -1.986 -12.826 -12.958 1.00 0.00 689 LYS B O 10
ATOM 21381 N N . VAL A 1 1 ? -18.587 -3.840 -5.469 1.00 0.00 34 VAL A N 11
ATOM 21382 C CA . VAL A 1 1 ? -17.367 -3.666 -4.647 1.00 0.00 34 VAL A CA 11
ATOM 21383 C C . VAL A 1 1 ? -16.147 -4.132 -5.427 1.00 0.00 34 VAL A C 11
ATOM 21384 O O . VAL A 1 1 ? -16.236 -5.025 -6.276 1.00 0.00 34 VAL A O 11
ATOM 21399 N N . PHE A 1 2 ? -15.014 -3.514 -5.145 1.00 0.00 35 PHE A N 11
ATOM 21400 C CA . PHE A 1 2 ? -13.823 -3.686 -5.962 1.00 0.00 35 PHE A CA 11
ATOM 21401 C C . PHE A 1 2 ? -12.935 -4.794 -5.422 1.00 0.00 35 PHE A C 11
ATOM 21402 O O . PHE A 1 2 ? -12.831 -4.974 -4.206 1.00 0.00 35 PHE A O 11
ATOM 21419 N N . PRO A 1 3 ? -12.315 -5.577 -6.328 1.00 0.00 36 PRO A N 11
ATOM 21420 C CA . PRO A 1 3 ? -11.294 -6.555 -5.961 1.00 0.00 36 PRO A CA 11
ATOM 21421 C C . PRO A 1 3 ? -10.194 -5.899 -5.144 1.00 0.00 36 PRO A C 11
ATOM 21422 O O . PRO A 1 3 ? -9.745 -4.797 -5.466 1.00 0.00 36 PRO A O 11
ATOM 21433 N N . TRP A 1 4 ? -9.765 -6.594 -4.100 1.00 0.00 37 TRP A N 11
ATOM 21434 C CA . TRP A 1 4 ? -8.917 -6.016 -3.064 1.00 0.00 37 TRP A CA 11
ATOM 21435 C C . TRP A 1 4 ? -7.670 -5.313 -3.604 1.00 0.00 37 TRP A C 11
ATOM 21436 O O . TRP A 1 4 ? -7.217 -4.330 -3.014 1.00 0.00 37 TRP A O 11
ATOM 21457 N N . HIS A 1 5 ? -7.096 -5.810 -4.700 1.00 0.00 38 HIS A N 11
ATOM 21458 C CA . HIS A 1 5 ? -5.981 -5.119 -5.326 1.00 0.00 38 HIS A CA 11
ATOM 21459 C C . HIS A 1 5 ? -6.441 -3.792 -5.941 1.00 0.00 38 HIS A C 11
ATOM 21460 O O . HIS A 1 5 ? -6.795 -3.714 -7.115 1.00 0.00 38 HIS A O 11
ATOM 21475 N N . SER A 1 6 ? -6.452 -2.756 -5.117 1.00 0.00 39 SER A N 11
ATOM 21476 C CA . SER A 1 6 ? -6.904 -1.441 -5.532 1.00 0.00 39 SER A CA 11
ATOM 21477 C C . SER A 1 6 ? -6.112 -0.366 -4.790 1.00 0.00 39 SER A C 11
ATOM 21478 O O . SER A 1 6 ? -5.475 0.502 -5.389 1.00 0.00 39 SER A O 11
ATOM 21486 N N . LEU A 1 7 ? -6.163 -0.462 -3.475 1.00 0.00 40 LEU A N 11
ATOM 21487 C CA . LEU A 1 7 ? -5.447 0.430 -2.569 1.00 0.00 40 LEU A CA 11
ATOM 21488 C C . LEU A 1 7 ? -4.059 -0.121 -2.279 1.00 0.00 40 LEU A C 11
ATOM 21489 O O . LEU A 1 7 ? -3.141 0.626 -1.951 1.00 0.00 40 LEU A O 11
ATOM 21505 N N . VAL A 1 8 ? -3.920 -1.439 -2.388 1.00 0.00 41 VAL A N 11
ATOM 21506 C CA . VAL A 1 8 ? -2.652 -2.093 -2.169 1.00 0.00 41 VAL A CA 11
ATOM 21507 C C . VAL A 1 8 ? -1.766 -1.977 -3.409 1.00 0.00 41 VAL A C 11
ATOM 21508 O O . VAL A 1 8 ? -2.111 -2.463 -4.489 1.00 0.00 41 VAL A O 11
ATOM 21521 N N . PRO A 1 9 ? -0.635 -1.284 -3.279 1.00 0.00 42 PRO A N 11
ATOM 21522 C CA . PRO A 1 9 ? 0.326 -1.128 -4.352 1.00 0.00 42 PRO A CA 11
ATOM 21523 C C . PRO A 1 9 ? 1.470 -2.127 -4.248 1.00 0.00 42 PRO A C 11
ATOM 21524 O O . PRO A 1 9 ? 1.386 -3.129 -3.534 1.00 0.00 42 PRO A O 11
ATOM 21535 N N . PHE A 1 10 ? 2.532 -1.845 -4.972 1.00 0.00 43 PHE A N 11
ATOM 21536 C CA . PHE A 1 10 ? 3.759 -2.603 -4.877 1.00 0.00 43 PHE A CA 11
ATOM 21537 C C . PHE A 1 10 ? 4.934 -1.675 -5.123 1.00 0.00 43 PHE A C 11
ATOM 21538 O O . PHE A 1 10 ? 4.931 -0.901 -6.082 1.00 0.00 43 PHE A O 11
ATOM 21555 N N . LEU A 1 11 ? 5.915 -1.714 -4.236 1.00 0.00 44 LEU A N 11
ATOM 21556 C CA . LEU A 1 11 ? 7.052 -0.817 -4.340 1.00 0.00 44 LEU A CA 11
ATOM 21557 C C . LEU A 1 11 ? 7.965 -1.252 -5.498 1.00 0.00 44 LEU A C 11
ATOM 21558 O O . LEU A 1 11 ? 8.731 -2.205 -5.405 1.00 0.00 44 LEU A O 11
ATOM 21574 N N . ALA A 1 12 ? 7.793 -0.581 -6.627 1.00 0.00 45 ALA A N 11
ATOM 21575 C CA . ALA A 1 12 ? 8.606 -0.825 -7.818 1.00 0.00 45 ALA A CA 11
ATOM 21576 C C . ALA A 1 12 ? 8.393 -2.259 -8.340 1.00 0.00 45 ALA A C 11
ATOM 21577 O O . ALA A 1 12 ? 7.516 -2.964 -7.840 1.00 0.00 45 ALA A O 11
ATOM 21584 N N . PRO A 1 13 ? 9.131 -2.713 -9.381 1.00 0.00 46 PRO A N 11
ATOM 21585 C CA . PRO A 1 13 ? 9.103 -4.126 -9.787 1.00 0.00 46 PRO A CA 11
ATOM 21586 C C . PRO A 1 13 ? 9.410 -5.069 -8.620 1.00 0.00 46 PRO A C 11
ATOM 21587 O O . PRO A 1 13 ? 8.852 -6.165 -8.542 1.00 0.00 46 PRO A O 11
ATOM 21598 N N . SER A 1 14 ? 10.290 -4.619 -7.723 1.00 0.00 47 SER A N 11
ATOM 21599 C CA . SER A 1 14 ? 10.662 -5.341 -6.496 1.00 0.00 47 SER A CA 11
ATOM 21600 C C . SER A 1 14 ? 11.127 -6.776 -6.761 1.00 0.00 47 SER A C 11
ATOM 21601 O O . SER A 1 14 ? 10.322 -7.709 -6.835 1.00 0.00 47 SER A O 11
ATOM 21609 N N . GLN A 1 15 ? 12.444 -6.922 -6.878 1.00 0.00 48 GLN A N 11
ATOM 21610 C CA . GLN A 1 15 ? 13.106 -8.212 -7.059 1.00 0.00 48 GLN A CA 11
ATOM 21611 C C . GLN A 1 15 ? 12.526 -8.984 -8.245 1.00 0.00 48 GLN A C 11
ATOM 21612 O O . GLN A 1 15 ? 12.958 -8.720 -9.384 1.00 0.00 48 GLN A O 11
ATOM 21627 N N . ALA B 2 4 ? -23.124 -0.487 0.494 1.00 0.00 567 ALA B N 11
ATOM 21628 C CA . ALA B 2 4 ? -23.340 0.601 -0.485 1.00 0.00 567 ALA B CA 11
ATOM 21629 C C . ALA B 2 4 ? -22.161 1.564 -0.485 1.00 0.00 567 ALA B C 11
ATOM 21630 O O . ALA B 2 4 ? -21.638 1.923 0.573 1.00 0.00 567 ALA B O 11
ATOM 21637 N N . PRO B 2 5 ? -21.724 1.984 -1.679 1.00 0.00 568 PRO B N 11
ATOM 21638 C CA . PRO B 2 5 ? -20.609 2.917 -1.834 1.00 0.00 568 PRO B CA 11
ATOM 21639 C C . PRO B 2 5 ? -21.020 4.350 -1.508 1.00 0.00 568 PRO B C 11
ATOM 21640 O O . PRO B 2 5 ? -22.181 4.727 -1.681 1.00 0.00 568 PRO B O 11
ATOM 21651 N N . PRO B 2 6 ? -20.069 5.164 -1.026 1.00 0.00 569 PRO B N 11
ATOM 21652 C CA . PRO B 2 6 ? -20.330 6.552 -0.643 1.00 0.00 569 PRO B CA 11
ATOM 21653 C C . PRO B 2 6 ? -20.364 7.491 -1.845 1.00 0.00 569 PRO B C 11
ATOM 21654 O O . PRO B 2 6 ? -20.413 7.038 -2.990 1.00 0.00 569 PRO B O 11
ATOM 21665 N N . THR B 2 7 ? -20.327 8.792 -1.589 1.00 0.00 570 THR B N 11
ATOM 21666 C CA . THR B 2 7 ? -20.308 9.774 -2.663 1.00 0.00 570 THR B CA 11
ATOM 21667 C C . THR B 2 7 ? -18.921 9.841 -3.285 1.00 0.00 570 THR B C 11
ATOM 21668 O O . THR B 2 7 ? -18.729 10.297 -4.414 1.00 0.00 570 THR B O 11
ATOM 21679 N N . LEU B 2 8 ? -17.970 9.341 -2.532 1.00 0.00 571 LEU B N 11
ATOM 21680 C CA . LEU B 2 8 ? -16.597 9.231 -2.977 1.00 0.00 571 LEU B CA 11
ATOM 21681 C C . LEU B 2 8 ? -16.460 8.034 -3.908 1.00 0.00 571 LEU B C 11
ATOM 21682 O O . LEU B 2 8 ? -17.254 7.095 -3.826 1.00 0.00 571 LEU B O 11
ATOM 21698 N N . PRO B 2 9 ? -15.484 8.063 -4.830 1.00 0.00 572 PRO B N 11
ATOM 21699 C CA . PRO B 2 9 ? -15.227 6.940 -5.731 1.00 0.00 572 PRO B CA 11
ATOM 21700 C C . PRO B 2 9 ? -15.000 5.639 -4.964 1.00 0.00 572 PRO B C 11
ATOM 21701 O O . PRO B 2 9 ? -14.260 5.601 -3.987 1.00 0.00 572 PRO B O 11
ATOM 21712 N N . PRO B 2 10 ? -15.630 4.559 -5.421 1.00 0.00 573 PRO B N 11
ATOM 21713 C CA . PRO B 2 10 ? -15.660 3.273 -4.713 1.00 0.00 573 PRO B CA 11
ATOM 21714 C C . PRO B 2 10 ? -14.384 2.454 -4.888 1.00 0.00 573 PRO B C 11
ATOM 21715 O O . PRO B 2 10 ? -14.278 1.336 -4.378 1.00 0.00 573 PRO B O 11
ATOM 21726 N N . TYR B 2 11 ? -13.446 2.999 -5.644 1.00 0.00 574 TYR B N 11
ATOM 21727 C CA . TYR B 2 11 ? -12.174 2.324 -5.905 1.00 0.00 574 TYR B CA 11
ATOM 21728 C C . TYR B 2 11 ? -11.408 2.013 -4.625 1.00 0.00 574 TYR B C 11
ATOM 21729 O O . TYR B 2 11 ? -11.294 0.852 -4.235 1.00 0.00 574 TYR B O 11
ATOM 21747 N N . PHE B 2 12 ? -10.862 3.032 -3.993 1.00 0.00 575 PHE B N 11
ATOM 21748 C CA . PHE B 2 12 ? -10.159 2.842 -2.740 1.00 0.00 575 PHE B CA 11
ATOM 21749 C C . PHE B 2 12 ? -10.450 3.997 -1.802 1.00 0.00 575 PHE B C 11
ATOM 21750 O O . PHE B 2 12 ? -9.932 4.059 -0.690 1.00 0.00 575 PHE B O 11
ATOM 21767 N N . MET B 2 13 ? -11.2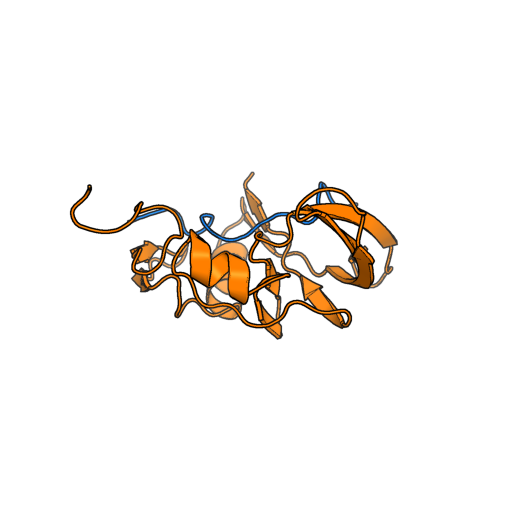71 4.919 -2.267 1.00 0.00 576 MET B N 11
ATOM 21768 C CA . MET B 2 13 ? -11.585 6.110 -1.491 1.00 0.00 576 MET B CA 11
ATOM 21769 C C . MET B 2 13 ? -12.401 5.753 -0.249 1.00 0.00 576 MET B C 11
ATOM 21770 O O . MET B 2 13 ? -12.980 4.671 -0.163 1.00 0.00 576 MET B O 11
ATOM 21784 N N . LYS B 2 14 ? -12.443 6.680 0.697 1.00 0.00 577 LYS B N 11
ATOM 21785 C CA . LYS B 2 14 ? -13.051 6.452 2.008 1.00 0.00 577 LYS B CA 11
ATOM 21786 C C . LYS B 2 14 ? -14.482 5.918 1.915 1.00 0.00 577 LYS B C 11
ATOM 21787 O O . LYS B 2 14 ? -15.338 6.515 1.263 1.00 0.00 577 LYS B O 11
ATOM 21806 N N . GLY B 2 15 ? -14.735 4.800 2.593 1.00 0.00 578 GLY B N 11
ATOM 21807 C CA . GLY B 2 15 ? -16.087 4.275 2.697 1.00 0.00 578 GLY B CA 11
ATOM 21808 C C . GLY B 2 15 ? -16.407 3.229 1.652 1.00 0.00 578 GLY B C 11
ATOM 21809 O O . GLY B 2 15 ? -17.474 2.612 1.691 1.00 0.00 578 GLY B O 11
ATOM 21813 N N . SER B 2 16 ? -15.500 3.034 0.715 1.00 0.00 579 SER B N 11
ATOM 21814 C CA . SER B 2 16 ? -15.675 2.025 -0.311 1.00 0.00 579 SER B CA 11
ATOM 21815 C C . SER B 2 16 ? -15.560 0.629 0.289 1.00 0.00 579 SER B C 11
ATOM 21816 O O . SER B 2 16 ? -14.840 0.422 1.268 1.00 0.00 579 SER B O 11
ATOM 21824 N N . ILE B 2 17 ? -16.284 -0.325 -0.277 1.00 0.00 580 ILE B N 11
ATOM 21825 C CA . ILE B 2 17 ? -16.195 -1.693 0.186 1.00 0.00 580 ILE B CA 11
ATOM 21826 C C . ILE B 2 17 ? -15.198 -2.455 -0.660 1.00 0.00 580 ILE B C 11
ATOM 21827 O O . ILE B 2 17 ? -15.309 -2.504 -1.888 1.00 0.00 580 ILE B O 11
ATOM 21843 N N . ILE B 2 18 ? -14.221 -3.034 -0.003 1.00 0.00 581 ILE B N 11
ATOM 21844 C CA . ILE B 2 18 ? -13.170 -3.750 -0.688 1.00 0.00 581 ILE B CA 11
ATOM 21845 C C . ILE B 2 18 ? -13.336 -5.248 -0.473 1.00 0.00 581 ILE B C 11
ATOM 21846 O O . ILE B 2 18 ? -13.405 -5.711 0.668 1.00 0.00 581 ILE B O 11
ATOM 21862 N N . GLN B 2 19 ? -13.435 -5.998 -1.564 1.00 0.00 582 GLN B N 11
ATOM 21863 C CA . GLN B 2 19 ? -13.608 -7.442 -1.467 1.00 0.00 582 GLN B CA 11
ATOM 21864 C C . GLN B 2 19 ? -12.274 -8.161 -1.496 1.00 0.00 582 GLN B C 11
ATOM 21865 O O . GLN B 2 19 ? -11.514 -8.052 -2.457 1.00 0.00 582 GLN B O 11
ATOM 21879 N N . LEU B 2 20 ? -12.014 -8.912 -0.447 1.00 0.00 583 LEU B N 11
ATOM 21880 C CA . LEU B 2 20 ? -10.777 -9.653 -0.329 1.00 0.00 583 LEU B CA 11
ATOM 21881 C C . LEU B 2 20 ? -10.871 -10.997 -1.038 1.00 0.00 583 LEU B C 11
ATOM 21882 O O . LEU B 2 20 ? -11.959 -11.395 -1.455 1.00 0.00 583 LEU B O 11
ATOM 21898 N N . ALA B 2 21 ? -9.746 -11.690 -1.174 1.00 0.00 584 ALA B N 11
ATOM 21899 C CA . ALA B 2 21 ? -9.706 -12.934 -1.942 1.00 0.00 584 ALA B CA 11
ATOM 21900 C C . ALA B 2 21 ? -10.706 -13.960 -1.428 1.00 0.00 584 ALA B C 11
ATOM 21901 O O . ALA B 2 21 ? -11.392 -14.622 -2.210 1.00 0.00 584 ALA B O 11
ATOM 21908 N N . ASN B 2 22 ? -10.800 -14.074 -0.110 1.00 0.00 585 ASN B N 11
ATOM 21909 C CA . ASN B 2 22 ? -11.678 -15.054 0.516 1.00 0.00 585 ASN B CA 11
ATOM 21910 C C . ASN B 2 22 ? -13.149 -14.715 0.268 1.00 0.00 585 ASN B C 11
ATOM 21911 O O . ASN B 2 22 ? -14.025 -15.559 0.450 1.00 0.00 585 ASN B O 11
ATOM 21922 N N . GLY B 2 23 ? -13.414 -13.484 -0.162 1.00 0.00 586 GLY B N 11
ATOM 21923 C CA . GLY B 2 23 ? -14.765 -13.096 -0.500 1.00 0.00 586 GLY B CA 11
ATOM 21924 C C . GLY B 2 23 ? -15.421 -12.261 0.574 1.00 0.00 586 GLY B C 11
ATOM 21925 O O . GLY B 2 23 ? -16.633 -12.051 0.545 1.00 0.00 586 GLY B O 11
ATOM 21929 N N . GLU B 2 24 ? -14.635 -11.769 1.521 1.00 0.00 587 GLU B N 11
ATOM 21930 C CA . GLU B 2 24 ? -15.197 -10.967 2.593 1.00 0.00 587 GLU B CA 11
ATOM 21931 C C . GLU B 2 24 ? -15.074 -9.491 2.258 1.00 0.00 587 GLU B C 11
ATOM 21932 O O . GLU B 2 24 ? -14.178 -9.081 1.515 1.00 0.00 587 GLU B O 11
ATOM 21944 N N . LEU B 2 25 ? -15.986 -8.705 2.799 1.00 0.00 588 LEU B N 11
ATOM 21945 C CA . LEU B 2 25 ? -16.065 -7.295 2.482 1.00 0.00 588 LEU B CA 11
ATOM 21946 C C . LEU B 2 25 ? -15.746 -6.451 3.707 1.00 0.00 588 LEU B C 11
ATOM 21947 O O . LEU B 2 25 ? -16.214 -6.742 4.808 1.00 0.00 588 LEU B O 11
ATOM 21963 N N . LYS B 2 26 ? -14.923 -5.428 3.520 1.00 0.00 589 LYS B N 11
ATOM 21964 C CA . LYS B 2 26 ? -14.606 -4.499 4.589 1.00 0.00 589 LYS B CA 11
ATOM 21965 C C . LYS B 2 26 ? -14.599 -3.076 4.058 1.00 0.00 589 LYS B C 11
ATOM 21966 O O . LYS B 2 26 ? -14.586 -2.855 2.844 1.00 0.00 589 LYS B O 11
ATOM 21985 N N . LYS B 2 27 ? -14.601 -2.116 4.972 1.00 0.00 590 LYS B N 11
ATOM 21986 C CA . LYS B 2 27 ? -14.388 -0.724 4.615 1.00 0.00 590 LYS B CA 11
ATOM 21987 C C . LYS B 2 27 ? -12.909 -0.497 4.347 1.00 0.00 590 LYS B C 11
ATOM 21988 O O . LYS B 2 27 ? -12.075 -1.140 4.989 1.00 0.00 590 LYS B O 11
ATOM 22007 N N . VAL B 2 28 ? -12.585 0.390 3.414 1.00 0.00 591 VAL B N 11
ATOM 22008 C CA . VAL B 2 28 ? -11.193 0.612 3.009 1.00 0.00 591 VAL B CA 11
ATOM 22009 C C . VAL B 2 28 ? -10.297 0.831 4.220 1.00 0.00 591 VAL B C 11
ATOM 22010 O O . VAL B 2 28 ? -9.248 0.204 4.367 1.00 0.00 591 VAL B O 11
ATOM 22023 N N . GLU B 2 29 ? -10.751 1.711 5.091 1.00 0.00 592 GLU B N 11
ATOM 22024 C CA . GLU B 2 29 ? -9.987 2.139 6.246 1.00 0.00 592 GLU B CA 11
ATOM 22025 C C . GLU B 2 29 ? -9.804 1.016 7.266 1.00 0.00 592 GLU B C 11
ATOM 22026 O O . GLU B 2 29 ? -8.821 0.991 8.010 1.00 0.00 592 GLU B O 11
ATOM 22038 N N . ASP B 2 30 ? -10.747 0.089 7.298 1.00 0.00 593 ASP B N 11
ATOM 22039 C CA . ASP B 2 30 ? -10.762 -0.948 8.324 1.00 0.00 593 ASP B CA 11
ATOM 22040 C C . ASP B 2 30 ? -10.133 -2.249 7.816 1.00 0.00 593 ASP B C 11
ATOM 22041 O O . ASP B 2 30 ? -10.132 -3.274 8.505 1.00 0.00 593 ASP B O 11
ATOM 22050 N N . LEU B 2 31 ? -9.607 -2.212 6.603 1.00 0.00 594 LEU B N 11
ATOM 22051 C CA . LEU B 2 31 ? -8.836 -3.316 6.076 1.00 0.00 594 LEU B CA 11
ATOM 22052 C C . LEU B 2 31 ? -7.552 -3.489 6.864 1.00 0.00 594 LEU B C 11
ATOM 22053 O O . LEU B 2 31 ? -6.810 -2.535 7.096 1.00 0.00 594 LEU B O 11
ATOM 22069 N N . LYS B 2 32 ? -7.308 -4.708 7.288 1.00 0.00 595 LYS B N 11
ATOM 22070 C CA . LYS B 2 32 ? -6.124 -5.020 8.057 1.00 0.00 595 LYS B CA 11
ATOM 22071 C C . LYS B 2 32 ? -5.095 -5.699 7.176 1.00 0.00 595 LYS B C 11
ATOM 22072 O O . LYS B 2 32 ? -5.436 -6.253 6.131 1.00 0.00 595 LYS B O 11
ATOM 22091 N N . THR B 2 33 ? -3.844 -5.660 7.592 1.00 0.00 596 THR B N 11
ATOM 22092 C CA . THR B 2 33 ? -2.778 -6.231 6.795 1.00 0.00 596 THR B CA 11
ATOM 22093 C C . THR B 2 33 ? -2.913 -7.747 6.730 1.00 0.00 596 THR B C 11
ATOM 22094 O O . THR B 2 33 ? -2.637 -8.356 5.701 1.00 0.00 596 THR B O 11
ATOM 22105 N N . GLU B 2 34 ? -3.388 -8.341 7.823 1.00 0.00 597 GLU B N 11
ATOM 22106 C CA . GLU B 2 34 ? -3.621 -9.779 7.883 1.00 0.00 597 GLU B CA 11
ATOM 22107 C C . GLU B 2 34 ? -4.643 -10.193 6.838 1.00 0.00 597 GLU B C 11
ATOM 22108 O O . GLU B 2 34 ? -4.614 -11.315 6.334 1.00 0.00 597 GLU B O 11
ATOM 22120 N N . ASP B 2 35 ? -5.537 -9.273 6.512 1.00 0.00 598 ASP B N 11
ATOM 22121 C CA . ASP B 2 35 ? -6.563 -9.525 5.517 1.00 0.00 598 ASP B CA 11
ATOM 22122 C C . ASP B 2 35 ? -5.935 -9.686 4.143 1.00 0.00 598 ASP B C 11
ATOM 22123 O O . ASP B 2 35 ? -6.247 -10.628 3.412 1.00 0.00 598 ASP B O 11
ATOM 22132 N N . PHE B 2 36 ? -5.033 -8.773 3.798 1.00 0.00 599 PHE B N 11
ATOM 22133 C CA . PHE B 2 36 ? -4.352 -8.844 2.515 1.00 0.00 599 PHE B CA 11
ATOM 22134 C C . PHE B 2 36 ? -3.341 -9.975 2.507 1.00 0.00 599 PHE B C 11
ATOM 22135 O O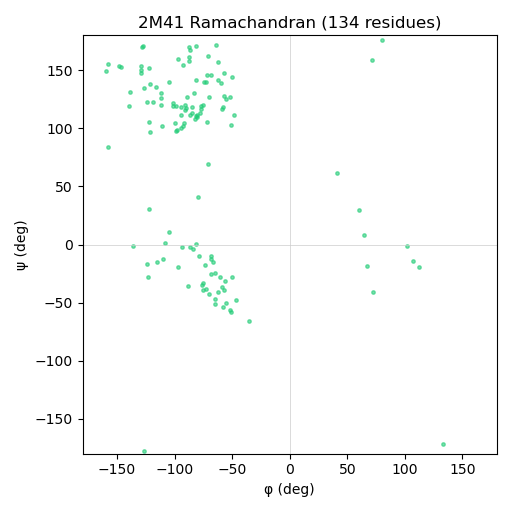 . PHE B 2 36 ? -3.154 -10.635 1.483 1.00 0.00 599 PHE B O 11
ATOM 22152 N N . ILE B 2 37 ? -2.689 -10.199 3.643 1.00 0.00 600 ILE B N 11
ATOM 22153 C CA . ILE B 2 37 ? -1.829 -11.352 3.799 1.00 0.00 600 ILE B CA 11
ATOM 22154 C C . ILE B 2 37 ? -2.571 -12.614 3.390 1.00 0.00 600 ILE B C 11
ATOM 22155 O O . ILE B 2 37 ? -2.150 -13.321 2.478 1.00 0.00 600 ILE B O 11
ATOM 22171 N N . GLN B 2 38 ? -3.704 -12.856 4.031 1.00 0.00 601 GLN B N 11
ATOM 22172 C CA . GLN B 2 38 ? -4.536 -14.001 3.706 1.00 0.00 601 GLN B CA 11
ATOM 22173 C C . GLN B 2 38 ? -4.985 -13.972 2.255 1.00 0.00 601 GLN B C 11
ATOM 22174 O O . GLN B 2 38 ? -4.886 -14.976 1.568 1.00 0.00 601 GLN B O 11
ATOM 22188 N N . SER B 2 39 ? -5.468 -12.823 1.791 1.00 0.00 602 SER B N 11
ATOM 22189 C CA . SER B 2 39 ? -6.031 -12.727 0.446 1.00 0.00 602 SER B CA 11
ATOM 22190 C C . SER B 2 39 ? -5.056 -13.257 -0.604 1.00 0.00 602 SER B C 11
ATOM 22191 O O . SER B 2 39 ? -5.414 -14.095 -1.435 1.00 0.00 602 SER B O 11
ATOM 22199 N N . ALA B 2 40 ? -3.823 -12.786 -0.546 1.00 0.00 603 ALA B N 11
ATOM 22200 C CA . ALA B 2 40 ? -2.795 -13.242 -1.467 1.00 0.00 603 ALA B CA 11
ATOM 22201 C C . ALA B 2 40 ? -2.561 -14.743 -1.310 1.00 0.00 603 ALA B C 11
ATOM 22202 O O . ALA B 2 40 ? -2.527 -15.487 -2.290 1.00 0.00 603 ALA B O 11
ATOM 22209 N N . GLU B 2 41 ? -2.464 -15.185 -0.065 1.00 0.00 604 GLU B N 11
ATOM 22210 C CA . GLU B 2 41 ? -2.156 -16.574 0.249 1.00 0.00 604 GLU B CA 11
ATOM 22211 C C . GLU B 2 41 ? -3.245 -17.521 -0.247 1.00 0.00 604 GLU B C 11
ATOM 22212 O O . GLU B 2 41 ? -2.957 -18.600 -0.765 1.00 0.00 604 GLU B O 11
ATOM 22224 N N . ILE B 2 42 ? -4.490 -17.101 -0.090 1.00 0.00 605 ILE B N 11
ATOM 22225 C CA . ILE B 2 42 ? -5.645 -17.891 -0.501 1.00 0.00 605 ILE B CA 11
ATOM 22226 C C . ILE B 2 42 ? -5.749 -17.952 -2.027 1.00 0.00 605 ILE B C 11
ATOM 22227 O O . ILE B 2 42 ? -6.322 -18.889 -2.585 1.00 0.00 605 ILE B O 11
ATOM 22243 N N . SER B 2 43 ? -5.173 -16.963 -2.697 1.00 0.00 606 SER B N 11
ATOM 22244 C CA . SER B 2 43 ? -5.282 -16.866 -4.146 1.00 0.00 606 SER B CA 11
ATOM 22245 C C . SER B 2 43 ? -4.123 -17.560 -4.855 1.00 0.00 606 SER B C 11
ATOM 22246 O O . SER B 2 43 ? -4.298 -18.085 -5.953 1.00 0.00 606 SER B O 11
ATOM 22254 N N . ASN B 2 44 ? -2.940 -17.518 -4.236 1.00 0.00 607 ASN B N 11
ATOM 22255 C CA . ASN B 2 44 ? -1.723 -18.139 -4.784 1.00 0.00 607 ASN B CA 11
ATOM 22256 C C . ASN B 2 44 ? -1.154 -17.318 -5.947 1.00 0.00 607 ASN B C 11
ATOM 22257 O O . ASN B 2 44 ? 0.051 -17.076 -6.012 1.00 0.00 607 ASN B O 11
ATOM 22268 N N . ASP B 2 45 ? -2.026 -16.904 -6.866 1.00 0.00 608 ASP B N 11
ATOM 22269 C CA . ASP B 2 45 ? -1.636 -16.045 -7.987 1.00 0.00 608 ASP B CA 11
ATOM 22270 C C . ASP B 2 45 ? -1.246 -14.664 -7.480 1.00 0.00 608 ASP B C 11
ATOM 22271 O O . ASP B 2 45 ? -0.441 -13.957 -8.089 1.00 0.00 608 ASP B O 11
ATOM 22280 N N . LEU B 2 46 ? -1.849 -14.267 -6.377 1.00 0.00 609 LEU B N 11
ATOM 22281 C CA . LEU B 2 46 ? -1.444 -13.068 -5.688 1.00 0.00 609 LEU B CA 11
ATOM 22282 C C . LEU B 2 46 ? -0.443 -13.418 -4.603 1.00 0.00 609 LEU B C 11
ATOM 22283 O O . LEU B 2 46 ? -0.611 -14.410 -3.895 1.00 0.00 609 LEU B O 11
ATOM 22299 N N . LYS B 2 47 ? 0.604 -12.625 -4.481 1.00 0.00 610 LYS B N 11
ATOM 22300 C CA . LYS B 2 47 ? 1.634 -12.895 -3.494 1.00 0.00 610 LYS B CA 11
ATOM 22301 C C . LYS B 2 47 ? 2.025 -11.626 -2.756 1.00 0.00 610 LYS B C 11
ATOM 22302 O O . LYS B 2 47 ? 2.218 -10.572 -3.366 1.00 0.00 610 LYS B O 11
ATOM 22321 N N . ILE B 2 48 ? 2.118 -11.741 -1.439 1.00 0.00 611 ILE B N 11
ATOM 22322 C CA . ILE B 2 48 ? 2.585 -10.657 -0.590 1.00 0.00 611 ILE B CA 11
ATOM 22323 C C . ILE B 2 48 ? 4.109 -10.629 -0.604 1.00 0.00 611 ILE B C 11
ATOM 22324 O O . ILE B 2 48 ? 4.758 -11.666 -0.759 1.00 0.00 611 ILE B O 11
ATOM 22340 N N . ASP B 2 49 ? 4.676 -9.453 -0.459 1.00 0.00 612 ASP B N 11
ATOM 22341 C CA . ASP B 2 49 ? 6.122 -9.323 -0.344 1.00 0.00 612 ASP B CA 11
ATOM 22342 C C . ASP B 2 49 ? 6.480 -8.558 0.918 1.00 0.00 612 ASP B C 11
ATOM 22343 O O . ASP B 2 49 ? 5.613 -7.965 1.561 1.00 0.00 612 ASP B O 11
ATOM 22352 N N . SER B 2 50 ? 7.752 -8.576 1.267 1.00 0.00 613 SER B N 11
ATOM 22353 C CA . SER B 2 50 ? 8.231 -7.898 2.454 1.00 0.00 613 SER B CA 11
ATOM 22354 C C . SER B 2 50 ? 9.442 -7.037 2.109 1.00 0.00 613 SER B C 11
ATOM 22355 O O . SER B 2 50 ? 10.538 -7.544 1.864 1.00 0.00 613 SER B O 11
ATOM 22363 N N . SER B 2 51 ? 9.231 -5.730 2.067 1.00 0.00 614 SER B N 11
ATOM 22364 C CA . SER B 2 51 ? 10.288 -4.795 1.725 1.00 0.00 614 SER B CA 11
ATOM 22365 C C . SER B 2 51 ? 10.419 -3.713 2.800 1.00 0.00 614 SER B C 11
ATOM 22366 O O . SER B 2 51 ? 9.582 -2.819 2.893 1.00 0.00 614 SER B O 11
ATOM 22374 N N . THR B 2 52 ? 11.461 -3.802 3.616 1.00 0.00 615 THR B N 11
ATOM 22375 C CA . THR B 2 52 ? 11.644 -2.868 4.721 1.00 0.00 615 THR B CA 11
ATOM 22376 C C . THR B 2 52 ? 12.261 -1.562 4.251 1.00 0.00 615 THR B C 11
ATOM 22377 O O . THR B 2 52 ? 13.425 -1.529 3.860 1.00 0.00 615 THR B O 11
ATOM 22388 N N . VAL B 2 53 ? 11.477 -0.488 4.267 1.00 0.00 616 VAL B N 11
ATOM 22389 C CA . VAL B 2 53 ? 12.007 0.828 3.973 1.00 0.00 616 VAL B CA 11
ATOM 22390 C C . VAL B 2 53 ? 13.139 1.178 4.929 1.00 0.00 616 VAL B C 11
ATOM 22391 O O . VAL B 2 53 ? 12.944 1.319 6.136 1.00 0.00 616 VAL B O 11
ATOM 22404 N N . GLU B 2 54 ? 14.330 1.273 4.370 1.00 0.00 617 GLU B N 11
ATOM 22405 C CA . GLU B 2 54 ? 15.523 1.582 5.124 1.00 0.00 617 GLU B CA 11
ATOM 22406 C C . GLU B 2 54 ? 15.788 3.079 5.132 1.00 0.00 617 GLU B C 11
ATOM 22407 O O . GLU B 2 54 ? 16.490 3.584 6.006 1.00 0.00 617 GLU B O 11
ATOM 22419 N N . ARG B 2 55 ? 15.219 3.790 4.164 1.00 0.00 618 ARG B N 11
ATOM 22420 C CA . ARG B 2 55 ? 15.514 5.204 4.007 1.00 0.00 618 ARG B CA 11
ATOM 22421 C C . ARG B 2 55 ? 14.429 5.898 3.192 1.00 0.00 618 ARG B C 11
ATOM 22422 O O . ARG B 2 55 ? 13.833 5.299 2.298 1.00 0.00 618 ARG B O 11
ATOM 22443 N N . ILE B 2 56 ? 14.169 7.153 3.520 1.00 0.00 619 ILE B N 11
ATOM 22444 C CA . ILE B 2 56 ? 13.185 7.953 2.810 1.00 0.00 619 ILE B CA 11
ATOM 22445 C C . ILE B 2 56 ? 13.788 9.288 2.401 1.00 0.00 619 ILE B C 11
ATOM 22446 O O . ILE B 2 56 ? 14.406 9.978 3.215 1.00 0.00 619 ILE B O 11
ATOM 22462 N N . GLU B 2 57 ? 13.619 9.638 1.135 1.00 0.00 620 GLU B N 11
ATOM 22463 C CA . GLU B 2 57 ? 14.158 10.881 0.606 1.00 0.00 620 GLU B CA 11
ATOM 22464 C C . GLU B 2 57 ? 13.072 11.645 -0.134 1.00 0.00 620 GLU B C 11
ATOM 22465 O O . GLU B 2 57 ? 12.179 11.043 -0.732 1.00 0.00 620 GLU B O 11
ATOM 22477 N N . ASP B 2 58 ? 13.140 12.964 -0.095 1.00 0.00 621 ASP B N 11
ATOM 22478 C CA . ASP B 2 58 ? 12.222 13.779 -0.871 1.00 0.00 621 ASP B CA 11
ATOM 22479 C C . ASP B 2 58 ? 12.828 14.031 -2.244 1.00 0.00 621 ASP B C 11
ATOM 22480 O O . ASP B 2 58 ? 14.033 14.255 -2.375 1.00 0.00 621 ASP B O 11
ATOM 22489 N N . SER B 2 59 ? 12.001 13.967 -3.270 1.00 0.00 622 SER B N 11
ATOM 22490 C CA . SER B 2 59 ? 12.478 14.058 -4.634 1.00 0.00 622 SER B CA 11
ATOM 22491 C C . SER B 2 59 ? 12.441 15.492 -5.158 1.00 0.00 622 SER B C 11
ATOM 22492 O O . SER B 2 59 ? 12.723 15.735 -6.331 1.00 0.00 622 SER B O 11
ATOM 22500 N N . HIS B 2 60 ? 12.106 16.436 -4.274 1.00 0.00 623 HIS B N 11
ATOM 22501 C CA . HIS B 2 60 ? 12.018 17.857 -4.630 1.00 0.00 623 HIS B CA 11
ATOM 22502 C C . HIS B 2 60 ? 11.029 18.075 -5.769 1.00 0.00 623 HIS B C 11
ATOM 22503 O O . HIS B 2 60 ? 11.150 19.020 -6.548 1.00 0.00 623 HIS B O 11
ATOM 22518 N N . SER B 2 61 ? 10.059 17.188 -5.849 1.00 0.00 624 SER B N 11
ATOM 22519 C CA . SER B 2 61 ? 9.010 17.260 -6.847 1.00 0.00 624 SER B CA 11
ATOM 22520 C C . SER B 2 61 ? 7.664 17.275 -6.137 1.00 0.00 624 SER B C 11
ATOM 22521 O O . SER B 2 61 ? 7.542 16.709 -5.048 1.00 0.00 624 SER B O 11
ATOM 22529 N N . PRO B 2 62 ? 6.656 17.946 -6.724 1.00 0.00 625 PRO B N 11
ATOM 22530 C CA . PRO B 2 62 ? 5.334 18.100 -6.109 1.00 0.00 625 PRO B CA 11
ATOM 22531 C C . PRO B 2 62 ? 4.770 16.803 -5.562 1.00 0.00 625 PRO B C 11
ATOM 22532 O O . PRO B 2 62 ? 4.362 15.912 -6.309 1.00 0.00 625 PRO B O 11
ATOM 22543 N N . GLY B 2 63 ? 4.731 16.745 -4.241 1.00 0.00 626 GLY B N 11
ATOM 22544 C CA . GLY B 2 63 ? 4.225 15.591 -3.538 1.00 0.00 626 GLY B CA 11
ATOM 22545 C C . GLY B 2 63 ? 4.962 14.310 -3.872 1.00 0.00 626 GLY B C 11
ATOM 22546 O O . GLY B 2 63 ? 4.354 13.252 -3.890 1.00 0.00 626 GLY B O 11
ATOM 22550 N N . VAL B 2 64 ? 6.263 14.387 -4.131 1.00 0.00 627 VAL B N 11
ATOM 22551 C CA . VAL B 2 64 ? 7.028 13.191 -4.488 1.00 0.00 627 VAL B CA 11
ATOM 22552 C C . VAL B 2 64 ? 8.084 12.860 -3.446 1.00 0.00 627 VAL B C 11
ATOM 22553 O O . VAL B 2 64 ? 8.883 13.714 -3.049 1.00 0.00 627 VAL B O 11
ATOM 22566 N N . ALA B 2 65 ? 8.084 11.611 -3.015 1.00 0.00 628 ALA B N 11
ATOM 22567 C CA . ALA B 2 65 ? 9.105 11.100 -2.123 1.00 0.00 628 ALA B CA 11
ATOM 22568 C C . ALA B 2 65 ? 9.509 9.707 -2.566 1.00 0.00 628 ALA B C 11
ATOM 22569 O O . ALA B 2 65 ? 8.661 8.895 -2.939 1.00 0.00 628 ALA B O 11
ATOM 22576 N N . VAL B 2 66 ? 10.796 9.442 -2.549 1.00 0.00 629 VAL B N 11
ATOM 22577 C CA . VAL B 2 66 ? 11.296 8.135 -2.915 1.00 0.00 629 VAL B CA 11
ATOM 22578 C C . VAL B 2 66 ? 11.586 7.320 -1.672 1.00 0.00 629 VAL B C 11
ATOM 22579 O O . VAL B 2 66 ? 12.421 7.686 -0.837 1.00 0.00 629 VAL B O 11
ATOM 22592 N N . ILE B 2 67 ? 10.855 6.235 -1.539 1.00 0.00 630 ILE B N 11
ATOM 22593 C CA . ILE B 2 67 ? 10.989 5.359 -0.406 1.00 0.00 630 ILE B CA 11
ATOM 22594 C C . ILE B 2 67 ? 11.932 4.215 -0.764 1.00 0.00 630 ILE B C 11
ATOM 22595 O O . ILE B 2 67 ? 11.656 3.438 -1.678 1.00 0.00 630 ILE B O 11
ATOM 22611 N N . GLN B 2 68 ? 13.055 4.135 -0.073 1.00 0.00 631 GLN B N 11
ATOM 22612 C CA . GLN B 2 68 ? 14.054 3.119 -0.363 1.00 0.00 631 GLN B CA 11
ATOM 22613 C C . GLN B 2 68 ? 13.825 1.886 0.500 1.00 0.00 631 GLN B C 11
ATOM 22614 O O . GLN B 2 68 ? 14.039 1.916 1.714 1.00 0.00 631 GLN B O 11
ATOM 22628 N N . PHE B 2 69 ? 13.391 0.810 -0.141 1.00 0.00 632 PHE B N 11
ATOM 22629 C CA . PHE B 2 69 ? 13.041 -0.421 0.560 1.00 0.00 632 PHE B CA 11
ATOM 22630 C C . PHE B 2 69 ? 14.088 -1.501 0.351 1.00 0.00 632 PHE B C 11
ATOM 22631 O O . PHE B 2 69 ? 14.691 -1.595 -0.711 1.00 0.00 632 PHE B O 11
ATOM 22648 N N . ALA B 2 70 ? 14.297 -2.302 1.379 1.00 0.00 633 ALA B N 11
ATOM 22649 C CA . ALA B 2 70 ? 15.076 -3.519 1.268 1.00 0.00 633 ALA B CA 11
ATOM 22650 C C . ALA B 2 70 ? 14.140 -4.687 0.987 1.00 0.00 633 ALA B C 11
ATOM 22651 O O . ALA B 2 70 ? 13.467 -5.191 1.890 1.00 0.00 633 ALA B O 11
ATOM 22658 N N . VAL B 2 71 ? 14.090 -5.097 -0.268 1.00 0.00 634 VAL B N 11
ATOM 22659 C CA . VAL B 2 71 ? 13.129 -6.087 -0.723 1.00 0.00 634 VAL B CA 11
ATOM 22660 C C . VAL B 2 71 ? 13.623 -7.512 -0.511 1.00 0.00 634 VAL B C 11
ATOM 22661 O O . VAL B 2 71 ? 14.742 -7.864 -0.900 1.00 0.00 634 VAL B O 11
ATOM 22674 N N . GLY B 2 72 ? 12.783 -8.319 0.123 1.00 0.00 635 GLY B N 11
ATOM 22675 C CA . GLY B 2 72 ? 13.011 -9.744 0.172 1.00 0.00 635 GLY B CA 11
ATOM 22676 C C . GLY B 2 72 ? 13.986 -10.176 1.244 1.00 0.00 635 GLY B C 11
ATOM 22677 O O . GLY B 2 72 ? 14.329 -9.408 2.146 1.00 0.00 635 GLY B O 11
ATOM 22681 N N . GLU B 2 73 ? 14.435 -11.417 1.123 1.00 0.00 636 GLU B N 11
ATOM 22682 C CA . GLU B 2 73 ? 15.302 -12.048 2.091 1.00 0.00 636 GLU B CA 11
ATOM 22683 C C . GLU B 2 73 ? 16.698 -11.435 2.078 1.00 0.00 636 GLU B C 11
ATOM 22684 O O . GLU B 2 73 ? 17.336 -11.291 3.122 1.00 0.00 636 GLU B O 11
ATOM 22696 N N . HIS B 2 74 ? 17.162 -11.060 0.897 1.00 0.00 637 HIS B N 11
ATOM 22697 C CA . HIS B 2 74 ? 18.518 -10.547 0.743 1.00 0.00 637 HIS B CA 11
ATOM 22698 C C . HIS B 2 74 ? 18.551 -9.037 0.921 1.00 0.00 637 HIS B C 11
ATOM 22699 O O . HIS B 2 74 ? 19.591 -8.399 0.755 1.00 0.00 637 HIS B O 11
ATOM 22714 N N . ARG B 2 75 ? 17.385 -8.482 1.263 1.00 0.00 638 ARG B N 11
ATOM 22715 C CA . ARG B 2 75 ? 17.231 -7.054 1.517 1.00 0.00 638 ARG B CA 11
ATOM 22716 C C . ARG B 2 75 ? 17.717 -6.220 0.337 1.00 0.00 638 ARG B C 11
ATOM 22717 O O . ARG B 2 75 ? 18.468 -5.260 0.516 1.00 0.00 638 ARG B O 11
ATOM 22738 N N . ALA B 2 76 ? 17.274 -6.580 -0.861 1.00 0.00 639 ALA B N 11
ATOM 22739 C CA . ALA B 2 76 ? 17.671 -5.864 -2.063 1.00 0.00 639 ALA B CA 11
ATOM 22740 C C . ALA B 2 76 ? 17.040 -4.485 -2.076 1.00 0.00 639 ALA B C 11
ATOM 22741 O O . ALA B 2 76 ? 15.822 -4.350 -2.171 1.00 0.00 639 ALA B O 11
ATOM 22748 N N . GLN B 2 77 ? 17.867 -3.468 -1.977 1.00 0.00 640 GLN B N 11
ATOM 22749 C CA . GLN B 2 77 ? 17.370 -2.118 -1.799 1.00 0.00 640 GLN B CA 11
ATOM 22750 C C . GLN B 2 77 ? 16.951 -1.491 -3.112 1.00 0.00 640 GLN B C 11
ATOM 22751 O O . GLN B 2 77 ? 17.710 -1.459 -4.083 1.00 0.00 640 GLN B O 11
ATOM 22765 N N . VAL B 2 78 ? 15.727 -1.004 -3.120 1.00 0.00 641 VAL B N 11
ATOM 22766 C CA . VAL B 2 78 ? 15.139 -0.374 -4.286 1.00 0.00 641 VAL B CA 11
ATOM 22767 C C . VAL B 2 78 ? 14.625 1.011 -3.925 1.00 0.00 641 VAL B C 11
ATOM 22768 O O . VAL B 2 78 ? 13.877 1.171 -2.959 1.00 0.00 641 VAL B O 11
ATOM 22781 N N . SER B 2 79 ? 15.051 2.007 -4.678 1.00 0.00 642 SER B N 11
ATOM 22782 C CA . SER B 2 79 ? 14.597 3.367 -4.473 1.00 0.00 642 SER B CA 11
ATOM 22783 C C . SER B 2 79 ? 13.469 3.692 -5.449 1.00 0.00 642 SER B C 11
ATOM 22784 O O . SER B 2 79 ? 13.692 3.812 -6.655 1.00 0.00 642 SER B O 11
ATOM 22792 N N . VAL B 2 80 ? 12.254 3.804 -4.937 1.00 0.00 643 VAL B N 11
ATOM 22793 C CA . VAL B 2 80 ? 11.111 4.051 -5.782 1.00 0.00 643 VAL B CA 11
ATOM 22794 C C . VAL B 2 80 ? 10.505 5.429 -5.504 1.00 0.00 643 VAL B C 11
ATOM 22795 O O . VAL B 2 80 ? 10.141 5.747 -4.371 1.00 0.00 643 VAL B O 11
ATOM 22808 N N . GLU B 2 81 ? 10.429 6.250 -6.545 1.00 0.00 644 GLU B N 11
ATOM 22809 C CA . GLU B 2 81 ? 9.832 7.575 -6.442 1.00 0.00 644 GLU B CA 11
ATOM 22810 C C . GLU B 2 81 ? 8.321 7.479 -6.608 1.00 0.00 644 GLU B C 11
ATOM 22811 O O . GLU B 2 81 ? 7.832 7.039 -7.652 1.00 0.00 644 GLU B O 11
ATOM 22823 N N . VAL B 2 82 ? 7.587 7.869 -5.580 1.00 0.00 645 VAL B N 11
ATOM 22824 C CA . VAL B 2 82 ? 6.132 7.851 -5.623 1.00 0.00 645 VAL B CA 11
ATOM 22825 C C . VAL B 2 82 ? 5.574 9.147 -5.058 1.00 0.00 645 VAL B C 11
ATOM 22826 O O . VAL B 2 82 ? 6.279 9.879 -4.360 1.00 0.00 645 VAL B O 11
ATOM 22839 N N . LEU B 2 83 ? 4.321 9.443 -5.371 1.00 0.00 646 LEU B N 11
ATOM 22840 C CA . LEU B 2 83 ? 3.662 10.583 -4.763 1.00 0.00 646 LEU B CA 11
ATOM 22841 C C . LEU B 2 83 ? 3.347 10.258 -3.312 1.00 0.00 646 LEU B C 11
ATOM 22842 O O . LEU B 2 83 ? 3.017 9.121 -2.977 1.00 0.00 646 LEU B O 11
ATOM 22858 N N . VAL B 2 84 ? 3.453 11.257 -2.456 1.00 0.00 647 VAL B N 11
ATOM 22859 C CA . VAL B 2 84 ? 3.267 11.070 -1.026 1.00 0.00 647 VAL B CA 11
ATOM 22860 C C . VAL B 2 84 ? 1.810 10.767 -0.681 1.00 0.00 647 VAL B C 11
ATOM 22861 O O . VAL B 2 84 ? 1.490 10.452 0.459 1.00 0.00 647 VAL B O 11
ATOM 22874 N N . GLU B 2 85 ? 0.934 10.855 -1.671 1.00 0.00 648 GLU B N 11
ATOM 22875 C CA . GLU B 2 85 ? -0.472 10.539 -1.466 1.00 0.00 648 GLU B CA 11
ATOM 22876 C C . GLU B 2 85 ? -0.748 9.077 -1.801 1.00 0.00 648 GLU B C 11
ATOM 22877 O O . GLU B 2 85 ? -1.889 8.617 -1.727 1.00 0.00 648 GLU B O 11
ATOM 22889 N N . TYR B 2 86 ? 0.310 8.350 -2.153 1.00 0.00 649 TYR B N 11
ATOM 22890 C CA . TYR B 2 86 ? 0.214 6.920 -2.406 1.00 0.00 649 TYR B CA 11
ATOM 22891 C C . TYR B 2 86 ? 0.025 6.151 -1.107 1.00 0.00 649 TYR B C 11
ATOM 22892 O O . TYR B 2 86 ? 0.833 6.272 -0.180 1.00 0.00 649 TYR B O 11
ATOM 22910 N N . PRO B 2 87 ? -1.055 5.367 -1.015 1.00 0.00 650 PRO B N 11
ATOM 22911 C CA . PRO B 2 87 ? -1.287 4.484 0.118 1.00 0.00 650 PRO B CA 11
ATOM 22912 C C . PRO B 2 87 ? -0.449 3.214 0.011 1.00 0.00 650 PRO B C 11
ATOM 22913 O O . PRO B 2 87 ? -0.296 2.655 -1.071 1.00 0.00 650 PRO B O 11
ATOM 22924 N N . PHE B 2 88 ? 0.097 2.773 1.129 1.00 0.00 651 PHE B N 11
ATOM 22925 C CA . PHE B 2 88 ? 0.954 1.600 1.156 1.00 0.00 651 PHE B CA 11
ATOM 22926 C C . PHE B 2 88 ? 0.559 0.663 2.287 1.00 0.00 651 PHE B C 11
ATOM 22927 O O . PHE B 2 88 ? 0.646 1.012 3.468 1.00 0.00 651 PHE B O 11
ATOM 22944 N N . PHE B 2 89 ? 0.108 -0.522 1.920 1.00 0.00 652 PHE B N 11
ATOM 22945 C CA . PHE B 2 89 ? -0.177 -1.549 2.899 1.00 0.00 652 PHE B CA 11
ATOM 22946 C C . PHE B 2 89 ? 1.129 -2.090 3.446 1.00 0.00 652 PHE B C 11
ATOM 22947 O O . PHE B 2 89 ? 2.006 -2.495 2.684 1.00 0.00 652 PHE B O 11
ATOM 22964 N N . VAL B 2 90 ? 1.286 -2.068 4.757 1.00 0.00 653 VAL B N 11
ATOM 22965 C CA . VAL B 2 90 ? 2.535 -2.488 5.348 1.00 0.00 653 VAL B CA 11
ATOM 22966 C C . VAL B 2 90 ? 2.372 -3.842 6.054 1.00 0.00 653 VAL B C 11
ATOM 22967 O O . VAL B 2 90 ? 1.459 -4.020 6.858 1.00 0.00 653 VAL B O 11
ATOM 22980 N N . PHE B 2 91 ? 3.313 -4.751 5.768 1.00 0.00 654 PHE B N 11
ATOM 22981 C CA . PHE B 2 91 ? 3.219 -6.193 6.084 1.00 0.00 654 PHE B CA 11
ATOM 22982 C C . PHE B 2 91 ? 2.614 -6.518 7.459 1.00 0.00 654 PHE B C 11
ATOM 22983 O O . PHE B 2 91 ? 1.752 -7.391 7.570 1.00 0.00 654 PHE B O 11
ATOM 23000 N N . GLY B 2 92 ? 3.068 -5.850 8.499 1.00 0.00 655 GLY B N 11
ATOM 23001 C CA . GLY B 2 92 ? 2.500 -6.062 9.818 1.00 0.00 655 GLY B CA 11
ATOM 23002 C C . GLY B 2 92 ? 2.528 -4.789 10.619 1.00 0.00 655 GLY B C 11
ATOM 23003 O O . GLY B 2 92 ? 2.445 -4.796 11.846 1.00 0.00 655 GLY B O 11
ATOM 23007 N N . GLN B 2 93 ? 2.649 -3.689 9.901 1.00 0.00 656 GLN B N 11
ATOM 23008 C CA . GLN B 2 93 ? 2.914 -2.400 10.507 1.00 0.00 656 GLN B CA 11
ATOM 23009 C C . GLN B 2 93 ? 1.645 -1.551 10.491 1.00 0.00 656 GLN B C 11
ATOM 23010 O O . GLN B 2 93 ? 1.452 -0.689 11.350 1.00 0.00 656 GLN B O 11
ATOM 23024 N N . GLY B 2 94 ? 0.780 -1.796 9.505 1.00 0.00 657 GLY B N 11
ATOM 23025 C CA . GLY B 2 94 ? -0.512 -1.134 9.480 1.00 0.00 657 GLY B CA 11
ATOM 23026 C C . GLY B 2 94 ? -0.957 -0.714 8.092 1.00 0.00 657 GLY B C 11
ATOM 23027 O O . GLY B 2 94 ? -0.281 -0.987 7.097 1.00 0.00 657 GLY B O 11
ATOM 23031 N N . TRP B 2 95 ? -2.116 -0.066 8.040 1.00 0.00 658 TRP B N 11
ATOM 23032 C CA . TRP B 2 95 ? -2.665 0.481 6.804 1.00 0.00 658 TRP B CA 11
ATOM 23033 C C . TRP B 2 95 ? -2.183 1.925 6.661 1.00 0.00 658 TRP B C 11
ATOM 23034 O O . TRP B 2 95 ? -2.773 2.850 7.226 1.00 0.00 658 TRP B O 11
ATOM 23055 N N . SER B 2 96 ? -1.109 2.110 5.907 1.00 0.00 659 SER B N 11
ATOM 23056 C CA . SER B 2 96 ? -0.367 3.358 5.933 1.00 0.00 659 SER B CA 11
ATOM 23057 C C . SER B 2 96 ? -0.267 3.999 4.553 1.00 0.00 659 SER B C 11
ATOM 23058 O O . SER B 2 96 ? -0.657 3.406 3.554 1.00 0.00 659 SER B O 11
ATOM 23066 N N . SER B 2 97 ? 0.198 5.237 4.522 1.00 0.00 660 SER B N 11
ATOM 23067 C CA . SER B 2 97 ? 0.568 5.886 3.281 1.00 0.00 660 SER B CA 11
ATOM 23068 C C . SER B 2 97 ? 1.776 6.774 3.521 1.00 0.00 660 SER B C 11
ATOM 23069 O O . SER B 2 97 ? 2.082 7.093 4.674 1.00 0.00 660 SER B O 11
ATOM 23077 N N . CYS B 2 98 ? 2.470 7.156 2.457 1.00 0.00 661 CYS B N 11
ATOM 23078 C CA . CYS B 2 98 ? 3.655 7.999 2.587 1.00 0.00 661 CYS B CA 11
ATOM 23079 C C . CYS B 2 98 ? 3.315 9.290 3.327 1.00 0.00 661 CYS B C 11
ATOM 23080 O O . CYS B 2 98 ? 4.150 9.859 4.033 1.00 0.00 661 CYS B O 11
ATOM 23088 N N . CYS B 2 99 ? 2.068 9.715 3.196 1.00 0.00 662 CYS B N 11
ATOM 23089 C CA . CYS B 2 99 ? 1.607 10.950 3.793 1.00 0.00 662 CYS B CA 11
ATOM 23090 C C . CYS B 2 99 ? 0.101 10.895 3.971 1.00 0.00 662 CYS B C 11
ATOM 23091 O O . CYS B 2 99 ? -0.660 11.284 3.080 1.00 0.00 662 CYS B O 11
ATOM 23099 N N . PRO B 2 100 ? -0.341 10.384 5.132 1.00 0.00 663 PRO B N 11
ATOM 23100 C CA . PRO B 2 100 ? -1.763 10.234 5.456 1.00 0.00 663 PRO B CA 11
ATOM 23101 C C . PRO B 2 100 ? -2.524 11.531 5.289 1.00 0.00 663 PRO B C 11
ATOM 23102 O O . PRO B 2 100 ? -3.716 11.529 4.982 1.00 0.00 663 PRO B O 11
ATOM 23113 N N . GLU B 2 101 ? -1.815 12.634 5.490 1.00 0.00 664 GLU B N 11
ATOM 23114 C CA . GLU B 2 101 ? -2.374 13.957 5.302 1.00 0.00 664 GLU B CA 11
ATOM 23115 C C . GLU B 2 101 ? -3.017 14.066 3.926 1.00 0.00 664 GLU B C 11
ATOM 23116 O O . GLU B 2 101 ? -4.201 14.344 3.809 1.00 0.00 664 GLU B O 11
ATOM 23128 N N . ARG B 2 102 ? -2.234 13.782 2.894 1.00 0.00 665 ARG B N 11
ATOM 23129 C CA . ARG B 2 102 ? -2.672 13.968 1.518 1.00 0.00 665 ARG B CA 11
ATOM 23130 C C . ARG B 2 102 ? -3.663 12.879 1.105 1.00 0.00 665 ARG B C 11
ATOM 23131 O O . ARG B 2 102 ? -4.652 13.163 0.432 1.00 0.00 665 ARG B O 11
ATOM 23152 N N . THR B 2 103 ? -3.412 11.639 1.520 1.00 0.00 666 THR B N 11
ATOM 23153 C CA . THR B 2 103 ? -4.314 10.535 1.198 1.00 0.00 666 THR B CA 11
ATOM 23154 C C . THR B 2 103 ? -5.705 10.797 1.783 1.00 0.00 666 THR B C 11
ATOM 23155 O O . THR B 2 103 ? -6.723 10.580 1.123 1.00 0.00 666 THR B O 11
ATOM 23166 N N . SER B 2 104 ? -5.743 11.306 3.009 1.00 0.00 667 SER B N 11
ATOM 23167 C CA . SER B 2 104 ? -7.002 11.639 3.659 1.00 0.00 667 SER B CA 11
ATOM 23168 C C . SER B 2 104 ? -7.542 12.984 3.155 1.00 0.00 667 SER B C 11
ATOM 23169 O O . SER B 2 104 ? -8.746 13.224 3.172 1.00 0.00 667 SER B O 11
ATOM 23177 N N . GLN B 2 105 ? -6.655 13.874 2.736 1.00 0.00 668 GLN B N 11
ATOM 23178 C CA . GLN B 2 105 ? -7.061 15.132 2.137 1.00 0.00 668 GLN B CA 11
ATOM 23179 C C . GLN B 2 105 ? -7.790 14.942 0.819 1.00 0.00 668 GLN B C 11
ATOM 23180 O O . GLN B 2 105 ? -8.885 15.465 0.615 1.00 0.00 668 GLN B O 11
ATOM 23194 N N . LEU B 2 106 ? -7.181 14.177 -0.067 1.00 0.00 669 LEU B N 11
ATOM 23195 C CA . LEU B 2 106 ? -7.644 14.085 -1.439 1.00 0.00 669 LEU B CA 11
ATOM 23196 C C . LEU B 2 106 ? -8.644 12.950 -1.616 1.00 0.00 669 LEU B C 11
ATOM 23197 O O . LEU B 2 106 ? -9.626 13.083 -2.345 1.00 0.00 669 LEU B O 11
ATOM 23213 N N . PHE B 2 107 ? -8.393 11.835 -0.948 1.00 0.00 670 PHE B N 11
ATOM 23214 C CA . PHE B 2 107 ? -9.239 10.656 -1.084 1.00 0.00 670 PHE B CA 11
ATOM 23215 C C . PHE B 2 107 ? -10.085 10.452 0.165 1.00 0.00 670 PHE B C 11
ATOM 23216 O O . PHE B 2 107 ? -10.868 9.502 0.251 1.00 0.00 670 PHE B O 11
ATOM 23233 N N . ASP B 2 108 ? -9.901 11.353 1.132 1.00 0.00 671 ASP B N 11
ATOM 23234 C CA . ASP B 2 108 ? -10.627 11.320 2.405 1.00 0.00 671 ASP B CA 11
ATOM 23235 C C . ASP B 2 108 ? -10.347 10.041 3.180 1.00 0.00 671 ASP B C 11
ATOM 23236 O O . ASP B 2 108 ? -11.024 9.734 4.158 1.00 0.00 671 ASP B O 11
ATOM 23245 N N . LEU B 2 109 ? -9.312 9.327 2.775 1.00 0.00 672 LEU B N 11
ATOM 23246 C CA . LEU B 2 109 ? -9.039 8.014 3.321 1.00 0.00 672 LEU B CA 11
ATOM 23247 C C . LEU B 2 109 ? -7.985 8.099 4.413 1.00 0.00 672 LEU B C 11
ATOM 23248 O O . LEU B 2 109 ? -6.868 8.554 4.168 1.00 0.00 672 LEU B O 11
ATOM 23264 N N . PRO B 2 110 ? -8.324 7.668 5.636 1.00 0.00 673 PRO B N 11
ATOM 23265 C CA . PRO B 2 110 ? -7.390 7.706 6.751 1.00 0.00 673 PRO B CA 11
ATOM 23266 C C . PRO B 2 110 ? -6.264 6.695 6.575 1.00 0.00 673 PRO B C 11
ATOM 23267 O O . PRO B 2 110 ? -6.492 5.542 6.201 1.00 0.00 673 PRO B O 11
ATOM 23278 N N . CYS B 2 111 ? -5.053 7.141 6.834 1.00 0.00 674 CYS B N 11
ATOM 23279 C CA . CYS B 2 111 ? -3.870 6.315 6.661 1.00 0.00 674 CYS B CA 11
ATOM 23280 C C . CYS B 2 111 ? -2.924 6.495 7.833 1.00 0.00 674 CYS B C 11
ATOM 23281 O O . CYS B 2 111 ? -2.939 7.522 8.512 1.00 0.00 674 CYS B O 11
ATOM 23289 N N . SER B 2 112 ? -2.143 5.470 8.088 1.00 0.00 675 SER B N 11
ATOM 23290 C CA . SER B 2 112 ? -1.086 5.535 9.075 1.00 0.00 675 SER B CA 11
ATOM 23291 C C . SER B 2 112 ? 0.176 6.036 8.390 1.00 0.00 675 SER B C 11
ATOM 23292 O O . SER B 2 112 ? 0.265 6.007 7.165 1.00 0.00 675 SER B O 11
ATOM 23300 N N . LYS B 2 113 ? 1.132 6.527 9.150 1.00 0.00 676 LYS B N 11
ATOM 23301 C CA . LYS B 2 113 ? 2.327 7.081 8.547 1.00 0.00 676 LYS B CA 11
ATOM 23302 C C . LYS B 2 113 ? 3.282 5.984 8.097 1.00 0.00 676 LYS B C 11
ATOM 23303 O O . LYS B 2 113 ? 3.863 5.269 8.914 1.00 0.00 676 LYS B O 11
ATOM 23322 N N . LEU B 2 114 ? 3.417 5.852 6.787 1.00 0.00 677 LEU B N 11
ATOM 23323 C CA . LEU B 2 114 ? 4.407 4.966 6.202 1.00 0.00 677 LEU B CA 11
ATOM 23324 C C . LEU B 2 114 ? 5.765 5.648 6.295 1.00 0.00 677 LEU B C 11
ATOM 23325 O O . LEU B 2 114 ? 6.031 6.625 5.593 1.00 0.00 677 LEU B O 11
ATOM 23341 N N . SER B 2 115 ? 6.597 5.165 7.198 1.00 0.00 678 SER B N 11
ATOM 23342 C CA . SER B 2 115 ? 7.915 5.741 7.403 1.00 0.00 678 SER B CA 11
ATOM 23343 C C . SER B 2 115 ? 8.996 4.671 7.345 1.00 0.00 678 SER B C 11
ATOM 23344 O O . SER B 2 115 ? 8.704 3.485 7.210 1.00 0.00 678 SER B O 11
ATOM 23352 N N . VAL B 2 116 ? 10.244 5.102 7.443 1.00 0.00 679 VAL B N 11
ATOM 23353 C CA . VAL B 2 116 ? 11.374 4.198 7.452 1.00 0.00 679 VAL B CA 11
ATOM 23354 C C . VAL B 2 116 ? 11.259 3.195 8.605 1.00 0.00 679 VAL B C 11
ATOM 23355 O O . VAL B 2 116 ? 10.999 3.567 9.751 1.00 0.00 679 VAL B O 11
ATOM 23368 N N . GLY B 2 117 ? 11.432 1.921 8.275 1.00 0.00 680 GLY B N 11
ATOM 23369 C CA . GLY B 2 117 ? 11.200 0.850 9.224 1.00 0.00 680 GLY B CA 11
ATOM 23370 C C . GLY B 2 117 ? 9.988 0.010 8.869 1.00 0.00 680 GLY B C 11
ATOM 23371 O O . GLY B 2 117 ? 9.888 -1.144 9.280 1.00 0.00 680 GLY B O 11
ATOM 23375 N N . ASP B 2 118 ? 9.068 0.576 8.097 1.00 0.00 681 ASP B N 11
ATOM 23376 C CA . ASP B 2 118 ? 7.827 -0.122 7.778 1.00 0.00 681 ASP B CA 11
ATOM 23377 C C . ASP B 2 118 ? 7.996 -1.008 6.546 1.00 0.00 681 ASP B C 11
ATOM 23378 O O . ASP B 2 118 ? 8.088 -0.519 5.424 1.00 0.00 681 ASP B O 11
ATOM 23387 N N . VAL B 2 119 ? 8.029 -2.315 6.753 1.00 0.00 682 VAL B N 11
ATOM 23388 C CA . VAL B 2 119 ? 8.186 -3.246 5.643 1.00 0.00 682 VAL B CA 11
ATOM 23389 C C . VAL B 2 119 ? 6.916 -3.338 4.796 1.00 0.00 682 VAL B C 11
ATOM 23390 O O . VAL B 2 119 ? 5.907 -3.910 5.209 1.00 0.00 682 VAL B O 11
ATOM 23403 N N . CYS B 2 120 ? 6.993 -2.763 3.599 1.00 0.00 683 CYS B N 11
ATOM 23404 C CA . CYS B 2 120 ? 5.849 -2.647 2.706 1.00 0.00 683 CYS B CA 11
ATOM 23405 C C . CYS B 2 120 ? 5.405 -3.998 2.191 1.00 0.00 683 CYS B C 11
ATOM 23406 O O . CYS B 2 120 ? 6.214 -4.911 1.997 1.00 0.00 683 CYS B O 11
ATOM 23414 N N . ILE B 2 121 ? 4.110 -4.108 1.989 1.00 0.00 684 ILE B N 11
ATOM 23415 C CA . ILE B 2 121 ? 3.532 -5.227 1.291 1.00 0.00 684 ILE B CA 11
ATOM 23416 C C . ILE B 2 121 ? 3.597 -4.964 -0.207 1.00 0.00 684 ILE B C 11
ATOM 23417 O O . ILE B 2 121 ? 2.917 -4.069 -0.706 1.00 0.00 684 ILE B O 11
ATOM 23433 N N . SER B 2 122 ? 4.441 -5.685 -0.919 1.00 0.00 685 SER B N 11
ATOM 23434 C CA . SER B 2 122 ? 4.426 -5.595 -2.367 1.00 0.00 685 SER B CA 11
ATOM 23435 C C . SER B 2 122 ? 3.508 -6.676 -2.898 1.00 0.00 685 SER B C 11
ATOM 23436 O O . SER B 2 122 ? 3.731 -7.863 -2.660 1.00 0.00 685 SER B O 11
ATOM 23444 N N . LEU B 2 123 ? 2.460 -6.273 -3.581 1.00 0.00 686 LEU B N 11
ATOM 23445 C CA . LEU B 2 123 ? 1.507 -7.223 -4.093 1.00 0.00 686 LEU B CA 11
ATOM 23446 C C . LEU B 2 123 ? 1.716 -7.414 -5.585 1.00 0.00 686 LEU B C 11
ATOM 23447 O O . LEU B 2 123 ? 1.664 -6.458 -6.359 1.00 0.00 686 LEU B O 11
ATOM 23463 N N . THR B 2 124 ? 1.972 -8.642 -5.986 1.00 0.00 687 THR B N 11
ATOM 23464 C CA . THR B 2 124 ? 2.097 -8.950 -7.391 1.00 0.00 687 THR B CA 11
ATOM 23465 C C . THR B 2 124 ? 0.807 -9.588 -7.894 1.00 0.00 687 THR B C 11
ATOM 23466 O O . THR B 2 124 ? 0.321 -10.576 -7.334 1.00 0.00 687 THR B O 11
ATOM 23477 N N . LEU B 2 125 ? 0.227 -8.987 -8.917 1.00 0.00 688 LEU B N 11
ATOM 23478 C CA . LEU B 2 125 ? -1.027 -9.466 -9.463 1.00 0.00 688 LEU B CA 11
ATOM 23479 C C . LEU B 2 125 ? -0.748 -10.359 -10.669 1.00 0.00 688 LEU B C 11
ATOM 23480 O O . LEU B 2 125 ? -0.523 -9.861 -11.773 1.00 0.00 688 LEU B O 11
ATOM 23496 N N . LYS B 2 126 ? -0.737 -11.672 -10.462 1.00 0.00 689 LYS B N 11
ATOM 23497 C CA . LYS B 2 126 ? -0.506 -12.603 -11.547 1.00 0.00 689 LYS B CA 11
ATOM 23498 C C . LYS B 2 126 ? -1.788 -12.868 -12.324 1.00 0.00 689 LYS B C 11
ATOM 23499 O O . LYS B 2 126 ? -2.667 -13.580 -11.797 1.00 0.00 689 LYS B O 11
ATOM 23519 N N . VAL A 1 1 ? -18.345 -4.040 -5.234 1.00 0.00 34 VAL A N 12
ATOM 23520 C CA . VAL A 1 1 ? -17.007 -4.102 -4.599 1.00 0.00 34 VAL A CA 12
ATOM 23521 C C . VAL A 1 1 ? -15.914 -3.799 -5.601 1.00 0.00 34 VAL A C 12
ATOM 23522 O O . VAL A 1 1 ? -16.163 -3.694 -6.801 1.00 0.00 34 VAL A O 12
ATOM 23537 N N . PHE A 1 2 ? -14.705 -3.664 -5.088 1.00 0.00 35 PHE A N 12
ATOM 23538 C CA . PHE A 1 2 ? -13.514 -3.595 -5.912 1.00 0.00 35 PHE A CA 12
ATOM 23539 C C . PHE A 1 2 ? -12.542 -4.672 -5.463 1.00 0.00 35 PHE A C 12
ATOM 23540 O O . PHE A 1 2 ? -12.392 -4.905 -4.259 1.00 0.00 35 PHE A O 12
ATOM 23557 N N . PRO A 1 3 ? -11.913 -5.374 -6.424 1.00 0.00 36 PRO A N 12
ATOM 23558 C CA . PRO A 1 3 ? -10.876 -6.365 -6.130 1.00 0.00 36 PRO A CA 12
ATOM 23559 C C . PRO A 1 3 ? -9.844 -5.796 -5.171 1.00 0.00 36 PRO A C 12
ATOM 23560 O O . PRO A 1 3 ? -9.303 -4.717 -5.416 1.00 0.00 36 PRO A O 12
ATOM 23571 N N . TRP A 1 4 ? -9.579 -6.531 -4.088 1.00 0.00 37 TRP A N 12
ATOM 23572 C CA . TRP A 1 4 ? -8.824 -6.009 -2.955 1.00 0.00 37 TRP A CA 12
ATOM 23573 C C . TRP A 1 4 ? -7.512 -5.338 -3.361 1.00 0.00 37 TRP A C 12
ATOM 23574 O O . TRP A 1 4 ? -7.056 -4.416 -2.686 1.00 0.00 37 TRP A O 12
ATOM 23595 N N . HIS A 1 5 ? -6.894 -5.805 -4.445 1.00 0.00 38 HIS A N 12
ATOM 23596 C CA . HIS A 1 5 ? -5.738 -5.121 -5.003 1.00 0.00 38 HIS A CA 12
ATOM 23597 C C . HIS A 1 5 ? -6.158 -3.799 -5.658 1.00 0.00 38 HIS A C 12
ATOM 23598 O O . HIS A 1 5 ? -6.203 -3.667 -6.878 1.00 0.00 38 HIS A O 12
ATOM 23613 N N . SER A 1 6 ? -6.478 -2.830 -4.824 1.00 0.00 39 SER A N 12
ATOM 23614 C CA . SER A 1 6 ? -6.957 -1.541 -5.291 1.00 0.00 39 SER A CA 12
ATOM 23615 C C . SER A 1 6 ? -6.223 -0.402 -4.580 1.00 0.00 39 SER A C 12
ATOM 23616 O O . SER A 1 6 ? -5.986 0.661 -5.152 1.00 0.00 39 SER A O 12
ATOM 23624 N N . LEU A 1 7 ? -5.847 -0.651 -3.336 1.00 0.00 40 LEU A N 12
ATOM 23625 C CA . LEU A 1 7 ? -5.211 0.352 -2.484 1.00 0.00 40 LEU A CA 12
ATOM 23626 C C . LEU A 1 7 ? -3.813 -0.101 -2.099 1.00 0.00 40 LEU A C 12
ATOM 23627 O O . LEU A 1 7 ? -3.187 0.470 -1.215 1.00 0.00 40 LEU A O 12
ATOM 23643 N N . VAL A 1 8 ? -3.330 -1.144 -2.759 1.00 0.00 41 VAL A N 12
ATOM 23644 C CA . VAL A 1 8 ? -2.034 -1.698 -2.454 1.00 0.00 41 VAL A CA 12
ATOM 23645 C C . VAL A 1 8 ? -1.047 -1.435 -3.597 1.00 0.00 41 VAL A C 12
ATOM 23646 O O . VAL A 1 8 ? -1.038 -2.135 -4.612 1.00 0.00 41 VAL A O 12
ATOM 23659 N N . PRO A 1 9 ? -0.226 -0.389 -3.463 1.00 0.00 42 PRO A N 12
ATOM 23660 C CA . PRO A 1 9 ? 0.792 -0.058 -4.441 1.00 0.00 42 PRO A CA 12
ATOM 23661 C C . PRO A 1 9 ? 2.058 -0.864 -4.207 1.00 0.00 42 PRO A C 12
ATOM 23662 O O . PRO A 1 9 ? 2.850 -0.551 -3.318 1.00 0.00 42 PRO A O 12
ATOM 23673 N N . PHE A 1 10 ? 2.220 -1.927 -4.980 1.00 0.00 43 PHE A N 12
ATOM 23674 C CA . PHE A 1 10 ? 3.431 -2.728 -4.926 1.00 0.00 43 PHE A CA 12
ATOM 23675 C C . PHE A 1 10 ? 4.644 -1.853 -5.216 1.00 0.00 43 PHE A C 12
ATOM 23676 O O . PHE A 1 10 ? 4.725 -1.218 -6.272 1.00 0.00 43 PHE A O 12
ATOM 23693 N N . LEU A 1 11 ? 5.561 -1.793 -4.260 1.00 0.00 44 LEU A N 12
ATOM 23694 C CA . LEU A 1 11 ? 6.708 -0.905 -4.366 1.00 0.00 44 LEU A CA 12
ATOM 23695 C C . LEU A 1 11 ? 7.628 -1.351 -5.506 1.00 0.00 44 LEU A C 12
ATOM 23696 O O . LEU A 1 11 ? 8.218 -2.432 -5.483 1.00 0.00 44 LEU A O 12
ATOM 23712 N N . ALA A 1 12 ? 7.669 -0.532 -6.542 1.00 0.00 45 ALA A N 12
ATOM 23713 C CA . ALA A 1 12 ? 8.536 -0.771 -7.693 1.00 0.00 45 ALA A CA 12
ATOM 23714 C C . ALA A 1 12 ? 8.228 -2.148 -8.312 1.00 0.00 45 ALA A C 12
ATOM 23715 O O . ALA A 1 12 ? 7.180 -2.728 -8.021 1.00 0.00 45 ALA A O 12
ATOM 23722 N N . PRO A 1 13 ? 9.077 -2.692 -9.207 1.00 0.00 46 PRO A N 12
ATOM 23723 C CA . PRO A 1 13 ? 8.979 -4.103 -9.597 1.00 0.00 46 PRO A CA 12
ATOM 23724 C C . PRO A 1 13 ? 9.563 -5.031 -8.524 1.00 0.00 46 PRO A C 12
ATOM 23725 O O . PRO A 1 13 ? 9.899 -6.184 -8.803 1.00 0.00 46 PRO A O 12
ATOM 23736 N N . SER A 1 14 ? 9.654 -4.515 -7.295 1.00 0.00 47 SER A N 12
ATOM 23737 C CA . SER A 1 14 ? 10.273 -5.216 -6.174 1.00 0.00 47 SER A CA 12
ATOM 23738 C C . SER A 1 14 ? 11.755 -5.471 -6.451 1.00 0.00 47 SER A C 12
ATOM 23739 O O . SER A 1 14 ? 12.601 -4.642 -6.119 1.00 0.00 47 SER A O 12
ATOM 23747 N N . GLN A 1 15 ? 12.073 -6.586 -7.088 1.00 0.00 48 GLN A N 12
ATOM 23748 C CA . GLN A 1 15 ? 13.439 -6.907 -7.394 1.00 0.00 48 GLN A CA 12
ATOM 23749 C C . GLN A 1 15 ? 13.582 -7.195 -8.883 1.00 0.00 48 GLN A C 12
ATOM 23750 O O . GLN A 1 15 ? 13.500 -8.376 -9.279 1.00 0.00 48 GLN A O 12
ATOM 23765 N N . ALA B 2 4 ? -28.663 14.964 -2.049 1.00 0.00 567 ALA B N 12
ATOM 23766 C CA . ALA B 2 4 ? -27.777 13.791 -2.221 1.00 0.00 567 ALA B CA 12
ATOM 23767 C C . ALA B 2 4 ? -26.395 14.076 -1.643 1.00 0.00 567 ALA B C 12
ATOM 23768 O O . ALA B 2 4 ? -25.855 15.169 -1.817 1.00 0.00 567 ALA B O 12
ATOM 23775 N N . PRO B 2 5 ? -25.807 13.093 -0.944 1.00 0.00 568 PRO B N 12
ATOM 23776 C CA . PRO B 2 5 ? -24.498 13.247 -0.306 1.00 0.00 568 PRO B CA 12
ATOM 23777 C C . PRO B 2 5 ? -23.352 13.170 -1.313 1.00 0.00 568 PRO B C 12
ATOM 23778 O O . PRO B 2 5 ? -23.485 12.546 -2.369 1.00 0.00 568 PRO B O 12
ATOM 23789 N N . PRO B 2 6 ? -22.213 13.811 -1.004 1.00 0.00 569 PRO B N 12
ATOM 23790 C CA . PRO B 2 6 ? -21.036 13.798 -1.875 1.00 0.00 569 PRO B CA 12
ATOM 23791 C C . PRO B 2 6 ? -20.341 12.439 -1.872 1.00 0.00 569 PRO B C 12
ATOM 23792 O O . PRO B 2 6 ? -19.374 12.219 -1.141 1.00 0.00 569 PRO B O 12
ATOM 23803 N N . THR B 2 7 ? -20.856 11.525 -2.683 1.00 0.00 570 THR B N 12
ATOM 23804 C CA . THR B 2 7 ? -20.330 10.175 -2.751 1.00 0.00 570 THR B CA 12
ATOM 23805 C C . THR B 2 7 ? -18.921 10.148 -3.334 1.00 0.00 570 THR B C 12
ATOM 23806 O O . THR B 2 7 ? -18.654 10.736 -4.386 1.00 0.00 570 THR B O 12
ATOM 23817 N N . LEU B 2 8 ? -18.022 9.479 -2.630 1.00 0.00 571 LEU B N 12
ATOM 23818 C CA . LEU B 2 8 ? -16.662 9.316 -3.067 1.00 0.00 571 LEU B CA 12
ATOM 23819 C C . LEU B 2 8 ? -16.557 8.160 -4.053 1.00 0.00 571 LEU B C 12
ATOM 23820 O O . LEU B 2 8 ? -17.469 7.338 -4.148 1.00 0.00 571 LEU B O 12
ATOM 23836 N N . PRO B 2 9 ? -15.453 8.088 -4.808 1.00 0.00 572 PRO B N 12
ATOM 23837 C CA . PRO B 2 9 ? -15.196 6.977 -5.718 1.00 0.00 572 PRO B CA 12
ATOM 23838 C C . PRO B 2 9 ? -14.939 5.678 -4.955 1.00 0.00 572 PRO B C 12
ATOM 23839 O O . PRO B 2 9 ? -14.260 5.668 -3.931 1.00 0.00 572 PRO B O 12
ATOM 23850 N N . PRO B 2 10 ? -15.488 4.572 -5.459 1.00 0.00 573 PRO B N 12
ATOM 23851 C CA . PRO B 2 10 ? -15.458 3.267 -4.786 1.00 0.00 573 PRO B CA 12
ATOM 23852 C C . PRO B 2 10 ? -14.140 2.517 -4.965 1.00 0.00 573 PRO B C 12
ATOM 23853 O O . PRO B 2 10 ? -13.979 1.405 -4.468 1.00 0.00 573 PRO B O 12
ATOM 23864 N N . TYR B 2 11 ? -13.228 3.115 -5.714 1.00 0.00 574 TYR B N 12
ATOM 23865 C CA . TYR B 2 11 ? -11.931 2.496 -5.999 1.00 0.00 574 TYR B CA 12
ATOM 23866 C C . TYR B 2 11 ? -11.129 2.201 -4.733 1.00 0.00 574 TYR B C 12
ATOM 23867 O O . TYR B 2 11 ? -11.102 1.062 -4.266 1.00 0.00 574 TYR B O 12
ATOM 23885 N N . PHE B 2 12 ? -10.461 3.200 -4.187 1.00 0.00 575 PHE B N 12
ATOM 23886 C CA . PHE B 2 12 ? -9.725 3.007 -2.952 1.00 0.00 575 PHE B CA 12
ATOM 23887 C C . PHE B 2 12 ? -10.084 4.104 -1.966 1.00 0.00 575 PHE B C 12
ATOM 23888 O O . PHE B 2 12 ? -9.571 4.155 -0.853 1.00 0.00 575 PHE B O 12
ATOM 23905 N N . MET B 2 13 ? -10.970 4.984 -2.395 1.00 0.00 576 MET B N 12
ATOM 23906 C CA . MET B 2 13 ? -11.342 6.139 -1.594 1.00 0.00 576 MET B CA 12
ATOM 23907 C C . MET B 2 13 ? -12.189 5.726 -0.390 1.00 0.00 576 MET B C 12
ATOM 23908 O O . MET B 2 13 ? -12.717 4.615 -0.347 1.00 0.00 576 MET B O 12
ATOM 23922 N N . LYS B 2 14 ? -12.319 6.630 0.572 1.00 0.00 577 LYS B N 12
ATOM 23923 C CA . LYS B 2 14 ? -12.961 6.330 1.854 1.00 0.00 577 LYS B CA 12
ATOM 23924 C C . LYS B 2 14 ? -14.337 5.686 1.700 1.00 0.00 577 LYS B C 12
ATOM 23925 O O . LYS B 2 14 ? -15.143 6.094 0.859 1.00 0.00 577 LYS B O 12
ATOM 23944 N N . GLY B 2 15 ? -14.590 4.671 2.521 1.00 0.00 578 GLY B N 12
ATOM 23945 C CA . GLY B 2 15 ? -15.918 4.102 2.626 1.00 0.00 578 GLY B CA 12
ATOM 23946 C C . GLY B 2 15 ? -16.231 3.066 1.567 1.00 0.00 578 GLY B C 12
ATOM 23947 O O . GLY B 2 15 ? -17.294 2.443 1.609 1.00 0.00 578 GLY B O 12
ATOM 23951 N N . SER B 2 16 ? -15.328 2.883 0.617 1.00 0.00 579 SER B N 12
ATOM 23952 C CA . SER B 2 16 ? -15.525 1.896 -0.434 1.00 0.00 579 SER B CA 12
ATOM 23953 C C . SER B 2 16 ? -15.507 0.486 0.144 1.00 0.00 579 SER B C 12
ATOM 23954 O O . SER B 2 16 ? -14.828 0.223 1.140 1.00 0.00 579 SER B O 12
ATOM 23962 N N . ILE B 2 17 ? -16.268 -0.411 -0.464 1.00 0.00 580 ILE B N 12
ATOM 23963 C CA . ILE B 2 17 ? -16.320 -1.781 0.000 1.00 0.00 580 ILE B CA 12
ATOM 23964 C C . ILE B 2 17 ? -15.351 -2.637 -0.796 1.00 0.00 580 ILE B C 12
ATOM 23965 O O . ILE B 2 17 ? -15.588 -2.966 -1.963 1.00 0.00 580 ILE B O 12
ATOM 23981 N N . ILE B 2 18 ? -14.251 -2.968 -0.154 1.00 0.00 581 ILE B N 12
ATOM 23982 C CA . ILE B 2 18 ? -13.188 -3.722 -0.783 1.00 0.00 581 ILE B CA 12
ATOM 23983 C C . ILE B 2 18 ? -13.377 -5.210 -0.504 1.00 0.00 581 ILE B C 12
ATOM 23984 O O . ILE B 2 18 ? -13.697 -5.594 0.624 1.00 0.00 581 ILE B O 12
ATOM 24000 N N . GLN B 2 19 ? -13.199 -6.038 -1.524 1.00 0.00 582 GLN B N 12
ATOM 24001 C CA . GLN B 2 19 ? -13.402 -7.472 -1.375 1.00 0.00 582 GLN B CA 12
ATOM 24002 C C . GLN B 2 19 ? -12.093 -8.232 -1.484 1.00 0.00 582 GLN B C 12
ATOM 24003 O O . GLN B 2 19 ? -11.375 -8.118 -2.476 1.00 0.00 582 GLN B O 12
ATOM 24017 N N . LEU B 2 20 ? -11.804 -9.024 -0.463 1.00 0.00 583 LEU B N 12
ATOM 24018 C CA . LEU B 2 20 ? -10.557 -9.772 -0.393 1.00 0.00 583 LEU B CA 12
ATOM 24019 C C . LEU B 2 20 ? -10.668 -11.098 -1.137 1.00 0.00 583 LEU B C 12
ATOM 24020 O O . LEU B 2 20 ? -11.760 -11.482 -1.551 1.00 0.00 583 LEU B O 12
ATOM 24036 N N . ALA B 2 21 ? -9.548 -11.805 -1.293 1.00 0.00 584 ALA B N 12
ATOM 24037 C CA . ALA B 2 21 ? -9.548 -13.077 -2.013 1.00 0.00 584 ALA B CA 12
ATOM 24038 C C . ALA B 2 21 ? -10.495 -14.082 -1.361 1.00 0.00 584 ALA B C 12
ATOM 24039 O O . ALA B 2 21 ? -11.203 -14.822 -2.045 1.00 0.00 584 ALA B O 12
ATOM 24046 N N . ASN B 2 22 ? -10.526 -14.081 -0.030 1.00 0.00 585 ASN B N 12
ATOM 24047 C CA . ASN B 2 22 ? -11.382 -14.992 0.721 1.00 0.00 585 ASN B CA 12
ATOM 24048 C C . ASN B 2 22 ? -12.847 -14.557 0.629 1.00 0.00 585 ASN B C 12
ATOM 24049 O O . ASN B 2 22 ? -13.751 -15.282 1.050 1.00 0.00 585 ASN B O 12
ATOM 24060 N N . GLY B 2 23 ? -13.072 -13.368 0.079 1.00 0.00 586 GLY B N 12
ATOM 24061 C CA . GLY B 2 23 ? -14.421 -12.899 -0.169 1.00 0.00 586 GLY B CA 12
ATOM 24062 C C . GLY B 2 23 ? -14.940 -11.953 0.894 1.00 0.00 586 GLY B C 12
ATOM 24063 O O . GLY B 2 23 ? -16.139 -11.682 0.947 1.00 0.00 586 GLY B O 12
ATOM 24067 N N . GLU B 2 24 ? -14.059 -11.453 1.750 1.00 0.00 587 GLU B N 12
ATOM 24068 C CA . GLU B 2 24 ? -14.474 -10.510 2.777 1.00 0.00 587 GLU B CA 12
ATOM 24069 C C . GLU B 2 24 ? -14.750 -9.143 2.210 1.00 0.00 587 GLU B C 12
ATOM 24070 O O . GLU B 2 24 ? -14.095 -8.698 1.269 1.00 0.00 587 GLU B O 12
ATOM 24082 N N . LEU B 2 25 ? -15.721 -8.490 2.808 1.00 0.00 588 LEU B N 12
ATOM 24083 C CA . LEU B 2 25 ? -16.156 -7.177 2.371 1.00 0.00 588 LEU B CA 12
ATOM 24084 C C . LEU B 2 25 ? -15.978 -6.171 3.496 1.00 0.00 588 LEU B C 12
ATOM 24085 O O . LEU B 2 25 ? -16.753 -6.142 4.455 1.00 0.00 588 LEU B O 12
ATOM 24101 N N . LYS B 2 26 ? -14.946 -5.358 3.383 1.00 0.00 589 LYS B N 12
ATOM 24102 C CA . LYS B 2 26 ? -14.558 -4.474 4.462 1.00 0.00 589 LYS B CA 12
ATOM 24103 C C . LYS B 2 26 ? -14.310 -3.064 3.943 1.00 0.00 589 LYS B C 12
ATOM 24104 O O . LYS B 2 26 ? -13.996 -2.872 2.766 1.00 0.00 589 LYS B O 12
ATOM 24123 N N . LYS B 2 27 ? -14.472 -2.085 4.824 1.00 0.00 590 LYS B N 12
ATOM 24124 C CA . LYS B 2 27 ? -14.250 -0.687 4.474 1.00 0.00 590 LYS B CA 12
ATOM 24125 C C . LYS B 2 27 ? -12.770 -0.425 4.249 1.00 0.00 590 LYS B C 12
ATOM 24126 O O . LYS B 2 27 ? -11.932 -1.038 4.912 1.00 0.00 590 LYS B O 12
ATOM 24145 N N . VAL B 2 28 ? -12.460 0.474 3.325 1.00 0.00 591 VAL B N 12
ATOM 24146 C CA . VAL B 2 28 ? -11.079 0.686 2.884 1.00 0.00 591 VAL B CA 12
ATOM 24147 C C . VAL B 2 28 ? -10.133 0.918 4.056 1.00 0.00 591 VAL B C 12
ATOM 24148 O O . VAL B 2 28 ? -9.097 0.267 4.173 1.00 0.00 591 VAL B O 12
ATOM 24161 N N . GLU B 2 29 ? -10.520 1.830 4.931 1.00 0.00 592 GLU B N 12
ATOM 24162 C CA . GLU B 2 29 ? -9.679 2.241 6.043 1.00 0.00 592 GLU B CA 12
ATOM 24163 C C . GLU B 2 29 ? -9.589 1.159 7.108 1.00 0.00 592 GLU B C 12
ATOM 24164 O O . GLU B 2 29 ? -8.614 1.088 7.857 1.00 0.00 592 GLU B O 12
ATOM 24176 N N . ASP B 2 30 ? -10.610 0.323 7.166 1.00 0.00 593 ASP B N 12
ATOM 24177 C CA . ASP B 2 30 ? -10.696 -0.723 8.175 1.00 0.00 593 ASP B CA 12
ATOM 24178 C C . ASP B 2 30 ? -9.874 -1.941 7.777 1.00 0.00 593 ASP B C 12
ATOM 24179 O O . ASP B 2 30 ? -9.540 -2.776 8.621 1.00 0.00 593 ASP B O 12
ATOM 24188 N N . LEU B 2 31 ? -9.546 -2.034 6.496 1.00 0.00 594 LEU B N 12
ATOM 24189 C CA . LEU B 2 31 ? -8.726 -3.122 5.990 1.00 0.00 594 LEU B CA 12
ATOM 24190 C C . LEU B 2 31 ? -7.392 -3.170 6.717 1.00 0.00 594 LEU B C 12
ATOM 24191 O O . LEU B 2 31 ? -6.617 -2.213 6.697 1.00 0.00 594 LEU B O 12
ATOM 24207 N N . LYS B 2 32 ? -7.145 -4.282 7.371 1.00 0.00 595 LYS B N 12
ATOM 24208 C CA . LYS B 2 32 ? -5.918 -4.480 8.106 1.00 0.00 595 LYS B CA 12
ATOM 24209 C C . LYS B 2 32 ? -4.928 -5.241 7.248 1.00 0.00 595 LYS B C 12
ATOM 24210 O O . LYS B 2 32 ? -5.305 -5.810 6.224 1.00 0.00 595 LYS B O 12
ATOM 24229 N N . THR B 2 33 ? -3.675 -5.260 7.648 1.00 0.00 596 THR B N 12
ATOM 24230 C CA . THR B 2 33 ? -2.656 -5.933 6.864 1.00 0.00 596 THR B CA 12
ATOM 24231 C C . THR B 2 33 ? -2.967 -7.421 6.738 1.00 0.00 596 THR B C 12
ATOM 24232 O O . THR B 2 33 ? -2.762 -8.011 5.679 1.00 0.00 596 THR B O 12
ATOM 24243 N N . GLU B 2 34 ? -3.502 -8.006 7.809 1.00 0.00 597 GLU B N 12
ATOM 24244 C CA . GLU B 2 34 ? -3.855 -9.419 7.827 1.00 0.00 597 GLU B CA 12
ATOM 24245 C C . GLU B 2 34 ? -4.890 -9.743 6.758 1.00 0.00 597 GLU B C 12
ATOM 24246 O O . GLU B 2 34 ? -4.937 -10.862 6.254 1.00 0.00 597 GLU B O 12
ATOM 24258 N N . ASP B 2 35 ? -5.714 -8.759 6.416 1.00 0.00 598 ASP B N 12
ATOM 24259 C CA . ASP B 2 35 ? -6.714 -8.931 5.367 1.00 0.00 598 ASP B CA 12
ATOM 24260 C C . ASP B 2 35 ? -6.040 -9.227 4.037 1.00 0.00 598 ASP B C 12
ATOM 24261 O O . ASP B 2 35 ? -6.384 -10.190 3.342 1.00 0.00 598 ASP B O 12
ATOM 24270 N N . PHE B 2 36 ? -5.075 -8.394 3.687 1.00 0.00 599 PHE B N 12
ATOM 24271 C CA . PHE B 2 36 ? -4.349 -8.555 2.440 1.00 0.00 599 PHE B CA 12
ATOM 24272 C C . PHE B 2 36 ? -3.407 -9.742 2.527 1.00 0.00 599 PHE B C 12
ATOM 24273 O O . PHE B 2 36 ? -3.189 -10.444 1.540 1.00 0.00 599 PHE B O 12
ATOM 24290 N N . ILE B 2 37 ? -2.844 -9.962 3.710 1.00 0.00 600 ILE B N 12
ATOM 24291 C CA . ILE B 2 37 ? -2.030 -11.134 3.951 1.00 0.00 600 ILE B CA 12
ATOM 24292 C C . ILE B 2 37 ? -2.812 -12.408 3.649 1.00 0.00 600 ILE B C 12
ATOM 24293 O O . ILE B 2 37 ? -2.422 -13.183 2.782 1.00 0.00 600 ILE B O 12
ATOM 24309 N N . GLN B 2 38 ? -3.943 -12.586 4.327 1.00 0.00 601 GLN B N 12
ATOM 24310 C CA . GLN B 2 38 ? -4.742 -13.796 4.177 1.00 0.00 601 GLN B CA 12
ATOM 24311 C C . GLN B 2 38 ? -5.154 -14.021 2.738 1.00 0.00 601 GLN B C 12
ATOM 24312 O O . GLN B 2 38 ? -4.959 -15.103 2.206 1.00 0.00 601 GLN B O 12
ATOM 24326 N N . SER B 2 39 ? -5.697 -12.994 2.109 1.00 0.00 602 SER B N 12
ATOM 24327 C CA . SER B 2 39 ? -6.186 -13.114 0.743 1.00 0.00 602 SER B CA 12
ATOM 24328 C C . SER B 2 39 ? -5.117 -13.687 -0.186 1.00 0.00 602 SER B C 12
ATOM 24329 O O . SER B 2 39 ? -5.360 -14.647 -0.922 1.00 0.00 602 SER B O 12
ATOM 24337 N N . ALA B 2 40 ? -3.938 -13.101 -0.132 1.00 0.00 603 ALA B N 12
ATOM 24338 C CA . ALA B 2 40 ? -2.812 -13.561 -0.938 1.00 0.00 603 ALA B CA 12
ATOM 24339 C C . ALA B 2 40 ? -2.335 -14.952 -0.513 1.00 0.00 603 ALA B C 12
ATOM 24340 O O . ALA B 2 40 ? -1.910 -15.750 -1.347 1.00 0.00 603 ALA B O 12
ATOM 24347 N N . GLU B 2 41 ? -2.412 -15.239 0.782 1.00 0.00 604 GLU B N 12
ATOM 24348 C CA . GLU B 2 41 ? -1.954 -16.519 1.321 1.00 0.00 604 GLU B CA 12
ATOM 24349 C C . GLU B 2 41 ? -2.869 -17.654 0.885 1.00 0.00 604 GLU B C 12
ATOM 24350 O O . GLU B 2 41 ? -2.431 -18.788 0.676 1.00 0.00 604 GLU B O 12
ATOM 24362 N N . ILE B 2 42 ? -4.145 -17.331 0.760 1.00 0.00 605 ILE B N 12
ATOM 24363 C CA . ILE B 2 42 ? -5.147 -18.258 0.255 1.00 0.00 605 ILE B CA 12
ATOM 24364 C C . ILE B 2 42 ? -4.930 -18.475 -1.248 1.00 0.00 605 ILE B C 12
ATOM 24365 O O . ILE B 2 42 ? -5.534 -19.354 -1.865 1.00 0.00 605 ILE B O 12
ATOM 24381 N N . SER B 2 43 ? -4.030 -17.666 -1.803 1.00 0.00 606 SER B N 12
ATOM 24382 C CA . SER B 2 43 ? -3.436 -17.874 -3.127 1.00 0.00 606 SER B CA 12
ATOM 24383 C C . SER B 2 43 ? -4.464 -18.038 -4.239 1.00 0.00 606 SER B C 12
ATOM 24384 O O . SER B 2 43 ? -4.904 -19.148 -4.553 1.00 0.00 606 SER B O 12
ATOM 24392 N N . ASN B 2 44 ? -4.836 -16.919 -4.834 1.00 0.00 607 ASN B N 12
ATOM 24393 C CA . ASN B 2 44 ? -5.684 -16.921 -6.013 1.00 0.00 607 ASN B CA 12
ATOM 24394 C C . ASN B 2 44 ? -5.026 -16.062 -7.084 1.00 0.00 607 ASN B C 12
ATOM 24395 O O . ASN B 2 44 ? -5.569 -15.036 -7.493 1.00 0.00 607 ASN B O 12
ATOM 24406 N N . ASP B 2 45 ? -3.826 -16.481 -7.500 1.00 0.00 608 ASP B N 12
ATOM 24407 C CA . ASP B 2 45 ? -3.007 -15.718 -8.451 1.00 0.00 608 ASP B CA 12
ATOM 24408 C C . ASP B 2 45 ? -2.556 -14.409 -7.811 1.00 0.00 608 ASP B C 12
ATOM 24409 O O . ASP B 2 45 ? -2.450 -13.376 -8.475 1.00 0.00 608 ASP B O 12
ATOM 24418 N N . LEU B 2 46 ? -2.291 -14.466 -6.511 1.00 0.00 609 LEU B N 12
ATOM 24419 C CA . LEU B 2 46 ? -1.999 -13.274 -5.722 1.00 0.00 609 LEU B CA 12
ATOM 24420 C C . LEU B 2 46 ? -0.995 -13.615 -4.625 1.00 0.00 609 LEU B C 12
ATOM 24421 O O . LEU B 2 46 ? -1.132 -14.643 -3.960 1.00 0.00 609 LEU B O 12
ATOM 24437 N N . LYS B 2 47 ? 0.019 -12.771 -4.446 1.00 0.00 610 LYS B N 12
ATOM 24438 C CA . LYS B 2 47 ? 1.073 -13.041 -3.465 1.00 0.00 610 LYS B CA 12
ATOM 24439 C C . LYS B 2 47 ? 1.478 -11.772 -2.719 1.00 0.00 610 LYS B C 12
ATOM 24440 O O . LYS B 2 47 ? 1.552 -10.691 -3.309 1.00 0.00 610 LYS B O 12
ATOM 24459 N N . ILE B 2 48 ? 1.740 -11.921 -1.423 1.00 0.00 611 ILE B N 12
ATOM 24460 C CA . ILE B 2 48 ? 2.286 -10.842 -0.604 1.00 0.00 611 ILE B CA 12
ATOM 24461 C C . ILE B 2 48 ? 3.807 -10.836 -0.706 1.00 0.00 611 ILE B C 12
ATOM 24462 O O . ILE B 2 48 ? 4.430 -11.884 -0.891 1.00 0.00 611 ILE B O 12
ATOM 24478 N N . ASP B 2 49 ? 4.393 -9.664 -0.582 1.00 0.00 612 ASP B N 12
ATOM 24479 C CA . ASP B 2 49 ? 5.844 -9.527 -0.559 1.00 0.00 612 ASP B CA 12
ATOM 24480 C C . ASP B 2 49 ? 6.263 -8.770 0.686 1.00 0.00 612 ASP B C 12
ATOM 24481 O O . ASP B 2 49 ? 5.428 -8.170 1.363 1.00 0.00 612 ASP B O 12
ATOM 24490 N N . SER B 2 50 ? 7.549 -8.780 0.975 1.00 0.00 613 SER B N 12
ATOM 24491 C CA . SER B 2 50 ? 8.065 -8.078 2.133 1.00 0.00 613 SER B CA 12
ATOM 24492 C C . SER B 2 50 ? 9.285 -7.247 1.750 1.00 0.00 613 SER B C 12
ATOM 24493 O O . SER B 2 50 ? 10.322 -7.783 1.353 1.00 0.00 613 SER B O 12
ATOM 24501 N N . SER B 2 51 ? 9.137 -5.935 1.834 1.00 0.00 614 SER B N 12
ATOM 24502 C CA . SER B 2 51 ? 10.221 -5.021 1.512 1.00 0.00 614 SER B CA 12
ATOM 24503 C C . SER B 2 51 ? 10.298 -3.917 2.567 1.00 0.00 614 SER B C 12
ATOM 24504 O O . SER B 2 51 ? 9.449 -3.030 2.607 1.00 0.00 614 SER B O 12
ATOM 24512 N N . THR B 2 52 ? 11.298 -3.995 3.433 1.00 0.00 615 THR B N 12
ATOM 24513 C CA . THR B 2 52 ? 11.433 -3.055 4.541 1.00 0.00 615 THR B CA 12
ATOM 24514 C C . THR B 2 52 ? 12.102 -1.755 4.112 1.00 0.00 615 THR B C 12
ATOM 24515 O O . THR B 2 52 ? 13.257 -1.753 3.697 1.00 0.00 615 THR B O 12
ATOM 24526 N N . VAL B 2 53 ? 11.363 -0.653 4.201 1.00 0.00 616 VAL B N 12
ATOM 24527 C CA . VAL B 2 53 ? 11.925 0.663 3.949 1.00 0.00 616 VAL B CA 12
ATOM 24528 C C . VAL B 2 53 ? 13.068 0.958 4.919 1.00 0.00 616 VAL B C 12
ATOM 24529 O O . VAL B 2 53 ? 12.909 0.875 6.137 1.00 0.00 616 VAL B O 12
ATOM 24542 N N . GLU B 2 54 ? 14.226 1.268 4.360 1.00 0.00 617 GLU B N 12
ATOM 24543 C CA . GLU B 2 54 ? 15.408 1.580 5.143 1.00 0.00 617 GLU B CA 12
ATOM 24544 C C . GLU B 2 54 ? 15.681 3.080 5.125 1.00 0.00 617 GLU B C 12
ATOM 24545 O O . GLU B 2 54 ? 16.417 3.594 5.966 1.00 0.00 617 GLU B O 12
ATOM 24557 N N . ARG B 2 55 ? 15.097 3.779 4.157 1.00 0.00 618 ARG B N 12
ATOM 24558 C CA . ARG B 2 55 ? 15.308 5.216 4.027 1.00 0.00 618 ARG B CA 12
ATOM 24559 C C . ARG B 2 55 ? 14.146 5.864 3.277 1.00 0.00 618 ARG B C 12
ATOM 24560 O O . ARG B 2 55 ? 13.458 5.205 2.499 1.00 0.00 618 ARG B O 12
ATOM 24581 N N . ILE B 2 56 ? 13.935 7.151 3.520 1.00 0.00 619 ILE B N 12
ATOM 24582 C CA . ILE B 2 56 ? 12.853 7.898 2.901 1.00 0.00 619 ILE B CA 12
ATOM 24583 C C . ILE B 2 56 ? 13.339 9.292 2.546 1.00 0.00 619 ILE B C 12
ATOM 24584 O O . ILE B 2 56 ? 13.841 10.020 3.405 1.00 0.00 619 ILE B O 12
ATOM 24600 N N . GLU B 2 57 ? 13.211 9.650 1.285 1.00 0.00 620 GLU B N 12
ATOM 24601 C CA . GLU B 2 57 ? 13.684 10.940 0.820 1.00 0.00 620 GLU B CA 12
ATOM 24602 C C . GLU B 2 57 ? 12.578 11.680 0.094 1.00 0.00 620 GLU B C 12
ATOM 24603 O O . GLU B 2 57 ? 11.802 11.082 -0.651 1.00 0.00 620 GLU B O 12
ATOM 24615 N N . ASP B 2 58 ? 12.502 12.974 0.319 1.00 0.00 621 ASP B N 12
ATOM 24616 C CA . ASP B 2 58 ? 11.551 13.810 -0.387 1.00 0.00 621 ASP B CA 12
ATOM 24617 C C . ASP B 2 58 ? 12.178 14.309 -1.681 1.00 0.00 621 ASP B C 12
ATOM 24618 O O . ASP B 2 58 ? 13.312 14.789 -1.692 1.00 0.00 621 ASP B O 12
ATOM 24627 N N . SER B 2 59 ? 11.455 14.153 -2.774 1.00 0.00 622 SER B N 12
ATOM 24628 C CA . SER B 2 59 ? 11.929 14.565 -4.071 1.00 0.00 622 SER B CA 12
ATOM 24629 C C . SER B 2 59 ? 11.321 15.910 -4.460 1.00 0.00 622 SER B C 12
ATOM 24630 O O . SER B 2 59 ? 10.226 16.261 -4.017 1.00 0.00 622 SER B O 12
ATOM 24638 N N . HIS B 2 60 ? 12.051 16.666 -5.276 1.00 0.00 623 HIS B N 12
ATOM 24639 C CA . HIS B 2 60 ? 11.599 17.979 -5.737 1.00 0.00 623 HIS B CA 12
ATOM 24640 C C . HIS B 2 60 ? 10.464 17.821 -6.736 1.00 0.00 623 HIS B C 12
ATOM 24641 O O . HIS B 2 60 ? 9.751 18.778 -7.040 1.00 0.00 623 HIS B O 12
ATOM 24656 N N . SER B 2 61 ? 10.314 16.616 -7.254 1.00 0.00 624 SER B N 12
ATOM 24657 C CA . SER B 2 61 ? 9.142 16.268 -8.023 1.00 0.00 624 SER B CA 12
ATOM 24658 C C . SER B 2 61 ? 7.907 16.442 -7.135 1.00 0.00 624 SER B C 12
ATOM 24659 O O . SER B 2 61 ? 7.929 16.073 -5.958 1.00 0.00 624 SER B O 12
ATOM 24667 N N . PRO B 2 62 ? 6.830 17.023 -7.675 1.00 0.00 625 PRO B N 12
ATOM 24668 C CA . PRO B 2 62 ? 5.667 17.438 -6.880 1.00 0.00 625 PRO B CA 12
ATOM 24669 C C . PRO B 2 62 ? 4.893 16.291 -6.260 1.00 0.00 625 PRO B C 12
ATOM 24670 O O . PRO B 2 62 ? 4.387 15.403 -6.950 1.00 0.00 625 PRO B O 12
ATOM 24681 N N . GLY B 2 63 ? 4.819 16.334 -4.939 1.00 0.00 626 GLY B N 12
ATOM 24682 C CA . GLY B 2 63 ? 4.135 15.311 -4.186 1.00 0.00 626 GLY B CA 12
ATOM 24683 C C . GLY B 2 63 ? 4.850 13.984 -4.260 1.00 0.00 626 GLY B C 12
ATOM 24684 O O . GLY B 2 63 ? 4.221 12.939 -4.161 1.00 0.00 626 GLY B O 12
ATOM 24688 N N . VAL B 2 64 ? 6.164 14.023 -4.434 1.00 0.00 627 VAL B N 12
ATOM 24689 C CA . VAL B 2 64 ? 6.943 12.805 -4.600 1.00 0.00 627 VAL B CA 12
ATOM 24690 C C . VAL B 2 64 ? 7.885 12.572 -3.430 1.00 0.00 627 VAL B C 12
ATOM 24691 O O . VAL B 2 64 ? 8.625 13.469 -3.015 1.00 0.00 627 VAL B O 12
ATOM 24704 N N . ALA B 2 65 ? 7.840 11.363 -2.903 1.00 0.00 628 ALA B N 12
ATOM 24705 C CA . ALA B 2 65 ? 8.817 10.900 -1.941 1.00 0.00 628 ALA B CA 12
ATOM 24706 C C . ALA B 2 65 ? 9.283 9.521 -2.348 1.00 0.00 628 ALA B C 12
ATOM 24707 O O . ALA B 2 65 ? 8.475 8.628 -2.608 1.00 0.00 628 ALA B O 12
ATOM 24714 N N . VAL B 2 66 ? 10.579 9.359 -2.428 1.00 0.00 629 VAL B N 12
ATOM 24715 C CA . VAL B 2 66 ? 11.152 8.090 -2.808 1.00 0.00 629 VAL B CA 12
ATOM 24716 C C . VAL B 2 66 ? 11.407 7.249 -1.575 1.00 0.00 629 VAL B C 12
ATOM 24717 O O . VAL B 2 66 ? 12.221 7.599 -0.712 1.00 0.00 629 VAL B O 12
ATOM 24730 N N . ILE B 2 67 ? 10.667 6.166 -1.475 1.00 0.00 630 ILE B N 12
ATOM 24731 C CA . ILE B 2 67 ? 10.815 5.257 -0.367 1.00 0.00 630 ILE B CA 12
ATOM 24732 C C . ILE B 2 67 ? 11.837 4.185 -0.727 1.00 0.00 630 ILE B C 12
ATOM 24733 O O . ILE B 2 67 ? 11.647 3.431 -1.680 1.00 0.00 630 ILE B O 12
ATOM 24749 N N . GLN B 2 68 ? 12.929 4.146 0.016 1.00 0.00 631 GLN B N 12
ATOM 24750 C CA . GLN B 2 68 ? 14.008 3.213 -0.257 1.00 0.00 631 GLN B CA 12
ATOM 24751 C C . GLN B 2 68 ? 13.803 1.928 0.531 1.00 0.00 631 GLN B C 12
ATOM 24752 O O . GLN B 2 68 ? 13.818 1.943 1.761 1.00 0.00 631 GLN B O 12
ATOM 24766 N N . PHE B 2 69 ? 13.612 0.827 -0.178 1.00 0.00 632 PHE B N 12
ATOM 24767 C CA . PHE B 2 69 ? 13.296 -0.447 0.454 1.00 0.00 632 PHE B CA 12
ATOM 24768 C C . PHE B 2 69 ? 14.439 -1.443 0.334 1.00 0.00 632 PHE B C 12
ATOM 24769 O O . PHE B 2 69 ? 15.213 -1.414 -0.619 1.00 0.00 632 PHE B O 12
ATOM 24786 N N . ALA B 2 70 ? 14.534 -2.309 1.332 1.00 0.00 633 ALA B N 12
ATOM 24787 C CA . ALA B 2 70 ? 15.401 -3.467 1.283 1.00 0.00 633 ALA B CA 12
ATOM 24788 C C . ALA B 2 70 ? 14.575 -4.701 0.939 1.00 0.00 633 ALA B C 12
ATOM 24789 O O . ALA B 2 70 ? 13.913 -5.279 1.803 1.00 0.00 633 ALA B O 12
ATOM 24796 N N . VAL B 2 71 ? 14.601 -5.083 -0.323 1.00 0.00 634 VAL B N 12
ATOM 24797 C CA . VAL B 2 71 ? 13.792 -6.187 -0.808 1.00 0.00 634 VAL B CA 12
ATOM 24798 C C . VAL B 2 71 ? 14.493 -7.525 -0.600 1.00 0.00 634 VAL B C 12
ATOM 24799 O O . VAL B 2 71 ? 15.666 -7.686 -0.946 1.00 0.00 634 VAL B O 12
ATOM 24812 N N . GLY B 2 72 ? 13.773 -8.472 -0.021 1.00 0.00 635 GLY B N 12
ATOM 24813 C CA . GLY B 2 72 ? 14.297 -9.810 0.137 1.00 0.00 635 GLY B CA 12
ATOM 24814 C C . GLY B 2 72 ? 15.207 -9.946 1.338 1.00 0.00 635 GLY B C 12
ATOM 24815 O O . GLY B 2 72 ? 15.426 -8.986 2.080 1.00 0.00 635 GLY B O 12
ATOM 24819 N N . GLU B 2 73 ? 15.757 -11.136 1.515 1.00 0.00 636 GLU B N 12
ATOM 24820 C CA . GLU B 2 73 ? 16.600 -11.436 2.660 1.00 0.00 636 GLU B CA 12
ATOM 24821 C C . GLU B 2 73 ? 17.990 -10.835 2.492 1.00 0.00 636 GLU B C 12
ATOM 24822 O O . GLU B 2 73 ? 18.702 -10.610 3.470 1.00 0.00 636 GLU B O 12
ATOM 24834 N N . HIS B 2 74 ? 18.367 -10.566 1.250 1.00 0.00 637 HIS B N 12
ATOM 24835 C CA . HIS B 2 74 ? 19.671 -9.979 0.960 1.00 0.00 637 HIS B CA 12
ATOM 24836 C C . HIS B 2 74 ? 19.621 -8.464 1.080 1.00 0.00 637 HIS B C 12
ATOM 24837 O O . HIS B 2 74 ? 20.642 -7.786 0.953 1.00 0.00 637 HIS B O 12
ATOM 24852 N N . ARG B 2 75 ? 18.413 -7.951 1.323 1.00 0.00 638 ARG B N 12
ATOM 24853 C CA . ARG B 2 75 ? 18.175 -6.519 1.478 1.00 0.00 638 ARG B CA 12
ATOM 24854 C C . ARG B 2 75 ? 18.543 -5.761 0.208 1.00 0.00 638 ARG B C 12
ATOM 24855 O O . ARG B 2 75 ? 19.300 -4.790 0.248 1.00 0.00 638 ARG B O 12
ATOM 24876 N N . ALA B 2 76 ? 17.996 -6.201 -0.918 1.00 0.00 639 ALA B N 12
ATOM 24877 C CA . ALA B 2 76 ? 18.259 -5.556 -2.193 1.00 0.00 639 ALA B CA 12
ATOM 24878 C C . ALA B 2 76 ? 17.645 -4.169 -2.199 1.00 0.00 639 ALA B C 12
ATOM 24879 O O . ALA B 2 76 ? 16.439 -4.015 -2.007 1.00 0.00 639 ALA B O 12
ATOM 24886 N N . GLN B 2 77 ? 18.479 -3.167 -2.395 1.00 0.00 640 GLN B N 12
ATOM 24887 C CA . GLN B 2 77 ? 18.030 -1.791 -2.313 1.00 0.00 640 GLN B CA 12
ATOM 24888 C C . GLN B 2 77 ? 17.172 -1.403 -3.489 1.00 0.00 640 GLN B C 12
ATOM 24889 O O . GLN B 2 77 ? 17.380 -1.857 -4.614 1.00 0.00 640 GLN B O 12
ATOM 24903 N N . VAL B 2 78 ? 16.228 -0.533 -3.206 1.00 0.00 641 VAL B N 12
ATOM 24904 C CA . VAL B 2 78 ? 15.274 -0.059 -4.194 1.00 0.00 641 VAL B CA 12
ATOM 24905 C C . VAL B 2 78 ? 14.856 1.362 -3.861 1.00 0.00 641 VAL B C 12
ATOM 24906 O O . VAL B 2 78 ? 14.244 1.607 -2.823 1.00 0.00 641 VAL B O 12
ATOM 24919 N N . SER B 2 79 ? 15.207 2.293 -4.724 1.00 0.00 642 SER B N 12
ATOM 24920 C CA . SER B 2 79 ? 14.776 3.665 -4.564 1.00 0.00 642 SER B CA 12
ATOM 24921 C C . SER B 2 79 ? 13.661 3.963 -5.557 1.00 0.00 642 SER B C 12
ATOM 24922 O O . SER B 2 79 ? 13.906 4.132 -6.754 1.00 0.00 642 SER B O 12
ATOM 24930 N N . VAL B 2 80 ? 12.434 4.006 -5.067 1.00 0.00 643 VAL B N 12
ATOM 24931 C CA . VAL B 2 80 ? 11.295 4.226 -5.923 1.00 0.00 643 VAL B CA 12
ATOM 24932 C C . VAL B 2 80 ? 10.618 5.559 -5.597 1.00 0.00 643 VAL B C 12
ATOM 24933 O O . VAL B 2 80 ? 10.203 5.805 -4.464 1.00 0.00 643 VAL B O 12
ATOM 24946 N N . GLU B 2 81 ? 10.524 6.422 -6.600 1.00 0.00 644 GLU B N 12
ATOM 24947 C CA . GLU B 2 81 ? 9.927 7.738 -6.428 1.00 0.00 644 GLU B CA 12
ATOM 24948 C C . GLU B 2 81 ? 8.418 7.653 -6.612 1.00 0.00 644 GLU B C 12
ATOM 24949 O O . GLU B 2 81 ? 7.920 7.548 -7.733 1.00 0.00 644 GLU B O 12
ATOM 24961 N N . VAL B 2 82 ? 7.700 7.686 -5.505 1.00 0.00 645 VAL B N 12
ATOM 24962 C CA . VAL B 2 82 ? 6.271 7.518 -5.505 1.00 0.00 645 VAL B CA 12
ATOM 24963 C C . VAL B 2 82 ? 5.592 8.790 -5.012 1.00 0.00 645 VAL B C 12
ATOM 24964 O O . VAL B 2 82 ? 6.174 9.543 -4.230 1.00 0.00 645 VAL B O 12
ATOM 24977 N N . LEU B 2 83 ? 4.372 9.044 -5.475 1.00 0.00 646 LEU B N 12
ATOM 24978 C CA . LEU B 2 83 ? 3.619 10.176 -4.967 1.00 0.00 646 LEU B CA 12
ATOM 24979 C C . LEU B 2 83 ? 3.188 9.908 -3.536 1.00 0.00 646 LEU B C 12
ATOM 24980 O O . LEU B 2 83 ? 2.740 8.813 -3.202 1.00 0.00 646 LEU B O 12
ATOM 24996 N N . VAL B 2 84 ? 3.307 10.926 -2.706 1.00 0.00 647 VAL B N 12
ATOM 24997 C CA . VAL B 2 84 ? 3.058 10.801 -1.278 1.00 0.00 647 VAL B CA 12
ATOM 24998 C C . VAL B 2 84 ? 1.590 10.499 -0.962 1.00 0.00 647 VAL B C 12
ATOM 24999 O O . VAL B 2 84 ? 1.239 10.246 0.186 1.00 0.00 647 VAL B O 12
ATOM 25012 N N . GLU B 2 85 ? 0.739 10.515 -1.981 1.00 0.00 648 GLU B N 12
ATOM 25013 C CA . GLU B 2 85 ? -0.673 10.211 -1.793 1.00 0.00 648 GLU B CA 12
ATOM 25014 C C . GLU B 2 85 ? -0.937 8.712 -1.885 1.00 0.00 648 GLU B C 12
ATOM 25015 O O . GLU B 2 85 ? -2.039 8.258 -1.575 1.00 0.00 648 GLU B O 12
ATOM 25027 N N . TYR B 2 86 ? 0.069 7.945 -2.308 1.00 0.00 649 TYR B N 12
ATOM 25028 C CA . TYR B 2 86 ? -0.073 6.506 -2.413 1.00 0.00 649 TYR B CA 12
ATOM 25029 C C . TYR B 2 86 ? -0.018 5.855 -1.036 1.00 0.00 649 TYR B C 12
ATOM 25030 O O . TYR B 2 86 ? 0.995 5.945 -0.339 1.00 0.00 649 TYR B O 12
ATOM 25048 N N . PRO B 2 87 ? -1.113 5.200 -0.621 1.00 0.00 650 PRO B N 12
ATOM 25049 C CA . PRO B 2 87 ? -1.179 4.514 0.654 1.00 0.00 650 PRO B CA 12
ATOM 25050 C C . PRO B 2 87 ? -0.607 3.107 0.565 1.00 0.00 650 PRO B C 12
ATOM 25051 O O . PRO B 2 87 ? -1.159 2.247 -0.111 1.00 0.00 650 PRO B O 12
ATOM 25062 N N . PHE B 2 88 ? 0.497 2.881 1.249 1.00 0.00 651 PHE B N 12
ATOM 25063 C CA . PHE B 2 88 ? 1.159 1.591 1.216 1.00 0.00 651 PHE B CA 12
ATOM 25064 C C . PHE B 2 88 ? 0.654 0.691 2.329 1.00 0.00 651 PHE B C 12
ATOM 25065 O O . PHE B 2 88 ? 0.637 1.074 3.504 1.00 0.00 651 PHE B O 12
ATOM 25082 N N . PHE B 2 89 ? 0.226 -0.499 1.953 1.00 0.00 652 PHE B N 12
ATOM 25083 C CA . PHE B 2 89 ? -0.143 -1.502 2.926 1.00 0.00 652 PHE B CA 12
ATOM 25084 C C . PHE B 2 89 ? 1.119 -2.075 3.545 1.00 0.00 652 PHE B C 12
ATOM 25085 O O . PHE B 2 89 ? 2.059 -2.430 2.836 1.00 0.00 652 PHE B O 12
ATOM 25102 N N . VAL B 2 90 ? 1.152 -2.149 4.863 1.00 0.00 653 VAL B N 12
ATOM 25103 C CA . VAL B 2 90 ? 2.383 -2.471 5.555 1.00 0.00 653 VAL B CA 12
ATOM 25104 C C . VAL B 2 90 ? 2.312 -3.854 6.227 1.00 0.00 653 VAL B C 12
ATOM 25105 O O . VAL B 2 90 ? 1.473 -4.098 7.096 1.00 0.00 653 VAL B O 12
ATOM 25118 N N . PHE B 2 91 ? 3.247 -4.721 5.822 1.00 0.00 654 PHE B N 12
ATOM 25119 C CA . PHE B 2 91 ? 3.290 -6.161 6.142 1.00 0.00 654 PHE B CA 12
ATOM 25120 C C . PHE B 2 91 ? 3.266 -6.478 7.641 1.00 0.00 654 PHE B C 12
ATOM 25121 O O . PHE B 2 91 ? 4.312 -6.629 8.270 1.00 0.00 654 PHE B O 12
ATOM 25138 N N . GLY B 2 92 ? 2.079 -6.614 8.205 1.00 0.00 655 GLY B N 12
ATOM 25139 C CA . GLY B 2 92 ? 1.972 -6.942 9.613 1.00 0.00 655 GLY B CA 12
ATOM 25140 C C . GLY B 2 92 ? 2.094 -5.716 10.492 1.00 0.00 655 GLY B C 12
ATOM 25141 O O . GLY B 2 92 ? 2.227 -5.824 11.711 1.00 0.00 655 GLY B O 12
ATOM 25145 N N . GLN B 2 93 ? 2.037 -4.546 9.872 1.00 0.00 656 GLN B N 12
ATOM 25146 C CA . GLN B 2 93 ? 2.172 -3.291 10.598 1.00 0.00 656 GLN B CA 12
ATOM 25147 C C . GLN B 2 93 ? 0.863 -2.509 10.580 1.00 0.00 656 GLN B C 12
ATOM 25148 O O . GLN B 2 93 ? 0.442 -1.981 11.608 1.00 0.00 656 GLN B O 12
ATOM 25162 N N . GLY B 2 94 ? 0.213 -2.440 9.421 1.00 0.00 657 GLY B N 12
ATOM 25163 C CA . GLY B 2 94 ? -1.076 -1.781 9.355 1.00 0.00 657 GLY B CA 12
ATOM 25164 C C . GLY B 2 94 ? -1.372 -1.147 8.007 1.00 0.00 657 GLY B C 12
ATOM 25165 O O . GLY B 2 94 ? -0.875 -1.600 6.971 1.00 0.00 657 GLY B O 12
ATOM 25169 N N . TRP B 2 95 ? -2.180 -0.095 8.040 1.00 0.00 658 TRP B N 12
ATOM 25170 C CA . TRP B 2 95 ? -2.661 0.578 6.841 1.00 0.00 658 TRP B CA 12
ATOM 25171 C C . TRP B 2 95 ? -2.086 2.000 6.805 1.00 0.00 658 TRP B C 12
ATOM 25172 O O . TRP B 2 95 ? -2.510 2.866 7.571 1.00 0.00 658 TRP B O 12
ATOM 25193 N N . SER B 2 96 ? -1.112 2.243 5.927 1.00 0.00 659 SER B N 12
ATOM 25194 C CA . SER B 2 96 ? -0.324 3.467 5.998 1.00 0.00 659 SER B CA 12
ATOM 25195 C C . SER B 2 96 ? -0.190 4.162 4.642 1.00 0.00 659 SER B C 12
ATOM 25196 O O . SER B 2 96 ? -0.571 3.619 3.616 1.00 0.00 659 SER B O 12
ATOM 25204 N N . SER B 2 97 ? 0.321 5.389 4.672 1.00 0.00 660 SER B N 12
ATOM 25205 C CA . SER B 2 97 ? 0.607 6.155 3.467 1.00 0.00 660 SER B CA 12
ATOM 25206 C C . SER B 2 97 ? 1.813 7.057 3.697 1.00 0.00 660 SER B C 12
ATOM 25207 O O . SER B 2 97 ? 2.117 7.421 4.837 1.00 0.00 660 SER B O 12
ATOM 25215 N N . CYS B 2 98 ? 2.499 7.402 2.610 1.00 0.00 661 CYS B N 12
ATOM 25216 C CA . CYS B 2 98 ? 3.666 8.279 2.666 1.00 0.00 661 CYS B CA 12
ATOM 25217 C C . CYS B 2 98 ? 3.261 9.678 3.107 1.00 0.00 661 CYS B C 12
ATOM 25218 O O . CYS B 2 98 ? 4.097 10.483 3.521 1.00 0.00 661 CYS B O 12
ATOM 25226 N N . CYS B 2 99 ? 1.973 9.955 3.001 1.00 0.00 662 CYS B N 12
ATOM 25227 C CA . CYS B 2 99 ? 1.407 11.197 3.474 1.00 0.00 662 CYS B CA 12
ATOM 25228 C C . CYS B 2 99 ? -0.082 11.002 3.698 1.00 0.00 662 CYS B C 12
ATOM 25229 O O . CYS B 2 99 ? -0.897 11.280 2.815 1.00 0.00 662 CYS B O 12
ATOM 25237 N N . PRO B 2 100 ? -0.447 10.486 4.882 1.00 0.00 663 PRO B N 12
ATOM 25238 C CA . PRO B 2 100 ? -1.841 10.233 5.243 1.00 0.00 663 PRO B CA 12
ATOM 25239 C C . PRO B 2 100 ? -2.710 11.454 5.030 1.00 0.00 663 PRO B C 12
ATOM 25240 O O . PRO B 2 100 ? -3.862 11.341 4.623 1.00 0.00 663 PRO B O 12
ATOM 25251 N N . GLU B 2 101 ? -2.131 12.617 5.302 1.00 0.00 664 GLU B N 12
ATOM 25252 C CA . GLU B 2 101 ? -2.813 13.886 5.126 1.00 0.00 664 GLU B CA 12
ATOM 25253 C C . GLU B 2 101 ? -3.354 14.010 3.714 1.00 0.00 664 GLU B C 12
ATOM 25254 O O . GLU B 2 101 ? -4.537 14.234 3.522 1.00 0.00 664 GLU B O 12
ATOM 25266 N N . ARG B 2 102 ? -2.487 13.824 2.731 1.00 0.00 665 ARG B N 12
ATOM 25267 C CA . ARG B 2 102 ? -2.871 13.974 1.332 1.00 0.00 665 ARG B CA 12
ATOM 25268 C C . ARG B 2 102 ? -3.869 12.893 0.909 1.00 0.00 665 ARG B C 12
ATOM 25269 O O . ARG B 2 102 ? -4.829 13.180 0.189 1.00 0.00 665 ARG B O 12
ATOM 25290 N N . THR B 2 103 ? -3.659 11.658 1.359 1.00 0.00 666 THR B N 12
ATOM 25291 C CA . THR B 2 103 ? -4.579 10.573 1.034 1.00 0.00 666 THR B CA 12
ATOM 25292 C C . THR B 2 103 ? -5.975 10.865 1.604 1.00 0.00 666 THR B C 12
ATOM 25293 O O . THR B 2 103 ? -6.983 10.687 0.918 1.00 0.00 666 THR B O 12
ATOM 25304 N N . SER B 2 104 ? -6.031 11.348 2.843 1.00 0.00 667 SER B N 12
ATOM 25305 C CA . SER B 2 104 ? -7.296 11.708 3.464 1.00 0.00 667 SER B CA 12
ATOM 25306 C C . SER B 2 104 ? -7.844 13.023 2.895 1.00 0.00 667 SER B C 12
ATOM 25307 O O . SER B 2 104 ? -9.054 13.225 2.822 1.00 0.00 667 SER B O 12
ATOM 25315 N N . GLN B 2 105 ? -6.944 13.918 2.521 1.00 0.00 668 GLN B N 12
ATOM 25316 C CA . GLN B 2 105 ? -7.304 15.189 1.911 1.00 0.00 668 GLN B CA 12
ATOM 25317 C C . GLN B 2 105 ? -8.129 15.012 0.647 1.00 0.00 668 GLN B C 12
ATOM 25318 O O . GLN B 2 105 ? -9.215 15.582 0.512 1.00 0.00 668 GLN B O 12
ATOM 25332 N N . LEU B 2 106 ? -7.618 14.205 -0.261 1.00 0.00 669 LEU B N 12
ATOM 25333 C CA . LEU B 2 106 ? -8.176 14.121 -1.599 1.00 0.00 669 LEU B CA 12
ATOM 25334 C C . LEU B 2 106 ? -9.137 12.951 -1.725 1.00 0.00 669 LEU B C 12
ATOM 25335 O O . LEU B 2 106 ? -10.157 13.034 -2.408 1.00 0.00 669 LEU B O 12
ATOM 25351 N N . PHE B 2 107 ? -8.804 11.863 -1.057 1.00 0.00 670 PHE B N 12
ATOM 25352 C CA . PHE B 2 107 ? -9.544 10.619 -1.199 1.00 0.00 670 PHE B CA 12
ATOM 25353 C C . PHE B 2 107 ? -10.325 10.297 0.069 1.00 0.00 670 PHE B C 12
ATOM 25354 O O . PHE B 2 107 ? -11.022 9.281 0.138 1.00 0.00 670 PHE B O 12
ATOM 25371 N N . ASP B 2 108 ? -10.192 11.175 1.067 1.00 0.00 671 ASP B N 12
ATOM 25372 C CA . ASP B 2 108 ? -10.866 11.029 2.366 1.00 0.00 671 ASP B CA 12
ATOM 25373 C C . ASP B 2 108 ? -10.423 9.771 3.103 1.00 0.00 671 ASP B C 12
ATOM 25374 O O . ASP B 2 108 ? -10.966 9.437 4.155 1.00 0.00 671 ASP B O 12
ATOM 25383 N N . LEU B 2 109 ? -9.422 9.094 2.572 1.00 0.00 672 LEU B N 12
ATOM 25384 C CA . LEU B 2 109 ? -8.975 7.838 3.138 1.00 0.00 672 LEU B CA 12
ATOM 25385 C C . LEU B 2 109 ? -7.868 8.068 4.165 1.00 0.00 672 LEU B C 12
ATOM 25386 O O . LEU B 2 109 ? -6.773 8.516 3.820 1.00 0.00 672 LEU B O 12
ATOM 25402 N N . PRO B 2 110 ? -8.140 7.763 5.441 1.00 0.00 673 PRO B N 12
ATOM 25403 C CA . PRO B 2 110 ? -7.181 7.963 6.519 1.00 0.00 673 PRO B CA 12
ATOM 25404 C C . PRO B 2 110 ? -6.138 6.851 6.574 1.00 0.00 673 PRO B C 12
ATOM 25405 O O . PRO B 2 110 ? -6.461 5.666 6.451 1.00 0.00 673 PRO B O 12
ATOM 25416 N N . CYS B 2 111 ? -4.887 7.244 6.750 1.00 0.00 674 CYS B N 12
ATOM 25417 C CA . CYS B 2 111 ? -3.777 6.303 6.762 1.00 0.00 674 CYS B CA 12
ATOM 25418 C C . CYS B 2 111 ? -2.858 6.574 7.945 1.00 0.00 674 CYS B C 12
ATOM 25419 O O . CYS B 2 111 ? -2.830 7.680 8.485 1.00 0.00 674 CYS B O 12
ATOM 25427 N N . SER B 2 112 ? -2.141 5.549 8.365 1.00 0.00 675 SER B N 12
ATOM 25428 C CA . SER B 2 112 ? -1.047 5.718 9.302 1.00 0.00 675 SER B CA 12
ATOM 25429 C C . SER B 2 112 ? 0.181 6.162 8.523 1.00 0.00 675 SER B C 12
ATOM 25430 O O . SER B 2 112 ? 0.211 6.041 7.302 1.00 0.00 675 SER B O 12
ATOM 25438 N N . LYS B 2 113 ? 1.171 6.715 9.192 1.00 0.00 676 LYS B N 12
ATOM 25439 C CA . LYS B 2 113 ? 2.348 7.185 8.490 1.00 0.00 676 LYS B CA 12
ATOM 25440 C C . LYS B 2 113 ? 3.226 6.021 8.058 1.00 0.00 676 LYS B C 12
ATOM 25441 O O . LYS B 2 113 ? 3.725 5.262 8.889 1.00 0.00 676 LYS B O 12
ATOM 25460 N N . LEU B 2 114 ? 3.401 5.883 6.753 1.00 0.00 677 LEU B N 12
ATOM 25461 C CA . LEU B 2 114 ? 4.338 4.920 6.213 1.00 0.00 677 LEU B CA 12
ATOM 25462 C C . LEU B 2 114 ? 5.745 5.462 6.437 1.00 0.00 677 LEU B C 12
ATOM 25463 O O . LEU B 2 114 ? 6.138 6.462 5.837 1.00 0.00 677 LEU B O 12
ATOM 25479 N N . SER B 2 115 ? 6.477 4.827 7.335 1.00 0.00 678 SER B N 12
ATOM 25480 C CA . SER B 2 115 ? 7.778 5.326 7.742 1.00 0.00 678 SER B CA 12
ATOM 25481 C C . SER B 2 115 ? 8.866 4.284 7.576 1.00 0.00 678 SER B C 12
ATOM 25482 O O . SER B 2 115 ? 8.590 3.098 7.409 1.00 0.00 678 SER B O 12
ATOM 25490 N N . VAL B 2 116 ? 10.104 4.750 7.622 1.00 0.00 679 VAL B N 12
ATOM 25491 C CA . VAL B 2 116 ? 11.259 3.884 7.549 1.00 0.00 679 VAL B CA 12
ATOM 25492 C C . VAL B 2 116 ? 11.235 2.854 8.677 1.00 0.00 679 VAL B C 12
ATOM 25493 O O . VAL B 2 116 ? 11.012 3.185 9.844 1.00 0.00 679 VAL B O 12
ATOM 25506 N N . GLY B 2 117 ? 11.447 1.601 8.308 1.00 0.00 680 GLY B N 12
ATOM 25507 C CA . GLY B 2 117 ? 11.287 0.506 9.238 1.00 0.00 680 GLY B CA 12
ATOM 25508 C C . GLY B 2 117 ? 10.082 -0.352 8.908 1.00 0.00 680 GLY B C 12
ATOM 25509 O O . GLY B 2 117 ? 10.012 -1.510 9.314 1.00 0.00 680 GLY B O 12
ATOM 25513 N N . ASP B 2 118 ? 9.131 0.209 8.163 1.00 0.00 681 ASP B N 12
ATOM 25514 C CA . ASP B 2 118 ? 7.907 -0.520 7.834 1.00 0.00 681 ASP B CA 12
ATOM 25515 C C . ASP B 2 118 ? 8.081 -1.373 6.580 1.00 0.00 681 ASP B C 12
ATOM 25516 O O . ASP B 2 118 ? 8.378 -0.862 5.505 1.00 0.00 681 ASP B O 12
ATOM 25525 N N . VAL B 2 119 ? 7.897 -2.677 6.712 1.00 0.00 682 VAL B N 12
ATOM 25526 C CA . VAL B 2 119 ? 7.938 -3.552 5.550 1.00 0.00 682 VAL B CA 12
ATOM 25527 C C . VAL B 2 119 ? 6.687 -3.370 4.704 1.00 0.00 682 VAL B C 12
ATOM 25528 O O . VAL B 2 119 ? 5.581 -3.622 5.160 1.00 0.00 682 VAL B O 12
ATOM 25541 N N . CYS B 2 120 ? 6.869 -2.897 3.479 1.00 0.00 683 CYS B N 12
ATOM 25542 C CA . CYS B 2 120 ? 5.753 -2.687 2.573 1.00 0.00 683 CYS B CA 12
ATOM 25543 C C . CYS B 2 120 ? 5.266 -4.007 2.017 1.00 0.00 683 CYS B C 12
ATOM 25544 O O . CYS B 2 120 ? 6.051 -4.925 1.765 1.00 0.00 683 CYS B O 12
ATOM 25552 N N . ILE B 2 121 ? 3.967 -4.090 1.847 1.00 0.00 684 ILE B N 12
ATOM 25553 C CA . ILE B 2 121 ? 3.350 -5.223 1.204 1.00 0.00 684 ILE B CA 12
ATOM 25554 C C . ILE B 2 121 ? 3.347 -5.017 -0.305 1.00 0.00 684 ILE B C 12
ATOM 25555 O O . ILE B 2 121 ? 2.620 -4.164 -0.814 1.00 0.00 684 ILE B O 12
ATOM 25571 N N . SER B 2 122 ? 4.171 -5.756 -1.019 1.00 0.00 685 SER B N 12
ATOM 25572 C CA . SER B 2 122 ? 4.111 -5.719 -2.466 1.00 0.00 685 SER B CA 12
ATOM 25573 C C . SER B 2 122 ? 3.201 -6.838 -2.939 1.00 0.00 685 SER B C 12
ATOM 25574 O O . SER B 2 122 ? 3.463 -8.013 -2.690 1.00 0.00 685 SER B O 12
ATOM 25582 N N . LEU B 2 123 ? 2.127 -6.473 -3.600 1.00 0.00 686 LEU B N 12
ATOM 25583 C CA . LEU B 2 123 ? 1.163 -7.443 -4.055 1.00 0.00 686 LEU B CA 12
ATOM 25584 C C . LEU B 2 123 ? 1.320 -7.650 -5.549 1.00 0.00 686 LEU B C 12
ATOM 25585 O O . LEU B 2 123 ? 1.212 -6.704 -6.324 1.00 0.00 686 LEU B O 12
ATOM 25601 N N . THR B 2 124 ? 1.579 -8.875 -5.950 1.00 0.00 687 THR B N 12
ATOM 25602 C CA . THR B 2 124 ? 1.697 -9.181 -7.358 1.00 0.00 687 THR B CA 12
ATOM 25603 C C . THR B 2 124 ? 0.388 -9.769 -7.861 1.00 0.00 687 THR B C 12
ATOM 25604 O O . THR B 2 124 ? -0.191 -10.668 -7.240 1.00 0.00 687 THR B O 12
ATOM 25615 N N . LEU B 2 125 ? -0.097 -9.228 -8.963 1.00 0.00 688 LEU B N 12
ATOM 25616 C CA . LEU B 2 125 ? -1.355 -9.664 -9.526 1.00 0.00 688 LEU B CA 12
ATOM 25617 C C . LEU B 2 125 ? -1.067 -10.538 -10.736 1.00 0.00 688 LEU B C 12
ATOM 25618 O O . LEU B 2 125 ? -0.810 -10.036 -11.831 1.00 0.00 688 LEU B O 12
ATOM 25634 N N . LYS B 2 126 ? -1.091 -11.843 -10.529 1.00 0.00 689 LYS B N 12
ATOM 25635 C CA . LYS B 2 126 ? -0.718 -12.786 -11.564 1.00 0.00 689 LYS B CA 12
ATOM 25636 C C . LYS B 2 126 ? -1.822 -12.927 -12.605 1.00 0.00 689 LYS B C 12
ATOM 25637 O O . LYS B 2 126 ? -1.620 -12.486 -13.756 1.00 0.00 689 LYS B O 12
ATOM 25657 N N . VAL A 1 1 ? -18.225 -2.451 -5.450 1.00 0.00 34 VAL A N 13
ATOM 25658 C CA . VAL A 1 1 ? -17.113 -3.199 -4.831 1.00 0.00 34 VAL A CA 13
ATOM 25659 C C . VAL A 1 1 ? -15.968 -3.367 -5.812 1.00 0.00 34 VAL A C 13
ATOM 25660 O O . VAL A 1 1 ? -16.174 -3.507 -7.018 1.00 0.00 34 VAL A O 13
ATOM 25675 N N . PHE A 1 2 ? -14.763 -3.335 -5.281 1.00 0.00 35 PHE A N 13
ATOM 25676 C CA . PHE A 1 2 ? -13.554 -3.394 -6.094 1.00 0.00 35 PHE A CA 13
ATOM 25677 C C . PHE A 1 2 ? -12.585 -4.441 -5.556 1.00 0.00 35 PHE A C 13
ATOM 25678 O O . PHE A 1 2 ? -12.494 -4.639 -4.344 1.00 0.00 35 PHE A O 13
ATOM 25695 N N . PRO A 1 3 ? -11.867 -5.137 -6.460 1.00 0.00 36 PRO A N 13
ATOM 25696 C CA . PRO A 1 3 ? -10.816 -6.089 -6.084 1.00 0.00 36 PRO A CA 13
ATOM 25697 C C . PRO A 1 3 ? -9.776 -5.434 -5.187 1.00 0.00 36 PRO A C 13
ATOM 25698 O O . PRO A 1 3 ? -9.409 -4.273 -5.396 1.00 0.00 36 PRO A O 13
ATOM 25709 N N . TRP A 1 4 ? -9.292 -6.186 -4.206 1.00 0.00 37 TRP A N 13
ATOM 25710 C CA . TRP A 1 4 ? -8.517 -5.619 -3.115 1.00 0.00 37 TRP A CA 13
ATOM 25711 C C . TRP A 1 4 ? -7.229 -4.917 -3.554 1.00 0.00 37 TRP A C 13
ATOM 25712 O O . TRP A 1 4 ? -6.717 -4.071 -2.818 1.00 0.00 37 TRP A O 13
ATOM 25733 N N . HIS A 1 5 ? -6.686 -5.248 -4.729 1.00 0.00 38 HIS A N 13
ATOM 25734 C CA . HIS A 1 5 ? -5.533 -4.515 -5.239 1.00 0.00 38 HIS A CA 13
ATOM 25735 C C . HIS A 1 5 ? -5.943 -3.111 -5.719 1.00 0.00 38 HIS A C 13
ATOM 25736 O O . HIS A 1 5 ? -5.838 -2.768 -6.895 1.00 0.00 38 HIS A O 13
ATOM 25751 N N . SER A 1 6 ? -6.422 -2.304 -4.796 1.00 0.00 39 SER A N 13
ATOM 25752 C CA . SER A 1 6 ? -6.920 -0.983 -5.125 1.00 0.00 39 SER A CA 13
ATOM 25753 C C . SER A 1 6 ? -6.146 0.094 -4.363 1.00 0.00 39 SER A C 13
ATOM 25754 O O . SER A 1 6 ? -5.925 1.200 -4.861 1.00 0.00 39 SER A O 13
ATOM 25762 N N . LEU A 1 7 ? -5.709 -0.259 -3.167 1.00 0.00 40 LEU A N 13
ATOM 25763 C CA . LEU A 1 7 ? -5.071 0.686 -2.260 1.00 0.00 40 LEU A CA 13
ATOM 25764 C C . LEU A 1 7 ? -3.691 0.186 -1.858 1.00 0.00 40 LEU A C 13
ATOM 25765 O O . LEU A 1 7 ? -3.080 0.706 -0.933 1.00 0.00 40 LEU A O 13
ATOM 25781 N N . VAL A 1 8 ? -3.206 -0.836 -2.551 1.00 0.00 41 VAL A N 13
ATOM 25782 C CA . VAL A 1 8 ? -1.908 -1.392 -2.259 1.00 0.00 41 VAL A CA 13
ATOM 25783 C C . VAL A 1 8 ? -0.913 -1.041 -3.369 1.00 0.00 41 VAL A C 13
ATOM 25784 O O . VAL A 1 8 ? -1.054 -1.479 -4.514 1.00 0.00 41 VAL A O 13
ATOM 25797 N N . PRO A 1 9 ? 0.086 -0.208 -3.047 1.00 0.00 42 PRO A N 13
ATOM 25798 C CA . PRO A 1 9 ? 1.106 0.198 -4.007 1.00 0.00 42 PRO A CA 13
ATOM 25799 C C . PRO A 1 9 ? 2.082 -0.932 -4.289 1.00 0.00 42 PRO A C 13
ATOM 25800 O O . PRO A 1 9 ? 2.494 -1.658 -3.380 1.00 0.00 42 PRO A O 13
ATOM 25811 N N . PHE A 1 10 ? 2.451 -1.086 -5.544 1.00 0.00 43 PHE A N 13
ATOM 25812 C CA . PHE A 1 10 ? 3.294 -2.192 -5.939 1.00 0.00 43 PHE A CA 13
ATOM 25813 C C . PHE A 1 10 ? 4.765 -1.833 -5.803 1.00 0.00 43 PHE A C 13
ATOM 25814 O O . PHE A 1 10 ? 5.332 -1.146 -6.653 1.00 0.00 43 PHE A O 13
ATOM 25831 N N . LEU A 1 11 ? 5.361 -2.270 -4.699 1.00 0.00 44 LEU A N 13
ATOM 25832 C CA . LEU A 1 11 ? 6.797 -2.149 -4.495 1.00 0.00 44 LEU A CA 13
ATOM 25833 C C . LEU A 1 11 ? 7.529 -2.804 -5.671 1.00 0.00 44 LEU A C 13
ATOM 25834 O O . LEU A 1 11 ? 7.304 -3.977 -5.983 1.00 0.00 44 LEU A O 13
ATOM 25850 N N . ALA A 1 12 ? 8.366 -2.014 -6.338 1.00 0.00 45 ALA A N 13
ATOM 25851 C CA . ALA A 1 12 ? 9.122 -2.470 -7.497 1.00 0.00 45 ALA A CA 13
ATOM 25852 C C . ALA A 1 12 ? 9.994 -3.670 -7.138 1.00 0.00 45 ALA A C 13
ATOM 25853 O O . ALA A 1 12 ? 10.656 -3.671 -6.101 1.00 0.00 45 ALA A O 13
ATOM 25860 N N . PRO A 1 13 ? 9.988 -4.708 -7.996 1.00 0.00 46 PRO A N 13
ATOM 25861 C CA . PRO A 1 13 ? 10.733 -5.952 -7.759 1.00 0.00 46 PRO A CA 13
ATOM 25862 C C . PRO A 1 13 ? 12.199 -5.703 -7.427 1.00 0.00 46 PRO A C 13
ATOM 25863 O O . PRO A 1 13 ? 12.866 -4.892 -8.071 1.00 0.00 46 PRO A O 13
ATOM 25874 N N . SER A 1 14 ? 12.684 -6.413 -6.422 1.00 0.00 47 SER A N 13
ATOM 25875 C CA . SER A 1 14 ? 14.044 -6.252 -5.944 1.00 0.00 47 SER A CA 13
ATOM 25876 C C . SER A 1 14 ? 15.065 -6.685 -6.994 1.00 0.00 47 SER A C 13
ATOM 25877 O O . SER A 1 14 ? 14.916 -7.745 -7.610 1.00 0.00 47 SER A O 13
ATOM 25885 N N . GLN A 1 15 ? 16.094 -5.856 -7.177 1.00 0.00 48 GLN A N 13
ATOM 25886 C CA . GLN A 1 15 ? 17.165 -6.109 -8.140 1.00 0.00 48 GLN A CA 13
ATOM 25887 C C . GLN A 1 15 ? 16.624 -6.117 -9.564 1.00 0.00 48 GLN A C 13
ATOM 25888 O O . GLN A 1 15 ? 16.517 -7.205 -10.161 1.00 0.00 48 GLN A O 13
ATOM 25903 N N . ALA B 2 4 ? -28.972 12.062 -0.679 1.00 0.00 567 ALA B N 13
ATOM 25904 C CA . ALA B 2 4 ? -27.889 11.253 -1.278 1.00 0.00 567 ALA B CA 13
ATOM 25905 C C . ALA B 2 4 ? -26.535 11.682 -0.733 1.00 0.00 567 ALA B C 13
ATOM 25906 O O . ALA B 2 4 ? -26.234 12.875 -0.646 1.00 0.00 567 ALA B O 13
ATOM 25913 N N . PRO B 2 5 ? -25.697 10.708 -0.363 1.00 0.00 568 PRO B N 13
ATOM 25914 C CA . PRO B 2 5 ? -24.388 10.974 0.225 1.00 0.00 568 PRO B CA 13
ATOM 25915 C C . PRO B 2 5 ? -23.362 11.419 -0.812 1.00 0.00 568 PRO B C 13
ATOM 25916 O O . PRO B 2 5 ? -23.403 10.988 -1.966 1.00 0.00 568 PRO B O 13
ATOM 25927 N N . PRO B 2 6 ? -22.433 12.297 -0.411 1.00 0.00 569 PRO B N 13
ATOM 25928 C CA . PRO B 2 6 ? -21.348 12.759 -1.280 1.00 0.00 569 PRO B CA 13
ATOM 25929 C C . PRO B 2 6 ? -20.254 11.703 -1.415 1.00 0.00 569 PRO B C 13
ATOM 25930 O O . PRO B 2 6 ? -19.121 11.896 -0.971 1.00 0.00 569 PRO B O 13
ATOM 25941 N N . THR B 2 7 ? -20.609 10.587 -2.027 1.00 0.00 570 THR B N 13
ATOM 25942 C CA . THR B 2 7 ? -19.723 9.444 -2.124 1.00 0.00 570 THR B CA 13
ATOM 25943 C C . THR B 2 7 ? -18.530 9.714 -3.031 1.00 0.00 570 THR B C 13
ATOM 25944 O O . THR B 2 7 ? -18.672 10.200 -4.157 1.00 0.00 570 THR B O 13
ATOM 25955 N N . LEU B 2 8 ? -17.352 9.412 -2.516 1.00 0.00 571 LEU B N 13
ATOM 25956 C CA . LEU B 2 8 ? -16.133 9.474 -3.293 1.00 0.00 571 LEU B CA 13
ATOM 25957 C C . LEU B 2 8 ? -16.002 8.207 -4.126 1.00 0.00 571 LEU B C 13
ATOM 25958 O O . LEU B 2 8 ? -16.603 7.186 -3.778 1.00 0.00 571 LEU B O 13
ATOM 25974 N N . PRO B 2 9 ? -15.242 8.257 -5.239 1.00 0.00 572 PRO B N 13
ATOM 25975 C CA . PRO B 2 9 ? -15.029 7.104 -6.114 1.00 0.00 572 PRO B CA 13
ATOM 25976 C C . PRO B 2 9 ? -14.824 5.793 -5.351 1.00 0.00 572 PRO B C 13
ATOM 25977 O O . PRO B 2 9 ? -14.083 5.729 -4.368 1.00 0.00 572 PRO B O 13
ATOM 25988 N N . PRO B 2 10 ? -15.460 4.730 -5.845 1.00 0.00 573 PRO B N 13
ATOM 25989 C CA . PRO B 2 10 ? -15.565 3.435 -5.159 1.00 0.00 573 PRO B CA 13
ATOM 25990 C C . PRO B 2 10 ? -14.287 2.616 -5.236 1.00 0.00 573 PRO B C 13
ATOM 25991 O O . PRO B 2 10 ? -14.233 1.483 -4.758 1.00 0.00 573 PRO B O 13
ATOM 26002 N N . TYR B 2 11 ? -13.285 3.176 -5.887 1.00 0.00 574 TYR B N 13
ATOM 26003 C CA . TYR B 2 11 ? -11.990 2.516 -6.013 1.00 0.00 574 TYR B CA 13
ATOM 26004 C C . TYR B 2 11 ? -11.315 2.295 -4.661 1.00 0.00 574 TYR B C 13
ATOM 26005 O O . TYR B 2 11 ? -11.382 1.200 -4.103 1.00 0.00 574 TYR B O 13
ATOM 26023 N N . PHE B 2 12 ? -10.660 3.316 -4.141 1.00 0.00 575 PHE B N 13
ATOM 26024 C CA . PHE B 2 12 ? -9.919 3.175 -2.898 1.00 0.00 575 PHE B CA 13
ATOM 26025 C C . PHE B 2 12 ? -10.316 4.264 -1.918 1.00 0.00 575 PHE B C 13
ATOM 26026 O O . PHE B 2 12 ? -9.787 4.345 -0.812 1.00 0.00 575 PHE B O 13
ATOM 26043 N N . MET B 2 13 ? -11.239 5.113 -2.336 1.00 0.00 576 MET B N 13
ATOM 26044 C CA . MET B 2 13 ? -11.586 6.280 -1.529 1.00 0.00 576 MET B CA 13
ATOM 26045 C C . MET B 2 13 ? -12.508 5.891 -0.378 1.00 0.00 576 MET B C 13
ATOM 26046 O O . MET B 2 13 ? -13.120 4.827 -0.411 1.00 0.00 576 MET B O 13
ATOM 26060 N N . LYS B 2 14 ? -12.599 6.765 0.625 1.00 0.00 577 LYS B N 13
ATOM 26061 C CA . LYS B 2 14 ? -13.253 6.449 1.900 1.00 0.00 577 LYS B CA 13
ATOM 26062 C C . LYS B 2 14 ? -14.571 5.694 1.736 1.00 0.00 577 LYS B C 13
ATOM 26063 O O . LYS B 2 14 ? -15.493 6.149 1.051 1.00 0.00 577 LYS B O 13
ATOM 26082 N N . GLY B 2 15 ? -14.636 4.535 2.377 1.00 0.00 578 GLY B N 13
ATOM 26083 C CA . GLY B 2 15 ? -15.869 3.783 2.454 1.00 0.00 578 GLY B CA 13
ATOM 26084 C C . GLY B 2 15 ? -16.156 2.950 1.228 1.00 0.00 578 GLY B C 13
ATOM 26085 O O . GLY B 2 15 ? -17.226 2.347 1.135 1.00 0.00 578 GLY B O 13
ATOM 26089 N N . SER B 2 16 ? -15.225 2.907 0.286 1.00 0.00 579 SER B N 13
ATOM 26090 C CA . SER B 2 16 ? -15.392 2.045 -0.863 1.00 0.00 579 SER B CA 13
ATOM 26091 C C . SER B 2 16 ? -15.279 0.595 -0.413 1.00 0.00 579 SER B C 13
ATOM 26092 O O . SER B 2 16 ? -14.465 0.265 0.452 1.00 0.00 579 SER B O 13
ATOM 26100 N N . ILE B 2 17 ? -16.118 -0.265 -0.957 1.00 0.00 580 ILE B N 13
ATOM 26101 C CA . ILE B 2 17 ? -16.172 -1.632 -0.491 1.00 0.00 580 ILE B CA 13
ATOM 26102 C C . ILE B 2 17 ? -15.133 -2.478 -1.203 1.00 0.00 580 ILE B C 13
ATOM 26103 O O . ILE B 2 17 ? -15.234 -2.754 -2.401 1.00 0.00 580 ILE B O 13
ATOM 26119 N N . ILE B 2 18 ? -14.124 -2.867 -0.449 1.00 0.00 581 ILE B N 13
ATOM 26120 C CA . ILE B 2 18 ? -12.991 -3.589 -0.990 1.00 0.00 581 ILE B CA 13
ATOM 26121 C C . ILE B 2 18 ? -13.184 -5.090 -0.808 1.00 0.00 581 ILE B C 13
ATOM 26122 O O . ILE B 2 18 ? -13.530 -5.551 0.284 1.00 0.00 581 ILE B O 13
ATOM 26138 N N . GLN B 2 19 ? -12.974 -5.842 -1.879 1.00 0.00 582 GLN B N 13
ATOM 26139 C CA . GLN B 2 19 ? -13.165 -7.281 -1.851 1.00 0.00 582 GLN B CA 13
ATOM 26140 C C . GLN B 2 19 ? -11.838 -8.006 -1.834 1.00 0.00 582 GLN B C 13
ATOM 26141 O O . GLN B 2 19 ? -11.040 -7.889 -2.762 1.00 0.00 582 GLN B O 13
ATOM 26155 N N . LEU B 2 20 ? -11.625 -8.775 -0.786 1.00 0.00 583 LEU B N 13
ATOM 26156 C CA . LEU B 2 20 ? -10.391 -9.511 -0.616 1.00 0.00 583 LEU B CA 13
ATOM 26157 C C . LEU B 2 20 ? -10.404 -10.799 -1.438 1.00 0.00 583 LEU B C 13
ATOM 26158 O O . LEU B 2 20 ? -11.423 -11.135 -2.042 1.00 0.00 583 LEU B O 13
ATOM 26174 N N . ALA B 2 21 ? -9.290 -11.520 -1.464 1.00 0.00 584 ALA B N 13
ATOM 26175 C CA . ALA B 2 21 ? -9.189 -12.714 -2.302 1.00 0.00 584 ALA B CA 13
ATOM 26176 C C . ALA B 2 21 ? -10.106 -13.820 -1.798 1.00 0.00 584 ALA B C 13
ATOM 26177 O O . ALA B 2 21 ? -10.608 -14.630 -2.577 1.00 0.00 584 ALA B O 13
ATOM 26184 N N . ASN B 2 22 ? -10.337 -13.834 -0.494 1.00 0.00 585 ASN B N 13
ATOM 26185 C CA . ASN B 2 22 ? -11.204 -14.828 0.115 1.00 0.00 585 ASN B CA 13
ATOM 26186 C C . ASN B 2 22 ? -12.667 -14.496 -0.170 1.00 0.00 585 ASN B C 13
ATOM 26187 O O . ASN B 2 22 ? -13.558 -15.311 0.065 1.00 0.00 585 ASN B O 13
ATOM 26198 N N . GLY B 2 23 ? -12.901 -13.288 -0.677 1.00 0.00 586 GLY B N 13
ATOM 26199 C CA . GLY B 2 23 ? -14.223 -12.911 -1.125 1.00 0.00 586 GLY B CA 13
ATOM 26200 C C . GLY B 2 23 ? -14.971 -12.046 -0.136 1.00 0.00 586 GLY B C 13
ATOM 26201 O O . GLY B 2 23 ? -16.127 -11.691 -0.379 1.00 0.00 586 GLY B O 13
ATOM 26205 N N . GLU B 2 24 ? -14.335 -11.686 0.972 1.00 0.00 587 GLU B N 13
ATOM 26206 C CA . GLU B 2 24 ? -15.020 -10.906 1.989 1.00 0.00 587 GLU B CA 13
ATOM 26207 C C . GLU B 2 24 ? -14.923 -9.421 1.672 1.00 0.00 587 GLU B C 13
ATOM 26208 O O . GLU B 2 24 ? -13.969 -8.968 1.031 1.00 0.00 587 GLU B O 13
ATOM 26220 N N . LEU B 2 25 ? -15.921 -8.675 2.111 1.00 0.00 588 LEU B N 13
ATOM 26221 C CA . LEU B 2 25 ? -16.035 -7.267 1.773 1.00 0.00 588 LEU B CA 13
ATOM 26222 C C . LEU B 2 25 ? -15.828 -6.397 2.999 1.00 0.00 588 LEU B C 13
ATOM 26223 O O . LEU B 2 25 ? -16.572 -6.496 3.977 1.00 0.00 588 LEU B O 13
ATOM 26239 N N . LYS B 2 26 ? -14.816 -5.546 2.949 1.00 0.00 589 LYS B N 13
ATOM 26240 C CA . LYS B 2 26 ? -14.483 -4.692 4.075 1.00 0.00 589 LYS B CA 13
ATOM 26241 C C . LYS B 2 26 ? -14.266 -3.259 3.613 1.00 0.00 589 LYS B C 13
ATOM 26242 O O . LYS B 2 26 ? -13.989 -3.008 2.441 1.00 0.00 589 LYS B O 13
ATOM 26261 N N . LYS B 2 27 ? -14.409 -2.326 4.542 1.00 0.00 590 LYS B N 13
ATOM 26262 C CA . LYS B 2 27 ? -14.228 -0.910 4.256 1.00 0.00 590 LYS B CA 13
ATOM 26263 C C . LYS B 2 27 ? -12.753 -0.555 4.147 1.00 0.00 590 LYS B C 13
ATOM 26264 O O . LYS B 2 27 ? -11.930 -1.136 4.858 1.00 0.00 590 LYS B O 13
ATOM 26283 N N . VAL B 2 28 ? -12.433 0.391 3.269 1.00 0.00 591 VAL B N 13
ATOM 26284 C CA . VAL B 2 28 ? -11.043 0.719 2.941 1.00 0.00 591 VAL B CA 13
ATOM 26285 C C . VAL B 2 28 ? -10.200 0.943 4.188 1.00 0.00 591 VAL B C 13
ATOM 26286 O O . VAL B 2 28 ? -9.133 0.353 4.351 1.00 0.00 591 VAL B O 13
ATOM 26299 N N . GLU B 2 29 ? -10.715 1.777 5.072 1.00 0.00 592 GLU B N 13
ATOM 26300 C CA . GLU B 2 29 ? -9.972 2.232 6.233 1.00 0.00 592 GLU B CA 13
ATOM 26301 C C . GLU B 2 29 ? -9.803 1.122 7.263 1.00 0.00 592 GLU B C 13
ATOM 26302 O O . GLU B 2 29 ? -8.856 1.123 8.052 1.00 0.00 592 GLU B O 13
ATOM 26314 N N . ASP B 2 30 ? -10.728 0.181 7.249 1.00 0.00 593 ASP B N 13
ATOM 26315 C CA . ASP B 2 30 ? -10.748 -0.888 8.237 1.00 0.00 593 ASP B CA 13
ATOM 26316 C C . ASP B 2 30 ? -9.937 -2.090 7.774 1.00 0.00 593 ASP B C 13
ATOM 26317 O O . ASP B 2 30 ? -9.698 -3.025 8.539 1.00 0.00 593 ASP B O 13
ATOM 26326 N N . LEU B 2 31 ? -9.525 -2.073 6.518 1.00 0.00 594 LEU B N 13
ATOM 26327 C CA . LEU B 2 31 ? -8.667 -3.116 5.991 1.00 0.00 594 LEU B CA 13
ATOM 26328 C C . LEU B 2 31 ? -7.360 -3.171 6.761 1.00 0.00 594 LEU B C 13
ATOM 26329 O O . LEU B 2 31 ? -6.622 -2.187 6.838 1.00 0.00 594 LEU B O 13
ATOM 26345 N N . LYS B 2 32 ? -7.100 -4.317 7.348 1.00 0.00 595 LYS B N 13
ATOM 26346 C CA . LYS B 2 32 ? -5.883 -4.530 8.096 1.00 0.00 595 LYS B CA 13
ATOM 26347 C C . LYS B 2 32 ? -4.898 -5.309 7.247 1.00 0.00 595 LYS B C 13
ATOM 26348 O O . LYS B 2 32 ? -5.289 -5.926 6.256 1.00 0.00 595 LYS B O 13
ATOM 26367 N N . THR B 2 33 ? -3.633 -5.285 7.617 1.00 0.00 596 THR B N 13
ATOM 26368 C CA . THR B 2 33 ? -2.613 -5.975 6.845 1.00 0.00 596 THR B CA 13
ATOM 26369 C C . THR B 2 33 ? -2.938 -7.462 6.717 1.00 0.00 596 THR B C 13
ATOM 26370 O O . THR B 2 33 ? -2.697 -8.062 5.670 1.00 0.00 596 THR B O 13
ATOM 26381 N N . GLU B 2 34 ? -3.529 -8.034 7.766 1.00 0.00 597 GLU B N 13
ATOM 26382 C CA . GLU B 2 34 ? -3.872 -9.452 7.784 1.00 0.00 597 GLU B CA 13
ATOM 26383 C C . GLU B 2 34 ? -4.902 -9.782 6.711 1.00 0.00 597 GLU B C 13
ATOM 26384 O O . GLU B 2 34 ? -4.921 -10.892 6.179 1.00 0.00 597 GLU B O 13
ATOM 26396 N N . ASP B 2 35 ? -5.738 -8.801 6.387 1.00 0.00 598 ASP B N 13
ATOM 26397 C CA . ASP B 2 35 ? -6.736 -8.957 5.337 1.00 0.00 598 ASP B CA 13
ATOM 26398 C C . ASP B 2 35 ? -6.054 -9.257 4.016 1.00 0.00 598 ASP B C 13
ATOM 26399 O O . ASP B 2 35 ? -6.392 -10.218 3.323 1.00 0.00 598 ASP B O 13
ATOM 26408 N N . PHE B 2 36 ? -5.078 -8.426 3.681 1.00 0.00 599 PHE B N 13
ATOM 26409 C CA . PHE B 2 36 ? -4.340 -8.583 2.441 1.00 0.00 599 PHE B CA 13
ATOM 26410 C C . PHE B 2 36 ? -3.420 -9.790 2.519 1.00 0.00 599 PHE B C 13
ATOM 26411 O O . PHE B 2 36 ? -3.256 -10.511 1.533 1.00 0.00 599 PHE B O 13
ATOM 26428 N N . ILE B 2 37 ? -2.827 -10.009 3.697 1.00 0.00 600 ILE B N 13
ATOM 26429 C CA . ILE B 2 37 ? -1.985 -11.172 3.925 1.00 0.00 600 ILE B CA 13
ATOM 26430 C C . ILE B 2 37 ? -2.718 -12.454 3.566 1.00 0.00 600 ILE B C 13
ATOM 26431 O O . ILE B 2 37 ? -2.285 -13.186 2.681 1.00 0.00 600 ILE B O 13
ATOM 26447 N N . GLN B 2 38 ? -3.855 -12.695 4.213 1.00 0.00 601 GLN B N 13
ATOM 26448 C CA . GLN B 2 38 ? -4.614 -13.908 3.957 1.00 0.00 601 GLN B CA 13
ATOM 26449 C C . GLN B 2 38 ? -5.011 -13.995 2.500 1.00 0.00 601 GLN B C 13
ATOM 26450 O O . GLN B 2 38 ? -4.854 -15.037 1.879 1.00 0.00 601 GLN B O 13
ATOM 26464 N N . SER B 2 39 ? -5.477 -12.886 1.950 1.00 0.00 602 SER B N 13
ATOM 26465 C CA . SER B 2 39 ? -5.941 -12.855 0.573 1.00 0.00 602 SER B CA 13
ATOM 26466 C C . SER B 2 39 ? -4.894 -13.421 -0.389 1.00 0.00 602 SER B C 13
ATOM 26467 O O . SER B 2 39 ? -5.197 -14.280 -1.216 1.00 0.00 602 SER B O 13
ATOM 26475 N N . ALA B 2 40 ? -3.662 -12.966 -0.259 1.00 0.00 603 ALA B N 13
ATOM 26476 C CA . ALA B 2 40 ? -2.606 -13.407 -1.152 1.00 0.00 603 ALA B CA 13
ATOM 26477 C C . ALA B 2 40 ? -2.155 -14.829 -0.822 1.00 0.00 603 ALA B C 13
ATOM 26478 O O . ALA B 2 40 ? -1.794 -15.602 -1.710 1.00 0.00 603 ALA B O 13
ATOM 26485 N N . GLU B 2 41 ? -2.203 -15.174 0.458 1.00 0.00 604 GLU B N 13
ATOM 26486 C CA . GLU B 2 41 ? -1.748 -16.478 0.928 1.00 0.00 604 GLU B CA 13
ATOM 26487 C C . GLU B 2 41 ? -2.684 -17.584 0.465 1.00 0.00 604 GLU B C 13
ATOM 26488 O O . GLU B 2 41 ? -2.248 -18.694 0.147 1.00 0.00 604 GLU B O 13
ATOM 26500 N N . ILE B 2 42 ? -3.971 -17.269 0.427 1.00 0.00 605 ILE B N 13
ATOM 26501 C CA . ILE B 2 42 ? -4.988 -18.196 -0.056 1.00 0.00 605 ILE B CA 13
ATOM 26502 C C . ILE B 2 42 ? -4.764 -18.499 -1.543 1.00 0.00 605 ILE B C 13
ATOM 26503 O O . ILE B 2 42 ? -5.284 -19.478 -2.082 1.00 0.00 605 ILE B O 13
ATOM 26519 N N . SER B 2 43 ? -3.962 -17.642 -2.180 1.00 0.00 606 SER B N 13
ATOM 26520 C CA . SER B 2 43 ? -3.441 -17.874 -3.525 1.00 0.00 606 SER B CA 13
ATOM 26521 C C . SER B 2 43 ? -4.526 -17.754 -4.594 1.00 0.00 606 SER B C 13
ATOM 26522 O O . SER B 2 43 ? -5.365 -18.640 -4.756 1.00 0.00 606 SER B O 13
ATOM 26530 N N . ASN B 2 44 ? -4.488 -16.649 -5.323 1.00 0.00 607 ASN B N 13
ATOM 26531 C CA . ASN B 2 44 ? -5.455 -16.380 -6.379 1.00 0.00 607 ASN B CA 13
ATOM 26532 C C . ASN B 2 44 ? -4.823 -15.434 -7.396 1.00 0.00 607 ASN B C 13
ATOM 26533 O O . ASN B 2 44 ? -5.389 -14.395 -7.740 1.00 0.00 607 ASN B O 13
ATOM 26544 N N . ASP B 2 45 ? -3.624 -15.808 -7.854 1.00 0.00 608 ASP B N 13
ATOM 26545 C CA . ASP B 2 45 ? -2.822 -14.980 -8.765 1.00 0.00 608 ASP B CA 13
ATOM 26546 C C . ASP B 2 45 ? -2.358 -13.718 -8.051 1.00 0.00 608 ASP B C 13
ATOM 26547 O O . ASP B 2 45 ? -2.246 -12.646 -8.652 1.00 0.00 608 ASP B O 13
ATOM 26556 N N . LEU B 2 46 ? -2.076 -13.871 -6.761 1.00 0.00 609 LEU B N 13
ATOM 26557 C CA . LEU B 2 46 ? -1.772 -12.753 -5.877 1.00 0.00 609 LEU B CA 13
ATOM 26558 C C . LEU B 2 46 ? -0.870 -13.234 -4.740 1.00 0.00 609 LEU B C 13
ATOM 26559 O O . LEU B 2 46 ? -1.164 -14.252 -4.118 1.00 0.00 609 LEU B O 13
ATOM 26575 N N . LYS B 2 47 ? 0.223 -12.525 -4.470 1.00 0.00 610 LYS B N 13
ATOM 26576 C CA . LYS B 2 47 ? 1.115 -12.908 -3.372 1.00 0.00 610 LYS B CA 13
ATOM 26577 C C . LYS B 2 47 ? 1.643 -11.686 -2.615 1.00 0.00 610 LYS B C 13
ATOM 26578 O O . LYS B 2 47 ? 1.789 -10.600 -3.185 1.00 0.00 610 LYS B O 13
ATOM 26597 N N . ILE B 2 48 ? 1.903 -11.884 -1.321 1.00 0.00 611 ILE B N 13
ATOM 26598 C CA . ILE B 2 48 ? 2.459 -10.849 -0.446 1.00 0.00 611 ILE B CA 13
ATOM 26599 C C . ILE B 2 48 ? 3.982 -10.921 -0.440 1.00 0.00 611 ILE B C 13
ATOM 26600 O O . ILE B 2 48 ? 4.566 -11.997 -0.575 1.00 0.00 611 ILE B O 13
ATOM 26616 N N . ASP B 2 49 ? 4.614 -9.777 -0.267 1.00 0.00 612 ASP B N 13
ATOM 26617 C CA . ASP B 2 49 ? 6.066 -9.707 -0.144 1.00 0.00 612 ASP B CA 13
ATOM 26618 C C . ASP B 2 49 ? 6.439 -8.845 1.056 1.00 0.00 612 ASP B C 13
ATOM 26619 O O . ASP B 2 49 ? 5.588 -8.145 1.610 1.00 0.00 612 ASP B O 13
ATOM 26628 N N . SER B 2 50 ? 7.704 -8.883 1.444 1.00 0.00 613 SER B N 13
ATOM 26629 C CA . SER B 2 50 ? 8.176 -8.127 2.589 1.00 0.00 613 SER B CA 13
ATOM 26630 C C . SER B 2 50 ? 9.434 -7.336 2.229 1.00 0.00 613 SER B C 13
ATOM 26631 O O . SER B 2 50 ? 10.456 -7.911 1.848 1.00 0.00 613 SER B O 13
ATOM 26639 N N . SER B 2 51 ? 9.354 -6.015 2.319 1.00 0.00 614 SER B N 13
ATOM 26640 C CA . SER B 2 51 ? 10.509 -5.169 2.048 1.00 0.00 614 SER B CA 13
ATOM 26641 C C . SER B 2 51 ? 10.554 -3.991 3.023 1.00 0.00 614 SER B C 13
ATOM 26642 O O . SER B 2 51 ? 9.642 -3.168 3.062 1.00 0.00 614 SER B O 13
ATOM 26650 N N . THR B 2 52 ? 11.614 -3.926 3.819 1.00 0.00 615 THR B N 13
ATOM 26651 C CA . THR B 2 52 ? 11.749 -2.899 4.846 1.00 0.00 615 THR B CA 13
ATOM 26652 C C . THR B 2 52 ? 12.279 -1.589 4.274 1.00 0.00 615 THR B C 13
ATOM 26653 O O . THR B 2 52 ? 13.372 -1.548 3.717 1.00 0.00 615 THR B O 13
ATOM 26664 N N . VAL B 2 53 ? 11.493 -0.523 4.398 1.00 0.00 616 VAL B N 13
ATOM 26665 C CA . VAL B 2 53 ? 11.949 0.800 4.017 1.00 0.00 616 VAL B CA 13
ATOM 26666 C C . VAL B 2 53 ? 13.146 1.233 4.863 1.00 0.00 616 VAL B C 13
ATOM 26667 O O . VAL B 2 53 ? 13.050 1.373 6.084 1.00 0.00 616 VAL B O 13
ATOM 26680 N N . GLU B 2 54 ? 14.273 1.405 4.197 1.00 0.00 617 GLU B N 13
ATOM 26681 C CA . GLU B 2 54 ? 15.498 1.848 4.828 1.00 0.00 617 GLU B CA 13
ATOM 26682 C C . GLU B 2 54 ? 15.636 3.361 4.765 1.00 0.00 617 GLU B C 13
ATOM 26683 O O . GLU B 2 54 ? 16.359 3.960 5.562 1.00 0.00 617 GLU B O 13
ATOM 26695 N N . ARG B 2 55 ? 14.943 3.981 3.820 1.00 0.00 618 ARG B N 13
ATOM 26696 C CA . ARG B 2 55 ? 15.083 5.412 3.614 1.00 0.00 618 ARG B CA 13
ATOM 26697 C C . ARG B 2 55 ? 13.885 5.972 2.853 1.00 0.00 618 ARG B C 13
ATOM 26698 O O . ARG B 2 55 ? 13.277 5.276 2.039 1.00 0.00 618 ARG B O 13
ATOM 26719 N N . ILE B 2 56 ? 13.551 7.224 3.131 1.00 0.00 619 ILE B N 13
ATOM 26720 C CA . ILE B 2 56 ? 12.435 7.899 2.482 1.00 0.00 619 ILE B CA 13
ATOM 26721 C C . ILE B 2 56 ? 12.858 9.293 2.053 1.00 0.00 619 ILE B C 13
ATOM 26722 O O . ILE B 2 56 ? 13.061 10.174 2.887 1.00 0.00 619 ILE B O 13
ATOM 26738 N N . GLU B 2 57 ? 12.987 9.487 0.758 1.00 0.00 620 GLU B N 13
ATOM 26739 C CA . GLU B 2 57 ? 13.493 10.746 0.237 1.00 0.00 620 GLU B CA 13
ATOM 26740 C C . GLU B 2 57 ? 12.410 11.509 -0.508 1.00 0.00 620 GLU B C 13
ATOM 26741 O O . GLU B 2 57 ? 11.682 10.941 -1.325 1.00 0.00 620 GLU B O 13
ATOM 26753 N N . ASP B 2 58 ? 12.304 12.795 -0.216 1.00 0.00 621 ASP B N 13
ATOM 26754 C CA . ASP B 2 58 ? 11.338 13.653 -0.885 1.00 0.00 621 ASP B CA 13
ATOM 26755 C C . ASP B 2 58 ? 11.858 14.075 -2.246 1.00 0.00 621 ASP B C 13
ATOM 26756 O O . ASP B 2 58 ? 12.959 14.619 -2.360 1.00 0.00 621 ASP B O 13
ATOM 26765 N N . SER B 2 59 ? 11.066 13.829 -3.269 1.00 0.00 622 SER B N 13
ATOM 26766 C CA . SER B 2 59 ? 11.435 14.181 -4.624 1.00 0.00 622 SER B CA 13
ATOM 26767 C C . SER B 2 59 ? 10.729 15.473 -5.011 1.00 0.00 622 SER B C 13
ATOM 26768 O O . SER B 2 59 ? 9.574 15.683 -4.648 1.00 0.00 622 SER B O 13
ATOM 26776 N N . HIS B 2 60 ? 11.428 16.343 -5.735 1.00 0.00 623 HIS B N 13
ATOM 26777 C CA . HIS B 2 60 ? 10.876 17.640 -6.123 1.00 0.00 623 HIS B CA 13
ATOM 26778 C C . HIS B 2 60 ? 9.750 17.461 -7.131 1.00 0.00 623 HIS B C 13
ATOM 26779 O O . HIS B 2 60 ? 8.983 18.389 -7.394 1.00 0.00 623 HIS B O 13
ATOM 26794 N N . SER B 2 61 ? 9.673 16.271 -7.702 1.00 0.00 624 SER B N 13
ATOM 26795 C CA . SER B 2 61 ? 8.535 15.883 -8.502 1.00 0.00 624 SER B CA 13
ATOM 26796 C C . SER B 2 61 ? 7.271 15.998 -7.649 1.00 0.00 624 SER B C 13
ATOM 26797 O O . SER B 2 61 ? 7.257 15.572 -6.493 1.00 0.00 624 SER B O 13
ATOM 26805 N N . PRO B 2 62 ? 6.212 16.604 -8.203 1.00 0.00 625 PRO B N 13
ATOM 26806 C CA . PRO B 2 62 ? 4.993 16.924 -7.452 1.00 0.00 625 PRO B CA 13
ATOM 26807 C C . PRO B 2 62 ? 4.405 15.745 -6.691 1.00 0.00 625 PRO B C 13
ATOM 26808 O O . PRO B 2 62 ? 3.879 14.798 -7.284 1.00 0.00 625 PRO B O 13
ATOM 26819 N N . GLY B 2 63 ? 4.488 15.837 -5.368 1.00 0.00 626 GLY B N 13
ATOM 26820 C CA . GLY B 2 63 ? 3.922 14.831 -4.499 1.00 0.00 626 GLY B CA 13
ATOM 26821 C C . GLY B 2 63 ? 4.627 13.499 -4.609 1.00 0.00 626 GLY B C 13
ATOM 26822 O O . GLY B 2 63 ? 4.001 12.457 -4.469 1.00 0.00 626 GLY B O 13
ATOM 26826 N N . VAL B 2 64 ? 5.926 13.524 -4.857 1.00 0.00 627 VAL B N 13
ATOM 26827 C CA . VAL B 2 64 ? 6.678 12.294 -5.055 1.00 0.00 627 VAL B CA 13
ATOM 26828 C C . VAL B 2 64 ? 7.673 12.051 -3.929 1.00 0.00 627 VAL B C 13
ATOM 26829 O O . VAL B 2 64 ? 8.389 12.960 -3.506 1.00 0.00 627 VAL B O 13
ATOM 26842 N N . ALA B 2 65 ? 7.702 10.821 -3.448 1.00 0.00 628 ALA B N 13
ATOM 26843 C CA . ALA B 2 65 ? 8.684 10.397 -2.470 1.00 0.00 628 ALA B CA 13
ATOM 26844 C C . ALA B 2 65 ? 9.140 8.987 -2.786 1.00 0.00 628 ALA B C 13
ATOM 26845 O O . ALA B 2 65 ? 8.324 8.098 -3.035 1.00 0.00 628 ALA B O 13
ATOM 26852 N N . VAL B 2 66 ? 10.441 8.789 -2.796 1.00 0.00 629 VAL B N 13
ATOM 26853 C CA . VAL B 2 66 ? 11.001 7.483 -3.074 1.00 0.00 629 VAL B CA 13
ATOM 26854 C C . VAL B 2 66 ? 11.246 6.734 -1.786 1.00 0.00 629 VAL B C 13
ATOM 26855 O O . VAL B 2 66 ? 12.007 7.175 -0.917 1.00 0.00 629 VAL B O 13
ATOM 26868 N N . ILE B 2 67 ? 10.561 5.623 -1.654 1.00 0.00 630 ILE B N 13
ATOM 26869 C CA . ILE B 2 67 ? 10.734 4.763 -0.518 1.00 0.00 630 ILE B CA 13
ATOM 26870 C C . ILE B 2 67 ? 11.759 3.696 -0.865 1.00 0.00 630 ILE B C 13
ATOM 26871 O O . ILE B 2 67 ? 11.496 2.815 -1.681 1.00 0.00 630 ILE B O 13
ATOM 26887 N N . GLN B 2 68 ? 12.934 3.803 -0.282 1.00 0.00 631 GLN B N 13
ATOM 26888 C CA . GLN B 2 68 ? 14.007 2.875 -0.579 1.00 0.00 631 GLN B CA 13
ATOM 26889 C C . GLN B 2 68 ? 13.931 1.679 0.355 1.00 0.00 631 GLN B C 13
ATOM 26890 O O . GLN B 2 68 ? 14.149 1.810 1.557 1.00 0.00 631 GLN B O 13
ATOM 26904 N N . PHE B 2 69 ? 13.608 0.521 -0.203 1.00 0.00 632 PHE B N 13
ATOM 26905 C CA . PHE B 2 69 ? 13.396 -0.687 0.588 1.00 0.00 632 PHE B CA 13
ATOM 26906 C C . PHE B 2 69 ? 14.570 -1.638 0.480 1.00 0.00 632 PHE B C 13
ATOM 26907 O O . PHE B 2 69 ? 15.271 -1.654 -0.522 1.00 0.00 632 PHE B O 13
ATOM 26924 N N . ALA B 2 70 ? 14.762 -2.427 1.521 1.00 0.00 633 ALA B N 13
ATOM 26925 C CA . ALA B 2 70 ? 15.666 -3.560 1.481 1.00 0.00 633 ALA B CA 13
ATOM 26926 C C . ALA B 2 70 ? 14.841 -4.837 1.410 1.00 0.00 633 ALA B C 13
ATOM 26927 O O . ALA B 2 70 ? 14.241 -5.261 2.400 1.00 0.00 633 ALA B O 13
ATOM 26934 N N . VAL B 2 71 ? 14.785 -5.423 0.230 1.00 0.00 634 VAL B N 13
ATOM 26935 C CA . VAL B 2 71 ? 13.904 -6.548 -0.026 1.00 0.00 634 VAL B CA 13
ATOM 26936 C C . VAL B 2 71 ? 14.584 -7.879 0.276 1.00 0.00 634 VAL B C 13
ATOM 26937 O O . VAL B 2 71 ? 15.681 -8.158 -0.221 1.00 0.00 634 VAL B O 13
ATOM 26950 N N . GLY B 2 72 ? 13.928 -8.685 1.100 1.00 0.00 635 GLY B N 13
ATOM 26951 C CA . GLY B 2 72 ? 14.378 -10.040 1.340 1.00 0.00 635 GLY B CA 13
ATOM 26952 C C . GLY B 2 72 ? 15.574 -10.121 2.263 1.00 0.00 635 GLY B C 13
ATOM 26953 O O . GLY B 2 72 ? 16.029 -9.113 2.810 1.00 0.00 635 GLY B O 13
ATOM 26957 N N . GLU B 2 73 ? 16.090 -11.330 2.425 1.00 0.00 636 GLU B N 13
ATOM 26958 C CA . GLU B 2 73 ? 17.234 -11.578 3.284 1.00 0.00 636 GLU B CA 13
ATOM 26959 C C . GLU B 2 73 ? 18.510 -11.062 2.635 1.00 0.00 636 GLU B C 13
ATOM 26960 O O . GLU B 2 73 ? 19.507 -10.809 3.308 1.00 0.00 636 GLU B O 13
ATOM 26972 N N . HIS B 2 74 ? 18.468 -10.899 1.319 1.00 0.00 637 HIS B N 13
ATOM 26973 C CA . HIS B 2 74 ? 19.607 -10.375 0.580 1.00 0.00 637 HIS B CA 13
ATOM 26974 C C . HIS B 2 74 ? 19.617 -8.846 0.640 1.00 0.00 637 HIS B C 13
ATOM 26975 O O . HIS B 2 74 ? 20.485 -8.185 0.068 1.00 0.00 637 HIS B O 13
ATOM 26990 N N . ARG B 2 75 ? 18.614 -8.320 1.368 1.00 0.00 638 ARG B N 13
ATOM 26991 C CA . ARG B 2 75 ? 18.442 -6.891 1.664 1.00 0.00 638 ARG B CA 13
ATOM 26992 C C . ARG B 2 75 ? 18.751 -6.005 0.471 1.00 0.00 638 ARG B C 13
ATOM 26993 O O . ARG B 2 75 ? 19.440 -4.991 0.588 1.00 0.00 638 ARG B O 13
ATOM 27014 N N . ALA B 2 76 ? 18.203 -6.387 -0.663 1.00 0.00 639 ALA B N 13
ATOM 27015 C CA . ALA B 2 76 ? 18.415 -5.661 -1.902 1.00 0.00 639 ALA B CA 13
ATOM 27016 C C . ALA B 2 76 ? 17.628 -4.364 -1.883 1.00 0.00 639 ALA B C 13
ATOM 27017 O O . ALA B 2 76 ? 16.409 -4.372 -1.699 1.00 0.00 639 ALA B O 13
ATOM 27024 N N . GLN B 2 77 ? 18.318 -3.255 -2.061 1.00 0.00 640 GLN B N 13
ATOM 27025 C CA . GLN B 2 77 ? 17.689 -1.957 -1.917 1.00 0.00 640 GLN B CA 13
ATOM 27026 C C . GLN B 2 77 ? 17.107 -1.459 -3.227 1.00 0.00 640 GLN B C 13
ATOM 27027 O O . GLN B 2 77 ? 17.797 -1.357 -4.243 1.00 0.00 640 GLN B O 13
ATOM 27041 N N . VAL B 2 78 ? 15.822 -1.156 -3.178 1.00 0.00 641 VAL B N 13
ATOM 27042 C CA . VAL B 2 78 ? 15.083 -0.683 -4.337 1.00 0.00 641 VAL B CA 13
ATOM 27043 C C . VAL B 2 78 ? 14.688 0.773 -4.155 1.00 0.00 641 VAL B C 13
ATOM 27044 O O . VAL B 2 78 ? 14.175 1.157 -3.104 1.00 0.00 641 VAL B O 13
ATOM 27057 N N . SER B 2 79 ? 14.937 1.574 -5.175 1.00 0.00 642 SER B N 13
ATOM 27058 C CA . SER B 2 79 ? 14.571 2.978 -5.149 1.00 0.00 642 SER B CA 13
ATOM 27059 C C . SER B 2 79 ? 13.364 3.216 -6.054 1.00 0.00 642 SER B C 13
ATOM 27060 O O . SER B 2 79 ? 13.479 3.186 -7.279 1.00 0.00 642 SER B O 13
ATOM 27068 N N . VAL B 2 80 ? 12.201 3.420 -5.452 1.00 0.00 643 VAL B N 13
ATOM 27069 C CA . VAL B 2 80 ? 10.986 3.642 -6.210 1.00 0.00 643 VAL B CA 13
ATOM 27070 C C . VAL B 2 80 ? 10.304 4.944 -5.779 1.00 0.00 643 VAL B C 13
ATOM 27071 O O . VAL B 2 80 ? 9.975 5.132 -4.606 1.00 0.00 643 VAL B O 13
ATOM 27084 N N . GLU B 2 81 ? 10.106 5.844 -6.735 1.00 0.00 644 GLU B N 13
ATOM 27085 C CA . GLU B 2 81 ? 9.466 7.127 -6.472 1.00 0.00 644 GLU B CA 13
ATOM 27086 C C . GLU B 2 81 ? 7.953 7.018 -6.656 1.00 0.00 644 GLU B C 13
ATOM 27087 O O . GLU B 2 81 ? 7.455 6.993 -7.783 1.00 0.00 644 GLU B O 13
ATOM 27099 N N . VAL B 2 82 ? 7.226 6.953 -5.552 1.00 0.00 645 VAL B N 13
ATOM 27100 C CA . VAL B 2 82 ? 5.787 6.865 -5.580 1.00 0.00 645 VAL B CA 13
ATOM 27101 C C . VAL B 2 82 ? 5.189 8.202 -5.161 1.00 0.00 645 VAL B C 13
ATOM 27102 O O . VAL B 2 82 ? 5.845 8.989 -4.475 1.00 0.00 645 VAL B O 13
ATOM 27115 N N . LEU B 2 83 ? 3.961 8.479 -5.584 1.00 0.00 646 LEU B N 13
ATOM 27116 C CA . LEU B 2 83 ? 3.283 9.666 -5.108 1.00 0.00 646 LEU B CA 13
ATOM 27117 C C . LEU B 2 83 ? 2.884 9.482 -3.657 1.00 0.00 646 LEU B C 13
ATOM 27118 O O . LEU B 2 83 ? 2.419 8.415 -3.255 1.00 0.00 646 LEU B O 13
ATOM 27134 N N . VAL B 2 84 ? 3.050 10.539 -2.886 1.00 0.00 647 VAL B N 13
ATOM 27135 C CA . VAL B 2 84 ? 2.768 10.515 -1.455 1.00 0.00 647 VAL B CA 13
ATOM 27136 C C . VAL B 2 84 ? 1.272 10.377 -1.187 1.00 0.00 647 VAL B C 13
ATOM 27137 O O . VAL B 2 84 ? 0.844 10.260 -0.040 1.00 0.00 647 VAL B O 13
ATOM 27150 N N . GLU B 2 85 ? 0.489 10.393 -2.258 1.00 0.00 648 GLU B N 13
ATOM 27151 C CA . GLU B 2 85 ? -0.951 10.231 -2.165 1.00 0.00 648 GLU B CA 13
ATOM 27152 C C . GLU B 2 85 ? -1.297 8.772 -1.923 1.00 0.00 648 GLU B C 13
ATOM 27153 O O . GLU B 2 85 ? -2.362 8.453 -1.389 1.00 0.00 648 GLU B O 13
ATOM 27165 N N . TYR B 2 86 ? -0.392 7.890 -2.331 1.00 0.00 649 TYR B N 13
ATOM 27166 C CA . TYR B 2 86 ? -0.628 6.467 -2.266 1.00 0.00 649 TYR B CA 13
ATOM 27167 C C . TYR B 2 86 ? -0.378 5.923 -0.872 1.00 0.00 649 TYR B C 13
ATOM 27168 O O . TYR B 2 86 ? 0.710 6.078 -0.312 1.00 0.00 649 TYR B O 13
ATOM 27186 N N . PRO B 2 87 ? -1.399 5.283 -0.297 1.00 0.00 650 PRO B N 13
ATOM 27187 C CA . PRO B 2 87 ? -1.287 4.645 0.995 1.00 0.00 650 PRO B CA 13
ATOM 27188 C C . PRO B 2 87 ? -0.601 3.289 0.888 1.00 0.00 650 PRO B C 13
ATOM 27189 O O . PRO B 2 87 ? -1.005 2.436 0.103 1.00 0.00 650 PRO B O 13
ATOM 27200 N N . PHE B 2 88 ? 0.444 3.103 1.673 1.00 0.00 651 PHE B N 13
ATOM 27201 C CA . PHE B 2 88 ? 1.212 1.874 1.651 1.00 0.00 651 PHE B CA 13
ATOM 27202 C C . PHE B 2 88 ? 0.689 0.886 2.681 1.00 0.00 651 PHE B C 13
ATOM 27203 O O . PHE B 2 88 ? 0.658 1.174 3.882 1.00 0.00 651 PHE B O 13
ATOM 27220 N N . PHE B 2 89 ? 0.260 -0.270 2.207 1.00 0.00 652 PHE B N 13
ATOM 27221 C CA . PHE B 2 89 ? -0.097 -1.355 3.097 1.00 0.00 652 PHE B CA 13
ATOM 27222 C C . PHE B 2 89 ? 1.174 -1.974 3.640 1.00 0.00 652 PHE B C 13
ATOM 27223 O O . PHE B 2 89 ? 2.018 -2.447 2.878 1.00 0.00 652 PHE B O 13
ATOM 27240 N N . VAL B 2 90 ? 1.333 -1.950 4.949 1.00 0.00 653 VAL B N 13
ATOM 27241 C CA . VAL B 2 90 ? 2.582 -2.367 5.535 1.00 0.00 653 VAL B CA 13
ATOM 27242 C C . VAL B 2 90 ? 2.449 -3.731 6.226 1.00 0.00 653 VAL B C 13
ATOM 27243 O O . VAL B 2 90 ? 1.496 -3.977 6.963 1.00 0.00 653 VAL B O 13
ATOM 27256 N N . PHE B 2 91 ? 3.446 -4.583 5.977 1.00 0.00 654 PHE B N 13
ATOM 27257 C CA . PHE B 2 91 ? 3.475 -6.002 6.366 1.00 0.00 654 PHE B CA 13
ATOM 27258 C C . PHE B 2 91 ? 3.428 -6.224 7.882 1.00 0.00 654 PHE B C 13
ATOM 27259 O O . PHE B 2 91 ? 4.432 -6.589 8.486 1.00 0.00 654 PHE B O 13
ATOM 27276 N N . GLY B 2 92 ? 2.269 -6.024 8.489 1.00 0.00 655 GLY B N 13
ATOM 27277 C CA . GLY B 2 92 ? 2.144 -6.241 9.920 1.00 0.00 655 GLY B CA 13
ATOM 27278 C C . GLY B 2 92 ? 2.258 -4.955 10.717 1.00 0.00 655 GLY B C 13
ATOM 27279 O O . GLY B 2 92 ? 2.065 -4.949 11.933 1.00 0.00 655 GLY B O 13
ATOM 27283 N N . GLN B 2 93 ? 2.569 -3.861 10.036 1.00 0.00 656 GLN B N 13
ATOM 27284 C CA . GLN B 2 93 ? 2.809 -2.587 10.709 1.00 0.00 656 GLN B CA 13
ATOM 27285 C C . GLN B 2 93 ? 1.518 -1.776 10.769 1.00 0.00 656 GLN B C 13
ATOM 27286 O O . GLN B 2 93 ? 1.259 -1.087 11.754 1.00 0.00 656 GLN B O 13
ATOM 27300 N N . GLY B 2 94 ? 0.704 -1.865 9.716 1.00 0.00 657 GLY B N 13
ATOM 27301 C CA . GLY B 2 94 ? -0.582 -1.192 9.725 1.00 0.00 657 GLY B CA 13
ATOM 27302 C C . GLY B 2 94 ? -1.003 -0.665 8.365 1.00 0.00 657 GLY B C 13
ATOM 27303 O O . GLY B 2 94 ? -0.338 -0.912 7.355 1.00 0.00 657 GLY B O 13
ATOM 27307 N N . TRP B 2 95 ? -2.121 0.054 8.354 1.00 0.00 658 TRP B N 13
ATOM 27308 C CA . TRP B 2 95 ? -2.653 0.673 7.146 1.00 0.00 658 TRP B CA 13
ATOM 27309 C C . TRP B 2 95 ? -2.149 2.119 7.074 1.00 0.00 658 TRP B C 13
ATOM 27310 O O . TRP B 2 95 ? -2.728 3.024 7.681 1.00 0.00 658 TRP B O 13
ATOM 27331 N N . SER B 2 96 ? -1.067 2.326 6.333 1.00 0.00 659 SER B N 13
ATOM 27332 C CA . SER B 2 96 ? -0.313 3.571 6.404 1.00 0.00 659 SER B CA 13
ATOM 27333 C C . SER B 2 96 ? -0.207 4.260 5.045 1.00 0.00 659 SER B C 13
ATOM 27334 O O . SER B 2 96 ? -0.593 3.703 4.028 1.00 0.00 659 SER B O 13
ATOM 27342 N N . SER B 2 97 ? 0.271 5.500 5.056 1.00 0.00 660 SER B N 13
ATOM 27343 C CA . SER B 2 97 ? 0.534 6.253 3.837 1.00 0.00 660 SER B CA 13
ATOM 27344 C C . SER B 2 97 ? 1.755 7.143 4.022 1.00 0.00 660 SER B C 13
ATOM 27345 O O . SER B 2 97 ? 2.083 7.533 5.145 1.00 0.00 660 SER B O 13
ATOM 27353 N N . CYS B 2 98 ? 2.424 7.451 2.914 1.00 0.00 661 CYS B N 13
ATOM 27354 C CA . CYS B 2 98 ? 3.579 8.341 2.925 1.00 0.00 661 CYS B CA 13
ATOM 27355 C C . CYS B 2 98 ? 3.148 9.765 3.229 1.00 0.00 661 CYS B C 13
ATOM 27356 O O . CYS B 2 98 ? 3.974 10.632 3.518 1.00 0.00 661 CYS B O 13
ATOM 27364 N N . CYS B 2 99 ? 1.848 9.997 3.153 1.00 0.00 662 CYS B N 13
ATOM 27365 C CA . CYS B 2 99 ? 1.279 11.274 3.514 1.00 0.00 662 CYS B CA 13
ATOM 27366 C C . CYS B 2 99 ? -0.184 11.084 3.867 1.00 0.00 662 CYS B C 13
ATOM 27367 O O . CYS B 2 99 ? -1.072 11.346 3.053 1.00 0.00 662 CYS B O 13
ATOM 27375 N N . PRO B 2 100 ? -0.453 10.604 5.095 1.00 0.00 663 PRO B N 13
ATOM 27376 C CA . PRO B 2 100 ? -1.816 10.389 5.574 1.00 0.00 663 PRO B CA 13
ATOM 27377 C C . PRO B 2 100 ? -2.632 11.659 5.469 1.00 0.00 663 PRO B C 13
ATOM 27378 O O . PRO B 2 100 ? -3.838 11.620 5.245 1.00 0.00 663 PRO B O 13
ATOM 27389 N N . GLU B 2 101 ? -1.942 12.780 5.622 1.00 0.00 664 GLU B N 13
ATOM 27390 C CA . GLU B 2 101 ? -2.538 14.086 5.456 1.00 0.00 664 GLU B CA 13
ATOM 27391 C C . GLU B 2 101 ? -3.257 14.173 4.120 1.00 0.00 664 GLU B C 13
ATOM 27392 O O . GLU B 2 101 ? -4.471 14.287 4.076 1.00 0.00 664 GLU B O 13
ATOM 27404 N N . ARG B 2 102 ? -2.498 14.069 3.038 1.00 0.00 665 ARG B N 13
ATOM 27405 C CA . ARG B 2 102 ? -3.043 14.225 1.694 1.00 0.00 665 ARG B CA 13
ATOM 27406 C C . ARG B 2 102 ? -4.022 13.101 1.355 1.00 0.00 665 ARG B C 13
ATOM 27407 O O . ARG B 2 102 ? -5.065 13.348 0.749 1.00 0.00 665 ARG B O 13
ATOM 27428 N N . THR B 2 103 ? -3.702 11.875 1.758 1.00 0.00 666 THR B N 13
ATOM 27429 C CA . THR B 2 103 ? -4.584 10.746 1.481 1.00 0.00 666 THR B CA 13
ATOM 27430 C C . THR B 2 103 ? -5.947 10.949 2.159 1.00 0.00 666 THR B C 13
ATOM 27431 O O . THR B 2 103 ? -6.993 10.720 1.551 1.00 0.00 666 THR B O 13
ATOM 27442 N N . SER B 2 104 ? -5.936 11.415 3.404 1.00 0.00 667 SER B N 13
ATOM 27443 C CA . SER B 2 104 ? -7.165 11.706 4.120 1.00 0.00 667 SER B CA 13
ATOM 27444 C C . SER B 2 104 ? -7.799 13.017 3.644 1.00 0.00 667 SER B C 13
ATOM 27445 O O . SER B 2 104 ? -9.019 13.136 3.578 1.00 0.00 667 SER B O 13
ATOM 27453 N N . GLN B 2 105 ? -6.965 13.996 3.330 1.00 0.00 668 GLN B N 13
ATOM 27454 C CA . GLN B 2 105 ? -7.423 15.283 2.823 1.00 0.00 668 GLN B CA 13
ATOM 27455 C C . GLN B 2 105 ? -8.277 15.161 1.573 1.00 0.00 668 GLN B C 13
ATOM 27456 O O . GLN B 2 105 ? -9.386 15.690 1.507 1.00 0.00 668 GLN B O 13
ATOM 27470 N N . LEU B 2 106 ? -7.759 14.447 0.591 1.00 0.00 669 LEU B N 13
ATOM 27471 C CA . LEU B 2 106 ? -8.364 14.431 -0.727 1.00 0.00 669 LEU B CA 13
ATOM 27472 C C . LEU B 2 106 ? -9.315 13.253 -0.881 1.00 0.00 669 LEU B C 13
ATOM 27473 O O . LEU B 2 106 ? -10.410 13.388 -1.424 1.00 0.00 669 LEU B O 13
ATOM 27489 N N . PHE B 2 107 ? -8.892 12.101 -0.387 1.00 0.00 670 PHE B N 13
ATOM 27490 C CA . PHE B 2 107 ? -9.631 10.864 -0.597 1.00 0.00 670 PHE B CA 13
ATOM 27491 C C . PHE B 2 107 ? -10.440 10.500 0.639 1.00 0.00 670 PHE B C 13
ATOM 27492 O O . PHE B 2 107 ? -11.148 9.489 0.654 1.00 0.00 670 PHE B O 13
ATOM 27509 N N . ASP B 2 108 ? -10.315 11.335 1.672 1.00 0.00 671 ASP B N 13
ATOM 27510 C CA . ASP B 2 108 ? -11.002 11.138 2.953 1.00 0.00 671 ASP B CA 13
ATOM 27511 C C . ASP B 2 108 ? -10.640 9.803 3.590 1.00 0.00 671 ASP B C 13
ATOM 27512 O O . ASP B 2 108 ? -11.318 9.339 4.503 1.00 0.00 671 ASP B O 13
ATOM 27521 N N . LEU B 2 109 ? -9.557 9.201 3.121 1.00 0.00 672 LEU B N 13
ATOM 27522 C CA . LEU B 2 109 ? -9.141 7.900 3.607 1.00 0.00 672 LEU B CA 13
ATOM 27523 C C . LEU B 2 109 ? -8.036 8.034 4.653 1.00 0.00 672 LEU B C 13
ATOM 27524 O O . LEU B 2 109 ? -6.933 8.485 4.345 1.00 0.00 672 LEU B O 13
ATOM 27540 N N . PRO B 2 110 ? -8.331 7.671 5.912 1.00 0.00 673 PRO B N 13
ATOM 27541 C CA . PRO B 2 110 ? -7.351 7.674 7.003 1.00 0.00 673 PRO B CA 13
ATOM 27542 C C . PRO B 2 110 ? -6.194 6.719 6.764 1.00 0.00 673 PRO B C 13
ATOM 27543 O O . PRO B 2 110 ? -6.377 5.622 6.230 1.00 0.00 673 PRO B O 13
ATOM 27554 N N . CYS B 2 111 ? -5.005 7.139 7.158 1.00 0.00 674 CYS B N 13
ATOM 27555 C CA . CYS B 2 111 ? -3.837 6.283 7.092 1.00 0.00 674 CYS B CA 13
ATOM 27556 C C . CYS B 2 111 ? -2.892 6.610 8.234 1.00 0.00 674 CYS B C 13
ATOM 27557 O O . CYS B 2 111 ? -2.831 7.750 8.691 1.00 0.00 674 CYS B O 13
ATOM 27565 N N . SER B 2 112 ? -2.190 5.604 8.714 1.00 0.00 675 SER B N 13
ATOM 27566 C CA . SER B 2 112 ? -1.107 5.813 9.658 1.00 0.00 675 SER B CA 13
ATOM 27567 C C . SER B 2 112 ? 0.108 6.317 8.889 1.00 0.00 675 SER B C 13
ATOM 27568 O O . SER B 2 112 ? 0.160 6.186 7.673 1.00 0.00 675 SER B O 13
ATOM 27576 N N . LYS B 2 113 ? 1.066 6.926 9.561 1.00 0.00 676 LYS B N 13
ATOM 27577 C CA . LYS B 2 113 ? 2.225 7.443 8.855 1.00 0.00 676 LYS B CA 13
ATOM 27578 C C . LYS B 2 113 ? 3.178 6.324 8.472 1.00 0.00 676 LYS B C 13
ATOM 27579 O O . LYS B 2 113 ? 3.752 5.658 9.333 1.00 0.00 676 LYS B O 13
ATOM 27598 N N . LEU B 2 114 ? 3.336 6.124 7.174 1.00 0.00 677 LEU B N 13
ATOM 27599 C CA . LEU B 2 114 ? 4.319 5.190 6.670 1.00 0.00 677 LEU B CA 13
ATOM 27600 C C . LEU B 2 114 ? 5.694 5.829 6.798 1.00 0.00 677 LEU B C 13
ATOM 27601 O O . LEU B 2 114 ? 5.929 6.927 6.290 1.00 0.00 677 LEU B O 13
ATOM 27617 N N . SER B 2 115 ? 6.581 5.171 7.520 1.00 0.00 678 SER B N 13
ATOM 27618 C CA . SER B 2 115 ? 7.912 5.700 7.749 1.00 0.00 678 SER B CA 13
ATOM 27619 C C . SER B 2 115 ? 8.972 4.615 7.617 1.00 0.00 678 SER B C 13
ATOM 27620 O O . SER B 2 115 ? 8.663 3.424 7.583 1.00 0.00 678 SER B O 13
ATOM 27628 N N . VAL B 2 116 ? 10.220 5.051 7.527 1.00 0.00 679 VAL B N 13
ATOM 27629 C CA . VAL B 2 116 ? 11.356 4.160 7.444 1.00 0.00 679 VAL B CA 13
ATOM 27630 C C . VAL B 2 116 ? 11.393 3.205 8.640 1.00 0.00 679 VAL B C 13
ATOM 27631 O O . VAL B 2 116 ? 11.200 3.612 9.787 1.00 0.00 679 VAL B O 13
ATOM 27644 N N . GLY B 2 117 ? 11.630 1.932 8.348 1.00 0.00 680 GLY B N 13
ATOM 27645 C CA . GLY B 2 117 ? 11.520 0.892 9.349 1.00 0.00 680 GLY B CA 13
ATOM 27646 C C . GLY B 2 117 ? 10.361 -0.049 9.079 1.00 0.00 680 GLY B C 13
ATOM 27647 O O . GLY B 2 117 ? 10.365 -1.192 9.535 1.00 0.00 680 GLY B O 13
ATOM 27651 N N . ASP B 2 118 ? 9.375 0.421 8.324 1.00 0.00 681 ASP B N 13
ATOM 27652 C CA . ASP B 2 118 ? 8.159 -0.356 8.095 1.00 0.00 681 ASP B CA 13
ATOM 27653 C C . ASP B 2 118 ? 8.295 -1.253 6.863 1.00 0.00 681 ASP B C 13
ATOM 27654 O O . ASP B 2 118 ? 8.481 -0.768 5.752 1.00 0.00 681 ASP B O 13
ATOM 27663 N N . VAL B 2 119 ? 8.191 -2.564 7.046 1.00 0.00 682 VAL B N 13
ATOM 27664 C CA . VAL B 2 119 ? 8.242 -3.477 5.911 1.00 0.00 682 VAL B CA 13
ATOM 27665 C C . VAL B 2 119 ? 6.969 -3.377 5.083 1.00 0.00 682 VAL B C 13
ATOM 27666 O O . VAL B 2 119 ? 5.919 -3.801 5.514 1.00 0.00 682 VAL B O 13
ATOM 27679 N N . CYS B 2 120 ? 7.065 -2.805 3.895 1.00 0.00 683 CYS B N 13
ATOM 27680 C CA . CYS B 2 120 ? 5.888 -2.612 3.063 1.00 0.00 683 CYS B CA 13
ATOM 27681 C C . CYS B 2 120 ? 5.516 -3.890 2.335 1.00 0.00 683 CYS B C 13
ATOM 27682 O O . CYS B 2 120 ? 6.376 -4.710 1.999 1.00 0.00 683 CYS B O 13
ATOM 27690 N N . ILE B 2 121 ? 4.224 -4.053 2.125 1.00 0.00 684 ILE B N 13
ATOM 27691 C CA . ILE B 2 121 ? 3.689 -5.206 1.434 1.00 0.00 684 ILE B CA 13
ATOM 27692 C C . ILE B 2 121 ? 3.767 -5.000 -0.071 1.00 0.00 684 ILE B C 13
ATOM 27693 O O . ILE B 2 121 ? 3.093 -4.124 -0.616 1.00 0.00 684 ILE B O 13
ATOM 27709 N N . SER B 2 122 ? 4.591 -5.775 -0.747 1.00 0.00 685 SER B N 13
ATOM 27710 C CA . SER B 2 122 ? 4.554 -5.775 -2.193 1.00 0.00 685 SER B CA 13
ATOM 27711 C C . SER B 2 122 ? 3.558 -6.824 -2.637 1.00 0.00 685 SER B C 13
ATOM 27712 O O . SER B 2 122 ? 3.708 -8.006 -2.331 1.00 0.00 685 SER B O 13
ATOM 27720 N N . LEU B 2 123 ? 2.529 -6.394 -3.328 1.00 0.00 686 LEU B N 13
ATOM 27721 C CA . LEU B 2 123 ? 1.531 -7.308 -3.810 1.00 0.00 686 LEU B CA 13
ATOM 27722 C C . LEU B 2 123 ? 1.791 -7.598 -5.273 1.00 0.00 686 LEU B C 13
ATOM 27723 O O . LEU B 2 123 ? 1.979 -6.680 -6.071 1.00 0.00 686 LEU B O 13
ATOM 27739 N N . THR B 2 124 ? 1.844 -8.863 -5.624 1.00 0.00 687 THR B N 13
ATOM 27740 C CA . THR B 2 124 ? 2.076 -9.231 -6.997 1.00 0.00 687 THR B CA 13
ATOM 27741 C C . THR B 2 124 ? 0.765 -9.572 -7.685 1.00 0.00 687 THR B C 13
ATOM 27742 O O . THR B 2 124 ? 0.067 -10.509 -7.296 1.00 0.00 687 THR B O 13
ATOM 27753 N N . LEU B 2 125 ? 0.439 -8.793 -8.700 1.00 0.00 688 LEU B N 13
ATOM 27754 C CA . LEU B 2 125 ? -0.727 -9.045 -9.522 1.00 0.00 688 LEU B CA 13
ATOM 27755 C C . LEU B 2 125 ? -0.305 -9.860 -10.736 1.00 0.00 688 LEU B C 13
ATOM 27756 O O . LEU B 2 125 ? 0.243 -9.317 -11.696 1.00 0.00 688 LEU B O 13
ATOM 27772 N N . LYS B 2 126 ? -0.524 -11.163 -10.672 1.00 0.00 689 LYS B N 13
ATOM 27773 C CA . LYS B 2 126 ? -0.105 -12.061 -11.735 1.00 0.00 689 LYS B CA 13
ATOM 27774 C C . LYS B 2 126 ? -0.948 -11.856 -12.989 1.00 0.00 689 LYS B C 13
ATOM 27775 O O . LYS B 2 126 ? -0.462 -11.198 -13.931 1.00 0.00 689 LYS B O 13
ATOM 27795 N N . VAL A 1 1 ? -18.325 -3.108 -6.118 1.00 0.00 34 VAL A N 14
ATOM 27796 C CA . VAL A 1 1 ? -17.153 -3.572 -5.349 1.00 0.00 34 VAL A CA 14
ATOM 27797 C C . VAL A 1 1 ? -15.953 -3.735 -6.268 1.00 0.00 34 VAL A C 14
ATOM 27798 O O . VAL A 1 1 ? -16.094 -3.789 -7.490 1.00 0.00 34 VAL A O 14
ATOM 27813 N N . PHE A 1 2 ? -14.783 -3.800 -5.670 1.00 0.00 35 PHE A N 14
ATOM 27814 C CA . PHE A 1 2 ? -13.537 -3.906 -6.416 1.00 0.00 35 PHE A CA 14
ATOM 27815 C C . PHE A 1 2 ? -12.622 -4.943 -5.792 1.00 0.00 35 PHE A C 14
ATOM 27816 O O . PHE A 1 2 ? -12.635 -5.136 -4.574 1.00 0.00 35 PHE A O 14
ATOM 27833 N N . PRO A 1 3 ? -11.836 -5.636 -6.630 1.00 0.00 36 PRO A N 14
ATOM 27834 C CA . PRO A 1 3 ? -10.763 -6.516 -6.165 1.00 0.00 36 PRO A CA 14
ATOM 27835 C C . PRO A 1 3 ? -9.799 -5.762 -5.258 1.00 0.00 36 PRO A C 14
ATOM 27836 O O . PRO A 1 3 ? -9.455 -4.607 -5.524 1.00 0.00 36 PRO A O 14
ATOM 27847 N N . TRP A 1 4 ? -9.356 -6.431 -4.206 1.00 0.00 37 TRP A N 14
ATOM 27848 C CA . TRP A 1 4 ? -8.657 -5.789 -3.105 1.00 0.00 37 TRP A CA 14
ATOM 27849 C C . TRP A 1 4 ? -7.374 -5.047 -3.503 1.00 0.00 37 TRP A C 14
ATOM 27850 O O . TRP A 1 4 ? -6.917 -4.180 -2.755 1.00 0.00 37 TRP A O 14
ATOM 27871 N N . HIS A 1 5 ? -6.783 -5.357 -4.658 1.00 0.00 38 HIS A N 14
ATOM 27872 C CA . HIS A 1 5 ? -5.625 -4.594 -5.123 1.00 0.00 38 HIS A CA 14
ATOM 27873 C C . HIS A 1 5 ? -6.045 -3.202 -5.638 1.00 0.00 38 HIS A C 14
ATOM 27874 O O . HIS A 1 5 ? -5.696 -2.790 -6.742 1.00 0.00 38 HIS A O 14
ATOM 27889 N N . SER A 1 6 ? -6.777 -2.476 -4.810 1.00 0.00 39 SER A N 14
ATOM 27890 C CA . SER A 1 6 ? -7.358 -1.200 -5.202 1.00 0.00 39 SER A CA 14
ATOM 27891 C C . SER A 1 6 ? -6.655 -0.047 -4.489 1.00 0.00 39 SER A C 14
ATOM 27892 O O . SER A 1 6 ? -6.753 1.109 -4.895 1.00 0.00 39 SER A O 14
ATOM 27900 N N . LEU A 1 7 ? -5.946 -0.378 -3.425 1.00 0.00 40 LEU A N 14
ATOM 27901 C CA . LEU A 1 7 ? -5.320 0.624 -2.569 1.00 0.00 40 LEU A CA 14
ATOM 27902 C C . LEU A 1 7 ? -3.850 0.293 -2.360 1.00 0.00 40 LEU A C 14
ATOM 27903 O O . LEU A 1 7 ? -3.037 1.179 -2.118 1.00 0.00 40 LEU A O 14
ATOM 27919 N N . VAL A 1 8 ? -3.515 -0.990 -2.472 1.00 0.00 41 VAL A N 14
ATOM 27920 C CA . VAL A 1 8 ? -2.157 -1.443 -2.258 1.00 0.00 41 VAL A CA 14
ATOM 27921 C C . VAL A 1 8 ? -1.279 -1.158 -3.482 1.00 0.00 41 VAL A C 14
ATOM 27922 O O . VAL A 1 8 ? -1.555 -1.631 -4.587 1.00 0.00 41 VAL A O 14
ATOM 27935 N N . PRO A 1 9 ? -0.232 -0.341 -3.310 1.00 0.00 42 PRO A N 14
ATOM 27936 C CA . PRO A 1 9 ? 0.721 -0.047 -4.360 1.00 0.00 42 PRO A CA 14
ATOM 27937 C C . PRO A 1 9 ? 1.923 -0.984 -4.323 1.00 0.00 42 PRO A C 14
ATOM 27938 O O . PRO A 1 9 ? 2.643 -1.054 -3.324 1.00 0.00 42 PRO A O 14
ATOM 27949 N N . PHE A 1 10 ? 2.127 -1.712 -5.406 1.00 0.00 43 PHE A N 14
ATOM 27950 C CA . PHE A 1 10 ? 3.275 -2.592 -5.522 1.00 0.00 43 PHE A CA 14
ATOM 27951 C C . PHE A 1 10 ? 4.533 -1.757 -5.718 1.00 0.00 43 PHE A C 14
ATOM 27952 O O . PHE A 1 10 ? 4.653 -1.032 -6.710 1.00 0.00 43 PHE A O 14
ATOM 27969 N N . LEU A 1 11 ? 5.453 -1.825 -4.758 1.00 0.00 44 LEU A N 14
ATOM 27970 C CA . LEU A 1 11 ? 6.699 -1.080 -4.860 1.00 0.00 44 LEU A CA 14
ATOM 27971 C C . LEU A 1 11 ? 7.493 -1.598 -6.065 1.00 0.00 44 LEU A C 14
ATOM 27972 O O . LEU A 1 11 ? 7.269 -2.725 -6.506 1.00 0.00 44 LEU A O 14
ATOM 27988 N N . ALA A 1 12 ? 8.380 -0.764 -6.607 1.00 0.00 45 ALA A N 14
ATOM 27989 C CA . ALA A 1 12 ? 9.113 -1.089 -7.835 1.00 0.00 45 ALA A CA 14
ATOM 27990 C C . ALA A 1 12 ? 9.663 -2.512 -7.812 1.00 0.00 45 ALA A C 14
ATOM 27991 O O . ALA A 1 12 ? 10.386 -2.880 -6.889 1.00 0.00 45 ALA A O 14
ATOM 27998 N N . PRO A 1 13 ? 9.309 -3.312 -8.846 1.00 0.00 46 PRO A N 14
ATOM 27999 C CA . PRO A 1 13 ? 9.682 -4.727 -8.965 1.00 0.00 46 PRO A CA 14
ATOM 28000 C C . PRO A 1 13 ? 11.059 -5.035 -8.395 1.00 0.00 46 PRO A C 14
ATOM 28001 O O . PRO A 1 13 ? 12.081 -4.669 -8.979 1.00 0.00 46 PRO A O 14
ATOM 28012 N N . SER A 1 14 ? 11.061 -5.692 -7.246 1.00 0.00 47 SER A N 14
ATOM 28013 C CA . SER A 1 14 ? 12.277 -5.989 -6.512 1.00 0.00 47 SER A CA 14
ATOM 28014 C C . SER A 1 14 ? 13.247 -6.818 -7.349 1.00 0.00 47 SER A C 14
ATOM 28015 O O . SER A 1 14 ? 12.889 -7.882 -7.857 1.00 0.00 47 SER A O 14
ATOM 28023 N N . GLN A 1 15 ? 14.468 -6.314 -7.488 1.00 0.00 48 GLN A N 14
ATOM 28024 C CA . GLN A 1 15 ? 15.499 -6.973 -8.282 1.00 0.00 48 GLN A CA 14
ATOM 28025 C C . GLN A 1 15 ? 15.811 -8.357 -7.725 1.00 0.00 48 GLN A C 14
ATOM 28026 O O . GLN A 1 15 ? 16.465 -8.439 -6.666 1.00 0.00 48 GLN A O 14
ATOM 28041 N N . ALA B 2 4 ? -18.625 17.973 -5.443 1.00 0.00 567 ALA B N 14
ATOM 28042 C CA . ALA B 2 4 ? -18.336 16.725 -4.704 1.00 0.00 567 ALA B CA 14
ATOM 28043 C C . ALA B 2 4 ? -19.598 15.886 -4.566 1.00 0.00 567 ALA B C 14
ATOM 28044 O O . ALA B 2 4 ? -20.670 16.411 -4.268 1.00 0.00 567 ALA B O 14
ATOM 28051 N N . PRO B 2 5 ? -19.492 14.570 -4.788 1.00 0.00 568 PRO B N 14
ATOM 28052 C CA . PRO B 2 5 ? -20.629 13.666 -4.675 1.00 0.00 568 PRO B CA 14
ATOM 28053 C C . PRO B 2 5 ? -20.916 13.288 -3.223 1.00 0.00 568 PRO B C 14
ATOM 28054 O O . PRO B 2 5 ? -20.038 13.428 -2.368 1.00 0.00 568 PRO B O 14
ATOM 28065 N N . PRO B 2 6 ? -22.144 12.839 -2.912 1.00 0.00 569 PRO B N 14
ATOM 28066 C CA . PRO B 2 6 ? -22.526 12.448 -1.547 1.00 0.00 569 PRO B CA 14
ATOM 28067 C C . PRO B 2 6 ? -21.540 11.451 -0.946 1.00 0.00 569 PRO B C 14
ATOM 28068 O O . PRO B 2 6 ? -20.933 11.709 0.094 1.00 0.00 569 PRO B O 14
ATOM 28079 N N . THR B 2 7 ? -21.382 10.322 -1.616 1.00 0.00 570 THR B N 14
ATOM 28080 C CA . THR B 2 7 ? -20.382 9.342 -1.242 1.00 0.00 570 THR B CA 14
ATOM 28081 C C . THR B 2 7 ? -19.202 9.440 -2.197 1.00 0.00 570 THR B C 14
ATOM 28082 O O . THR B 2 7 ? -19.361 9.876 -3.339 1.00 0.00 570 THR B O 14
ATOM 28093 N N . LEU B 2 8 ? -18.025 9.051 -1.739 1.00 0.00 571 LEU B N 14
ATOM 28094 C CA . LEU B 2 8 ? -16.840 9.118 -2.567 1.00 0.00 571 LEU B CA 14
ATOM 28095 C C . LEU B 2 8 ? -16.831 7.957 -3.551 1.00 0.00 571 LEU B C 14
ATOM 28096 O O . LEU B 2 8 ? -17.524 6.960 -3.330 1.00 0.00 571 LEU B O 14
ATOM 28112 N N . PRO B 2 9 ? -16.068 8.073 -4.655 1.00 0.00 572 PRO B N 14
ATOM 28113 C CA . PRO B 2 9 ? -15.891 6.983 -5.615 1.00 0.00 572 PRO B CA 14
ATOM 28114 C C . PRO B 2 9 ? -15.651 5.641 -4.921 1.00 0.00 572 PRO B C 14
ATOM 28115 O O . PRO B 2 9 ? -14.957 5.572 -3.910 1.00 0.00 572 PRO B O 14
ATOM 28126 N N . PRO B 2 10 ? -16.224 4.566 -5.468 1.00 0.00 573 PRO B N 14
ATOM 28127 C CA . PRO B 2 10 ? -16.209 3.237 -4.841 1.00 0.00 573 PRO B CA 14
ATOM 28128 C C . PRO B 2 10 ? -14.843 2.569 -4.905 1.00 0.00 573 PRO B C 14
ATOM 28129 O O . PRO B 2 10 ? -14.635 1.487 -4.354 1.00 0.00 573 PRO B O 14
ATOM 28140 N N . TYR B 2 11 ? -13.927 3.205 -5.605 1.00 0.00 574 TYR B N 14
ATOM 28141 C CA . TYR B 2 11 ? -12.562 2.709 -5.702 1.00 0.00 574 TYR B CA 14
ATOM 28142 C C . TYR B 2 11 ? -11.652 3.394 -4.677 1.00 0.00 574 TYR B C 14
ATOM 28143 O O . TYR B 2 11 ? -11.289 4.554 -4.846 1.00 0.00 574 TYR B O 14
ATOM 28161 N N . PHE B 2 12 ? -11.359 2.670 -3.594 1.00 0.00 575 PHE B N 14
ATOM 28162 C CA . PHE B 2 12 ? -10.329 3.024 -2.593 1.00 0.00 575 PHE B CA 14
ATOM 28163 C C . PHE B 2 12 ? -10.645 4.272 -1.751 1.00 0.00 575 PHE B C 14
ATOM 28164 O O . PHE B 2 12 ? -10.074 4.441 -0.674 1.00 0.00 575 PHE B O 14
ATOM 28181 N N . MET B 2 13 ? -11.541 5.129 -2.215 1.00 0.00 576 MET B N 14
ATOM 28182 C CA . MET B 2 13 ? -11.948 6.301 -1.437 1.00 0.00 576 MET B CA 14
ATOM 28183 C C . MET B 2 13 ? -12.627 5.866 -0.140 1.00 0.00 576 MET B C 14
ATOM 28184 O O . MET B 2 13 ? -13.032 4.713 -0.004 1.00 0.00 576 MET B O 14
ATOM 28198 N N . LYS B 2 14 ? -12.762 6.784 0.805 1.00 0.00 577 LYS B N 14
ATOM 28199 C CA . LYS B 2 14 ? -13.365 6.455 2.091 1.00 0.00 577 LYS B CA 14
ATOM 28200 C C . LYS B 2 14 ? -14.797 5.953 1.926 1.00 0.00 577 LYS B C 14
ATOM 28201 O O . LYS B 2 14 ? -15.644 6.626 1.335 1.00 0.00 577 LYS B O 14
ATOM 28220 N N . GLY B 2 15 ? -15.051 4.761 2.447 1.00 0.00 578 GLY B N 14
ATOM 28221 C CA . GLY B 2 15 ? -16.379 4.191 2.407 1.00 0.00 578 GLY B CA 14
ATOM 28222 C C . GLY B 2 15 ? -16.518 3.125 1.343 1.00 0.00 578 GLY B C 14
ATOM 28223 O O . GLY B 2 15 ? -17.537 2.439 1.277 1.00 0.00 578 GLY B O 14
ATOM 28227 N N . SER B 2 16 ? -15.492 2.983 0.520 1.00 0.00 579 SER B N 14
ATOM 28228 C CA . SER B 2 16 ? -15.488 1.981 -0.533 1.00 0.00 579 SER B CA 14
ATOM 28229 C C . SER B 2 16 ? -15.414 0.578 0.053 1.00 0.00 579 SER B C 14
ATOM 28230 O O . SER B 2 16 ? -14.684 0.333 1.016 1.00 0.00 579 SER B O 14
ATOM 28238 N N . ILE B 2 17 ? -16.191 -0.330 -0.514 1.00 0.00 580 ILE B N 14
ATOM 28239 C CA . ILE B 2 17 ? -16.173 -1.714 -0.091 1.00 0.00 580 ILE B CA 14
ATOM 28240 C C . ILE B 2 17 ? -15.166 -2.498 -0.915 1.00 0.00 580 ILE B C 14
ATOM 28241 O O . ILE B 2 17 ? -15.308 -2.643 -2.131 1.00 0.00 580 ILE B O 14
ATOM 28257 N N . ILE B 2 18 ? -14.139 -2.977 -0.240 1.00 0.00 581 ILE B N 14
ATOM 28258 C CA . ILE B 2 18 ? -13.045 -3.672 -0.888 1.00 0.00 581 ILE B CA 14
ATOM 28259 C C . ILE B 2 18 ? -13.205 -5.179 -0.720 1.00 0.00 581 ILE B C 14
ATOM 28260 O O . ILE B 2 18 ? -13.419 -5.663 0.394 1.00 0.00 581 ILE B O 14
ATOM 28276 N N . GLN B 2 19 ? -13.115 -5.914 -1.821 1.00 0.00 582 GLN B N 14
ATOM 28277 C CA . GLN B 2 19 ? -13.295 -7.360 -1.789 1.00 0.00 582 GLN B CA 14
ATOM 28278 C C . GLN B 2 19 ? -11.965 -8.088 -1.773 1.00 0.00 582 GLN B C 14
ATOM 28279 O O . GLN B 2 19 ? -11.207 -8.035 -2.741 1.00 0.00 582 GLN B O 14
ATOM 28293 N N . LEU B 2 20 ? -11.703 -8.789 -0.682 1.00 0.00 583 LEU B N 14
ATOM 28294 C CA . LEU B 2 20 ? -10.484 -9.569 -0.550 1.00 0.00 583 LEU B CA 14
ATOM 28295 C C . LEU B 2 20 ? -10.615 -10.883 -1.309 1.00 0.00 583 LEU B C 14
ATOM 28296 O O . LEU B 2 20 ? -11.713 -11.256 -1.730 1.00 0.00 583 LEU B O 14
ATOM 28312 N N . ALA B 2 21 ? -9.506 -11.594 -1.465 1.00 0.00 584 ALA B N 14
ATOM 28313 C CA . ALA B 2 21 ? -9.505 -12.837 -2.225 1.00 0.00 584 ALA B CA 14
ATOM 28314 C C . ALA B 2 21 ? -10.370 -13.899 -1.553 1.00 0.00 584 ALA B C 14
ATOM 28315 O O . ALA B 2 21 ? -10.903 -14.786 -2.214 1.00 0.00 584 ALA B O 14
ATOM 28322 N N . ASN B 2 22 ? -10.517 -13.793 -0.238 1.00 0.00 585 ASN B N 14
ATOM 28323 C CA . ASN B 2 22 ? -11.304 -14.756 0.521 1.00 0.00 585 ASN B CA 14
ATOM 28324 C C . ASN B 2 22 ? -12.793 -14.430 0.433 1.00 0.00 585 ASN B C 14
ATOM 28325 O O . ASN B 2 22 ? -13.637 -15.230 0.828 1.00 0.00 585 ASN B O 14
ATOM 28336 N N . GLY B 2 23 ? -13.106 -13.250 -0.093 1.00 0.00 586 GLY B N 14
ATOM 28337 C CA . GLY B 2 23 ? -14.489 -12.887 -0.317 1.00 0.00 586 GLY B CA 14
ATOM 28338 C C . GLY B 2 23 ? -14.993 -11.813 0.629 1.00 0.00 586 GLY B C 14
ATOM 28339 O O . GLY B 2 23 ? -16.165 -11.432 0.565 1.00 0.00 586 GLY B O 14
ATOM 28343 N N . GLU B 2 24 ? -14.129 -11.327 1.509 1.00 0.00 587 GLU B N 14
ATOM 28344 C CA . GLU B 2 24 ? -14.524 -10.285 2.445 1.00 0.00 587 GLU B CA 14
ATOM 28345 C C . GLU B 2 24 ? -14.783 -8.969 1.761 1.00 0.00 587 GLU B C 14
ATOM 28346 O O . GLU B 2 24 ? -14.132 -8.615 0.781 1.00 0.00 587 GLU B O 14
ATOM 28358 N N . LEU B 2 25 ? -15.741 -8.257 2.313 1.00 0.00 588 LEU B N 14
ATOM 28359 C CA . LEU B 2 25 ? -16.160 -6.972 1.793 1.00 0.00 588 LEU B CA 14
ATOM 28360 C C . LEU B 2 25 ? -16.110 -5.939 2.909 1.00 0.00 588 LEU B C 14
ATOM 28361 O O . LEU B 2 25 ? -17.066 -5.776 3.669 1.00 0.00 588 LEU B O 14
ATOM 28377 N N . LYS B 2 26 ? -14.983 -5.258 3.009 1.00 0.00 589 LYS B N 14
ATOM 28378 C CA . LYS B 2 26 ? -14.701 -4.406 4.151 1.00 0.00 589 LYS B CA 14
ATOM 28379 C C . LYS B 2 26 ? -14.416 -2.976 3.708 1.00 0.00 589 LYS B C 14
ATOM 28380 O O . LYS B 2 26 ? -14.036 -2.738 2.561 1.00 0.00 589 LYS B O 14
ATOM 28399 N N . LYS B 2 27 ? -14.609 -2.032 4.624 1.00 0.00 590 LYS B N 14
ATOM 28400 C CA . LYS B 2 27 ? -14.332 -0.628 4.353 1.00 0.00 590 LYS B CA 14
ATOM 28401 C C . LYS B 2 27 ? -12.834 -0.392 4.252 1.00 0.00 590 LYS B C 14
ATOM 28402 O O . LYS B 2 27 ? -12.058 -1.017 4.979 1.00 0.00 590 LYS B O 14
ATOM 28421 N N . VAL B 2 28 ? -12.442 0.503 3.359 1.00 0.00 591 VAL B N 14
ATOM 28422 C CA . VAL B 2 28 ? -11.033 0.690 3.005 1.00 0.00 591 VAL B CA 14
ATOM 28423 C C . VAL B 2 28 ? -10.142 0.868 4.232 1.00 0.00 591 VAL B C 14
ATOM 28424 O O . VAL B 2 28 ? -9.121 0.197 4.373 1.00 0.00 591 VAL B O 14
ATOM 28437 N N . GLU B 2 29 ? -10.555 1.754 5.128 1.00 0.00 592 GLU B N 14
ATOM 28438 C CA . GLU B 2 29 ? -9.723 2.151 6.262 1.00 0.00 592 GLU B CA 14
ATOM 28439 C C . GLU B 2 29 ? -9.642 1.050 7.317 1.00 0.00 592 GLU B C 14
ATOM 28440 O O . GLU B 2 29 ? -8.730 1.031 8.145 1.00 0.00 592 GLU B O 14
ATOM 28452 N N . ASP B 2 30 ? -10.596 0.139 7.282 1.00 0.00 593 ASP B N 14
ATOM 28453 C CA . ASP B 2 30 ? -10.689 -0.902 8.292 1.00 0.00 593 ASP B CA 14
ATOM 28454 C C . ASP B 2 30 ? -9.967 -2.162 7.836 1.00 0.00 593 ASP B C 14
ATOM 28455 O O . ASP B 2 30 ? -9.778 -3.107 8.608 1.00 0.00 593 ASP B O 14
ATOM 28464 N N . LEU B 2 31 ? -9.567 -2.172 6.578 1.00 0.00 594 LEU B N 14
ATOM 28465 C CA . LEU B 2 31 ? -8.769 -3.256 6.049 1.00 0.00 594 LEU B CA 14
ATOM 28466 C C . LEU B 2 31 ? -7.479 -3.383 6.831 1.00 0.00 594 LEU B C 14
ATOM 28467 O O . LEU B 2 31 ? -6.663 -2.462 6.868 1.00 0.00 594 LEU B O 14
ATOM 28483 N N . LYS B 2 32 ? -7.316 -4.515 7.478 1.00 0.00 595 LYS B N 14
ATOM 28484 C CA . LYS B 2 32 ? -6.120 -4.782 8.237 1.00 0.00 595 LYS B CA 14
ATOM 28485 C C . LYS B 2 32 ? -5.102 -5.430 7.337 1.00 0.00 595 LYS B C 14
ATOM 28486 O O . LYS B 2 32 ? -5.454 -5.954 6.282 1.00 0.00 595 LYS B O 14
ATOM 28505 N N . THR B 2 33 ? -3.853 -5.407 7.731 1.00 0.00 596 THR B N 14
ATOM 28506 C CA . THR B 2 33 ? -2.831 -6.011 6.918 1.00 0.00 596 THR B CA 14
ATOM 28507 C C . THR B 2 33 ? -3.098 -7.507 6.762 1.00 0.00 596 THR B C 14
ATOM 28508 O O . THR B 2 33 ? -3.009 -8.041 5.661 1.00 0.00 596 THR B O 14
ATOM 28519 N N . GLU B 2 34 ? -3.514 -8.158 7.851 1.00 0.00 597 GLU B N 14
ATOM 28520 C CA . GLU B 2 34 ? -3.792 -9.591 7.839 1.00 0.00 597 GLU B CA 14
ATOM 28521 C C . GLU B 2 34 ? -4.825 -9.944 6.775 1.00 0.00 597 GLU B C 14
ATOM 28522 O O . GLU B 2 34 ? -4.823 -11.052 6.238 1.00 0.00 597 GLU B O 14
ATOM 28534 N N . ASP B 2 35 ? -5.698 -8.988 6.476 1.00 0.00 598 ASP B N 14
ATOM 28535 C CA . ASP B 2 35 ? -6.706 -9.163 5.440 1.00 0.00 598 ASP B CA 14
ATOM 28536 C C . ASP B 2 35 ? -6.025 -9.401 4.098 1.00 0.00 598 ASP B C 14
ATOM 28537 O O . ASP B 2 35 ? -6.395 -10.302 3.338 1.00 0.00 598 ASP B O 14
ATOM 28546 N N . PHE B 2 36 ? -5.018 -8.587 3.818 1.00 0.00 599 PHE B N 14
ATOM 28547 C CA . PHE B 2 36 ? -4.260 -8.708 2.584 1.00 0.00 599 PHE B CA 14
ATOM 28548 C C . PHE B 2 36 ? -3.329 -9.908 2.633 1.00 0.00 599 PHE B C 14
ATOM 28549 O O . PHE B 2 36 ? -3.136 -10.582 1.623 1.00 0.00 599 PHE B O 14
ATOM 28566 N N . ILE B 2 37 ? -2.743 -10.171 3.804 1.00 0.00 600 ILE B N 14
ATOM 28567 C CA . ILE B 2 37 ? -1.959 -11.360 4.009 1.00 0.00 600 ILE B CA 14
ATOM 28568 C C . ILE B 2 37 ? -2.724 -12.596 3.561 1.00 0.00 600 ILE B C 14
ATOM 28569 O O . ILE B 2 37 ? -2.318 -13.285 2.631 1.00 0.00 600 ILE B O 14
ATOM 28585 N N . GLN B 2 38 ? -3.873 -12.814 4.190 1.00 0.00 601 GLN B N 14
ATOM 28586 C CA . GLN B 2 38 ? -4.688 -13.994 3.929 1.00 0.00 601 GLN B CA 14
ATOM 28587 C C . GLN B 2 38 ? -5.092 -14.106 2.470 1.00 0.00 601 GLN B C 14
ATOM 28588 O O . GLN B 2 38 ? -4.944 -15.161 1.868 1.00 0.00 601 GLN B O 14
ATOM 28602 N N . SER B 2 39 ? -5.583 -13.020 1.902 1.00 0.00 602 SER B N 14
ATOM 28603 C CA . SER B 2 39 ? -6.051 -13.033 0.526 1.00 0.00 602 SER B CA 14
ATOM 28604 C C . SER B 2 39 ? -4.935 -13.433 -0.436 1.00 0.00 602 SER B C 14
ATOM 28605 O O . SER B 2 39 ? -5.125 -14.266 -1.324 1.00 0.00 602 SER B O 14
ATOM 28613 N N . ALA B 2 40 ? -3.773 -12.838 -0.243 1.00 0.00 603 ALA B N 14
ATOM 28614 C CA . ALA B 2 40 ? -2.608 -13.145 -1.061 1.00 0.00 603 ALA B CA 14
ATOM 28615 C C . ALA B 2 40 ? -2.081 -14.555 -0.790 1.00 0.00 603 ALA B C 14
ATOM 28616 O O . ALA B 2 40 ? -1.491 -15.179 -1.671 1.00 0.00 603 ALA B O 14
ATOM 28623 N N . GLU B 2 41 ? -2.279 -15.047 0.427 1.00 0.00 604 GLU B N 14
ATOM 28624 C CA . GLU B 2 41 ? -1.859 -16.400 0.783 1.00 0.00 604 GLU B CA 14
ATOM 28625 C C . GLU B 2 41 ? -2.760 -17.428 0.118 1.00 0.00 604 GLU B C 14
ATOM 28626 O O . GLU B 2 41 ? -2.290 -18.420 -0.440 1.00 0.00 604 GLU B O 14
ATOM 28638 N N . ILE B 2 42 ? -4.059 -17.179 0.194 1.00 0.00 605 ILE B N 14
ATOM 28639 C CA . ILE B 2 42 ? -5.050 -17.980 -0.507 1.00 0.00 605 ILE B CA 14
ATOM 28640 C C . ILE B 2 42 ? -4.754 -17.931 -2.004 1.00 0.00 605 ILE B C 14
ATOM 28641 O O . ILE B 2 42 ? -4.918 -18.919 -2.716 1.00 0.00 605 ILE B O 14
ATOM 28657 N N . SER B 2 43 ? -4.304 -16.763 -2.446 1.00 0.00 606 SER B N 14
ATOM 28658 C CA . SER B 2 43 ? -3.633 -16.599 -3.730 1.00 0.00 606 SER B CA 14
ATOM 28659 C C . SER B 2 43 ? -4.520 -16.929 -4.925 1.00 0.00 606 SER B C 14
ATOM 28660 O O . SER B 2 43 ? -4.571 -18.066 -5.398 1.00 0.00 606 SER B O 14
ATOM 28668 N N . ASN B 2 44 ? -5.208 -15.917 -5.422 1.00 0.00 607 ASN B N 14
ATOM 28669 C CA . ASN B 2 44 ? -5.841 -16.004 -6.724 1.00 0.00 607 ASN B CA 14
ATOM 28670 C C . ASN B 2 44 ? -4.961 -15.260 -7.723 1.00 0.00 607 ASN B C 14
ATOM 28671 O O . ASN B 2 44 ? -5.389 -14.279 -8.332 1.00 0.00 607 ASN B O 14
ATOM 28682 N N . ASP B 2 45 ? -3.707 -15.727 -7.833 1.00 0.00 608 ASP B N 14
ATOM 28683 C CA . ASP B 2 45 ? -2.662 -15.078 -8.641 1.00 0.00 608 ASP B CA 14
ATOM 28684 C C . ASP B 2 45 ? -2.034 -13.896 -7.898 1.00 0.00 608 ASP B C 14
ATOM 28685 O O . ASP B 2 45 ? -1.416 -13.027 -8.511 1.00 0.00 608 ASP B O 14
ATOM 28694 N N . LEU B 2 46 ? -2.202 -13.863 -6.575 1.00 0.00 609 LEU B N 14
ATOM 28695 C CA . LEU B 2 46 ? -1.586 -12.831 -5.743 1.00 0.00 609 LEU B CA 14
ATOM 28696 C C . LEU B 2 46 ? -0.508 -13.416 -4.838 1.00 0.00 609 LEU B C 14
ATOM 28697 O O . LEU B 2 46 ? -0.468 -14.626 -4.617 1.00 0.00 609 LEU B O 14
ATOM 28713 N N . LYS B 2 47 ? 0.363 -12.549 -4.322 1.00 0.00 610 LYS B N 14
ATOM 28714 C CA . LYS B 2 47 ? 1.298 -12.930 -3.262 1.00 0.00 610 LYS B CA 14
ATOM 28715 C C . LYS B 2 47 ? 1.804 -11.697 -2.509 1.00 0.00 610 LYS B C 14
ATOM 28716 O O . LYS B 2 47 ? 1.984 -10.631 -3.105 1.00 0.00 610 LYS B O 14
ATOM 28735 N N . ILE B 2 48 ? 1.996 -11.848 -1.193 1.00 0.00 611 ILE B N 14
ATOM 28736 C CA . ILE B 2 48 ? 2.552 -10.787 -0.350 1.00 0.00 611 ILE B CA 14
ATOM 28737 C C . ILE B 2 48 ? 4.074 -10.783 -0.446 1.00 0.00 611 ILE B C 14
ATOM 28738 O O . ILE B 2 48 ? 4.695 -11.826 -0.673 1.00 0.00 611 ILE B O 14
ATOM 28754 N N . ASP B 2 49 ? 4.665 -9.619 -0.276 1.00 0.00 612 ASP B N 14
ATOM 28755 C CA . ASP B 2 49 ? 6.113 -9.496 -0.188 1.00 0.00 612 ASP B CA 14
ATOM 28756 C C . ASP B 2 49 ? 6.483 -8.635 1.006 1.00 0.00 612 ASP B C 14
ATOM 28757 O O . ASP B 2 49 ? 5.707 -7.773 1.422 1.00 0.00 612 ASP B O 14
ATOM 28766 N N . SER B 2 50 ? 7.660 -8.869 1.552 1.00 0.00 613 SER B N 14
ATOM 28767 C CA . SER B 2 50 ? 8.131 -8.120 2.698 1.00 0.00 613 SER B CA 14
ATOM 28768 C C . SER B 2 50 ? 9.384 -7.321 2.348 1.00 0.00 613 SER B C 14
ATOM 28769 O O . SER B 2 50 ? 10.483 -7.869 2.259 1.00 0.00 613 SER B O 14
ATOM 28777 N N . SER B 2 51 ? 9.205 -6.026 2.133 1.00 0.00 614 SER B N 14
ATOM 28778 C CA . SER B 2 51 ? 10.313 -5.146 1.797 1.00 0.00 614 SER B CA 14
ATOM 28779 C C . SER B 2 51 ? 10.379 -3.981 2.783 1.00 0.00 614 SER B C 14
ATOM 28780 O O . SER B 2 51 ? 9.505 -3.112 2.795 1.00 0.00 614 SER B O 14
ATOM 28788 N N . THR B 2 52 ? 11.402 -3.980 3.627 1.00 0.00 615 THR B N 14
ATOM 28789 C CA . THR B 2 52 ? 11.551 -2.952 4.647 1.00 0.00 615 THR B CA 14
ATOM 28790 C C . THR B 2 52 ? 12.116 -1.665 4.061 1.00 0.00 615 THR B C 14
ATOM 28791 O O . THR B 2 52 ? 13.231 -1.653 3.546 1.00 0.00 615 THR B O 14
ATOM 28802 N N . VAL B 2 53 ? 11.341 -0.592 4.121 1.00 0.00 616 VAL B N 14
ATOM 28803 C CA . VAL B 2 53 ? 11.854 0.718 3.780 1.00 0.00 616 VAL B CA 14
ATOM 28804 C C . VAL B 2 53 ? 12.976 1.113 4.737 1.00 0.00 616 VAL B C 14
ATOM 28805 O O . VAL B 2 53 ? 12.772 1.219 5.946 1.00 0.00 616 VAL B O 14
ATOM 28818 N N . GLU B 2 54 ? 14.161 1.299 4.187 1.00 0.00 617 GLU B N 14
ATOM 28819 C CA . GLU B 2 54 ? 15.323 1.674 4.972 1.00 0.00 617 GLU B CA 14
ATOM 28820 C C . GLU B 2 54 ? 15.551 3.173 4.934 1.00 0.00 617 GLU B C 14
ATOM 28821 O O . GLU B 2 54 ? 16.262 3.720 5.779 1.00 0.00 617 GLU B O 14
ATOM 28833 N N . ARG B 2 55 ? 14.978 3.838 3.941 1.00 0.00 618 ARG B N 14
ATOM 28834 C CA . ARG B 2 55 ? 15.172 5.269 3.796 1.00 0.00 618 ARG B CA 14
ATOM 28835 C C . ARG B 2 55 ? 14.072 5.879 2.933 1.00 0.00 618 ARG B C 14
ATOM 28836 O O . ARG B 2 55 ? 13.472 5.197 2.104 1.00 0.00 618 ARG B O 14
ATOM 28857 N N . ILE B 2 56 ? 13.810 7.161 3.144 1.00 0.00 619 ILE B N 14
ATOM 28858 C CA . ILE B 2 56 ? 12.779 7.880 2.4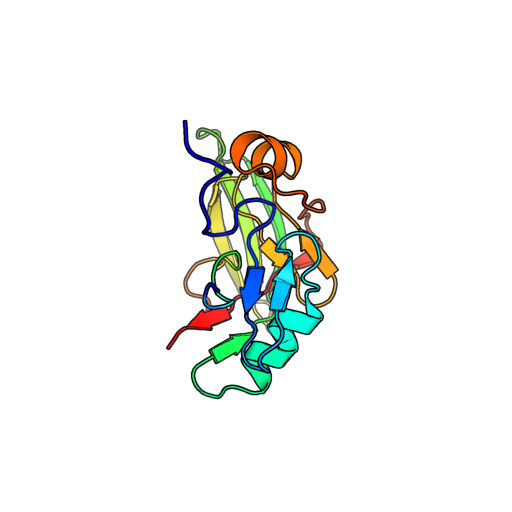16 1.00 0.00 619 ILE B CA 14
ATOM 28859 C C . ILE B 2 56 ? 13.299 9.256 2.046 1.00 0.00 619 ILE B C 14
ATOM 28860 O O . ILE B 2 56 ? 13.701 10.030 2.915 1.00 0.00 619 ILE B O 14
ATOM 28876 N N . GLU B 2 57 ? 13.306 9.553 0.765 1.00 0.00 620 GLU B N 14
ATOM 28877 C CA . GLU B 2 57 ? 13.876 10.802 0.295 1.00 0.00 620 GLU B CA 14
ATOM 28878 C C . GLU B 2 57 ? 12.864 11.590 -0.520 1.00 0.00 620 GLU B C 14
ATOM 28879 O O . GLU B 2 57 ? 12.181 11.040 -1.385 1.00 0.00 620 GLU B O 14
ATOM 28891 N N . ASP B 2 58 ? 12.766 12.877 -0.234 1.00 0.00 621 ASP B N 14
ATOM 28892 C CA . ASP B 2 58 ? 11.821 13.746 -0.918 1.00 0.00 621 ASP B CA 14
ATOM 28893 C C . ASP B 2 58 ? 12.364 14.156 -2.281 1.00 0.00 621 ASP B C 14
ATOM 28894 O O . ASP B 2 58 ? 13.526 14.537 -2.413 1.00 0.00 621 ASP B O 14
ATOM 28903 N N . SER B 2 59 ? 11.522 14.056 -3.293 1.00 0.00 622 SER B N 14
ATOM 28904 C CA . SER B 2 59 ? 11.899 14.430 -4.644 1.00 0.00 622 SER B CA 14
ATOM 28905 C C . SER B 2 59 ? 11.337 15.812 -4.963 1.00 0.00 622 SER B C 14
ATOM 28906 O O . SER B 2 59 ? 10.407 16.283 -4.304 1.00 0.00 622 SER B O 14
ATOM 28914 N N . HIS B 2 60 ? 11.915 16.461 -5.965 1.00 0.00 623 HIS B N 14
ATOM 28915 C CA . HIS B 2 60 ? 11.531 17.820 -6.329 1.00 0.00 623 HIS B CA 14
ATOM 28916 C C . HIS B 2 60 ? 10.234 17.819 -7.136 1.00 0.00 623 HIS B C 14
ATOM 28917 O O . HIS B 2 60 ? 9.616 18.864 -7.344 1.00 0.00 623 HIS B O 14
ATOM 28932 N N . SER B 2 61 ? 9.830 16.642 -7.584 1.00 0.00 624 SER B N 14
ATOM 28933 C CA . SER B 2 61 ? 8.573 16.482 -8.291 1.00 0.00 624 SER B CA 14
ATOM 28934 C C . SER B 2 61 ? 7.399 16.558 -7.312 1.00 0.00 624 SER B C 14
ATOM 28935 O O . SER B 2 61 ? 7.504 16.106 -6.170 1.00 0.00 624 SER B O 14
ATOM 28943 N N . PRO B 2 62 ? 6.278 17.159 -7.756 1.00 0.00 625 PRO B N 14
ATOM 28944 C CA . PRO B 2 62 ? 5.087 17.387 -6.921 1.00 0.00 625 PRO B CA 14
ATOM 28945 C C . PRO B 2 62 ? 4.585 16.147 -6.204 1.00 0.00 625 PRO B C 14
ATOM 28946 O O . PRO B 2 62 ? 4.057 15.216 -6.821 1.00 0.00 625 PRO B O 14
ATOM 28957 N N . GLY B 2 63 ? 4.730 16.169 -4.890 1.00 0.00 626 GLY B N 14
ATOM 28958 C CA . GLY B 2 63 ? 4.247 15.096 -4.054 1.00 0.00 626 GLY B CA 14
ATOM 28959 C C . GLY B 2 63 ? 4.982 13.800 -4.286 1.00 0.00 626 GLY B C 14
ATOM 28960 O O . GLY B 2 63 ? 4.410 12.727 -4.118 1.00 0.00 626 GLY B O 14
ATOM 28964 N N . VAL B 2 64 ? 6.245 13.887 -4.667 1.00 0.00 627 VAL B N 14
ATOM 28965 C CA . VAL B 2 64 ? 7.023 12.698 -4.959 1.00 0.00 627 VAL B CA 14
ATOM 28966 C C . VAL B 2 64 ? 8.082 12.459 -3.897 1.00 0.00 627 VAL B C 14
ATOM 28967 O O . VAL B 2 64 ? 8.823 13.367 -3.517 1.00 0.00 627 VAL B O 14
ATOM 28980 N N . ALA B 2 65 ? 8.123 11.237 -3.407 1.00 0.00 628 ALA B N 14
ATOM 28981 C CA . ALA B 2 65 ? 9.141 10.809 -2.473 1.00 0.00 628 ALA B CA 14
ATOM 28982 C C . ALA B 2 65 ? 9.547 9.386 -2.801 1.00 0.00 628 ALA B C 14
ATOM 28983 O O . ALA B 2 65 ? 8.700 8.524 -3.032 1.00 0.00 628 ALA B O 14
ATOM 28990 N N . VAL B 2 66 ? 10.839 9.150 -2.844 1.00 0.00 629 VAL B N 14
ATOM 28991 C CA . VAL B 2 66 ? 11.348 7.835 -3.165 1.00 0.00 629 VAL B CA 14
ATOM 28992 C C . VAL B 2 66 ? 11.534 7.020 -1.905 1.00 0.00 629 VAL B C 14
ATOM 28993 O O . VAL B 2 66 ? 12.277 7.402 -0.995 1.00 0.00 629 VAL B O 14
ATOM 29006 N N . ILE B 2 67 ? 10.820 5.916 -1.846 1.00 0.00 630 ILE B N 14
ATOM 29007 C CA . ILE B 2 67 ? 10.942 5.002 -0.744 1.00 0.00 630 ILE B CA 14
ATOM 29008 C C . ILE B 2 67 ? 12.009 3.964 -1.073 1.00 0.00 630 ILE B C 14
ATOM 29009 O O . ILE B 2 67 ? 11.860 3.189 -2.017 1.00 0.00 630 ILE B O 14
ATOM 29025 N N . GLN B 2 68 ? 13.100 3.984 -0.325 1.00 0.00 631 GLN B N 14
ATOM 29026 C CA . GLN B 2 68 ? 14.195 3.056 -0.555 1.00 0.00 631 GLN B CA 14
ATOM 29027 C C . GLN B 2 68 ? 13.995 1.801 0.280 1.00 0.00 631 GLN B C 14
ATOM 29028 O O . GLN B 2 68 ? 14.069 1.843 1.509 1.00 0.00 631 GLN B O 14
ATOM 29042 N N . PHE B 2 69 ? 13.733 0.695 -0.396 1.00 0.00 632 PHE B N 14
ATOM 29043 C CA . PHE B 2 69 ? 13.431 -0.564 0.267 1.00 0.00 632 PHE B CA 14
ATOM 29044 C C . PHE B 2 69 ? 14.628 -1.492 0.271 1.00 0.00 632 PHE B C 14
ATOM 29045 O O . PHE B 2 69 ? 15.450 -1.471 -0.641 1.00 0.00 632 PHE B O 14
ATOM 29062 N N . ALA B 2 70 ? 14.717 -2.292 1.315 1.00 0.00 633 ALA B N 14
ATOM 29063 C CA . ALA B 2 70 ? 15.623 -3.417 1.351 1.00 0.00 633 ALA B CA 14
ATOM 29064 C C . ALA B 2 70 ? 14.810 -4.695 1.247 1.00 0.00 633 ALA B C 14
ATOM 29065 O O . ALA B 2 70 ? 14.183 -5.122 2.213 1.00 0.00 633 ALA B O 14
ATOM 29072 N N . VAL B 2 71 ? 14.791 -5.281 0.069 1.00 0.00 634 VAL B N 14
ATOM 29073 C CA . VAL B 2 71 ? 13.939 -6.426 -0.193 1.00 0.00 634 VAL B CA 14
ATOM 29074 C C . VAL B 2 71 ? 14.590 -7.728 0.259 1.00 0.00 634 VAL B C 14
ATOM 29075 O O . VAL B 2 71 ? 15.740 -8.018 -0.086 1.00 0.00 634 VAL B O 14
ATOM 29088 N N . GLY B 2 72 ? 13.848 -8.497 1.046 1.00 0.00 635 GLY B N 14
ATOM 29089 C CA . GLY B 2 72 ? 14.296 -9.814 1.445 1.00 0.00 635 GLY B CA 14
ATOM 29090 C C . GLY B 2 72 ? 15.343 -9.777 2.537 1.00 0.00 635 GLY B C 14
ATOM 29091 O O . GLY B 2 72 ? 15.596 -8.732 3.137 1.00 0.00 635 GLY B O 14
ATOM 29095 N N . GLU B 2 73 ? 15.957 -10.922 2.793 1.00 0.00 636 GLU B N 14
ATOM 29096 C CA . GLU B 2 73 ? 16.970 -11.036 3.832 1.00 0.00 636 GLU B CA 14
ATOM 29097 C C . GLU B 2 73 ? 18.304 -10.490 3.348 1.00 0.00 636 GLU B C 14
ATOM 29098 O O . GLU B 2 73 ? 19.148 -10.090 4.144 1.00 0.00 636 GLU B O 14
ATOM 29110 N N . HIS B 2 74 ? 18.487 -10.464 2.032 1.00 0.00 637 HIS B N 14
ATOM 29111 C CA . HIS B 2 74 ? 19.720 -9.942 1.452 1.00 0.00 637 HIS B CA 14
ATOM 29112 C C . HIS B 2 74 ? 19.701 -8.419 1.441 1.00 0.00 637 HIS B C 14
ATOM 29113 O O . HIS B 2 74 ? 20.718 -7.769 1.198 1.00 0.00 637 HIS B O 14
ATOM 29128 N N . ARG B 2 75 ? 18.514 -7.873 1.712 1.00 0.00 638 ARG B N 14
ATOM 29129 C CA . ARG B 2 75 ? 18.301 -6.433 1.819 1.00 0.00 638 ARG B CA 14
ATOM 29130 C C . ARG B 2 75 ? 18.663 -5.710 0.526 1.00 0.00 638 ARG B C 14
ATOM 29131 O O . ARG B 2 75 ? 19.357 -4.692 0.546 1.00 0.00 638 ARG B O 14
ATOM 29152 N N . ALA B 2 76 ? 18.181 -6.242 -0.593 1.00 0.00 639 ALA B N 14
ATOM 29153 C CA . ALA B 2 76 ? 18.401 -5.628 -1.895 1.00 0.00 639 ALA B CA 14
ATOM 29154 C C . ALA B 2 76 ? 17.731 -4.267 -1.945 1.00 0.00 639 ALA B C 14
ATOM 29155 O O . ALA B 2 76 ? 16.521 -4.156 -1.745 1.00 0.00 639 ALA B O 14
ATOM 29162 N N . GLN B 2 77 ? 18.517 -3.239 -2.207 1.00 0.00 640 GLN B N 14
ATOM 29163 C CA . GLN B 2 77 ? 18.028 -1.876 -2.121 1.00 0.00 640 GLN B CA 14
ATOM 29164 C C . GLN B 2 77 ? 17.344 -1.439 -3.401 1.00 0.00 640 GLN B C 14
ATOM 29165 O O . GLN B 2 77 ? 17.933 -1.449 -4.481 1.00 0.00 640 GLN B O 14
ATOM 29179 N N . VAL B 2 78 ? 16.090 -1.063 -3.254 1.00 0.00 641 VAL B N 14
ATOM 29180 C CA . VAL B 2 78 ? 15.277 -0.605 -4.369 1.00 0.00 641 VAL B CA 14
ATOM 29181 C C . VAL B 2 78 ? 14.795 0.815 -4.115 1.00 0.00 641 VAL B C 14
ATOM 29182 O O . VAL B 2 78 ? 14.105 1.080 -3.133 1.00 0.00 641 VAL B O 14
ATOM 29195 N N . SER B 2 79 ? 15.175 1.719 -4.995 1.00 0.00 642 SER B N 14
ATOM 29196 C CA . SER B 2 79 ? 14.791 3.113 -4.872 1.00 0.00 642 SER B CA 14
ATOM 29197 C C . SER B 2 79 ? 13.712 3.458 -5.894 1.00 0.00 642 SER B C 14
ATOM 29198 O O . SER B 2 79 ? 13.975 3.485 -7.097 1.00 0.00 642 SER B O 14
ATOM 29206 N N . VAL B 2 80 ? 12.497 3.695 -5.418 1.00 0.00 643 VAL B N 14
ATOM 29207 C CA . VAL B 2 80 ? 11.389 4.007 -6.294 1.00 0.00 643 VAL B CA 14
ATOM 29208 C C . VAL B 2 80 ? 10.708 5.313 -5.882 1.00 0.00 643 VAL B C 14
ATOM 29209 O O . VAL B 2 80 ? 10.272 5.467 -4.740 1.00 0.00 643 VAL B O 14
ATOM 29222 N N . GLU B 2 81 ? 10.641 6.257 -6.813 1.00 0.00 644 GLU B N 14
ATOM 29223 C CA . GLU B 2 81 ? 9.964 7.524 -6.570 1.00 0.00 644 GLU B CA 14
ATOM 29224 C C . GLU B 2 81 ? 8.455 7.338 -6.680 1.00 0.00 644 GLU B C 14
ATOM 29225 O O . GLU B 2 81 ? 7.930 7.023 -7.750 1.00 0.00 644 GLU B O 14
ATOM 29237 N N . VAL B 2 82 ? 7.763 7.500 -5.565 1.00 0.00 645 VAL B N 14
ATOM 29238 C CA . VAL B 2 82 ? 6.342 7.299 -5.495 1.00 0.00 645 VAL B CA 14
ATOM 29239 C C . VAL B 2 82 ? 5.661 8.584 -5.026 1.00 0.00 645 VAL B C 14
ATOM 29240 O O . VAL B 2 82 ? 6.282 9.403 -4.354 1.00 0.00 645 VAL B O 14
ATOM 29253 N N . LEU B 2 83 ? 4.396 8.779 -5.389 1.00 0.00 646 LEU B N 14
ATOM 29254 C CA . LEU B 2 83 ? 3.661 9.919 -4.873 1.00 0.00 646 LEU B CA 14
ATOM 29255 C C . LEU B 2 83 ? 3.306 9.679 -3.413 1.00 0.00 646 LEU B C 14
ATOM 29256 O O . LEU B 2 83 ? 2.885 8.586 -3.034 1.00 0.00 646 LEU B O 14
ATOM 29272 N N . VAL B 2 84 ? 3.455 10.718 -2.612 1.00 0.00 647 VAL B N 14
ATOM 29273 C CA . VAL B 2 84 ? 3.254 10.625 -1.169 1.00 0.00 647 VAL B CA 14
ATOM 29274 C C . VAL B 2 84 ? 1.797 10.341 -0.813 1.00 0.00 647 VAL B C 14
ATOM 29275 O O . VAL B 2 84 ? 1.481 10.017 0.328 1.00 0.00 647 VAL B O 14
ATOM 29288 N N . GLU B 2 85 ? 0.916 10.456 -1.796 1.00 0.00 648 GLU B N 14
ATOM 29289 C CA . GLU B 2 85 ? -0.502 10.231 -1.577 1.00 0.00 648 GLU B CA 14
ATOM 29290 C C . GLU B 2 85 ? -0.855 8.750 -1.715 1.00 0.00 648 GLU B C 14
ATOM 29291 O O . GLU B 2 85 ? -2.015 8.365 -1.553 1.00 0.00 648 GLU B O 14
ATOM 29303 N N . TYR B 2 86 ? 0.144 7.922 -2.018 1.00 0.00 649 TYR B N 14
ATOM 29304 C CA . TYR B 2 86 ? -0.066 6.489 -2.127 1.00 0.00 649 TYR B CA 14
ATOM 29305 C C . TYR B 2 86 ? -0.026 5.822 -0.758 1.00 0.00 649 TYR B C 14
ATOM 29306 O O . TYR B 2 86 ? 0.983 5.903 -0.049 1.00 0.00 649 TYR B O 14
ATOM 29324 N N . PRO B 2 87 ? -1.121 5.157 -0.364 1.00 0.00 650 PRO B N 14
ATOM 29325 C CA . PRO B 2 87 ? -1.192 4.430 0.889 1.00 0.00 650 PRO B CA 14
ATOM 29326 C C . PRO B 2 87 ? -0.602 3.031 0.763 1.00 0.00 650 PRO B C 14
ATOM 29327 O O . PRO B 2 87 ? -1.136 2.183 0.051 1.00 0.00 650 PRO B O 14
ATOM 29338 N N . PHE B 2 88 ? 0.494 2.793 1.460 1.00 0.00 651 PHE B N 14
ATOM 29339 C CA . PHE B 2 88 ? 1.156 1.502 1.418 1.00 0.00 651 PHE B CA 14
ATOM 29340 C C . PHE B 2 88 ? 0.652 0.600 2.528 1.00 0.00 651 PHE B C 14
ATOM 29341 O O . PHE B 2 88 ? 0.702 0.954 3.709 1.00 0.00 651 PHE B O 14
ATOM 29358 N N . PHE B 2 89 ? 0.148 -0.557 2.144 1.00 0.00 652 PHE B N 14
ATOM 29359 C CA . PHE B 2 89 ? -0.203 -1.575 3.107 1.00 0.00 652 PHE B CA 14
ATOM 29360 C C . PHE B 2 89 ? 1.074 -2.142 3.696 1.00 0.00 652 PHE B C 14
ATOM 29361 O O . PHE B 2 89 ? 1.972 -2.543 2.961 1.00 0.00 652 PHE B O 14
ATOM 29378 N N . VAL B 2 90 ? 1.180 -2.145 5.011 1.00 0.00 653 VAL B N 14
ATOM 29379 C CA . VAL B 2 90 ? 2.420 -2.536 5.645 1.00 0.00 653 VAL B CA 14
ATOM 29380 C C . VAL B 2 90 ? 2.269 -3.881 6.378 1.00 0.00 653 VAL B C 14
ATOM 29381 O O . VAL B 2 90 ? 1.434 -4.020 7.273 1.00 0.00 653 VAL B O 14
ATOM 29394 N N . PHE B 2 91 ? 3.148 -4.826 6.007 1.00 0.00 654 PHE B N 14
ATOM 29395 C CA . PHE B 2 91 ? 3.024 -6.276 6.292 1.00 0.00 654 PHE B CA 14
ATOM 29396 C C . PHE B 2 91 ? 2.418 -6.633 7.657 1.00 0.00 654 PHE B C 14
ATOM 29397 O O . PHE B 2 91 ? 1.486 -7.430 7.732 1.00 0.00 654 PHE B O 14
ATOM 29414 N N . GLY B 2 92 ? 2.966 -6.101 8.725 1.00 0.00 655 GLY B N 14
ATOM 29415 C CA . GLY B 2 92 ? 2.400 -6.339 10.041 1.00 0.00 655 GLY B CA 14
ATOM 29416 C C . GLY B 2 92 ? 2.454 -5.082 10.863 1.00 0.00 655 GLY B C 14
ATOM 29417 O O . GLY B 2 92 ? 2.366 -5.104 12.092 1.00 0.00 655 GLY B O 14
ATOM 29421 N N . GLN B 2 93 ? 2.608 -3.979 10.159 1.00 0.00 656 GLN B N 14
ATOM 29422 C CA . GLN B 2 93 ? 2.875 -2.701 10.780 1.00 0.00 656 GLN B CA 14
ATOM 29423 C C . GLN B 2 93 ? 1.608 -1.838 10.751 1.00 0.00 656 GLN B C 14
ATOM 29424 O O . GLN B 2 93 ? 1.353 -1.069 11.678 1.00 0.00 656 GLN B O 14
ATOM 29438 N N . GLY B 2 94 ? 0.802 -1.982 9.693 1.00 0.00 657 GLY B N 14
ATOM 29439 C CA . GLY B 2 94 ? -0.486 -1.304 9.654 1.00 0.00 657 GLY B CA 14
ATOM 29440 C C . GLY B 2 94 ? -0.866 -0.764 8.284 1.00 0.00 657 GLY B C 14
ATOM 29441 O O . GLY B 2 94 ? -0.091 -0.846 7.331 1.00 0.00 657 GLY B O 14
ATOM 29445 N N . TRP B 2 95 ? -2.077 -0.217 8.200 1.00 0.00 658 TRP B N 14
ATOM 29446 C CA . TRP B 2 95 ? -2.587 0.414 6.982 1.00 0.00 658 TRP B CA 14
ATOM 29447 C C . TRP B 2 95 ? -2.070 1.853 6.924 1.00 0.00 658 TRP B C 14
ATOM 29448 O O . TRP B 2 95 ? -2.613 2.739 7.582 1.00 0.00 658 TRP B O 14
ATOM 29469 N N . SER B 2 96 ? -1.017 2.082 6.148 1.00 0.00 659 SER B N 14
ATOM 29470 C CA . SER B 2 96 ? -0.279 3.332 6.235 1.00 0.00 659 SER B CA 14
ATOM 29471 C C . SER B 2 96 ? -0.191 4.048 4.889 1.00 0.00 659 SER B C 14
ATOM 29472 O O . SER B 2 96 ? -0.549 3.496 3.858 1.00 0.00 659 SER B O 14
ATOM 29480 N N . SER B 2 97 ? 0.255 5.299 4.929 1.00 0.00 660 SER B N 14
ATOM 29481 C CA . SER B 2 97 ? 0.501 6.079 3.726 1.00 0.00 660 SER B CA 14
ATOM 29482 C C . SER B 2 97 ? 1.715 6.972 3.930 1.00 0.00 660 SER B C 14
ATOM 29483 O O . SER B 2 97 ? 2.008 7.386 5.055 1.00 0.00 660 SER B O 14
ATOM 29491 N N . CYS B 2 98 ? 2.416 7.258 2.837 1.00 0.00 661 CYS B N 14
ATOM 29492 C CA . CYS B 2 98 ? 3.595 8.118 2.869 1.00 0.00 661 CYS B CA 14
ATOM 29493 C C . CYS B 2 98 ? 3.212 9.523 3.311 1.00 0.00 661 CYS B C 14
ATOM 29494 O O . CYS B 2 98 ? 4.062 10.319 3.713 1.00 0.00 661 CYS B O 14
ATOM 29502 N N . CYS B 2 99 ? 1.925 9.814 3.220 1.00 0.00 662 CYS B N 14
ATOM 29503 C CA . CYS B 2 99 ? 1.377 11.065 3.688 1.00 0.00 662 CYS B CA 14
ATOM 29504 C C . CYS B 2 99 ? -0.103 10.875 3.981 1.00 0.00 662 CYS B C 14
ATOM 29505 O O . CYS B 2 99 ? -0.953 11.113 3.117 1.00 0.00 662 CYS B O 14
ATOM 29513 N N . PRO B 2 100 ? -0.431 10.415 5.201 1.00 0.00 663 PRO B N 14
ATOM 29514 C CA . PRO B 2 100 ? -1.819 10.206 5.614 1.00 0.00 663 PRO B CA 14
ATOM 29515 C C . PRO B 2 100 ? -2.631 11.474 5.460 1.00 0.00 663 PRO B C 14
ATOM 29516 O O . PRO B 2 100 ? -3.832 11.428 5.189 1.00 0.00 663 PRO B O 14
ATOM 29527 N N . GLU B 2 101 ? -1.952 12.603 5.630 1.00 0.00 664 GLU B N 14
ATOM 29528 C CA . GLU B 2 101 ? -2.550 13.904 5.422 1.00 0.00 664 GLU B CA 14
ATOM 29529 C C . GLU B 2 101 ? -3.196 13.967 4.049 1.00 0.00 664 GLU B C 14
ATOM 29530 O O . GLU B 2 101 ? -4.397 14.147 3.933 1.00 0.00 664 GLU B O 14
ATOM 29542 N N . ARG B 2 102 ? -2.388 13.764 3.017 1.00 0.00 665 ARG B N 14
ATOM 29543 C CA . ARG B 2 102 ? -2.842 13.910 1.640 1.00 0.00 665 ARG B CA 14
ATOM 29544 C C . ARG B 2 102 ? -3.846 12.820 1.258 1.00 0.00 665 ARG B C 14
ATOM 29545 O O . ARG B 2 102 ? -4.849 13.104 0.601 1.00 0.00 665 ARG B O 14
ATOM 29566 N N . THR B 2 103 ? -3.592 11.582 1.676 1.00 0.00 666 THR B N 14
ATOM 29567 C CA . THR B 2 103 ? -4.508 10.488 1.376 1.00 0.00 666 THR B CA 14
ATOM 29568 C C . THR B 2 103 ? -5.877 10.743 2.018 1.00 0.00 666 THR B C 14
ATOM 29569 O O . THR B 2 103 ? -6.916 10.506 1.403 1.00 0.00 666 THR B O 14
ATOM 29580 N N . SER B 2 104 ? -5.878 11.267 3.239 1.00 0.00 667 SER B N 14
ATOM 29581 C CA . SER B 2 104 ? -7.124 11.610 3.914 1.00 0.00 667 SER B CA 14
ATOM 29582 C C . SER B 2 104 ? -7.687 12.939 3.388 1.00 0.00 667 SER B C 14
ATOM 29583 O O . SER B 2 104 ? -8.892 13.169 3.418 1.00 0.00 667 SER B O 14
ATOM 29591 N N . GLN B 2 105 ? -6.808 13.816 2.926 1.00 0.00 668 GLN B N 14
ATOM 29592 C CA . GLN B 2 105 ? -7.212 15.093 2.357 1.00 0.00 668 GLN B CA 14
ATOM 29593 C C . GLN B 2 105 ? -8.014 14.940 1.078 1.00 0.00 668 GLN B C 14
ATOM 29594 O O . GLN B 2 105 ? -9.099 15.506 0.937 1.00 0.00 668 GLN B O 14
ATOM 29608 N N . LEU B 2 106 ? -7.475 14.169 0.151 1.00 0.00 669 LEU B N 14
ATOM 29609 C CA . LEU B 2 106 ? -8.032 14.095 -1.189 1.00 0.00 669 LEU B CA 14
ATOM 29610 C C . LEU B 2 106 ? -9.011 12.940 -1.313 1.00 0.00 669 LEU B C 14
ATOM 29611 O O . LEU B 2 106 ? -10.026 13.036 -1.999 1.00 0.00 669 LEU B O 14
ATOM 29627 N N . PHE B 2 107 ? -8.689 11.846 -0.649 1.00 0.00 670 PHE B N 14
ATOM 29628 C CA . PHE B 2 107 ? -9.456 10.616 -0.781 1.00 0.00 670 PHE B CA 14
ATOM 29629 C C . PHE B 2 107 ? -10.259 10.343 0.483 1.00 0.00 670 PHE B C 14
ATOM 29630 O O . PHE B 2 107 ? -11.022 9.376 0.554 1.00 0.00 670 PHE B O 14
ATOM 29647 N N . ASP B 2 108 ? -10.067 11.211 1.477 1.00 0.00 671 ASP B N 14
ATOM 29648 C CA . ASP B 2 108 ? -10.691 11.072 2.795 1.00 0.00 671 ASP B CA 14
ATOM 29649 C C . ASP B 2 108 ? -10.347 9.741 3.438 1.00 0.00 671 ASP B C 14
ATOM 29650 O O . ASP B 2 108 ? -11.031 9.285 4.348 1.00 0.00 671 ASP B O 14
ATOM 29659 N N . LEU B 2 109 ? -9.258 9.143 2.992 1.00 0.00 672 LEU B N 14
ATOM 29660 C CA . LEU B 2 109 ? -8.872 7.832 3.467 1.00 0.00 672 LEU B CA 14
ATOM 29661 C C . LEU B 2 109 ? -7.760 7.966 4.502 1.00 0.00 672 LEU B C 14
ATOM 29662 O O . LEU B 2 109 ? -6.644 8.370 4.178 1.00 0.00 672 LEU B O 14
ATOM 29678 N N . PRO B 2 110 ? -8.059 7.650 5.770 1.00 0.00 673 PRO B N 14
ATOM 29679 C CA . PRO B 2 110 ? -7.096 7.786 6.850 1.00 0.00 673 PRO B CA 14
ATOM 29680 C C . PRO B 2 110 ? -6.077 6.653 6.848 1.00 0.00 673 PRO B C 14
ATOM 29681 O O . PRO B 2 110 ? -6.418 5.492 6.621 1.00 0.00 673 PRO B O 14
ATOM 29692 N N . CYS B 2 111 ? -4.826 7.007 7.080 1.00 0.00 674 CYS B N 14
ATOM 29693 C CA . CYS B 2 111 ? -3.736 6.044 7.059 1.00 0.00 674 CYS B CA 14
ATOM 29694 C C . CYS B 2 111 ? -2.792 6.293 8.223 1.00 0.00 674 CYS B C 14
ATOM 29695 O O . CYS B 2 111 ? -2.736 7.398 8.766 1.00 0.00 674 CYS B O 14
ATOM 29703 N N . SER B 2 112 ? -2.081 5.255 8.626 1.00 0.00 675 SER B N 14
ATOM 29704 C CA . SER B 2 112 ? -0.986 5.399 9.563 1.00 0.00 675 SER B CA 14
ATOM 29705 C C . SER B 2 112 ? 0.205 5.974 8.812 1.00 0.00 675 SER B C 14
ATOM 29706 O O . SER B 2 112 ? 0.237 5.936 7.584 1.00 0.00 675 SER B O 14
ATOM 29714 N N . LYS B 2 113 ? 1.162 6.540 9.517 1.00 0.00 676 LYS B N 14
ATOM 29715 C CA . LYS B 2 113 ? 2.310 7.115 8.848 1.00 0.00 676 LYS B CA 14
ATOM 29716 C C . LYS B 2 113 ? 3.224 6.024 8.314 1.00 0.00 676 LYS B C 14
ATOM 29717 O O . LYS B 2 113 ? 3.750 5.212 9.072 1.00 0.00 676 LYS B O 14
ATOM 29736 N N . LEU B 2 114 ? 3.386 6.006 7.002 1.00 0.00 677 LEU B N 14
ATOM 29737 C CA . LEU B 2 114 ? 4.340 5.123 6.362 1.00 0.00 677 LEU B CA 14
ATOM 29738 C C . LEU B 2 114 ? 5.697 5.803 6.381 1.00 0.00 677 LEU B C 14
ATOM 29739 O O . LEU B 2 114 ? 5.873 6.869 5.789 1.00 0.00 677 LEU B O 14
ATOM 29755 N N . SER B 2 115 ? 6.635 5.224 7.098 1.00 0.00 678 SER B N 14
ATOM 29756 C CA . SER B 2 115 ? 7.977 5.765 7.145 1.00 0.00 678 SER B CA 14
ATOM 29757 C C . SER B 2 115 ? 9.020 4.659 7.187 1.00 0.00 678 SER B C 14
ATOM 29758 O O . SER B 2 115 ? 8.684 3.475 7.200 1.00 0.00 678 SER B O 14
ATOM 29766 N N . VAL B 2 116 ? 10.284 5.060 7.182 1.00 0.00 679 VAL B N 14
ATOM 29767 C CA . VAL B 2 116 ? 11.393 4.133 7.249 1.00 0.00 679 VAL B CA 14
ATOM 29768 C C . VAL B 2 116 ? 11.254 3.178 8.436 1.00 0.00 679 VAL B C 14
ATOM 29769 O O . VAL B 2 116 ? 11.014 3.596 9.570 1.00 0.00 679 VAL B O 14
ATOM 29782 N N . GLY B 2 117 ? 11.391 1.890 8.150 1.00 0.00 680 GLY B N 14
ATOM 29783 C CA . GLY B 2 117 ? 11.157 0.862 9.144 1.00 0.00 680 GLY B CA 14
ATOM 29784 C C . GLY B 2 117 ? 9.932 0.029 8.830 1.00 0.00 680 GLY B C 14
ATOM 29785 O O . GLY B 2 117 ? 9.835 -1.126 9.251 1.00 0.00 680 GLY B O 14
ATOM 29789 N N . ASP B 2 118 ? 9.000 0.599 8.074 1.00 0.00 681 ASP B N 14
ATOM 29790 C CA . ASP B 2 118 ? 7.742 -0.084 7.791 1.00 0.00 681 ASP B CA 14
ATOM 29791 C C . ASP B 2 118 ? 7.881 -1.021 6.603 1.00 0.00 681 ASP B C 14
ATOM 29792 O O . ASP B 2 118 ? 8.070 -0.587 5.470 1.00 0.00 681 ASP B O 14
ATOM 29801 N N . VAL B 2 119 ? 7.770 -2.311 6.857 1.00 0.00 682 VAL B N 14
ATOM 29802 C CA . VAL B 2 119 ? 7.883 -3.293 5.791 1.00 0.00 682 VAL B CA 14
ATOM 29803 C C . VAL B 2 119 ? 6.658 -3.235 4.891 1.00 0.00 682 VAL B C 14
ATOM 29804 O O . VAL B 2 119 ? 5.584 -3.703 5.261 1.00 0.00 682 VAL B O 14
ATOM 29817 N N . CYS B 2 120 ? 6.830 -2.688 3.701 1.00 0.00 683 CYS B N 14
ATOM 29818 C CA . CYS B 2 120 ? 5.716 -2.497 2.794 1.00 0.00 683 CYS B CA 14
ATOM 29819 C C . CYS B 2 120 ? 5.337 -3.804 2.136 1.00 0.00 683 CYS B C 14
ATOM 29820 O O . CYS B 2 120 ? 6.197 -4.598 1.747 1.00 0.00 683 CYS B O 14
ATOM 29828 N N . ILE B 2 121 ? 4.044 -4.027 2.057 1.00 0.00 684 ILE B N 14
ATOM 29829 C CA . ILE B 2 121 ? 3.506 -5.194 1.407 1.00 0.00 684 ILE B CA 14
ATOM 29830 C C . ILE B 2 121 ? 3.546 -5.004 -0.095 1.00 0.00 684 ILE B C 14
ATOM 29831 O O . ILE B 2 121 ? 2.758 -4.235 -0.654 1.00 0.00 684 ILE B O 14
ATOM 29847 N N . SER B 2 122 ? 4.470 -5.659 -0.750 1.00 0.00 685 SER B N 14
ATOM 29848 C CA . SER B 2 122 ? 4.437 -5.694 -2.184 1.00 0.00 685 SER B CA 14
ATOM 29849 C C . SER B 2 122 ? 3.431 -6.749 -2.600 1.00 0.00 685 SER B C 14
ATOM 29850 O O . SER B 2 122 ? 3.615 -7.933 -2.326 1.00 0.00 685 SER B O 14
ATOM 29858 N N . LEU B 2 123 ? 2.366 -6.332 -3.249 1.00 0.00 686 LEU B N 14
ATOM 29859 C CA . LEU B 2 123 ? 1.356 -7.265 -3.666 1.00 0.00 686 LEU B CA 14
ATOM 29860 C C . LEU B 2 123 ? 1.502 -7.507 -5.153 1.00 0.00 686 LEU B C 14
ATOM 29861 O O . LEU B 2 123 ? 1.414 -6.577 -5.955 1.00 0.00 686 LEU B O 14
ATOM 29877 N N . THR B 2 124 ? 1.723 -8.751 -5.516 1.00 0.00 687 THR B N 14
ATOM 29878 C CA . THR B 2 124 ? 1.997 -9.088 -6.888 1.00 0.00 687 THR B CA 14
ATOM 29879 C C . THR B 2 124 ? 0.740 -9.571 -7.590 1.00 0.00 687 THR B C 14
ATOM 29880 O O . THR B 2 124 ? 0.139 -10.571 -7.194 1.00 0.00 687 THR B O 14
ATOM 29891 N N . LEU B 2 125 ? 0.350 -8.843 -8.621 1.00 0.00 688 LEU B N 14
ATOM 29892 C CA . LEU B 2 125 ? -0.786 -9.214 -9.443 1.00 0.00 688 LEU B CA 14
ATOM 29893 C C . LEU B 2 125 ? -0.299 -9.960 -10.682 1.00 0.00 688 LEU B C 14
ATOM 29894 O O . LEU B 2 125 ? 0.152 -9.341 -11.647 1.00 0.00 688 LEU B O 14
ATOM 29910 N N . LYS B 2 126 ? -0.357 -11.284 -10.631 1.00 0.00 689 LYS B N 14
ATOM 29911 C CA . LYS B 2 126 ? 0.017 -12.128 -11.751 1.00 0.00 689 LYS B CA 14
ATOM 29912 C C . LYS B 2 126 ? -0.877 -11.873 -12.959 1.00 0.00 689 LYS B C 14
ATOM 29913 O O . LYS B 2 126 ? -2.004 -12.412 -12.989 1.00 0.00 689 LYS B O 14
ATOM 29933 N N . VAL A 1 1 ? -18.527 -4.298 -5.011 1.00 0.00 34 VAL A N 15
ATOM 29934 C CA . VAL A 1 1 ? -17.165 -4.346 -4.432 1.00 0.00 34 VAL A CA 15
ATOM 29935 C C . VAL A 1 1 ? -16.108 -4.232 -5.509 1.00 0.00 34 VAL A C 15
ATOM 29936 O O . VAL A 1 1 ? -16.380 -4.432 -6.693 1.00 0.00 34 VAL A O 15
ATOM 29951 N N . PHE A 1 2 ? -14.900 -3.922 -5.079 1.00 0.00 35 PHE A N 15
ATOM 29952 C CA . PHE A 1 2 ? -13.747 -3.896 -5.956 1.00 0.00 35 PHE A CA 15
ATOM 29953 C C . PHE A 1 2 ? -12.722 -4.901 -5.469 1.00 0.00 35 PHE A C 15
ATOM 29954 O O . PHE A 1 2 ? -12.578 -5.103 -4.259 1.00 0.00 35 PHE A O 15
ATOM 29971 N N . PRO A 1 3 ? -12.031 -5.574 -6.403 1.00 0.00 36 PRO A N 15
ATOM 29972 C CA . PRO A 1 3 ? -10.944 -6.488 -6.065 1.00 0.00 36 PRO A CA 15
ATOM 29973 C C . PRO A 1 3 ? -9.940 -5.814 -5.145 1.00 0.00 36 PRO A C 15
ATOM 29974 O O . PRO A 1 3 ? -9.493 -4.697 -5.420 1.00 0.00 36 PRO A O 15
ATOM 29985 N N . TRP A 1 4 ? -9.596 -6.501 -4.062 1.00 0.00 37 TRP A N 15
ATOM 29986 C CA . TRP A 1 4 ? -8.835 -5.917 -2.963 1.00 0.00 37 TRP A CA 15
ATOM 29987 C C . TRP A 1 4 ? -7.574 -5.173 -3.410 1.00 0.00 37 TRP A C 15
ATOM 29988 O O . TRP A 1 4 ? -7.162 -4.213 -2.756 1.00 0.00 37 TRP A O 15
ATOM 30009 N N . HIS A 1 5 ? -6.945 -5.617 -4.499 1.00 0.00 38 HIS A N 15
ATOM 30010 C CA . HIS A 1 5 ? -5.817 -4.891 -5.061 1.00 0.00 38 HIS A CA 15
ATOM 30011 C C . HIS A 1 5 ? -6.272 -3.551 -5.650 1.00 0.00 38 HIS A C 15
ATOM 30012 O O . HIS A 1 5 ? -6.457 -3.406 -6.857 1.00 0.00 38 HIS A O 15
ATOM 30027 N N . SER A 1 6 ? -6.463 -2.578 -4.778 1.00 0.00 39 SER A N 15
ATOM 30028 C CA . SER A 1 6 ? -6.958 -1.272 -5.176 1.00 0.00 39 SER A CA 15
ATOM 30029 C C . SER A 1 6 ? -6.173 -0.168 -4.465 1.00 0.00 39 SER A C 15
ATOM 30030 O O . SER A 1 6 ? -5.690 0.779 -5.084 1.00 0.00 39 SER A O 15
ATOM 30038 N N . LEU A 1 7 ? -6.024 -0.337 -3.163 1.00 0.00 40 LEU A N 15
ATOM 30039 C CA . LEU A 1 7 ? -5.364 0.642 -2.300 1.00 0.00 40 LEU A CA 15
ATOM 30040 C C . LEU A 1 7 ? -3.924 0.225 -2.029 1.00 0.00 40 LEU A C 15
ATOM 30041 O O . LEU A 1 7 ? -3.168 0.948 -1.387 1.00 0.00 40 LEU A O 15
ATOM 30057 N N . VAL A 1 8 ? -3.556 -0.951 -2.519 1.00 0.00 41 VAL A N 15
ATOM 30058 C CA . VAL A 1 8 ? -2.221 -1.468 -2.340 1.00 0.00 41 VAL A CA 15
ATOM 30059 C C . VAL A 1 8 ? -1.318 -1.026 -3.493 1.00 0.00 41 VAL A C 15
ATOM 30060 O O . VAL A 1 8 ? -1.662 -1.194 -4.666 1.00 0.00 41 VAL A O 15
ATOM 30073 N N . PRO A 1 9 ? -0.172 -0.413 -3.174 1.00 0.00 42 PRO A N 15
ATOM 30074 C CA . PRO A 1 9 ? 0.791 0.024 -4.178 1.00 0.00 42 PRO A CA 15
ATOM 30075 C C . PRO A 1 9 ? 1.682 -1.118 -4.642 1.00 0.00 42 PRO A C 15
ATOM 30076 O O . PRO A 1 9 ? 1.878 -2.103 -3.926 1.00 0.00 42 PRO A O 15
ATOM 30087 N N . PHE A 1 10 ? 2.232 -0.985 -5.831 1.00 0.00 43 PHE A N 15
ATOM 30088 C CA . PHE A 1 10 ? 3.089 -2.018 -6.370 1.00 0.00 43 PHE A CA 15
ATOM 30089 C C . PHE A 1 10 ? 4.552 -1.635 -6.212 1.00 0.00 43 PHE A C 15
ATOM 30090 O O . PHE A 1 10 ? 5.200 -1.184 -7.157 1.00 0.00 43 PHE A O 15
ATOM 30107 N N . LEU A 1 11 ? 5.047 -1.784 -4.986 1.00 0.00 44 LEU A N 15
ATOM 30108 C CA . LEU A 1 11 ? 6.461 -1.605 -4.686 1.00 0.00 44 LEU A CA 15
ATOM 30109 C C . LEU A 1 11 ? 7.288 -2.462 -5.638 1.00 0.00 44 LEU A C 15
ATOM 30110 O O . LEU A 1 11 ? 7.056 -3.660 -5.751 1.00 0.00 44 LEU A O 15
ATOM 30126 N N . ALA A 1 12 ? 8.212 -1.822 -6.352 1.00 0.00 45 ALA A N 15
ATOM 30127 C CA . ALA A 1 12 ? 9.144 -2.527 -7.223 1.00 0.00 45 ALA A CA 15
ATOM 30128 C C . ALA A 1 12 ? 9.821 -3.658 -6.450 1.00 0.00 45 ALA A C 15
ATOM 30129 O O . ALA A 1 12 ? 10.695 -3.410 -5.619 1.00 0.00 45 ALA A O 15
ATOM 30136 N N . PRO A 1 13 ? 9.417 -4.916 -6.712 1.00 0.00 46 PRO A N 15
ATOM 30137 C CA . PRO A 1 13 ? 9.829 -6.071 -5.907 1.00 0.00 46 PRO A CA 15
ATOM 30138 C C . PRO A 1 13 ? 11.251 -6.522 -6.212 1.00 0.00 46 PRO A C 15
ATOM 30139 O O . PRO A 1 13 ? 11.487 -7.683 -6.558 1.00 0.00 46 PRO A O 15
ATOM 30150 N N . SER A 1 14 ? 12.184 -5.582 -6.080 1.00 0.00 47 SER A N 15
ATOM 30151 C CA . SER A 1 14 ? 13.607 -5.811 -6.316 1.00 0.00 47 SER A CA 15
ATOM 30152 C C . SER A 1 14 ? 13.855 -6.350 -7.727 1.00 0.00 47 SER A C 15
ATOM 30153 O O . SER A 1 14 ? 12.937 -6.403 -8.553 1.00 0.00 47 SER A O 15
ATOM 30161 N N . GLN A 1 15 ? 15.088 -6.705 -8.027 1.00 0.00 48 GLN A N 15
ATOM 30162 C CA . GLN A 1 15 ? 15.425 -7.202 -9.333 1.00 0.00 48 GLN A CA 15
ATOM 30163 C C . GLN A 1 15 ? 16.426 -8.338 -9.213 1.00 0.00 48 GLN A C 15
ATOM 30164 O O . GLN A 1 15 ? 16.009 -9.512 -9.297 1.00 0.00 48 GLN A O 15
ATOM 30179 N N . ALA B 2 4 ? -22.870 16.401 -6.093 1.00 0.00 567 ALA B N 15
ATOM 30180 C CA . ALA B 2 4 ? -21.986 15.287 -5.690 1.00 0.00 567 ALA B CA 15
ATOM 30181 C C . ALA B 2 4 ? -22.798 14.021 -5.462 1.00 0.00 567 ALA B C 15
ATOM 30182 O O . ALA B 2 4 ? -23.881 14.065 -4.877 1.00 0.00 567 ALA B O 15
ATOM 30189 N N . PRO B 2 5 ? -22.283 12.875 -5.923 1.00 0.00 568 PRO B N 15
ATOM 30190 C CA . PRO B 2 5 ? -22.955 11.588 -5.763 1.00 0.00 568 PRO B CA 15
ATOM 30191 C C . PRO B 2 5 ? -22.833 11.065 -4.332 1.00 0.00 568 PRO B C 15
ATOM 30192 O O . PRO B 2 5 ? -21.946 11.483 -3.587 1.00 0.00 568 PRO B O 15
ATOM 30203 N N . PRO B 2 6 ? -23.727 10.149 -3.929 1.00 0.00 569 PRO B N 15
ATOM 30204 C CA . PRO B 2 6 ? -23.721 9.592 -2.583 1.00 0.00 569 PRO B CA 15
ATOM 30205 C C . PRO B 2 6 ? -22.552 8.641 -2.383 1.00 0.00 569 PRO B C 15
ATOM 30206 O O . PRO B 2 6 ? -22.367 7.698 -3.157 1.00 0.00 569 PRO B O 15
ATOM 30217 N N . THR B 2 7 ? -21.764 8.914 -1.351 1.00 0.00 570 THR B N 15
ATOM 30218 C CA . THR B 2 7 ? -20.551 8.160 -1.057 1.00 0.00 570 THR B CA 15
ATOM 30219 C C . THR B 2 7 ? -19.474 8.457 -2.103 1.00 0.00 570 THR B C 15
ATOM 30220 O O . THR B 2 7 ? -19.764 8.930 -3.206 1.00 0.00 570 THR B O 15
ATOM 30231 N N . LEU B 2 8 ? -18.234 8.201 -1.744 1.00 0.00 571 LEU B N 15
ATOM 30232 C CA . LEU B 2 8 ? -17.109 8.466 -2.603 1.00 0.00 571 LEU B CA 15
ATOM 30233 C C . LEU B 2 8 ? -16.903 7.322 -3.592 1.00 0.00 571 LEU B C 15
ATOM 30234 O O . LEU B 2 8 ? -17.547 6.279 -3.467 1.00 0.00 571 LEU B O 15
ATOM 30250 N N . PRO B 2 9 ? -16.023 7.504 -4.598 1.00 0.00 572 PRO B N 15
ATOM 30251 C CA . PRO B 2 9 ? -15.734 6.468 -5.590 1.00 0.00 572 PRO B CA 15
ATOM 30252 C C . PRO B 2 9 ? -15.386 5.124 -4.943 1.00 0.00 572 PRO B C 15
ATOM 30253 O O . PRO B 2 9 ? -14.690 5.060 -3.931 1.00 0.00 572 PRO B O 15
ATOM 30264 N N . PRO B 2 10 ? -15.869 4.034 -5.543 1.00 0.00 573 PRO B N 15
ATOM 30265 C CA . PRO B 2 10 ? -15.812 2.690 -4.956 1.00 0.00 573 PRO B CA 15
ATOM 30266 C C . PRO B 2 10 ? -14.454 2.008 -5.098 1.00 0.00 573 PRO B C 15
ATOM 30267 O O . PRO B 2 10 ? -14.270 0.882 -4.639 1.00 0.00 573 PRO B O 15
ATOM 30278 N N . TYR B 2 11 ? -13.522 2.671 -5.762 1.00 0.00 574 TYR B N 15
ATOM 30279 C CA . TYR B 2 11 ? -12.179 2.111 -5.935 1.00 0.00 574 TYR B CA 15
ATOM 30280 C C . TYR B 2 11 ? -11.449 1.938 -4.606 1.00 0.00 574 TYR B C 15
ATOM 30281 O O . TYR B 2 11 ? -11.392 0.833 -4.067 1.00 0.00 574 TYR B O 15
ATOM 30299 N N . PHE B 2 12 ? -10.865 3.005 -4.093 1.00 0.00 575 PHE B N 15
ATOM 30300 C CA . PHE B 2 12 ? -10.145 2.927 -2.834 1.00 0.00 575 PHE B CA 15
ATOM 30301 C C . PHE B 2 12 ? -10.544 4.080 -1.929 1.00 0.00 575 PHE B C 15
ATOM 30302 O O . PHE B 2 12 ? -10.037 4.225 -0.819 1.00 0.00 575 PHE B O 15
ATOM 30319 N N . MET B 2 13 ? -11.455 4.901 -2.424 1.00 0.00 576 MET B N 15
ATOM 30320 C CA . MET B 2 13 ? -11.899 6.085 -1.683 1.00 0.00 576 MET B CA 15
ATOM 30321 C C . MET B 2 13 ? -12.673 5.666 -0.434 1.00 0.00 576 MET B C 15
ATOM 30322 O O . MET B 2 13 ? -13.150 4.533 -0.342 1.00 0.00 576 MET B O 15
ATOM 30336 N N . LYS B 2 14 ? -12.798 6.581 0.521 1.00 0.00 577 LYS B N 15
ATOM 30337 C CA . LYS B 2 14 ? -13.435 6.279 1.798 1.00 0.00 577 LYS B CA 15
ATOM 30338 C C . LYS B 2 14 ? -14.886 5.834 1.608 1.00 0.00 577 LYS B C 15
ATOM 30339 O O . LYS B 2 14 ? -15.691 6.537 0.994 1.00 0.00 577 LYS B O 15
ATOM 30358 N N . GLY B 2 15 ? -15.201 4.656 2.133 1.00 0.00 578 GLY B N 15
ATOM 30359 C CA . GLY B 2 15 ? -16.552 4.128 2.047 1.00 0.00 578 GLY B CA 15
ATOM 30360 C C . GLY B 2 15 ? -16.728 3.177 0.888 1.00 0.00 578 GLY B C 15
ATOM 30361 O O . GLY B 2 15 ? -17.836 2.705 0.624 1.00 0.00 578 GLY B O 15
ATOM 30365 N N . SER B 2 16 ? -15.643 2.905 0.183 1.00 0.00 579 SER B N 15
ATOM 30366 C CA . SER B 2 16 ? -15.653 1.856 -0.813 1.00 0.00 579 SER B CA 15
ATOM 30367 C C . SER B 2 16 ? -15.522 0.520 -0.101 1.00 0.00 579 SER B C 15
ATOM 30368 O O . SER B 2 16 ? -14.900 0.435 0.962 1.00 0.00 579 SER B O 15
ATOM 30376 N N . ILE B 2 17 ? -16.138 -0.513 -0.638 1.00 0.00 580 ILE B N 15
ATOM 30377 C CA . ILE B 2 17 ? -16.076 -1.802 0.004 1.00 0.00 580 ILE B CA 15
ATOM 30378 C C . ILE B 2 17 ? -15.097 -2.700 -0.722 1.00 0.00 580 ILE B C 15
ATOM 30379 O O . ILE B 2 17 ? -15.287 -3.057 -1.889 1.00 0.00 580 ILE B O 15
ATOM 30395 N N . ILE B 2 18 ? -14.037 -3.034 -0.020 1.00 0.00 581 ILE B N 15
ATOM 30396 C CA . ILE B 2 18 ? -12.942 -3.776 -0.595 1.00 0.00 581 ILE B CA 15
ATOM 30397 C C . ILE B 2 18 ? -13.147 -5.265 -0.362 1.00 0.00 581 ILE B C 15
ATOM 30398 O O . ILE B 2 18 ? -13.355 -5.703 0.771 1.00 0.00 581 ILE B O 15
ATOM 30414 N N . GLN B 2 19 ? -13.114 -6.034 -1.438 1.00 0.00 582 GLN B N 15
ATOM 30415 C CA . GLN B 2 19 ? -13.357 -7.462 -1.351 1.00 0.00 582 GLN B CA 15
ATOM 30416 C C . GLN B 2 19 ? -12.059 -8.242 -1.448 1.00 0.00 582 GLN B C 15
ATOM 30417 O O . GLN B 2 19 ? -11.368 -8.206 -2.468 1.00 0.00 582 GLN B O 15
ATOM 30431 N N . LEU B 2 20 ? -11.746 -8.959 -0.384 1.00 0.00 583 LEU B N 15
ATOM 30432 C CA . LEU B 2 20 ? -10.513 -9.723 -0.304 1.00 0.00 583 LEU B CA 15
ATOM 30433 C C . LEU B 2 20 ? -10.658 -11.045 -1.047 1.00 0.00 583 LEU B C 15
ATOM 30434 O O . LEU B 2 20 ? -11.767 -11.461 -1.381 1.00 0.00 583 LEU B O 15
ATOM 30450 N N . ALA B 2 21 ? -9.527 -11.704 -1.301 1.00 0.00 584 ALA B N 15
ATOM 30451 C CA . ALA B 2 21 ? -9.507 -12.916 -2.117 1.00 0.00 584 ALA B CA 15
ATOM 30452 C C . ALA B 2 21 ? -10.234 -14.073 -1.445 1.00 0.00 584 ALA B C 15
ATOM 30453 O O . ALA B 2 21 ? -10.616 -15.039 -2.102 1.00 0.00 584 ALA B O 15
ATOM 30460 N N . ASN B 2 22 ? -10.425 -13.972 -0.136 1.00 0.00 585 ASN B N 15
ATOM 30461 C CA . ASN B 2 22 ? -11.142 -14.995 0.609 1.00 0.00 585 ASN B CA 15
ATOM 30462 C C . ASN B 2 22 ? -12.644 -14.758 0.516 1.00 0.00 585 ASN B C 15
ATOM 30463 O O . ASN B 2 22 ? -13.442 -15.569 0.984 1.00 0.00 585 ASN B O 15
ATOM 30474 N N . GLY B 2 23 ? -13.019 -13.631 -0.081 1.00 0.00 586 GLY B N 15
ATOM 30475 C CA . GLY B 2 23 ? -14.414 -13.357 -0.346 1.00 0.00 586 GLY B CA 15
ATOM 30476 C C . GLY B 2 23 ? -15.089 -12.537 0.734 1.00 0.00 586 GLY B C 15
ATOM 30477 O O . GLY B 2 23 ? -16.316 -12.432 0.749 1.00 0.00 586 GLY B O 15
ATOM 30481 N N . GLU B 2 24 ? -14.316 -11.943 1.636 1.00 0.00 587 GLU B N 15
ATOM 30482 C CA . GLU B 2 24 ? -14.916 -11.125 2.679 1.00 0.00 587 GLU B CA 15
ATOM 30483 C C . GLU B 2 24 ? -14.858 -9.653 2.291 1.00 0.00 587 GLU B C 15
ATOM 30484 O O . GLU B 2 24 ? -13.944 -9.222 1.579 1.00 0.00 587 GLU B O 15
ATOM 30496 N N . LEU B 2 25 ? -15.844 -8.895 2.747 1.00 0.00 588 LEU B N 15
ATOM 30497 C CA . LEU B 2 25 ? -16.001 -7.509 2.339 1.00 0.00 588 LEU B CA 15
ATOM 30498 C C . LEU B 2 25 ? -15.786 -6.580 3.523 1.00 0.00 588 LEU B C 15
ATOM 30499 O O . LEU B 2 25 ? -16.430 -6.734 4.562 1.00 0.00 588 LEU B O 15
ATOM 30515 N N . LYS B 2 26 ? -14.883 -5.620 3.377 1.00 0.00 589 LYS B N 15
ATOM 30516 C CA . LYS B 2 26 ? -14.546 -4.725 4.470 1.00 0.00 589 LYS B CA 15
ATOM 30517 C C . LYS B 2 26 ? -14.359 -3.299 3.982 1.00 0.00 589 LYS B C 15
ATOM 30518 O O . LYS B 2 26 ? -14.174 -3.048 2.791 1.00 0.00 589 LYS B O 15
ATOM 30537 N N . LYS B 2 27 ? -14.420 -2.372 4.924 1.00 0.00 590 LYS B N 15
ATOM 30538 C CA . LYS B 2 27 ? -14.245 -0.964 4.639 1.00 0.00 590 LYS B CA 15
ATOM 30539 C C . LYS B 2 27 ? -12.769 -0.594 4.507 1.00 0.00 590 LYS B C 15
ATOM 30540 O O . LYS B 2 27 ? -11.922 -1.147 5.208 1.00 0.00 590 LYS B O 15
ATOM 30559 N N . VAL B 2 28 ? -12.493 0.344 3.608 1.00 0.00 591 VAL B N 15
ATOM 30560 C CA . VAL B 2 28 ? -11.134 0.647 3.148 1.00 0.00 591 VAL B CA 15
ATOM 30561 C C . VAL B 2 28 ? -10.136 0.883 4.277 1.00 0.00 591 VAL B C 15
ATOM 30562 O O . VAL B 2 28 ? -9.049 0.309 4.281 1.00 0.00 591 VAL B O 15
ATOM 30575 N N . GLU B 2 29 ? -10.502 1.718 5.231 1.00 0.00 592 GLU B N 15
ATOM 30576 C CA . GLU B 2 29 ? -9.557 2.170 6.239 1.00 0.00 592 GLU B CA 15
ATOM 30577 C C . GLU B 2 29 ? -9.413 1.145 7.349 1.00 0.00 592 GLU B C 15
ATOM 30578 O O . GLU B 2 29 ? -8.363 1.035 7.982 1.00 0.00 592 GLU B O 15
ATOM 30590 N N . ASP B 2 30 ? -10.484 0.409 7.591 1.00 0.00 593 ASP B N 15
ATOM 30591 C CA . ASP B 2 30 ? -10.504 -0.581 8.656 1.00 0.00 593 ASP B CA 15
ATOM 30592 C C . ASP B 2 30 ? -9.906 -1.910 8.186 1.00 0.00 593 ASP B C 15
ATOM 30593 O O . ASP B 2 30 ? -9.803 -2.867 8.956 1.00 0.00 593 ASP B O 15
ATOM 30602 N N . LEU B 2 31 ? -9.531 -1.972 6.912 1.00 0.00 594 LEU B N 15
ATOM 30603 C CA . LEU B 2 31 ? -8.752 -3.081 6.400 1.00 0.00 594 LEU B CA 15
ATOM 30604 C C . LEU B 2 31 ? -7.439 -3.194 7.153 1.00 0.00 594 LEU B C 15
ATOM 30605 O O . LEU B 2 31 ? -6.756 -2.198 7.402 1.00 0.00 594 LEU B O 15
ATOM 30621 N N . LYS B 2 32 ? -7.101 -4.404 7.525 1.00 0.00 595 LYS B N 15
ATOM 30622 C CA . LYS B 2 32 ? -5.852 -4.666 8.210 1.00 0.00 595 LYS B CA 15
ATOM 30623 C C . LYS B 2 32 ? -4.879 -5.355 7.275 1.00 0.00 595 LYS B C 15
ATOM 30624 O O . LYS B 2 32 ? -5.278 -5.869 6.234 1.00 0.00 595 LYS B O 15
ATOM 30643 N N . THR B 2 33 ? -3.611 -5.363 7.633 1.00 0.00 596 THR B N 15
ATOM 30644 C CA . THR B 2 33 ? -2.602 -5.971 6.791 1.00 0.00 596 THR B CA 15
ATOM 30645 C C . THR B 2 33 ? -2.905 -7.456 6.583 1.00 0.00 596 THR B C 15
ATOM 30646 O O . THR B 2 33 ? -2.862 -7.946 5.457 1.00 0.00 596 THR B O 15
ATOM 30657 N N . GLU B 2 34 ? -3.296 -8.137 7.663 1.00 0.00 597 GLU B N 15
ATOM 30658 C CA . GLU B 2 34 ? -3.550 -9.572 7.627 1.00 0.00 597 GLU B CA 15
ATOM 30659 C C . GLU B 2 34 ? -4.636 -9.918 6.620 1.00 0.00 597 GLU B C 15
ATOM 30660 O O . GLU B 2 34 ? -4.650 -11.016 6.060 1.00 0.00 597 GLU B O 15
ATOM 30672 N N . ASP B 2 35 ? -5.536 -8.972 6.402 1.00 0.00 598 ASP B N 15
ATOM 30673 C CA . ASP B 2 35 ? -6.581 -9.109 5.400 1.00 0.00 598 ASP B CA 15
ATOM 30674 C C . ASP B 2 35 ? -5.950 -9.398 4.045 1.00 0.00 598 ASP B C 15
ATOM 30675 O O . ASP B 2 35 ? -6.320 -10.346 3.345 1.00 0.00 598 ASP B O 15
ATOM 30684 N N . PHE B 2 36 ? -4.973 -8.576 3.700 1.00 0.00 599 PHE B N 15
ATOM 30685 C CA . PHE B 2 36 ? -4.254 -8.716 2.450 1.00 0.00 599 PHE B CA 15
ATOM 30686 C C . PHE B 2 36 ? -3.308 -9.909 2.505 1.00 0.00 599 PHE B C 15
ATOM 30687 O O . PHE B 2 36 ? -3.125 -10.600 1.502 1.00 0.00 599 PHE B O 15
ATOM 30704 N N . ILE B 2 37 ? -2.712 -10.151 3.678 1.00 0.00 600 ILE B N 15
ATOM 30705 C CA . ILE B 2 37 ? -1.871 -11.313 3.883 1.00 0.00 600 ILE B CA 15
ATOM 30706 C C . ILE B 2 37 ? -2.588 -12.567 3.412 1.00 0.00 600 ILE B C 15
ATOM 30707 O O . ILE B 2 37 ? -2.133 -13.253 2.498 1.00 0.00 600 ILE B O 15
ATOM 30723 N N . GLN B 2 38 ? -3.748 -12.813 4.005 1.00 0.00 601 GLN B N 15
ATOM 30724 C CA . GLN B 2 38 ? -4.527 -14.000 3.706 1.00 0.00 601 GLN B CA 15
ATOM 30725 C C . GLN B 2 38 ? -4.894 -14.072 2.236 1.00 0.00 601 GLN B C 15
ATOM 30726 O O . GLN B 2 38 ? -4.685 -15.095 1.602 1.00 0.00 601 GLN B O 15
ATOM 30740 N N . SER B 2 39 ? -5.419 -12.979 1.699 1.00 0.00 602 SER B N 15
ATOM 30741 C CA . SER B 2 39 ? -5.935 -12.971 0.336 1.00 0.00 602 SER B CA 15
ATOM 30742 C C . SER B 2 39 ? -4.907 -13.508 -0.663 1.00 0.00 602 SER B C 15
ATOM 30743 O O . SER B 2 39 ? -5.216 -14.368 -1.494 1.00 0.00 602 SER B O 15
ATOM 30751 N N . ALA B 2 40 ? -3.686 -13.017 -0.556 1.00 0.00 603 ALA B N 15
ATOM 30752 C CA . ALA B 2 40 ? -2.611 -13.441 -1.444 1.00 0.00 603 ALA B CA 15
ATOM 30753 C C . ALA B 2 40 ? -2.128 -14.856 -1.121 1.00 0.00 603 ALA B C 15
ATOM 30754 O O . ALA B 2 40 ? -1.808 -15.630 -2.021 1.00 0.00 603 ALA B O 15
ATOM 30761 N N . GLU B 2 41 ? -2.083 -15.189 0.166 1.00 0.00 604 GLU B N 15
ATOM 30762 C CA . GLU B 2 41 ? -1.581 -16.488 0.617 1.00 0.00 604 GLU B CA 15
ATOM 30763 C C . GLU B 2 41 ? -2.513 -17.620 0.213 1.00 0.00 604 GLU B C 15
ATOM 30764 O O . GLU B 2 41 ? -2.066 -18.712 -0.140 1.00 0.00 604 GLU B O 15
ATOM 30776 N N . ILE B 2 42 ? -3.811 -17.348 0.267 1.00 0.00 605 ILE B N 15
ATOM 30777 C CA . ILE B 2 42 ? -4.827 -18.296 -0.176 1.00 0.00 605 ILE B CA 15
ATOM 30778 C C . ILE B 2 42 ? -4.605 -18.651 -1.647 1.00 0.00 605 ILE B C 15
ATOM 30779 O O . ILE B 2 42 ? -4.995 -19.725 -2.113 1.00 0.00 605 ILE B O 15
ATOM 30795 N N . SER B 2 43 ? -3.959 -17.721 -2.354 1.00 0.00 606 SER B N 15
ATOM 30796 C CA . SER B 2 43 ? -3.405 -17.959 -3.684 1.00 0.00 606 SER B CA 15
ATOM 30797 C C . SER B 2 43 ? -4.468 -18.026 -4.772 1.00 0.00 606 SER B C 15
ATOM 30798 O O . SER B 2 43 ? -5.639 -18.297 -4.507 1.00 0.00 606 SER B O 15
ATOM 30806 N N . ASN B 2 44 ? -4.022 -17.756 -5.992 1.00 0.00 607 ASN B N 15
ATOM 30807 C CA . ASN B 2 44 ? -4.857 -17.771 -7.189 1.00 0.00 607 ASN B CA 15
ATOM 30808 C C . ASN B 2 44 ? -4.026 -17.232 -8.342 1.00 0.00 607 ASN B C 15
ATOM 30809 O O . ASN B 2 44 ? -3.762 -17.924 -9.320 1.00 0.00 607 ASN B O 15
ATOM 30820 N N . ASP B 2 45 ? -3.606 -15.986 -8.177 1.00 0.00 608 ASP B N 15
ATOM 30821 C CA . ASP B 2 45 ? -2.726 -15.289 -9.111 1.00 0.00 608 ASP B CA 15
ATOM 30822 C C . ASP B 2 45 ? -2.034 -14.171 -8.348 1.00 0.00 608 ASP B C 15
ATOM 30823 O O . ASP B 2 45 ? -1.764 -13.101 -8.885 1.00 0.00 608 ASP B O 15
ATOM 30832 N N . LEU B 2 46 ? -1.757 -14.433 -7.076 1.00 0.00 609 LEU B N 15
ATOM 30833 C CA . LEU B 2 46 ? -1.397 -13.378 -6.140 1.00 0.00 609 LEU B CA 15
ATOM 30834 C C . LEU B 2 46 ? -0.250 -13.810 -5.231 1.00 0.00 609 LEU B C 15
ATOM 30835 O O . LEU B 2 46 ? 0.009 -15.005 -5.082 1.00 0.00 609 LEU B O 15
ATOM 30851 N N . LYS B 2 47 ? 0.437 -12.836 -4.636 1.00 0.00 610 LYS B N 15
ATOM 30852 C CA . LYS B 2 47 ? 1.384 -13.109 -3.557 1.00 0.00 610 LYS B CA 15
ATOM 30853 C C . LYS B 2 47 ? 1.820 -11.819 -2.861 1.00 0.00 610 LYS B C 15
ATOM 30854 O O . LYS B 2 47 ? 1.977 -10.774 -3.499 1.00 0.00 610 LYS B O 15
ATOM 30873 N N . ILE B 2 48 ? 1.976 -11.907 -1.542 1.00 0.00 611 ILE B N 15
ATOM 30874 C CA . ILE B 2 48 ? 2.454 -10.793 -0.729 1.00 0.00 611 ILE B CA 15
ATOM 30875 C C . ILE B 2 48 ? 3.979 -10.760 -0.740 1.00 0.00 611 ILE B C 15
ATOM 30876 O O . ILE B 2 48 ? 4.630 -11.802 -0.848 1.00 0.00 611 ILE B O 15
ATOM 30892 N N . ASP B 2 49 ? 4.535 -9.573 -0.617 1.00 0.00 612 ASP B N 15
ATOM 30893 C CA . ASP B 2 49 ? 5.980 -9.404 -0.578 1.00 0.00 612 ASP B CA 15
ATOM 30894 C C . ASP B 2 49 ? 6.368 -8.620 0.667 1.00 0.00 612 ASP B C 15
ATOM 30895 O O . ASP B 2 49 ? 5.532 -7.932 1.259 1.00 0.00 612 ASP B O 15
ATOM 30904 N N . SER B 2 50 ? 7.627 -8.714 1.051 1.00 0.00 613 SER B N 15
ATOM 30905 C CA . SER B 2 50 ? 8.126 -7.994 2.205 1.00 0.00 613 SER B CA 15
ATOM 30906 C C . SER B 2 50 ? 9.413 -7.244 1.859 1.00 0.00 613 SER B C 15
ATOM 30907 O O . SER B 2 50 ? 10.446 -7.850 1.563 1.00 0.00 613 SER B O 15
ATOM 30915 N N . SER B 2 51 ? 9.331 -5.920 1.859 1.00 0.00 614 SER B N 15
ATOM 30916 C CA . SER B 2 51 ? 10.496 -5.078 1.618 1.00 0.00 614 SER B CA 15
ATOM 30917 C C . SER B 2 51 ? 10.528 -3.937 2.642 1.00 0.00 614 SER B C 15
ATOM 30918 O O . SER B 2 51 ? 9.619 -3.107 2.685 1.00 0.00 614 SER B O 15
ATOM 30926 N N . THR B 2 52 ? 11.559 -3.915 3.484 1.00 0.00 615 THR B N 15
ATOM 30927 C CA . THR B 2 52 ? 11.628 -2.964 4.592 1.00 0.00 615 THR B CA 15
ATOM 30928 C C . THR B 2 52 ? 12.248 -1.639 4.175 1.00 0.00 615 THR B C 15
ATOM 30929 O O . THR B 2 52 ? 13.413 -1.591 3.799 1.00 0.00 615 THR B O 15
ATOM 30940 N N . VAL B 2 53 ? 11.466 -0.567 4.241 1.00 0.00 616 VAL B N 15
ATOM 30941 C CA . VAL B 2 53 ? 11.991 0.762 3.987 1.00 0.00 616 VAL B CA 15
ATOM 30942 C C . VAL B 2 53 ? 13.142 1.082 4.935 1.00 0.00 616 VAL B C 15
ATOM 30943 O O . VAL B 2 53 ? 12.962 1.214 6.147 1.00 0.00 616 VAL B O 15
ATOM 30956 N N . GLU B 2 54 ? 14.329 1.161 4.365 1.00 0.00 617 GLU B N 15
ATOM 30957 C CA . GLU B 2 54 ? 15.528 1.496 5.094 1.00 0.00 617 GLU B CA 15
ATOM 30958 C C . GLU B 2 54 ? 15.758 2.995 5.099 1.00 0.00 617 GLU B C 15
ATOM 30959 O O . GLU B 2 54 ? 16.484 3.519 5.948 1.00 0.00 617 GLU B O 15
ATOM 30971 N N . ARG B 2 55 ? 15.148 3.685 4.146 1.00 0.00 618 ARG B N 15
ATOM 30972 C CA . ARG B 2 55 ? 15.358 5.111 4.010 1.00 0.00 618 ARG B CA 15
ATOM 30973 C C . ARG B 2 55 ? 14.252 5.738 3.179 1.00 0.00 618 ARG B C 15
ATOM 30974 O O . ARG B 2 55 ? 13.673 5.091 2.306 1.00 0.00 618 ARG B O 15
ATOM 30995 N N . ILE B 2 56 ? 13.949 6.988 3.472 1.00 0.00 619 ILE B N 15
ATOM 30996 C CA . ILE B 2 56 ? 12.951 7.737 2.736 1.00 0.00 619 ILE B CA 15
ATOM 30997 C C . ILE B 2 56 ? 13.540 9.060 2.283 1.00 0.00 619 ILE B C 15
ATOM 30998 O O . ILE B 2 56 ? 14.045 9.836 3.098 1.00 0.00 619 ILE B O 15
ATOM 31014 N N . GLU B 2 57 ? 13.494 9.309 0.986 1.00 0.00 620 GLU B N 15
ATOM 31015 C CA . GLU B 2 57 ? 14.078 10.517 0.435 1.00 0.00 620 GLU B CA 15
ATOM 31016 C C . GLU B 2 57 ? 13.009 11.368 -0.223 1.00 0.00 620 GLU B C 15
ATOM 31017 O O . GLU B 2 57 ? 12.179 10.867 -0.985 1.00 0.00 620 GLU B O 15
ATOM 31029 N N . ASP B 2 58 ? 13.024 12.651 0.076 1.00 0.00 621 ASP B N 15
ATOM 31030 C CA . ASP B 2 58 ? 12.098 13.575 -0.547 1.00 0.00 621 ASP B CA 15
ATOM 31031 C C . ASP B 2 58 ? 12.638 13.998 -1.901 1.00 0.00 621 ASP B C 15
ATOM 31032 O O . ASP B 2 58 ? 13.801 14.390 -2.031 1.00 0.00 621 ASP B O 15
ATOM 31041 N N . SER B 2 59 ? 11.812 13.872 -2.916 1.00 0.00 622 SER B N 15
ATOM 31042 C CA . SER B 2 59 ? 12.178 14.269 -4.246 1.00 0.00 622 SER B CA 15
ATOM 31043 C C . SER B 2 59 ? 11.673 15.676 -4.529 1.00 0.00 622 SER B C 15
ATOM 31044 O O . SER B 2 59 ? 10.605 16.068 -4.052 1.00 0.00 622 SER B O 15
ATOM 31052 N N . HIS B 2 60 ? 12.449 16.441 -5.285 1.00 0.00 623 HIS B N 15
ATOM 31053 C CA . HIS B 2 60 ? 12.095 17.821 -5.591 1.00 0.00 623 HIS B CA 15
ATOM 31054 C C . HIS B 2 60 ? 11.079 17.855 -6.720 1.00 0.00 623 HIS B C 15
ATOM 31055 O O . HIS B 2 60 ? 11.314 18.398 -7.798 1.00 0.00 623 HIS B O 15
ATOM 31070 N N . SER B 2 61 ? 9.962 17.234 -6.446 1.00 0.00 624 SER B N 15
ATOM 31071 C CA . SER B 2 61 ? 8.854 17.139 -7.368 1.00 0.00 624 SER B CA 15
ATOM 31072 C C . SER B 2 61 ? 7.559 17.151 -6.568 1.00 0.00 624 SER B C 15
ATOM 31073 O O . SER B 2 61 ? 7.534 16.672 -5.430 1.00 0.00 624 SER B O 15
ATOM 31081 N N . PRO B 2 62 ? 6.485 17.732 -7.132 1.00 0.00 625 PRO B N 15
ATOM 31082 C CA . PRO B 2 62 ? 5.198 17.877 -6.444 1.00 0.00 625 PRO B CA 15
ATOM 31083 C C . PRO B 2 62 ? 4.722 16.599 -5.782 1.00 0.00 625 PRO B C 15
ATOM 31084 O O . PRO B 2 62 ? 4.330 15.642 -6.450 1.00 0.00 625 PRO B O 15
ATOM 31095 N N . GLY B 2 63 ? 4.751 16.619 -4.458 1.00 0.00 626 GLY B N 15
ATOM 31096 C CA . GLY B 2 63 ? 4.291 15.503 -3.665 1.00 0.00 626 GLY B CA 15
ATOM 31097 C C . GLY B 2 63 ? 5.004 14.208 -3.982 1.00 0.00 626 GLY B C 15
ATOM 31098 O O . GLY B 2 63 ? 4.389 13.153 -3.963 1.00 0.00 626 GLY B O 15
ATOM 31102 N N . VAL B 2 64 ? 6.292 14.274 -4.281 1.00 0.00 627 VAL B N 15
ATOM 31103 C CA . VAL B 2 64 ? 7.032 13.064 -4.615 1.00 0.00 627 VAL B CA 15
ATOM 31104 C C . VAL B 2 64 ? 8.042 12.698 -3.537 1.00 0.00 627 VAL B C 15
ATOM 31105 O O . VAL B 2 64 ? 8.806 13.543 -3.060 1.00 0.00 627 VAL B O 15
ATOM 31118 N N . ALA B 2 65 ? 8.025 11.433 -3.154 1.00 0.00 628 ALA B N 15
ATOM 31119 C CA . ALA B 2 65 ? 9.005 10.882 -2.240 1.00 0.00 628 ALA B CA 15
ATOM 31120 C C . ALA B 2 65 ? 9.372 9.480 -2.681 1.00 0.00 628 ALA B C 15
ATOM 31121 O O . ALA B 2 65 ? 8.504 8.682 -3.035 1.00 0.00 628 ALA B O 15
ATOM 31128 N N . VAL B 2 66 ? 10.654 9.191 -2.679 1.00 0.00 629 VAL B N 15
ATOM 31129 C CA . VAL B 2 66 ? 11.127 7.877 -3.051 1.00 0.00 629 VAL B CA 15
ATOM 31130 C C . VAL B 2 66 ? 11.481 7.081 -1.811 1.00 0.00 629 VAL B C 15
ATOM 31131 O O . VAL B 2 66 ? 12.289 7.508 -0.981 1.00 0.00 629 VAL B O 15
ATOM 31144 N N . ILE B 2 67 ? 10.837 5.940 -1.676 1.00 0.00 630 ILE B N 15
ATOM 31145 C CA . ILE B 2 67 ? 11.046 5.083 -0.540 1.00 0.00 630 ILE B CA 15
ATOM 31146 C C . ILE B 2 67 ? 12.057 4.002 -0.894 1.00 0.00 630 ILE B C 15
ATOM 31147 O O . ILE B 2 67 ? 11.885 3.284 -1.880 1.00 0.00 630 ILE B O 15
ATOM 31163 N N . GLN B 2 68 ? 13.120 3.906 -0.113 1.00 0.00 631 GLN B N 15
ATOM 31164 C CA . GLN B 2 68 ? 14.148 2.907 -0.349 1.00 0.00 631 GLN B CA 15
ATOM 31165 C C . GLN B 2 68 ? 13.885 1.678 0.509 1.00 0.00 631 GLN B C 15
ATOM 31166 O O . GLN B 2 68 ? 14.018 1.725 1.732 1.00 0.00 631 GLN B O 15
ATOM 31180 N N . PHE B 2 69 ? 13.508 0.587 -0.142 1.00 0.00 632 PHE B N 15
ATOM 31181 C CA . PHE B 2 69 ? 13.144 -0.648 0.544 1.00 0.00 632 PHE B CA 15
ATOM 31182 C C . PHE B 2 69 ? 14.214 -1.711 0.382 1.00 0.00 632 PHE B C 15
ATOM 31183 O O . PHE B 2 69 ? 14.729 -1.914 -0.704 1.00 0.00 632 PHE B O 15
ATOM 31200 N N . ALA B 2 70 ? 14.530 -2.387 1.464 1.00 0.00 633 ALA B N 15
ATOM 31201 C CA . ALA B 2 70 ? 15.353 -3.577 1.409 1.00 0.00 633 ALA B CA 15
ATOM 31202 C C . ALA B 2 70 ? 14.453 -4.780 1.177 1.00 0.00 633 ALA B C 15
ATOM 31203 O O . ALA B 2 70 ? 13.829 -5.291 2.107 1.00 0.00 633 ALA B O 15
ATOM 31210 N N . VAL B 2 71 ? 14.373 -5.208 -0.068 1.00 0.00 634 VAL B N 15
ATOM 31211 C CA . VAL B 2 71 ? 13.443 -6.250 -0.464 1.00 0.00 634 VAL B CA 15
ATOM 31212 C C . VAL B 2 71 ? 13.942 -7.631 -0.070 1.00 0.00 634 VAL B C 15
ATOM 31213 O O . VAL B 2 71 ? 15.088 -7.998 -0.348 1.00 0.00 634 VAL B O 15
ATOM 31226 N N . GLY B 2 72 ? 13.073 -8.380 0.590 1.00 0.00 635 GLY B N 15
ATOM 31227 C CA . GLY B 2 72 ? 13.367 -9.754 0.912 1.00 0.00 635 GLY B CA 15
ATOM 31228 C C . GLY B 2 72 ? 14.295 -9.898 2.092 1.00 0.00 635 GLY B C 15
ATOM 31229 O O . GLY B 2 72 ? 14.739 -8.911 2.681 1.00 0.00 635 GLY B O 15
ATOM 31233 N N . GLU B 2 73 ? 14.591 -11.139 2.421 1.00 0.00 636 GLU B N 15
ATOM 31234 C CA . GLU B 2 73 ? 15.476 -11.465 3.521 1.00 0.00 636 GLU B CA 15
ATOM 31235 C C . GLU B 2 73 ? 16.921 -11.144 3.156 1.00 0.00 636 GLU B C 15
ATOM 31236 O O . GLU B 2 73 ? 17.769 -10.961 4.026 1.00 0.00 636 GLU B O 15
ATOM 31248 N N . HIS B 2 74 ? 17.190 -11.062 1.855 1.00 0.00 637 HIS B N 15
ATOM 31249 C CA . HIS B 2 74 ? 18.518 -10.696 1.374 1.00 0.00 637 HIS B CA 15
ATOM 31250 C C . HIS B 2 74 ? 18.694 -9.179 1.388 1.00 0.00 637 HIS B C 15
ATOM 31251 O O . HIS B 2 74 ? 19.792 -8.660 1.188 1.00 0.00 637 HIS B O 15
ATOM 31266 N N . ARG B 2 75 ? 17.574 -8.490 1.622 1.00 0.00 638 ARG B N 15
ATOM 31267 C CA . ARG B 2 75 ? 17.539 -7.041 1.825 1.00 0.00 638 ARG B CA 15
ATOM 31268 C C . ARG B 2 75 ? 18.115 -6.256 0.650 1.00 0.00 638 ARG B C 15
ATOM 31269 O O . ARG B 2 75 ? 18.891 -5.322 0.842 1.00 0.00 638 ARG B O 15
ATOM 31290 N N . ALA B 2 76 ? 17.707 -6.611 -0.560 1.00 0.00 639 ALA B N 15
ATOM 31291 C CA . ALA B 2 76 ? 18.130 -5.882 -1.751 1.00 0.00 639 ALA B CA 15
ATOM 31292 C C . ALA B 2 76 ? 17.368 -4.569 -1.848 1.00 0.00 639 ALA B C 15
ATOM 31293 O O . ALA B 2 76 ? 16.143 -4.562 -1.956 1.00 0.00 639 ALA B O 15
ATOM 31300 N N . GLN B 2 77 ? 18.088 -3.461 -1.821 1.00 0.00 640 GLN B N 15
ATOM 31301 C CA . GLN B 2 77 ? 17.452 -2.158 -1.695 1.00 0.00 640 GLN B CA 15
ATOM 31302 C C . GLN B 2 77 ? 16.936 -1.632 -3.028 1.00 0.00 640 GLN B C 15
ATOM 31303 O O . GLN B 2 77 ? 17.605 -1.712 -4.060 1.00 0.00 640 GLN B O 15
ATOM 31317 N N . VAL B 2 78 ? 15.723 -1.107 -2.976 1.00 0.00 641 VAL B N 15
ATOM 31318 C CA . VAL B 2 78 ? 15.033 -0.564 -4.132 1.00 0.00 641 VAL B CA 15
ATOM 31319 C C . VAL B 2 78 ? 14.531 0.838 -3.834 1.00 0.00 641 VAL B C 15
ATOM 31320 O O . VAL B 2 78 ? 13.833 1.055 -2.846 1.00 0.00 641 VAL B O 15
ATOM 31333 N N . SER B 2 79 ? 14.892 1.781 -4.679 1.00 0.00 642 SER B N 15
ATOM 31334 C CA . SER B 2 79 ? 14.424 3.145 -4.534 1.00 0.00 642 SER B CA 15
ATOM 31335 C C . SER B 2 79 ? 13.304 3.418 -5.532 1.00 0.00 642 SER B C 15
ATOM 31336 O O . SER B 2 79 ? 13.543 3.508 -6.735 1.00 0.00 642 SER B O 15
ATOM 31344 N N . VAL B 2 80 ? 12.083 3.533 -5.032 1.00 0.00 643 VAL B N 15
ATOM 31345 C CA . VAL B 2 80 ? 10.931 3.743 -5.883 1.00 0.00 643 VAL B CA 15
ATOM 31346 C C . VAL B 2 80 ? 10.321 5.127 -5.646 1.00 0.00 643 VAL B C 15
ATOM 31347 O O . VAL B 2 80 ? 9.970 5.483 -4.520 1.00 0.00 643 VAL B O 15
ATOM 31360 N N . GLU B 2 81 ? 10.224 5.907 -6.715 1.00 0.00 644 GLU B N 15
ATOM 31361 C CA . GLU B 2 81 ? 9.699 7.264 -6.642 1.00 0.00 644 GLU B CA 15
ATOM 31362 C C . GLU B 2 81 ? 8.183 7.262 -6.811 1.00 0.00 644 GLU B C 15
ATOM 31363 O O . GLU B 2 81 ? 7.671 6.949 -7.889 1.00 0.00 644 GLU B O 15
ATOM 31375 N N . VAL B 2 82 ? 7.464 7.600 -5.751 1.00 0.00 645 VAL B N 15
ATOM 31376 C CA . VAL B 2 82 ? 6.008 7.641 -5.798 1.00 0.00 645 VAL B CA 15
ATOM 31377 C C . VAL B 2 82 ? 5.492 8.970 -5.267 1.00 0.00 645 VAL B C 15
ATOM 31378 O O . VAL B 2 82 ? 6.239 9.734 -4.651 1.00 0.00 645 VAL B O 15
ATOM 31391 N N . LEU B 2 83 ? 4.221 9.253 -5.519 1.00 0.00 646 LEU B N 15
ATOM 31392 C CA . LEU B 2 83 ? 3.593 10.426 -4.941 1.00 0.00 646 LEU B CA 15
ATOM 31393 C C . LEU B 2 83 ? 3.209 10.135 -3.500 1.00 0.00 646 LEU B C 15
ATOM 31394 O O . LEU B 2 83 ? 2.809 9.021 -3.163 1.00 0.00 646 LEU B O 15
ATOM 31410 N N . VAL B 2 84 ? 3.323 11.149 -2.660 1.00 0.00 647 VAL B N 15
ATOM 31411 C CA . VAL B 2 84 ? 3.100 11.001 -1.229 1.00 0.00 647 VAL B CA 15
ATOM 31412 C C . VAL B 2 84 ? 1.630 10.742 -0.910 1.00 0.00 647 VAL B C 15
ATOM 31413 O O . VAL B 2 84 ? 1.291 10.338 0.201 1.00 0.00 647 VAL B O 15
ATOM 31426 N N . GLU B 2 85 ? 0.766 10.973 -1.891 1.00 0.00 648 GLU B N 15
ATOM 31427 C CA . GLU B 2 85 ? -0.660 10.718 -1.732 1.00 0.00 648 GLU B CA 15
ATOM 31428 C C . GLU B 2 85 ? -0.950 9.222 -1.821 1.00 0.00 648 GLU B C 15
ATOM 31429 O O . GLU B 2 85 ? -2.023 8.766 -1.423 1.00 0.00 648 GLU B O 15
ATOM 31441 N N . TYR B 2 86 ? 0.015 8.468 -2.337 1.00 0.00 649 TYR B N 15
ATOM 31442 C CA . TYR B 2 86 ? -0.136 7.035 -2.508 1.00 0.00 649 TYR B CA 15
ATOM 31443 C C . TYR B 2 86 ? -0.119 6.316 -1.168 1.00 0.00 649 TYR B C 15
ATOM 31444 O O . TYR B 2 86 ? 0.817 6.472 -0.378 1.00 0.00 649 TYR B O 15
ATOM 31462 N N . PRO B 2 87 ? -1.171 5.538 -0.888 1.00 0.00 650 PRO B N 15
ATOM 31463 C CA . PRO B 2 87 ? -1.247 4.728 0.318 1.00 0.00 650 PRO B CA 15
ATOM 31464 C C . PRO B 2 87 ? -0.388 3.473 0.207 1.00 0.00 650 PRO B C 15
ATOM 31465 O O . PRO B 2 87 ? -0.229 2.911 -0.875 1.00 0.00 650 PRO B O 15
ATOM 31476 N N . PHE B 2 88 ? 0.164 3.048 1.329 1.00 0.00 651 PHE B N 15
ATOM 31477 C CA . PHE B 2 88 ? 1.053 1.901 1.373 1.00 0.00 651 PHE B CA 15
ATOM 31478 C C . PHE B 2 88 ? 0.628 0.928 2.462 1.00 0.00 651 PHE B C 15
ATOM 31479 O O . PHE B 2 88 ? 0.763 1.206 3.657 1.00 0.00 651 PHE B O 15
ATOM 31496 N N . PHE B 2 89 ? 0.090 -0.205 2.045 1.00 0.00 652 PHE B N 15
ATOM 31497 C CA . PHE B 2 89 ? -0.238 -1.265 2.976 1.00 0.00 652 PHE B CA 15
ATOM 31498 C C . PHE B 2 89 ? 1.049 -1.879 3.491 1.00 0.00 652 PHE B C 15
ATOM 31499 O O . PHE B 2 89 ? 1.882 -2.324 2.707 1.00 0.00 652 PHE B O 15
ATOM 31516 N N . VAL B 2 90 ? 1.235 -1.884 4.799 1.00 0.00 653 VAL B N 15
ATOM 31517 C CA . VAL B 2 90 ? 2.490 -2.343 5.352 1.00 0.00 653 VAL B CA 15
ATOM 31518 C C . VAL B 2 90 ? 2.335 -3.734 5.983 1.00 0.00 653 VAL B C 15
ATOM 31519 O O . VAL B 2 90 ? 1.346 -4.014 6.658 1.00 0.00 653 VAL B O 15
ATOM 31532 N N . PHE B 2 91 ? 3.345 -4.575 5.767 1.00 0.00 654 PHE B N 15
ATOM 31533 C CA . PHE B 2 91 ? 3.302 -6.016 6.061 1.00 0.00 654 PHE B CA 15
ATOM 31534 C C . PHE B 2 91 ? 3.370 -6.333 7.558 1.00 0.00 654 PHE B C 15
ATOM 31535 O O . PHE B 2 91 ? 4.401 -6.790 8.050 1.00 0.00 654 PHE B O 15
ATOM 31552 N N . GLY B 2 92 ? 2.275 -6.120 8.270 1.00 0.00 655 GLY B N 15
ATOM 31553 C CA . GLY B 2 92 ? 2.265 -6.379 9.701 1.00 0.00 655 GLY B CA 15
ATOM 31554 C C . GLY B 2 92 ? 2.447 -5.114 10.509 1.00 0.00 655 GLY B C 15
ATOM 31555 O O . GLY B 2 92 ? 2.362 -5.125 11.737 1.00 0.00 655 GLY B O 15
ATOM 31559 N N . GLN B 2 93 ? 2.700 -4.016 9.814 1.00 0.00 656 GLN B N 15
ATOM 31560 C CA . GLN B 2 93 ? 2.988 -2.745 10.463 1.00 0.00 656 GLN B CA 15
ATOM 31561 C C . GLN B 2 93 ? 1.726 -1.887 10.515 1.00 0.00 656 GLN B C 15
ATOM 31562 O O . GLN B 2 93 ? 1.516 -1.133 11.465 1.00 0.00 656 GLN B O 15
ATOM 31576 N N . GLY B 2 94 ? 0.879 -2.003 9.491 1.00 0.00 657 GLY B N 15
ATOM 31577 C CA . GLY B 2 94 ? -0.400 -1.317 9.518 1.00 0.00 657 GLY B CA 15
ATOM 31578 C C . GLY B 2 94 ? -0.822 -0.741 8.178 1.00 0.00 657 GLY B C 15
ATOM 31579 O O . GLY B 2 94 ? -0.224 -1.039 7.142 1.00 0.00 657 GLY B O 15
ATOM 31583 N N . TRP B 2 95 ? -1.861 0.083 8.216 1.00 0.00 658 TRP B N 15
ATOM 31584 C CA . TRP B 2 95 ? -2.417 0.720 7.028 1.00 0.00 658 TRP B CA 15
ATOM 31585 C C . TRP B 2 95 ? -1.902 2.159 6.956 1.00 0.00 658 TRP B C 15
ATOM 31586 O O . TRP B 2 95 ? -2.394 3.043 7.658 1.00 0.00 658 TRP B O 15
ATOM 31607 N N . SER B 2 96 ? -0.894 2.384 6.124 1.00 0.00 659 SER B N 15
ATOM 31608 C CA . SER B 2 96 ? -0.161 3.641 6.135 1.00 0.00 659 SER B CA 15
ATOM 31609 C C . SER B 2 96 ? -0.095 4.269 4.747 1.00 0.00 659 SER B C 15
ATOM 31610 O O . SER B 2 96 ? -0.498 3.659 3.765 1.00 0.00 659 SER B O 15
ATOM 31618 N N . SER B 2 97 ? 0.356 5.513 4.686 1.00 0.00 660 SER B N 15
ATOM 31619 C CA . SER B 2 97 ? 0.691 6.151 3.425 1.00 0.00 660 SER B CA 15
ATOM 31620 C C . SER B 2 97 ? 1.898 7.051 3.626 1.00 0.00 660 SER B C 15
ATOM 31621 O O . SER B 2 97 ? 2.264 7.353 4.766 1.00 0.00 660 SER B O 15
ATOM 31629 N N . CYS B 2 98 ? 2.522 7.467 2.533 1.00 0.00 661 CYS B N 15
ATOM 31630 C CA . CYS B 2 98 ? 3.690 8.334 2.609 1.00 0.00 661 CYS B CA 15
ATOM 31631 C C . CYS B 2 98 ? 3.316 9.692 3.195 1.00 0.00 661 CYS B C 15
ATOM 31632 O O . CYS B 2 98 ? 4.162 10.394 3.749 1.00 0.00 661 CYS B O 15
ATOM 31640 N N . CYS B 2 99 ? 2.041 10.041 3.086 1.00 0.00 662 CYS B N 15
ATOM 31641 C CA . CYS B 2 99 ? 1.538 11.304 3.598 1.00 0.00 662 CYS B CA 15
ATOM 31642 C C . CYS B 2 99 ? 0.046 11.198 3.866 1.00 0.00 662 CYS B C 15
ATOM 31643 O O . CYS B 2 99 ? -0.779 11.534 3.009 1.00 0.00 662 CYS B O 15
ATOM 31651 N N . PRO B 2 100 ? -0.312 10.715 5.066 1.00 0.00 663 PRO B N 15
ATOM 31652 C CA . PRO B 2 100 ? -1.703 10.513 5.474 1.00 0.00 663 PRO B CA 15
ATOM 31653 C C . PRO B 2 100 ? -2.554 11.752 5.292 1.00 0.00 663 PRO B C 15
ATOM 31654 O O . PRO B 2 100 ? -3.740 11.652 4.975 1.00 0.00 663 PRO B O 15
ATOM 31665 N N . GLU B 2 101 ? -1.947 12.916 5.493 1.00 0.00 664 GLU B N 15
ATOM 31666 C CA . GLU B 2 101 ? -2.646 14.180 5.324 1.00 0.00 664 GLU B CA 15
ATOM 31667 C C . GLU B 2 101 ? -3.254 14.249 3.939 1.00 0.00 664 GLU B C 15
ATOM 31668 O O . GLU B 2 101 ? -4.450 14.430 3.789 1.00 0.00 664 GLU B O 15
ATOM 31680 N N . ARG B 2 102 ? -2.413 14.068 2.937 1.00 0.00 665 ARG B N 15
ATOM 31681 C CA . ARG B 2 102 ? -2.838 14.183 1.547 1.00 0.00 665 ARG B CA 15
ATOM 31682 C C . ARG B 2 102 ? -3.814 13.065 1.172 1.00 0.00 665 ARG B C 15
ATOM 31683 O O . ARG B 2 102 ? -4.792 13.308 0.469 1.00 0.00 665 ARG B O 15
ATOM 31704 N N . THR B 2 103 ? -3.562 11.848 1.648 1.00 0.00 666 THR B N 15
ATOM 31705 C CA . THR B 2 103 ? -4.459 10.732 1.363 1.00 0.00 666 THR B CA 15
ATOM 31706 C C . THR B 2 103 ? -5.859 11.011 1.928 1.00 0.00 666 THR B C 15
ATOM 31707 O O . THR B 2 103 ? -6.860 10.859 1.225 1.00 0.00 666 THR B O 15
ATOM 31718 N N . SER B 2 104 ? -5.927 11.457 3.180 1.00 0.00 667 SER B N 15
ATOM 31719 C CA . SER B 2 104 ? -7.198 11.789 3.799 1.00 0.00 667 SER B CA 15
ATOM 31720 C C . SER B 2 104 ? -7.791 13.069 3.199 1.00 0.00 667 SER B C 15
ATOM 31721 O O . SER B 2 104 ? -9.003 13.196 3.054 1.00 0.00 667 SER B O 15
ATOM 31729 N N . GLN B 2 105 ? -6.927 14.016 2.866 1.00 0.00 668 GLN B N 15
ATOM 31730 C CA . GLN B 2 105 ? -7.333 15.257 2.224 1.00 0.00 668 GLN B CA 15
ATOM 31731 C C . GLN B 2 105 ? -8.080 15.030 0.920 1.00 0.00 668 GLN B C 15
ATOM 31732 O O . GLN B 2 105 ? -9.178 15.552 0.718 1.00 0.00 668 GLN B O 15
ATOM 31746 N N . LEU B 2 106 ? -7.490 14.243 0.045 1.00 0.00 669 LEU B N 15
ATOM 31747 C CA . LEU B 2 106 ? -7.961 14.158 -1.325 1.00 0.00 669 LEU B CA 15
ATOM 31748 C C . LEU B 2 106 ? -8.919 12.992 -1.523 1.00 0.00 669 LEU B C 15
ATOM 31749 O O . LEU B 2 106 ? -9.872 13.083 -2.297 1.00 0.00 669 LEU B O 15
ATOM 31765 N N . PHE B 2 107 ? -8.658 11.898 -0.830 1.00 0.00 670 PHE B N 15
ATOM 31766 C CA . PHE B 2 107 ? -9.440 10.680 -1.006 1.00 0.00 670 PHE B CA 15
ATOM 31767 C C . PHE B 2 107 ? -10.341 10.444 0.198 1.00 0.00 670 PHE B C 15
ATOM 31768 O O . PHE B 2 107 ? -11.121 9.490 0.223 1.00 0.00 670 PHE B O 15
ATOM 31785 N N . ASP B 2 108 ? -10.204 11.321 1.196 1.00 0.00 671 ASP B N 15
ATOM 31786 C CA . ASP B 2 108 ? -10.947 11.224 2.458 1.00 0.00 671 ASP B CA 15
ATOM 31787 C C . ASP B 2 108 ? -10.568 9.975 3.239 1.00 0.00 671 ASP B C 15
ATOM 31788 O O . ASP B 2 108 ? -11.115 9.712 4.310 1.00 0.00 671 ASP B O 15
ATOM 31797 N N . LEU B 2 109 ? -9.611 9.227 2.720 1.00 0.00 672 LEU B N 15
ATOM 31798 C CA . LEU B 2 109 ? -9.247 7.957 3.307 1.00 0.00 672 LEU B CA 15
ATOM 31799 C C . LEU B 2 109 ? -8.134 8.119 4.339 1.00 0.00 672 LEU B C 15
ATOM 31800 O O . LEU B 2 109 ? -7.081 8.683 4.044 1.00 0.00 672 LEU B O 15
ATOM 31816 N N . PRO B 2 110 ? -8.368 7.632 5.566 1.00 0.00 673 PRO B N 15
ATOM 31817 C CA . PRO B 2 110 ? -7.378 7.657 6.644 1.00 0.00 673 PRO B CA 15
ATOM 31818 C C . PRO B 2 110 ? -6.148 6.827 6.337 1.00 0.00 673 PRO B C 15
ATOM 31819 O O . PRO B 2 110 ? -6.226 5.788 5.677 1.00 0.00 673 PRO B O 15
ATOM 31830 N N . CYS B 2 111 ? -5.022 7.289 6.833 1.00 0.00 674 CYS B N 15
ATOM 31831 C CA . CYS B 2 111 ? -3.772 6.573 6.692 1.00 0.00 674 CYS B CA 15
ATOM 31832 C C . CYS B 2 111 ? -2.861 6.843 7.873 1.00 0.00 674 CYS B C 15
ATOM 31833 O O . CYS B 2 111 ? -2.917 7.902 8.496 1.00 0.00 674 CYS B O 15
ATOM 31841 N N . SER B 2 112 ? -2.065 5.850 8.197 1.00 0.00 675 SER B N 15
ATOM 31842 C CA . SER B 2 112 ? -1.020 5.986 9.195 1.00 0.00 675 SER B CA 15
ATOM 31843 C C . SER B 2 112 ? 0.242 6.500 8.514 1.00 0.00 675 SER B C 15
ATOM 31844 O O . SER B 2 112 ? 0.409 6.326 7.309 1.00 0.00 675 SER B O 15
ATOM 31852 N N . LYS B 2 113 ? 1.116 7.150 9.260 1.00 0.00 676 LYS B N 15
ATOM 31853 C CA . LYS B 2 113 ? 2.303 7.739 8.668 1.00 0.00 676 LYS B CA 15
ATOM 31854 C C . LYS B 2 113 ? 3.359 6.680 8.386 1.00 0.00 676 LYS B C 15
ATOM 31855 O O . LYS B 2 113 ? 3.999 6.159 9.303 1.00 0.00 676 LYS B O 15
ATOM 31874 N N . LEU B 2 114 ? 3.531 6.365 7.108 1.00 0.00 677 LEU B N 15
ATOM 31875 C CA . LEU B 2 114 ? 4.552 5.426 6.688 1.00 0.00 677 LEU B CA 15
ATOM 31876 C C . LEU B 2 114 ? 5.927 6.023 6.920 1.00 0.00 677 LEU B C 15
ATOM 31877 O O . LEU B 2 114 ? 6.179 7.181 6.578 1.00 0.00 677 LEU B O 15
ATOM 31893 N N . SER B 2 115 ? 6.808 5.234 7.498 1.00 0.00 678 SER B N 15
ATOM 31894 C CA . SER B 2 115 ? 8.133 5.703 7.847 1.00 0.00 678 SER B CA 15
ATOM 31895 C C . SER B 2 115 ? 9.147 4.577 7.722 1.00 0.00 678 SER B C 15
ATOM 31896 O O . SER B 2 115 ? 8.782 3.401 7.670 1.00 0.00 678 SER B O 15
ATOM 31904 N N . VAL B 2 116 ? 10.416 4.950 7.652 1.00 0.00 679 VAL B N 15
ATOM 31905 C CA . VAL B 2 116 ? 11.501 3.995 7.589 1.00 0.00 679 VAL B CA 15
ATOM 31906 C C . VAL B 2 116 ? 11.414 2.984 8.736 1.00 0.00 679 VAL B C 15
ATOM 31907 O O . VAL B 2 116 ? 11.262 3.350 9.902 1.00 0.00 679 VAL B O 15
ATOM 31920 N N . GLY B 2 117 ? 11.496 1.708 8.380 1.00 0.00 680 GLY B N 15
ATOM 31921 C CA . GLY B 2 117 ? 11.253 0.638 9.327 1.00 0.00 680 GLY B CA 15
ATOM 31922 C C . GLY B 2 117 ? 9.983 -0.131 9.016 1.00 0.00 680 GLY B C 15
ATOM 31923 O O . GLY B 2 117 ? 9.780 -1.234 9.522 1.00 0.00 680 GLY B O 15
ATOM 31927 N N . ASP B 2 118 ? 9.121 0.445 8.185 1.00 0.00 681 ASP B N 15
ATOM 31928 C CA . ASP B 2 118 ? 7.850 -0.193 7.852 1.00 0.00 681 ASP B CA 15
ATOM 31929 C C . ASP B 2 118 ? 7.961 -0.995 6.562 1.00 0.00 681 ASP B C 15
ATOM 31930 O O . ASP B 2 118 ? 7.922 -0.436 5.467 1.00 0.00 681 ASP B O 15
ATOM 31939 N N . VAL B 2 119 ? 8.074 -2.306 6.683 1.00 0.00 682 VAL B N 15
ATOM 31940 C CA . VAL B 2 119 ? 8.193 -3.155 5.508 1.00 0.00 682 VAL B CA 15
ATOM 31941 C C . VAL B 2 119 ? 6.873 -3.230 4.748 1.00 0.00 682 VAL B C 15
ATOM 31942 O O . VAL B 2 119 ? 5.914 -3.848 5.191 1.00 0.00 682 VAL B O 15
ATOM 31955 N N . CYS B 2 120 ? 6.841 -2.585 3.592 1.00 0.00 683 CYS B N 15
ATOM 31956 C CA . CYS B 2 120 ? 5.609 -2.425 2.840 1.00 0.00 683 CYS B CA 15
ATOM 31957 C C . CYS B 2 120 ? 5.235 -3.690 2.095 1.00 0.00 683 CYS B C 15
ATOM 31958 O O . CYS B 2 120 ? 6.095 -4.486 1.707 1.00 0.00 683 CYS B O 15
ATOM 31966 N N . ILE B 2 121 ? 3.937 -3.866 1.920 1.00 0.00 684 ILE B N 15
ATOM 31967 C CA . ILE B 2 121 ? 3.401 -4.986 1.184 1.00 0.00 684 ILE B CA 15
ATOM 31968 C C . ILE B 2 121 ? 3.439 -4.698 -0.308 1.00 0.00 684 ILE B C 15
ATOM 31969 O O . ILE B 2 121 ? 2.734 -3.809 -0.789 1.00 0.00 684 ILE B O 15
ATOM 31985 N N . SER B 2 122 ? 4.266 -5.416 -1.036 1.00 0.00 685 SER B N 15
ATOM 31986 C CA . SER B 2 122 ? 4.182 -5.372 -2.476 1.00 0.00 685 SER B CA 15
ATOM 31987 C C . SER B 2 122 ? 3.291 -6.506 -2.931 1.00 0.00 685 SER B C 15
ATOM 31988 O O . SER B 2 122 ? 3.566 -7.671 -2.651 1.00 0.00 685 SER B O 15
ATOM 31996 N N . LEU B 2 123 ? 2.208 -6.178 -3.598 1.00 0.00 686 LEU B N 15
ATOM 31997 C CA . LEU B 2 123 ? 1.317 -7.200 -4.071 1.00 0.00 686 LEU B CA 15
ATOM 31998 C C . LEU B 2 123 ? 1.674 -7.548 -5.498 1.00 0.00 686 LEU B C 15
ATOM 31999 O O . LEU B 2 123 ? 1.663 -6.692 -6.379 1.00 0.00 686 LEU B O 15
ATOM 32015 N N . THR B 2 124 ? 2.014 -8.797 -5.718 1.00 0.00 687 THR B N 15
ATOM 32016 C CA . THR B 2 124 ? 2.340 -9.257 -7.038 1.00 0.00 687 THR B CA 15
ATOM 32017 C C . THR B 2 124 ? 1.130 -9.951 -7.642 1.00 0.00 687 THR B C 15
ATOM 32018 O O . THR B 2 124 ? 0.642 -10.953 -7.113 1.00 0.00 687 THR B O 15
ATOM 32029 N N . LEU B 2 125 ? 0.638 -9.395 -8.735 1.00 0.00 688 LEU B N 15
ATOM 32030 C CA . LEU B 2 125 ? -0.549 -9.907 -9.388 1.00 0.00 688 LEU B CA 15
ATOM 32031 C C . LEU B 2 125 ? -0.208 -10.464 -10.756 1.00 0.00 688 LEU B C 15
ATOM 32032 O O . LEU B 2 125 ? 0.373 -9.774 -11.594 1.00 0.00 688 LEU B O 15
ATOM 32048 N N . LYS B 2 126 ? -0.547 -11.723 -10.958 1.00 0.00 689 LYS B N 15
ATOM 32049 C CA . LYS B 2 126 ? -0.293 -12.402 -12.206 1.00 0.00 689 LYS B CA 15
ATOM 32050 C C . LYS B 2 126 ? -1.322 -12.008 -13.259 1.00 0.00 689 LYS B C 15
ATOM 32051 O O . LYS B 2 126 ? -2.489 -12.442 -13.150 1.00 0.00 689 LYS B O 15
#

Organism: Homo sapiens (NCBI:txid9606)

GO terms:
  GO:0005515 protein binding (F, IPI)
  GO:0005654 nucleoplasm (C, IDA)

Secondary structure (DSSP, 8-state):
-EESTTS---SSS--/--SSS-SSSSTT-EEEPTT--EEEGGG--HHHHHHHHHH-SSEE--EEEEEEEEE-SSTTEEEEEEEETTTTEEEEEEEETT---EETTTEEEES-HHHHHHHH----EE--TT-EEE--EE-

Solvent-accessible surface area: 7442 Å² total; per-residue (Å²): 105,61,78,11,67,6,8,11,17,108,2,29,134,44,153,152,91,143,98,49,68,78,111,22,28,90,31,10,73,0,66,4,42,62,36,68,104,34,83,0,56,62,1,109,11,112,10,0,24,77,0,1,124,103,26,149,93,27,126,32,44,52,0,47,0,75,119,62,72,114,32,174,48,121,20,18,10,20,0,10,0,5,10,32,184,167,174,28,100,27,80,19,112,12,61,28,32,99,11,1,0,0,80,60,71,19,21,2,0,13,35,29,126,72,0,43,122,99,30,70,0,57,23,60,126,1,38,89,45,29,24,0,2,9,3,43,64,197

Nearest PDB structures (foldseek):
  2m41-assembly1_B  TM=9.924E-01  e=3.301E-22  Homo sapiens
  4j2j-assembly1_A  TM=8.640E-01  e=8.848E-20  Homo sapiens
  4j2l-assembly1_A  TM=8.529E-01  e=1.109E-19  Homo sapiens
  4apt-assembly1_B  TM=8.099E-01  e=3.285E-18  Homo sapiens
  1oa8-assembly1_B  TM=7.473E-01  e=1.220E-16  Homo sapiens

InterPro domains:
  IPR009071 High mobility group box domain [PF00505] (1110-1177)
  IPR009071 High mobility group box domain [PS50118] (1109-1177)
  IPR009071 High mobility group box domain [SM00398] (1108-1178)
  IPR032147 Protein capicua homolog-like domain [PF16090] (251-347)
  IPR036910 High mobility group box domain superfamily [G3DSA:1.10.30.10] (1107-1191)
  IPR036910 High mobility group box domain superfamily [SSF47095] (1100-1179)
  IPR052412 Cell Cycle and Developmental Transcription Regulators [PTHR13059] (254-2512)
  IPR058606 Protein capicua homolog-like, C-terminal tri-helical domain [PF25981] (2374-2428)
  IPR058607 Protein capicua homolog-like, high mobility group box [cd21990] (1108-1185)

Radius of gyration: 14.44 Å; Cα contacts (8 Å, |Δi|>4): 345; chains: 2; bounding box: 43×36×22 Å

Foldseek 3Di:
DDDPPPPDDDPPPDD/DDPDADQPQFFPRWDAALVGDTDTNQPDWLVSNQCRQVVHDFKHKWWWFFQDKADDPDAQKIWTWTQTDPNGNTDTHIDGQLDWFHFNRPTTATCHQCNVCVPRVHGHHHDDGGTTTIDMGGD

Sequence (138 aa):
VFPWHSLVPFLAPSQAPPTLPPYFMKGSIIQLANGELKKVEDLKTEDFIQSAEISNDLKIDSSTVERIEDSHSPGVAVIQFAVGEHRAQVSVEVLVEYPFFVFGQGWSSCCPERTSQLFDLPCSKLSVGDVCISLTLKVFPWHSLVPFLAPSQAPPTLPPYFMKGSIIQLANGELKKVEDLKTEDFIQSAEISNDLKIDSSTVERIEDSHSPGVAVIQFAVGEHRAQVSVEVLVEYPFFVFGQGWSSCCPERTSQLFDLPCSKLSVGDVCISLTLKVFPWHSLVPFLAPSQAPPTLPPYFMKGSIIQLANGELKKVEDLKTEDFIQSAEISNDLKIDSSTVERIEDSHSPGVAVIQFAVGEHRAQVSVEVLVEYPFFVFGQGWSSCCPERTSQLFDLPCSKLSVGDVCISLTLKVFPWHSLVPFLAPSQAPPTLPPYFMKGSIIQLANGELKKVEDLKTEDFIQSAEISNDLKIDSSTVERIEDSHSPGVAVIQFAVGEHRAQVSVEVLVEYPFFVFGQGWSSCCPERTSQLFDLPCSKLSVGDVCISLTLKVFPWHSLVPFLAPSQAPPTLPPYFMKGSIIQLANGELKKVEDLKTEDFIQSAEISNDLKIDSSTVERIEDSHSPGVAVIQFAVGEHRAQVSVEVLVEYPFFVFGQGWSSCCPERTSQLFDLPCSKLSVGDVCISLTLKVFPWHSLVPFLAPSQAPPTLPPYFMKGSIIQLANGELKKVEDLKTEDFIQSAEISNDLKIDSSTVERIEDSHSPGVAVIQFAVGEHRAQVSVEVLVEYPFFVFGQGWSSCCPERTSQLFDLPCSKLSVGDVCISLTLKVFPWHSLVPFLAPSQAPPTLPPYFMKGSIIQLANGELKKVEDLKTEDFIQSAEISNDLKIDSSTVERIEDSHSPGVAVIQFAVGEHRAQVSVEVLVEYPFFVFGQGWSSCCPERTSQLFDLPCSKLSVGDVCISLTLKVFPWHSLVPFLAPSQAPPTLPPYFMKGSIIQLANGELKKVEDLKTEDFIQSAEISNDLKIDSSTVERIEDSHSPGVAVIQFAVGEHRAQVSVEVLVEYPFFVFGQGWSSCCPERTSQLFDLPCSKLSVGDVCISLTLKVFPWHSLVPFLAPSQAPPTLPPYFMKGSIIQLANGELKKVEDLKTEDFIQSAEISNDLKIDSSTVERIEDSHSPGVAVIQFAVGEHRAQVSVEVLVEYPFFVFGQGWSSCCPERTSQLFDLPCSKLSVGDVCISLTLKVFPWHSLVPFLAPSQAPPTLPPYFMKGSIIQLANGELKKVEDLKTEDFIQSAEISNDLKIDSSTVERIEDSHSPGVAVIQFAVGEHRAQVSVEVLVEYPFFVFGQGWSSCCPERTSQLFDLPCSKLSVGDVCISLTLKVFPWHSLVPFLAPSQAPPTLPPYFMKGSIIQLANGELKKVEDLKTEDFIQSAEISNDLKIDSSTVERIEDSHSPGVAVIQFAVGEHRAQVSVEVLVEYPFFVFGQGWSSCCPERTSQLFDLPCSKLSVGDVCISLTLKVFPWHSLVPFLAPSQAPPTLPPYFMKGSIIQLANGELKKVEDLKTEDFIQSAEISNDLKIDSSTVERIEDSHSPGVAVIQFAVGEHRAQVSVEVLVEYPFFVFGQGWSSCCPERTSQLFDLPCSKLSVGDVCISLTLKVFPWHSLVPFLAPSQAPPTLPPYFMKGSIIQLANGELKKVEDLKTEDFIQSAEISNDLKIDSSTVERIEDSHSPGVAVIQFAVGEHRAQVSVEVLVEYPFFVFGQGWSSCCPERTSQLFDLPCSKLSVGDVCISLTLKVFPWHSLVPFLAPSQAPPTLPPYFMKGSIIQLANGELKKVEDLKTEDFIQSAEISNDLKIDSSTVERIEDSHSPGVAVIQFAVGEHRAQVSVEVLVEYPFFVFGQGWSSCCPERTSQLFDLPCSKLSVGDVCISLTLKVFPWHSLVPFLAPSQAPPTLPPYFMKGSIIQLANGELKKVEDLKTEDFIQSAEISNDLKIDSSTVERIEDSHSPGVAVIQFAVGEHRAQVSVEVLVEYPFFVFGQGWSSCCPERTSQLFDLPCSKLSVGDVCISLTLK